Protein 2JE8 (pdb70)

B-factor: mean 17.25, std 8.81, range [4.47, 82.15]

Sequence (1678 aa):
NDTSEVMMLLDTGWEFSSQSSGTEKWMPATVPGTVHQDLISHELLPNPFYGMNEKKIQWVENEDWEYRTSFIVSEEQLNRDGIQLIFEGLDTYADVYLNGSLLLKADNMFVGYTLPVKSVVLRKGENHLYIYFHSPIRRQTLPQYASNGFNYPADNDHHEEKHLSVFSRKAPYSYGWDWGIRMVTSGVWRPVTTLRFYDIATISSDYYVRQLSLTDENARLSNELIVNQIVPQKIPAEVRVNVSSLNGTTVTEVKQQVTLQPGINHITLPAEVTNPVRWMMPNGWGTPTLYDFSAQIACGDRIVAEQSSHRIGLRTIRVVNEKDKDGESFYFEEVNGIPMFAKGANYIPQDALLPNVTTERRYQTLFRDMKEANMNMVRIWGGGTYENNLFYDLADENGIILVWQDFMFACTPYPSDPTFLKRVEAEAVYNIRRLRNHASLAMWCGNNEILEALKYWGFEKKFTPEVYQGLMHGYDKLFRELLPSSTVKEFDSDRFYVHSSPYLLANWGRPESWGTGDSHNWGVWYGKKPFESLDTDLPRFMSEFGFQSFPEMKTIAAFAAPEDYQIESEVMNAHQKSSIGNSLIRTYMERDYIIPESFEEDFVYVGLVLQGQGMRHGLEAHRRNRPYCMGTLYWQLNDSWPVVSWSSIDYYGNWKALHYQAKRAFAPVLINPIQQNDSLSVYLISDRLDTMEQMTLEMKVVDFDGKTLGKKIQVHSLEVPANTSSKCVYRAKKLDGWLTPEDCRRSFLKLILKDKSGHHQVAESSVVHFFRKTKDLQLPPTSVSYQMKQTDGKCCELTLFSSMLAKDIIFIETPLQGARYSDNFFDLLPGERKKVIITSPRIKKGEELPVNIKHIRETYKGNNDTSEVMMLLDTGWEFSSQSGTEKWMPATVPGTVHQDLISSHELLPNPFYGMNEKKIQWVENEDWEYRTSSFIVSEEQLNNRDGIQLIFEGLDTYADVYLNGSLLLKADNMFVGYTLPVKSVLRKGEENHLYIYFHSPIRRQTLPQYASNGFNYPADNDHHEKHLSVFSRKAPYSYGWDWGIRMMVTSGVWRPVTLRRFYDIATISSDYYVRQLSLTDENARLSNELIVNQIVPQKIPAEVRVNVSSLNGTTVVTEVKQQVTLQQPGINHITLPAEVTNPVRWMMPNGWGTPTLYDFSAQIACGDRIVAEQSSHRIGLRTIRVVNEKDKDGESFYFEVNGIPMFAKGANYIPQDALLPNVTTEERYQTLFRDMKEANMNMVRIWGGGTYENNNLFYDLADENGILVWQDFMFACTPYPSDPTFLKRVEAEAVYNIRRRLRNHASLAMWCGNNEILEALKYWGFEKKFTPEVYQGLMHHGYDKLFRELLPSSTVKEFDSSDRFYVHSSPYLLANWGRPESWGTGDSHNWGVWYGKKPFEESLDTDLPRFMSEFGFQSFPEMKTIAAFAAPEDYQIESEVMNAHQKSSIIGNSLIRTYMERDYIIPESFEDFVYVGLVLQGQGMRRHGLEAHRRNRPYCMGTLYWQLNDSWPVVSSWSSIDYYGNWKALHYQAKRAFAPVLINPIQQNDSLSVYLISDRLDTMEQQMTLEMKVVDFDGKTLGKKIQVHSLEVPANTSSKCVYRRAKLDGWLTPEDCRRSFLKLIILKDKSGHQVAESSVHFFRKKTKDLQLPPTTSSVSYQMMKQTDGKCCEELTLFSSMMLAKDIFIETPLQGARYSDNFFDLLPGERKKKVIITSPRIKKKGEELPVNIIKHIRETYKEHH

Solvent-accessible surface area: 62671 Å² total; per-residue (Å²): 134,30,57,21,73,65,40,100,10,30,64,53,5,55,0,3,49,23,83,65,164,125,61,25,91,18,63,3,35,6,3,0,2,50,2,4,44,68,63,160,88,11,56,77,9,19,82,5,75,15,32,180,123,1,45,98,3,11,85,57,17,4,38,3,60,6,57,16,95,1,42,104,127,25,44,119,44,43,1,4,19,0,30,0,54,0,0,2,2,14,1,10,0,83,0,19,80,35,83,38,28,129,4,45,2,3,6,14,15,31,77,20,105,1,78,116,40,11,130,133,25,98,0,84,0,83,2,58,1,33,1,3,5,90,63,1,63,88,67,43,81,96,39,76,48,43,15,5,6,96,17,5,62,56,143,75,28,1,14,0,8,1,1,2,0,8,6,7,0,0,12,35,1,0,4,8,4,3,8,6,0,1,17,24,54,4,15,0,67,0,2,23,9,0,14,21,68,20,4,10,11,65,46,86,40,22,63,98,117,35,0,101,2,12,0,44,2,32,0,38,4,63,14,111,104,139,27,96,8,30,0,73,0,30,0,17,16,114,48,11,72,65,32,111,39,142,57,120,32,68,1,74,61,30,95,17,139,9,71,2,95,4,87,2,93,80,14,33,54,0,33,0,27,55,20,49,90,34,21,25,3,57,0,26,0,46,0,5,7,79,132,93,30,1,5,36,67,54,44,86,10,8,0,27,46,26,114,18,7,50,90,177,62,203,64,26,43,10,1,47,0,31,0,21,49,55,56,3,4,0,8,0,0,0,3,0,4,7,3,5,3,20,35,25,15,8,78,69,54,13,90,50,11,2,119,2,0,102,65,0,37,0,7,0,0,0,2,5,0,0,1,3,3,4,37,72,45,0,0,48,12,0,1,77,22,0,0,0,0,0,0,0,0,0,0,1,15,4,3,16,8,19,65,112,84,6,29,155,41,0,81,48,0,0,31,58,1,0,76,41,0,19,13,21,4,0,0,4,0,0,0,0,0,1,25,0,16,22,0,2,96,74,102,42,2,111,200,123,23,76,99,131,37,26,109,42,6,53,97,4,8,50,67,1,2,113,93,30,0,33,70,8,4,161,125,34,0,63,95,36,51,39,14,29,0,0,4,25,70,2,15,78,54,108,84,134,11,22,11,21,0,1,2,3,5,14,0,1,0,61,30,110,57,65,9,84,16,2,13,97,18,32,0,11,0,0,0,6,0,0,0,0,0,4,0,11,17,27,0,0,58,32,0,5,22,92,134,28,44,94,29,109,14,130,10,0,72,23,2,17,47,15,108,38,24,2,49,5,0,117,65,1,0,92,66,23,11,68,39,8,183,53,25,86,24,10,3,3,0,3,2,2,3,0,0,38,5,0,64,44,0,0,13,0,0,2,21,38,25,106,70,0,12,0,0,0,0,10,0,0,5,3,1,2,1,0,1,0,2,0,0,4,6,34,75,25,5,26,5,1,0,0,9,10,0,73,70,0,0,27,50,17,15,2,3,17,11,46,81,142,72,25,0,20,0,47,2,4,0,13,79,72,70,58,14,116,107,4,13,0,22,0,47,6,8,4,6,85,34,138,50,41,66,180,114,39,78,28,107,97,24,98,2,28,28,26,33,18,97,34,32,47,162,22,136,3,122,88,74,15,74,102,116,39,2,83,75,0,0,0,29,0,25,0,49,42,148,49,43,76,95,57,11,107,21,45,22,36,4,73,85,17,68,45,8,85,11,26,93,13,101,23,65,88,121,55,84,29,43,102,19,73,0,29,0,31,0,88,2,64,51,2,0,6,3,0,6,0,27,1,79,33,43,27,5,38,28,59,30,1,4,17,27,2,22,9,44,69,169,59,101,0,60,0,47,8,49,79,6,106,141,80,98,139,13,79,27,73,25,31,3,6,50,103,9,47,235,63,129,31,57,21,40,63,41,108,10,69,108,62,6,56,0,3,52,22,82,64,165,125,60,24,85,19,77,7,45,6,3,0,3,46,3,4,44,46,61,158,85,10,58,72,9,17,82,6,70,20,32,176,110,1,47,97,3,12,92,56,18,4,39,2,60,6,52,17,110,1,36,114,91,16,45,123,43,47,2,3,20,0,30,0,56,0,0,3,3,14,0,9,0,84,0,20,82,35,84,37,27,131,4,47,2,3,7,14,15,31,76,20,103,1,76,113,38,12,132,137,25,97,0,73,0,81,1,57,1,35,1,4,4,100,67,0,65,86,70,42,79,97,40,76,48,43,16,12,6,113,21,6,61,61,132,55,24,0,14,0,9,1,1,2,0,9,5,8,0,0,13,35,0,1,5,7,4,3,9,6,0,1,16,25,57,3,14,0,56,0,3,21,7,0,14,24,71,17,3,20,10,76,47,82,38,22,66,98,116,34,0,99,1,10,0,57,2,28,0,37,5,70,13,116,94,155,19,107,6,17,0,78,2,38,0,16,26,37,61,44,69,70,30,117,40,132,64,132,23,93,1,98,64,28,91,15,140,11,74,3,94,4,91,5,101,105,13,52,50,0,31,1,26,59,23,50,43,35,6,22,4,61,0,25,0,52,0,2,10,65,148,112,34,1,4,19,66,53,44,87,12,8,0,27,47,27,114,18,4,52,90,175,62,194,52,28,42,9,1,46,0,27,0,21,50,53,59,2,4,0,9,0,0,0,3,0,3,14,3,6,4,22,38,49,15,72,77,130,77,12,89,51,11,1,121,2,0,100,63,0,40,0,7,0,0,0,2,5,0,0,2,4,2,5,37,71,45,0,0,50,10,0,1,76,21,1,0,0,0,0,0,0,0,0,0,1,12,5,3,16,9,24,65,116,89,6,22,158,40,0,82,49,0,0,29,60,1,0,76,41,0,22,13,21,3,0,0,3,0,0,0,0,0,2,14,0,15,10,0,0,90,88,113,30,8,99,172,126,28,76,107,133,38,34,115,41,8,45,121,3,6,49,62,1,2,111,92,29,0,32,70,8,3,148,125,41,2,47,79,38,50,38,12,29,0,0,4,25,74,2,13,74,45,105,82,126,10,24,11,23,0,1,3,2,4,14,1,0,0,66,28,109,61,63,14,90,16,4,13,96,22,31,0,10,0,0,0,6,0,0,0,0,0,2,0,12,25,28,0,0,56,33,0,3,24,93,135,29,36,94,29,103,15,127,10,0,73,22,2,17,48,15,106,51,19,3,46,5,0,116,65,2,0,95,55,31,11,66,35,7,176,47,18,72,27,8,2,2,1,2,2,3,2,0,0,60,5,0,45,49,0,0,20,0,0,2,20,40,21,106,69,0,12,0,0,0,0,11,0,0,6,6,1,2,0,1,0,0,1,0,0,5,5,44,73,23,4,24,5,1,0,0,6,6,0,72,51,0,0,26,53,14,10,1,3,16,11,45,82,154,77,38,0,28,0,55,3,2,0,14,79,75,67,58,12,105,105,4,19,0,20,0,56,3,10,21,12,91,35,136,55,40,61,182,115,40,94,29,108,100,23,103,2,26,29,28,29,16,98,56,30,46,185,24,136,2,105,87,71,15,68,82,109,38,1,96,124,0,1,0,30,0,25,0,52,38,123,102,38,114,74,45,13,102,11,48,21,36,4,68,84,17,63,51,7,66,15,18,111,15,87,38,64,79,118,53,66,34,33,21,14,82,0,18,0,17,0,87,0,58,49,2,1,6,3,0,6,0,29,2,80,36,58,28,5,36,26,57,32,2,5,14,35,1,19,8,48,81,182,56,91,0,66,0,46,8,82,98,6,70,68,77,101,136,10,81,29,72,28,26,8,4,50,96,6,36,163,106,146,243

Radius of gyration: 36.13 Å; Cα contacts (8 Å, |Δi|>4): 4300; chains: 2; bounding box: 103×78×106 Å

InterPro domains:
  IPR006102 Glycoside hydrolase family 2, immunoglobulin-like beta-sandwich [PF00703] (222-331)
  IPR008979 Galactose-binding-like domain superfamily [SSF49785] (31-219)
  IPR013783 Immunoglobulin-like fold [G3DSA:2.60.40.10] (220-329)
  IPR013783 Immunoglobulin-like fold [G3DSA:2.60.40.10] (677-778)
  IPR013783 Immunoglobulin-like fold [G3DSA:2.60.40.10] (779-864)
  IPR017853 Glycoside hydrolase superfamily [SSF51445] (328-678)
  IPR036156 Beta-Galactosidase/glucuronidase domain superfamily [SSF49303] (222-330)
  IPR036156 Beta-Galactosidase/glucuronidase domain superfamily [SSF49303] (679-783)
  IPR036156 Beta-Galactosidase/glucuronidase domain superfamily [SSF49303] (784-863)
  IPR041447 Mannosidase Ig/CBM-like domain [PF17786] (689-781)
  IPR041625 Beta-mannosidase, Ig-fold domain [PF17753] (784-852)
  IPR050887 Beta-mannosidase glycosyl hydrolases [PTHR43730] (17-858)
  IPR054593 Beta-mannosidase-like, galactose-binding domain-like [PF22666] (40-211)

Nearest PDB structures (foldseek):
  2vqu-assembly2_B  TM=1.001E+00  e=0.000E+00  Bacteroides thetaiotaomicron
  2vl4-assembly1_A  TM=9.996E-01  e=0.000E+00  Bacteroides thetaiotaomicron VPI-5482
  2vot-assembly1_A  TM=9.993E-01  e=0.000E+00  Bacteroides thetaiotaomicron VPI-5482
  2vqu-assembly1_A  TM=9.998E-01  e=0.000E+00  Bacteroides thetaiotaomicron
  2wbk-assembly1_A  TM=9.993E-01  e=0.000E+00  Bacteroides thetaiotaomicron VPI-5482

Secondary structure (DSSP, 8-state):
--S-EEEE--SS-EEEETTS---EE--SS--HHHHHHHTTSS--TTSTTTTGGGGGGGGS-EEEEEEEEE-HHHHTSSEEEEEES--BSEEEEEETTEEEEEE-BTT--EEEE-GGG--SEEEEEEEEEE-HHHHHHHHHHHHSS----TTS-SSS-GGGGSBS-GGGG-BTTB------B--S-EEEEEESSEEEEEEEEEEEEE-SSEEEEEEEEEEEE-SSS-EEEEEEEEEEETTEEEEEEEEEEEEPSEEEEEEEEEEEES---B--TTSS-B--EEEEEEEEETTEEEEEEEEEE----EEEE--EETTEE--EEEETTEEE-EEEEEE--S-SSGGG--HHHHHHHHHHHHHTT--EEEE-TTS-PPPHHHHHHHHHHT-EEEEE-S-BSS-----HHHHHHHHHHHHHHHHHHTT-TTEEEEES-BSHHHHHHHS-TTTTS-HHHHHHHHHHHIIIIIIIHHHHHHHH-TTSEEESSBSSS--TT-GGGTTBS-EE--TTTTT---GGGGGTS--SSEEE----BPPPHHHHHHH--GGG-STTSHHHHHTB-SSS-THHHHHHHHHHSPPPSSHHHHHHHHHHHHHHHHHHHHHHHHHTTTT--EEEES-S--SSS-BBS-SB-TTSPBPHHHHHHHHHT-SEEEEEEEETTEEEEEEEE--SS-EEEEEEEEEEEETTS-EEEEEEEEEEEEE-TTEEEEEEEEESTTTS-HHHHTTEEEEEEEE-TTS-EEEEEEEESS-GGGS-PPP---EEEEEEETTEEEEEEE-SS-EEEEEEE-SSTT-EES--SEEE-TT--EEEEEE-TT--TTSPPP-EEE-GGGG--/--SS-EEEE--SS-EEEETTS---EE--SS--HHHHHHHTTSS--TTSTTTTGGGGGGGGS-EEEEEEEEE-HHHHTSSEEEEEES-EESEEEEEETTEEEEEEEBTT--EEEE-GGG--SEEEEEEEEEE-HHHHHHHHHHHHSS----TTS-SSS-GGGGSBS-GGGG-BTTB------EE-S-EEEEEESSEEEEEEEEEEEEE-SSEEEEEEEEEEEE-SSS-EEEEEEEEEEETTEEEEEEEEEEEE-SEEEEEEEEEEEES---B--TTSS-B--EEEEEEEEETTEEEEEEEEEE----EEEE--EETTEE--EEEETTEEE-EEEEEE--S-SSGGG--HHHHHHHHHHHHHTT--EEEE-TTS-PPPHHHHHHHHHHT-EEEEE-S-BSS-----HHHHHHHHHHHHHHHHHHTT-TTEEEEES-BSHHHHHHHS--TTSS-HHHHHHHHHHHIIIIIIIHHHHHHHH-TTSEEESSBSSS--TT-GGGTTBS-EE--TTTTT---TTHHHHS--SSEEE----BPPPHHHHHHH--GGG-STTSHHHHHTB-SSS-HHHHHHHHHHHSPPPSSHHHHHHHHHHHHHHHHHHHHHHHHHTTTT--EEEES-S--SSS-BBS-SB-TT-PBPHHHHHHHHHT-SEEEEEEEETTEEEEEEEE--SS-EEEEEEEEEEEETTS-EEEEEEEEEEEEE-TTEEEEEEEEESTTTS-HHHHTTEEEEEEEE-TT--EEEEEEEESS-GGGS-------EEEEEEETTEEEEEEE-SS-EEEEEEE-SSTT-EES--SEEE-TT--EEEEEE-TT--TTS----EEE-GGGG-----

Structure (mmCIF, N/CA/C/O backbone):
data_2JE8
#
_entry.id   2JE8
#
_cell.length_a   91.463
_cell.length_b   115.997
_cell.length_c   99.146
_cell.angle_alpha   90.00
_cell.angle_beta   113.42
_cell.angle_gamma   90.00
#
_symmetry.space_group_name_H-M   'P 1 21 1'
#
loop_
_entity.id
_entity.type
_entity.pdbx_description
1 polymer BETA-MANNOSIDASE
2 non-polymer 2-[3-(2-HYDROXY-1,1-DIHYDROXYMETHYL-ETHYLAMINO)-PROPYLAMINO]-2-HYDROXYMETHYL-PROPANE-1,3-DIOL
3 non-polymer GLYCEROL
4 non-polymer 'CHLORIDE ION'
5 water water
#
loop_
_atom_site.group_PDB
_atom_site.id
_atom_site.type_symbol
_atom_site.label_atom_id
_atom_site.label_alt_id
_atom_site.label_comp_id
_atom_site.label_asym_id
_atom_site.label_entity_id
_atom_site.label_seq_id
_atom_site.pdbx_PDB_ins_code
_atom_site.Cartn_x
_atom_site.Cartn_y
_atom_site.Cartn_z
_atom_site.occupancy
_atom_site.B_iso_or_equiv
_atom_site.auth_seq_id
_atom_site.auth_comp_id
_atom_site.auth_asym_id
_atom_site.auth_atom_id
_atom_site.pdbx_PDB_model_num
ATOM 1 N N . ASN A 1 5 ? 17.821 37.220 41.031 1.00 29.58 28 ASN A N 1
ATOM 2 C CA . ASN A 1 5 ? 19.089 37.181 40.215 1.00 27.98 28 ASN A CA 1
ATOM 3 C C . ASN A 1 5 ? 20.207 36.515 41.022 1.00 25.46 28 ASN A C 1
ATOM 4 O O . ASN A 1 5 ? 20.205 35.298 41.118 1.00 25.87 28 ASN A O 1
ATOM 9 N N . ASP A 1 6 ? 21.143 37.304 41.580 1.00 21.22 29 ASP A N 1
ATOM 10 C CA . ASP A 1 6 ? 22.239 36.785 42.403 1.00 17.33 29 ASP A CA 1
ATOM 11 C C . ASP A 1 6 ? 22.663 37.859 43.431 1.00 16.52 29 ASP A C 1
ATOM 12 O O . ASP A 1 6 ? 22.103 38.970 43.454 1.00 16.43 29 ASP A O 1
ATOM 17 N N . THR A 1 7 ? 23.653 37.566 44.267 1.00 13.73 30 THR A N 1
ATOM 18 C CA . THR A 1 7 ? 24.079 38.514 45.305 1.00 14.81 30 THR A CA 1
ATOM 19 C C . THR A 1 7 ? 25.098 39.582 44.846 1.00 13.78 30 THR A C 1
ATOM 20 O O . THR A 1 7 ? 25.606 40.385 45.665 1.00 14.59 30 THR A O 1
ATOM 24 N N . SER A 1 8 ? 25.415 39.597 43.553 1.00 13.62 31 SER A N 1
ATOM 25 C CA . SER A 1 8 ? 26.415 40.561 43.061 1.00 13.28 31 SER A CA 1
ATOM 26 C C . SER A 1 8 ? 25.815 41.980 43.022 1.00 13.24 31 SER A C 1
ATOM 27 O O . SER A 1 8 ? 24.562 42.172 42.976 1.00 13.49 31 SER A O 1
ATOM 30 N N . GLU A 1 9 ? 26.686 42.964 43.047 1.00 12.92 32 GLU A N 1
ATOM 31 C CA . GLU A 1 9 ? 26.251 44.359 42.888 1.00 13.72 32 GLU A CA 1
ATOM 32 C C . GLU A 1 9 ? 26.887 44.882 41.630 1.00 15.35 32 GLU A C 1
ATOM 33 O O . GLU A 1 9 ? 28.093 44.713 41.440 1.00 14.21 32 GLU A O 1
ATOM 39 N N . VAL A 1 10 ? 26.111 45.586 40.817 1.00 15.57 33 VAL A N 1
ATOM 40 C CA . VAL A 1 10 ? 26.680 46.168 39.583 1.00 18.16 33 VAL A CA 1
ATOM 41 C C . VAL A 1 10 ? 26.612 47.691 39.720 1.00 18.61 33 VAL A C 1
ATOM 42 O O . VAL A 1 10 ? 25.550 48.237 40.068 1.00 20.04 33 VAL A O 1
ATOM 46 N N . MET A 1 11 ? 27.745 48.349 39.494 1.00 16.78 34 MET A N 1
ATOM 47 C CA A MET A 1 11 ? 27.824 49.790 39.436 0.50 16.62 34 MET A CA 1
ATOM 48 C CA B MET A 1 11 ? 27.815 49.806 39.419 0.50 17.37 34 MET A CA 1
ATOM 49 C C . MET A 1 11 ? 28.029 50.149 37.955 1.00 17.61 34 MET A C 1
ATOM 50 O O . MET A 1 11 ? 28.980 49.666 37.305 1.00 16.83 34 MET A O 1
ATOM 59 N N . LEU A 1 12 ? 27.137 50.960 37.405 1.00 16.52 35 LEU A N 1
ATOM 60 C CA . LEU A 1 12 ? 27.315 51.370 36.010 1.00 17.39 35 LEU A CA 1
ATOM 61 C C . LEU A 1 12 ? 28.128 52.652 36.007 1.00 16.36 35 LEU A C 1
ATOM 62 O O . LEU A 1 12 ? 27.767 53.639 36.649 1.00 16.78 35 LEU A O 1
ATOM 67 N N . LEU A 1 13 ? 29.240 52.657 35.269 1.00 15.44 36 LEU A N 1
ATOM 68 C CA . LEU A 1 13 ? 30.036 53.863 35.181 1.00 15.30 36 LEU A CA 1
ATOM 69 C C . LEU A 1 13 ? 29.573 54.684 33.967 1.00 17.00 36 LEU A C 1
ATOM 70 O O . LEU A 1 13 ? 30.248 54.743 32.906 1.00 15.88 36 LEU A O 1
ATOM 75 N N . ASP A 1 14 ? 28.378 55.269 34.114 1.00 17.51 37 ASP A N 1
ATOM 76 C CA . ASP A 1 14 ? 27.747 55.971 32.992 1.00 20.49 37 ASP A CA 1
ATOM 77 C C . ASP A 1 14 ? 27.490 57.456 33.210 1.00 21.53 37 ASP A C 1
ATOM 78 O O . ASP A 1 14 ? 26.707 58.050 32.450 1.00 23.78 37 ASP A O 1
ATOM 83 N N . THR A 1 15 ? 28.119 58.006 34.235 1.00 22.15 38 THR A N 1
ATOM 84 C CA . THR A 1 15 ? 28.038 59.436 34.561 1.00 23.74 38 THR A CA 1
ATOM 85 C C . THR A 1 15 ? 29.372 59.912 35.113 1.00 22.07 38 THR A C 1
ATOM 86 O O . THR A 1 15 ? 30.256 59.115 35.509 1.00 23.14 38 THR A O 1
ATOM 90 N N . GLY A 1 16 ? 29.561 61.228 35.127 1.00 20.17 39 GLY A N 1
ATOM 91 C CA . GLY A 1 16 ? 30.749 61.779 35.706 1.00 17.99 39 GLY A CA 1
ATOM 92 C C . GLY A 1 16 ? 31.978 61.801 34.812 1.00 16.62 39 GLY A C 1
ATOM 93 O O . GLY A 1 16 ? 33.064 62.120 35.262 1.00 19.01 39 GLY A O 1
ATOM 94 N N . TRP A 1 17 ? 31.813 61.496 33.534 1.00 14.64 40 TRP A N 1
ATOM 95 C CA . TRP A 1 17 ? 32.975 61.423 32.646 1.00 12.84 40 TRP A CA 1
ATOM 96 C C . TRP A 1 17 ? 33.299 62.773 32.061 1.00 12.26 40 TRP A C 1
ATOM 97 O O . TRP A 1 17 ? 32.391 63.597 31.786 1.00 13.53 40 TRP A O 1
ATOM 108 N N . GLU A 1 18 ? 34.584 62.991 31.816 1.00 12.61 41 GLU A N 1
ATOM 109 C CA . GLU A 1 18 ? 35.050 64.173 31.092 1.00 11.89 41 GLU A CA 1
ATOM 110 C C . GLU A 1 18 ? 36.011 63.749 30.005 1.00 13.20 41 GLU A C 1
ATOM 111 O O . GLU A 1 18 ? 36.584 62.643 30.076 1.00 12.31 41 GLU A O 1
ATOM 117 N N . PHE A 1 19 ? 36.197 64.615 29.016 1.00 11.92 42 PHE A N 1
ATOM 118 C CA . PHE A 1 19 ? 37.170 64.330 27.950 1.00 12.22 42 PHE A CA 1
ATOM 119 C C . PHE A 1 19 ? 38.006 65.535 27.630 1.00 13.39 42 PHE A C 1
ATOM 120 O O . PHE A 1 19 ? 37.660 66.677 28.001 1.00 13.89 42 PHE A O 1
ATOM 128 N N . SER A 1 20 ? 39.113 65.294 26.931 1.00 13.56 43 SER A N 1
ATOM 129 C CA A SER A 1 20 ? 40.046 66.361 26.579 0.50 13.37 43 SER A CA 1
ATOM 130 C CA B SER A 1 20 ? 39.997 66.381 26.532 0.50 14.31 43 SER A CA 1
ATOM 131 C C . SER A 1 20 ? 40.775 65.977 25.307 1.00 14.28 43 SER A C 1
ATOM 132 O O . SER A 1 20 ? 41.071 64.781 25.105 1.00 13.12 43 SER A O 1
ATOM 137 N N . GLN A 1 21 ? 41.056 66.959 24.462 1.00 13.55 44 GLN A N 1
ATOM 138 C CA . GLN A 1 21 ? 41.996 66.777 23.376 1.00 15.45 44 GLN A CA 1
ATOM 139 C C . GLN A 1 21 ? 43.367 66.665 23.999 1.00 16.74 44 GLN A C 1
ATOM 140 O O . GLN A 1 21 ? 43.772 67.549 24.776 1.00 17.56 44 GLN A O 1
ATOM 146 N N . SER A 1 22 ? 44.090 65.592 23.694 1.00 17.15 45 SER A N 1
ATOM 147 C CA A SER A 1 22 ? 45.424 65.435 24.247 0.50 18.47 45 SER A CA 1
ATOM 148 C CA B SER A 1 22 ? 45.418 65.418 24.254 0.50 19.42 45 SER A CA 1
ATOM 149 C C . SER A 1 22 ? 46.310 66.636 23.914 1.00 19.52 45 SER A C 1
ATOM 150 O O . SER A 1 22 ? 46.334 67.130 22.763 1.00 21.55 45 SER A O 1
ATOM 155 N N . GLY A 1 23 ? 47.020 67.116 24.915 1.00 22.39 46 GLY A N 1
ATOM 156 C CA . GLY A 1 23 ? 47.963 68.244 24.754 1.00 24.98 46 GLY A CA 1
ATOM 157 C C . GLY A 1 23 ? 47.373 69.597 25.130 1.00 27.05 46 GLY A C 1
ATOM 158 O O . GLY A 1 23 ? 48.109 70.596 25.205 1.00 28.71 46 GLY A O 1
ATOM 159 N N . THR A 1 24 ? 46.054 69.637 25.371 1.00 27.47 47 THR A N 1
ATOM 160 C CA . THR A 1 24 ? 45.353 70.902 25.634 1.00 27.30 47 THR A CA 1
ATOM 161 C C . THR A 1 24 ? 45.135 71.220 27.124 1.00 27.84 47 THR A C 1
ATOM 162 O O . THR A 1 24 ? 44.966 72.404 27.471 1.00 27.66 47 THR A O 1
ATOM 166 N N . GLU A 1 25 ? 45.111 70.201 27.984 1.00 27.36 48 GLU A N 1
ATOM 167 C CA . GLU A 1 25 ? 44.786 70.378 29.420 1.00 28.33 48 GLU A CA 1
ATOM 168 C C . GLU A 1 25 ? 43.351 70.852 29.752 1.00 27.29 48 GLU A C 1
ATOM 169 O O . GLU A 1 25 ? 43.032 71.243 30.898 1.00 27.74 48 GLU A O 1
ATOM 175 N N . LYS A 1 26 ? 42.494 70.863 28.746 1.00 24.81 49 LYS A N 1
ATOM 176 C CA . LYS A 1 26 ? 41.154 71.419 28.900 1.00 24.09 49 LYS A CA 1
ATOM 177 C C . LYS A 1 26 ? 40.150 70.284 28.940 1.00 22.48 49 LYS A C 1
ATOM 178 O O . LYS A 1 26 ? 40.046 69.554 27.962 1.00 23.02 49 LYS A O 1
ATOM 184 N N . TRP A 1 27 ? 39.430 70.140 30.057 1.00 20.35 50 TRP A N 1
ATOM 185 C CA . TRP A 1 27 ? 38.497 69.032 30.266 1.00 19.66 50 TRP A CA 1
ATOM 186 C C . TRP A 1 27 ? 37.088 69.535 30.185 1.00 19.70 50 TRP A C 1
ATOM 187 O O . TRP A 1 27 ? 36.775 70.601 30.729 1.00 19.73 50 TRP A O 1
ATOM 198 N N . MET A 1 28 ? 36.240 68.780 29.489 1.00 18.03 51 MET A N 1
ATOM 199 C CA . MET A 1 28 ? 34.818 69.110 29.362 1.00 18.36 51 MET A CA 1
ATOM 200 C C . MET A 1 28 ? 33.948 67.904 29.637 1.00 17.48 51 MET A C 1
ATOM 201 O O . MET A 1 28 ? 34.424 66.766 29.493 1.00 14.90 51 MET A O 1
ATOM 206 N N . PRO A 1 29 ? 32.651 68.129 30.017 1.00 16.76 52 PRO A N 1
ATOM 207 C CA . PRO A 1 29 ? 31.759 66.999 30.245 1.00 16.56 52 PRO A CA 1
ATOM 208 C C . PRO A 1 29 ? 31.599 66.103 29.000 1.00 16.16 52 PRO A C 1
ATOM 209 O O . PRO A 1 29 ? 31.554 66.603 27.860 1.00 16.21 52 PRO A O 1
ATOM 213 N N . ALA A 1 30 ? 31.549 64.794 29.228 1.00 14.22 53 ALA A N 1
ATOM 214 C CA . ALA A 1 30 ? 31.326 63.810 28.156 1.00 14.37 53 ALA A CA 1
ATOM 215 C C . ALA A 1 30 ? 30.142 62.933 28.502 1.00 14.82 53 ALA A C 1
ATOM 216 O O . ALA A 1 30 ? 29.719 62.890 29.662 1.00 15.92 53 ALA A O 1
ATOM 218 N N . THR A 1 31 ? 29.638 62.197 27.507 1.00 14.81 54 THR A N 1
ATOM 219 C CA . THR A 1 31 ? 28.561 61.235 27.721 1.00 14.65 54 THR A CA 1
ATOM 220 C C . THR A 1 31 ? 29.114 59.891 27.341 1.00 14.63 54 THR A C 1
ATOM 221 O O . THR A 1 31 ? 29.689 59.739 26.257 1.00 13.82 54 THR A O 1
ATOM 225 N N . VAL A 1 32 ? 28.997 58.954 28.265 1.00 14.62 55 VAL A N 1
ATOM 226 C CA . VAL A 1 32 ? 29.508 57.580 28.063 1.00 14.19 55 VAL A CA 1
ATOM 227 C C . VAL A 1 32 ? 28.406 56.575 28.355 1.00 14.29 55 VAL A C 1
ATOM 228 O O . VAL A 1 32 ? 27.783 56.647 29.410 1.00 15.14 55 VAL A O 1
ATOM 232 N N . PRO A 1 33 ? 28.198 55.600 27.463 1.00 12.57 56 PRO A N 1
ATOM 233 C CA . PRO A 1 33 ? 28.913 55.354 26.177 1.00 11.81 56 PRO A CA 1
ATOM 234 C C . PRO A 1 33 ? 28.713 56.538 25.216 1.00 11.56 56 PRO A C 1
ATOM 235 O O . PRO A 1 33 ? 27.653 57.204 25.242 1.00 11.40 56 PRO A O 1
ATOM 239 N N . GLY A 1 34 ? 29.740 56.809 24.415 1.00 10.40 57 GLY A N 1
ATOM 240 C CA . GLY A 1 34 ? 29.628 57.882 23.457 1.00 9.64 57 GLY A CA 1
ATOM 241 C C . GLY A 1 34 ? 30.824 57.864 22.535 1.00 10.38 57 GLY A C 1
ATOM 242 O O . GLY A 1 34 ? 31.518 56.841 22.406 1.00 9.63 57 GLY A O 1
ATOM 243 N N . THR A 1 35 ? 31.013 59.002 21.871 1.00 8.74 58 THR A N 1
ATOM 244 C CA . THR A 1 35 ? 32.090 59.166 20.892 1.00 9.56 58 THR A CA 1
ATOM 245 C C . THR A 1 35 ? 32.703 60.531 21.056 1.00 10.39 58 THR A C 1
ATOM 246 O O . THR A 1 35 ? 32.040 61.446 21.551 1.00 10.11 58 THR A O 1
ATOM 250 N N . VAL A 1 36 ? 33.970 60.659 20.624 1.00 9.35 59 VAL A N 1
ATOM 251 C CA . VAL A 1 36 ? 34.659 61.942 20.644 1.00 9.81 59 VAL A CA 1
ATOM 252 C C . VAL A 1 36 ? 33.856 62.936 19.822 1.00 9.90 59 VAL A C 1
ATOM 253 O O . VAL A 1 36 ? 33.633 64.063 20.256 1.00 10.35 59 VAL A O 1
ATOM 257 N N . HIS A 1 37 ? 33.367 62.502 18.661 1.00 9.67 60 HIS A N 1
ATOM 258 C CA . HIS A 1 37 ? 32.632 63.472 17.788 1.00 9.92 60 HIS A CA 1
ATOM 259 C C . HIS A 1 37 ? 31.347 63.968 18.453 1.00 11.03 60 HIS A C 1
ATOM 260 O O . HIS A 1 37 ? 31.077 65.174 18.454 1.00 11.19 60 HIS A O 1
ATOM 267 N N . GLN A 1 38 ? 30.589 63.076 19.089 1.00 10.31 61 GLN A N 1
ATOM 268 C CA . GLN A 1 38 ? 29.331 63.514 19.731 1.00 10.71 61 GLN A CA 1
ATOM 269 C C . GLN A 1 38 ? 29.680 64.457 20.894 1.00 11.44 61 GLN A C 1
ATOM 270 O O . GLN A 1 38 ? 29.018 65.458 21.092 1.00 11.11 61 GLN A O 1
ATOM 276 N N . ASP A 1 39 ? 30.716 64.117 21.671 1.00 11.13 62 ASP A N 1
ATOM 277 C CA . ASP A 1 39 ? 31.125 64.986 22.789 1.00 11.79 62 ASP A CA 1
ATOM 278 C C . ASP A 1 39 ? 31.498 66.372 22.282 1.00 13.05 62 ASP A C 1
ATOM 279 O O . ASP A 1 39 ? 31.109 67.369 22.879 1.00 12.97 62 ASP A O 1
ATOM 284 N N . LEU A 1 40 ? 32.233 66.445 21.154 1.00 12.29 63 LEU A N 1
ATOM 285 C CA . LEU A 1 40 ? 32.567 67.747 20.570 1.00 12.44 63 LEU A CA 1
ATOM 286 C C . LEU A 1 40 ? 31.322 68.474 20.086 1.00 12.45 63 LEU A C 1
ATOM 287 O O . LEU A 1 40 ? 31.169 69.673 20.333 1.00 14.16 63 LEU A O 1
ATOM 292 N N . ILE A 1 41 ? 30.431 67.755 19.402 1.00 12.17 64 ILE A N 1
ATOM 293 C CA . ILE A 1 41 ? 29.157 68.350 18.910 1.00 12.70 64 ILE A CA 1
ATOM 294 C C . ILE A 1 41 ? 28.334 68.976 20.058 1.00 14.08 64 ILE A C 1
ATOM 295 O O . ILE A 1 41 ? 27.761 70.091 19.922 1.00 15.58 64 ILE A O 1
ATOM 300 N N . SER A 1 42 ? 28.289 68.271 21.182 1.00 14.31 65 SER A N 1
ATOM 301 C CA . SER A 1 42 ? 27.530 68.682 22.350 1.00 16.73 65 SER A CA 1
ATOM 302 C C . SER A 1 42 ? 28.040 70.006 22.898 1.00 16.36 65 SER A C 1
ATOM 303 O O . SER A 1 42 ? 27.284 70.704 23.555 1.00 18.70 65 SER A O 1
ATOM 306 N N . HIS A 1 43 ? 29.294 70.344 22.632 1.00 16.53 66 HIS A N 1
ATOM 307 C CA . HIS A 1 43 ? 29.888 71.616 23.078 1.00 17.68 66 HIS A CA 1
ATOM 308 C C . HIS A 1 43 ? 30.032 72.625 21.945 1.00 17.79 66 HIS A C 1
ATOM 309 O O . HIS A 1 43 ? 30.729 73.648 22.094 1.00 18.86 66 HIS A O 1
ATOM 316 N N . GLU A 1 44 ? 29.391 72.319 20.811 1.00 18.27 67 GLU A N 1
ATOM 317 C CA . GLU A 1 44 ? 29.473 73.152 19.612 1.00 18.56 67 GLU A CA 1
ATOM 318 C C . GLU A 1 44 ? 30.925 73.358 19.160 1.00 18.48 67 GLU A C 1
ATOM 319 O O . GLU A 1 44 ? 31.305 74.431 18.666 1.00 19.30 67 GLU A O 1
ATOM 325 N N . LEU A 1 45 ? 31.742 72.310 19.308 1.00 15.77 68 LEU A N 1
ATOM 326 C CA . LEU A 1 45 ? 33.136 72.296 18.837 1.00 16.10 68 LEU A CA 1
ATOM 327 C C . LEU A 1 45 ? 33.298 71.627 17.480 1.00 15.18 68 LEU A C 1
ATOM 328 O O . LEU A 1 45 ? 34.395 71.610 16.923 1.00 17.13 68 LEU A O 1
ATOM 333 N N . LEU A 1 46 ? 32.200 71.065 16.967 1.00 14.81 69 LEU A N 1
ATOM 334 C CA . LEU A 1 46 ? 32.101 70.669 15.572 1.00 13.71 69 LEU A CA 1
ATOM 335 C C . LEU A 1 46 ? 30.744 71.121 15.094 1.00 13.69 69 LEU A C 1
ATOM 336 O O . LEU A 1 46 ? 29.781 71.132 15.876 1.00 13.87 69 LEU A O 1
ATOM 341 N N . PRO A 1 47 ? 30.646 71.397 13.786 1.00 14.03 70 PRO A N 1
ATOM 342 C CA . PRO A 1 47 ? 29.350 71.656 13.164 1.00 16.22 70 PRO A CA 1
ATOM 343 C C . PRO A 1 47 ? 28.581 70.338 13.006 1.00 17.16 70 PRO A C 1
ATOM 344 O O . PRO A 1 47 ? 29.128 69.268 13.319 1.00 16.14 70 PRO A O 1
ATOM 348 N N . ASN A 1 48 ? 27.333 70.426 12.552 1.00 16.84 71 ASN A N 1
ATOM 349 C CA . ASN A 1 48 ? 26.569 69.240 12.196 1.00 16.04 71 ASN A CA 1
ATOM 350 C C . ASN A 1 48 ? 27.337 68.501 11.103 1.00 15.20 71 ASN A C 1
ATOM 351 O O . ASN A 1 48 ? 27.494 68.989 10.000 1.00 13.63 71 ASN A O 1
ATOM 356 N N . PRO A 1 49 ? 27.840 67.294 11.411 1.00 14.13 72 PRO A N 1
ATOM 357 C CA . PRO A 1 49 ? 28.708 66.603 10.438 1.00 13.48 72 PRO A CA 1
ATOM 358 C C . PRO A 1 49 ? 27.985 66.235 9.165 1.00 12.70 72 PRO A C 1
ATOM 359 O O . PRO A 1 49 ? 28.633 66.041 8.157 1.00 14.57 72 PRO A O 1
ATOM 363 N N . PHE A 1 50 ? 26.660 66.117 9.241 1.00 13.22 73 PHE A N 1
ATOM 364 C CA . PHE A 1 50 ? 25.823 65.607 8.142 1.00 12.94 73 PHE A CA 1
ATOM 365 C C . PHE A 1 50 ? 25.333 66.683 7.174 1.00 14.28 73 PHE A C 1
ATOM 366 O O . PHE A 1 50 ? 24.732 66.353 6.159 1.00 14.96 73 PHE A O 1
ATOM 374 N N . TYR A 1 51 ? 25.556 67.955 7.519 1.00 13.14 74 TYR A N 1
ATOM 375 C CA . TYR A 1 51 ? 24.985 69.068 6.724 1.00 14.37 74 TYR A CA 1
ATOM 376 C C . TYR A 1 51 ? 25.922 69.519 5.628 1.00 14.14 74 TYR A C 1
ATOM 377 O O . TYR A 1 51 ? 27.114 69.783 5.846 1.00 14.03 74 TYR A O 1
ATOM 386 N N . GLY A 1 52 ? 25.375 69.638 4.422 1.00 14.35 75 GLY A N 1
ATOM 387 C CA . GLY A 1 52 ? 26.055 70.359 3.362 1.00 14.32 75 GLY A CA 1
ATOM 388 C C . GLY A 1 52 ? 27.446 69.825 3.069 1.00 15.15 75 GLY A C 1
ATOM 389 O O . GLY A 1 52 ? 27.607 68.623 2.799 1.00 15.91 75 GLY A O 1
ATOM 390 N N . MET A 1 53 ? 28.422 70.724 3.109 1.00 15.27 76 MET A N 1
ATOM 391 C CA . MET A 1 53 ? 29.836 70.385 2.847 1.00 15.05 76 MET A CA 1
ATOM 392 C C . MET A 1 53 ? 30.648 70.115 4.113 1.00 15.55 76 MET A C 1
ATOM 393 O O . MET A 1 53 ? 31.866 70.154 4.079 1.00 15.68 76 MET A O 1
ATOM 398 N N . ASN A 1 54 ? 29.965 69.843 5.207 1.00 14.00 77 ASN A N 1
ATOM 399 C CA . ASN A 1 54 ? 30.651 69.720 6.498 1.00 13.56 77 ASN A CA 1
ATOM 400 C C . ASN A 1 54 ? 31.506 68.483 6.704 1.00 13.17 77 ASN A C 1
ATOM 401 O O . ASN A 1 54 ? 32.287 68.483 7.638 1.00 12.71 77 ASN A O 1
ATOM 406 N N . GLU A 1 55 ? 31.408 67.461 5.850 1.00 12.61 78 GLU A N 1
ATOM 407 C CA . GLU A 1 55 ? 32.257 66.275 6.085 1.00 12.75 78 GLU A CA 1
ATOM 408 C C . GLU A 1 55 ? 33.750 66.669 6.082 1.00 12.96 78 GLU A C 1
ATOM 409 O O . GLU A 1 55 ? 34.520 66.211 6.936 1.00 12.30 78 GLU A O 1
ATOM 415 N N . LYS A 1 56 ? 34.173 67.538 5.153 1.00 13.32 79 LYS A N 1
ATOM 416 C CA . LYS A 1 56 ? 35.593 67.948 5.155 1.00 15.31 79 LYS A CA 1
ATOM 417 C C . LYS A 1 56 ? 35.991 68.677 6.442 1.00 14.66 79 LYS A C 1
ATOM 418 O O . LYS A 1 56 ? 37.154 68.588 6.902 1.00 15.92 79 LYS A O 1
ATOM 424 N N . LYS A 1 57 ? 35.032 69.362 7.033 1.00 13.76 80 LYS A N 1
ATOM 425 C CA . LYS A 1 57 ? 35.294 70.230 8.160 1.00 14.11 80 LYS A CA 1
ATOM 426 C C . LYS A 1 57 ? 35.468 69.499 9.505 1.00 14.18 80 LYS A C 1
ATOM 427 O O . LYS A 1 57 ? 35.922 70.106 10.465 1.00 15.16 80 LYS A O 1
ATOM 433 N N . ILE A 1 58 ? 35.121 68.210 9.539 1.00 13.34 81 ILE A N 1
ATOM 434 C CA . ILE A 1 58 ? 35.184 67.449 10.788 1.00 13.07 81 ILE A CA 1
ATOM 435 C C . ILE A 1 58 ? 36.344 66.418 10.764 1.00 12.08 81 ILE A C 1
ATOM 436 O O . ILE A 1 58 ? 36.573 65.705 11.757 1.00 12.91 81 ILE A O 1
ATOM 441 N N . GLN A 1 59 ? 37.086 66.353 9.657 1.00 11.09 82 GLN A N 1
ATOM 442 C CA . GLN A 1 59 ? 38.164 65.376 9.529 1.00 11.14 82 GLN A CA 1
ATOM 443 C C . GLN A 1 59 ? 39.316 65.527 10.500 1.00 12.53 82 GLN A C 1
ATOM 444 O O . GLN A 1 59 ? 40.004 64.542 10.808 1.00 11.28 82 GLN A O 1
ATOM 450 N N . TRP A 1 60 ? 39.527 66.748 10.997 1.00 10.63 83 TRP A N 1
ATOM 451 C CA . TRP A 1 60 ? 40.686 66.997 11.882 1.00 11.20 83 TRP A CA 1
ATOM 452 C C . TRP A 1 60 ? 40.716 66.136 13.125 1.00 11.22 83 TRP A C 1
ATOM 453 O O . TRP A 1 60 ? 41.811 65.828 13.636 1.00 12.59 83 TRP A O 1
ATOM 464 N N . VAL A 1 61 ? 39.518 65.734 13.582 1.00 11.25 84 VAL A N 1
ATOM 465 C CA . VAL A 1 61 ? 39.389 65.010 14.841 1.00 11.81 84 VAL A CA 1
ATOM 466 C C . VAL A 1 61 ? 40.195 63.729 14.786 1.00 10.84 84 VAL A C 1
ATOM 467 O O . VAL A 1 61 ? 40.772 63.326 15.787 1.00 11.46 84 VAL A O 1
ATOM 471 N N . GLU A 1 62 ? 40.232 63.084 13.610 1.00 9.74 85 GLU A N 1
ATOM 472 C CA . GLU A 1 62 ? 40.884 61.750 13.532 1.00 10.52 85 GLU A CA 1
ATOM 473 C C . GLU A 1 62 ? 42.402 61.840 13.713 1.00 11.20 85 GLU A C 1
ATOM 474 O O . GLU A 1 62 ? 43.065 60.820 13.892 1.00 10.92 85 GLU A O 1
ATOM 480 N N . ASN A 1 63 ? 42.941 63.065 13.630 1.00 11.33 86 ASN A N 1
ATOM 481 C CA . ASN A 1 63 ? 44.384 63.253 13.721 1.00 13.19 86 ASN A CA 1
ATOM 482 C C . ASN A 1 63 ? 44.844 63.524 15.137 1.00 13.78 86 ASN A C 1
ATOM 483 O O . ASN A 1 63 ? 46.053 63.577 15.382 1.00 16.72 86 ASN A O 1
ATOM 488 N N . GLU A 1 64 ? 43.902 63.698 16.048 1.00 12.04 87 GLU A N 1
ATOM 489 C CA . GLU A 1 64 ? 44.220 64.053 17.430 1.00 12.45 87 GLU A CA 1
ATOM 490 C C . GLU A 1 64 ? 44.080 62.837 18.321 1.00 12.37 87 GLU A C 1
ATOM 491 O O . GLU A 1 64 ? 43.373 61.879 17.940 1.00 11.73 87 GLU A O 1
ATOM 497 N N . ASP A 1 65 ? 44.756 62.856 19.470 1.00 11.01 88 ASP A N 1
ATOM 498 C CA . ASP A 1 65 ? 44.489 61.852 20.527 1.00 12.03 88 ASP A CA 1
ATOM 499 C C . ASP A 1 65 ? 43.483 62.432 21.516 1.00 12.33 88 ASP A C 1
ATOM 500 O O . ASP A 1 65 ? 43.421 63.635 21.705 1.00 12.05 88 ASP A O 1
ATOM 505 N N . TRP A 1 66 ? 42.742 61.562 22.196 1.00 11.63 89 TRP A N 1
ATOM 506 C CA . TRP A 1 66 ? 41.628 61.978 23.062 1.00 10.23 89 TRP A CA 1
ATOM 507 C C . TRP A 1 66 ? 41.715 61.208 24.365 1.00 11.27 89 TRP A C 1
ATOM 508 O O . TRP A 1 66 ? 41.943 59.993 24.359 1.00 11.21 89 TRP A O 1
ATOM 519 N N . GLU A 1 67 ? 41.501 61.927 25.473 1.00 10.85 90 GLU A N 1
ATOM 520 C CA . GLU A 1 67 ? 41.534 61.341 26.793 1.00 11.95 90 GLU A CA 1
ATOM 521 C C . GLU A 1 67 ? 40.175 61.464 27.458 1.00 12.27 90 GLU A C 1
ATOM 522 O O . GLU A 1 67 ? 39.466 62.479 27.271 1.00 11.81 90 GLU A O 1
ATOM 528 N N . TYR A 1 68 ? 39.824 60.420 28.206 1.00 11.05 91 TYR A N 1
ATOM 529 C CA . TYR A 1 68 ? 38.608 60.367 28.983 1.00 11.08 91 TYR A CA 1
ATOM 530 C C . TYR A 1 68 ? 38.927 60.048 30.425 1.00 12.25 91 TYR A C 1
ATOM 531 O O . TYR A 1 68 ? 39.844 59.274 30.693 1.00 12.70 91 TYR A O 1
ATOM 540 N N . ARG A 1 69 ? 38.140 60.589 31.358 1.00 11.83 92 ARG A N 1
ATOM 541 C CA . ARG A 1 69 ? 38.359 60.266 32.774 1.00 11.67 92 ARG A CA 1
ATOM 542 C C . ARG A 1 69 ? 37.059 60.268 33.546 1.00 11.25 92 ARG A C 1
ATOM 543 O O . ARG A 1 69 ? 36.092 60.917 33.146 1.00 11.90 92 ARG A O 1
ATOM 551 N N . THR A 1 70 ? 37.051 59.539 34.658 1.00 11.63 93 THR A N 1
ATOM 552 C CA . THR A 1 70 ? 35.934 59.615 35.590 1.00 12.40 93 THR A CA 1
ATOM 553 C C . THR A 1 70 ? 36.467 59.175 36.918 1.00 14.09 93 THR A C 1
ATOM 554 O O . THR A 1 70 ? 37.545 58.563 36.991 1.00 13.89 93 THR A O 1
ATOM 558 N N . SER A 1 71 ? 35.732 59.491 37.973 1.00 14.68 94 SER A N 1
ATOM 559 C CA . SER A 1 71 ? 36.102 59.060 39.312 1.00 15.18 94 SER A CA 1
ATOM 560 C C . SER A 1 71 ? 34.874 58.458 39.920 1.00 16.01 94 SER A C 1
ATOM 561 O O . SER A 1 71 ? 33.749 58.843 39.576 1.00 17.54 94 SER A O 1
ATOM 564 N N . PHE A 1 72 ? 35.058 57.541 40.854 1.00 15.01 95 PHE A N 1
ATOM 565 C CA . PHE A 1 72 ? 33.912 56.876 41.466 1.00 14.95 95 PHE A CA 1
ATOM 566 C C . PHE A 1 72 ? 34.327 56.459 42.851 1.00 15.01 95 PHE A C 1
ATOM 567 O O . PHE A 1 72 ? 35.528 56.322 43.146 1.00 14.69 95 PHE A O 1
ATOM 575 N N . ILE A 1 73 ? 33.328 56.270 43.695 1.00 14.98 96 ILE A N 1
ATOM 576 C CA . ILE A 1 73 ? 33.569 55.905 45.096 1.00 14.92 96 ILE A CA 1
ATOM 577 C C . ILE A 1 73 ? 33.356 54.420 45.284 1.00 15.02 96 ILE A C 1
ATOM 578 O O . ILE A 1 73 ? 32.393 53.824 44.735 1.00 15.00 96 ILE A O 1
ATOM 583 N N . VAL A 1 74 ? 34.222 53.823 46.090 1.00 14.21 97 VAL A N 1
ATOM 584 C CA . VAL A 1 74 ? 34.074 52.433 46.510 1.00 14.44 97 VAL A CA 1
ATOM 585 C C . VAL A 1 74 ? 34.057 52.401 48.054 1.00 15.05 97 VAL A C 1
ATOM 586 O O . VAL A 1 74 ? 34.934 52.969 48.684 1.00 15.24 97 VAL A O 1
ATOM 590 N N . SER A 1 75 ? 33.066 51.738 48.635 1.00 15.36 98 SER A N 1
ATOM 591 C CA . SER A 1 75 ? 32.984 51.599 50.081 1.00 16.66 98 SER A CA 1
ATOM 592 C C . SER A 1 75 ? 33.864 50.488 50.642 1.00 17.20 98 SER A C 1
ATOM 593 O O . SER A 1 75 ? 34.321 49.585 49.924 1.00 16.27 98 SER A O 1
ATOM 596 N N . GLU A 1 76 ? 34.070 50.530 51.960 1.00 17.69 99 GLU A N 1
ATOM 597 C CA . GLU A 1 76 ? 34.717 49.425 52.650 1.00 19.71 99 GLU A CA 1
ATOM 598 C C . GLU A 1 76 ? 34.021 48.091 52.403 1.00 19.12 99 GLU A C 1
ATOM 599 O O . GLU A 1 76 ? 34.665 47.059 52.212 1.00 19.77 99 GLU A O 1
ATOM 605 N N . GLU A 1 77 ? 32.684 48.094 52.437 1.00 19.09 100 GLU A N 1
ATOM 606 C CA . GLU A 1 77 ? 31.958 46.830 52.280 1.00 19.76 100 GLU A CA 1
ATOM 607 C C . GLU A 1 77 ? 32.143 46.250 50.871 1.00 18.82 100 GLU A C 1
ATOM 608 O O . GLU A 1 77 ? 32.337 45.028 50.681 1.00 18.60 100 GLU A O 1
ATOM 614 N N . GLN A 1 78 ? 32.072 47.136 49.887 1.00 16.73 101 GLN A N 1
ATOM 615 C CA . GLN A 1 78 ? 32.290 46.740 48.479 1.00 16.29 101 GLN A CA 1
ATOM 616 C C . GLN A 1 78 ? 33.707 46.236 48.292 1.00 17.13 101 GLN A C 1
ATOM 617 O O . GLN A 1 78 ? 33.923 45.198 47.672 1.00 16.84 101 GLN A O 1
ATOM 623 N N . LEU A 1 79 ? 34.664 46.952 48.887 1.00 18.28 102 LEU A N 1
ATOM 624 C CA . LEU A 1 79 ? 36.059 46.580 48.734 1.00 19.97 102 LEU A CA 1
ATOM 625 C C . LEU A 1 79 ? 36.348 45.191 49.336 1.00 20.44 102 LEU A C 1
ATOM 626 O O . LEU A 1 79 ? 37.274 44.525 48.902 1.00 22.18 102 LEU A O 1
ATOM 631 N N . ASN A 1 80 ? 35.512 44.762 50.287 1.00 19.87 103 ASN A N 1
ATOM 632 C CA . ASN A 1 80 ? 35.622 43.501 50.982 1.00 21.08 103 ASN A CA 1
ATOM 633 C C . ASN A 1 80 ? 34.943 42.322 50.272 1.00 18.98 103 ASN A C 1
ATOM 634 O O . ASN A 1 80 ? 34.996 41.179 50.762 1.00 18.96 103 ASN A O 1
ATOM 639 N N . ARG A 1 81 ? 34.289 42.578 49.138 1.00 15.82 104 ARG A N 1
ATOM 640 C CA . ARG A 1 81 ? 33.685 41.474 48.378 1.00 15.22 104 ARG A CA 1
ATOM 641 C C . ARG A 1 81 ? 34.821 40.587 47.834 1.00 14.10 104 ARG A C 1
ATOM 642 O O . ARG A 1 81 ? 35.958 41.073 47.676 1.00 15.40 104 ARG A O 1
ATOM 650 N N . ASP A 1 82 ? 34.510 39.324 47.549 1.00 14.03 105 ASP A N 1
ATOM 651 C CA . ASP A 1 82 ? 35.542 38.344 47.099 1.00 13.31 105 ASP A CA 1
ATOM 652 C C . ASP A 1 82 ? 36.222 38.766 45.792 1.00 13.38 105 ASP A C 1
ATOM 653 O O . ASP A 1 82 ? 37.453 38.682 45.645 1.00 12.36 105 ASP A O 1
ATOM 658 N N . GLY A 1 83 ? 35.415 39.287 44.881 1.00 11.84 106 GLY A N 1
ATOM 659 C CA . GLY A 1 83 ? 35.878 39.608 43.518 1.00 12.06 106 GLY A CA 1
ATOM 660 C C . GLY A 1 83 ? 35.312 40.945 43.106 1.00 12.00 106 GLY A C 1
ATOM 661 O O . GLY A 1 83 ? 34.177 41.266 43.471 1.00 12.39 106 GLY A O 1
ATOM 662 N N . ILE A 1 84 ? 36.056 41.678 42.284 1.00 11.91 107 ILE A N 1
ATOM 663 C CA . ILE A 1 84 ? 35.531 42.925 41.696 1.00 10.74 107 ILE A CA 1
ATOM 664 C C . ILE A 1 84 ? 36.082 43.007 40.282 1.00 11.86 107 ILE A C 1
ATOM 665 O O . ILE A 1 84 ? 37.291 43.003 40.114 1.00 11.24 107 ILE A O 1
ATOM 670 N N . GLN A 1 85 ? 35.173 43.088 39.303 1.00 12.74 108 GLN A N 1
ATOM 671 C CA . GLN A 1 85 ? 35.523 43.093 37.882 1.00 13.17 108 GLN A CA 1
ATOM 672 C C . GLN A 1 85 ? 35.100 44.411 37.259 1.00 13.88 108 GLN A C 1
ATOM 673 O O . GLN A 1 85 ? 33.994 44.921 37.540 1.00 14.22 108 GLN A O 1
ATOM 679 N N . LEU A 1 86 ? 35.966 44.923 36.401 1.00 11.93 109 LEU A N 1
ATOM 680 C CA . LEU A 1 86 ? 35.687 46.104 35.592 1.00 11.10 109 LEU A CA 1
ATOM 681 C C . LEU A 1 86 ? 35.530 45.601 34.151 1.00 11.98 109 LEU A C 1
ATOM 682 O O . LEU A 1 86 ? 36.440 45.006 33.598 1.00 11.11 109 LEU A O 1
ATOM 687 N N . ILE A 1 87 ? 34.349 45.838 33.577 1.00 10.53 110 ILE A N 1
ATOM 688 C CA . ILE A 1 87 ? 33.994 45.285 32.275 1.00 11.29 110 ILE A CA 1
ATOM 689 C C . ILE A 1 87 ? 33.810 46.458 31.292 1.00 10.50 110 ILE A C 1
ATOM 690 O O . ILE A 1 87 ? 32.996 47.339 31.534 1.00 9.41 110 ILE A O 1
ATOM 695 N N . PHE A 1 88 ? 34.593 46.448 30.201 1.00 9.29 111 PHE A N 1
ATOM 696 C CA . PHE A 1 88 ? 34.405 47.395 29.060 1.00 8.80 111 PHE A CA 1
ATOM 697 C C . PHE A 1 88 ? 33.791 46.584 27.943 1.00 9.35 111 PHE A C 1
ATOM 698 O O . PHE A 1 88 ? 34.438 45.687 27.367 1.00 11.40 111 PHE A O 1
ATOM 706 N N . GLU A 1 89 ? 32.524 46.876 27.624 1.00 8.10 112 GLU A N 1
ATOM 707 C CA . GLU A 1 89 ? 31.892 46.146 26.544 1.00 8.10 112 GLU A CA 1
ATOM 708 C C . GLU A 1 89 ? 32.420 46.609 25.178 1.00 8.38 112 GLU A C 1
ATOM 709 O O . GLU A 1 89 ? 32.206 45.938 24.163 1.00 9.20 112 GLU A O 1
ATOM 715 N N . GLY A 1 90 ? 33.074 47.765 25.163 1.00 9.36 113 GLY A N 1
ATOM 716 C CA . GLY A 1 90 ? 33.621 48.268 23.882 1.00 8.68 113 GLY A CA 1
ATOM 717 C C . GLY A 1 90 ? 34.481 49.497 24.032 1.00 8.33 113 GLY A C 1
ATOM 718 O O . GLY A 1 90 ? 34.077 50.482 24.657 1.00 9.88 113 GLY A O 1
ATOM 719 N N . LEU A 1 91 ? 35.691 49.406 23.479 1.00 8.14 114 LEU A N 1
ATOM 720 C CA . LEU A 1 91 ? 36.619 50.541 23.443 1.00 7.59 114 LEU A CA 1
ATOM 721 C C . LEU A 1 91 ? 37.060 50.710 21.986 1.00 7.63 114 LEU A C 1
ATOM 722 O O . LEU A 1 91 ? 37.533 49.766 21.367 1.00 7.86 114 LEU A O 1
ATOM 727 N N . ASP A 1 92 ? 36.854 51.920 21.443 1.00 7.18 115 ASP A N 1
ATOM 728 C CA . ASP A 1 92 ? 37.182 52.164 20.024 1.00 7.44 115 ASP A CA 1
ATOM 729 C C . ASP A 1 92 ? 38.359 53.150 20.024 1.00 7.75 115 ASP A C 1
ATOM 730 O O . ASP A 1 92 ? 38.152 54.366 20.274 1.00 8.60 115 ASP A O 1
ATOM 735 N N . THR A 1 93 ? 39.615 52.716 19.814 1.00 7.86 116 THR A N 1
ATOM 736 C CA . THR A 1 93 ? 40.078 51.332 19.600 1.00 8.34 116 THR A CA 1
ATOM 737 C C . THR A 1 93 ? 41.398 51.140 20.326 1.00 8.83 116 THR A C 1
ATOM 738 O O . THR A 1 93 ? 41.525 50.218 21.143 1.00 8.71 116 THR A O 1
ATOM 742 N N . TYR A 1 94 ? 42.376 52.004 20.048 1.00 9.71 117 TYR A N 1
ATOM 743 C CA . TYR A 1 94 ? 43.682 51.872 20.681 1.00 8.59 117 TYR A CA 1
ATOM 744 C C . TYR A 1 94 ? 43.643 52.687 21.981 1.00 9.88 117 TYR A C 1
ATOM 745 O O . TYR A 1 94 ? 43.867 53.899 21.966 1.00 10.48 117 TYR A O 1
ATOM 754 N N . ALA A 1 95 ? 43.316 52.019 23.078 1.00 9.02 118 ALA A N 1
ATOM 755 C CA . ALA A 1 95 ? 42.955 52.689 24.343 1.00 8.68 118 ALA A CA 1
ATOM 756 C C . ALA A 1 95 ? 43.821 52.117 25.472 1.00 10.29 118 ALA A C 1
ATOM 757 O O . ALA A 1 95 ? 43.779 50.891 25.730 1.00 10.74 118 ALA A O 1
ATOM 759 N N . ASP A 1 96 ? 44.575 53.011 26.126 1.00 9.70 119 ASP A N 1
ATOM 760 C CA . ASP A 1 96 ? 45.353 52.656 27.304 1.00 10.10 119 ASP A CA 1
ATOM 761 C C . ASP A 1 96 ? 44.456 52.979 28.511 1.00 9.44 119 ASP A C 1
ATOM 762 O O . ASP A 1 96 ? 44.074 54.141 28.713 1.00 10.16 119 ASP A O 1
ATOM 767 N N . VAL A 1 97 ? 44.153 51.954 29.309 1.00 9.75 120 VAL A N 1
ATOM 768 C CA . VAL A 1 97 ? 43.241 52.087 30.429 1.00 9.29 120 VAL A CA 1
ATOM 769 C C . VAL A 1 97 ? 43.996 52.097 31.759 1.00 8.74 120 VAL A C 1
ATOM 770 O O . VAL A 1 97 ? 44.660 51.105 32.105 1.00 9.06 120 VAL A O 1
ATOM 774 N N . TYR A 1 98 ? 43.875 53.199 32.500 1.00 8.77 121 TYR A N 1
ATOM 775 C CA . TYR A 1 98 ? 44.583 53.353 33.782 1.00 8.97 121 TYR A CA 1
ATOM 776 C C . TYR A 1 98 ? 43.566 53.477 34.906 1.00 8.74 121 TYR A C 1
ATOM 777 O O . TYR A 1 98 ? 42.591 54.254 34.804 1.00 9.55 121 TYR A O 1
ATOM 786 N N . LEU A 1 99 ? 43.815 52.745 35.974 1.00 8.18 122 LEU A N 1
ATOM 787 C CA . LEU A 1 99 ? 42.982 52.855 37.193 1.00 8.46 122 LEU A CA 1
ATOM 788 C C . LEU A 1 99 ? 43.941 52.997 38.370 1.00 9.58 122 LEU A C 1
ATOM 789 O O . LEU A 1 99 ? 44.751 52.108 38.610 1.00 9.59 122 LEU A O 1
ATOM 794 N N . ASN A 1 100 ? 43.867 54.120 39.087 1.00 9.83 123 ASN A N 1
ATOM 795 C CA . ASN A 1 100 ? 44.606 54.258 40.373 1.00 9.43 123 ASN A CA 1
ATOM 796 C C . ASN A 1 100 ? 46.091 53.967 40.168 1.00 9.72 123 ASN A C 1
ATOM 797 O O . ASN A 1 100 ? 46.710 53.356 41.004 1.00 10.98 123 ASN A O 1
ATOM 802 N N . GLY A 1 101 ? 46.641 54.430 39.050 1.00 10.30 124 GLY A N 1
ATOM 803 C CA . GLY A 1 101 ? 48.078 54.312 38.806 1.00 9.64 124 GLY A CA 1
ATOM 804 C C . GLY A 1 101 ? 48.510 53.030 38.127 1.00 9.55 124 GLY A C 1
ATOM 805 O O . GLY A 1 101 ? 49.692 52.861 37.808 1.00 10.50 124 GLY A O 1
ATOM 806 N N . SER A 1 102 ? 47.567 52.108 37.903 1.00 10.01 125 SER A N 1
ATOM 807 C CA . SER A 1 102 ? 47.852 50.847 37.211 1.00 10.11 125 SER A CA 1
ATOM 808 C C . SER A 1 102 ? 47.383 50.885 35.767 1.00 9.96 125 SER A C 1
ATOM 809 O O . SER A 1 102 ? 46.240 51.229 35.497 1.00 8.79 125 SER A O 1
ATOM 812 N N . LEU A 1 103 ? 48.257 50.469 34.859 1.00 8.99 126 LEU A N 1
ATOM 813 C CA . LEU A 1 103 ? 47.821 50.229 33.472 1.00 8.63 126 LEU A CA 1
ATOM 814 C C . LEU A 1 103 ? 47.120 48.880 33.456 1.00 9.08 126 LEU A C 1
ATOM 815 O O . LEU A 1 103 ? 47.760 47.843 33.614 1.00 11.47 126 LEU A O 1
ATOM 820 N N . LEU A 1 104 ? 45.786 48.868 33.304 1.00 7.79 127 LEU A N 1
ATOM 821 C CA . LEU A 1 104 ? 45.041 47.604 33.307 1.00 8.04 127 LEU A CA 1
ATOM 822 C C . LEU A 1 104 ? 45.057 46.905 31.953 1.00 7.71 127 LEU A C 1
ATOM 823 O O . LEU A 1 104 ? 44.979 45.672 31.883 1.00 10.11 127 LEU A O 1
ATOM 828 N N . LEU A 1 105 ? 45.138 47.692 30.873 1.00 8.91 128 LEU A N 1
ATOM 829 C CA . LEU A 1 105 ? 44.852 47.121 29.534 1.00 8.38 128 LEU A CA 1
ATOM 830 C C . LEU A 1 105 ? 45.355 48.073 28.464 1.00 8.86 128 LEU A C 1
ATOM 831 O O . LEU A 1 105 ? 45.157 49.287 28.607 1.00 9.99 128 LEU A O 1
ATOM 836 N N . LYS A 1 106 ? 45.939 47.521 27.407 1.00 9.75 129 LYS A N 1
ATOM 837 C CA . LYS A 1 106 ? 46.161 48.290 26.179 1.00 9.46 129 LYS A CA 1
ATOM 838 C C . LYS A 1 106 ? 45.236 47.651 25.162 1.00 10.42 129 LYS A C 1
ATOM 839 O O . LYS A 1 106 ? 45.510 46.559 24.619 1.00 11.12 129 LYS A O 1
ATOM 845 N N . ALA A 1 107 ? 44.053 48.268 25.023 1.00 10.06 130 ALA A N 1
ATOM 846 C CA . ALA A 1 107 ? 43.035 47.731 24.155 1.00 8.90 130 ALA A CA 1
ATOM 847 C C . ALA A 1 107 ? 43.418 47.972 22.688 1.00 8.14 130 ALA A C 1
ATOM 848 O O . ALA A 1 107 ? 44.103 48.937 22.382 1.00 9.07 130 ALA A O 1
ATOM 850 N N . ASP A 1 108 ? 42.971 47.057 21.815 1.00 8.13 131 ASP A N 1
ATOM 851 C CA . ASP A 1 108 ? 43.327 47.176 20.375 1.00 8.77 131 ASP A CA 1
ATOM 852 C C . ASP A 1 108 ? 42.329 46.499 19.465 1.00 7.75 131 ASP A C 1
ATOM 853 O O . ASP A 1 108 ? 42.662 46.133 18.342 1.00 8.38 131 ASP A O 1
ATOM 858 N N . ASN A 1 109 ? 41.076 46.406 19.912 1.00 7.37 132 ASN A N 1
ATOM 859 C CA . ASN A 1 109 ? 40.084 45.806 19.058 1.00 8.09 132 ASN A CA 1
ATOM 860 C C . ASN A 1 109 ? 38.707 46.249 19.470 1.00 6.73 132 ASN A C 1
ATOM 861 O O . ASN A 1 109 ? 38.229 45.899 20.570 1.00 7.76 132 ASN A O 1
ATOM 866 N N . MET A 1 110 ? 38.106 47.089 18.623 1.00 7.01 133 MET A N 1
ATOM 867 C CA . MET A 1 110 ? 36.774 47.654 18.915 1.00 7.52 133 MET A CA 1
ATOM 868 C C . MET A 1 110 ? 35.698 46.595 19.201 1.00 8.22 133 MET A C 1
ATOM 869 O O . MET A 1 110 ? 34.707 46.863 19.883 1.00 8.35 133 MET A O 1
ATOM 874 N N . PHE A 1 111 ? 35.900 45.383 18.666 1.00 7.90 134 PHE A N 1
ATOM 875 C CA . PHE A 1 111 ? 34.890 44.330 18.647 1.00 8.23 134 PHE A CA 1
ATOM 876 C C . PHE A 1 111 ? 35.017 43.356 19.809 1.00 7.17 134 PHE A C 1
ATOM 877 O O . PHE A 1 111 ? 34.260 42.365 19.841 1.00 9.15 134 PHE A O 1
ATOM 885 N N . VAL A 1 112 ? 35.915 43.657 20.748 1.00 8.14 135 VAL A N 1
ATOM 886 C CA . VAL A 1 112 ? 36.151 42.769 21.911 1.00 8.78 135 VAL A CA 1
ATOM 887 C C . VAL A 1 112 ? 35.698 43.404 23.203 1.00 8.71 135 VAL A C 1
ATOM 888 O O . VAL A 1 112 ? 35.987 44.573 23.453 1.00 10.42 135 VAL A O 1
ATOM 892 N N . GLY A 1 113 ? 35.004 42.622 24.040 1.00 8.40 136 GLY A N 1
ATOM 893 C CA . GLY A 1 113 ? 34.659 43.087 25.396 1.00 8.27 136 GLY A CA 1
ATOM 894 C C . GLY A 1 113 ? 35.755 42.587 26.324 1.00 10.14 136 GLY A C 1
ATOM 895 O O . GLY A 1 113 ? 36.197 41.439 26.219 1.00 11.36 136 GLY A O 1
ATOM 896 N N . TYR A 1 114 ? 36.155 43.432 27.264 1.00 9.97 137 TYR A N 1
ATOM 897 C CA . TYR A 1 114 ? 37.274 43.150 28.137 1.00 10.67 137 TYR A CA 1
ATOM 898 C C . TYR A 1 114 ? 36.749 43.061 29.578 1.00 11.48 137 TYR A C 1
ATOM 899 O O . TYR A 1 114 ? 36.134 44.019 30.046 1.00 12.22 137 TYR A O 1
ATOM 908 N N . THR A 1 115 ? 36.997 41.926 30.232 1.00 11.45 138 THR A N 1
ATOM 909 C CA . THR A 1 115 ? 36.661 41.754 31.656 1.00 11.76 138 THR A CA 1
ATOM 910 C C . THR A 1 115 ? 37.962 41.751 32.484 1.00 12.33 138 THR A C 1
ATOM 911 O O . THR A 1 115 ? 38.832 40.903 32.260 1.00 12.60 138 THR A O 1
ATOM 915 N N . LEU A 1 116 ? 38.103 42.703 33.423 1.00 10.95 139 LEU A N 1
ATOM 916 C CA . LEU A 1 116 ? 39.386 42.936 34.102 1.00 10.67 139 LEU A CA 1
ATOM 917 C C . LEU A 1 116 ? 39.205 42.757 35.620 1.00 12.51 139 LEU A C 1
ATOM 918 O O . LEU A 1 116 ? 38.355 43.413 36.216 1.00 13.14 139 LEU A O 1
ATOM 923 N N . PRO A 1 117 ? 39.958 41.840 36.224 1.00 12.95 140 PRO A N 1
ATOM 924 C CA . PRO A 1 117 ? 39.863 41.779 37.699 1.00 13.10 140 PRO A CA 1
ATOM 925 C C . PRO A 1 117 ? 40.565 43.007 38.290 1.00 11.67 140 PRO A C 1
ATOM 926 O O . PRO A 1 117 ? 41.740 43.320 37.914 1.00 12.07 140 PRO A O 1
ATOM 930 N N . VAL A 1 118 ? 39.899 43.729 39.223 1.00 10.19 141 VAL A N 1
ATOM 931 C CA . VAL A 1 118 ? 40.450 44.969 39.730 1.00 9.93 141 VAL A CA 1
ATOM 932 C C . VAL A 1 118 ? 40.436 45.095 41.258 1.00 9.15 141 VAL A C 1
ATOM 933 O O . VAL A 1 118 ? 40.763 46.155 41.762 1.00 9.96 141 VAL A O 1
ATOM 937 N N . LYS A 1 119 ? 39.988 44.053 41.957 1.00 11.75 142 LYS A N 1
ATOM 938 C CA . LYS A 1 119 ? 39.895 44.191 43.425 1.00 11.80 142 LYS A CA 1
ATOM 939 C C . LYS A 1 119 ? 41.231 44.699 44.034 1.00 12.64 142 LYS A C 1
ATOM 940 O O . LYS A 1 119 ? 41.240 45.653 44.849 1.00 12.57 142 LYS A O 1
ATOM 946 N N . SER A 1 120 ? 42.363 44.133 43.582 1.00 12.15 143 SER A N 1
ATOM 947 C CA . SER A 1 120 ? 43.648 44.526 44.214 1.00 14.77 143 SER A CA 1
ATOM 948 C C . SER A 1 120 ? 44.109 45.966 43.916 1.00 14.12 143 SER A C 1
ATOM 949 O O . SER A 1 120 ? 45.014 46.501 44.638 1.00 17.06 143 SER A O 1
ATOM 952 N N . VAL A 1 121 ? 43.507 46.606 42.898 1.00 12.15 144 VAL A N 1
ATOM 953 C CA A VAL A 1 121 ? 43.904 47.980 42.584 0.50 11.92 144 VAL A CA 1
ATOM 954 C CA B VAL A 1 121 ? 43.830 47.942 42.423 0.50 12.92 144 VAL A CA 1
ATOM 955 C C . VAL A 1 121 ? 42.896 49.053 42.987 1.00 12.32 144 VAL A C 1
ATOM 956 O O . VAL A 1 121 ? 43.237 50.261 42.975 1.00 10.93 144 VAL A O 1
ATOM 963 N N . LEU A 1 122 ? 41.684 48.651 43.410 1.00 12.05 145 LEU A N 1
ATOM 964 C CA . LEU A 1 122 ? 40.742 49.623 43.919 1.00 12.75 145 LEU A CA 1
ATOM 965 C C . LEU A 1 122 ? 41.124 50.072 45.321 1.00 12.28 145 LEU A C 1
ATOM 966 O O . LEU A 1 122 ? 41.863 49.362 46.045 1.00 13.40 145 LEU A O 1
ATOM 971 N N . ARG A 1 123 ? 40.587 51.226 45.688 1.00 13.30 146 ARG A N 1
ATOM 972 C CA . ARG A 1 123 ? 40.879 51.840 46.976 1.00 12.44 146 ARG A CA 1
ATOM 973 C C . ARG A 1 123 ? 39.556 52.253 47.615 1.00 12.94 146 ARG A C 1
ATOM 974 O O . ARG A 1 123 ? 38.604 52.588 46.940 1.00 12.57 146 ARG A O 1
ATOM 982 N N . LYS A 1 124 ? 39.522 52.272 48.942 1.00 14.81 147 LYS A N 1
ATOM 983 C CA . LYS A 1 124 ? 38.348 52.804 49.619 1.00 14.92 147 LYS A CA 1
ATOM 984 C C . LYS A 1 124 ? 38.289 54.316 49.379 1.00 15.22 147 LYS A C 1
ATOM 985 O O . LYS A 1 124 ? 39.304 55.003 49.464 1.00 15.66 147 LYS A O 1
ATOM 991 N N . GLY A 1 125 ? 37.087 54.824 49.091 1.00 15.40 148 GLY A N 1
ATOM 992 C CA . GLY A 1 125 ? 36.893 56.230 48.754 1.00 16.00 148 GLY A CA 1
ATOM 993 C C . GLY A 1 125 ? 36.997 56.430 47.250 1.00 15.90 148 GLY A C 1
ATOM 994 O O . GLY A 1 125 ? 36.482 55.618 46.493 1.00 15.55 148 GLY A O 1
ATOM 995 N N . GLU A 1 126 ? 37.678 57.501 46.857 1.00 15.46 149 GLU A N 1
ATOM 996 C CA . GLU A 1 126 ? 37.747 57.932 45.446 1.00 16.81 149 GLU A CA 1
ATOM 997 C C . GLU A 1 126 ? 38.702 57.042 44.642 1.00 15.39 149 GLU A C 1
ATOM 998 O O . GLU A 1 126 ? 39.808 56.741 45.100 1.00 15.69 149 GLU A O 1
ATOM 1004 N N . ASN A 1 127 ? 38.247 56.675 43.440 1.00 13.52 150 ASN A N 1
ATOM 1005 C CA . ASN A 1 127 ? 39.017 55.864 42.494 1.00 13.08 150 ASN A CA 1
ATOM 1006 C C . ASN A 1 127 ? 39.023 56.620 41.201 1.00 11.97 150 ASN A C 1
ATOM 1007 O O . ASN A 1 127 ? 38.026 57.267 40.883 1.00 12.15 150 ASN A O 1
ATOM 1012 N N . HIS A 1 128 ? 40.136 56.571 40.460 1.00 10.85 151 HIS A N 1
ATOM 1013 C CA . HIS A 1 128 ? 40.250 57.397 39.269 1.00 11.23 151 HIS A CA 1
ATOM 1014 C C . HIS A 1 128 ? 40.575 56.503 38.080 1.00 11.62 151 HIS A C 1
ATOM 1015 O O . HIS A 1 128 ? 41.568 55.762 38.094 1.00 11.94 151 HIS A O 1
ATOM 1022 N N . LEU A 1 129 ? 39.734 56.652 37.053 1.00 10.81 152 LEU A N 1
ATOM 1023 C CA . LEU A 1 129 ? 39.832 55.839 35.826 1.00 10.97 152 LEU A CA 1
ATOM 1024 C C . LEU A 1 129 ? 40.162 56.823 34.696 1.00 11.01 152 LEU A C 1
ATOM 1025 O O . LEU A 1 129 ? 39.446 57.820 34.496 1.00 11.60 152 LEU A O 1
ATOM 1030 N N . TYR A 1 130 ? 41.263 56.591 33.968 1.00 10.68 153 TYR A N 1
ATOM 1031 C CA . TYR A 1 130 ? 41.663 57.502 32.905 1.00 10.55 153 TYR A CA 1
ATOM 1032 C C . TYR A 1 130 ? 41.907 56.617 31.697 1.00 11.48 153 TYR A C 1
ATOM 1033 O O . TYR A 1 130 ? 42.544 55.559 31.844 1.00 11.13 153 TYR A O 1
ATOM 1042 N N . ILE A 1 131 ? 41.455 57.058 30.533 1.00 10.21 154 ILE A N 1
ATOM 1043 C CA . ILE A 1 131 ? 41.620 56.264 29.309 1.00 9.61 154 ILE A CA 1
ATOM 1044 C C . ILE A 1 131 ? 42.204 57.175 28.242 1.00 10.32 154 ILE A C 1
ATOM 1045 O O . ILE A 1 131 ? 41.666 58.263 27.981 1.00 10.51 154 ILE A O 1
ATOM 1050 N N . TYR A 1 132 ? 43.292 56.710 27.628 1.00 9.83 155 TYR A N 1
ATOM 1051 C CA . TYR A 1 132 ? 43.961 57.485 26.610 1.00 8.74 155 TYR A CA 1
ATOM 1052 C C . TYR A 1 132 ? 43.700 56.784 25.285 1.00 9.36 155 TYR A C 1
ATOM 1053 O O . TYR A 1 132 ? 44.170 55.666 25.090 1.00 9.68 155 TYR A O 1
ATOM 1062 N N . PHE A 1 133 ? 43.009 57.483 24.367 1.00 8.21 156 PHE A N 1
ATOM 1063 C CA . PHE A 1 133 ? 42.670 56.935 23.032 1.00 9.45 156 PHE A CA 1
ATOM 1064 C C . PHE A 1 133 ? 43.639 57.475 22.004 1.00 9.89 156 PHE A C 1
ATOM 1065 O O . PHE A 1 133 ? 43.544 58.650 21.604 1.00 10.95 156 PHE A O 1
ATOM 1073 N N . HIS A 1 134 ? 44.583 56.635 21.604 1.00 10.01 157 HIS A N 1
ATOM 1074 C CA . HIS A 1 134 ? 45.482 56.974 20.486 1.00 10.40 157 HIS A CA 1
ATOM 1075 C C . HIS A 1 134 ? 44.702 57.127 19.198 1.00 10.58 157 HIS A C 1
ATOM 1076 O O . HIS A 1 134 ? 43.849 56.305 18.878 1.00 11.48 157 HIS A O 1
ATOM 1083 N N . SER A 1 135 ? 44.947 58.200 18.470 1.00 11.35 158 SER A N 1
ATOM 1084 C CA . SER A 1 135 ? 44.393 58.299 17.111 1.00 10.80 158 SER A CA 1
ATOM 1085 C C . SER A 1 135 ? 44.674 57.002 16.332 1.00 9.89 158 SER A C 1
ATOM 1086 O O . SER A 1 135 ? 45.834 56.565 16.229 1.00 9.18 158 SER A O 1
ATOM 1089 N N . PRO A 1 136 ? 43.621 56.398 15.775 1.00 9.91 159 PRO A N 1
ATOM 1090 C CA . PRO A 1 136 ? 43.824 55.195 14.986 1.00 9.91 159 PRO A CA 1
ATOM 1091 C C . PRO A 1 136 ? 44.549 55.490 13.686 1.00 10.70 159 PRO A C 1
ATOM 1092 O O . PRO A 1 136 ? 45.066 54.566 13.040 1.00 11.43 159 PRO A O 1
ATOM 1096 N N . ILE A 1 137 ? 44.552 56.768 13.291 1.00 10.61 160 ILE A N 1
ATOM 1097 C CA . ILE A 1 137 ? 45.339 57.191 12.142 1.00 10.54 160 ILE A CA 1
ATOM 1098 C C . ILE A 1 137 ? 46.833 57.271 12.518 1.00 10.54 160 ILE A C 1
ATOM 1099 O O . ILE A 1 137 ? 47.650 56.559 11.929 1.00 11.11 160 ILE A O 1
ATOM 1104 N N . ARG A 1 138 ? 47.177 58.089 13.523 1.00 11.60 161 ARG A N 1
ATOM 1105 C CA A ARG A 1 138 ? 48.590 58.248 13.963 0.70 12.97 161 ARG A CA 1
ATOM 1106 C CA B ARG A 1 138 ? 48.581 58.230 13.882 0.30 11.96 161 ARG A CA 1
ATOM 1107 C C . ARG A 1 138 ? 49.184 56.930 14.436 1.00 12.87 161 ARG A C 1
ATOM 1108 O O . ARG A 1 138 ? 50.360 56.649 14.189 1.00 12.68 161 ARG A O 1
ATOM 1123 N N . GLN A 1 139 ? 48.351 56.108 15.095 1.00 12.00 162 GLN A N 1
ATOM 1124 C CA . GLN A 1 139 ? 48.784 54.786 15.579 1.00 12.26 162 GLN A CA 1
ATOM 1125 C C . GLN A 1 139 ? 49.290 53.880 14.423 1.00 12.59 162 GLN A C 1
ATOM 1126 O O . GLN A 1 139 ? 50.266 53.137 14.575 1.00 13.37 162 GLN A O 1
ATOM 1132 N N . THR A 1 140 ? 48.641 53.981 13.262 1.00 11.58 163 THR A N 1
ATOM 1133 C CA . THR A 1 140 ? 48.924 53.040 12.161 1.00 11.16 163 THR A CA 1
ATOM 1134 C C . THR A 1 140 ? 49.773 53.643 11.010 1.00 10.47 163 THR A C 1
ATOM 1135 O O . THR A 1 140 ? 50.108 52.948 10.058 1.00 11.17 163 THR A O 1
ATOM 1139 N N . LEU A 1 141 ? 50.073 54.936 11.086 1.00 11.27 164 LEU A N 1
ATOM 1140 C CA . LEU A 1 141 ? 50.952 55.507 10.055 1.00 11.24 164 LEU A CA 1
ATOM 1141 C C . LEU A 1 141 ? 52.313 54.819 9.984 1.00 11.59 164 LEU A C 1
ATOM 1142 O O . LEU A 1 141 ? 52.792 54.549 8.884 1.00 11.39 164 LEU A O 1
ATOM 1147 N N . PRO A 1 142 ? 52.948 54.535 11.130 1.00 11.91 165 PRO A N 1
ATOM 1148 C CA . PRO A 1 142 ? 54.257 53.835 11.006 1.00 12.23 165 PRO A CA 1
ATOM 1149 C C . PRO A 1 142 ? 54.061 52.407 10.454 1.00 11.41 165 PRO A C 1
ATOM 1150 O O . PRO A 1 142 ? 54.906 51.878 9.713 1.00 11.17 165 PRO A O 1
ATOM 1154 N N . GLN A 1 143 ? 52.913 51.815 10.786 1.00 10.28 166 GLN A N 1
ATOM 1155 C CA . GLN A 1 143 ? 52.600 50.467 10.331 1.00 10.24 166 GLN A CA 1
ATOM 1156 C C . GLN A 1 143 ? 52.447 50.463 8.804 1.00 10.31 166 GLN A C 1
ATOM 1157 O O . GLN A 1 143 ? 53.033 49.634 8.069 1.00 10.46 166 GLN A O 1
ATOM 1163 N N . TYR A 1 144 ? 51.690 51.438 8.293 1.00 11.60 167 TYR A N 1
ATOM 1164 C CA . TYR A 1 144 ? 51.567 51.643 6.856 1.00 11.63 167 TYR A CA 1
ATOM 1165 C C . TYR A 1 144 ? 52.925 51.925 6.170 1.00 12.57 167 TYR A C 1
ATOM 1166 O O . TYR A 1 144 ? 53.238 51.345 5.108 1.00 12.23 167 TYR A O 1
ATOM 1175 N N . ALA A 1 145 ? 53.709 52.820 6.764 1.00 12.33 168 ALA A N 1
ATOM 1176 C CA . ALA A 1 145 ? 55.031 53.120 6.237 1.00 12.22 168 ALA A CA 1
ATOM 1177 C C . ALA A 1 145 ? 55.887 51.860 6.092 1.00 12.45 168 ALA A C 1
ATOM 1178 O O . ALA A 1 145 ? 56.650 51.713 5.115 1.00 14.47 168 ALA A O 1
ATOM 1180 N N . SER A 1 146 ? 55.774 50.948 7.054 1.00 11.73 169 SER A N 1
ATOM 1181 C CA . SER A 1 146 ? 56.588 49.696 7.038 1.00 12.17 169 SER A CA 1
ATOM 1182 C C . SER A 1 146 ? 56.091 48.703 6.000 1.00 12.27 169 SER A C 1
ATOM 1183 O O . SER A 1 146 ? 56.786 47.782 5.634 1.00 12.75 169 SER A O 1
ATOM 1186 N N . ASN A 1 147 ? 54.865 48.920 5.519 1.00 11.32 170 ASN A N 1
ATOM 1187 C CA . ASN A 1 147 ? 54.223 47.893 4.736 1.00 11.63 170 ASN A CA 1
ATOM 1188 C C . ASN A 1 147 ? 54.731 47.779 3.287 1.00 12.49 170 ASN A C 1
ATOM 1189 O O . ASN A 1 147 ? 54.637 46.725 2.698 1.00 12.96 170 ASN A O 1
ATOM 1194 N N . GLY A 1 148 ? 55.137 48.895 2.707 1.00 14.01 171 GLY A N 1
ATOM 1195 C CA . GLY A 1 148 ? 55.692 48.877 1.336 1.00 14.93 171 GLY A CA 1
ATOM 1196 C C . GLY A 1 148 ? 54.671 48.856 0.206 1.00 15.42 171 GLY A C 1
ATOM 1197 O O . GLY A 1 148 ? 55.043 48.822 -1.022 1.00 17.19 171 GLY A O 1
ATOM 1198 N N . PHE A 1 149 ? 53.391 48.809 0.565 1.00 12.92 172 PHE A N 1
ATOM 1199 C CA . PHE A 1 149 ? 52.324 48.941 -0.420 1.00 11.88 172 PHE A CA 1
ATOM 1200 C C . PHE A 1 149 ? 51.065 49.387 0.300 1.00 11.69 172 PHE A C 1
ATOM 1201 O O . PHE A 1 149 ? 50.995 49.396 1.538 1.00 11.66 172 PHE A O 1
ATOM 1209 N N . ASN A 1 150 ? 50.096 49.816 -0.502 1.00 11.71 173 ASN A N 1
ATOM 1210 C CA . ASN A 1 150 ? 48.825 50.293 0.011 1.00 11.47 173 ASN A CA 1
ATOM 1211 C C . ASN A 1 150 ? 47.724 49.267 -0.326 1.00 12.37 173 ASN A C 1
ATOM 1212 O O . ASN A 1 150 ? 47.520 48.899 -1.499 1.00 11.79 173 ASN A O 1
ATOM 1217 N N . TYR A 1 151 ? 47.010 48.788 0.709 1.00 11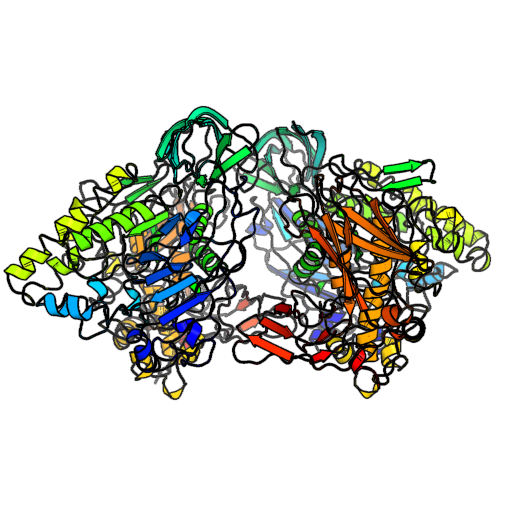.19 174 TYR A N 1
ATOM 1218 C CA . TYR A 1 151 ? 45.947 47.794 0.440 1.00 10.41 174 TYR A CA 1
ATOM 1219 C C . TYR A 1 151 ? 44.865 48.491 -0.386 1.00 10.92 174 TYR A C 1
ATOM 1220 O O . TYR A 1 151 ? 44.585 49.661 -0.173 1.00 10.78 174 TYR A O 1
ATOM 1229 N N . PRO A 1 152 ? 44.244 47.756 -1.314 1.00 11.75 175 PRO A N 1
ATOM 1230 C CA . PRO A 1 152 ? 43.295 48.386 -2.269 1.00 11.68 175 PRO A CA 1
ATOM 1231 C C . PRO A 1 152 ? 41.900 48.512 -1.670 1.00 11.62 175 PRO A C 1
ATOM 1232 O O . PRO A 1 152 ? 40.942 47.896 -2.153 1.00 12.89 175 PRO A O 1
ATOM 1236 N N . ALA A 1 153 ? 41.795 49.299 -0.604 1.00 9.90 176 ALA A N 1
ATOM 1237 C CA . ALA A 1 153 ? 40.516 49.470 0.101 1.00 10.10 176 ALA A CA 1
ATOM 1238 C C . ALA A 1 153 ? 39.904 50.786 -0.370 1.00 10.05 176 ALA A C 1
ATOM 1239 O O . ALA A 1 153 ? 40.048 51.823 0.293 1.00 10.68 176 ALA A O 1
ATOM 1241 N N . ASP A 1 154 ? 39.202 50.725 -1.519 1.00 12.49 177 ASP A N 1
ATOM 1242 C CA . ASP A 1 154 ? 38.588 51.929 -2.143 1.00 14.35 177 ASP A CA 1
ATOM 1243 C C . ASP A 1 154 ? 37.604 52.637 -1.178 1.00 12.78 177 ASP A C 1
ATOM 1244 O O . ASP A 1 154 ? 37.345 53.875 -1.288 1.00 12.16 177 ASP A O 1
ATOM 1249 N N . ASN A 1 155 ? 36.980 51.840 -0.301 1.00 11.38 178 ASN A N 1
ATOM 1250 C CA . ASN A 1 155 ? 36.024 52.382 0.659 1.00 11.10 178 ASN A CA 1
ATOM 1251 C C . ASN A 1 155 ? 36.615 53.150 1.829 1.00 10.93 178 ASN A C 1
ATOM 1252 O O . ASN A 1 155 ? 35.905 53.772 2.599 1.00 10.67 178 ASN A O 1
ATOM 1257 N N . ASP A 1 156 ? 37.925 53.095 1.938 1.00 9.95 179 ASP A N 1
ATOM 1258 C CA . ASP A 1 156 ? 38.635 53.841 2.993 1.00 9.56 179 ASP A CA 1
ATOM 1259 C C . ASP A 1 156 ? 39.013 55.191 2.356 1.00 10.04 179 ASP A C 1
ATOM 1260 O O . ASP A 1 156 ? 39.954 55.255 1.495 1.00 11.23 179 ASP A O 1
ATOM 1265 N N . HIS A 1 157 ? 38.279 56.231 2.736 1.00 9.49 180 HIS A N 1
ATOM 1266 C CA . HIS A 1 157 ? 38.340 57.540 2.027 1.00 10.34 180 HIS A CA 1
ATOM 1267 C C . HIS A 1 157 ? 39.502 58.410 2.513 1.00 10.33 180 HIS A C 1
ATOM 1268 O O . HIS A 1 157 ? 39.312 59.428 3.201 1.00 12.03 180 HIS A O 1
ATOM 1275 N N . HIS A 1 158 ? 40.715 57.996 2.144 1.00 11.06 181 HIS A N 1
ATOM 1276 C CA . HIS A 1 158 ? 41.962 58.685 2.540 1.00 12.31 181 HIS A CA 1
ATOM 1277 C C . HIS A 1 158 ? 42.982 58.162 1.537 1.00 12.82 181 HIS A C 1
ATOM 1278 O O . HIS A 1 158 ? 42.835 57.042 1.008 1.00 12.99 181 HIS A O 1
ATOM 1285 N N . GLU A 1 159 ? 44.045 58.938 1.292 1.00 13.10 182 GLU A N 1
ATOM 1286 C CA A GLU A 1 159 ? 45.101 58.446 0.402 0.50 14.10 182 GLU A CA 1
ATOM 1287 C CA B GLU A 1 159 ? 45.143 58.474 0.432 0.50 13.98 182 GLU A CA 1
ATOM 1288 C C . GLU A 1 159 ? 45.726 57.131 0.908 1.00 13.06 182 GLU A C 1
ATOM 1289 O O . GLU A 1 159 ? 46.037 56.246 0.105 1.00 13.53 182 GLU A O 1
ATOM 1300 N N . LYS A 1 160 ? 45.868 57.013 2.222 1.00 11.87 183 LYS A N 1
ATOM 1301 C CA . LYS A 1 160 ? 46.530 55.886 2.901 1.00 11.38 183 LYS A CA 1
ATOM 1302 C C . LYS A 1 160 ? 45.443 55.021 3.477 1.00 11.64 183 LYS A C 1
ATOM 1303 O O . LYS A 1 160 ? 44.625 55.506 4.262 1.00 11.31 183 LYS A O 1
ATOM 1309 N N . HIS A 1 161 ? 45.419 53.754 3.083 1.00 9.92 184 HIS A N 1
ATOM 1310 C CA . HIS A 1 161 ? 44.310 52.902 3.487 1.00 9.33 184 HIS A CA 1
ATOM 1311 C C . HIS A 1 161 ? 44.666 52.176 4.784 1.00 8.84 184 HIS A C 1
ATOM 1312 O O . HIS A 1 161 ? 45.013 50.989 4.799 1.00 10.51 184 HIS A O 1
ATOM 1319 N N . LEU A 1 162 ? 44.539 52.946 5.856 1.00 9.29 185 LEU A N 1
ATOM 1320 C CA . LEU A 1 162 ? 44.900 52.526 7.195 1.00 9.38 185 LEU A CA 1
ATOM 1321 C C . LEU A 1 162 ? 43.883 51.638 7.874 1.00 8.48 185 LEU A C 1
ATOM 1322 O O . LEU A 1 162 ? 44.208 51.018 8.882 1.00 9.16 185 LEU A O 1
ATOM 1327 N N . SER A 1 163 ? 42.649 51.598 7.356 1.00 7.93 186 SER A N 1
ATOM 1328 C CA . SER A 1 163 ? 41.588 50.838 8.023 1.00 9.00 186 SER A CA 1
ATOM 1329 C C . SER A 1 163 ? 41.973 49.377 8.154 1.00 8.22 186 SER A C 1
ATOM 1330 O O . SER A 1 163 ? 41.646 48.734 9.156 1.00 8.79 186 SER A O 1
ATOM 1333 N N . VAL A 1 164 ? 42.687 48.831 7.142 1.00 7.98 187 VAL A N 1
ATOM 1334 C CA . VAL A 1 164 ? 42.879 47.350 7.127 1.00 9.00 187 VAL A CA 1
ATOM 1335 C C . VAL A 1 164 ? 43.749 46.881 8.305 1.00 8.43 187 VAL A C 1
ATOM 1336 O O . VAL A 1 164 ? 43.721 45.691 8.648 1.00 9.07 187 VAL A O 1
ATOM 1340 N N . PHE A 1 165 ? 44.554 47.794 8.861 1.00 8.75 188 PHE A N 1
ATOM 1341 C CA . PHE A 1 165 ? 45.437 47.441 9.989 1.00 9.71 188 PHE A CA 1
ATOM 1342 C C . PHE A 1 165 ? 44.732 47.388 11.338 1.00 9.41 188 PHE A C 1
ATOM 1343 O O . PHE A 1 165 ? 45.259 46.777 12.298 1.00 11.21 188 PHE A O 1
ATOM 1351 N N . SER A 1 166 ? 43.515 47.927 11.396 1.00 8.27 189 SER A N 1
ATOM 1352 C CA . SER A 1 166 ? 42.874 48.130 12.688 1.00 7.49 189 SER A CA 1
ATOM 1353 C C . SER A 1 166 ? 41.597 47.338 12.746 1.00 8.40 189 SER A C 1
ATOM 1354 O O . SER A 1 166 ? 40.798 47.381 11.822 1.00 7.42 189 SER A O 1
ATOM 1357 N N . ARG A 1 167 ? 41.384 46.647 13.868 1.00 7.89 190 ARG A N 1
ATOM 1358 C CA . ARG A 1 167 ? 40.104 45.964 14.063 1.00 7.89 190 ARG A CA 1
ATOM 1359 C C . ARG A 1 167 ? 39.151 47.004 14.654 1.00 7.92 190 ARG A C 1
ATOM 1360 O O . ARG A 1 167 ? 39.001 47.170 15.878 1.00 7.46 190 ARG A O 1
ATOM 1368 N N . LYS A 1 168 ? 38.520 47.715 13.728 1.00 8.18 191 LYS A N 1
ATOM 1369 C CA . LYS A 1 168 ? 37.696 48.889 14.005 1.00 9.07 191 LYS A CA 1
ATOM 1370 C C . LYS A 1 168 ? 36.678 48.908 12.875 1.00 7.85 191 LYS A C 1
ATOM 1371 O O . LYS A 1 168 ? 37.024 48.555 11.734 1.00 10.45 191 LYS A O 1
ATOM 1377 N N . ALA A 1 169 ? 35.437 49.307 13.172 1.00 8.03 192 ALA A N 1
ATOM 1378 C CA . ALA A 1 169 ? 34.335 49.263 12.235 1.00 8.26 192 ALA A CA 1
ATOM 1379 C C . ALA A 1 169 ? 34.783 49.836 10.862 1.00 9.01 192 ALA A C 1
ATOM 1380 O O . ALA A 1 169 ? 35.181 51.007 10.756 1.00 8.35 192 ALA A O 1
ATOM 1382 N N . PRO A 1 170 ? 34.789 48.976 9.846 1.00 7.78 193 PRO A N 1
ATOM 1383 C CA . PRO A 1 170 ? 35.344 49.402 8.558 1.00 8.38 193 PRO A CA 1
ATOM 1384 C C . PRO A 1 170 ? 34.674 50.656 8.034 1.00 7.34 193 PRO A C 1
ATOM 1385 O O . PRO A 1 170 ? 35.398 51.560 7.536 1.00 7.66 193 PRO A O 1
ATOM 1389 N N . TYR A 1 171 ? 33.344 50.773 8.212 1.00 6.64 194 TYR A N 1
ATOM 1390 C CA . TYR A 1 171 ? 32.634 51.897 7.616 1.00 6.86 194 TYR A CA 1
ATOM 1391 C C . TYR A 1 171 ? 33.019 53.254 8.267 1.00 7.20 194 TYR A C 1
ATOM 1392 O O . TYR A 1 171 ? 32.733 54.315 7.708 1.00 8.74 194 TYR A O 1
ATOM 1401 N N . SER A 1 172 ? 33.638 53.231 9.451 1.00 7.18 195 SER A N 1
ATOM 1402 C CA . SER A 1 172 ? 34.005 54.520 10.086 1.00 7.87 195 SER A CA 1
ATOM 1403 C C . SER A 1 172 ? 35.007 55.350 9.229 1.00 8.21 195 SER A C 1
ATOM 1404 O O . SER A 1 172 ? 35.021 56.586 9.349 1.00 9.83 195 SER A O 1
ATOM 1407 N N . TYR A 1 173 ? 35.785 54.685 8.377 1.00 8.32 196 TYR A N 1
ATOM 1408 C CA . TYR A 1 173 ? 36.745 55.328 7.471 1.00 9.41 196 TYR A CA 1
ATOM 1409 C C . TYR A 1 173 ? 36.083 55.795 6.169 1.00 8.74 196 TYR A C 1
ATOM 1410 O O . TYR A 1 173 ? 36.785 56.316 5.283 1.00 10.38 196 TYR A O 1
ATOM 1419 N N . GLY A 1 174 ? 34.751 55.696 6.084 1.00 9.69 197 GLY A N 1
ATOM 1420 C CA . GLY A 1 174 ? 34.031 55.980 4.836 1.00 9.85 197 GLY A CA 1
ATOM 1421 C C . GLY A 1 174 ? 33.439 54.719 4.262 1.00 9.81 197 GLY A C 1
ATOM 1422 O O . GLY A 1 174 ? 33.852 53.615 4.618 1.00 9.40 197 GLY A O 1
ATOM 1423 N N . TRP A 1 175 ? 32.465 54.875 3.359 1.00 9.27 198 TRP A N 1
ATOM 1424 C CA . TRP A 1 175 ? 32.013 53.736 2.575 1.00 9.48 198 TRP A CA 1
ATOM 1425 C C . TRP A 1 175 ? 31.254 54.284 1.370 1.00 9.83 198 TRP A C 1
ATOM 1426 O O . TRP A 1 175 ? 31.005 55.486 1.285 1.00 8.73 198 TRP A O 1
ATOM 1437 N N . ASP A 1 176 ? 30.785 53.370 0.517 1.00 7.97 199 ASP A N 1
ATOM 1438 C CA . ASP A 1 176 ? 30.122 53.786 -0.737 1.00 9.01 199 ASP A CA 1
ATOM 1439 C C . ASP A 1 176 ? 28.673 54.252 -0.500 1.00 10.19 199 ASP A C 1
ATOM 1440 O O . ASP A 1 176 ? 28.001 54.657 -1.454 1.00 9.66 199 ASP A O 1
ATOM 1445 N N . TRP A 1 177 ? 28.244 54.254 0.781 1.00 9.02 200 TRP A N 1
ATOM 1446 C CA . TRP A 1 177 ? 27.009 54.892 1.236 1.00 9.47 200 TRP A CA 1
ATOM 1447 C C . TRP A 1 177 ? 27.231 55.788 2.448 1.00 10.05 200 TRP A C 1
ATOM 1448 O O . TRP A 1 177 ? 26.257 56.241 3.046 1.00 9.17 200 TRP A O 1
ATOM 1459 N N . GLY A 1 178 ? 28.495 56.000 2.832 1.00 9.76 201 GLY A N 1
ATOM 1460 C CA . GLY A 1 178 ? 28.768 56.489 4.196 1.00 10.67 201 GLY A CA 1
ATOM 1461 C C . GLY A 1 178 ? 29.744 57.666 4.298 1.00 11.01 201 GLY A C 1
ATOM 1462 O O . GLY A 1 178 ? 30.729 57.774 3.528 1.00 11.89 201 GLY A O 1
ATOM 1463 N N . ILE A 1 179 ? 29.513 58.490 5.328 1.00 9.78 202 ILE A N 1
ATOM 1464 C CA . ILE A 1 179 ? 30.437 59.603 5.662 1.00 10.28 202 ILE A CA 1
ATOM 1465 C C . ILE A 1 179 ? 31.695 59.065 6.389 1.00 10.13 202 ILE A C 1
ATOM 1466 O O . ILE A 1 179 ? 31.623 58.009 7.093 1.00 11.61 202 ILE A O 1
ATOM 1471 N N . ARG A 1 180 ? 32.837 59.726 6.193 1.00 9.18 203 ARG A N 1
ATOM 1472 C CA . ARG A 1 180 ? 34.026 59.351 6.964 1.00 8.40 203 ARG A CA 1
ATOM 1473 C C . ARG A 1 180 ? 33.998 60.046 8.318 1.00 9.20 203 ARG A C 1
ATOM 1474 O O . ARG A 1 180 ? 34.028 61.255 8.387 1.00 9.79 203 ARG A O 1
ATOM 1482 N N . MET A 1 181 ? 33.905 59.269 9.392 1.00 9.67 204 MET A N 1
ATOM 1483 C CA . MET A 1 181 ? 33.995 59.847 10.756 1.00 10.18 204 MET A CA 1
ATOM 1484 C C . MET A 1 181 ? 34.755 58.796 11.581 1.00 10.13 204 MET A C 1
ATOM 1485 O O . MET A 1 181 ? 34.152 57.943 12.223 1.00 9.54 204 MET A O 1
ATOM 1490 N N . VAL A 1 182 ? 36.080 58.919 11.539 1.00 8.07 205 VAL A N 1
ATOM 1491 C CA . VAL A 1 182 ? 36.969 57.956 12.184 1.00 8.97 205 VAL A CA 1
ATOM 1492 C C . VAL A 1 182 ? 37.016 58.342 13.661 1.00 9.60 205 VAL A C 1
ATOM 1493 O O . VAL A 1 182 ? 37.904 59.133 14.097 1.00 9.75 205 VAL A O 1
ATOM 1497 N N . THR A 1 183 ? 36.018 57.853 14.408 1.00 9.77 206 THR A N 1
ATOM 1498 C CA . THR A 1 183 ? 35.824 58.296 15.787 1.00 9.65 206 THR A CA 1
ATOM 1499 C C . THR A 1 183 ? 36.562 57.390 16.780 1.00 9.98 206 THR A C 1
ATOM 1500 O O . THR A 1 183 ? 37.216 56.441 16.381 1.00 10.38 206 THR A O 1
ATOM 1504 N N . SER A 1 184 ? 36.436 57.732 18.066 1.00 9.33 207 SER A N 1
ATOM 1505 C CA . SER A 1 184 ? 37.075 57.001 19.141 1.00 9.65 207 SER A CA 1
ATOM 1506 C C . SER A 1 184 ? 36.176 57.123 20.348 1.00 9.46 207 SER A C 1
ATOM 1507 O O . SER A 1 184 ? 35.303 57.998 20.384 1.00 10.32 207 SER A O 1
ATOM 1510 N N . GLY A 1 185 ? 36.407 56.276 21.356 1.00 8.83 208 GLY A N 1
ATOM 1511 C CA . GLY A 1 185 ? 35.702 56.467 22.626 1.00 8.72 208 GLY A CA 1
ATOM 1512 C C . GLY A 1 185 ? 35.232 55.182 23.263 1.00 9.85 208 GLY A C 1
ATOM 1513 O O . GLY A 1 185 ? 35.481 54.050 22.749 1.00 9.25 208 GLY A O 1
ATOM 1514 N N . VAL A 1 186 ? 34.509 55.350 24.359 1.00 8.44 209 VAL A N 1
ATOM 1515 C CA . VAL A 1 186 ? 34.006 54.215 25.124 1.00 9.38 209 VAL A CA 1
ATOM 1516 C C . VAL A 1 186 ? 32.621 53.957 24.512 1.00 9.47 209 VAL A C 1
ATOM 1517 O O . VAL A 1 186 ? 31.610 54.604 24.872 1.00 9.12 209 VAL A O 1
ATOM 1521 N N . TRP A 1 187 ? 32.575 53.049 23.530 1.00 8.58 210 TRP A N 1
ATOM 1522 C CA . TRP A 1 187 ? 31.390 52.983 22.656 1.00 9.00 210 TRP A CA 1
ATOM 1523 C C . TRP A 1 187 ? 30.278 52.041 23.143 1.00 9.98 210 TRP A C 1
ATOM 1524 O O . TRP A 1 187 ? 29.161 52.033 22.573 1.00 9.36 210 TRP A O 1
ATOM 1535 N N . ARG A 1 188 ? 30.597 51.214 24.160 1.00 8.94 211 ARG A N 1
ATOM 1536 C CA . ARG A 1 188 ? 29.600 50.381 24.834 1.00 9.18 211 ARG A CA 1
ATOM 1537 C C . ARG A 1 188 ? 29.789 50.523 26.359 1.00 9.53 211 ARG A C 1
ATOM 1538 O O . ARG A 1 188 ? 30.780 51.113 26.784 1.00 10.11 211 ARG A O 1
ATOM 1546 N N . PRO A 1 189 ? 28.828 50.036 27.158 1.00 11.50 212 PRO A N 1
ATOM 1547 C CA . PRO A 1 189 ? 28.879 50.302 28.596 1.00 11.33 212 PRO A CA 1
ATOM 1548 C C . PRO A 1 189 ? 30.121 49.817 29.340 1.00 11.82 212 PRO A C 1
ATOM 1549 O O . PRO A 1 189 ? 30.793 48.834 28.940 1.00 10.48 212 PRO A O 1
ATOM 1553 N N . VAL A 1 190 ? 30.375 50.541 30.431 1.00 11.86 213 VAL A N 1
ATOM 1554 C CA . VAL A 1 190 ? 31.412 50.180 31.390 1.00 12.14 213 VAL A CA 1
ATOM 1555 C C . VAL A 1 190 ? 30.707 49.841 32.690 1.00 12.29 213 VAL A C 1
ATOM 1556 O O . VAL A 1 190 ? 29.900 50.649 33.185 1.00 13.09 213 VAL A O 1
ATOM 1560 N N . THR A 1 191 ? 31.040 48.703 33.269 1.00 11.59 214 THR A N 1
ATOM 1561 C CA A THR A 1 191 ? 30.414 48.284 34.527 0.50 11.91 214 THR A CA 1
ATOM 1562 C CA B THR A 1 191 ? 30.410 48.286 34.546 0.50 13.30 214 THR A CA 1
ATOM 1563 C C . THR A 1 191 ? 31.436 47.743 35.526 1.00 12.86 214 THR A C 1
ATOM 1564 O O . THR A 1 191 ? 32.455 47.199 35.133 1.00 12.42 214 THR A O 1
ATOM 1571 N N . LEU A 1 192 ? 31.142 47.934 36.821 1.00 13.16 215 LEU A N 1
ATOM 1572 C CA . LEU A 1 192 ? 31.964 47.379 37.880 1.00 13.66 215 LEU A CA 1
ATOM 1573 C C . LEU A 1 192 ? 31.057 46.376 38.591 1.00 15.10 215 LEU A C 1
ATOM 1574 O O . LEU A 1 192 ? 29.921 46.741 38.965 1.00 15.78 215 LEU A O 1
ATOM 1579 N N . ARG A 1 193 ? 31.484 45.118 38.704 1.00 13.25 216 ARG A N 1
ATOM 1580 C CA . ARG A 1 193 ? 30.666 44.077 39.371 1.00 13.94 216 ARG A CA 1
ATOM 1581 C C . ARG A 1 193 ? 31.398 43.636 40.634 1.00 13.72 216 ARG A C 1
ATOM 1582 O O . ARG A 1 193 ? 32.549 43.215 40.554 1.00 12.92 216 ARG A O 1
ATOM 1590 N N . PHE A 1 194 ? 30.735 43.755 41.788 1.00 11.79 217 PHE A N 1
ATOM 1591 C CA . PHE A 1 194 ? 31.245 43.329 43.088 1.00 12.41 217 PHE A CA 1
ATOM 1592 C C . PHE A 1 194 ? 30.520 42.023 43.421 1.00 12.74 217 PHE A C 1
ATOM 1593 O O . PHE A 1 194 ? 29.294 41.956 43.346 1.00 13.16 217 PHE A O 1
ATOM 1601 N N . TYR A 1 195 ? 31.264 40.958 43.732 1.00 11.22 218 TYR A N 1
ATOM 1602 C CA . TYR A 1 195 ? 30.597 39.666 43.854 1.00 10.57 218 TYR A CA 1
ATOM 1603 C C . TYR A 1 195 ? 31.324 38.720 44.800 1.00 11.29 218 TYR A C 1
ATOM 1604 O O . TYR A 1 195 ? 32.484 38.969 45.217 1.00 10.93 218 TYR A O 1
ATOM 1613 N N . ASP A 1 196 ? 30.637 37.630 45.118 1.00 12.72 219 ASP A N 1
ATOM 1614 C CA . ASP A 1 196 ? 31.231 36.635 45.962 1.00 14.33 219 ASP A CA 1
ATOM 1615 C C . ASP A 1 196 ? 31.442 35.360 45.233 1.00 11.97 219 ASP A C 1
ATOM 1616 O O . ASP A 1 196 ? 30.642 34.984 44.366 1.00 11.87 219 ASP A O 1
ATOM 1621 N N . ILE A 1 197 ? 32.554 34.735 45.600 1.00 11.54 220 ILE A N 1
ATOM 1622 C CA . ILE A 1 197 ? 32.921 33.384 45.167 1.00 12.02 220 ILE A CA 1
ATOM 1623 C C . ILE A 1 197 ? 33.350 33.274 43.696 1.00 11.92 220 ILE A C 1
ATOM 1624 O O . ILE A 1 197 ? 34.493 32.883 43.397 1.00 12.54 220 ILE A O 1
ATOM 1629 N N . ALA A 1 198 ? 32.423 33.567 42.783 1.00 11.47 221 ALA A N 1
ATOM 1630 C CA . ALA A 1 198 ? 32.669 33.254 41.386 1.00 10.41 221 ALA A CA 1
ATOM 1631 C C . ALA A 1 198 ? 31.741 34.058 40.511 1.00 11.51 221 ALA A C 1
ATOM 1632 O O . ALA A 1 198 ? 30.708 34.567 40.977 1.00 11.64 221 ALA A O 1
ATOM 1634 N N . THR A 1 199 ? 32.103 34.108 39.232 1.00 11.21 222 THR A N 1
ATOM 1635 C CA . THR A 1 199 ? 31.161 34.597 38.189 1.00 11.97 222 THR A CA 1
ATOM 1636 C C . THR A 1 199 ? 30.969 33.512 37.128 1.00 11.41 222 THR A C 1
ATOM 1637 O O . THR A 1 199 ? 31.797 32.614 36.972 1.00 10.99 222 THR A O 1
ATOM 1641 N N . ILE A 1 200 ? 29.841 33.561 36.411 1.00 11.18 223 ILE A N 1
ATOM 1642 C CA . ILE A 1 200 ? 29.622 32.681 35.251 1.00 10.31 223 ILE A CA 1
ATOM 1643 C C . ILE A 1 200 ? 30.192 33.436 34.080 1.00 12.32 223 ILE A C 1
ATOM 1644 O O . ILE A 1 200 ? 29.634 34.462 33.637 1.00 12.42 223 ILE A O 1
ATOM 1649 N N . SER A 1 201 ? 31.332 32.964 33.597 1.00 11.60 224 SER A N 1
ATOM 1650 C CA A SER A 1 201 ? 32.040 33.606 32.475 0.50 11.28 224 SER A CA 1
ATOM 1651 C CA B SER A 1 201 ? 31.945 33.714 32.514 0.50 11.39 224 SER A CA 1
ATOM 1652 C C . SER A 1 201 ? 31.309 33.373 31.153 1.00 11.48 224 SER A C 1
ATOM 1653 O O . SER A 1 201 ? 31.399 34.192 30.196 1.00 11.97 224 SER A O 1
ATOM 1658 N N . ASP A 1 202 ? 30.660 32.211 31.040 1.00 10.10 225 ASP A N 1
ATOM 1659 C CA . ASP A 1 202 ? 29.928 31.843 29.849 1.00 10.38 225 ASP A CA 1
ATOM 1660 C C . ASP A 1 202 ? 28.870 30.831 30.181 1.00 10.82 225 ASP A C 1
ATOM 1661 O O . ASP A 1 202 ? 29.084 29.937 31.039 1.00 9.69 225 ASP A O 1
ATOM 1666 N N . TYR A 1 203 ? 27.709 31.013 29.579 1.00 10.25 226 TYR A N 1
ATOM 1667 C CA . TYR A 1 203 ? 26.644 30.018 29.679 1.00 9.89 226 TYR A CA 1
ATOM 1668 C C . TYR A 1 203 ? 26.160 29.768 28.268 1.00 11.63 226 TYR A C 1
ATOM 1669 O O . TYR A 1 203 ? 25.661 30.682 27.617 1.00 11.23 226 TYR A O 1
ATOM 1678 N N . TYR A 1 204 ? 26.281 28.541 27.817 1.00 10.29 227 TYR A N 1
ATOM 1679 C CA . TYR A 1 204 ? 25.932 28.155 26.462 1.00 11.84 227 TYR A CA 1
ATOM 1680 C C . TYR A 1 204 ? 24.916 27.026 26.516 1.00 12.88 227 TYR A C 1
ATOM 1681 O O . TYR A 1 204 ? 25.167 25.966 27.141 1.00 11.72 227 TYR A O 1
ATOM 1690 N N . VAL A 1 205 ? 23.754 27.260 25.907 1.00 12.23 228 VAL A N 1
ATOM 1691 C CA . VAL A 1 205 ? 22.736 26.244 25.830 1.00 11.88 228 VAL A CA 1
ATOM 1692 C C . VAL A 1 205 ? 22.853 25.526 24.470 1.00 12.57 228 VAL A C 1
ATOM 1693 O O . VAL A 1 205 ? 22.418 26.049 23.413 1.00 12.54 228 VAL A O 1
ATOM 1697 N N . ARG A 1 206 ? 23.502 24.377 24.482 1.00 13.20 229 ARG A N 1
ATOM 1698 C CA . ARG A 1 206 ? 23.655 23.590 23.292 1.00 13.73 229 ARG A CA 1
ATOM 1699 C C . ARG A 1 206 ? 22.446 22.686 23.041 1.00 15.31 229 ARG A C 1
ATOM 1700 O O . ARG A 1 206 ? 22.035 21.920 23.919 1.00 16.28 229 ARG A O 1
ATOM 1708 N N . GLN A 1 207 ? 21.892 22.768 21.837 1.00 14.56 230 GLN A N 1
ATOM 1709 C CA . GLN A 1 207 ? 20.788 21.909 21.438 1.00 13.73 230 GLN A CA 1
ATOM 1710 C C . GLN A 1 207 ? 21.355 20.636 20.797 1.00 15.44 230 GLN A C 1
ATOM 1711 O O . GLN A 1 207 ? 21.923 20.655 19.686 1.00 16.98 230 GLN A O 1
ATOM 1717 N N . LEU A 1 208 ? 21.243 19.528 21.515 1.00 13.20 231 LEU A N 1
ATOM 1718 C CA . LEU A 1 208 ? 21.736 18.255 20.983 1.00 13.68 231 LEU A CA 1
ATOM 1719 C C . LEU A 1 208 ? 20.853 17.622 19.930 1.00 14.36 231 LEU A C 1
ATOM 1720 O O . LEU A 1 208 ? 21.357 17.035 18.954 1.00 14.95 231 LEU A O 1
ATOM 1725 N N . SER A 1 209 ? 19.539 17.736 20.133 1.00 14.14 232 SER A N 1
ATOM 1726 C CA . SER A 1 209 ? 18.556 17.191 19.215 1.00 14.08 232 SER A CA 1
ATOM 1727 C C . SER A 1 209 ? 17.234 17.876 19.435 1.00 13.36 232 SER A C 1
ATOM 1728 O O . SER A 1 209 ? 16.929 18.383 20.529 1.00 13.50 232 SER A O 1
ATOM 1731 N N . LEU A 1 210 ? 16.444 17.885 18.385 1.00 14.33 233 LEU A N 1
ATOM 1732 C CA . LEU A 1 210 ? 15.098 18.439 18.473 1.00 13.55 233 LEU A CA 1
ATOM 1733 C C . LEU A 1 210 ? 14.179 17.648 17.565 1.00 15.28 233 LEU A C 1
ATOM 1734 O O . LEU A 1 210 ? 14.443 17.479 16.361 1.00 15.26 233 LEU A O 1
ATOM 1739 N N . THR A 1 211 ? 13.114 17.145 18.156 1.00 15.51 234 THR A N 1
ATOM 1740 C CA . THR A 1 211 ? 12.031 16.501 17.420 1.00 16.27 234 THR A CA 1
ATOM 1741 C C . THR A 1 211 ? 10.725 17.100 17.957 1.00 16.04 234 THR A C 1
ATOM 1742 O O . THR A 1 211 ? 10.734 17.824 18.941 1.00 16.76 234 THR A O 1
ATOM 1746 N N . ASP A 1 212 ? 9.596 16.790 17.333 1.00 16.38 235 ASP A N 1
ATOM 1747 C CA . ASP A 1 212 ? 8.314 17.245 17.902 1.00 17.74 235 ASP A CA 1
ATOM 1748 C C . ASP A 1 212 ? 8.088 16.740 19.323 1.00 17.38 235 ASP A C 1
ATOM 1749 O O . ASP A 1 212 ? 7.353 17.379 20.106 1.00 17.67 235 ASP A O 1
ATOM 1754 N N . GLU A 1 213 ? 8.688 15.580 19.641 1.00 17.59 236 GLU A N 1
ATOM 1755 C CA . GLU A 1 213 ? 8.479 14.916 20.942 1.00 17.84 236 GLU A CA 1
ATOM 1756 C C . GLU A 1 213 ? 9.422 15.351 22.043 1.00 17.33 236 GLU A C 1
ATOM 1757 O O . GLU A 1 213 ? 9.074 15.306 23.242 1.00 16.05 236 GLU A O 1
ATOM 1763 N N . ASN A 1 214 ? 10.633 15.780 21.668 1.00 15.88 237 ASN A N 1
ATOM 1764 C CA . ASN A 1 214 ? 11.615 16.062 22.703 1.00 15.97 237 ASN A CA 1
ATOM 1765 C C . ASN A 1 214 ? 12.698 17.010 22.223 1.00 15.13 237 ASN A C 1
ATOM 1766 O O . ASN A 1 214 ? 13.154 16.905 21.073 1.00 15.11 237 ASN A O 1
ATOM 1771 N N . ALA A 1 215 ? 13.105 17.902 23.118 1.00 14.27 238 ALA A N 1
ATOM 1772 C CA . ALA A 1 215 ? 14.296 18.720 22.897 1.00 14.96 238 ALA A CA 1
ATOM 1773 C C . ALA A 1 215 ? 15.315 18.322 23.937 1.00 13.98 238 ALA A C 1
ATOM 1774 O O . ALA A 1 215 ? 15.049 18.374 25.137 1.00 14.62 238 ALA A O 1
ATOM 1776 N N . ARG A 1 216 ? 16.505 17.941 23.481 1.00 14.51 239 ARG A N 1
ATOM 1777 C CA . ARG A 1 216 ? 17.606 17.570 24.364 1.00 15.53 239 ARG A CA 1
ATOM 1778 C C . ARG A 1 216 ? 18.641 18.665 24.341 1.00 14.70 239 ARG A C 1
ATOM 1779 O O . ARG A 1 216 ? 19.176 19.016 23.262 1.00 14.80 239 ARG A O 1
ATOM 1787 N N . LEU A 1 217 ? 18.884 19.236 25.518 1.00 14.28 240 LEU A N 1
ATOM 1788 C CA . LEU A 1 217 ? 19.785 20.355 25.675 1.00 14.41 240 LEU A CA 1
ATOM 1789 C C . LEU A 1 217 ? 20.977 19.984 26.551 1.00 14.64 240 LEU A C 1
ATOM 1790 O O . LEU A 1 217 ? 20.882 19.108 27.442 1.00 15.01 240 LEU A O 1
ATOM 1795 N N . SER A 1 218 ? 22.087 20.673 26.304 1.00 13.23 241 SER A N 1
ATOM 1796 C CA . SER A 1 218 ? 23.274 20.560 27.151 1.00 12.80 241 SER A CA 1
ATOM 1797 C C . SER A 1 218 ? 23.630 21.955 27.672 1.00 12.67 241 SER A C 1
ATOM 1798 O O . SER A 1 218 ? 23.991 22.830 26.885 1.00 12.70 241 SER A O 1
ATOM 1801 N N . ASN A 1 219 ? 23.499 22.180 28.983 1.00 10.27 242 ASN A N 1
ATOM 1802 C CA . ASN A 1 219 ? 23.824 23.480 29.566 1.00 10.75 242 ASN A CA 1
ATOM 1803 C C . ASN A 1 219 ? 25.285 23.510 29.949 1.00 11.34 242 ASN A C 1
ATOM 1804 O O . ASN A 1 219 ? 25.681 22.886 30.940 1.00 11.47 242 ASN A O 1
ATOM 1809 N N . GLU A 1 220 ? 26.072 24.287 29.200 1.00 10.36 243 GLU A N 1
ATOM 1810 C CA . GLU A 1 220 ? 27.531 24.327 29.410 1.00 10.39 243 GLU A CA 1
ATOM 1811 C C . GLU A 1 220 ? 27.886 25.640 30.066 1.00 12.01 243 GLU A C 1
ATOM 1812 O O . GLU A 1 220 ? 27.595 26.727 29.535 1.00 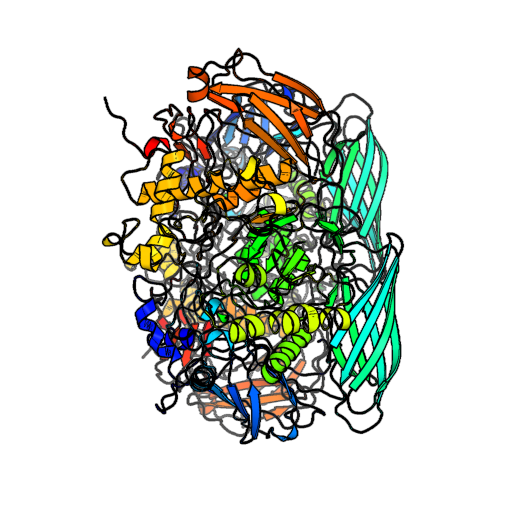12.11 243 GLU A O 1
ATOM 1818 N N . LEU A 1 221 ? 28.510 25.531 31.236 1.00 10.45 244 LEU A N 1
ATOM 1819 C CA . LEU A 1 221 ? 28.885 26.692 32.012 1.00 10.23 244 LEU A CA 1
ATOM 1820 C C . LEU A 1 221 ? 30.402 26.760 32.176 1.00 11.87 244 LEU A C 1
ATOM 1821 O O . LEU A 1 221 ? 31.072 25.701 32.335 1.00 12.56 244 LEU A O 1
ATOM 1826 N N . ILE A 1 222 ? 30.927 27.983 32.094 1.00 10.39 245 ILE A N 1
ATOM 1827 C CA . ILE A 1 222 ? 32.303 28.249 32.468 1.00 10.64 245 ILE A CA 1
ATOM 1828 C C . ILE A 1 222 ? 32.225 29.156 33.672 1.00 10.98 245 ILE A C 1
ATOM 1829 O O . ILE A 1 222 ? 31.642 30.233 33.614 1.00 10.34 245 ILE A O 1
ATOM 1834 N N . VAL A 1 223 ? 32.769 28.709 34.795 1.00 9.30 246 VAL A N 1
ATOM 1835 C CA . VAL A 1 223 ? 32.638 29.436 36.035 1.00 10.44 246 VAL A CA 1
ATOM 1836 C C . VAL A 1 223 ? 34.019 29.839 36.520 1.00 11.04 246 VAL A C 1
ATOM 1837 O O . VAL A 1 223 ? 34.904 28.968 36.626 1.00 12.25 246 VAL A O 1
ATOM 1841 N N . ASN A 1 224 ? 34.241 31.133 36.784 1.00 10.27 247 ASN A N 1
ATOM 1842 C CA . ASN A 1 224 ? 35.562 31.574 37.216 1.00 10.82 247 ASN A CA 1
ATOM 1843 C C . ASN A 1 224 ? 35.480 31.855 38.701 1.00 11.02 247 ASN A C 1
ATOM 1844 O O . ASN A 1 224 ? 34.872 32.838 39.136 1.00 11.55 247 ASN A O 1
ATOM 1849 N N . GLN A 1 225 ? 36.149 31.001 39.484 1.00 10.75 248 GLN A N 1
ATOM 1850 C CA . GLN A 1 225 ? 36.099 31.072 40.947 1.00 12.08 248 GLN A CA 1
ATOM 1851 C C . GLN A 1 225 ? 37.313 31.865 41.409 1.00 13.05 248 GLN A C 1
ATOM 1852 O O . GLN A 1 225 ? 38.456 31.533 41.044 1.00 12.78 248 GLN A O 1
ATOM 1858 N N . ILE A 1 226 ? 37.071 32.896 42.228 1.00 13.23 249 ILE A N 1
ATOM 1859 C CA . ILE A 1 226 ? 38.049 33.934 42.530 1.00 14.16 249 ILE A CA 1
ATOM 1860 C C . ILE A 1 226 ? 38.653 33.839 43.967 1.00 14.78 249 ILE A C 1
ATOM 1861 O O . ILE A 1 226 ? 39.465 34.688 44.386 1.00 14.85 249 ILE A O 1
ATOM 1866 N N . VAL A 1 227 ? 38.253 32.821 44.705 1.00 14.10 250 VAL A N 1
ATOM 1867 C CA . VAL A 1 227 ? 38.718 32.685 46.104 1.00 15.83 250 VAL A CA 1
ATOM 1868 C C . VAL A 1 227 ? 39.725 31.526 46.210 1.00 17.94 250 VAL A C 1
ATOM 1869 O O . VAL A 1 227 ? 39.690 30.617 45.379 1.00 17.68 250 VAL A O 1
ATOM 1873 N N . PRO A 1 228 ? 40.625 31.582 47.226 1.00 19.16 251 PRO A N 1
ATOM 1874 C CA . PRO A 1 228 ? 41.692 30.586 47.474 1.00 21.57 251 PRO A CA 1
ATOM 1875 C C . PRO A 1 228 ? 41.166 29.172 47.764 1.00 21.88 251 PRO A C 1
ATOM 1876 O O . PRO A 1 228 ? 41.849 28.190 47.461 1.00 24.24 251 PRO A O 1
ATOM 1880 N N . GLN A 1 229 ? 39.985 29.077 48.372 1.00 21.76 252 GLN A N 1
ATOM 1881 C CA . GLN A 1 229 ? 39.425 27.813 48.887 1.00 21.47 252 GLN A CA 1
ATOM 1882 C C . GLN A 1 229 ? 38.669 26.977 47.847 1.00 20.50 252 GLN A C 1
ATOM 1883 O O . GLN A 1 229 ? 38.267 27.481 46.816 1.00 18.35 252 GLN A O 1
ATOM 1889 N N . LYS A 1 230 ? 38.470 25.695 48.156 1.00 19.85 253 LYS A N 1
ATOM 1890 C CA . LYS A 1 230 ? 37.583 24.811 47.393 1.00 19.30 253 LYS A CA 1
ATOM 1891 C C . LYS A 1 230 ? 36.162 25.033 47.927 1.00 19.94 253 LYS A C 1
ATOM 1892 O O . LYS A 1 230 ? 35.943 24.988 49.154 1.00 20.37 253 LYS A O 1
ATOM 1898 N N . ILE A 1 231 ? 35.202 25.309 47.032 1.00 16.31 254 ILE A N 1
ATOM 1899 C CA . ILE A 1 231 ? 33.870 25.768 47.460 1.00 15.99 254 ILE A CA 1
ATOM 1900 C C . ILE A 1 231 ? 32.771 24.810 46.996 1.00 15.67 254 ILE A C 1
ATOM 1901 O O . ILE A 1 231 ? 32.484 24.698 45.802 1.00 14.45 254 ILE A O 1
ATOM 1906 N N . PRO A 1 232 ? 32.111 24.112 47.944 1.00 15.44 255 PRO A N 1
ATOM 1907 C CA . PRO A 1 232 ? 30.941 23.312 47.547 1.00 15.30 255 PRO A CA 1
ATOM 1908 C C . PRO A 1 232 ? 29.836 24.215 46.944 1.00 14.64 255 PRO A C 1
ATOM 1909 O O . PRO A 1 232 ? 29.591 25.330 47.412 1.00 16.28 255 PRO A O 1
ATOM 1913 N N . ALA A 1 233 ? 29.226 23.749 45.877 1.00 15.11 256 ALA A N 1
ATOM 1914 C CA . ALA A 1 233 ? 28.178 24.538 45.234 1.00 14.02 256 ALA A CA 1
ATOM 1915 C C . ALA A 1 233 ? 27.162 23.605 44.620 1.00 14.44 256 ALA A C 1
ATOM 1916 O O . ALA A 1 233 ? 27.427 22.408 44.417 1.00 14.82 256 ALA A O 1
ATOM 1918 N N . GLU A 1 234 ? 25.962 24.125 44.362 1.00 13.82 257 GLU A N 1
ATOM 1919 C CA . GLU A 1 234 ? 24.973 23.412 43.596 1.00 15.21 257 GLU A CA 1
ATOM 1920 C C . GLU A 1 234 ? 24.719 24.316 42.391 1.00 14.90 257 GLU A C 1
ATOM 1921 O O . GLU A 1 234 ? 24.407 25.515 42.571 1.00 15.41 257 GLU A O 1
ATOM 1927 N N . VAL A 1 235 ? 24.903 23.730 41.221 1.00 13.60 258 VAL A N 1
ATOM 1928 C CA . VAL A 1 235 ? 24.538 24.377 39.970 1.00 14.39 258 VAL A CA 1
ATOM 1929 C C . VAL A 1 235 ? 23.107 23.991 39.615 1.00 13.98 258 VAL A C 1
ATOM 1930 O O . VAL A 1 235 ? 22.747 22.810 39.620 1.00 14.41 258 VAL A O 1
ATOM 1934 N N . ARG A 1 236 ? 22.287 24.998 39.320 1.00 13.27 259 ARG A N 1
ATOM 1935 C CA . ARG A 1 236 ? 20.893 24.783 38.968 1.00 13.37 259 ARG A CA 1
ATOM 1936 C C . ARG A 1 236 ? 20.605 25.406 37.609 1.00 14.57 259 ARG A C 1
ATOM 1937 O O . ARG A 1 236 ? 21.084 26.491 37.318 1.00 14.62 259 ARG A O 1
ATOM 1945 N N . VAL A 1 237 ? 19.857 24.695 36.784 1.00 12.39 260 VAL A N 1
ATOM 1946 C CA . VAL A 1 237 ? 19.292 25.316 35.580 1.00 12.26 260 VAL A CA 1
ATOM 1947 C C . VAL A 1 237 ? 17.775 25.191 35.631 1.00 12.32 260 VAL A C 1
ATOM 1948 O O . VAL A 1 237 ? 17.242 24.101 35.769 1.00 12.34 260 VAL A O 1
ATOM 1952 N N . ASN A 1 238 ? 17.092 26.324 35.478 1.00 10.93 261 ASN A N 1
ATOM 1953 C CA . ASN A 1 238 ? 15.632 26.350 35.432 1.00 11.52 261 ASN A CA 1
ATOM 1954 C C . ASN A 1 238 ? 15.210 26.775 34.027 1.00 13.03 261 ASN A C 1
ATOM 1955 O O . ASN A 1 238 ? 15.766 27.754 33.503 1.00 11.88 261 ASN A O 1
ATOM 1960 N N . VAL A 1 239 ? 14.284 26.023 33.421 1.00 12.36 262 VAL A N 1
ATOM 1961 C CA . VAL A 1 239 ? 13.787 26.324 32.102 1.00 11.90 262 VAL A CA 1
ATOM 1962 C C . VAL A 1 239 ? 12.343 26.691 32.369 1.00 12.22 262 VAL A C 1
ATOM 1963 O O . VAL A 1 239 ? 11.630 25.893 32.949 1.00 11.43 262 VAL A O 1
ATOM 1967 N N . SER A 1 240 ? 11.933 27.890 31.948 1.00 11.67 263 SER A N 1
ATOM 1968 C CA A SER A 1 240 ? 10.536 28.309 32.123 0.50 11.91 263 SER A CA 1
ATOM 1969 C CA B SER A 1 240 ? 10.550 28.361 32.154 0.50 11.98 263 SER A CA 1
ATOM 1970 C C . SER A 1 240 ? 9.981 28.945 30.869 1.00 13.12 263 SER A C 1
ATOM 1971 O O . SER A 1 240 ? 10.728 29.343 29.954 1.00 12.98 263 SER A O 1
ATOM 1976 N N . LEU A 1 241 ? 8.659 29.024 30.813 1.00 12.47 264 LEU A N 1
ATOM 1977 C CA . LEU A 1 241 ? 7.982 29.671 29.712 1.00 14.81 264 LEU A CA 1
ATOM 1978 C C . LEU A 1 241 ? 6.893 30.543 30.305 1.00 15.74 264 LEU A C 1
ATOM 1979 O O . LEU A 1 241 ? 6.083 30.071 31.121 1.00 14.00 264 LEU A O 1
ATOM 1984 N N . ASN A 1 242 ? 6.894 31.830 29.950 1.00 15.59 265 ASN A N 1
ATOM 1985 C CA . ASN A 1 242 ? 5.858 32.741 30.414 1.00 17.02 265 ASN A CA 1
ATOM 1986 C C . ASN A 1 242 ? 5.728 32.740 31.957 1.00 16.27 265 ASN A C 1
ATOM 1987 O O . ASN A 1 242 ? 4.622 32.859 32.527 1.00 16.55 265 ASN A O 1
ATOM 1992 N N . GLY A 1 243 ? 6.869 32.628 32.650 1.00 15.08 266 GLY A N 1
ATOM 1993 C CA . GLY A 1 243 ? 6.897 32.692 34.098 1.00 14.13 266 GLY A CA 1
ATOM 1994 C C . GLY A 1 243 ? 6.626 31.409 34.855 1.00 14.45 266 GLY A C 1
ATOM 1995 O O . GLY A 1 243 ? 6.561 31.432 36.070 1.00 15.94 266 GLY A O 1
ATOM 1996 N N . THR A 1 244 ? 6.407 30.307 34.140 1.00 12.80 267 THR A N 1
ATOM 1997 C CA . THR A 1 244 ? 6.118 29.001 34.724 1.00 12.87 267 THR A CA 1
ATOM 1998 C C . THR A 1 244 ? 7.186 27.963 34.386 1.00 13.01 267 THR A C 1
ATOM 1999 O O . THR A 1 244 ? 7.516 27.760 33.190 1.00 11.81 267 THR A O 1
ATOM 2003 N N . THR A 1 245 ? 7.724 27.303 35.426 1.00 12.81 268 THR A N 1
ATOM 2004 C CA . THR A 1 245 ? 8.772 26.320 35.211 1.00 12.57 268 THR A CA 1
ATOM 2005 C C . THR A 1 245 ? 8.319 25.146 34.352 1.00 13.66 268 THR A C 1
ATOM 2006 O O . THR A 1 245 ? 7.236 24.552 34.579 1.00 12.72 268 THR A O 1
ATOM 2010 N N . VAL A 1 246 ? 9.136 24.823 33.352 1.00 12.03 269 VAL A N 1
ATOM 2011 C CA . VAL A 1 246 ? 8.925 23.660 32.487 1.00 14.26 269 VAL A CA 1
ATOM 2012 C C . VAL A 1 246 ? 9.761 22.498 33.003 1.00 15.40 269 VAL A C 1
ATOM 2013 O O . VAL A 1 246 ? 9.277 21.383 33.083 1.00 15.16 269 VAL A O 1
ATOM 2017 N N . THR A 1 247 ? 11.034 22.750 33.307 1.00 14.44 270 THR A N 1
ATOM 2018 C CA . THR A 1 247 ? 11.921 21.712 33.823 1.00 16.25 270 THR A CA 1
ATOM 2019 C C . THR A 1 247 ? 13.050 22.367 34.633 1.00 17.14 270 THR A C 1
ATOM 2020 O O . THR A 1 247 ? 13.389 23.533 34.419 1.00 15.38 270 THR A O 1
ATOM 2024 N N . GLU A 1 248 ? 13.585 21.642 35.613 1.00 17.31 271 GLU A N 1
ATOM 2025 C CA . GLU A 1 248 ? 14.642 22.169 36.448 1.00 18.21 271 GLU A CA 1
ATOM 2026 C C . GLU A 1 248 ? 15.602 21.023 36.685 1.00 18.01 271 GLU A C 1
ATOM 2027 O O . GLU A 1 248 ? 15.181 19.855 36.892 1.00 18.79 271 GLU A O 1
ATOM 2033 N N . VAL A 1 249 ? 16.891 21.338 36.641 1.00 15.33 272 VAL A N 1
ATOM 2034 C CA . VAL A 1 249 ? 17.928 20.338 36.896 1.00 15.08 272 VAL A CA 1
ATOM 2035 C C . VAL A 1 249 ? 18.994 20.936 37.811 1.00 15.79 272 VAL A C 1
ATOM 2036 O O . VAL A 1 249 ? 19.156 22.174 37.908 1.00 15.31 272 VAL A O 1
ATOM 2040 N N . LYS A 1 250 ? 19.684 20.053 38.537 1.00 15.20 273 LYS A N 1
ATOM 2041 C CA . LYS A 1 250 ? 20.712 20.509 39.447 1.00 15.99 273 LYS A CA 1
ATOM 2042 C C . LYS A 1 250 ? 21.860 19.511 39.495 1.00 15.28 273 LYS A C 1
ATOM 2043 O O . LYS A 1 250 ? 21.714 18.316 39.123 1.00 16.19 273 LYS A O 1
ATOM 2049 N N . GLN A 1 251 ? 23.001 20.015 39.961 1.00 14.13 274 GLN A N 1
ATOM 2050 C CA . GLN A 1 251 ? 24.218 19.225 40.010 1.00 14.92 274 GLN A CA 1
ATOM 2051 C C . GLN A 1 251 ? 25.102 19.703 41.138 1.00 14.92 274 GLN A C 1
ATOM 2052 O O . GLN A 1 251 ? 25.314 20.894 41.319 1.00 14.97 274 GLN A O 1
ATOM 2058 N N . GLN A 1 252 ? 25.589 18.772 41.972 1.00 14.53 275 GLN A N 1
ATOM 2059 C CA . GLN A 1 252 ? 26.491 19.185 43.062 1.00 14.55 275 GLN A CA 1
ATOM 2060 C C . GLN A 1 252 ? 27.927 19.175 42.533 1.00 13.49 275 GLN A C 1
ATOM 2061 O O . GLN A 1 252 ? 28.322 18.231 41.824 1.00 13.63 275 GLN A O 1
ATOM 2067 N N . VAL A 1 253 ? 28.666 20.208 42.879 1.00 13.87 276 VAL A N 1
ATOM 2068 C CA . VAL A 1 253 ? 30.085 20.299 42.494 1.00 13.53 276 VAL A CA 1
ATOM 2069 C C . VAL A 1 253 ? 30.868 20.815 43.656 1.00 13.13 276 VAL A C 1
ATOM 2070 O O . VAL A 1 253 ? 30.302 21.289 44.640 1.00 13.52 276 VAL A O 1
ATOM 2074 N N . THR A 1 254 ? 32.191 20.784 43.548 1.00 13.05 277 THR A N 1
ATOM 2075 C CA . THR A 1 254 ? 33.024 21.600 44.390 1.00 13.66 277 THR A CA 1
ATOM 2076 C C . THR A 1 254 ? 33.867 22.455 43.452 1.00 14.43 277 THR A C 1
ATOM 2077 O O . THR A 1 254 ? 34.659 21.914 42.686 1.00 14.73 277 THR A O 1
ATOM 2081 N N . LEU A 1 255 ? 33.676 23.768 43.517 1.00 13.56 278 LEU A N 1
ATOM 2082 C CA . LEU A 1 255 ? 34.347 24.679 42.608 1.00 13.50 278 LEU A CA 1
ATOM 2083 C C . LEU A 1 255 ? 35.793 24.821 43.057 1.00 12.52 278 LEU A C 1
ATOM 2084 O O . LEU A 1 255 ? 36.062 25.133 44.224 1.00 14.06 278 LEU A O 1
ATOM 2089 N N . GLN A 1 256 ? 36.688 24.636 42.104 1.00 13.32 279 GLN A N 1
ATOM 2090 C CA . GLN A 1 256 ? 38.114 24.842 42.359 1.00 14.21 279 GLN A CA 1
ATOM 2091 C C . GLN A 1 256 ? 38.492 26.275 42.043 1.00 14.49 279 GLN A C 1
ATOM 2092 O O . GLN A 1 256 ? 37.838 26.928 41.198 1.00 13.48 279 GLN A O 1
ATOM 2098 N N . PRO A 1 257 ? 39.548 26.798 42.694 1.00 14.71 280 PRO A N 1
ATOM 2099 C CA . PRO A 1 257 ? 40.068 28.125 42.312 1.00 14.14 280 PRO A CA 1
ATOM 2100 C C . PRO A 1 257 ? 40.328 28.178 40.787 1.00 13.98 280 PRO A C 1
ATOM 2101 O O . PRO A 1 257 ? 40.816 27.208 40.220 1.00 14.00 280 PRO A O 1
ATOM 2105 N N . GLY A 1 258 ? 39.969 29.294 40.143 1.00 12.97 281 GLY A N 1
ATOM 2106 C CA . GLY A 1 258 ? 40.125 29.439 38.702 1.00 12.29 281 GLY A CA 1
ATOM 2107 C C . GLY A 1 258 ? 38.917 28.943 37.905 1.00 12.18 281 GLY A C 1
ATOM 2108 O O . GLY A 1 258 ? 37.754 29.008 38.375 1.00 12.10 281 GLY A O 1
ATOM 2109 N N . ILE A 1 259 ? 39.184 28.441 36.699 1.00 11.76 282 ILE A N 1
ATOM 2110 C CA . ILE A 1 259 ? 38.102 28.072 35.773 1.00 11.84 282 ILE A CA 1
ATOM 2111 C C . ILE A 1 259 ? 37.558 26.690 36.105 1.00 11.12 282 ILE A C 1
ATOM 2112 O O . ILE A 1 259 ? 38.319 25.774 36.394 1.00 11.44 282 ILE A O 1
ATOM 2117 N N . ASN A 1 260 ? 36.226 26.571 36.089 1.00 10.27 283 ASN A N 1
ATOM 2118 C CA . ASN A 1 260 ? 35.534 25.309 36.245 1.00 10.76 283 ASN A CA 1
ATOM 2119 C C . ASN A 1 260 ? 34.592 25.107 35.062 1.00 11.50 283 ASN A C 1
ATOM 2120 O O . ASN A 1 260 ? 33.894 26.043 34.654 1.00 11.72 283 ASN A O 1
ATOM 2125 N N . HIS A 1 261 ? 34.560 23.905 34.526 1.00 10.93 284 HIS A N 1
ATOM 2126 C CA . HIS A 1 261 ? 33.700 23.584 33.398 1.00 12.85 284 HIS A CA 1
ATOM 2127 C C . HIS A 1 261 ? 32.614 22.655 33.879 1.00 14.55 284 HIS A C 1
ATOM 2128 O O . HIS A 1 261 ? 32.899 21.584 34.378 1.00 14.63 284 HIS A O 1
ATOM 2135 N N . ILE A 1 262 ? 31.364 23.083 33.730 1.00 15.11 285 ILE A N 1
ATOM 2136 C CA . ILE A 1 262 ? 30.260 22.374 34.308 1.00 15.45 285 ILE A CA 1
ATOM 2137 C C . ILE A 1 262 ? 29.242 22.132 33.209 1.00 15.54 285 ILE A C 1
ATOM 2138 O O . ILE A 1 262 ? 28.953 23.050 32.446 1.00 15.37 285 ILE A O 1
ATOM 2143 N N . THR A 1 263 ? 28.741 20.915 33.091 1.00 13.70 286 THR A N 1
ATOM 2144 C CA . THR A 1 263 ? 27.729 20.616 32.071 1.00 15.40 286 THR A CA 1
ATOM 2145 C C . THR A 1 263 ? 26.503 19.931 32.691 1.00 15.49 286 THR A C 1
ATOM 2146 O O . THR A 1 263 ? 26.656 18.917 33.361 1.00 14.42 286 THR A O 1
ATOM 2150 N N . LEU A 1 264 ? 25.306 20.466 32.441 1.00 14.10 287 LEU A N 1
ATOM 2151 C CA . LEU A 1 264 ? 24.057 19.865 32.946 1.00 15.66 287 LEU A CA 1
ATOM 2152 C C . LEU A 1 264 ? 23.109 19.640 31.809 1.00 14.91 287 LEU A C 1
ATOM 2153 O O . LEU A 1 264 ? 22.683 20.607 31.149 1.00 14.83 287 LEU A O 1
ATOM 2158 N N . PRO A 1 265 ? 22.735 18.371 31.561 1.00 15.44 288 PRO A N 1
ATOM 2159 C CA . PRO A 1 265 ? 21.691 18.043 30.585 1.00 15.10 288 PRO A CA 1
ATOM 2160 C C . PRO A 1 265 ? 20.302 18.466 31.057 1.00 14.59 288 PRO A C 1
ATOM 2161 O O . PRO A 1 265 ? 20.016 18.454 32.262 1.00 14.25 288 PRO A O 1
ATOM 2165 N N . ALA A 1 266 ? 19.446 18.798 30.108 1.00 14.41 289 ALA A N 1
ATOM 2166 C CA . ALA A 1 266 ? 18.035 19.089 30.384 1.00 14.45 289 ALA A CA 1
ATOM 2167 C C . ALA A 1 266 ? 17.249 18.696 29.149 1.00 15.09 289 ALA A C 1
ATOM 2168 O O . ALA A 1 266 ? 17.776 18.685 28.039 1.00 15.29 289 ALA A O 1
ATOM 2170 N N . GLU A 1 267 ? 15.976 18.354 29.353 1.00 13.89 290 GLU A N 1
ATOM 2171 C CA . GLU A 1 267 ? 15.119 18.011 28.229 1.00 14.11 290 GLU A CA 1
ATOM 2172 C C . GLU A 1 267 ? 13.803 18.738 28.385 1.00 12.83 290 GLU A C 1
ATOM 2173 O O . GLU A 1 267 ? 13.328 18.966 29.510 1.00 13.37 290 GLU A O 1
ATOM 2179 N N . VAL A 1 268 ? 13.240 19.088 27.248 1.00 12.99 291 VAL A N 1
ATOM 2180 C CA . VAL A 1 268 ? 11.899 19.667 27.192 1.00 13.55 291 VAL A CA 1
ATOM 2181 C C . VAL A 1 268 ? 11.058 18.717 26.342 1.00 13.25 291 VAL A C 1
ATOM 2182 O O . VAL A 1 268 ? 11.265 18.559 25.145 1.00 13.32 291 VAL A O 1
ATOM 2186 N N . THR A 1 269 ? 10.043 18.108 26.956 1.00 14.57 292 THR A N 1
ATOM 2187 C CA . THR A 1 269 ? 9.194 17.207 26.184 1.00 14.71 292 THR A CA 1
ATOM 2188 C C . THR A 1 269 ? 8.161 18.032 25.451 1.00 14.16 292 THR A C 1
ATOM 2189 O O . THR A 1 269 ? 7.764 19.088 25.971 1.00 14.82 292 THR A O 1
ATOM 2193 N N . ASN A 1 270 ? 7.722 17.555 24.289 1.00 13.29 293 ASN A N 1
ATOM 2194 C CA . ASN A 1 270 ? 6.728 18.272 23.469 1.00 14.90 293 ASN A CA 1
ATOM 2195 C C . ASN A 1 270 ? 7.043 19.775 23.355 1.00 13.75 293 ASN A C 1
ATOM 2196 O O . ASN A 1 270 ? 6.227 20.639 23.726 1.00 12.57 293 ASN A O 1
ATOM 2201 N N . PRO A 1 271 ? 8.266 20.086 22.873 1.00 13.96 294 PRO A N 1
ATOM 2202 C CA . PRO A 1 271 ? 8.709 21.482 22.874 1.00 13.50 294 PRO A CA 1
ATOM 2203 C C . PRO A 1 271 ? 7.876 22.373 21.948 1.00 12.58 294 PRO A C 1
ATOM 2204 O O . PRO A 1 271 ? 7.395 21.925 20.888 1.00 13.70 294 PRO A O 1
ATOM 2208 N N . VAL A 1 272 ? 7.767 23.632 22.336 1.00 12.09 295 VAL A N 1
ATOM 2209 C CA . VAL A 1 272 ? 7.062 24.641 21.517 1.00 12.07 295 VAL A CA 1
ATOM 2210 C C . VAL A 1 272 ? 8.144 25.313 20.651 1.00 11.73 295 VAL A C 1
ATOM 2211 O O . VAL A 1 272 ? 9.029 26.001 21.199 1.00 12.03 295 VAL A O 1
ATOM 2215 N N . ARG A 1 273 ? 8.107 25.093 19.339 1.00 12.56 296 ARG A N 1
ATOM 2216 C CA . ARG A 1 273 ? 9.246 25.535 18.511 1.00 12.43 296 ARG A CA 1
ATOM 2217 C C . ARG A 1 273 ? 9.209 27.024 18.222 1.00 12.41 296 ARG A C 1
ATOM 2218 O O . ARG A 1 273 ? 8.136 27.633 18.123 1.00 14.34 296 ARG A O 1
ATOM 2226 N N . TRP A 1 274 ? 10.383 27.614 18.128 1.00 10.71 297 TRP A N 1
ATOM 2227 C CA . TRP A 1 274 ? 10.528 28.977 17.599 1.00 9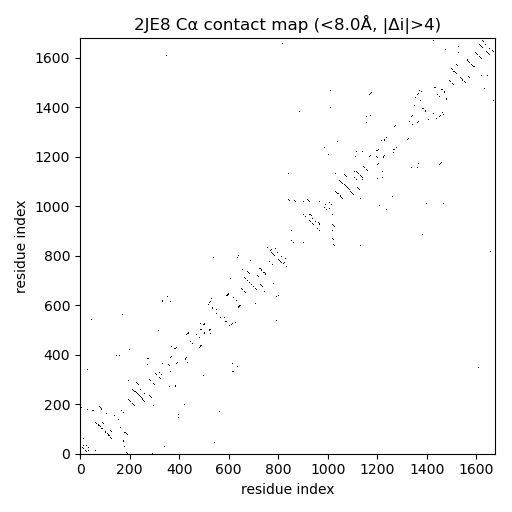.81 297 TRP A CA 1
ATOM 2228 C C . TRP A 1 274 ? 10.328 28.931 16.091 1.00 10.66 297 TRP A C 1
ATOM 2229 O O . TRP A 1 274 ? 10.941 28.093 15.402 1.00 10.46 297 TRP A O 1
ATOM 2240 N N . MET A 1 275 ? 9.450 29.804 15.589 1.00 10.86 298 MET A N 1
ATOM 2241 C CA A MET A 1 275 ? 9.148 29.892 14.160 0.50 11.56 298 MET A CA 1
ATOM 2242 C CA B MET A 1 275 ? 9.210 29.887 14.149 0.50 10.59 298 MET A CA 1
ATOM 2243 C C . MET A 1 275 ? 9.515 31.303 13.654 1.00 10.45 298 MET A C 1
ATOM 2244 O O . MET A 1 275 ? 9.363 32.288 14.387 1.00 10.76 298 MET A O 1
ATOM 2253 N N . PRO A 1 276 ? 9.973 31.397 12.396 1.00 10.31 299 PRO A N 1
ATOM 2254 C CA . PRO A 1 276 ? 10.319 32.691 11.830 1.00 11.00 299 PRO A CA 1
ATOM 2255 C C . PRO A 1 276 ? 9.075 33.451 11.405 1.00 11.23 299 PRO A C 1
ATOM 2256 O O . PRO A 1 276 ? 7.991 32.851 11.250 1.00 11.06 299 PRO A O 1
ATOM 2260 N N . ASN A 1 277 ? 9.260 34.750 11.203 1.00 11.71 300 ASN A N 1
ATOM 2261 C CA . ASN A 1 277 ? 8.167 35.650 10.862 1.00 12.00 300 ASN A CA 1
ATOM 2262 C C . ASN A 1 277 ? 7.410 35.138 9.652 1.00 12.65 300 ASN A C 1
ATOM 2263 O O . ASN A 1 277 ? 8.012 34.857 8.614 1.00 12.05 300 ASN A O 1
ATOM 2268 N N . GLY A 1 278 ? 6.086 35.033 9.817 1.00 13.82 301 GLY A N 1
ATOM 2269 C CA . GLY A 1 278 ? 5.221 34.557 8.736 1.00 14.72 301 GLY A CA 1
ATOM 2270 C C . GLY A 1 278 ? 4.828 33.105 8.919 1.00 15.90 301 GLY A C 1
ATOM 2271 O O . GLY A 1 278 ? 3.830 32.655 8.334 1.00 18.58 301 GLY A O 1
ATOM 2272 N N . TRP A 1 279 ? 5.595 32.351 9.704 1.00 15.73 302 TRP A N 1
ATOM 2273 C CA . TRP A 1 279 ? 5.339 30.902 9.906 1.00 17.53 302 TRP A CA 1
ATOM 2274 C C . TRP A 1 279 ? 4.851 30.540 11.307 1.00 18.26 302 TRP A C 1
ATOM 2275 O O . TRP A 1 279 ? 4.773 29.361 11.668 1.00 21.07 302 TRP A O 1
ATOM 2286 N N . GLY A 1 280 ? 4.559 31.538 12.109 1.00 19.25 303 GLY A N 1
ATOM 2287 C CA . GLY A 1 280 ? 4.057 31.277 13.458 1.00 17.40 303 GLY A CA 1
ATOM 2288 C C . GLY A 1 280 ? 4.751 32.149 14.482 1.00 17.28 303 GLY A C 1
ATOM 2289 O O . GLY A 1 280 ? 5.251 33.229 14.148 1.00 17.13 303 GLY A O 1
ATOM 2290 N N . THR A 1 281 ? 4.743 31.685 15.731 1.00 14.98 304 THR A N 1
ATOM 2291 C CA . THR A 1 281 ? 5.179 32.488 16.874 1.00 14.47 304 THR A CA 1
ATOM 2292 C C . THR A 1 281 ? 6.674 32.228 17.140 1.00 12.72 304 THR A C 1
ATOM 2293 O O . THR A 1 281 ? 7.093 31.100 17.127 1.00 11.28 304 THR A O 1
ATOM 2297 N N . PRO A 1 282 ? 7.436 33.290 17.405 1.00 12.30 305 PRO A N 1
ATOM 2298 C CA . PRO A 1 282 ? 8.869 33.138 17.738 1.00 11.41 305 PRO A CA 1
ATOM 2299 C C . PRO A 1 282 ? 9.032 32.831 19.252 1.00 10.49 305 PRO A C 1
ATOM 2300 O O . PRO A 1 282 ? 9.564 33.634 20.019 1.00 11.58 305 PRO A O 1
ATOM 2304 N N . THR A 1 283 ? 8.530 31.662 19.651 1.00 10.06 306 THR A N 1
ATOM 2305 C CA . THR A 1 283 ? 8.452 31.308 21.067 1.00 10.06 306 THR A CA 1
ATOM 2306 C C . THR A 1 283 ? 9.870 31.261 21.677 1.00 10.90 306 THR A C 1
ATOM 2307 O O . THR A 1 283 ? 10.746 30.616 21.114 1.00 11.60 306 THR A O 1
ATOM 2311 N N . LEU A 1 284 ? 10.047 31.914 22.840 1.00 9.55 307 LEU A N 1
ATOM 2312 C CA . LEU A 1 284 ? 11.358 31.922 23.530 1.00 9.72 307 LEU A CA 1
ATOM 2313 C C . LEU A 1 284 ? 11.166 31.412 24.941 1.00 10.95 307 LEU A C 1
ATOM 2314 O O . LEU A 1 284 ? 10.335 31.972 25.702 1.00 12.10 307 LEU A O 1
ATOM 2319 N N . TYR A 1 285 ? 11.928 30.361 25.277 1.00 11.61 308 TYR A N 1
ATOM 2320 C CA . TYR A 1 285 ? 12.059 29.859 26.643 1.00 10.92 308 TYR A CA 1
ATOM 2321 C C . TYR A 1 285 ? 13.032 30.716 27.439 1.00 12.24 308 TYR A C 1
ATOM 2322 O O . TYR A 1 285 ? 13.972 31.278 26.872 1.00 12.08 308 TYR A O 1
ATOM 2331 N N . ASP A 1 286 ? 12.861 30.748 28.758 1.00 10.52 309 ASP A N 1
ATOM 2332 C CA . ASP A 1 286 ? 13.836 31.424 29.638 1.00 10.47 309 ASP A CA 1
ATOM 2333 C C . ASP A 1 286 ? 14.687 30.348 30.315 1.00 11.21 309 ASP A C 1
ATOM 2334 O O . ASP A 1 286 ? 14.150 29.573 31.110 1.00 11.07 309 ASP A O 1
ATOM 2339 N N . PHE A 1 287 ? 15.989 30.330 30.003 1.00 10.16 310 PHE A N 1
ATOM 2340 C CA . PHE A 1 287 ? 16.937 29.381 30.642 1.00 10.85 310 PHE A CA 1
ATOM 2341 C C . PHE A 1 287 ? 17.783 30.188 31.624 1.00 11.34 310 PHE A C 1
ATOM 2342 O O . PHE A 1 287 ? 18.497 31.104 31.202 1.00 11.47 310 PHE A O 1
ATOM 2350 N N . SER A 1 288 ? 17.699 29.851 32.913 1.00 10.66 311 SER A N 1
ATOM 2351 C CA . SER A 1 288 ? 18.466 30.542 33.937 1.00 10.81 311 SER A CA 1
ATOM 2352 C C . SER A 1 288 ? 19.382 29.527 34.606 1.00 10.91 311 SER A C 1
ATOM 2353 O O . SER A 1 288 ? 18.912 28.506 35.113 1.00 12.54 311 SER A O 1
ATOM 2356 N N . ALA A 1 289 ? 20.677 29.821 34.596 1.00 10.51 312 ALA A N 1
ATOM 2357 C CA . ALA A 1 289 ? 21.706 29.049 35.345 1.00 10.84 312 ALA A CA 1
ATOM 2358 C C . ALA A 1 289 ? 22.101 29.802 36.612 1.00 11.57 312 ALA A C 1
ATOM 2359 O O . ALA A 1 289 ? 22.317 31.004 36.594 1.00 12.34 312 ALA A O 1
ATOM 2361 N N . GLN A 1 290 ? 22.191 29.079 37.735 1.00 11.74 313 GLN A N 1
ATOM 2362 C CA . GLN A 1 290 ? 22.501 29.692 38.994 1.00 12.80 313 GLN A CA 1
ATOM 2363 C C . GLN A 1 290 ? 23.572 28.845 39.671 1.00 12.27 313 GLN A C 1
ATOM 2364 O O . GLN A 1 290 ? 23.582 27.618 39.523 1.00 12.64 313 GLN A O 1
ATOM 2370 N N . ILE A 1 291 ? 24.457 29.534 40.362 1.00 11.08 314 ILE A N 1
ATOM 2371 C CA . ILE A 1 291 ? 25.451 28.886 41.213 1.00 12.23 314 ILE A CA 1
ATOM 2372 C C . ILE A 1 291 ? 25.064 29.233 42.645 1.00 12.88 314 ILE A C 1
ATOM 2373 O O . ILE A 1 291 ? 25.119 30.413 43.022 1.00 12.22 314 ILE A O 1
ATOM 2378 N N . ALA A 1 292 ? 24.683 28.203 43.424 1.00 13.61 315 ALA A N 1
ATOM 2379 C CA . ALA A 1 292 ? 24.272 28.386 44.823 1.00 15.65 315 ALA A CA 1
ATOM 2380 C C . ALA A 1 292 ? 25.364 27.836 45.748 1.00 16.99 315 ALA A C 1
ATOM 2381 O O . ALA A 1 292 ? 25.855 26.717 45.556 1.00 17.29 315 ALA A O 1
ATOM 2383 N N . CYS A 1 293 ? 25.787 28.678 46.687 1.00 19.11 316 CYS A N 1
ATOM 2384 C CA . CYS A 1 293 ? 26.762 28.305 47.704 1.00 21.86 316 CYS A CA 1
ATOM 2385 C C . CYS A 1 293 ? 26.107 28.588 49.021 1.00 24.22 316 CYS A C 1
ATOM 2386 O O . CYS A 1 293 ? 25.787 29.755 49.337 1.00 24.21 316 CYS A O 1
ATOM 2389 N N . GLY A 1 294 ? 25.887 27.513 49.778 1.00 26.79 317 GLY A N 1
ATOM 2390 C CA . GLY A 1 294 ? 25.095 27.597 51.014 1.00 29.18 317 GLY A CA 1
ATOM 2391 C C . GLY A 1 294 ? 23.715 28.104 50.665 1.00 30.24 317 GLY A C 1
ATOM 2392 O O . GLY A 1 294 ? 23.073 27.609 49.735 1.00 31.62 317 GLY A O 1
ATOM 2393 N N . ASP A 1 295 ? 23.255 29.127 51.363 1.00 30.83 318 ASP A N 1
ATOM 2394 C CA . ASP A 1 295 ? 21.904 29.604 51.102 1.00 32.27 318 ASP A CA 1
ATOM 2395 C C . ASP A 1 295 ? 21.854 30.665 49.967 1.00 31.31 318 ASP A C 1
ATOM 2396 O O . ASP A 1 295 ? 20.750 30.999 49.486 1.00 32.62 318 ASP A O 1
ATOM 2401 N N . ARG A 1 296 ? 23.028 31.146 49.522 1.00 28.30 319 ARG A N 1
ATOM 2402 C CA . ARG A 1 296 ? 23.101 32.307 48.606 1.00 25.03 319 ARG A CA 1
ATOM 2403 C C . ARG A 1 296 ? 23.360 31.939 47.143 1.00 22.20 319 ARG A C 1
ATOM 2404 O O . ARG A 1 296 ? 24.097 31.003 46.848 1.00 20.09 319 ARG A O 1
ATOM 2412 N N . ILE A 1 297 ? 22.711 32.673 46.251 1.00 18.82 320 ILE A N 1
ATOM 2413 C CA . ILE A 1 297 ? 22.916 32.492 44.838 1.00 16.70 320 ILE A CA 1
ATOM 2414 C C . ILE A 1 297 ? 24.021 33.465 44.461 1.00 15.10 320 ILE A C 1
ATOM 2415 O O . ILE A 1 297 ? 23.763 34.672 44.383 1.00 14.02 320 ILE A O 1
ATOM 2420 N N . VAL A 1 298 ? 25.259 32.972 44.264 1.00 13.43 321 VAL A N 1
ATOM 2421 C CA . VAL A 1 298 ? 26.372 33.894 44.093 1.00 12.31 321 VAL A CA 1
ATOM 2422 C C . VAL A 1 298 ? 26.529 34.399 42.652 1.00 11.62 321 VAL A C 1
ATOM 2423 O O . VAL A 1 298 ? 27.105 35.453 42.437 1.00 11.77 321 VAL A O 1
ATOM 2427 N N . ALA A 1 299 ? 26.005 33.639 41.712 1.00 11.24 322 ALA A N 1
ATOM 2428 C CA . ALA A 1 299 ? 26.045 34.028 40.285 1.00 11.79 322 ALA A CA 1
ATOM 2429 C C . ALA A 1 299 ? 24.822 33.479 39.588 1.00 12.00 322 ALA A C 1
ATOM 2430 O O . ALA A 1 299 ? 24.404 32.336 39.839 1.00 12.07 322 ALA A O 1
ATOM 2432 N N . GLU A 1 300 ? 24.244 34.286 38.701 1.00 11.18 323 GLU A N 1
ATOM 2433 C CA . GLU A 1 300 ? 23.204 33.797 37.847 1.00 11.44 323 GLU A CA 1
ATOM 2434 C C . GLU A 1 300 ? 23.394 34.393 36.456 1.00 12.07 323 GLU A C 1
ATOM 2435 O O . GLU A 1 300 ? 23.847 35.535 36.325 1.00 12.50 323 GLU A O 1
ATOM 2441 N N . GLN A 1 301 ? 23.033 33.627 35.447 1.00 10.47 324 GLN A N 1
ATOM 2442 C CA . GLN A 1 301 ? 22.997 34.136 34.062 1.00 12.21 324 GLN A CA 1
ATOM 2443 C C . GLN A 1 301 ? 21.844 33.483 33.326 1.00 12.20 324 GLN A C 1
ATOM 2444 O O . GLN A 1 301 ? 21.667 32.260 33.403 1.00 12.44 324 GLN A O 1
ATOM 2450 N N . SER A 1 302 ? 21.096 34.278 32.572 1.00 12.03 325 SER A N 1
ATOM 2451 C CA A SER A 1 302 ? 20.038 33.690 31.748 0.50 11.62 325 SER A CA 1
ATOM 2452 C CA B SER A 1 302 ? 19.981 33.756 31.759 0.50 12.16 325 SER A CA 1
ATOM 2453 C C . SER A 1 302 ? 20.178 33.989 30.267 1.00 12.00 325 SER A C 1
ATOM 2454 O O . SER A 1 302 ? 20.880 34.933 29.855 1.00 12.25 325 SER A O 1
ATOM 2459 N N . HIS A 1 303 ? 19.494 33.181 29.482 1.00 10.74 326 HIS A N 1
ATOM 2460 C CA . HIS A 1 303 ? 19.340 33.461 28.040 1.00 11.55 326 HIS A CA 1
ATOM 2461 C C . HIS A 1 303 ? 17.924 33.137 27.666 1.00 12.09 326 HIS A C 1
ATOM 2462 O O . HIS A 1 303 ? 17.351 32.157 28.152 1.00 12.99 326 HIS A O 1
ATOM 2469 N N . ARG A 1 304 ? 17.373 33.925 26.756 1.00 10.36 327 ARG A N 1
ATOM 2470 C CA . ARG A 1 304 ? 16.174 33.486 26.055 1.00 9.79 327 ARG A CA 1
ATOM 2471 C C . ARG A 1 304 ? 16.609 32.530 24.949 1.00 11.22 327 ARG A C 1
ATOM 2472 O O . ARG A 1 304 ? 17.582 32.794 24.191 1.00 11.01 327 ARG A O 1
ATOM 2480 N N . ILE A 1 305 ? 15.934 31.376 24.905 1.00 9.45 328 ILE A N 1
ATOM 2481 C CA . ILE A 1 305 ? 16.278 30.318 23.984 1.00 9.90 328 ILE A CA 1
ATOM 2482 C C . ILE A 1 305 ? 15.126 29.943 23.071 1.00 10.42 328 ILE A C 1
ATOM 2483 O O . ILE A 1 305 ? 14.005 29.763 23.545 1.00 9.72 328 ILE A O 1
ATOM 2488 N N . GLY A 1 306 ? 15.401 29.817 21.753 1.00 9.56 329 GLY A N 1
ATOM 2489 C CA . GLY A 1 306 ? 14.366 29.356 20.821 1.00 9.80 329 GLY A CA 1
ATOM 2490 C C . GLY A 1 306 ? 14.716 27.975 20.357 1.00 10.92 329 GLY A C 1
ATOM 2491 O O . GLY A 1 306 ? 15.857 27.728 19.927 1.00 11.88 329 GLY A O 1
ATOM 2492 N N . LEU A 1 307 ? 13.755 27.066 20.442 1.00 10.71 330 LEU A N 1
ATOM 2493 C CA . LEU A 1 307 ? 13.973 25.678 20.082 1.00 10.61 330 LEU A CA 1
ATOM 2494 C C . LEU A 1 307 ? 13.599 25.551 18.615 1.00 11.47 330 LEU A C 1
ATOM 2495 O O . LEU A 1 307 ? 12.431 25.550 18.241 1.00 11.82 330 LEU A O 1
ATOM 2500 N N . ARG A 1 308 ? 14.603 25.466 17.751 1.00 10.94 331 ARG A N 1
ATOM 2501 C CA . ARG A 1 308 ? 14.333 25.276 16.337 1.00 10.64 331 ARG A CA 1
ATOM 2502 C C . ARG A 1 308 ? 15.554 24.618 15.734 1.00 11.21 331 ARG A C 1
ATOM 2503 O O . ARG A 1 308 ? 16.622 24.630 16.345 1.00 10.67 331 ARG A O 1
ATOM 2511 N N . THR A 1 309 ? 15.387 24.051 14.543 1.00 10.45 332 THR A N 1
ATOM 2512 C CA . THR A 1 309 ? 16.579 23.724 13.742 1.00 11.40 332 THR A CA 1
ATOM 2513 C C . THR A 1 309 ? 16.740 24.679 12.586 1.00 11.90 332 THR A C 1
ATOM 2514 O O . THR A 1 309 ? 15.760 25.085 11.955 1.00 11.33 332 THR A O 1
ATOM 2518 N N . ILE A 1 310 ? 17.991 25.046 12.310 1.00 10.71 333 ILE A N 1
ATOM 2519 C CA . ILE A 1 310 ? 18.272 25.795 11.094 1.00 12.66 333 ILE A CA 1
ATOM 2520 C C . ILE A 1 310 ? 19.386 25.055 10.380 1.00 12.79 333 ILE A C 1
ATOM 2521 O O . ILE A 1 310 ? 20.435 24.773 10.977 1.00 13.47 333 ILE A O 1
ATOM 2526 N N . ARG A 1 311 ? 19.130 24.689 9.131 1.00 14.19 334 ARG A N 1
ATOM 2527 C CA . ARG A 1 311 ? 20.153 24.039 8.316 1.00 15.42 334 ARG A CA 1
ATOM 2528 C C . ARG A 1 311 ? 20.319 24.810 7.023 1.00 15.01 334 ARG A C 1
ATOM 2529 O O . ARG A 1 311 ? 19.351 25.019 6.282 1.00 14.74 334 ARG A O 1
ATOM 2537 N N . VAL A 1 312 ? 21.555 25.200 6.730 1.00 14.03 335 VAL A N 1
ATOM 2538 C CA . VAL A 1 312 ? 21.865 25.782 5.429 1.00 14.43 335 VAL A CA 1
ATOM 2539 C C . VAL A 1 312 ? 22.268 24.626 4.532 1.00 14.36 335 VAL A C 1
ATOM 2540 O O . VAL A 1 312 ? 23.178 23.822 4.868 1.00 14.90 335 VAL A O 1
ATOM 2544 N N . VAL A 1 313 ? 21.571 24.546 3.408 1.00 14.65 336 VAL A N 1
ATOM 2545 C CA . VAL A 1 313 ? 21.776 23.476 2.458 1.00 14.71 336 VAL A CA 1
ATOM 2546 C C . VAL A 1 313 ? 22.497 24.105 1.278 1.00 15.00 336 VAL A C 1
ATOM 2547 O O . VAL A 1 313 ? 21.977 25.023 0.625 1.00 15.50 336 VAL A O 1
ATOM 2551 N N . ASN A 1 314 ? 23.709 23.598 1.035 1.00 15.67 337 ASN A N 1
ATOM 2552 C CA . ASN A 1 314 ? 24.598 24.196 0.030 1.00 15.72 337 ASN A CA 1
ATOM 2553 C C . ASN A 1 314 ? 25.311 23.032 -0.632 1.00 16.71 337 ASN A C 1
ATOM 2554 O O . ASN A 1 314 ? 26.396 22.631 -0.210 1.00 16.67 337 ASN A O 1
ATOM 2559 N N . GLU A 1 315 ? 24.627 22.483 -1.633 1.00 17.61 338 GLU A N 1
ATOM 2560 C CA . GLU A 1 315 ? 24.967 21.211 -2.249 1.00 19.49 338 GLU A CA 1
ATOM 2561 C C . GLU A 1 315 ? 24.945 21.294 -3.760 1.00 18.64 338 GLU A C 1
ATOM 2562 O O . GLU A 1 315 ? 24.118 22.002 -4.383 1.00 17.70 338 GLU A O 1
ATOM 2568 N N . LYS A 1 316 ? 25.850 20.523 -4.349 1.00 19.42 339 LYS A N 1
ATOM 2569 C CA . LYS A 1 316 ? 25.847 20.373 -5.795 1.00 19.89 339 LYS A CA 1
ATOM 2570 C C . LYS A 1 316 ? 24.537 19.730 -6.205 1.00 20.69 339 LYS A C 1
ATOM 2571 O O . LYS A 1 316 ? 24.018 18.783 -5.540 1.00 20.56 339 LYS A O 1
ATOM 2577 N N . ASP A 1 317 ? 23.979 20.255 -7.288 1.00 20.65 340 ASP A N 1
ATOM 2578 C CA . ASP A 1 317 ? 22.749 19.729 -7.822 1.00 22.09 340 ASP A CA 1
ATOM 2579 C C . ASP A 1 317 ? 22.760 19.942 -9.319 1.00 22.94 340 ASP A C 1
ATOM 2580 O O . ASP A 1 317 ? 23.777 20.398 -9.867 1.00 22.29 340 ASP A O 1
ATOM 2585 N N . LYS A 1 318 ? 21.645 19.632 -9.980 1.00 23.38 341 LYS A N 1
ATOM 2586 C CA . LYS A 1 318 ? 21.616 19.658 -11.440 1.00 24.81 341 LYS A CA 1
ATOM 2587 C C . LYS A 1 318 ? 21.762 21.069 -12.017 1.00 24.61 341 LYS A C 1
ATOM 2588 O O . LYS A 1 318 ? 22.182 21.238 -13.174 1.00 24.74 341 LYS A O 1
ATOM 2594 N N . ASP A 1 319 ? 21.424 22.070 -11.193 1.00 23.33 342 ASP A N 1
ATOM 2595 C CA . ASP A 1 319 ? 21.482 23.482 -11.615 1.00 22.65 342 ASP A CA 1
ATOM 2596 C C . ASP A 1 319 ? 22.797 24.189 -11.242 1.00 21.51 342 ASP A C 1
ATOM 2597 O O . ASP A 1 319 ? 23.031 25.299 -11.692 1.00 21.76 342 ASP A O 1
ATOM 2602 N N . GLY A 1 320 ? 23.646 23.530 -10.448 1.00 19.82 343 GLY A N 1
ATOM 2603 C CA . GLY A 1 320 ? 24.931 24.098 -10.000 1.00 18.54 343 GLY A CA 1
ATOM 2604 C C . GLY A 1 320 ? 25.169 23.709 -8.550 1.00 18.29 343 GLY A C 1
ATOM 2605 O O . GLY A 1 320 ? 25.510 22.569 -8.250 1.00 17.32 343 GLY A O 1
ATOM 2606 N N . GLU A 1 321 ? 25.021 24.687 -7.655 1.00 16.65 344 GLU A N 1
ATOM 2607 C CA . GLU A 1 321 ? 25.075 24.446 -6.204 1.00 16.15 344 GLU A CA 1
ATOM 2608 C C . GLU A 1 321 ? 23.972 25.267 -5.561 1.00 14.96 344 GLU A C 1
ATOM 2609 O O . GLU A 1 321 ? 23.876 26.476 -5.772 1.00 12.93 344 GLU A O 1
ATOM 2615 N N . SER A 1 322 ? 23.126 24.591 -4.800 1.00 14.30 345 SER A N 1
ATOM 2616 C CA . SER A 1 322 ? 22.008 25.229 -4.138 1.00 14.43 345 SER A CA 1
ATOM 2617 C C . SER A 1 322 ? 22.514 26.073 -2.988 1.00 13.46 345 SER A C 1
ATOM 2618 O O . SER A 1 322 ? 23.626 25.899 -2.519 1.00 12.74 345 SER A O 1
ATOM 2621 N N . PHE A 1 323 ? 21.679 26.991 -2.530 1.00 12.56 346 PHE A N 1
ATOM 2622 C CA . PHE A 1 323 ? 22.021 27.757 -1.321 1.00 13.26 346 PHE A CA 1
ATOM 2623 C C . PHE A 1 323 ? 20.701 28.162 -0.689 1.00 11.29 346 PHE A C 1
ATOM 2624 O O . PHE A 1 323 ? 20.015 29.098 -1.133 1.00 11.99 346 PHE A O 1
ATOM 2632 N N . TYR A 1 324 ? 20.312 27.468 0.358 1.00 11.48 347 TYR A N 1
ATOM 2633 C CA . TYR A 1 324 ? 19.038 27.828 0.984 1.00 11.95 347 TYR A CA 1
ATOM 2634 C C . TYR A 1 324 ? 18.978 27.415 2.459 1.00 11.79 347 TYR A C 1
ATOM 2635 O O . TYR A 1 324 ? 19.815 26.685 2.944 1.00 11.35 347 TYR A O 1
ATOM 2644 N N . PHE A 1 325 ? 17.945 27.894 3.126 1.00 12.41 348 PHE A N 1
ATOM 2645 C CA . PHE A 1 325 ? 17.760 27.669 4.544 1.00 11.94 348 PHE A CA 1
ATOM 2646 C C . PHE A 1 325 ? 16.575 26.731 4.756 1.00 12.92 348 PHE A C 1
ATOM 2647 O O . PHE A 1 325 ? 15.497 26.946 4.192 1.00 13.45 348 PHE A O 1
ATOM 2655 N N . GLU A 1 326 ? 16.754 25.755 5.660 1.00 12.90 349 GLU A N 1
ATOM 2656 C CA A GLU A 1 326 ? 15.674 24.848 6.066 0.50 13.50 349 GLU A CA 1
ATOM 2657 C CA B GLU A 1 326 ? 15.675 24.845 6.071 0.50 13.90 349 GLU A CA 1
ATOM 2658 C C . GLU A 1 326 ? 15.425 25.171 7.538 1.00 12.98 349 GLU A C 1
ATOM 2659 O O . GLU A 1 326 ? 16.368 25.145 8.338 1.00 14.62 349 GLU A O 1
ATOM 2670 N N . VAL A 1 327 ? 14.196 25.539 7.885 1.00 12.54 350 VAL A N 1
ATOM 2671 C CA . VAL A 1 327 ? 13.900 25.919 9.264 1.00 12.40 350 VAL A CA 1
ATOM 2672 C C . VAL A 1 327 ? 12.862 24.936 9.787 1.00 13.00 350 VAL A C 1
ATOM 2673 O O . VAL A 1 327 ? 11.741 24.819 9.226 1.00 12.69 350 VAL A O 1
ATOM 2677 N N . ASN A 1 328 ? 13.207 24.284 10.915 1.00 11.96 351 ASN A N 1
ATOM 2678 C CA . ASN A 1 328 ? 12.327 23.231 11.454 1.00 13.41 351 ASN A CA 1
ATOM 2679 C C . ASN A 1 328 ? 11.967 22.167 10.418 1.00 13.29 351 ASN A C 1
ATOM 2680 O O . ASN A 1 328 ? 10.842 21.660 10.380 1.00 14.97 351 ASN A O 1
ATOM 2685 N N . GLY A 1 329 ? 12.935 21.890 9.555 1.00 13.27 352 GLY A N 1
ATOM 2686 C CA . GLY A 1 329 ? 12.841 20.852 8.518 1.00 14.92 352 GLY A CA 1
ATOM 2687 C C . GLY A 1 329 ? 12.157 21.286 7.233 1.00 15.23 352 GLY A C 1
ATOM 2688 O O . GLY A 1 329 ? 11.967 20.467 6.335 1.00 16.62 352 GLY A O 1
ATOM 2689 N N . ILE A 1 330 ? 11.764 22.558 7.146 1.00 14.38 353 ILE A N 1
ATOM 2690 C CA . ILE A 1 330 ? 11.012 23.055 5.991 1.00 15.22 353 ILE A CA 1
ATOM 2691 C C . ILE A 1 330 ? 11.816 24.113 5.236 1.00 15.35 353 ILE A C 1
ATOM 2692 O O . ILE A 1 330 ? 12.192 25.123 5.815 1.00 14.38 353 ILE A O 1
ATOM 2697 N N . PRO A 1 331 ? 12.043 23.902 3.932 1.00 15.00 354 PRO A N 1
ATOM 2698 C CA . PRO A 1 331 ? 12.719 24.966 3.176 1.00 13.98 354 PRO A CA 1
ATOM 2699 C C . PRO A 1 331 ? 11.974 26.273 3.236 1.00 14.12 354 PRO A C 1
ATOM 2700 O O . PRO A 1 331 ? 10.740 26.349 2.945 1.00 13.89 354 PRO A O 1
ATOM 2704 N N . MET A 1 332 ? 12.727 27.302 3.634 1.00 13.09 355 MET A N 1
ATOM 2705 C CA . MET A 1 332 ? 12.164 28.618 3.863 1.00 13.49 355 MET A CA 1
ATOM 2706 C C . MET A 1 332 ? 12.787 29.592 2.865 1.00 12.31 355 MET A C 1
ATOM 2707 O O . MET A 1 332 ? 13.993 29.882 2.931 1.00 13.17 355 MET A O 1
ATOM 2712 N N . PHE A 1 333 ? 11.975 30.079 1.948 1.00 11.60 356 PHE A N 1
ATOM 2713 C CA . PHE A 1 333 ? 12.473 31.075 0.986 1.00 11.84 356 PHE A CA 1
ATOM 2714 C C . PHE A 1 333 ? 12.788 32.371 1.771 1.00 11.43 356 PHE A C 1
ATOM 2715 O O . PHE A 1 333 ? 11.929 32.883 2.520 1.00 12.35 356 PHE A O 1
ATOM 2723 N N . ALA A 1 334 ? 14.044 32.854 1.670 1.00 9.83 357 ALA A N 1
ATOM 2724 C CA . ALA A 1 334 ? 14.481 33.995 2.476 1.00 10.16 357 ALA A CA 1
ATOM 2725 C C . ALA A 1 334 ? 13.995 35.282 1.861 1.00 10.79 357 ALA A C 1
ATOM 2726 O O . ALA A 1 334 ? 14.111 35.509 0.636 1.00 10.57 357 ALA A O 1
ATOM 2728 N N . LYS A 1 335 ? 13.454 36.143 2.711 1.00 10.93 358 LYS A N 1
ATOM 2729 C CA . LYS A 1 335 ? 12.993 37.476 2.256 1.00 9.74 358 LYS A CA 1
ATOM 2730 C C . LYS A 1 335 ? 13.506 38.505 3.226 1.00 10.03 358 LYS A C 1
ATOM 2731 O O . LYS A 1 335 ? 13.158 38.508 4.427 1.00 9.36 358 LYS A O 1
ATOM 2737 N N . GLY A 1 336 ? 14.372 39.374 2.748 1.00 10.25 359 GLY A N 1
ATOM 2738 C CA . GLY A 1 336 ? 14.827 40.419 3.658 1.00 9.66 359 GLY A CA 1
ATOM 2739 C C . GLY A 1 336 ? 15.787 41.381 3.006 1.00 11.00 359 GLY A C 1
ATOM 2740 O O . GLY A 1 336 ? 15.625 41.750 1.845 1.00 9.97 359 GLY A O 1
ATOM 2741 N N . ALA A 1 337 ? 16.785 41.822 3.772 1.00 9.88 360 ALA A N 1
ATOM 2742 C CA . ALA A 1 337 ? 17.646 42.893 3.315 1.00 9.79 360 ALA A CA 1
ATOM 2743 C C . ALA A 1 337 ? 18.982 42.854 4.071 1.00 9.36 360 ALA A C 1
ATOM 2744 O O . ALA A 1 337 ? 19.123 42.142 5.112 1.00 9.11 360 ALA A O 1
ATOM 2746 N N . ASN A 1 338 ? 19.934 43.597 3.519 1.00 8.22 361 ASN A N 1
ATOM 2747 C CA . ASN A 1 338 ? 21.225 43.847 4.162 1.00 8.29 361 ASN A CA 1
ATOM 2748 C C . ASN A 1 338 ? 21.143 45.020 5.108 1.00 7.43 361 ASN A C 1
ATOM 2749 O O . ASN A 1 338 ? 20.704 46.138 4.728 1.00 8.28 361 ASN A O 1
ATOM 2754 N N . TYR A 1 339 ? 21.630 44.812 6.323 1.00 7.43 362 TYR A N 1
ATOM 2755 C CA . TYR A 1 339 ? 21.626 45.842 7.328 1.00 7.68 362 TYR A CA 1
ATOM 2756 C C . TYR A 1 339 ? 23.051 46.443 7.501 1.00 7.52 362 TYR A C 1
ATOM 2757 O O . TYR A 1 339 ? 24.031 45.702 7.590 1.00 7.46 362 TYR A O 1
ATOM 2766 N N . ILE A 1 340 ? 23.121 47.779 7.572 1.00 7.86 363 ILE A N 1
ATOM 2767 C CA . ILE A 1 340 ? 24.386 48.505 7.844 1.00 6.82 363 ILE A CA 1
ATOM 2768 C C . ILE A 1 340 ? 24.222 49.214 9.199 1.00 6.80 363 ILE A C 1
ATOM 2769 O O . ILE A 1 340 ? 23.113 49.265 9.741 1.00 8.80 363 ILE A O 1
ATOM 2774 N N . PRO A 1 341 ? 25.309 49.749 9.755 1.00 7.77 364 PRO A N 1
ATOM 2775 C CA . PRO A 1 341 ? 25.170 50.557 10.977 1.00 8.31 364 PRO A CA 1
ATOM 2776 C C . PRO A 1 341 ? 24.084 51.650 10.851 1.00 9.06 364 PRO A C 1
ATOM 2777 O O . PRO A 1 341 ? 23.917 52.288 9.784 1.00 9.19 364 PRO A O 1
ATOM 2781 N N . GLN A 1 342 ? 23.367 51.879 11.947 1.00 8.41 365 GLN A N 1
ATOM 2782 C CA . GLN A 1 342 ? 22.303 52.853 11.917 1.00 9.01 365 GLN A CA 1
ATOM 2783 C C . GLN A 1 342 ? 22.778 54.280 12.101 1.00 8.40 365 GLN A C 1
ATOM 2784 O O . GLN A 1 342 ? 21.956 55.213 11.994 1.00 9.46 365 GLN A O 1
ATOM 2790 N N . ASP A 1 343 ? 24.077 54.491 12.350 1.00 8.01 366 ASP A N 1
ATOM 2791 C CA . ASP A 1 343 ? 24.543 55.856 12.495 1.00 8.81 366 ASP A CA 1
ATOM 2792 C C . ASP A 1 343 ? 26.026 55.870 12.330 1.00 8.84 366 ASP A C 1
ATOM 2793 O O . ASP A 1 343 ? 26.728 54.912 12.679 1.00 8.37 366 ASP A O 1
ATOM 2798 N N . ALA A 1 344 ? 26.523 57.012 11.872 1.00 9.17 367 ALA A N 1
ATOM 2799 C CA . ALA A 1 344 ? 27.961 57.267 11.895 1.00 10.18 367 ALA A CA 1
ATOM 2800 C C . ALA A 1 344 ? 28.548 57.204 13.313 1.00 10.01 367 ALA A C 1
ATOM 2801 O O . ALA A 1 344 ? 29.709 56.928 13.490 1.00 9.98 367 ALA A O 1
ATOM 2803 N N . LEU A 1 345 ? 27.741 57.527 14.318 1.00 9.39 368 LEU A N 1
ATOM 2804 C CA . LEU A 1 345 ? 28.195 57.486 15.700 1.00 9.04 368 LEU A CA 1
ATOM 2805 C C . LEU A 1 345 ? 27.342 56.466 16.455 1.00 8.80 368 LEU A C 1
ATOM 2806 O O . LEU A 1 345 ? 26.157 56.681 16.777 1.00 9.41 368 LEU A O 1
ATOM 2811 N N . LEU A 1 346 ? 27.928 55.283 16.622 1.00 8.46 369 LEU A N 1
ATOM 2812 C CA . LEU A 1 346 ? 27.185 54.123 17.065 1.00 7.46 369 LEU A CA 1
ATOM 2813 C C . LEU A 1 346 ? 26.374 54.326 18.375 1.00 8.31 369 LEU A C 1
ATOM 2814 O O . LEU A 1 346 ? 25.218 53.889 18.432 1.00 8.19 369 LEU A O 1
ATOM 2819 N N . PRO A 1 347 ? 26.978 54.962 19.399 1.00 8.38 370 PRO A N 1
ATOM 2820 C CA . PRO A 1 347 ? 26.227 55.136 20.665 1.00 9.53 370 PRO A CA 1
ATOM 2821 C C . PRO A 1 347 ? 25.025 56.084 20.561 1.00 12.13 370 PRO A C 1
ATOM 2822 O O . PRO A 1 347 ? 24.201 56.158 21.518 1.00 12.97 370 PRO A O 1
ATOM 2826 N N . ASN A 1 348 ? 24.936 56.795 19.432 1.00 11.31 371 ASN A N 1
ATOM 2827 C CA . ASN A 1 348 ? 23.783 57.681 19.199 1.00 13.08 371 ASN A CA 1
ATOM 2828 C C . ASN A 1 348 ? 22.535 56.898 18.815 1.00 13.77 371 ASN A C 1
ATOM 2829 O O . ASN A 1 348 ? 21.411 57.430 18.861 1.00 14.23 371 ASN A O 1
ATOM 2834 N N . VAL A 1 349 ? 22.712 55.633 18.425 1.00 11.99 372 VAL A N 1
ATOM 2835 C CA . VAL A 1 349 ? 21.553 54.811 18.100 1.00 12.38 372 VAL A CA 1
ATOM 2836 C C . VAL A 1 349 ? 20.834 54.365 19.360 1.00 12.99 372 VAL A C 1
ATOM 2837 O O . VAL A 1 349 ? 21.390 53.651 20.196 1.00 15.72 372 VAL A O 1
ATOM 2841 N N . THR A 1 350 ? 19.581 54.781 19.477 1.00 14.52 373 THR A N 1
ATOM 2842 C CA . THR A 1 350 ? 18.810 54.562 20.685 1.00 14.74 373 THR A CA 1
ATOM 2843 C C . THR A 1 350 ? 18.065 53.230 20.656 1.00 14.43 373 THR A C 1
ATOM 2844 O O . THR A 1 350 ? 17.859 52.645 19.577 1.00 13.79 373 THR A O 1
ATOM 2848 N N . THR A 1 351 ? 17.643 52.772 21.836 1.00 13.98 374 THR A N 1
ATOM 2849 C CA . THR A 1 351 ? 16.840 51.545 21.984 1.00 14.00 374 THR A CA 1
ATOM 2850 C C . THR A 1 351 ? 15.583 51.665 21.135 1.00 13.36 374 THR A C 1
ATOM 2851 O O . THR A 1 351 ? 15.216 50.742 20.400 1.00 12.04 374 THR A O 1
ATOM 2855 N N . GLU A 1 352 ? 14.966 52.849 21.168 1.00 12.84 375 GLU A N 1
ATOM 2856 C CA . GLU A 1 352 ? 13.766 53.077 20.344 1.00 14.13 375 GLU A CA 1
ATOM 2857 C C . GLU A 1 352 ? 14.015 52.898 18.824 1.00 12.66 375 GLU A C 1
ATOM 2858 O O . GLU A 1 352 ? 13.186 52.350 18.090 1.00 12.81 375 GLU A O 1
ATOM 2864 N N . ARG A 1 353 ? 15.169 53.379 18.379 1.00 12.81 376 ARG A N 1
ATOM 2865 C CA A ARG A 1 353 ? 15.565 53.247 16.980 0.50 11.79 376 ARG A CA 1
ATOM 2866 C CA B ARG A 1 353 ? 15.578 53.246 16.988 0.50 12.12 376 ARG A CA 1
ATOM 2867 C C . ARG A 1 353 ? 15.708 51.760 16.593 1.00 11.39 376 ARG A C 1
ATOM 2868 O O . ARG A 1 353 ? 15.223 51.334 15.525 1.00 10.95 376 ARG A O 1
ATOM 2883 N N . TYR A 1 354 ? 16.361 50.961 17.454 1.00 9.83 377 TYR A N 1
ATOM 2884 C CA . TYR A 1 354 ? 16.461 49.508 17.176 1.00 9.89 377 TYR A CA 1
ATOM 2885 C C . TYR A 1 354 ? 15.071 48.858 17.113 1.00 9.90 377 TYR A C 1
ATOM 2886 O O . TYR A 1 354 ? 14.789 48.037 16.218 1.00 11.28 377 TYR A O 1
ATOM 2895 N N . GLN A 1 355 ? 14.228 49.166 18.116 1.00 10.56 378 GLN A N 1
ATOM 2896 C CA . GLN A 1 355 ? 12.869 48.634 18.120 1.00 10.31 378 GLN A CA 1
ATOM 2897 C C . GLN A 1 355 ? 12.109 49.020 16.836 1.00 10.94 378 GLN A C 1
ATOM 2898 O O . GLN A 1 355 ? 11.436 48.170 16.242 1.00 10.94 378 GLN A O 1
ATOM 2904 N N . THR A 1 356 ? 12.216 50.276 16.422 1.00 9.89 379 THR A N 1
ATOM 2905 C CA . THR A 1 356 ? 11.455 50.733 15.269 1.00 11.32 379 THR A CA 1
ATOM 2906 C C . THR A 1 356 ? 11.958 49.998 14.039 1.00 10.41 379 THR A C 1
ATOM 2907 O O . THR A 1 356 ? 11.159 49.576 13.210 1.00 11.07 379 THR A O 1
ATOM 2911 N N . LEU A 1 357 ? 13.290 49.856 13.920 1.00 9.70 380 LEU A N 1
ATOM 2912 C CA . LEU A 1 357 ? 13.837 49.172 12.753 1.00 10.63 380 LEU A CA 1
ATOM 2913 C C . LEU A 1 357 ? 13.342 47.726 12.649 1.00 9.10 380 LEU A C 1
ATOM 2914 O O . LEU A 1 357 ? 13.013 47.247 11.582 1.00 9.59 380 LEU A O 1
ATOM 2919 N N . PHE A 1 358 ? 13.250 47.022 13.787 1.00 10.24 381 PHE A N 1
ATOM 2920 C CA . PHE A 1 358 ? 12.700 45.677 13.722 1.00 9.23 381 PHE A CA 1
ATOM 2921 C C . PHE A 1 358 ? 11.216 45.637 13.394 1.00 9.24 381 PHE A C 1
ATOM 2922 O O . PHE A 1 358 ? 10.747 44.716 12.742 1.00 10.38 381 PHE A O 1
ATOM 2930 N N . ARG A 1 359 ? 10.493 46.645 13.867 1.00 10.43 382 ARG A N 1
ATOM 2931 C CA . ARG A 1 359 ? 9.085 46.772 13.481 1.00 11.75 382 ARG A CA 1
ATOM 2932 C C . ARG A 1 359 ? 8.984 46.948 11.949 1.00 10.67 382 ARG A C 1
ATOM 2933 O O . ARG A 1 359 ? 8.130 46.323 11.308 1.00 11.73 382 ARG A O 1
ATOM 2941 N N . ASP A 1 360 ? 9.882 47.756 11.389 1.00 11.24 383 ASP A N 1
ATOM 2942 C CA . ASP A 1 360 ? 9.959 47.961 9.901 1.00 11.25 383 ASP A CA 1
ATOM 2943 C C . ASP A 1 360 ? 10.234 46.674 9.151 1.00 11.07 383 ASP A C 1
ATOM 2944 O O . ASP A 1 360 ? 9.620 46.406 8.099 1.00 12.55 383 ASP A O 1
ATOM 2949 N N . MET A 1 361 ? 11.116 45.828 9.697 1.00 10.96 384 MET A N 1
ATOM 2950 C CA . MET A 1 361 ? 11.421 44.546 9.060 1.00 10.76 384 MET A CA 1
ATOM 2951 C C . MET A 1 361 ? 10.237 43.598 9.168 1.00 10.19 384 MET A C 1
ATOM 2952 O O . MET A 1 361 ? 9.831 42.993 8.194 1.00 10.50 384 MET A O 1
ATOM 2957 N N . LYS A 1 362 ? 9.681 43.446 10.382 1.00 9.99 385 LYS A N 1
ATOM 2958 C CA . LYS A 1 362 ? 8.597 42.504 10.619 1.00 10.43 385 LYS A CA 1
ATOM 2959 C C . LYS A 1 362 ? 7.385 42.894 9.758 1.00 10.26 385 LYS A C 1
ATOM 2960 O O . LYS A 1 362 ? 6.792 42.019 9.121 1.00 11.61 385 LYS A O 1
ATOM 2966 N N . GLU A 1 363 ? 7.077 44.200 9.714 1.00 11.44 386 GLU A N 1
ATOM 2967 C CA . GLU A 1 363 ? 5.886 44.675 9.029 1.00 13.40 386 GLU A CA 1
ATOM 2968 C C . GLU A 1 363 ? 6.027 44.558 7.521 1.00 13.53 386 GLU A C 1
ATOM 2969 O O . GLU A 1 363 ? 5.004 44.466 6.832 1.00 13.54 386 GLU A O 1
ATOM 2975 N N . ALA A 1 364 ? 7.270 44.520 7.037 1.00 10.97 387 ALA A N 1
ATOM 2976 C CA . ALA A 1 364 ? 7.521 44.228 5.604 1.00 10.98 387 ALA A CA 1
ATOM 2977 C C . ALA A 1 364 ? 7.608 42.727 5.272 1.00 10.85 387 ALA A C 1
ATOM 2978 O O . ALA A 1 364 ? 8.068 42.335 4.191 1.00 10.77 387 ALA A O 1
ATOM 2980 N N . ASN A 1 365 ? 7.145 41.857 6.186 1.00 10.37 388 ASN A N 1
ATOM 2981 C CA . ASN A 1 365 ? 7.064 40.424 5.928 1.00 11.16 388 ASN A CA 1
ATOM 2982 C C . ASN A 1 365 ? 8.432 39.766 5.766 1.00 10.16 388 ASN A C 1
ATOM 2983 O O . ASN A 1 365 ? 8.557 38.679 5.214 1.00 10.67 388 ASN A O 1
ATOM 2988 N N . MET A 1 366 ? 9.459 40.426 6.295 1.00 10.29 389 MET A N 1
ATOM 2989 C CA . MET A 1 366 ? 10.820 39.850 6.201 1.00 9.99 389 MET A CA 1
ATOM 2990 C C . MET A 1 366 ? 11.041 38.675 7.165 1.00 10.25 389 MET A C 1
ATOM 2991 O O . MET A 1 366 ? 10.495 38.664 8.285 1.00 11.65 389 MET A O 1
ATOM 2996 N N . ASN A 1 367 ? 11.870 37.724 6.741 1.00 8.15 390 ASN A N 1
ATOM 2997 C CA . ASN A 1 367 ? 12.240 36.646 7.685 1.00 8.30 390 ASN A CA 1
ATOM 2998 C C . ASN A 1 367 ? 13.745 36.533 7.859 1.00 8.38 390 ASN A C 1
ATOM 2999 O O . ASN A 1 367 ? 14.222 35.583 8.475 1.00 9.16 390 ASN A O 1
ATOM 3004 N N . MET A 1 368 ? 14.493 37.461 7.253 1.00 8.42 391 MET A N 1
ATOM 3005 C CA . MET A 1 368 ? 15.967 37.410 7.355 1.00 9.05 391 MET A CA 1
ATOM 3006 C C . MET A 1 368 ? 16.593 38.772 7.221 1.00 9.79 391 MET A C 1
ATOM 3007 O O . MET A 1 368 ? 16.068 39.619 6.507 1.00 9.46 391 MET A O 1
ATOM 3012 N N . VAL A 1 369 ? 17.723 38.942 7.912 1.00 8.31 392 VAL A N 1
ATOM 3013 C CA . VAL A 1 369 ? 18.543 40.152 7.787 1.00 8.10 392 VAL A CA 1
ATOM 3014 C C . VAL A 1 369 ? 19.997 39.721 7.770 1.00 8.44 392 VAL A C 1
ATOM 3015 O O . VAL A 1 369 ? 20.422 38.813 8.519 1.00 8.67 392 VAL A O 1
ATOM 3019 N N . ARG A 1 370 ? 20.749 40.319 6.851 1.00 6.48 393 ARG A N 1
ATOM 3020 C CA . ARG A 1 370 ? 22.201 40.096 6.814 1.00 6.60 393 ARG A CA 1
ATOM 3021 C C . ARG A 1 370 ? 22.870 41.274 7.541 1.00 7.58 393 ARG A C 1
ATOM 3022 O O . ARG A 1 370 ? 22.762 42.455 7.139 1.00 7.40 393 ARG A O 1
ATOM 3030 N N . ILE A 1 371 ? 23.636 40.934 8.576 1.00 6.90 394 ILE A N 1
ATOM 3031 C CA . ILE A 1 371 ? 24.486 41.931 9.250 1.00 7.18 394 ILE A CA 1
ATOM 3032 C C . ILE A 1 371 ? 25.817 41.947 8.491 1.00 6.92 394 ILE A C 1
ATOM 3033 O O . ILE A 1 371 ? 26.708 41.097 8.676 1.00 8.59 394 ILE A O 1
ATOM 3038 N N . TRP A 1 372 ? 25.886 42.898 7.578 1.00 6.54 395 TRP A N 1
ATOM 3039 C CA . TRP A 1 372 ? 26.962 42.941 6.567 1.00 7.40 395 TRP A CA 1
ATOM 3040 C C . TRP A 1 372 ? 28.330 43.353 7.159 1.00 6.75 395 TRP A C 1
ATOM 3041 O O . TRP A 1 372 ? 28.416 44.158 8.124 1.00 8.46 395 TRP A O 1
ATOM 3052 N N . GLY A 1 373 ? 29.407 42.830 6.580 1.00 7.11 396 GLY A N 1
ATOM 3053 C CA . GLY A 1 373 ? 30.734 42.839 7.214 1.00 6.88 396 GLY A CA 1
ATOM 3054 C C . GLY A 1 373 ? 31.549 44.131 7.236 1.00 7.35 396 GLY A C 1
ATOM 3055 O O . GLY A 1 373 ? 32.710 44.079 7.636 1.00 9.22 396 GLY A O 1
ATOM 3056 N N . GLY A 1 374 ? 31.011 45.262 6.753 1.00 6.01 397 GLY A N 1
ATOM 3057 C CA . GLY A 1 374 ? 31.741 46.553 6.939 1.00 8.12 397 GLY A CA 1
ATOM 3058 C C . GLY A 1 374 ? 31.240 47.385 8.120 1.00 7.74 397 GLY A C 1
ATOM 3059 O O . GLY A 1 374 ? 31.673 48.517 8.329 1.00 8.21 397 GLY A O 1
ATOM 3060 N N . GLY A 1 375 ? 30.383 46.760 8.934 1.00 6.88 398 GLY A N 1
ATOM 3061 C CA . GLY A 1 375 ? 29.725 47.433 10.083 1.00 7.48 398 GLY A CA 1
ATOM 3062 C C . GLY A 1 375 ? 30.338 47.028 11.423 1.00 7.49 398 GLY A C 1
ATOM 3063 O O . GLY A 1 375 ? 31.546 47.151 11.659 1.00 8.46 398 GLY A O 1
ATOM 3064 N N . THR A 1 376 ? 29.463 46.634 12.346 1.00 7.03 399 THR A N 1
ATOM 3065 C CA . THR A 1 376 ? 29.932 46.009 13.592 1.00 7.21 399 THR A CA 1
ATOM 3066 C C . THR A 1 376 ? 29.189 44.675 13.838 1.00 7.03 399 THR A C 1
ATOM 3067 O O . THR A 1 376 ? 28.108 44.402 13.276 1.00 6.72 399 THR A O 1
ATOM 3071 N N . TYR A 1 377 ? 29.743 43.849 14.729 1.00 6.28 400 TYR A N 1
ATOM 3072 C CA . TYR A 1 377 ? 28.916 42.821 15.338 1.00 6.95 400 TYR A CA 1
ATOM 3073 C C . TYR A 1 377 ? 27.951 43.585 16.262 1.00 7.80 400 TYR A C 1
ATOM 3074 O O . TYR A 1 377 ? 28.363 44.409 17.099 1.00 8.70 400 TYR A O 1
ATOM 3083 N N . GLU A 1 378 ? 26.662 43.391 16.057 1.00 7.76 401 GLU A N 1
ATOM 3084 C CA . GLU A 1 378 ? 25.725 44.339 16.622 1.00 8.77 401 GLU A CA 1
ATOM 3085 C C . GLU A 1 378 ? 25.547 44.179 18.118 1.00 9.28 401 GLU A C 1
ATOM 3086 O O . GLU A 1 378 ? 26.083 43.221 18.745 1.00 10.10 401 GLU A O 1
ATOM 3092 N N . ASN A 1 379 ? 24.853 45.135 18.699 1.00 9.34 402 ASN A N 1
ATOM 3093 C CA . ASN A 1 379 ? 24.630 45.019 20.119 1.00 10.82 402 ASN A CA 1
ATOM 3094 C C . ASN A 1 379 ? 23.685 43.901 20.507 1.00 10.33 402 ASN A C 1
ATOM 3095 O O . ASN A 1 379 ? 22.998 43.292 19.671 1.00 9.19 402 ASN A O 1
ATOM 3100 N N . ASN A 1 380 ? 23.694 43.582 21.787 1.00 10.53 403 ASN A N 1
ATOM 3101 C CA . ASN A 1 380 ? 22.877 42.433 22.217 1.00 10.37 403 ASN A CA 1
ATOM 3102 C C . ASN A 1 380 ? 21.415 42.656 21.893 1.00 9.88 403 ASN A C 1
ATOM 3103 O O . ASN A 1 380 ? 20.728 41.715 21.543 1.00 10.11 403 ASN A O 1
ATOM 3108 N N . LEU A 1 381 ? 20.987 43.915 22.003 1.00 9.94 404 LEU A N 1
ATOM 3109 C CA . LEU A 1 381 ? 19.585 44.295 21.766 1.00 9.77 404 LEU A CA 1
ATOM 3110 C C . LEU A 1 381 ? 19.153 43.901 20.349 1.00 9.89 404 LEU A C 1
ATOM 3111 O O . LEU A 1 381 ? 18.042 43.417 20.129 1.00 9.72 404 LEU A O 1
ATOM 3116 N N . PHE A 1 382 ? 20.034 44.138 19.371 1.00 8.35 405 PHE A N 1
ATOM 3117 C CA . PHE A 1 382 ? 19.691 43.794 17.996 1.00 9.23 405 PHE A CA 1
ATOM 3118 C C . PHE A 1 382 ? 19.285 42.334 17.893 1.00 8.31 405 PHE A C 1
ATOM 3119 O O . PHE A 1 382 ? 18.275 41.993 17.283 1.00 8.74 405 PHE A O 1
ATOM 3127 N N . TYR A 1 383 ? 20.124 41.450 18.432 1.00 8.25 406 TYR A N 1
ATOM 3128 C CA . TYR A 1 383 ? 19.844 39.997 18.354 1.00 8.69 406 TYR A CA 1
ATOM 3129 C C . TYR A 1 383 ? 18.619 39.585 19.206 1.00 7.77 406 TYR A C 1
ATOM 3130 O O . TYR A 1 383 ? 17.857 38.698 18.810 1.00 8.27 406 TYR A O 1
ATOM 3139 N N . ASP A 1 384 ? 18.440 40.236 20.344 1.00 8.30 407 ASP A N 1
ATOM 3140 C CA . ASP A 1 384 ? 17.227 40.017 21.122 1.00 9.09 407 ASP A CA 1
ATOM 3141 C C . ASP A 1 384 ? 15.988 40.348 20.305 1.00 8.84 407 ASP A C 1
ATOM 3142 O O . ASP A 1 384 ? 14.996 39.619 20.345 1.00 8.82 407 ASP A O 1
ATOM 3147 N N . LEU A 1 385 ? 16.026 41.474 19.583 1.00 8.41 408 LEU A N 1
ATOM 3148 C CA . LEU A 1 385 ? 14.860 41.847 18.782 1.00 8.17 408 LEU A CA 1
ATOM 3149 C C . LEU A 1 385 ? 14.646 40.884 17.630 1.00 8.04 408 LEU A C 1
ATOM 3150 O O . LEU A 1 385 ? 13.518 40.567 17.272 1.00 8.44 408 LEU A O 1
ATOM 3155 N N . ALA A 1 386 ? 15.739 40.439 16.998 1.00 8.93 409 ALA A N 1
ATOM 3156 C CA . ALA A 1 386 ? 15.624 39.447 15.937 1.00 8.59 409 ALA A CA 1
ATOM 3157 C C . ALA A 1 386 ? 15.004 38.134 16.473 1.00 10.03 409 ALA A C 1
ATOM 3158 O O . ALA A 1 386 ? 14.099 37.581 15.865 1.00 8.43 409 ALA A O 1
ATOM 3160 N N . ASP A 1 387 ? 15.401 37.766 17.677 1.00 9.65 410 ASP A N 1
ATOM 3161 C CA . ASP A 1 387 ? 14.802 36.598 18.329 1.00 10.24 410 ASP A CA 1
ATOM 3162 C C . ASP A 1 387 ? 13.294 36.760 18.468 1.00 9.85 410 ASP A C 1
ATOM 3163 O O . ASP A 1 387 ? 12.545 35.834 18.139 1.00 10.94 410 ASP A O 1
ATOM 3168 N N . GLU A 1 388 ? 12.871 37.905 19.027 1.00 10.35 411 GLU A N 1
ATOM 3169 C CA . GLU A 1 388 ? 11.437 38.059 19.355 1.00 11.61 411 GLU A CA 1
ATOM 3170 C C . GLU A 1 388 ? 10.546 38.499 18.170 1.00 12.05 411 GLU A C 1
ATOM 3171 O O . GLU A 1 388 ? 9.296 38.463 18.274 1.00 11.83 411 GLU A O 1
ATOM 3177 N N . ASN A 1 389 ? 11.176 38.780 17.027 1.00 10.07 412 ASN A N 1
ATOM 3178 C CA . ASN A 1 389 ? 10.465 39.086 15.799 1.00 11.13 412 ASN A CA 1
ATOM 3179 C C . ASN A 1 389 ? 10.571 37.987 14.735 1.00 11.09 412 ASN A C 1
ATOM 3180 O O . ASN A 1 389 ? 10.028 38.144 13.651 1.00 12.51 412 ASN A O 1
ATOM 3185 N N . GLY A 1 390 ? 11.266 36.886 15.025 1.00 10.53 413 GLY A N 1
ATOM 3186 C CA . GLY A 1 390 ? 11.278 35.756 14.079 1.00 10.65 413 GLY A CA 1
ATOM 3187 C C . GLY A 1 390 ? 12.088 36.086 12.817 1.00 10.65 413 GLY A C 1
ATOM 3188 O O . GLY A 1 390 ? 11.778 35.630 11.743 1.00 10.46 413 GLY A O 1
ATOM 3189 N N . ILE A 1 391 ? 13.167 36.848 12.984 1.00 10.75 414 ILE A N 1
ATOM 3190 C CA A ILE A 1 391 ? 14.017 37.195 11.848 0.50 10.41 414 ILE A CA 1
ATOM 3191 C CA B ILE A 1 391 ? 14.046 37.244 11.873 0.50 10.30 414 ILE A CA 1
ATOM 3192 C C . ILE A 1 391 ? 15.373 36.496 11.970 1.00 10.48 414 ILE A C 1
ATOM 3193 O O . ILE A 1 391 ? 16.132 36.723 12.894 1.00 9.76 414 ILE A O 1
ATOM 3202 N N . LEU A 1 392 ? 15.628 35.601 11.017 1.00 9.66 415 LEU A N 1
ATOM 3203 C CA . LEU A 1 392 ? 16.926 34.928 10.946 1.00 9.81 415 LEU A CA 1
ATOM 3204 C C . LEU A 1 392 ? 18.021 35.986 10.700 1.00 9.36 415 LEU A C 1
ATOM 3205 O O . LEU A 1 392 ? 17.829 36.957 9.956 1.00 10.07 415 LEU A O 1
ATOM 3210 N N . VAL A 1 393 ? 19.186 35.724 11.260 1.00 8.71 416 VAL A N 1
ATOM 3211 C CA . VAL A 1 393 ? 20.346 36.589 11.079 1.00 8.81 416 VAL A CA 1
ATOM 3212 C C . VAL A 1 393 ? 21.502 35.854 10.372 1.00 9.64 416 VAL A C 1
ATOM 3213 O O . VAL A 1 393 ? 22.011 34.813 10.841 1.00 9.18 416 VAL A O 1
ATOM 3217 N N . TRP A 1 394 ? 21.896 36.411 9.228 1.00 8.01 417 TRP A N 1
ATOM 3218 C CA . TRP A 1 394 ? 23.138 36.049 8.542 1.00 8.49 417 TRP A CA 1
ATOM 3219 C C . TRP A 1 394 ? 24.192 37.026 9.056 1.00 8.50 417 TRP A C 1
ATOM 3220 O O . TRP A 1 394 ? 24.124 38.243 8.837 1.00 8.61 417 TRP A O 1
ATOM 3231 N N . GLN A 1 395 ? 25.194 36.483 9.763 1.00 8.92 418 GLN A N 1
ATOM 3232 C CA . GLN A 1 395 ? 26.213 37.306 10.402 1.00 8.50 418 GLN A CA 1
ATOM 3233 C C . GLN A 1 395 ? 27.537 37.244 9.650 1.00 8.20 418 GLN A C 1
ATOM 3234 O O . GLN A 1 395 ? 28.224 36.233 9.671 1.00 8.29 418 GLN A O 1
ATOM 3240 N N . ASP A 1 396 ? 27.880 38.302 8.928 1.00 7.98 419 ASP A N 1
ATOM 3241 C CA . ASP A 1 396 ? 29.272 38.377 8.393 1.00 8.53 419 ASP A CA 1
ATOM 3242 C C . ASP A 1 396 ? 30.257 38.663 9.549 1.00 8.76 419 ASP A C 1
ATOM 3243 O O . ASP A 1 396 ? 29.921 39.339 10.545 1.00 8.03 419 ASP A O 1
ATOM 3248 N N . PHE A 1 397 ? 31.461 38.121 9.452 1.00 6.81 420 PHE A N 1
ATOM 3249 C CA . PHE A 1 397 ? 32.523 38.710 10.246 1.00 7.08 420 PHE A CA 1
ATOM 3250 C C . PHE A 1 397 ? 32.872 40.091 9.643 1.00 7.41 420 PHE A C 1
ATOM 3251 O O . PHE A 1 397 ? 32.497 40.384 8.506 1.00 7.84 420 PHE A O 1
ATOM 3259 N N . MET A 1 398 ? 33.576 40.910 10.414 1.00 7.64 421 MET A N 1
ATOM 3260 C CA . MET A 1 398 ? 33.729 42.322 10.035 1.00 6.66 421 MET A CA 1
ATOM 3261 C C . MET A 1 398 ? 34.948 42.568 9.092 1.00 7.29 421 MET A C 1
ATOM 3262 O O . MET A 1 398 ? 35.923 43.270 9.429 1.00 7.67 421 MET A O 1
ATOM 3267 N N . PHE A 1 399 ? 34.831 41.976 7.911 1.00 6.75 422 PHE A N 1
ATOM 3268 C CA . PHE A 1 399 ? 35.825 42.175 6.836 1.00 7.51 422 PHE A CA 1
ATOM 3269 C C . PHE A 1 399 ? 35.061 42.413 5.556 1.00 7.76 422 PHE A C 1
ATOM 3270 O O . PHE A 1 399 ? 34.131 41.641 5.230 1.00 9.24 422 PHE A O 1
ATOM 3278 N N . ALA A 1 400 ? 35.414 43.488 4.827 1.00 7.51 423 ALA A N 1
ATOM 3279 C CA . ALA A 1 400 ? 34.626 43.821 3.642 1.00 8.54 423 ALA A CA 1
ATOM 3280 C C . ALA A 1 400 ? 35.406 44.572 2.581 1.00 8.00 423 ALA A C 1
ATOM 3281 O O . ALA A 1 400 ? 36.123 45.528 2.882 1.00 8.45 423 ALA A O 1
ATOM 3283 N N . CYS A 1 401 ? 35.339 44.015 1.378 1.00 8.50 424 CYS A N 1
ATOM 3284 C CA . CYS A 1 401 ? 35.671 44.689 0.110 1.00 10.22 424 CYS A CA 1
ATOM 3285 C C . CYS A 1 401 ? 37.146 44.723 -0.234 1.00 12.46 424 CYS A C 1
ATOM 3286 O O . CYS A 1 401 ? 37.504 44.789 -1.431 1.00 16.93 424 CYS A O 1
ATOM 3289 N N . THR A 1 402 ? 37.995 44.580 0.754 1.00 9.98 425 THR A N 1
ATOM 3290 C CA . THR A 1 402 ? 39.466 44.627 0.563 1.00 9.60 425 THR A CA 1
ATOM 3291 C C . THR A 1 402 ? 40.114 43.341 1.079 1.00 10.31 425 THR A C 1
ATOM 3292 O O . THR A 1 402 ? 39.633 42.777 2.056 1.00 9.72 425 THR A O 1
ATOM 3296 N N . PRO A 1 403 ? 41.233 42.912 0.487 1.00 10.74 426 PRO A N 1
ATOM 3297 C CA . PRO A 1 403 ? 42.038 41.941 1.219 1.00 10.00 426 PRO A CA 1
ATOM 3298 C C . PRO A 1 403 ? 42.603 42.601 2.485 1.00 9.45 426 PRO A C 1
ATOM 3299 O O . PRO A 1 403 ? 42.783 43.836 2.499 1.00 9.12 426 PRO A O 1
ATOM 3303 N N . TYR A 1 404 ? 42.894 41.771 3.501 1.00 9.36 427 TYR A N 1
ATOM 3304 C CA . TYR A 1 404 ? 43.406 42.265 4.767 1.00 9.27 427 TYR A CA 1
ATOM 3305 C C . TYR A 1 404 ? 44.805 41.661 4.998 1.00 9.02 427 TYR A C 1
ATOM 3306 O O . TYR A 1 404 ? 45.181 40.686 4.311 1.00 9.39 427 TYR A O 1
ATOM 3315 N N . PRO A 1 405 ? 45.534 42.187 5.985 1.00 9.80 428 PRO A N 1
ATOM 3316 C CA . PRO A 1 405 ? 46.789 41.546 6.440 1.00 9.15 428 PRO A CA 1
ATOM 3317 C C . PRO A 1 405 ? 46.502 40.154 7.000 1.00 10.12 428 PRO A C 1
ATOM 3318 O O . PRO A 1 405 ? 45.326 39.753 7.205 1.00 10.02 428 PRO A O 1
ATOM 3322 N N . SER A 1 406 ? 47.568 39.422 7.256 1.00 9.51 429 SER A N 1
ATOM 3323 C CA . SER A 1 406 ? 47.402 38.067 7.779 1.00 9.54 429 SER A CA 1
ATOM 3324 C C . SER A 1 406 ? 48.616 37.681 8.597 1.00 9.14 429 SER A C 1
ATOM 3325 O O . SER A 1 406 ? 48.917 36.494 8.725 1.00 10.23 429 SER A O 1
ATOM 3328 N N . ASP A 1 407 ? 49.298 38.691 9.149 1.00 9.02 430 ASP A N 1
ATOM 3329 C CA . ASP A 1 407 ? 50.476 38.437 9.976 1.00 10.58 430 ASP A CA 1
ATOM 3330 C C . ASP A 1 407 ? 50.015 37.897 11.349 1.00 11.67 430 ASP A C 1
ATOM 3331 O O . ASP A 1 407 ? 48.847 38.034 11.728 1.00 10.39 430 ASP A O 1
ATOM 3336 N N . PRO A 1 408 ? 50.920 37.226 12.064 1.00 12.23 431 PRO A N 1
ATOM 3337 C CA . PRO A 1 408 ? 50.507 36.641 13.367 1.00 13.31 431 PRO A CA 1
ATOM 3338 C C . PRO A 1 408 ? 49.802 37.580 14.340 1.00 13.83 431 PRO A C 1
ATOM 3339 O O . PRO A 1 408 ? 48.765 37.213 14.916 1.00 13.52 431 PRO A O 1
ATOM 3343 N N . THR A 1 409 ? 50.312 38.803 14.538 1.00 13.33 432 THR A N 1
ATOM 3344 C CA . THR A 1 409 ? 49.668 39.686 15.506 1.00 14.37 432 THR A CA 1
ATOM 3345 C C . THR A 1 409 ? 48.251 40.013 15.066 1.00 13.87 432 THR A C 1
ATOM 3346 O O . THR A 1 409 ? 47.320 40.044 15.894 1.00 13.44 432 THR A O 1
ATOM 3350 N N . PHE A 1 410 ? 48.104 40.277 13.754 1.00 11.16 433 PHE A N 1
ATOM 3351 C CA . PHE A 1 410 ? 46.825 40.638 13.220 1.00 10.74 433 PHE A CA 1
ATOM 3352 C C . PHE A 1 410 ? 45.876 39.452 13.421 1.00 10.25 433 PHE A C 1
ATOM 3353 O O . PHE A 1 410 ? 44.718 39.642 13.884 1.00 10.15 433 PHE A O 1
ATOM 3361 N N . LEU A 1 411 ? 46.335 38.242 13.091 1.00 10.25 434 LEU A N 1
ATOM 3362 C CA . LEU A 1 411 ? 45.427 37.078 13.202 1.00 10.96 434 LEU A CA 1
ATOM 3363 C C . LEU A 1 411 ? 45.064 36.802 14.684 1.00 11.62 434 LEU A C 1
ATOM 3364 O O . LEU A 1 411 ? 43.948 36.382 14.978 1.00 10.99 434 LEU A O 1
ATOM 3369 N N . LYS A 1 412 ? 45.979 37.107 15.595 1.00 11.69 435 LYS A N 1
ATOM 3370 C CA . LYS A 1 412 ? 45.658 37.027 17.045 1.00 14.19 435 LYS A CA 1
ATOM 3371 C C . LYS A 1 412 ? 44.555 38.010 17.464 1.00 11.89 435 LYS A C 1
ATOM 3372 O O . LYS A 1 412 ? 43.643 37.638 18.249 1.00 12.55 435 LYS A O 1
ATOM 3378 N N . ARG A 1 413 ? 44.585 39.247 16.947 1.00 11.20 436 ARG A N 1
ATOM 3379 C CA . ARG A 1 413 ? 43.487 40.196 17.229 1.00 10.51 436 ARG A CA 1
ATOM 3380 C C . ARG A 1 413 ? 42.198 39.637 16.702 1.00 9.41 436 ARG A C 1
ATOM 3381 O O . ARG A 1 413 ? 41.155 39.696 17.358 1.00 9.67 436 ARG A O 1
ATOM 3389 N N . VAL A 1 414 ? 42.252 39.087 15.482 1.00 9.68 437 VAL A N 1
ATOM 3390 C CA . VAL A 1 414 ? 41.038 38.555 14.858 1.00 8.83 437 VAL A CA 1
ATOM 3391 C C . VAL A 1 414 ? 40.509 37.352 15.643 1.00 9.01 437 VAL A C 1
ATOM 3392 O O . VAL A 1 414 ? 39.285 37.251 15.868 1.00 8.79 437 VAL A O 1
ATOM 3396 N N . GLU A 1 415 ? 41.399 36.454 16.047 1.00 9.83 438 GLU A N 1
ATOM 3397 C CA . GLU A 1 415 ? 40.948 35.280 16.816 1.00 10.74 438 GLU A CA 1
ATOM 3398 C C . GLU A 1 415 ? 40.205 35.745 18.078 1.00 10.54 438 GLU A C 1
ATOM 3399 O O . GLU A 1 415 ? 39.154 35.218 18.410 1.00 10.62 438 GLU A O 1
ATOM 3405 N N . ALA A 1 416 ? 40.769 36.738 18.761 1.00 10.75 439 ALA A N 1
ATOM 3406 C CA . ALA A 1 416 ? 40.146 37.273 19.970 1.00 9.87 439 ALA A CA 1
ATOM 3407 C C . ALA A 1 416 ? 38.720 37.774 19.690 1.00 10.29 439 ALA A C 1
ATOM 3408 O O . ALA A 1 416 ? 37.784 37.516 20.491 1.00 9.41 439 ALA A O 1
ATOM 3410 N N . GLU A 1 417 ? 38.546 38.571 18.614 1.00 8.33 440 GLU A N 1
ATOM 3411 C CA . GLU A 1 417 ? 37.199 39.046 18.307 1.00 8.78 440 GLU A CA 1
ATOM 3412 C C . GLU A 1 417 ? 36.226 37.943 17.878 1.00 7.46 440 GLU A C 1
ATOM 3413 O O . GLU A 1 417 ? 35.032 38.003 18.176 1.00 7.91 440 GLU A O 1
ATOM 3419 N N . ALA A 1 418 ? 36.746 36.934 17.185 1.00 9.14 441 ALA A N 1
ATOM 3420 C CA . ALA A 1 418 ? 35.896 35.827 16.706 1.00 8.31 441 ALA A CA 1
ATOM 3421 C C . ALA A 1 418 ? 35.410 35.013 17.915 1.00 8.70 441 ALA A C 1
ATOM 3422 O O . ALA A 1 418 ? 34.216 34.786 18.061 1.00 7.71 441 ALA A O 1
ATOM 3424 N N . VAL A 1 419 ? 36.315 34.651 18.813 1.00 7.87 442 VAL A N 1
ATOM 3425 C CA . VAL A 1 419 ? 35.911 33.935 20.029 1.00 9.18 442 VAL A CA 1
ATOM 3426 C C . VAL A 1 419 ? 34.910 34.737 20.852 1.00 8.54 442 VAL A C 1
ATOM 3427 O O . VAL A 1 419 ? 33.834 34.235 21.250 1.00 9.11 442 VAL A O 1
ATOM 3431 N N . TYR A 1 420 ? 35.224 36.004 21.087 1.00 7.72 443 TYR A N 1
ATOM 3432 C CA . TYR A 1 420 ? 34.338 36.845 21.876 1.00 8.37 443 TYR A CA 1
ATOM 3433 C C . TYR A 1 420 ? 32.917 36.949 21.284 1.00 7.80 443 TYR A C 1
ATOM 3434 O O . TYR A 1 420 ? 31.915 36.750 21.993 1.00 7.71 443 TYR A O 1
ATOM 3443 N N . ASN A 1 421 ? 32.828 37.265 19.991 1.00 7.43 444 ASN A N 1
ATOM 3444 C CA . ASN A 1 421 ? 31.519 37.499 19.427 1.00 8.13 444 ASN A CA 1
ATOM 3445 C C . ASN A 1 421 ? 30.774 36.195 19.167 1.00 7.25 444 ASN A C 1
ATOM 3446 O O . ASN A 1 421 ? 29.549 36.181 19.294 1.00 7.81 444 ASN A O 1
ATOM 3451 N N . ILE A 1 422 ? 31.483 35.111 18.850 1.00 7.84 445 ILE A N 1
ATOM 3452 C CA . ILE A 1 422 ? 30.774 33.818 18.634 1.00 8.15 445 ILE A CA 1
ATOM 3453 C C . ILE A 1 422 ? 30.164 33.454 20.019 1.00 8.68 445 ILE A C 1
ATOM 3454 O O . ILE A 1 422 ? 28.990 33.122 20.070 1.00 7.20 445 ILE A O 1
ATOM 3459 N N . ARG A 1 423 ? 30.954 33.543 21.088 1.00 9.96 446 ARG A N 1
ATOM 3460 C CA . ARG A 1 423 ? 30.372 33.182 22.420 1.00 9.86 446 ARG A CA 1
ATOM 3461 C C . ARG A 1 423 ? 29.252 34.131 22.806 1.00 9.20 446 ARG A C 1
ATOM 3462 O O . ARG A 1 423 ? 28.244 33.725 23.437 1.00 10.13 446 ARG A O 1
ATOM 3470 N N . ARG A 1 424 ? 29.382 35.400 22.409 1.00 8.24 447 ARG A N 1
ATOM 3471 C CA . ARG A 1 424 ? 28.396 36.410 22.784 1.00 9.02 447 ARG A CA 1
ATOM 3472 C C . ARG A 1 424 ? 27.084 36.149 22.090 1.00 8.90 447 ARG A C 1
ATOM 3473 O O . ARG A 1 424 ? 26.016 36.410 22.674 1.00 10.66 447 ARG A O 1
ATOM 3481 N N . LEU A 1 425 ? 27.121 35.649 20.843 1.00 7.70 448 LEU A N 1
ATOM 3482 C CA . LEU A 1 425 ? 25.920 35.587 19.977 1.00 8.08 448 LEU A CA 1
ATOM 3483 C C . LEU A 1 425 ? 25.314 34.209 19.833 1.00 8.65 448 LEU A C 1
ATOM 3484 O O . LEU A 1 425 ? 24.162 34.083 19.351 1.00 8.73 448 LEU A O 1
ATOM 3489 N N . ARG A 1 426 ? 26.062 33.161 20.243 1.00 8.74 449 ARG A N 1
ATOM 3490 C CA . ARG A 1 426 ? 25.666 31.824 19.833 1.00 8.52 449 ARG A CA 1
ATOM 3491 C C . ARG A 1 426 ? 24.393 31.277 20.497 1.00 8.17 449 ARG A C 1
ATOM 3492 O O . ARG A 1 426 ? 23.910 30.200 20.068 1.00 10.14 449 ARG A O 1
ATOM 3500 N N . ASN A 1 427 ? 23.906 31.926 21.553 1.00 7.83 450 ASN A N 1
ATOM 3501 C CA . ASN A 1 427 ? 22.636 31.464 22.148 1.00 8.36 450 ASN A CA 1
ATOM 3502 C C . ASN A 1 427 ? 21.403 32.040 21.495 1.00 9.16 450 ASN A C 1
ATOM 3503 O O . ASN A 1 427 ? 20.271 31.704 21.903 1.00 10.22 450 ASN A O 1
ATOM 3508 N N . HIS A 1 428 ? 21.587 32.922 20.521 1.00 9.06 451 HIS A N 1
ATOM 3509 C CA . HIS A 1 428 ? 20.407 33.535 19.900 1.00 9.36 451 HIS A CA 1
ATOM 3510 C C . HIS A 1 428 ? 19.676 32.638 18.918 1.00 8.92 451 HIS A C 1
ATOM 3511 O O . HIS A 1 428 ? 20.260 32.167 17.955 1.00 8.91 451 HIS A O 1
ATOM 3518 N N . ALA A 1 429 ? 18.359 32.463 19.134 1.00 8.72 452 ALA A N 1
ATOM 3519 C CA . ALA A 1 429 ? 17.552 31.713 18.173 1.00 9.17 452 ALA A CA 1
ATOM 3520 C C . ALA A 1 429 ? 17.676 32.230 16.732 1.00 8.33 452 ALA A C 1
ATOM 3521 O O . ALA A 1 429 ? 17.613 31.454 15.769 1.00 10.05 452 ALA A O 1
ATOM 3523 N N . SER A 1 430 ? 17.798 33.548 16.610 1.00 8.41 453 SER A N 1
ATOM 3524 C CA . SER A 1 430 ? 17.769 34.197 15.316 1.00 8.78 453 SER A CA 1
ATOM 3525 C C . SER A 1 430 ? 19.080 33.885 14.546 1.00 8.91 453 SER A C 1
ATOM 3526 O O . SER A 1 430 ? 19.067 33.883 13.319 1.00 10.88 453 SER A O 1
ATOM 3529 N N . LEU A 1 431 ? 20.181 33.633 15.255 1.00 8.66 454 LEU A N 1
ATOM 3530 C CA . LEU A 1 431 ? 21.478 33.483 14.532 1.00 9.04 454 LEU A CA 1
ATOM 3531 C C . LEU A 1 431 ? 21.454 32.236 13.635 1.00 9.16 454 LEU A C 1
ATOM 3532 O O . LEU A 1 431 ? 21.222 31.101 14.112 1.00 9.83 454 LEU A O 1
ATOM 3537 N N . ALA A 1 432 ? 21.667 32.445 12.324 1.00 9.62 455 ALA A N 1
ATOM 3538 C CA . ALA A 1 432 ? 21.460 31.379 11.319 1.00 10.12 455 ALA A CA 1
ATOM 3539 C C . ALA A 1 432 ? 22.726 30.868 10.626 1.00 10.92 455 ALA A C 1
ATOM 3540 O O . ALA A 1 432 ? 22.793 29.695 10.208 1.00 10.41 455 ALA A O 1
ATOM 3542 N N . MET A 1 433 ? 23.723 31.729 10.493 1.00 9.27 456 MET A N 1
ATOM 3543 C CA . MET A 1 433 ? 24.991 31.345 9.811 1.00 9.18 456 MET A CA 1
ATOM 3544 C C . MET A 1 433 ? 26.019 32.449 9.977 1.00 9.46 456 MET A C 1
ATOM 3545 O O . MET A 1 433 ? 25.676 33.596 10.301 1.00 9.68 456 MET A O 1
ATOM 3550 N N . TRP A 1 434 ? 27.263 32.087 9.702 1.00 8.82 457 TRP A N 1
ATOM 3551 C CA . TRP A 1 434 ? 28.415 33.001 9.753 1.00 8.94 457 TRP A CA 1
ATOM 3552 C C . TRP A 1 434 ? 28.990 33.053 8.355 1.00 9.32 457 TRP A C 1
ATOM 3553 O O . TRP A 1 434 ? 28.994 32.038 7.647 1.00 8.35 457 TRP A O 1
ATOM 3564 N N . CYS A 1 435 ? 29.466 34.230 7.960 1.00 8.30 458 CYS A N 1
ATOM 3565 C CA . CYS A 1 435 ? 30.100 34.437 6.631 1.00 8.16 458 CYS A CA 1
ATOM 3566 C C . CYS A 1 435 ? 31.425 35.155 6.822 1.00 8.67 458 CYS A C 1
ATOM 3567 O O . CYS A 1 435 ? 31.478 36.192 7.491 1.00 9.15 458 CYS A O 1
ATOM 3570 N N . GLY A 1 436 ? 32.530 34.614 6.278 1.00 7.78 459 GLY A N 1
ATOM 3571 C CA . GLY A 1 436 ? 33.863 35.171 6.556 1.00 8.18 459 GLY A CA 1
ATOM 3572 C C . GLY A 1 436 ? 34.002 36.673 6.217 1.00 7.61 459 GLY A C 1
ATOM 3573 O O . GLY A 1 436 ? 34.644 37.428 6.931 1.00 8.42 459 GLY A O 1
ATOM 3574 N N . ASN A 1 437 ? 33.403 37.078 5.108 1.00 8.28 460 ASN A N 1
ATOM 3575 C CA . ASN A 1 437 ? 33.537 38.440 4.640 1.00 8.19 460 ASN A CA 1
ATOM 3576 C C . ASN A 1 437 ? 32.572 38.782 3.527 1.00 8.04 460 ASN A C 1
ATOM 3577 O O . ASN A 1 437 ? 31.909 37.904 2.952 1.00 7.71 460 ASN A O 1
ATOM 3582 N N . ASN A 1 438 ? 32.491 40.088 3.270 1.00 7.73 461 ASN A N 1
ATOM 3583 C CA . ASN A 1 438 ? 31.780 40.613 2.091 1.00 8.17 461 ASN A CA 1
ATOM 3584 C C . ASN A 1 438 ? 32.756 40.865 0.924 1.00 8.03 461 ASN A C 1
ATOM 3585 O O . ASN A 1 438 ? 33.620 41.747 1.035 1.00 7.66 461 ASN A O 1
ATOM 3590 N N . GLU A 1 439 ? 32.589 40.085 -0.156 1.00 8.44 462 GLU A N 1
ATOM 3591 C CA . GLU A 1 439 ? 33.163 40.394 -1.492 1.00 7.92 462 GLU A CA 1
ATOM 3592 C C . GLU A 1 439 ? 34.702 40.402 -1.599 1.00 8.93 462 GLU A C 1
ATOM 3593 O O . GLU A 1 439 ? 35.261 40.916 -2.602 1.00 9.61 462 GLU A O 1
ATOM 3599 N N . ILE A 1 440 ? 35.399 39.829 -0.619 1.00 7.73 463 ILE A N 1
ATOM 3600 C CA . ILE A 1 440 ? 36.871 39.924 -0.705 1.00 8.70 463 ILE A CA 1
ATOM 3601 C C . ILE A 1 440 ? 37.435 38.998 -1.798 1.00 9.83 463 ILE A C 1
ATOM 3602 O O . ILE A 1 440 ? 38.321 39.428 -2.562 1.00 12.24 463 ILE A O 1
ATOM 3607 N N . LEU A 1 441 ? 36.953 37.749 -1.853 1.00 11.48 464 LEU A N 1
ATOM 3608 C CA . LEU A 1 441 ? 37.428 36.848 -2.937 1.00 13.14 464 LEU A CA 1
ATOM 3609 C C . LEU A 1 441 ? 37.084 37.463 -4.283 1.00 12.99 464 LEU A C 1
ATOM 3610 O O . LEU A 1 441 ? 37.934 37.494 -5.198 1.00 13.59 464 LEU A O 1
ATOM 3615 N N . GLU A 1 442 ? 35.870 37.994 -4.408 1.00 12.69 465 GLU A N 1
ATOM 3616 C CA . GLU A 1 442 ? 35.502 38.714 -5.646 1.00 14.27 465 GLU A CA 1
ATOM 3617 C C . GLU A 1 442 ? 36.517 39.809 -6.024 1.00 14.82 465 GLU A C 1
ATOM 3618 O O . GLU A 1 442 ? 36.991 39.891 -7.176 1.00 14.64 465 GLU A O 1
ATOM 3624 N N . ALA A 1 443 ? 36.876 40.652 -5.067 1.00 14.13 466 ALA A N 1
ATOM 3625 C CA . ALA A 1 443 ? 37.932 41.649 -5.276 1.00 14.62 466 ALA A CA 1
ATOM 3626 C C . ALA A 1 443 ? 39.280 41.028 -5.725 1.00 15.58 466 ALA A C 1
ATOM 3627 O O . ALA A 1 443 ? 39.903 41.473 -6.728 1.00 16.86 466 ALA A O 1
ATOM 3629 N N . LEU A 1 444 ? 39.742 40.010 -4.991 1.00 14.68 467 LEU A N 1
ATOM 3630 C CA . LEU A 1 444 ? 41.008 39.305 -5.313 1.00 16.62 467 LEU A CA 1
ATOM 3631 C C . LEU A 1 444 ? 40.995 38.659 -6.725 1.00 18.05 467 LEU A C 1
ATOM 3632 O O . LEU A 1 444 ? 42.035 38.593 -7.400 1.00 20.00 467 LEU A O 1
ATOM 3637 N N . LYS A 1 445 ? 39.842 38.156 -7.155 1.00 19.65 468 LYS A N 1
ATOM 3638 C CA . LYS A 1 445 ? 39.729 37.547 -8.502 1.00 20.44 468 LYS A CA 1
ATOM 3639 C C . LYS A 1 445 ? 39.471 38.504 -9.651 1.00 23.03 468 LYS A C 1
ATOM 3640 O O . LYS A 1 445 ? 39.969 38.280 -10.780 1.00 22.66 468 LYS A O 1
ATOM 3646 N N . TYR A 1 446 ? 38.676 39.534 -9.395 1.00 24.11 469 TYR A N 1
ATOM 3647 C CA . TYR A 1 446 ? 38.003 40.268 -10.484 1.00 25.73 469 TYR A CA 1
ATOM 3648 C C . TYR A 1 446 ? 38.312 41.740 -10.594 1.00 27.53 469 TYR A C 1
ATOM 3649 O O . TYR A 1 446 ? 37.694 42.418 -11.432 1.00 28.50 469 TYR A O 1
ATOM 3658 N N . TRP A 1 447 ? 39.254 42.246 -9.779 1.00 27.96 470 TRP A N 1
ATOM 3659 C CA . TRP A 1 447 ? 39.679 43.651 -9.894 1.00 29.35 470 TRP A CA 1
ATOM 3660 C C . TRP A 1 447 ? 41.116 43.782 -10.439 1.00 30.44 470 TRP A C 1
ATOM 3661 O O . TRP A 1 447 ? 41.717 44.873 -10.380 1.00 30.99 470 TRP A O 1
ATOM 3672 N N . GLY A 1 448 ? 41.693 42.669 -10.898 1.00 31.21 471 GLY A N 1
ATOM 3673 C CA . GLY A 1 448 ? 42.984 42.695 -11.601 1.00 32.99 471 GLY A CA 1
ATOM 3674 C C . GLY A 1 448 ? 44.181 43.127 -10.768 1.00 34.23 471 GLY A C 1
ATOM 3675 O O . GLY A 1 448 ? 45.086 43.827 -11.260 1.00 35.10 471 GLY A O 1
ATOM 3676 N N . PHE A 1 449 ? 44.189 42.694 -9.506 1.00 34.48 472 PHE A N 1
ATOM 3677 C CA . PHE A 1 449 ? 45.271 42.994 -8.594 1.00 34.46 472 PHE A CA 1
ATOM 3678 C C . PHE A 1 449 ? 46.542 42.306 -9.097 1.00 35.94 472 PHE A C 1
ATOM 3679 O O . PHE A 1 449 ? 47.642 42.604 -8.620 1.00 35.94 472 PHE A O 1
ATOM 3687 N N . GLU A 1 450 ? 46.386 41.355 -10.022 1.00 37.32 473 GLU A N 1
ATOM 3688 C CA . GLU A 1 450 ? 47.538 40.738 -10.696 1.00 39.32 473 GLU A CA 1
ATOM 3689 C C . GLU A 1 450 ? 48.495 41.794 -11.285 1.00 39.54 473 GLU A C 1
ATOM 3690 O O . GLU A 1 450 ? 49.725 41.592 -11.301 1.00 39.84 473 GLU A O 1
ATOM 3696 N N . LYS A 1 451 ? 47.918 42.913 -11.742 1.00 39.30 474 LYS A N 1
ATOM 3697 C CA . LYS A 1 451 ? 48.655 43.991 -12.414 1.00 39.15 474 LYS A CA 1
ATOM 3698 C C . LYS A 1 451 ? 48.761 45.305 -11.605 1.00 38.19 474 LYS A C 1
ATOM 3699 O O . LYS A 1 451 ? 49.363 46.284 -12.061 1.00 38.52 474 LYS A O 1
ATOM 3705 N N . LYS A 1 452 ? 48.187 45.321 -10.402 1.00 36.26 475 LYS A N 1
ATOM 3706 C CA . LYS A 1 452 ? 48.221 46.496 -9.530 1.00 34.13 475 LYS A CA 1
ATOM 3707 C C . LYS A 1 452 ? 49.277 46.304 -8.420 1.00 31.80 475 LYS A C 1
ATOM 3708 O O . LYS A 1 452 ? 49.680 47.252 -7.756 1.00 31.44 475 LYS A O 1
ATOM 3714 N N . PHE A 1 453 ? 49.707 45.064 -8.246 1.00 29.01 476 PHE A N 1
ATOM 3715 C CA . PHE A 1 453 ? 50.708 44.703 -7.248 1.00 27.19 476 PHE A CA 1
ATOM 3716 C C . PHE A 1 453 ? 51.713 43.777 -7.873 1.00 26.88 476 PHE A C 1
ATOM 3717 O O . PHE A 1 453 ? 51.410 43.105 -8.867 1.00 26.14 476 PHE A O 1
ATOM 3725 N N . THR A 1 454 ? 52.887 43.677 -7.251 1.00 25.57 477 THR A N 1
ATOM 3726 C CA . THR A 1 454 ? 53.887 42.737 -7.724 1.00 24.95 477 THR A CA 1
ATOM 3727 C C . THR A 1 454 ? 53.364 41.299 -7.574 1.00 25.29 477 THR A C 1
ATOM 3728 O O . THR A 1 454 ? 52.419 41.066 -6.794 1.00 24.30 477 THR A O 1
ATOM 3732 N N . PRO A 1 455 ? 53.943 40.321 -8.315 1.00 25.24 478 PRO A N 1
ATOM 3733 C CA . PRO A 1 455 ? 53.518 38.922 -8.095 1.00 24.94 478 PRO A CA 1
ATOM 3734 C C . PRO A 1 455 ? 53.701 38.437 -6.643 1.00 23.84 478 PRO A C 1
ATOM 3735 O O . PRO A 1 455 ? 52.849 37.707 -6.120 1.00 24.21 478 PRO A O 1
ATOM 3739 N N . GLU A 1 456 ? 54.779 38.881 -5.998 1.00 21.98 479 GLU A N 1
ATOM 3740 C CA . GLU A 1 456 ? 55.059 38.509 -4.631 1.00 21.88 479 GLU A CA 1
ATOM 3741 C C . GLU A 1 456 ? 53.977 39.072 -3.706 1.00 19.76 479 GLU A C 1
ATOM 3742 O O . GLU A 1 456 ? 53.435 38.341 -2.884 1.00 19.57 479 GLU A O 1
ATOM 3748 N N . VAL A 1 457 ? 53.643 40.354 -3.875 1.00 18.87 480 VAL A N 1
ATOM 3749 C CA . VAL A 1 457 ? 52.619 40.961 -2.997 1.00 17.37 480 VAL A CA 1
ATOM 3750 C C . VAL A 1 457 ? 51.271 40.282 -3.248 1.00 18.05 480 VAL A C 1
ATOM 3751 O O . VAL A 1 457 ? 50.569 39.889 -2.299 1.00 15.05 480 VAL A O 1
ATOM 3755 N N . TYR A 1 458 ? 50.939 40.070 -4.514 1.00 17.37 481 TYR A N 1
ATOM 3756 C CA . TYR A 1 458 ? 49.646 39.425 -4.826 1.00 18.89 481 TYR A CA 1
ATOM 3757 C C . TYR A 1 458 ? 49.581 37.991 -4.268 1.00 18.21 481 TYR A C 1
ATOM 3758 O O . TYR A 1 458 ? 48.543 37.567 -3.725 1.00 18.02 481 TYR A O 1
ATOM 3767 N N . GLN A 1 459 ? 50.670 37.241 -4.374 1.00 17.65 482 GLN A N 1
ATOM 3768 C CA . GLN A 1 459 ? 50.688 35.898 -3.795 1.00 19.29 482 GLN A CA 1
ATOM 3769 C C . GLN A 1 459 ? 50.506 35.976 -2.285 1.00 17.68 482 GLN A C 1
ATOM 3770 O O . GLN A 1 459 ? 49.767 35.174 -1.727 1.00 17.11 482 GLN A O 1
ATOM 3776 N N . GLY A 1 460 ? 51.143 36.966 -1.656 1.00 16.13 483 GLY A N 1
ATOM 3777 C CA . GLY A 1 460 ? 50.946 37.176 -0.205 1.00 15.65 483 GLY A CA 1
ATOM 3778 C C . GLY A 1 460 ? 49.490 37.435 0.154 1.00 14.33 483 GLY A C 1
ATOM 3779 O O . GLY A 1 460 ? 49.023 36.946 1.184 1.00 15.47 483 GLY A O 1
ATOM 3780 N N . LEU A 1 461 ? 48.828 38.272 -0.642 1.00 14.71 484 LEU A N 1
ATOM 3781 C CA . LEU A 1 461 ? 47.389 38.521 -0.500 1.00 14.31 484 LEU A CA 1
ATOM 3782 C C . LEU A 1 461 ? 46.556 37.234 -0.610 1.00 14.85 484 LEU A C 1
ATOM 3783 O O . LEU A 1 461 ? 45.657 36.986 0.196 1.00 14.11 484 LEU A O 1
ATOM 3788 N N . MET A 1 462 ? 46.837 36.442 -1.627 1.00 14.92 485 MET A N 1
ATOM 3789 C CA . MET A 1 462 ? 46.095 35.195 -1.813 1.00 15.69 485 MET A CA 1
ATOM 3790 C C . MET A 1 462 ? 46.303 34.173 -0.658 1.00 15.87 485 MET A C 1
ATOM 3791 O O . MET A 1 462 ? 45.321 33.584 -0.137 1.00 15.53 485 MET A O 1
ATOM 3796 N N . HIS A 1 463 ? 47.562 33.983 -0.232 1.00 14.74 486 HIS A N 1
ATOM 3797 C CA . HIS A 1 463 ? 47.887 33.114 0.905 1.00 15.46 486 HIS A CA 1
ATOM 3798 C C . HIS A 1 463 ? 47.211 33.681 2.167 1.00 13.86 486 HIS A C 1
ATOM 3799 O O . HIS A 1 463 ? 46.691 32.932 2.970 1.00 13.38 486 HIS A O 1
ATOM 3806 N N . GLY A 1 464 ? 47.257 35.006 2.315 1.00 13.13 487 GLY A N 1
ATOM 3807 C CA . GLY A 1 464 ? 46.665 35.663 3.497 1.00 12.53 487 GLY A CA 1
ATOM 3808 C C . GLY A 1 464 ? 45.161 35.466 3.564 1.00 12.40 487 GLY A C 1
ATOM 3809 O O . GLY A 1 464 ? 44.588 35.278 4.655 1.00 11.58 487 GLY A O 1
ATOM 3810 N N . TYR A 1 465 ? 44.506 35.523 2.410 1.00 12.14 488 TYR A N 1
ATOM 3811 C CA . TYR A 1 465 ? 43.078 35.229 2.326 1.00 11.53 488 TYR A CA 1
ATOM 3812 C C . TYR A 1 465 ? 42.766 33.849 2.931 1.00 12.35 488 TYR A C 1
ATOM 3813 O O . TYR A 1 465 ? 41.842 33.682 3.758 1.00 13.46 488 TYR A O 1
ATOM 3822 N N . ASP A 1 466 ? 43.493 32.830 2.467 1.00 11.75 489 ASP A N 1
ATOM 3823 C CA . ASP A 1 466 ? 43.292 31.503 2.995 1.00 13.58 489 ASP A CA 1
ATOM 3824 C C . ASP A 1 466 ? 43.515 31.419 4.491 1.00 12.35 489 ASP A C 1
ATOM 3825 O O . ASP A 1 466 ? 42.691 30.817 5.214 1.00 11.67 489 ASP A O 1
ATOM 3830 N N . LYS A 1 467 ? 44.583 32.038 4.979 1.00 11.96 490 LYS A N 1
ATOM 3831 C CA . LYS A 1 467 ? 44.909 31.943 6.412 1.00 12.50 490 LYS A CA 1
ATOM 3832 C C . LYS A 1 467 ? 43.774 32.476 7.263 1.00 11.68 490 LYS A C 1
ATOM 3833 O O . LYS A 1 467 ? 43.461 31.904 8.316 1.00 12.32 490 LYS A O 1
ATOM 3839 N N . LEU A 1 468 ? 43.164 33.569 6.812 1.00 9.72 491 LEU A N 1
ATOM 3840 C CA . LEU A 1 468 ? 42.105 34.190 7.626 1.00 10.14 491 LEU A CA 1
ATOM 3841 C C . LEU A 1 468 ? 40.726 33.515 7.360 1.00 10.11 491 LEU A C 1
ATOM 3842 O O . LEU A 1 468 ? 40.030 33.112 8.315 1.00 10.77 491 LEU A O 1
ATOM 3847 N N . PHE A 1 469 ? 40.323 33.400 6.084 1.00 9.69 492 PHE A N 1
ATOM 3848 C CA . PHE A 1 469 ? 38.921 33.056 5.752 1.00 9.14 492 PHE A CA 1
ATOM 3849 C C . PHE A 1 469 ? 38.687 31.566 5.517 1.00 9.10 492 PHE A C 1
ATOM 3850 O O . PHE A 1 469 ? 37.529 31.105 5.575 1.00 8.93 492 PHE A O 1
ATOM 3858 N N . ARG A 1 470 ? 39.771 30.854 5.188 1.00 10.35 493 ARG A N 1
ATOM 3859 C CA . ARG A 1 470 ? 39.618 29.385 4.974 1.00 11.24 493 ARG A CA 1
ATOM 3860 C C . ARG A 1 470 ? 40.218 28.558 6.103 1.00 12.02 493 ARG A C 1
ATOM 3861 O O . ARG A 1 470 ? 40.103 27.296 6.100 1.00 12.29 493 ARG A O 1
ATOM 3869 N N . GLU A 1 471 ? 40.839 29.222 7.068 1.00 11.34 494 GLU A N 1
ATOM 3870 C CA . GLU A 1 471 ? 41.479 28.510 8.186 1.00 11.62 494 GLU A CA 1
ATOM 3871 C C . GLU A 1 471 ? 41.022 29.080 9.530 1.00 10.46 494 GLU A C 1
ATOM 3872 O O . GLU A 1 471 ? 40.263 28.430 10.239 1.00 12.93 494 GLU A O 1
ATOM 3878 N N . LEU A 1 472 ? 41.481 30.277 9.865 1.00 9.85 495 LEU A N 1
ATOM 3879 C CA . LEU A 1 472 ? 41.202 30.814 11.206 1.00 8.77 495 LEU A CA 1
ATOM 3880 C C . LEU A 1 472 ? 39.708 30.916 11.502 1.00 9.90 495 LEU A C 1
ATOM 3881 O O . LEU A 1 472 ? 39.236 30.342 12.517 1.00 9.26 495 LEU A O 1
ATOM 3886 N N . LEU A 1 473 ? 38.975 31.646 10.646 1.00 8.18 496 LEU A N 1
ATOM 3887 C CA . LEU A 1 473 ? 37.549 31.852 10.973 1.00 9.35 496 LEU A CA 1
ATOM 3888 C C . LEU A 1 473 ? 36.740 30.530 10.980 1.00 9.84 496 LEU A C 1
ATOM 3889 O O . LEU A 1 473 ? 36.016 30.275 11.935 1.00 10.34 496 LEU A O 1
ATOM 3894 N N . PRO A 1 474 ? 36.859 29.696 9.940 1.00 10.36 497 PRO A N 1
ATOM 3895 C CA . PRO A 1 474 ? 36.055 28.435 9.990 1.00 10.68 497 PRO A CA 1
ATOM 3896 C C . PRO A 1 474 ? 36.475 27.504 11.120 1.00 10.50 497 PRO A C 1
ATOM 3897 O O . PRO A 1 474 ? 35.610 26.826 11.741 1.00 11.39 497 PRO A O 1
ATOM 3901 N N . SER A 1 475 ? 37.759 27.512 11.491 1.00 10.32 498 SER A N 1
ATOM 3902 C CA A SER A 1 475 ? 38.178 26.698 12.638 0.50 10.87 498 SER A CA 1
ATOM 3903 C CA B SER A 1 475 ? 38.161 26.682 12.634 0.50 11.02 498 SER A CA 1
ATOM 3904 C C . SER A 1 475 ? 37.531 27.201 13.933 1.00 11.48 498 SER A C 1
ATOM 3905 O O . SER A 1 475 ? 37.159 26.413 14.807 1.00 11.77 498 SER A O 1
ATOM 3910 N N . THR A 1 476 ? 37.427 28.517 14.065 1.00 9.76 499 THR A N 1
ATOM 3911 C CA . THR A 1 476 ? 36.865 29.105 15.264 1.00 10.79 499 THR A CA 1
ATOM 3912 C C . THR A 1 476 ? 35.364 28.809 15.349 1.00 10.25 499 THR A C 1
ATOM 3913 O O . THR A 1 476 ? 34.854 28.539 16.443 1.00 11.14 499 THR A O 1
ATOM 3917 N N . VAL A 1 477 ? 34.660 28.875 14.227 1.00 9.77 500 VAL A N 1
ATOM 3918 C CA . VAL A 1 477 ? 33.228 28.547 14.211 1.00 9.62 500 VAL A CA 1
ATOM 3919 C C . VAL A 1 477 ? 33.060 27.045 14.547 1.00 12.39 500 VAL A C 1
ATOM 3920 O O . VAL A 1 477 ? 32.179 26.656 15.301 1.00 10.90 500 VAL A O 1
ATOM 3924 N N . LYS A 1 478 ? 33.964 26.225 14.026 1.00 12.15 501 LYS A N 1
ATOM 3925 C CA . LYS A 1 478 ? 33.827 24.768 14.270 1.00 14.95 501 LYS A CA 1
ATOM 3926 C C . LYS A 1 478 ? 34.006 24.483 15.758 1.00 14.48 501 LYS A C 1
ATOM 3927 O O . LYS A 1 478 ? 33.286 23.605 16.315 1.00 14.98 501 LYS A O 1
ATOM 3933 N N . GLU A 1 479 ? 34.912 25.219 16.408 1.00 12.65 502 GLU A N 1
ATOM 3934 C CA . GLU A 1 479 ? 35.187 25.036 17.836 1.00 12.95 502 GLU A CA 1
ATOM 3935 C C . GLU A 1 479 ? 34.082 25.570 18.720 1.00 12.88 502 GLU A C 1
ATOM 3936 O O . GLU A 1 479 ? 33.676 24.894 19.701 1.00 15.11 502 GLU A O 1
ATOM 3942 N N . PHE A 1 480 ? 33.592 26.776 18.404 1.00 10.78 503 PHE A N 1
ATOM 3943 C CA . PHE A 1 480 ? 32.668 27.456 19.337 1.00 11.63 503 PHE A CA 1
ATOM 3944 C C . PHE A 1 480 ? 31.205 27.524 18.907 1.00 11.22 503 PHE A C 1
ATOM 3945 O O . PHE A 1 480 ? 30.351 27.950 19.692 1.00 12.86 503 PHE A O 1
ATOM 3953 N N . ASP A 1 481 ? 30.907 27.168 17.669 1.00 11.29 504 ASP A N 1
ATOM 3954 C CA . ASP A 1 481 ? 29.522 27.220 17.188 1.00 11.52 504 ASP A CA 1
ATOM 3955 C C . ASP A 1 481 ? 29.361 26.111 16.154 1.00 12.34 504 ASP A C 1
ATOM 3956 O O . ASP A 1 481 ? 28.976 26.349 15.009 1.00 12.20 504 ASP A O 1
ATOM 3961 N N . SER A 1 482 ? 29.632 24.884 16.587 1.00 14.34 505 SER A N 1
ATOM 3962 C CA . SER A 1 482 ? 29.802 23.775 15.629 1.00 15.63 505 SER A CA 1
ATOM 3963 C C . SER A 1 482 ? 28.547 23.412 14.834 1.00 16.13 505 SER A C 1
ATOM 3964 O O . SER A 1 482 ? 28.633 22.822 13.749 1.00 18.04 505 SER A O 1
ATOM 3967 N N . ASP A 1 483 ? 27.390 23.770 15.379 1.00 15.72 506 ASP A N 1
ATOM 3968 C CA . ASP A 1 483 ? 26.094 23.482 14.774 1.00 16.79 506 ASP A CA 1
ATOM 3969 C C . ASP A 1 483 ? 25.669 24.544 13.750 1.00 15.69 506 ASP A C 1
ATOM 3970 O O . ASP A 1 483 ? 24.568 24.426 13.204 1.00 15.26 506 ASP A O 1
ATOM 3975 N N . ARG A 1 484 ? 26.488 25.581 13.530 1.00 12.38 507 ARG A N 1
ATOM 3976 C CA . ARG A 1 484 ? 26.105 26.650 12.604 1.00 12.13 507 ARG A CA 1
ATOM 3977 C C . ARG A 1 484 ? 26.979 26.631 11.355 1.00 10.66 507 ARG A C 1
ATOM 3978 O O . ARG A 1 484 ? 28.209 26.412 11.441 1.00 12.47 507 ARG A O 1
ATOM 3986 N N . PHE A 1 485 ? 26.349 26.958 10.235 1.00 10.54 508 PHE A N 1
ATOM 3987 C CA . PHE A 1 485 ? 27.010 27.025 8.913 1.00 9.74 508 PHE A CA 1
ATOM 3988 C C . PHE A 1 485 ? 27.978 28.204 8.828 1.00 10.31 508 PHE A C 1
ATOM 3989 O O . PHE A 1 485 ? 27.724 29.301 9.380 1.00 8.75 508 PHE A O 1
ATOM 3997 N N . TYR A 1 486 ? 29.088 27.966 8.125 1.00 10.57 509 TYR A N 1
ATOM 3998 C CA . TYR A 1 486 ? 30.056 29.021 7.791 1.00 10.20 509 TYR A CA 1
ATOM 3999 C C . TYR A 1 486 ? 30.370 28.917 6.306 1.00 9.79 509 TYR A C 1
ATOM 4000 O O . TYR A 1 486 ? 30.571 27.810 5.790 1.00 9.20 509 TYR A O 1
ATOM 4009 N N . VAL A 1 487 ? 30.406 30.072 5.650 1.00 9.64 510 VAL A N 1
ATOM 4010 C CA . VAL A 1 487 ? 30.962 30.160 4.288 1.00 10.27 510 VAL A CA 1
ATOM 4011 C C . VAL A 1 487 ? 32.042 31.254 4.264 1.00 10.73 510 VAL A C 1
ATOM 4012 O O . VAL A 1 487 ? 31.935 32.282 4.983 1.00 11.02 510 VAL A O 1
ATOM 4016 N N . HIS A 1 488 ? 33.086 31.061 3.466 1.00 10.12 511 HIS A N 1
ATOM 4017 C CA . HIS A 1 488 ? 34.236 31.961 3.605 1.00 9.98 511 HIS A CA 1
ATOM 4018 C C . HIS A 1 488 ? 33.985 33.398 3.081 1.00 10.08 511 HIS A C 1
ATOM 4019 O O . HIS A 1 488 ? 34.675 34.327 3.503 1.00 8.72 511 HIS A O 1
ATOM 4026 N N . SER A 1 489 ? 33.021 33.551 2.171 1.00 10.04 512 SER A N 1
ATOM 4027 C CA . SER A 1 489 ? 32.739 34.847 1.551 1.00 10.17 512 SER A CA 1
ATOM 4028 C C . SER A 1 489 ? 31.344 34.870 0.963 1.00 10.33 512 SER A C 1
ATOM 4029 O O . SER A 1 489 ? 30.816 33.806 0.611 1.00 11.75 512 SER A O 1
ATOM 4032 N N . SER A 1 490 ? 30.773 36.073 0.865 1.00 9.51 513 SER A N 1
ATOM 4033 C CA . SER A 1 490 ? 29.567 36.319 0.065 1.00 10.26 513 SER A CA 1
ATOM 4034 C C . SER A 1 490 ? 29.882 37.394 -0.996 1.00 10.30 513 SER A C 1
ATOM 4035 O O . SER A 1 490 ? 30.300 38.489 -0.641 1.00 9.29 513 SER A O 1
ATOM 4038 N N . PRO A 1 491 ? 29.675 37.090 -2.287 1.00 10.38 514 PRO A N 1
ATOM 4039 C CA . PRO A 1 491 ? 29.179 35.805 -2.856 1.00 10.78 514 PRO A CA 1
ATOM 4040 C C . PRO A 1 491 ? 30.368 34.823 -2.900 1.00 10.42 514 PRO A C 1
ATOM 4041 O O . PRO A 1 491 ? 31.503 35.226 -3.189 1.00 11.16 514 PRO A O 1
ATOM 4045 N N . TYR A 1 492 ? 30.141 33.535 -2.657 1.00 11.76 515 TYR A N 1
ATOM 4046 C CA . TYR A 1 492 ? 31.310 32.675 -2.569 1.00 12.07 515 TYR A CA 1
ATOM 4047 C C . TYR A 1 492 ? 31.937 32.300 -3.915 1.00 12.01 515 TYR A C 1
ATOM 4048 O O . TYR A 1 492 ? 33.133 31.985 -3.961 1.00 14.09 515 TYR A O 1
ATOM 4057 N N . LEU A 1 493 ? 31.141 32.376 -4.978 1.00 11.67 516 LEU A N 1
ATOM 4058 C CA A LEU A 1 493 ? 31.652 32.031 -6.310 0.50 12.25 516 LEU A CA 1
ATOM 4059 C CA B LEU A 1 493 ? 31.668 32.048 -6.305 0.50 12.15 516 LEU A CA 1
ATOM 4060 C C . LEU A 1 493 ? 31.072 32.885 -7.425 1.00 11.29 516 LEU A C 1
ATOM 4061 O O . LEU A 1 493 ? 31.815 33.368 -8.286 1.00 12.75 516 LEU A O 1
ATOM 4070 N N . ALA A 1 494 ? 29.746 33.011 -7.436 1.00 11.07 517 ALA A N 1
ATOM 4071 C CA . ALA A 1 494 ? 29.037 33.717 -8.513 1.00 11.51 517 ALA A CA 1
ATOM 4072 C C . ALA A 1 494 ? 29.511 35.133 -8.607 1.00 12.18 517 ALA A C 1
ATOM 4073 O O . ALA A 1 494 ? 29.730 35.808 -7.576 1.00 12.66 517 ALA A O 1
ATOM 4075 N N . ASN A 1 495 ? 29.663 35.595 -9.847 1.00 12.26 518 ASN A N 1
ATOM 4076 C CA . ASN A 1 495 ? 30.078 36.974 -10.124 1.00 12.88 518 ASN A CA 1
ATOM 4077 C C . ASN A 1 495 ? 29.103 37.582 -11.112 1.00 11.19 518 ASN A C 1
ATOM 4078 O O . ASN A 1 495 ? 28.644 36.860 -12.008 1.00 13.24 518 ASN A O 1
ATOM 4083 N N . TRP A 1 496 ? 28.774 38.872 -10.968 1.00 12.01 519 TRP A N 1
ATOM 4084 C CA . TRP A 1 496 ? 27.673 39.451 -11.752 1.00 11.78 519 TRP A CA 1
ATOM 4085 C C . TRP A 1 496 ? 28.056 39.623 -13.228 1.00 12.13 519 TRP A C 1
ATOM 4086 O O . TRP A 1 496 ? 27.183 39.823 -14.082 1.00 11.92 519 TRP A O 1
ATOM 4097 N N . GLY A 1 497 ? 29.351 39.539 -13.499 1.00 12.59 520 GLY A N 1
ATOM 4098 C CA . GLY A 1 497 ? 29.826 39.660 -14.895 1.00 14.51 520 GLY A CA 1
ATOM 4099 C C . GLY A 1 497 ? 29.959 38.325 -15.618 1.00 16.18 520 GLY A C 1
ATOM 4100 O O . GLY A 1 497 ? 30.371 38.266 -16.811 1.00 16.27 520 GLY A O 1
ATOM 4101 N N . ARG A 1 498 ? 29.603 37.254 -14.928 1.00 15.04 521 ARG A N 1
ATOM 4102 C CA . ARG A 1 498 ? 29.848 35.881 -15.409 1.00 16.41 521 ARG A CA 1
ATOM 4103 C C . ARG A 1 498 ? 28.574 35.057 -15.325 1.00 16.28 521 ARG A C 1
ATOM 4104 O O . ARG A 1 498 ? 28.380 34.337 -14.317 1.00 15.96 521 ARG A O 1
ATOM 4112 N N . PRO A 1 499 ? 27.674 35.181 -16.344 1.00 16.16 522 PRO A N 1
ATOM 4113 C CA . PRO A 1 499 ? 26.373 34.472 -16.295 1.00 16.11 522 PRO A CA 1
ATOM 4114 C C . PRO A 1 499 ? 26.483 32.960 -15.991 1.00 15.47 522 PRO A C 1
ATOM 4115 O O . PRO A 1 499 ? 25.608 32.412 -15.326 1.00 15.69 522 PRO A O 1
ATOM 4119 N N . GLU A 1 500 ? 27.580 32.337 -16.408 1.00 16.05 523 GLU A N 1
ATOM 4120 C CA . GLU A 1 500 ? 27.803 30.887 -16.210 1.00 16.84 523 GLU A CA 1
ATOM 4121 C C . GLU A 1 500 ? 27.964 30.485 -14.731 1.00 17.23 523 GLU A C 1
ATOM 4122 O O . GLU A 1 500 ? 27.830 29.319 -14.388 1.00 17.13 523 GLU A O 1
ATOM 4128 N N . SER A 1 501 ? 28.258 31.470 -13.876 1.00 15.07 524 SER A N 1
ATOM 4129 C CA . SER A 1 501 ? 28.495 31.229 -12.443 1.00 14.40 524 SER A CA 1
ATOM 4130 C C . SER A 1 501 ? 27.212 31.342 -11.593 1.00 14.16 524 SER A C 1
ATOM 4131 O O . SER A 1 501 ? 27.237 30.991 -10.403 1.00 13.40 524 SER A O 1
ATOM 4134 N N . TRP A 1 502 ? 26.124 31.821 -12.178 1.00 13.36 525 TRP A N 1
ATOM 4135 C CA . TRP A 1 502 ? 24.917 32.208 -11.409 1.00 13.42 525 TRP A CA 1
ATOM 4136 C C . TRP A 1 502 ? 24.166 31.034 -10.801 1.00 13.04 525 TRP A C 1
ATOM 4137 O O . TRP A 1 502 ? 23.391 31.172 -9.825 1.00 12.73 525 TRP A O 1
ATOM 4148 N N . GLY A 1 503 ? 24.380 29.854 -11.375 1.00 13.49 526 GLY A N 1
ATOM 4149 C CA . GLY A 1 503 ? 23.780 28.659 -10.791 1.00 14.16 526 GLY A CA 1
ATOM 4150 C C . GLY A 1 503 ? 24.514 28.132 -9.565 1.00 14.34 526 GLY A C 1
ATOM 4151 O O . GLY A 1 503 ? 24.121 27.115 -9.018 1.00 14.31 526 GLY A O 1
ATOM 4152 N N . THR A 1 504 ? 25.575 28.816 -9.127 1.00 13.13 527 THR A N 1
ATOM 4153 C CA . THR A 1 504 ? 26.456 28.286 -8.090 1.00 13.01 527 THR A CA 1
ATOM 4154 C C . THR A 1 504 ? 26.461 29.193 -6.866 1.00 12.42 527 THR A C 1
ATOM 4155 O O . THR A 1 504 ? 27.166 30.192 -6.860 1.00 13.11 527 THR A O 1
ATOM 4159 N N . GLY A 1 505 ? 25.663 28.812 -5.871 1.00 13.50 528 GLY A N 1
ATOM 4160 C CA . GLY A 1 505 ? 25.663 29.540 -4.584 1.00 12.00 528 GLY A CA 1
ATOM 4161 C C . GLY A 1 505 ? 24.990 30.896 -4.686 1.00 12.02 528 GLY A C 1
ATOM 4162 O O . GLY A 1 505 ? 24.097 31.091 -5.496 1.00 12.11 528 GLY A O 1
ATOM 4163 N N . ASP A 1 506 ? 25.350 31.820 -3.769 1.00 10.81 529 ASP A N 1
ATOM 4164 C CA . ASP A 1 506 ? 24.673 33.078 -3.721 1.00 11.53 529 ASP A CA 1
ATOM 4165 C C . ASP A 1 506 ? 25.257 34.114 -4.694 1.00 9.82 529 ASP A C 1
ATOM 4166 O O . ASP A 1 506 ? 26.438 34.078 -4.985 1.00 10.25 529 ASP A O 1
ATOM 4171 N N . SER A 1 507 ? 24.405 35.028 -5.130 1.00 10.90 530 SER A N 1
ATOM 4172 C CA . SER A 1 507 ? 24.776 36.117 -6.024 1.00 9.99 530 SER A CA 1
ATOM 4173 C C . SER A 1 507 ? 24.658 37.486 -5.367 1.00 10.35 530 SER A C 1
ATOM 4174 O O . SER A 1 507 ? 23.670 37.766 -4.657 1.00 10.98 530 SER A O 1
ATOM 4177 N N . HIS A 1 508 ? 25.660 38.323 -5.630 1.00 8.22 531 HIS A N 1
ATOM 4178 C CA . HIS A 1 508 ? 25.497 39.786 -5.524 1.00 7.66 531 HIS A CA 1
ATOM 4179 C C . HIS A 1 508 ? 25.378 40.259 -6.967 1.00 9.37 531 HIS A C 1
ATOM 4180 O O . HIS A 1 508 ? 26.395 40.597 -7.603 1.00 8.33 531 HIS A O 1
ATOM 4187 N N . ASN A 1 509 ? 24.148 40.264 -7.481 1.00 9.62 532 ASN A N 1
ATOM 4188 C CA . ASN A 1 509 ? 24.016 40.632 -8.892 1.00 10.17 532 ASN A CA 1
ATOM 4189 C C . ASN A 1 509 ? 23.856 42.128 -9.065 1.00 10.48 532 ASN A C 1
ATOM 4190 O O . ASN A 1 509 ? 22.744 42.706 -8.941 1.00 11.18 532 ASN A O 1
ATOM 4195 N N . TRP A 1 510 ? 24.993 42.751 -9.361 1.00 9.92 533 TRP A N 1
ATOM 4196 C CA . TRP A 1 510 ? 25.034 44.214 -9.495 1.00 9.99 533 TRP A CA 1
ATOM 4197 C C . TRP A 1 510 ? 24.976 44.683 -10.970 1.00 10.59 533 TRP A C 1
ATOM 4198 O O . TRP A 1 510 ? 25.399 45.806 -11.282 1.00 9.78 533 TRP A O 1
ATOM 4209 N N . GLY A 1 511 ? 24.418 43.821 -11.838 1.00 10.99 534 GLY A N 1
ATOM 4210 C CA . GLY A 1 511 ? 24.090 44.264 -13.204 1.00 10.98 534 GLY A CA 1
ATOM 4211 C C . GLY A 1 511 ? 23.185 45.513 -13.168 1.00 10.76 534 GLY A C 1
ATOM 4212 O O . GLY A 1 511 ? 23.463 46.523 -13.805 1.00 11.72 534 GLY A O 1
ATOM 4213 N N . VAL A 1 512 ? 22.098 45.470 -12.397 1.00 9.35 535 VAL A N 1
ATOM 4214 C CA . VAL A 1 512 ? 21.319 46.664 -12.087 1.00 10.01 535 VAL A CA 1
ATOM 4215 C C . VAL A 1 512 ? 22.122 47.593 -11.154 1.00 10.50 535 VAL A C 1
ATOM 4216 O O . VAL A 1 512 ? 22.757 47.137 -10.186 1.00 9.72 535 VAL A O 1
ATOM 4220 N N . TRP A 1 513 ? 22.088 48.881 -11.469 1.00 10.09 536 TRP A N 1
ATOM 4221 C CA . TRP A 1 513 ? 22.946 49.920 -10.813 1.00 10.53 536 TRP A CA 1
ATOM 4222 C C . TRP A 1 513 ? 24.362 49.886 -11.438 1.00 11.61 536 TRP A C 1
ATOM 4223 O O . TRP A 1 513 ? 24.589 50.570 -12.438 1.00 11.80 536 TRP A O 1
ATOM 4234 N N . TYR A 1 514 ? 25.282 49.053 -10.943 1.00 10.23 537 TYR A N 1
ATOM 4235 C CA . TYR A 1 514 ? 26.673 49.119 -11.415 1.00 11.76 537 TYR A CA 1
ATOM 4236 C C . TYR A 1 514 ? 26.859 48.749 -12.884 1.00 11.66 537 TYR A C 1
ATOM 4237 O O . TYR A 1 514 ? 27.693 49.366 -13.581 1.00 13.63 537 TYR A O 1
ATOM 4246 N N . GLY A 1 515 ? 26.091 47.759 -13.350 1.00 12.02 538 GLY A N 1
ATOM 4247 C CA . GLY A 1 515 ? 26.152 47.350 -14.767 1.00 12.87 538 GLY A CA 1
ATOM 4248 C C . GLY A 1 515 ? 25.188 48.137 -15.656 1.00 13.38 538 GLY A C 1
ATOM 4249 O O . GLY A 1 515 ? 25.130 47.872 -16.890 1.00 11.99 538 GLY A O 1
ATOM 4250 N N . LYS A 1 516 ? 24.440 49.069 -15.063 1.00 12.58 539 LYS A N 1
ATOM 4251 C CA . LYS A 1 516 ? 23.396 49.873 -15.748 1.00 13.16 539 LYS A CA 1
ATOM 4252 C C . LYS A 1 516 ? 22.277 49.059 -16.408 1.00 12.76 539 LYS A C 1
ATOM 4253 O O . LYS A 1 516 ? 21.550 49.591 -17.255 1.00 14.07 539 LYS A O 1
ATOM 4259 N N . LYS A 1 517 ? 22.119 47.797 -16.014 1.00 11.60 540 LYS A N 1
ATOM 4260 C CA . LYS A 1 517 ? 21.115 46.953 -16.672 1.00 11.09 540 LYS A CA 1
ATOM 4261 C C . LYS A 1 517 ? 19.723 47.451 -16.361 1.00 12.21 540 LYS A C 1
ATOM 4262 O O . LYS A 1 517 ? 19.443 47.978 -15.250 1.00 12.13 540 LYS A O 1
ATOM 4268 N N . PRO A 1 518 ? 18.789 47.243 -17.292 1.00 12.41 541 PRO A N 1
ATOM 4269 C CA . PRO A 1 518 ? 17.394 47.568 -16.975 1.00 13.06 541 PRO A CA 1
ATOM 4270 C C . PRO A 1 518 ? 16.845 46.606 -15.882 1.00 11.73 541 PRO A C 1
ATOM 4271 O O . PRO A 1 518 ? 17.330 45.487 -15.745 1.00 12.88 541 PRO A O 1
ATOM 4275 N N . PHE A 1 519 ? 15.830 47.057 -15.151 1.00 13.28 542 PHE A N 1
ATOM 4276 C CA . PHE A 1 519 ? 15.172 46.177 -14.130 1.00 12.77 542 PHE A CA 1
ATOM 4277 C C . PHE A 1 519 ? 14.629 44.871 -14.725 1.00 12.97 542 PHE A C 1
ATOM 4278 O O . PHE A 1 519 ? 14.635 43.859 -14.073 1.00 13.12 542 PHE A O 1
ATOM 4286 N N . GLU A 1 520 ? 14.240 44.890 -15.991 1.00 14.40 543 GLU A N 1
ATOM 4287 C CA . GLU A 1 520 ? 13.790 43.662 -16.628 1.00 14.99 543 GLU A CA 1
ATOM 4288 C C . GLU A 1 520 ? 14.832 42.560 -16.636 1.00 13.77 543 GLU A C 1
ATOM 4289 O O . GLU A 1 520 ? 14.470 41.377 -16.717 1.00 15.17 543 GLU A O 1
ATOM 4295 N N . SER A 1 521 ? 16.135 42.911 -16.530 1.00 13.43 544 SER A N 1
ATOM 4296 C CA . SER A 1 521 ? 17.168 41.897 -16.526 1.00 12.44 544 SER A CA 1
ATOM 4297 C C . SER A 1 521 ? 17.013 40.958 -15.327 1.00 12.91 544 SER A C 1
ATOM 4298 O O . SER A 1 521 ? 17.494 39.817 -15.341 1.00 14.10 544 SER A O 1
ATOM 4301 N N . LEU A 1 522 ? 16.330 41.445 -14.297 1.00 12.13 545 LEU A N 1
ATOM 4302 C CA . LEU A 1 522 ? 16.165 40.624 -13.079 1.00 12.79 545 LEU A CA 1
ATOM 4303 C C . LEU A 1 522 ? 15.238 39.403 -13.330 1.00 13.84 545 LEU A C 1
ATOM 4304 O O . LEU A 1 522 ? 15.192 38.433 -12.547 1.00 14.44 545 LEU A O 1
ATOM 4309 N N . ASP A 1 523 ? 14.467 39.466 -14.420 1.00 14.05 546 ASP A N 1
ATOM 4310 C CA . ASP A 1 523 ? 13.646 38.320 -14.811 1.00 13.85 546 ASP A CA 1
ATOM 4311 C C . ASP A 1 523 ? 14.435 37.172 -15.413 1.00 13.86 546 ASP A C 1
ATOM 4312 O O . ASP A 1 523 ? 14.015 36.012 -15.331 1.00 14.33 546 ASP A O 1
ATOM 4317 N N . THR A 1 524 ? 15.565 37.501 -16.044 1.00 13.22 547 THR A N 1
ATOM 4318 C CA . THR A 1 524 ? 16.344 36.536 -16.770 1.00 14.96 547 THR A CA 1
ATOM 4319 C C . THR A 1 524 ? 17.614 36.133 -16.022 1.00 15.42 547 THR A C 1
ATOM 4320 O O . THR A 1 524 ? 18.050 34.977 -16.088 1.00 16.71 547 THR A O 1
ATOM 4324 N N . ASP A 1 525 ? 18.184 37.083 -15.277 1.00 14.96 548 ASP A N 1
ATOM 4325 C CA . ASP A 1 525 ? 19.524 36.899 -14.689 1.00 15.11 548 ASP A CA 1
ATOM 4326 C C . ASP A 1 525 ? 19.387 36.290 -13.291 1.00 15.17 548 ASP A C 1
ATOM 4327 O O . ASP A 1 525 ? 19.753 36.937 -12.281 1.00 17.27 548 ASP A O 1
ATOM 4332 N N . LEU A 1 526 ? 18.866 35.073 -13.219 1.00 15.01 549 LEU A N 1
ATOM 4333 C CA . LEU A 1 526 ? 18.402 34.544 -11.910 1.00 14.26 549 LEU A CA 1
ATOM 4334 C C . LEU A 1 526 ? 19.509 33.923 -11.074 1.00 13.96 549 LEU A C 1
ATOM 4335 O O . LEU A 1 526 ? 20.415 33.265 -11.587 1.00 14.72 549 LEU A O 1
ATOM 4340 N N . PRO A 1 527 ? 19.472 34.159 -9.736 1.00 13.75 550 PRO A N 1
ATOM 4341 C CA . PRO A 1 527 ? 20.414 33.491 -8.879 1.00 13.49 550 PRO A CA 1
ATOM 4342 C C . PRO A 1 527 ? 19.807 32.276 -8.160 1.00 12.35 550 PRO A C 1
ATOM 4343 O O . PRO A 1 527 ? 18.568 32.109 -8.144 1.00 13.20 550 PRO A O 1
ATOM 4347 N N . ARG A 1 528 ? 20.653 31.508 -7.497 1.00 12.69 551 ARG A N 1
ATOM 4348 C CA . ARG A 1 528 ? 20.187 30.451 -6.561 1.00 12.24 551 ARG A CA 1
ATOM 4349 C C . ARG A 1 528 ? 19.760 31.071 -5.240 1.00 12.67 551 ARG A C 1
ATOM 4350 O O . ARG A 1 528 ? 18.937 30.508 -4.513 1.00 11.75 551 ARG A O 1
ATOM 4358 N N . PHE A 1 529 ? 20.318 32.248 -4.948 1.00 10.39 552 PHE A N 1
ATOM 4359 C CA . PHE A 1 529 ? 19.961 33.003 -3.714 1.00 9.71 552 PHE A CA 1
ATOM 4360 C C . PHE A 1 529 ? 20.563 34.380 -3.975 1.00 10.04 552 PHE A C 1
ATOM 4361 O O . PHE A 1 529 ? 21.773 34.466 -4.328 1.00 10.35 552 PHE A O 1
ATOM 4369 N N . MET A 1 530 ? 19.746 35.432 -3.842 1.00 9.77 553 MET A N 1
ATOM 4370 C CA . MET A 1 530 ? 20.251 36.793 -4.112 1.00 9.50 553 MET A CA 1
ATOM 4371 C C . MET A 1 530 ? 20.651 37.396 -2.796 1.00 9.38 553 MET A C 1
ATOM 4372 O O . MET A 1 530 ? 19.797 37.807 -2.053 1.00 10.93 553 MET A O 1
ATOM 4377 N N . SER A 1 531 ? 21.944 37.407 -2.481 1.00 9.44 554 SER A N 1
ATOM 4378 C CA . SER A 1 531 ? 22.331 38.007 -1.189 1.00 9.96 554 SER A CA 1
ATOM 4379 C C . SER A 1 531 ? 22.618 39.501 -1.277 1.00 8.76 554 SER A C 1
ATOM 4380 O O . SER A 1 531 ? 22.673 40.159 -0.249 1.00 8.44 554 SER A O 1
ATOM 4383 N N . GLU A 1 532 ? 22.711 40.044 -2.509 1.00 8.99 555 GLU A N 1
ATOM 4384 C CA . GLU A 1 532 ? 22.679 41.508 -2.718 1.00 7.64 555 GLU A CA 1
ATOM 4385 C C . GLU A 1 532 ? 22.181 41.770 -4.126 1.00 8.72 555 GLU A C 1
ATOM 4386 O O . GLU A 1 532 ? 22.620 41.115 -5.080 1.00 8.44 555 GLU A O 1
ATOM 4392 N N . PHE A 1 533 ? 21.300 42.765 -4.215 1.00 7.83 556 PHE A N 1
ATOM 4393 C CA . PHE A 1 533 ? 21.050 43.520 -5.476 1.00 8.77 556 PHE A CA 1
ATOM 4394 C C . PHE A 1 533 ? 20.386 44.817 -5.040 1.00 8.33 556 PHE A C 1
ATOM 4395 O O . PHE A 1 533 ? 19.814 44.920 -3.934 1.00 9.98 556 PHE A O 1
ATOM 4403 N N . GLY A 1 534 ? 20.445 45.849 -5.873 1.00 9.34 557 GLY A N 1
ATOM 4404 C CA . GLY A 1 534 ? 19.956 47.134 -5.383 1.00 9.42 557 GLY A CA 1
ATOM 4405 C C . GLY A 1 534 ? 19.879 48.268 -6.370 1.00 9.00 557 GLY A C 1
ATOM 4406 O O . GLY A 1 534 ? 20.402 48.165 -7.476 1.00 8.47 557 GLY A O 1
ATOM 4407 N N . PHE A 1 535 ? 19.273 49.353 -5.911 1.00 9.00 558 PHE A N 1
ATOM 4408 C CA . PHE A 1 535 ? 19.087 50.554 -6.726 1.00 10.02 558 PHE A CA 1
ATOM 4409 C C . PHE A 1 535 ? 18.898 51.730 -5.830 1.00 10.01 558 PHE A C 1
ATOM 4410 O O . PHE A 1 535 ? 18.206 51.615 -4.763 1.00 10.68 558 PHE A O 1
ATOM 4418 N N . GLN A 1 536 ? 19.523 52.854 -6.197 1.00 9.87 559 GLN A N 1
ATOM 4419 C CA . GLN A 1 536 ? 19.517 54.021 -5.296 1.00 9.63 559 GLN A CA 1
ATOM 4420 C C . GLN A 1 536 ? 18.316 54.932 -5.417 1.00 9.85 559 GLN A C 1
ATOM 4421 O O . GLN A 1 536 ? 17.566 54.901 -6.448 1.00 10.22 559 GLN A O 1
ATOM 4427 N N . SER A 1 537 ? 18.106 55.740 -4.371 1.00 9.30 560 SER A N 1
ATOM 4428 C CA . SER A 1 537 ? 17.223 56.903 -4.512 1.00 10.64 560 SER A CA 1
ATOM 4429 C C . SER A 1 537 ? 17.648 58.032 -3.581 1.00 10.11 560 SER A C 1
ATOM 4430 O O . SER A 1 537 ? 18.175 57.784 -2.494 1.00 10.30 560 SER A O 1
ATOM 4433 N N . PHE A 1 538 ? 17.419 59.270 -4.040 1.00 10.94 561 PHE A N 1
ATOM 4434 C CA . PHE A 1 538 ? 17.438 60.427 -3.158 1.00 10.08 561 PHE A CA 1
ATOM 4435 C C . PHE A 1 538 ? 16.344 60.143 -2.118 1.00 9.72 561 PHE A C 1
ATOM 4436 O O . PHE A 1 538 ? 15.241 59.690 -2.469 1.00 10.63 561 PHE A O 1
ATOM 4444 N N . PRO A 1 539 ? 16.605 60.511 -0.854 1.00 10.63 562 PRO A N 1
ATOM 4445 C CA . PRO A 1 539 ? 15.528 60.422 0.144 1.00 10.33 562 PRO A CA 1
ATOM 4446 C C . PRO A 1 539 ? 14.514 61.544 -0.044 1.00 10.49 562 PRO A C 1
ATOM 4447 O O . PRO A 1 539 ? 14.760 62.483 -0.848 1.00 11.42 562 PRO A O 1
ATOM 4451 N N . GLU A 1 540 ? 13.371 61.478 0.635 1.00 10.68 563 GLU A N 1
ATOM 4452 C CA . GLU A 1 540 ? 12.322 62.474 0.368 1.00 11.67 563 GLU A CA 1
ATOM 4453 C C . GLU A 1 540 ? 12.732 63.869 0.844 1.00 11.85 563 GLU A C 1
ATOM 4454 O O . GLU A 1 540 ? 13.683 64.039 1.639 1.00 11.92 563 GLU A O 1
ATOM 4460 N N . MET A 1 541 ? 11.990 64.891 0.410 1.00 12.36 564 MET A N 1
ATOM 4461 C CA . MET A 1 541 ? 12.394 66.281 0.683 1.00 12.57 564 MET A CA 1
ATOM 4462 C C . MET A 1 541 ? 12.652 66.673 2.138 1.00 12.80 564 MET A C 1
ATOM 4463 O O . MET A 1 541 ? 13.557 67.441 2.371 1.00 14.07 564 MET A O 1
ATOM 4468 N N . LYS A 1 542 ? 11.862 66.161 3.089 1.00 12.97 565 LYS A N 1
ATOM 4469 C CA . LYS A 1 542 ? 12.087 66.546 4.473 1.00 12.33 565 LYS A CA 1
ATOM 4470 C C . LYS A 1 542 ? 13.473 66.065 4.949 1.00 13.13 565 LYS A C 1
ATOM 4471 O O . LYS A 1 542 ? 14.121 66.701 5.758 1.00 14.10 565 LYS A O 1
ATOM 4477 N N . THR A 1 543 ? 13.931 64.957 4.392 1.00 12.24 566 THR A N 1
ATOM 4478 C CA . THR A 1 543 ? 15.322 64.530 4.632 1.00 12.01 566 THR A CA 1
ATOM 4479 C C . THR A 1 543 ? 16.356 65.309 3.851 1.00 12.13 566 THR A C 1
ATOM 4480 O O . THR A 1 543 ? 17.413 65.674 4.393 1.00 13.45 566 THR A O 1
ATOM 4484 N N . ILE A 1 544 ? 16.070 65.611 2.573 1.00 12.01 567 ILE A N 1
ATOM 4485 C CA . ILE A 1 544 ? 17.011 66.449 1.817 1.00 12.44 567 ILE A CA 1
ATOM 4486 C C . ILE A 1 544 ? 17.210 67.806 2.528 1.00 11.43 567 ILE A C 1
ATOM 4487 O O . ILE A 1 544 ? 18.347 68.298 2.628 1.00 12.03 567 ILE A O 1
ATOM 4492 N N . ALA A 1 545 ? 16.105 68.393 3.002 1.00 13.69 568 ALA A N 1
ATOM 4493 C CA . ALA A 1 545 ? 16.124 69.679 3.710 1.00 14.10 568 ALA A CA 1
ATOM 4494 C C . ALA A 1 545 ? 17.015 69.643 4.948 1.00 15.03 568 ALA A C 1
ATOM 4495 O O . ALA A 1 545 ? 17.508 70.681 5.383 1.00 15.42 568 ALA A O 1
ATOM 4497 N N . ALA A 1 546 ? 17.225 68.451 5.512 1.00 14.35 569 ALA A N 1
ATOM 4498 C CA . ALA A 1 546 ? 18.104 68.258 6.661 1.00 14.79 569 ALA A CA 1
ATOM 4499 C C . ALA A 1 546 ? 19.586 68.358 6.345 1.00 14.66 569 ALA A C 1
ATOM 4500 O O . ALA A 1 546 ? 20.369 68.593 7.261 1.00 15.76 569 ALA A O 1
ATOM 4502 N N . PHE A 1 547 ? 19.979 68.192 5.076 1.00 13.12 570 PHE A N 1
ATOM 4503 C CA . PHE A 1 547 ? 21.393 68.332 4.730 1.00 13.28 570 PHE A CA 1
ATOM 4504 C C . PHE A 1 547 ? 21.695 69.337 3.620 1.00 13.63 570 PHE A C 1
ATOM 4505 O O . PHE A 1 547 ? 22.867 69.538 3.260 1.00 14.05 570 PHE A O 1
ATOM 4513 N N . ALA A 1 548 ? 20.646 69.966 3.085 1.00 14.27 571 ALA A N 1
ATOM 4514 C CA . ALA A 1 548 ? 20.864 70.843 1.911 1.00 14.45 571 ALA A CA 1
ATOM 4515 C C . ALA A 1 548 ? 19.910 72.025 1.950 1.00 15.55 571 ALA A C 1
ATOM 4516 O O . ALA A 1 548 ? 18.818 71.925 2.503 1.00 16.57 571 ALA A O 1
ATOM 4518 N N . ALA A 1 549 ? 20.372 73.124 1.347 1.00 16.55 572 ALA A N 1
ATOM 4519 C CA . ALA A 1 549 ? 19.561 74.328 1.094 1.00 17.06 572 ALA A CA 1
ATOM 4520 C C . ALA A 1 549 ? 18.918 74.301 -0.300 1.00 17.66 572 ALA A C 1
ATOM 4521 O O . ALA A 1 549 ? 19.366 73.595 -1.227 1.00 16.32 572 ALA A O 1
ATOM 4523 N N . PRO A 1 550 ? 17.845 75.084 -0.487 1.00 18.07 573 PRO A N 1
ATOM 4524 C CA . PRO A 1 550 ? 17.259 75.110 -1.847 1.00 18.69 573 PRO A CA 1
ATOM 4525 C C . PRO A 1 550 ? 18.222 75.402 -3.004 1.00 18.41 573 PRO A C 1
ATOM 4526 O O . PRO A 1 550 ? 18.029 74.855 -4.090 1.00 18.62 573 PRO A O 1
ATOM 4530 N N . GLU A 1 551 ? 19.249 76.220 -2.765 1.00 18.47 574 GLU A N 1
ATOM 4531 C CA . GLU A 1 551 ? 20.264 76.522 -3.783 1.00 19.96 574 GLU A CA 1
ATOM 4532 C C . GLU A 1 551 ? 21.011 75.285 -4.258 1.00 18.33 574 GLU A C 1
ATOM 4533 O O . GLU A 1 551 ? 21.632 75.291 -5.317 1.00 19.09 574 GLU A O 1
ATOM 4539 N N . ASP A 1 552 ? 20.948 74.215 -3.452 1.00 18.43 575 ASP A N 1
ATOM 4540 C CA . ASP A 1 552 ? 21.668 72.979 -3.704 1.00 16.88 575 ASP A CA 1
ATOM 4541 C C . ASP A 1 552 ? 20.780 71.961 -4.389 1.00 16.92 575 ASP A C 1
ATOM 4542 O O . ASP A 1 552 ? 21.252 70.853 -4.681 1.00 15.27 575 ASP A O 1
ATOM 4547 N N . TYR A 1 553 ? 19.517 72.322 -4.662 1.00 16.03 576 TYR A N 1
ATOM 4548 C CA . TYR A 1 553 ? 18.543 71.382 -5.297 1.00 15.62 576 TYR A CA 1
ATOM 4549 C C . TYR A 1 553 ? 18.764 71.127 -6.794 1.00 15.43 576 TYR A C 1
ATOM 4550 O O . TYR A 1 553 ? 17.917 71.497 -7.657 1.00 14.57 576 TYR A O 1
ATOM 4559 N N . GLN A 1 554 ? 19.899 70.524 -7.116 1.00 15.18 577 GLN A N 1
ATOM 4560 C CA . GLN A 1 554 ? 20.201 70.031 -8.465 1.00 15.92 577 GLN A CA 1
ATOM 4561 C C . GLN A 1 554 ? 20.916 68.695 -8.228 1.00 15.63 577 GLN A C 1
ATOM 4562 O O . GLN A 1 554 ? 21.721 68.565 -7.273 1.00 14.06 577 GLN A O 1
ATOM 4568 N N . ILE A 1 555 ? 20.630 67.709 -9.064 1.00 15.77 578 ILE A N 1
ATOM 4569 C CA . ILE A 1 555 ? 21.107 66.348 -8.757 1.00 16.04 578 ILE A CA 1
ATOM 4570 C C . ILE A 1 555 ? 22.641 66.206 -8.776 1.00 16.49 578 ILE A C 1
ATOM 4571 O O . ILE A 1 555 ? 23.181 65.228 -8.205 1.00 16.98 578 ILE A O 1
ATOM 4576 N N . GLU A 1 556 ? 23.334 67.129 -9.448 1.00 15.57 579 GLU A N 1
ATOM 4577 C CA . GLU A 1 556 ? 24.807 67.104 -9.423 1.00 15.23 579 GLU A CA 1
ATOM 4578 C C . GLU A 1 556 ? 25.392 68.367 -8.820 1.00 14.72 579 GLU A C 1
ATOM 4579 O O . GLU A 1 556 ? 26.530 68.756 -9.115 1.00 16.23 579 GLU A O 1
ATOM 4585 N N . SER A 1 557 ? 24.643 68.996 -7.930 1.00 14.01 580 SER A N 1
ATOM 4586 C CA . SER A 1 557 ? 25.180 70.123 -7.190 1.00 13.75 580 SER A CA 1
ATOM 4587 C C . SER A 1 557 ? 26.326 69.650 -6.278 1.00 14.24 580 SER A C 1
ATOM 4588 O O . SER A 1 557 ? 26.466 68.421 -6.022 1.00 14.10 580 SER A O 1
ATOM 4591 N N . GLU A 1 558 ? 27.173 70.590 -5.829 1.00 14.27 581 GLU A N 1
ATOM 4592 C CA . GLU A 1 558 ? 28.302 70.205 -4.954 1.00 15.67 581 GLU A CA 1
ATOM 4593 C C . GLU A 1 558 ? 27.783 69.438 -3.728 1.00 14.29 581 GLU A C 1
ATOM 4594 O O . GLU A 1 558 ? 28.355 68.392 -3.362 1.00 15.31 581 GLU A O 1
ATOM 4600 N N . VAL A 1 559 ? 26.693 69.924 -3.128 1.00 13.65 582 VAL A N 1
ATOM 4601 C CA . VAL A 1 559 ? 26.107 69.283 -1.936 1.00 13.95 582 VAL A CA 1
ATOM 4602 C C . VAL A 1 559 ? 25.491 67.916 -2.255 1.00 14.01 582 VAL A C 1
ATOM 4603 O O . VAL A 1 559 ? 25.722 66.967 -1.511 1.00 13.04 582 VAL A O 1
ATOM 4607 N N . MET A 1 560 ? 24.683 67.801 -3.319 1.00 13.35 583 MET A N 1
ATOM 4608 C CA . MET A 1 560 ? 24.159 66.479 -3.655 1.00 13.23 583 MET A CA 1
ATOM 4609 C C . MET A 1 560 ? 25.259 65.481 -3.953 1.00 13.73 583 MET A C 1
ATOM 4610 O O . MET A 1 560 ? 25.133 64.298 -3.583 1.00 13.48 583 MET A O 1
ATOM 4615 N N . ASN A 1 561 ? 26.327 65.914 -4.639 1.00 13.00 584 ASN A N 1
ATOM 4616 C CA . ASN A 1 561 ? 27.427 64.984 -4.907 1.00 13.08 584 ASN A CA 1
ATOM 4617 C C . ASN A 1 561 ? 28.184 64.629 -3.629 1.00 12.87 584 ASN A C 1
ATOM 4618 O O . ASN A 1 561 ? 28.736 63.520 -3.548 1.00 13.95 584 ASN A O 1
ATOM 4623 N N . ALA A 1 562 ? 28.223 65.567 -2.688 1.00 11.70 585 ALA A N 1
ATOM 4624 C CA . ALA A 1 562 ? 28.857 65.323 -1.383 1.00 12.56 585 ALA A CA 1
ATOM 4625 C C . ALA A 1 562 ? 28.067 64.305 -0.582 1.00 12.18 585 ALA A C 1
ATOM 4626 O O . ALA A 1 562 ? 28.612 63.705 0.353 1.00 12.39 585 ALA A O 1
ATOM 4628 N N . HIS A 1 563 ? 26.800 64.108 -0.940 1.00 10.76 586 HIS A N 1
ATOM 4629 C CA . HIS A 1 563 ? 25.958 63.117 -0.289 1.00 12.12 586 HIS A CA 1
ATOM 4630 C C . HIS A 1 563 ? 25.647 61.923 -1.217 1.00 11.49 586 HIS A C 1
ATOM 4631 O O . HIS A 1 563 ? 24.612 61.258 -1.089 1.00 12.82 586 HIS A O 1
ATOM 4638 N N . GLN A 1 564 ? 26.584 61.653 -2.118 1.00 11.55 587 GLN A N 1
ATOM 4639 C CA . GLN A 1 564 ? 26.568 60.449 -2.942 1.00 10.85 587 GLN A CA 1
ATOM 4640 C C . GLN A 1 564 ? 27.955 59.838 -2.819 1.00 12.05 587 GLN A C 1
ATOM 4641 O O . GLN A 1 564 ? 28.979 60.518 -3.056 1.00 12.93 587 GLN A O 1
ATOM 4647 N N . LYS A 1 565 ? 28.025 58.544 -2.480 1.00 10.44 588 LYS A N 1
ATOM 4648 C CA . LYS A 1 565 ? 29.343 57.961 -2.228 1.00 11.44 588 LYS A CA 1
ATOM 4649 C C . LYS A 1 565 ? 29.681 56.782 -3.141 1.00 11.93 588 LYS A C 1
ATOM 4650 O O . LYS A 1 565 ? 30.759 56.191 -3.017 1.00 12.91 588 LYS A O 1
ATOM 4656 N N . SER A 1 566 ? 28.785 56.460 -4.075 1.00 13.43 589 SER A N 1
ATOM 4657 C CA . SER A 1 566 ? 29.014 55.306 -4.964 1.00 14.15 589 SER A CA 1
ATOM 4658 C C . SER A 1 566 ? 29.980 55.689 -6.082 1.00 15.28 589 SER A C 1
ATOM 4659 O O . SER A 1 566 ? 30.090 56.861 -6.437 1.00 15.99 589 SER A O 1
ATOM 4662 N N . SER A 1 567 ? 30.618 54.684 -6.665 1.00 15.11 590 SER A N 1
ATOM 4663 C CA . SER A 1 567 ? 31.490 54.891 -7.822 1.00 17.19 590 SER A CA 1
ATOM 4664 C C . SER A 1 567 ? 30.711 55.333 -9.078 1.00 18.67 590 SER A C 1
ATOM 4665 O O . SER A 1 567 ? 31.339 55.780 -10.057 1.00 19.47 590 SER A O 1
ATOM 4668 N N . ILE A 1 568 ? 29.385 55.180 -9.081 1.00 18.72 591 ILE A N 1
ATOM 4669 C CA . ILE A 1 568 ? 28.565 55.865 -10.124 1.00 20.90 591 ILE A CA 1
ATOM 4670 C C . ILE A 1 568 ? 27.546 56.661 -9.388 1.00 22.09 591 ILE A C 1
ATOM 4671 O O . ILE A 1 568 ? 26.912 56.139 -8.462 1.00 22.27 591 ILE A O 1
ATOM 4676 N N . GLY A 1 569 ? 27.303 57.870 -9.879 1.00 21.85 592 GLY A N 1
ATOM 4677 C CA . GLY A 1 569 ? 26.587 58.857 -9.084 1.00 21.58 592 GLY A CA 1
ATOM 4678 C C . GLY A 1 569 ? 25.148 59.140 -9.451 1.00 20.45 592 GLY A C 1
ATOM 4679 O O . GLY A 1 569 ? 24.454 58.327 -10.065 1.00 20.71 592 GLY A O 1
ATOM 4680 N N . ASN A 1 570 ? 24.708 60.323 -9.014 1.00 17.57 593 ASN A N 1
ATOM 4681 C CA . ASN A 1 570 ? 23.333 60.735 -9.074 1.00 15.25 593 ASN A CA 1
ATOM 4682 C C . ASN A 1 570 ? 22.781 60.783 -10.494 1.00 14.04 593 ASN A C 1
ATOM 4683 O O . ASN A 1 570 ? 21.593 60.537 -10.698 1.00 14.57 593 ASN A O 1
ATOM 4688 N N . SER A 1 571 ? 23.642 61.108 -11.461 1.00 14.65 594 SER A N 1
ATOM 4689 C CA . SER A 1 571 ? 23.194 61.143 -12.875 1.00 14.50 594 SER A CA 1
ATOM 4690 C C . SER A 1 571 ? 22.616 59.778 -13.327 1.00 14.06 594 SER A C 1
ATOM 4691 O O . SER A 1 571 ? 21.691 59.740 -14.160 1.00 14.27 594 SER A O 1
ATOM 4694 N N . LEU A 1 572 ? 23.103 58.668 -12.757 1.00 12.42 595 LEU A N 1
ATOM 4695 C CA . LEU A 1 572 ? 22.587 57.352 -13.145 1.00 12.03 595 LEU A CA 1
ATOM 4696 C C . LEU A 1 572 ? 21.094 57.210 -12.792 1.00 11.72 595 LEU A C 1
ATOM 4697 O O . LEU A 1 572 ? 20.336 56.516 -13.491 1.00 12.09 595 LEU A O 1
ATOM 4702 N N . ILE A 1 573 ? 20.656 57.886 -11.727 1.00 10.84 596 ILE A N 1
ATOM 4703 C CA . ILE A 1 573 ? 19.221 57.853 -11.376 1.00 11.84 596 ILE A CA 1
ATOM 4704 C C . ILE A 1 573 ? 18.400 58.504 -12.512 1.00 12.20 596 ILE A C 1
ATOM 4705 O O . ILE A 1 573 ? 17.385 57.954 -12.913 1.00 12.67 596 ILE A O 1
ATOM 4710 N N . ARG A 1 574 ? 18.839 59.671 -12.995 1.00 12.29 597 ARG A N 1
ATOM 4711 C CA . ARG A 1 574 ? 18.123 60.286 -14.152 1.00 13.17 597 ARG A CA 1
ATOM 4712 C C . ARG A 1 574 ? 18.115 59.344 -15.376 1.00 13.54 597 ARG A C 1
ATOM 4713 O O . ARG A 1 574 ? 17.082 59.204 -16.056 1.00 13.46 597 ARG A O 1
ATOM 4721 N N . THR A 1 575 ? 19.250 58.700 -15.647 1.00 13.31 598 THR A N 1
ATOM 4722 C CA . THR A 1 575 ? 19.383 57.780 -16.780 1.00 14.54 598 THR A CA 1
ATOM 4723 C C . THR A 1 575 ? 18.341 56.664 -16.681 1.00 13.81 598 THR A C 1
ATOM 4724 O O . THR A 1 575 ? 17.607 56.398 -17.626 1.00 13.46 598 THR A O 1
ATOM 4728 N N . TYR A 1 576 ? 18.246 55.997 -15.519 1.00 11.82 599 TYR A N 1
ATOM 4729 C CA . TYR A 1 576 ? 17.215 54.991 -15.358 1.00 12.21 599 TYR A CA 1
ATOM 4730 C C . TYR A 1 576 ? 15.799 55.576 -15.430 1.00 12.70 599 TYR A C 1
ATOM 4731 O O . TYR A 1 576 ? 14.901 54.932 -15.981 1.00 13.96 599 TYR A O 1
ATOM 4740 N N . MET A 1 577 ? 15.588 56.749 -14.837 1.00 12.61 600 MET A N 1
ATOM 4741 C CA . MET A 1 577 ? 14.233 57.328 -14.736 1.00 13.04 600 MET A CA 1
ATOM 4742 C C . MET A 1 577 ? 13.691 57.521 -16.136 1.00 14.09 600 MET A C 1
ATOM 4743 O O . MET A 1 577 ? 12.512 57.247 -16.381 1.00 14.08 600 MET A O 1
ATOM 4748 N N . GLU A 1 578 ? 14.574 57.995 -17.020 1.00 14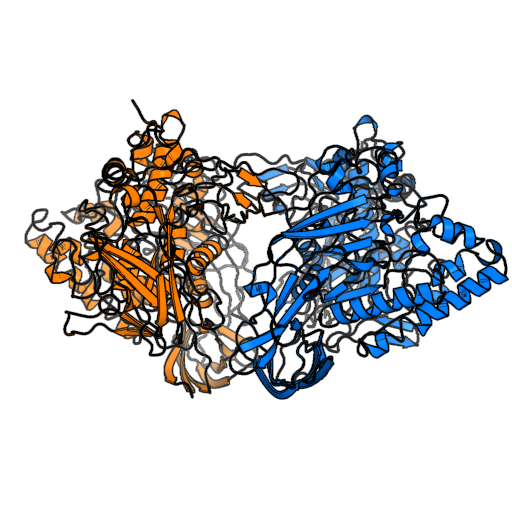.72 601 GLU A N 1
ATOM 4749 C CA . GLU A 1 578 ? 14.164 58.327 -18.432 1.00 15.89 601 GLU A CA 1
ATOM 4750 C C . GLU A 1 578 ? 13.663 57.085 -19.183 1.00 16.28 601 GLU A C 1
ATOM 4751 O O . GLU A 1 578 ? 12.854 57.182 -20.114 1.00 16.46 601 GLU A O 1
ATOM 4757 N N . ARG A 1 579 ? 14.136 55.904 -18.785 1.00 14.69 602 ARG A N 1
ATOM 4758 C CA . ARG A 1 579 ? 13.710 54.667 -19.439 1.00 15.30 602 ARG A CA 1
ATOM 4759 C C . ARG A 1 579 ? 12.208 54.354 -19.191 1.00 15.52 602 ARG A C 1
ATOM 4760 O O . ARG A 1 579 ? 11.567 53.703 -20.009 1.00 16.23 602 ARG A O 1
ATOM 4768 N N . ASP A 1 580 ? 11.683 54.804 -18.054 1.00 16.33 603 ASP A N 1
ATOM 4769 C CA . ASP A 1 580 ? 10.357 54.406 -17.584 1.00 16.80 603 ASP A CA 1
ATOM 4770 C C . ASP A 1 580 ? 9.381 55.544 -17.252 1.00 16.13 603 ASP A C 1
ATOM 4771 O O . ASP A 1 580 ? 8.155 55.313 -17.167 1.00 16.82 603 ASP A O 1
ATOM 4776 N N . TYR A 1 581 ? 9.911 56.751 -17.060 1.00 15.73 604 TYR A N 1
ATOM 4777 C CA . TYR A 1 581 ? 9.139 57.918 -16.627 1.00 16.72 604 TYR A CA 1
ATOM 4778 C C . TYR A 1 581 ? 9.503 59.146 -17.431 1.00 17.09 604 TYR A C 1
ATOM 4779 O O . TYR A 1 581 ? 10.637 59.276 -17.951 1.00 18.10 604 TYR A O 1
ATOM 4788 N N . ILE A 1 582 ? 8.537 60.050 -17.503 1.00 18.51 605 ILE A N 1
ATOM 4789 C CA . ILE A 1 582 ? 8.801 61.406 -17.965 1.00 18.26 605 ILE A CA 1
ATOM 4790 C C . ILE A 1 582 ? 9.634 62.102 -16.884 1.00 17.79 605 ILE A C 1
ATOM 4791 O O . ILE A 1 582 ? 9.272 62.068 -15.693 1.00 17.93 605 ILE A O 1
ATOM 4796 N N . ILE A 1 583 ? 10.770 62.686 -17.259 1.00 17.95 606 ILE A N 1
ATOM 4797 C CA . ILE A 1 583 ? 11.588 63.365 -16.238 1.00 16.94 606 ILE A CA 1
ATOM 4798 C C . ILE A 1 583 ? 10.986 64.718 -15.841 1.00 18.33 606 ILE A C 1
ATOM 4799 O O . ILE A 1 583 ? 10.904 65.635 -16.681 1.00 17.79 606 ILE A O 1
ATOM 4804 N N . PRO A 1 584 ? 10.580 64.882 -14.562 1.00 16.87 607 PRO A N 1
ATOM 4805 C CA . PRO A 1 584 ? 9.999 66.152 -14.131 1.00 17.37 607 PRO A CA 1
ATOM 4806 C C . PRO A 1 584 ? 10.979 67.317 -14.197 1.00 18.56 607 PRO A C 1
ATOM 4807 O O . PRO A 1 584 ? 12.181 67.143 -13.984 1.00 17.05 607 PRO A O 1
ATOM 4811 N N . GLU A 1 585 ? 10.458 68.519 -14.452 1.00 19.25 608 GLU A N 1
ATOM 4812 C CA . GLU A 1 585 ? 11.283 69.714 -14.437 1.00 20.18 608 GLU A CA 1
ATOM 4813 C C . GLU A 1 585 ? 11.717 70.138 -13.053 1.00 19.89 608 GLU A C 1
ATOM 4814 O O . GLU A 1 585 ? 12.825 70.625 -12.912 1.00 20.88 608 GLU A O 1
ATOM 4820 N N . SER A 1 586 ? 10.887 69.913 -12.030 1.00 18.31 609 SER A N 1
ATOM 4821 C CA . SER A 1 586 ? 11.269 70.400 -10.707 1.00 17.37 609 SER A CA 1
ATOM 4822 C C . SER A 1 586 ? 12.000 69.330 -9.903 1.00 16.48 609 SER A C 1
ATOM 4823 O O . SER A 1 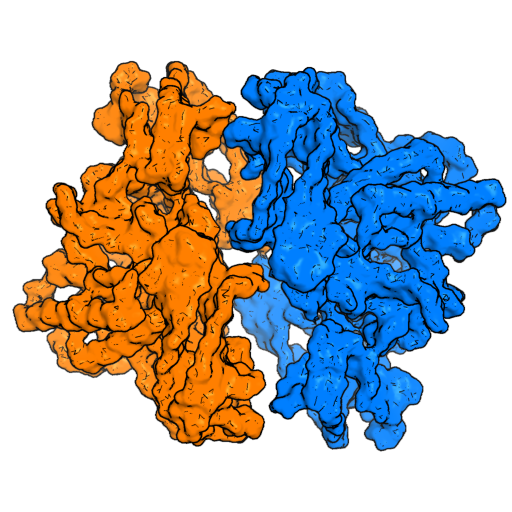586 ? 11.726 68.128 -10.067 1.00 16.47 609 SER A O 1
ATOM 4826 N N . PHE A 1 587 ? 12.903 69.811 -9.062 1.00 14.99 610 PHE A N 1
ATOM 4827 C CA . PHE A 1 587 ? 13.756 68.922 -8.234 1.00 14.82 610 PHE A CA 1
ATOM 4828 C C . PHE A 1 587 ? 12.865 68.087 -7.303 1.00 15.06 610 PHE A C 1
ATOM 4829 O O . PHE A 1 587 ? 13.035 66.855 -7.206 1.00 13.62 610 PHE A O 1
ATOM 4837 N N A GLU A 1 588 ? 11.939 68.740 -6.610 0.70 14.56 611 GLU A N 1
ATOM 4838 N N B GLU A 1 588 ? 11.917 68.728 -6.624 0.30 14.34 611 GLU A N 1
ATOM 4839 C CA A GLU A 1 588 ? 11.004 67.998 -5.726 0.70 15.79 611 GLU A CA 1
ATOM 4840 C CA B GLU A 1 588 ? 11.016 67.983 -5.724 0.30 14.59 611 GLU A CA 1
ATOM 4841 C C A GLU A 1 588 ? 10.238 66.883 -6.470 0.70 15.39 611 GLU A C 1
ATOM 4842 C C B GLU A 1 588 ? 10.186 66.907 -6.445 0.30 14.71 611 GLU A C 1
ATOM 4843 O O A GLU A 1 588 ? 10.086 65.735 -5.973 0.70 13.82 611 GLU A O 1
ATOM 4844 O O B GLU A 1 588 ? 9.931 65.824 -5.888 0.30 14.20 611 GLU A O 1
ATOM 4855 N N . ASP A 1 589 ? 9.769 67.186 -7.682 1.00 14.45 612 ASP A N 1
ATOM 4856 C CA . ASP A 1 589 ? 9.081 66.170 -8.478 1.00 14.85 612 ASP A CA 1
ATOM 4857 C C . ASP A 1 589 ? 10.011 65.034 -8.900 1.00 13.85 612 ASP A C 1
ATOM 4858 O O . ASP A 1 589 ? 9.623 63.855 -8.923 1.00 13.25 612 ASP A O 1
ATOM 4863 N N . PHE A 1 590 ? 11.250 65.393 -9.248 1.00 12.22 613 PHE A N 1
ATOM 4864 C CA . PHE A 1 590 ? 12.269 64.404 -9.601 1.00 11.29 613 PHE A CA 1
ATOM 4865 C C . PHE A 1 590 ? 12.484 63.414 -8.433 1.00 11.25 613 PHE A C 1
ATOM 4866 O O . PHE A 1 590 ? 12.527 62.172 -8.634 1.00 11.48 613 PHE A O 1
ATOM 4874 N N . VAL A 1 591 ? 12.585 63.994 -7.244 1.00 11.83 614 VAL A N 1
ATOM 4875 C CA . VAL A 1 591 ? 12.839 63.212 -5.996 1.00 12.70 614 VAL A CA 1
ATOM 4876 C C . VAL A 1 591 ? 11.668 62.268 -5.764 1.00 11.58 614 VAL A C 1
ATOM 4877 O O . VAL A 1 591 ? 11.853 61.072 -5.475 1.00 12.17 614 VAL A O 1
ATOM 4881 N N . TYR A 1 592 ? 10.442 62.781 -5.895 1.00 11.77 615 TYR A N 1
ATOM 4882 C CA . TYR A 1 592 ? 9.282 61.922 -5.812 1.00 11.30 615 TYR A CA 1
ATOM 4883 C C . TYR A 1 592 ? 9.298 60.750 -6.841 1.00 11.25 615 TYR A C 1
ATOM 4884 O O . TYR A 1 592 ? 9.107 59.561 -6.504 1.00 10.26 615 TYR A O 1
ATOM 4893 N N . VAL A 1 593 ? 9.552 61.052 -8.121 1.00 11.52 616 VAL A N 1
ATOM 4894 C CA . VAL A 1 593 ? 9.533 60.017 -9.137 1.00 10.59 616 VAL A CA 1
ATOM 4895 C C . VAL A 1 593 ? 10.699 59.036 -8.898 1.00 10.78 616 VAL A C 1
ATOM 4896 O O . VAL A 1 593 ? 10.571 57.842 -9.112 1.00 10.65 616 VAL A O 1
ATOM 4900 N N . GLY A 1 594 ? 11.801 59.561 -8.374 1.00 11.32 617 GLY A N 1
ATOM 4901 C CA . GLY A 1 594 ? 12.947 58.728 -8.059 1.00 11.25 617 GLY A CA 1
ATOM 4902 C C . GLY A 1 594 ? 12.619 57.715 -6.951 1.00 10.03 617 GLY A C 1
ATOM 4903 O O . GLY A 1 594 ? 13.064 56.538 -7.026 1.00 9.73 617 GLY A O 1
ATOM 4904 N N . LEU A 1 595 ? 11.838 58.135 -5.957 1.00 10.99 618 LEU A N 1
ATOM 4905 C CA . LEU A 1 595 ? 11.359 57.144 -4.960 1.00 11.41 618 LEU A CA 1
ATOM 4906 C C . LEU A 1 595 ? 10.496 56.073 -5.633 1.00 12.00 618 LEU A C 1
ATOM 4907 O O . LEU A 1 595 ? 10.684 54.856 -5.456 1.00 11.22 618 LEU A O 1
ATOM 4912 N N . VAL A 1 596 ? 9.548 56.520 -6.453 1.00 10.56 619 VAL A N 1
ATOM 4913 C CA . VAL A 1 596 ? 8.699 55.600 -7.184 1.00 11.13 619 VAL A CA 1
ATOM 4914 C C . VAL A 1 596 ? 9.482 54.618 -8.047 1.00 10.50 619 VAL A C 1
ATOM 4915 O O . VAL A 1 596 ? 9.252 53.405 -7.981 1.00 10.39 619 VAL A O 1
ATOM 4919 N N . LEU A 1 597 ? 10.439 55.145 -8.824 1.00 11.42 620 LEU A N 1
ATOM 4920 C CA . LEU A 1 597 ? 11.330 54.380 -9.663 1.00 10.61 620 LEU A CA 1
ATOM 4921 C C . LEU A 1 597 ? 12.049 53.276 -8.859 1.00 10.62 620 LEU A C 1
ATOM 4922 O O . LEU A 1 597 ? 12.062 52.125 -9.259 1.00 10.70 620 LEU A O 1
ATOM 4927 N N . GLN A 1 598 ? 12.666 53.656 -7.730 1.00 10.15 621 GLN A N 1
ATOM 4928 C CA . GLN A 1 598 ? 13.457 52.659 -6.993 1.00 9.82 621 GLN A CA 1
ATOM 4929 C C . GLN A 1 598 ? 12.510 51.545 -6.493 1.00 9.99 621 GLN A C 1
ATOM 4930 O O . GLN A 1 598 ? 12.861 50.377 -6.523 1.00 10.85 621 GLN A O 1
ATOM 4936 N N . GLY A 1 599 ? 11.326 51.938 -6.024 1.00 11.06 622 GLY A N 1
ATOM 4937 C CA . GLY A 1 599 ? 10.346 50.974 -5.475 1.00 11.60 622 GLY A CA 1
ATOM 4938 C C . GLY A 1 599 ? 9.862 50.040 -6.554 1.00 11.52 622 GLY A C 1
ATOM 4939 O O . GLY A 1 599 ? 9.818 48.810 -6.371 1.00 10.32 622 GLY A O 1
ATOM 4940 N N . GLN A 1 600 ? 9.523 50.602 -7.716 1.00 10.13 623 GLN A N 1
ATOM 4941 C CA . GLN A 1 600 ? 8.994 49.771 -8.814 1.00 11.29 623 GLN A CA 1
ATOM 4942 C C . GLN A 1 600 ? 10.011 48.813 -9.399 1.00 10.67 623 GLN A C 1
ATOM 4943 O O . GLN A 1 600 ? 9.720 47.634 -9.605 1.00 12.46 623 GLN A O 1
ATOM 4949 N N . GLY A 1 601 ? 11.218 49.316 -9.611 1.00 10.70 624 GLY A N 1
ATOM 4950 C CA . GLY A 1 601 ? 12.269 48.530 -10.229 1.00 10.09 624 GLY A CA 1
ATOM 4951 C C . GLY A 1 601 ? 12.695 47.371 -9.335 1.00 11.05 624 GLY A C 1
ATOM 4952 O O . GLY A 1 601 ? 12.794 46.229 -9.758 1.00 9.47 624 GLY A O 1
ATOM 4953 N N . MET A 1 602 ? 12.945 47.713 -8.076 1.00 10.55 625 MET A N 1
ATOM 4954 C CA . MET A 1 602 ? 13.337 46.732 -7.096 1.00 11.28 625 MET A CA 1
ATOM 4955 C C . MET A 1 602 ? 12.247 45.694 -6.794 1.00 11.31 625 MET A C 1
ATOM 4956 O O . MET A 1 602 ? 12.540 44.492 -6.753 1.00 12.01 625 MET A O 1
ATOM 4961 N N . ARG A 1 603 ? 10.997 46.128 -6.653 1.00 13.26 626 ARG A N 1
ATOM 4962 C CA . ARG A 1 603 ? 9.884 45.186 -6.498 1.00 13.44 626 ARG A CA 1
ATOM 4963 C C . ARG A 1 603 ? 9.845 44.185 -7.671 1.00 13.05 626 ARG A C 1
ATOM 4964 O O . ARG A 1 603 ? 9.578 43.011 -7.483 1.00 11.64 626 ARG A O 1
ATOM 4972 N N . HIS A 1 604 ? 10.151 44.639 -8.879 1.00 12.26 627 HIS A N 1
ATOM 4973 C CA . HIS A 1 604 ? 10.180 43.711 -10.000 1.00 11.95 627 HIS A CA 1
ATOM 4974 C C . HIS A 1 604 ? 11.194 42.584 -9.774 1.00 10.89 627 HIS A C 1
ATOM 4975 O O . HIS A 1 604 ? 10.957 41.437 -10.101 1.00 10.16 627 HIS A O 1
ATOM 4982 N N . GLY A 1 605 ? 12.349 42.912 -9.204 1.00 10.57 628 GLY A N 1
ATOM 4983 C CA . GLY A 1 605 ? 13.357 41.894 -8.955 1.00 10.57 628 GLY A CA 1
ATOM 4984 C C . GLY A 1 605 ? 12.904 40.971 -7.803 1.00 9.98 628 GLY A C 1
ATOM 4985 O O . GLY A 1 605 ? 13.048 39.749 -7.895 1.00 10.13 628 GLY A O 1
ATOM 4986 N N . LEU A 1 606 ? 12.336 41.544 -6.729 1.00 10.07 629 LEU A N 1
ATOM 4987 C CA . LEU A 1 606 ? 11.920 40.724 -5.582 1.00 10.94 629 LEU A CA 1
ATOM 4988 C C . LEU A 1 606 ? 10.889 39.704 -6.074 1.00 10.68 629 LEU A C 1
ATOM 4989 O O . LEU A 1 606 ? 10.970 38.516 -5.744 1.00 11.91 629 LEU A O 1
ATOM 4994 N N . GLU A 1 607 ? 9.997 40.178 -6.932 1.00 11.25 630 GLU A N 1
ATOM 4995 C CA . GLU A 1 607 ? 8.996 39.296 -7.555 1.00 11.59 630 GLU A CA 1
ATOM 4996 C C . GLU A 1 607 ? 9.603 38.200 -8.419 1.00 11.01 630 GLU A C 1
ATOM 4997 O O . GLU A 1 607 ? 9.193 37.033 -8.300 1.00 12.22 630 GLU A O 1
ATOM 5003 N N . ALA A 1 608 ? 10.581 38.545 -9.266 1.00 11.74 631 ALA A N 1
ATOM 5004 C CA . ALA A 1 608 ? 11.285 37.550 -10.062 1.00 12.39 631 ALA A CA 1
ATOM 5005 C C . ALA A 1 608 ? 11.893 36.485 -9.193 1.00 11.30 631 ALA A C 1
ATOM 5006 O O . ALA A 1 608 ? 11.847 35.315 -9.515 1.00 11.89 631 ALA A O 1
ATOM 5008 N N . HIS A 1 609 ? 12.456 36.894 -8.040 1.00 11.70 632 HIS A N 1
ATOM 5009 C CA . HIS A 1 609 ? 13.150 35.945 -7.190 1.00 12.83 632 HIS A CA 1
ATOM 5010 C C . HIS A 1 609 ? 12.172 34.952 -6.597 1.00 12.86 632 HIS A C 1
ATOM 5011 O O . HIS A 1 609 ? 12.409 33.747 -6.670 1.00 12.95 632 HIS A O 1
ATOM 5018 N N . ARG A 1 610 ? 11.074 35.471 -6.058 1.00 12.39 633 ARG A N 1
ATOM 5019 C CA . ARG A 1 610 ? 10.055 34.593 -5.494 1.00 12.31 633 ARG A CA 1
ATOM 5020 C C . ARG A 1 610 ? 9.414 33.736 -6.585 1.00 13.63 633 ARG A C 1
ATOM 5021 O O . ARG A 1 610 ? 9.176 32.552 -6.373 1.00 12.27 633 ARG A O 1
ATOM 5029 N N . ARG A 1 611 ? 9.182 34.336 -7.746 1.00 13.50 634 ARG A N 1
ATOM 5030 C CA . ARG A 1 611 ? 8.444 33.619 -8.817 1.00 13.93 634 ARG A CA 1
ATOM 5031 C C . ARG A 1 611 ? 9.227 32.390 -9.261 1.00 14.46 634 ARG A C 1
ATOM 5032 O O . ARG A 1 611 ? 8.647 31.340 -9.640 1.00 15.18 634 ARG A O 1
ATOM 5040 N N . ASN A 1 612 ? 10.561 32.510 -9.213 1.00 14.04 635 ASN A N 1
ATOM 5041 C CA . ASN A 1 612 ? 11.466 31.464 -9.649 1.00 14.13 635 ASN A CA 1
ATOM 5042 C C . ASN A 1 612 ? 11.935 30.493 -8.547 1.00 13.34 635 ASN A C 1
ATOM 5043 O O . ASN A 1 612 ? 12.961 29.832 -8.696 1.00 13.82 635 ASN A O 1
ATOM 5048 N N . ARG A 1 613 ? 11.171 30.405 -7.446 1.00 12.65 636 ARG A N 1
ATOM 5049 C CA . ARG A 1 613 ? 11.351 29.305 -6.517 1.00 13.12 636 ARG A CA 1
ATOM 5050 C C . ARG A 1 613 ? 10.934 27.970 -7.225 1.00 14.09 636 ARG A C 1
ATOM 5051 O O . ARG A 1 613 ? 9.883 27.962 -7.887 1.00 15.27 636 ARG A O 1
ATOM 5059 N N . PRO A 1 614 ? 11.672 26.857 -6.989 1.00 14.91 637 PRO A N 1
ATOM 5060 C CA . PRO A 1 614 ? 12.813 26.688 -6.084 1.00 14.60 637 PRO A CA 1
ATOM 5061 C C . PRO A 1 614 ? 14.206 26.907 -6.668 1.00 13.78 637 PRO A C 1
ATOM 5062 O O . PRO A 1 614 ? 15.180 26.768 -5.913 1.00 14.34 637 PRO A O 1
ATOM 5066 N N . TYR A 1 615 ? 14.325 27.276 -7.953 1.00 13.40 638 TYR A N 1
ATOM 5067 C CA . TYR A 1 615 ? 15.668 27.563 -8.506 1.00 13.26 638 TYR A CA 1
ATOM 5068 C C . TYR A 1 615 ? 16.394 28.609 -7.640 1.00 12.36 638 TYR A C 1
ATOM 5069 O O . TYR A 1 615 ? 17.557 28.435 -7.240 1.00 12.47 638 TYR A O 1
ATOM 5078 N N . CYS A 1 616 ? 15.649 29.664 -7.386 1.00 12.32 639 CYS A N 1
ATOM 5079 C CA . CYS A 1 616 ? 15.999 30.723 -6.441 1.00 12.54 639 CYS A CA 1
ATOM 5080 C C . CYS A 1 616 ? 15.283 30.489 -5.104 1.00 11.53 639 CYS A C 1
ATOM 5081 O O . CYS A 1 616 ? 14.061 30.237 -5.046 1.00 13.10 639 CYS A O 1
ATOM 5084 N N . MET A 1 617 ? 16.038 30.654 -4.031 1.00 11.29 640 MET A N 1
ATOM 5085 C CA . MET A 1 617 ? 15.555 30.353 -2.686 1.00 10.31 640 MET A CA 1
ATOM 5086 C C . MET A 1 617 ? 15.717 31.512 -1.728 1.00 10.84 640 MET A C 1
ATOM 5087 O O . MET A 1 617 ? 15.559 31.343 -0.516 1.00 12.32 640 MET A O 1
ATOM 5092 N N . GLY A 1 618 ? 15.986 32.708 -2.234 1.00 10.37 641 GLY A N 1
ATOM 5093 C CA . GLY A 1 618 ? 15.991 33.828 -1.315 1.00 9.71 641 GLY A CA 1
ATOM 5094 C C . GLY A 1 618 ? 16.398 35.107 -1.997 1.00 10.63 641 GLY A C 1
ATOM 5095 O O . GLY A 1 618 ? 17.059 35.077 -3.047 1.00 12.08 641 GLY A O 1
ATOM 5096 N N . THR A 1 619 ? 16.045 36.208 -1.358 1.00 9.50 642 THR A N 1
ATOM 5097 C CA . THR A 1 619 ? 16.434 37.545 -1.837 1.00 10.61 642 THR A CA 1
ATOM 5098 C C . THR A 1 619 ? 16.599 38.476 -0.641 1.00 10.05 642 THR A C 1
ATOM 5099 O O . THR A 1 619 ? 15.659 38.642 0.177 1.00 11.45 642 THR A O 1
ATOM 5103 N N . LEU A 1 620 ? 17.802 39.047 -0.553 1.00 8.18 643 LEU A N 1
ATOM 5104 C CA . LEU A 1 620 ? 18.093 40.061 0.462 1.00 8.66 643 LEU A CA 1
ATOM 5105 C C . LEU A 1 620 ? 18.546 41.263 -0.326 1.00 9.40 643 LEU A C 1
ATOM 5106 O O . LEU A 1 620 ? 19.669 41.262 -0.844 1.00 9.81 643 LEU A O 1
ATOM 5111 N N . TYR A 1 621 ? 17.731 42.319 -0.350 1.00 8.94 644 TYR A N 1
ATOM 5112 C CA . TYR A 1 621 ? 18.150 43.470 -1.152 1.00 9.07 644 TYR A CA 1
ATOM 5113 C C . TYR A 1 621 ? 19.205 44.297 -0.426 1.00 9.54 644 TYR A C 1
ATOM 5114 O O . TYR A 1 621 ? 19.306 44.238 0.824 1.00 10.36 644 TYR A O 1
ATOM 5123 N N . TRP A 1 622 ? 19.985 45.023 -1.229 1.00 7.86 645 TRP A N 1
ATOM 5124 C CA . TRP A 1 622 ? 20.955 45.998 -0.732 1.00 8.35 645 TRP A CA 1
ATOM 5125 C C . TRP A 1 622 ? 20.254 47.356 -0.929 1.00 9.80 645 TRP A C 1
ATOM 5126 O O . TRP A 1 622 ? 20.047 47.739 -2.083 1.00 8.79 645 TRP A O 1
ATOM 5137 N N . GLN A 1 623 ? 19.881 48.125 0.102 1.00 9.19 646 GLN A N 1
ATOM 5138 C CA . GLN A 1 623 ? 20.160 47.917 1.537 1.00 8.14 646 GLN A CA 1
ATOM 5139 C C . GLN A 1 623 ? 18.927 48.352 2.338 1.00 9.19 646 GLN A C 1
ATOM 5140 O O . GLN A 1 623 ? 18.093 49.096 1.843 1.00 9.15 646 GLN A O 1
ATOM 5146 N N . LEU A 1 624 ? 18.827 47.897 3.580 1.00 7.22 647 LEU A N 1
ATOM 5147 C CA . LEU A 1 624 ? 17.656 48.269 4.426 1.00 8.76 647 LEU A CA 1
ATOM 5148 C C . LEU A 1 624 ? 17.680 49.729 4.786 1.00 9.19 647 LEU A C 1
ATOM 5149 O O . LEU A 1 624 ? 16.690 50.477 4.622 1.00 10.60 647 LEU A O 1
ATOM 5154 N N . ASN A 1 625 ? 18.820 50.180 5.282 1.00 9.33 648 ASN A N 1
ATOM 5155 C CA . ASN A 1 625 ? 18.831 51.409 6.069 1.00 8.96 648 ASN A CA 1
ATOM 5156 C C . ASN A 1 625 ? 20.027 52.323 5.818 1.00 9.37 648 ASN A C 1
ATOM 5157 O O . ASN A 1 625 ? 20.928 51.971 5.054 1.00 7.24 648 ASN A O 1
ATOM 5162 N N . ASP A 1 626 ? 20.029 53.498 6.466 1.00 8.94 649 ASP A N 1
ATOM 5163 C CA . ASP A 1 626 ? 21.099 54.495 6.258 1.00 8.81 649 ASP A CA 1
ATOM 5164 C C . ASP A 1 626 ? 21.765 54.899 7.544 1.00 8.09 649 ASP A C 1
ATOM 5165 O O . ASP A 1 626 ? 21.117 54.898 8.617 1.00 9.05 649 ASP A O 1
ATOM 5170 N N . SER A 1 627 ? 23.047 55.274 7.448 1.00 8.18 650 SER A N 1
ATOM 5171 C CA . SER A 1 627 ? 23.783 55.743 8.624 1.00 8.77 650 SER A CA 1
ATOM 5172 C C . SER A 1 627 ? 23.795 57.271 8.822 1.00 9.90 650 SER A C 1
ATOM 5173 O O . SER A 1 627 ? 24.283 57.786 9.857 1.00 9.24 650 SER A O 1
ATOM 5176 N N . TRP A 1 628 ? 23.264 57.967 7.807 1.00 9.77 651 TRP A N 1
ATOM 5177 C CA . TRP A 1 628 ? 23.274 59.438 7.756 1.00 9.33 651 TRP A CA 1
ATOM 5178 C C . TRP A 1 628 ? 22.370 59.845 6.578 1.00 9.37 651 TRP A C 1
ATOM 5179 O O . TRP A 1 628 ? 21.975 58.986 5.776 1.00 8.11 651 TRP A O 1
ATOM 5190 N N . PRO A 1 629 ? 22.052 61.150 6.458 1.00 10.33 652 PRO A N 1
ATOM 5191 C CA . PRO A 1 629 ? 21.273 61.644 5.302 1.00 10.56 652 PRO A CA 1
ATOM 5192 C C . PRO A 1 629 ? 22.123 61.563 4.049 1.00 9.19 652 PRO A C 1
ATOM 5193 O O . PRO A 1 629 ? 23.215 62.173 3.970 1.00 9.82 652 PRO A O 1
ATOM 5197 N N . VAL A 1 630 ? 21.660 60.764 3.100 1.00 9.50 653 VAL A N 1
ATOM 5198 C CA . VAL A 1 630 ? 22.523 60.438 1.945 1.00 10.36 653 VAL A CA 1
ATOM 5199 C C . VAL A 1 630 ? 21.628 59.907 0.830 1.00 9.98 653 VAL A C 1
ATOM 5200 O O . VAL A 1 630 ? 20.453 59.563 1.058 1.00 9.81 653 VAL A O 1
ATOM 5204 N N . VAL A 1 631 ? 22.188 59.926 -0.384 1.00 9.71 654 VAL A N 1
ATOM 5205 C CA . VAL A 1 631 ? 21.600 59.253 -1.542 1.00 11.17 654 VAL A CA 1
ATOM 5206 C C . VAL A 1 631 ? 22.153 57.829 -1.528 1.00 10.96 654 VAL A C 1
ATOM 5207 O O . VAL A 1 631 ? 23.363 57.640 -1.637 1.00 10.64 654 VAL A O 1
ATOM 5211 N N . SER A 1 632 ? 21.279 56.827 -1.427 1.00 8.87 655 SER A N 1
ATOM 5212 C CA . SER A 1 632 ? 21.770 55.435 -1.263 1.00 10.03 655 SER A CA 1
ATOM 5213 C C . SER A 1 632 ? 20.737 54.410 -1.727 1.00 8.67 655 SER A C 1
ATOM 5214 O O . SER A 1 632 ? 19.635 54.748 -2.161 1.00 8.97 655 SER A O 1
ATOM 5217 N N . TRP A 1 633 ? 21.096 53.142 -1.584 1.00 7.62 656 TRP A N 1
ATOM 5218 C CA . TRP A 1 633 ? 20.228 52.062 -1.958 1.00 8.51 656 TRP A CA 1
ATOM 5219 C C . TRP A 1 633 ? 19.160 51.708 -0.890 1.00 8.88 656 TRP A C 1
ATOM 5220 O O . TRP A 1 633 ? 18.469 50.700 -1.040 1.00 8.57 656 TRP A O 1
ATOM 5231 N N . SER A 1 634 ? 19.056 52.494 0.181 1.00 9.05 657 SER A N 1
ATOM 5232 C CA . SER A 1 634 ? 18.218 52.125 1.329 1.00 8.62 657 SER A CA 1
ATOM 5233 C C . SER A 1 634 ? 16.733 52.146 0.998 1.00 9.03 657 SER A C 1
ATOM 5234 O O . SER A 1 634 ? 16.297 52.870 0.063 1.00 8.86 657 SER A O 1
ATOM 5237 N N . SER A 1 635 ? 15.961 51.396 1.767 1.00 8.45 658 SER A N 1
ATOM 5238 C CA . SER A 1 635 ? 14.478 51.471 1.676 1.00 8.45 658 SER A CA 1
ATOM 5239 C C . SER A 1 635 ? 13.868 52.321 2.796 1.00 10.13 658 SER A C 1
ATOM 5240 O O . SER A 1 635 ? 12.704 52.739 2.718 1.00 10.55 658 SER A O 1
ATOM 5243 N N . ILE A 1 636 ? 14.653 52.604 3.813 1.00 9.66 659 ILE A N 1
ATOM 5244 C CA . ILE A 1 636 ? 14.249 53.471 4.908 1.00 10.26 659 ILE A CA 1
ATOM 5245 C C . ILE A 1 636 ? 15.361 54.498 5.091 1.00 10.70 659 ILE A C 1
ATOM 5246 O O . ILE A 1 636 ? 16.533 54.136 5.320 1.00 10.02 659 ILE A O 1
ATOM 5251 N N . ASP A 1 637 ? 15.033 55.788 4.982 1.00 9.30 660 ASP A N 1
ATOM 5252 C CA . ASP A 1 637 ? 16.097 56.806 5.107 1.00 9.46 660 ASP A CA 1
ATOM 5253 C C . ASP A 1 637 ? 16.588 56.977 6.554 1.00 10.34 660 ASP A C 1
ATOM 5254 O O . ASP A 1 637 ? 16.034 56.354 7.490 1.00 10.21 660 ASP A O 1
ATOM 5259 N N . TYR A 1 638 ? 17.611 57.820 6.751 1.00 10.53 661 TYR A N 1
ATOM 5260 C CA . TYR A 1 638 ? 18.218 57.969 8.063 1.00 11.34 661 TYR A CA 1
ATOM 5261 C C . TYR A 1 638 ? 17.228 58.406 9.182 1.00 12.53 661 TYR A C 1
ATOM 5262 O O . TYR A 1 638 ? 17.378 58.002 10.370 1.00 12.52 661 TYR A O 1
ATOM 5271 N N . TYR A 1 639 ? 16.209 59.193 8.814 1.00 12.12 662 TYR A N 1
ATOM 5272 C CA . TYR A 1 639 ? 15.184 59.658 9.770 1.00 13.30 662 TYR A CA 1
ATOM 5273 C C . TYR A 1 639 ? 14.028 58.708 9.966 1.00 12.61 662 TYR A C 1
ATOM 5274 O O . TYR A 1 639 ? 13.041 59.024 10.667 1.00 13.99 662 TYR A O 1
ATOM 5283 N N . GLY A 1 640 ? 14.152 57.517 9.379 1.00 11.12 663 GLY A N 1
ATOM 5284 C CA . GLY A 1 640 ? 13.168 56.462 9.612 1.00 12.58 663 GLY A CA 1
ATOM 5285 C C . GLY A 1 640 ? 11.973 56.496 8.665 1.00 12.73 663 GLY A C 1
ATOM 5286 O O . GLY A 1 640 ? 11.039 55.702 8.829 1.00 13.29 663 GLY A O 1
ATOM 5287 N N . ASN A 1 641 ? 12.016 57.392 7.679 1.00 12.14 664 ASN A N 1
ATOM 5288 C CA . ASN A 1 641 ? 10.912 57.456 6.677 1.00 11.44 664 ASN A CA 1
ATOM 5289 C C . ASN A 1 641 ? 11.003 56.274 5.720 1.00 10.70 664 ASN A C 1
ATOM 5290 O O . ASN A 1 641 ? 12.068 56.031 5.129 1.00 11.47 664 ASN A O 1
ATOM 5295 N N . TRP A 1 642 ? 9.899 55.539 5.576 1.00 10.23 665 TRP A N 1
ATOM 5296 C CA . TRP A 1 642 ? 9.858 54.490 4.550 1.00 10.51 665 TRP A CA 1
ATOM 5297 C C . TRP A 1 642 ? 9.887 55.147 3.162 1.00 10.87 665 TRP A C 1
ATOM 5298 O O . TRP A 1 642 ? 9.036 56.036 2.862 1.00 10.96 665 TRP A O 1
ATOM 5309 N N . LYS A 1 643 ? 10.865 54.728 2.349 1.00 10.44 666 LYS A N 1
ATOM 5310 C CA . LYS A 1 643 ? 10.824 55.086 0.923 1.00 9.55 666 LYS A CA 1
ATOM 5311 C C . LYS A 1 643 ? 9.734 54.253 0.264 1.00 9.97 666 LYS A C 1
ATOM 5312 O O . LYS A 1 643 ? 9.220 53.293 0.856 1.00 10.33 666 LYS A O 1
ATOM 5318 N N . ALA A 1 644 ? 9.353 54.588 -0.974 1.00 9.76 667 ALA A N 1
ATOM 5319 C CA . ALA A 1 644 ? 8.458 53.669 -1.714 1.00 9.30 667 ALA A CA 1
ATOM 5320 C C . ALA A 1 644 ? 8.928 52.223 -1.685 1.00 9.46 667 ALA A C 1
ATOM 5321 O O . ALA A 1 644 ? 8.096 51.296 -1.577 1.00 10.33 667 ALA A O 1
ATOM 5323 N N . LEU A 1 645 ? 10.256 52.003 -1.759 1.00 9.00 668 LEU A N 1
ATOM 5324 C CA . LEU A 1 645 ? 10.799 50.666 -1.786 1.00 8.69 668 LEU A CA 1
ATOM 5325 C C . LEU A 1 645 ? 10.350 49.857 -0.544 1.00 8.41 668 LEU A C 1
ATOM 5326 O O . LEU A 1 645 ? 10.139 48.649 -0.663 1.00 9.06 668 LEU A O 1
ATOM 5331 N N . HIS A 1 646 ? 10.204 50.510 0.608 1.00 9.74 669 HIS A N 1
ATOM 5332 C CA . HIS A 1 646 ? 9.879 49.706 1.781 1.00 10.50 669 HIS A CA 1
ATOM 5333 C C . HIS A 1 646 ? 8.442 49.172 1.693 1.00 11.34 669 HIS A C 1
ATOM 5334 O O . HIS A 1 646 ? 8.175 47.997 2.009 1.00 11.00 669 HIS A O 1
ATOM 5341 N N . TYR A 1 647 ? 7.526 50.033 1.249 1.00 10.55 670 TYR A N 1
ATOM 5342 C CA . TYR A 1 647 ? 6.138 49.550 0.983 1.00 11.31 670 TYR A CA 1
ATOM 5343 C C . TYR A 1 647 ? 6.171 48.490 -0.101 1.00 11.23 670 TYR A C 1
ATOM 5344 O O . TYR A 1 647 ? 5.415 47.516 -0.039 1.00 12.47 670 TYR A O 1
ATOM 5353 N N . GLN A 1 648 ? 6.978 48.691 -1.149 1.00 10.31 671 GLN A N 1
ATOM 5354 C CA . GLN A 1 648 ? 6.986 47.735 -2.247 1.00 11.03 671 GLN A CA 1
ATOM 5355 C C . GLN A 1 648 ? 7.553 46.380 -1.808 1.00 10.43 671 GLN A C 1
ATOM 5356 O O . GLN A 1 648 ? 7.114 45.322 -2.277 1.00 11.78 671 GLN A O 1
ATOM 5362 N N . ALA A 1 649 ? 8.540 46.411 -0.909 1.00 11.34 672 ALA A N 1
ATOM 5363 C CA . ALA A 1 649 ? 9.081 45.183 -0.351 1.00 11.35 672 ALA A CA 1
ATOM 5364 C C . ALA A 1 649 ? 8.033 44.463 0.491 1.00 10.47 672 ALA A C 1
ATOM 5365 O O . ALA A 1 649 ? 7.860 43.247 0.349 1.00 12.48 672 ALA A O 1
ATOM 5367 N N . LYS A 1 650 ? 7.368 45.196 1.368 1.00 11.14 673 LYS A N 1
ATOM 5368 C CA . LYS A 1 650 ? 6.232 44.658 2.122 1.00 10.90 673 LYS A CA 1
ATOM 5369 C C . LYS A 1 650 ? 5.248 43.900 1.197 1.00 12.22 673 LYS A C 1
ATOM 5370 O O . LYS A 1 650 ? 4.869 42.756 1.437 1.00 12.16 673 LYS A O 1
ATOM 5376 N N . ARG A 1 651 ? 4.881 44.541 0.080 1.00 11.39 674 ARG A N 1
ATOM 5377 C CA . ARG A 1 651 ? 3.928 43.925 -0.854 1.00 12.67 674 ARG A CA 1
ATOM 5378 C C . ARG A 1 651 ? 4.501 42.700 -1.538 1.00 11.93 674 ARG A C 1
ATOM 5379 O O . ARG A 1 651 ? 3.850 41.628 -1.610 1.00 12.47 674 ARG A O 1
ATOM 5387 N N . ALA A 1 652 ? 5.754 42.813 -1.992 1.00 11.35 675 ALA A N 1
ATOM 5388 C CA . ALA A 1 652 ? 6.375 41.764 -2.759 1.00 11.47 675 ALA A CA 1
ATOM 5389 C C . ALA A 1 652 ? 6.688 40.573 -1.876 1.00 10.71 675 ALA A C 1
ATOM 5390 O O . ALA A 1 652 ? 6.891 39.486 -2.395 1.00 11.57 675 ALA A O 1
ATOM 5392 N N . PHE A 1 653 ? 6.735 40.803 -0.555 1.00 10.74 676 PHE A N 1
ATOM 5393 C CA . PHE A 1 653 ? 7.083 39.760 0.388 1.00 10.80 676 PHE A CA 1
ATOM 5394 C C . PHE A 1 653 ? 5.830 39.187 1.091 1.00 12.05 676 PHE A C 1
ATOM 5395 O O . PHE A 1 653 ? 5.939 38.309 1.962 1.00 11.98 676 PHE A O 1
ATOM 5403 N N . ALA A 1 654 ? 4.643 39.667 0.694 1.00 12.27 677 ALA A N 1
ATOM 5404 C CA . ALA A 1 654 ? 3.391 39.189 1.336 1.00 12.44 677 ALA A CA 1
ATOM 5405 C C . ALA A 1 654 ? 3.330 37.662 1.228 1.00 12.50 677 ALA A C 1
ATOM 5406 O O . ALA A 1 654 ? 3.702 37.052 0.202 1.00 12.72 677 ALA A O 1
ATOM 5408 N N . PRO A 1 655 ? 2.900 37.009 2.310 1.00 13.41 678 PRO A N 1
ATOM 5409 C CA . PRO A 1 655 ? 2.873 35.535 2.276 1.00 14.13 678 PRO A CA 1
ATOM 5410 C C . PRO A 1 655 ? 2.188 34.947 1.015 1.00 14.22 678 PRO A C 1
ATOM 5411 O O . PRO A 1 655 ? 2.711 34.010 0.455 1.00 15.36 678 PRO A O 1
ATOM 5415 N N . VAL A 1 656 ? 1.062 35.524 0.582 1.00 14.41 679 VAL A N 1
ATOM 5416 C CA . VAL A 1 656 ? 0.416 35.128 -0.685 1.00 15.29 679 VAL A CA 1
ATOM 5417 C C . VAL A 1 656 ? 0.451 36.308 -1.625 1.00 14.23 679 VAL A C 1
ATOM 5418 O O . VAL A 1 656 ? 0.033 37.409 -1.257 1.00 14.64 679 VAL A O 1
ATOM 5422 N N . LEU A 1 657 ? 1.034 36.095 -2.803 1.00 13.54 680 LEU A N 1
ATOM 5423 C CA . LEU A 1 657 ? 1.200 37.143 -3.798 1.00 14.28 680 LEU A CA 1
ATOM 5424 C C . LEU A 1 657 ? 0.703 36.639 -5.153 1.00 14.40 680 LEU A C 1
ATOM 5425 O O . LEU A 1 657 ? 1.076 35.537 -5.592 1.00 14.58 680 LEU A O 1
ATOM 5430 N N . ILE A 1 658 ? -0.128 37.467 -5.777 1.00 15.60 681 ILE A N 1
ATOM 5431 C CA . ILE A 1 658 ? -0.490 37.286 -7.180 1.00 16.26 681 ILE A CA 1
ATOM 5432 C C . ILE A 1 658 ? 0.560 38.070 -7.973 1.00 15.51 681 ILE A C 1
ATOM 5433 O O . ILE A 1 658 ? 0.680 39.295 -7.808 1.00 15.30 681 ILE A O 1
ATOM 5438 N N . ASN A 1 659 ? 1.283 37.365 -8.837 1.00 16.01 682 ASN A N 1
ATOM 5439 C CA . ASN A 1 659 ? 2.359 37.969 -9.627 1.00 16.40 682 ASN A CA 1
ATOM 5440 C C . ASN A 1 659 ? 2.084 37.888 -11.155 1.00 16.31 682 ASN A C 1
ATOM 5441 O O . ASN A 1 659 ? 2.501 36.949 -11.798 1.00 16.76 682 ASN A O 1
ATOM 5446 N N . PRO A 1 660 ? 1.396 38.891 -11.701 1.00 17.57 683 PRO A N 1
ATOM 5447 C CA . PRO A 1 660 ? 1.307 38.980 -13.171 1.00 18.23 683 PRO A CA 1
ATOM 5448 C C . PRO A 1 660 ? 2.665 39.411 -13.720 1.00 18.66 683 PRO A C 1
ATOM 5449 O O . PRO A 1 660 ? 3.227 40.353 -13.227 1.00 19.71 683 PRO A O 1
ATOM 5453 N N . ILE A 1 661 ? 3.160 38.740 -14.753 1.00 18.51 684 ILE A N 1
ATOM 5454 C CA . ILE A 1 661 ? 4.442 39.099 -15.356 1.00 19.74 684 ILE A CA 1
ATOM 5455 C C . ILE A 1 661 ? 4.226 39.134 -16.880 1.00 20.61 684 ILE A C 1
ATOM 5456 O O . ILE A 1 661 ? 3.727 38.161 -17.470 1.00 21.00 684 ILE A O 1
ATOM 5461 N N . GLN A 1 662 ? 4.554 40.260 -17.486 1.00 20.92 685 GLN A N 1
ATOM 5462 C CA . GLN A 1 662 ? 4.361 40.409 -18.935 1.00 21.90 685 GLN A CA 1
ATOM 5463 C C . GLN A 1 662 ? 5.720 40.487 -19.634 1.00 23.43 685 GLN A C 1
ATOM 5464 O O . GLN A 1 662 ? 6.548 41.336 -19.299 1.00 22.65 685 GLN A O 1
ATOM 5470 N N . GLN A 1 663 ? 5.940 39.555 -20.564 1.00 25.10 686 GLN A N 1
ATOM 5471 C CA . GLN A 1 663 ? 7.147 39.509 -21.384 1.00 27.19 686 GLN A CA 1
ATOM 5472 C C . GLN A 1 663 ? 6.733 39.164 -22.813 1.00 29.16 686 GLN A C 1
ATOM 5473 O O . GLN A 1 663 ? 5.796 38.378 -23.013 1.00 28.46 686 GLN A O 1
ATOM 5479 N N . ASN A 1 664 ? 7.428 39.762 -23.794 1.00 31.27 687 ASN A N 1
ATOM 5480 C CA . ASN A 1 664 ? 7.212 39.410 -25.197 1.00 33.43 687 ASN A CA 1
ATOM 5481 C C . ASN A 1 664 ? 5.724 39.507 -25.562 1.00 33.51 687 ASN A C 1
ATOM 5482 O O . ASN A 1 664 ? 5.187 38.599 -26.210 1.00 34.38 687 ASN A O 1
ATOM 5487 N N . ASP A 1 665 ? 5.065 40.565 -25.080 1.00 33.79 688 ASP A N 1
ATOM 5488 C CA . ASP A 1 665 ? 3.649 40.873 -25.389 1.00 34.35 688 ASP A CA 1
ATOM 5489 C C . ASP A 1 665 ? 2.649 39.801 -24.896 1.00 33.02 688 ASP A C 1
ATOM 5490 O O . ASP A 1 665 ? 1.509 39.729 -25.380 1.00 33.53 688 ASP A O 1
ATOM 5495 N N . SER A 1 666 ? 3.085 38.955 -23.955 1.00 31.09 689 SER A N 1
ATOM 5496 C CA . SER A 1 666 ? 2.227 37.935 -23.360 1.00 28.53 689 SER A CA 1
ATOM 5497 C C . SER A 1 666 ? 2.217 38.124 -21.835 1.00 27.53 689 SER A C 1
ATOM 5498 O O . SER A 1 666 ? 3.239 38.481 -21.266 1.00 25.44 689 SER A O 1
ATOM 5501 N N . LEU A 1 667 ? 1.059 37.883 -21.208 1.00 26.02 690 LEU A N 1
ATOM 5502 C CA . LEU A 1 667 ? 0.884 37.966 -19.740 1.00 24.78 690 LEU A CA 1
ATOM 5503 C C . LEU A 1 667 ? 0.801 36.575 -19.117 1.00 24.37 690 LEU A C 1
ATOM 5504 O O . LEU A 1 667 ? 0.029 35.719 -19.567 1.00 24.87 690 LEU A O 1
ATOM 5509 N N . SER A 1 668 ? 1.579 36.356 -18.060 1.00 22.67 691 SER A N 1
ATOM 5510 C CA . SER A 1 668 ? 1.461 35.147 -17.266 1.00 21.47 691 SER A CA 1
ATOM 5511 C C . SER A 1 668 ? 1.111 35.564 -15.845 1.00 20.83 691 SER A C 1
ATOM 5512 O O . SER A 1 668 ? 1.545 36.620 -15.378 1.00 20.79 691 SER A O 1
ATOM 5515 N N . VAL A 1 669 ? 0.287 34.770 -15.180 1.00 18.98 692 VAL A N 1
ATOM 5516 C CA . VAL A 1 669 ? -0.045 35.094 -13.784 1.00 17.95 692 VAL A CA 1
ATOM 5517 C C . VAL A 1 669 ? 0.381 33.951 -12.912 1.00 18.19 692 VAL A C 1
ATOM 5518 O O . VAL A 1 669 ? -0.069 32.804 -13.081 1.00 17.49 692 VAL A O 1
ATOM 5522 N N . TYR A 1 670 ? 1.258 34.272 -11.956 1.00 16.62 693 TYR A N 1
ATOM 5523 C CA . TYR A 1 670 ? 1.730 33.307 -10.970 1.00 16.67 693 TYR A CA 1
ATOM 5524 C C . TYR A 1 670 ? 1.062 33.537 -9.629 1.00 16.03 693 TYR A C 1
ATOM 5525 O O . TYR A 1 670 ? 0.872 34.688 -9.230 1.00 17.87 693 TYR A O 1
ATOM 5534 N N . LEU A 1 671 ? 0.718 32.438 -8.961 1.00 15.52 694 LEU A N 1
ATOM 5535 C CA . LEU A 1 671 ? 0.288 32.442 -7.563 1.00 15.97 694 LEU A CA 1
ATOM 5536 C C . LEU A 1 671 ? 1.479 31.981 -6.711 1.00 14.84 694 LEU A C 1
ATOM 5537 O O . LEU A 1 671 ? 2.035 30.896 -6.909 1.00 15.28 694 LEU A O 1
ATOM 5542 N N . ILE A 1 672 ? 1.880 32.830 -5.778 1.00 14.84 695 ILE A N 1
ATOM 5543 C CA . ILE A 1 672 ? 3.094 32.558 -5.012 1.00 14.52 695 ILE A CA 1
ATOM 5544 C C . ILE A 1 672 ? 2.687 32.513 -3.535 1.00 13.98 695 ILE A C 1
ATOM 5545 O O . ILE A 1 672 ? 2.136 33.492 -3.036 1.00 15.74 695 ILE A O 1
ATOM 5550 N N . SER A 1 673 ? 2.954 31.391 -2.865 1.00 15.77 696 SER A N 1
ATOM 5551 C CA . SER A 1 673 ? 2.624 31.257 -1.426 1.00 16.03 696 SER A CA 1
ATOM 5552 C C . SER A 1 673 ? 3.805 30.800 -0.572 1.00 16.82 696 SER A C 1
ATOM 5553 O O . SER A 1 673 ? 4.450 29.817 -0.912 1.00 16.76 696 SER A O 1
ATOM 5556 N N . ASP A 1 674 ? 4.080 31.513 0.535 1.00 16.45 697 ASP A N 1
ATOM 5557 C CA . ASP A 1 674 ? 5.021 31.039 1.560 1.00 16.94 697 ASP A CA 1
ATOM 5558 C C . ASP A 1 674 ? 4.272 30.565 2.789 1.00 17.64 697 ASP A C 1
ATOM 5559 O O . ASP A 1 674 ? 4.856 30.403 3.873 1.00 18.54 697 ASP A O 1
ATOM 5564 N N . ARG A 1 675 ? 2.966 30.363 2.645 1.00 18.09 698 ARG A N 1
ATOM 5565 C CA . ARG A 1 675 ? 2.214 29.773 3.742 1.00 18.59 698 ARG A CA 1
ATOM 5566 C C . ARG A 1 675 ? 2.625 28.319 3.947 1.00 17.43 698 ARG A C 1
ATOM 5567 O O . ARG A 1 675 ? 3.073 27.643 3.029 1.00 18.07 698 ARG A O 1
ATOM 5575 N N . LEU A 1 676 ? 2.463 27.847 5.180 1.00 18.33 699 LEU A N 1
ATOM 5576 C CA . LEU A 1 676 ? 2.732 26.448 5.499 1.00 19.15 699 LEU A CA 1
ATOM 5577 C C . LEU A 1 676 ? 1.585 25.509 5.123 1.00 21.05 699 LEU A C 1
ATOM 5578 O O . LEU A 1 676 ? 1.791 24.313 5.060 1.00 20.74 699 LEU A O 1
ATOM 5583 N N . ASP A 1 677 ? 0.399 26.072 4.896 1.00 22.72 700 ASP A N 1
ATOM 5584 C CA . ASP A 1 677 ? -0.792 25.303 4.497 1.00 25.43 700 ASP A CA 1
ATOM 5585 C C . ASP A 1 677 ? -1.091 25.518 3.022 1.00 25.12 700 ASP A C 1
ATOM 5586 O O . ASP A 1 677 ? -0.865 26.590 2.498 1.00 26.30 700 ASP A O 1
ATOM 5591 N N . THR A 1 678 ? -1.639 24.500 2.370 1.00 25.70 701 THR A N 1
ATOM 5592 C CA . THR A 1 678 ? -2.101 24.589 1.003 1.00 25.94 701 THR A CA 1
ATOM 5593 C C . THR A 1 678 ? -3.506 25.226 0.997 1.00 26.56 701 THR A C 1
ATOM 5594 O O . THR A 1 678 ? -4.295 24.985 1.894 1.00 26.76 701 THR A O 1
ATOM 5598 N N . MET A 1 679 ? -3.764 26.109 0.032 1.00 25.59 702 MET A N 1
ATOM 5599 C CA . MET A 1 679 ? -5.076 26.683 -0.152 1.00 25.49 702 MET A CA 1
ATOM 5600 C C . MET A 1 679 ? -5.727 25.974 -1.331 1.00 25.96 702 MET A C 1
ATOM 5601 O O . MET A 1 679 ? -5.097 25.787 -2.379 1.00 25.06 702 MET A O 1
ATOM 5606 N N . GLU A 1 680 ? -6.997 25.589 -1.140 1.00 26.34 703 GLU A N 1
ATOM 5607 C CA . GLU A 1 680 ? -7.760 24.757 -2.084 1.00 27.01 703 GLU A CA 1
ATOM 5608 C C . GLU A 1 680 ? -8.986 25.477 -2.654 1.00 26.16 703 GLU A C 1
ATOM 5609 O O . GLU A 1 680 ? -9.532 26.386 -2.012 1.00 25.74 703 GLU A O 1
ATOM 5615 N N . GLN A 1 681 ? -9.392 25.079 -3.872 1.00 26.99 704 GLN A N 1
ATOM 5616 C CA . GLN A 1 681 ? -10.616 25.596 -4.524 1.00 26.94 704 GLN A CA 1
ATOM 5617 C C . GLN A 1 681 ? -10.638 27.114 -4.558 1.00 26.20 704 GLN A C 1
ATOM 5618 O O . GLN A 1 681 ? -11.590 27.772 -4.095 1.00 25.74 704 GLN A O 1
ATOM 5624 N N . MET A 1 682 ? -9.545 27.675 -5.062 1.00 25.55 705 MET A N 1
ATOM 5625 C CA . MET A 1 682 ? -9.401 29.118 -5.188 1.00 25.20 705 MET A CA 1
ATOM 5626 C C . MET A 1 682 ? -9.845 29.581 -6.566 1.00 24.77 705 MET A C 1
ATOM 5627 O O . MET A 1 682 ? -9.786 28.835 -7.547 1.00 25.56 705 MET A O 1
ATOM 5632 N N . THR A 1 683 ? -10.262 30.836 -6.614 1.00 25.48 706 THR A N 1
ATOM 5633 C CA . THR A 1 683 ? -10.607 31.526 -7.853 1.00 25.61 706 THR A CA 1
ATOM 5634 C C . THR A 1 683 ? -9.733 32.756 -8.045 1.00 25.89 706 THR A C 1
ATOM 5635 O O . THR A 1 683 ? -9.650 33.630 -7.168 1.00 24.98 706 THR A O 1
ATOM 5639 N N . LEU A 1 684 ? -9.113 32.813 -9.217 1.00 25.85 707 LEU A N 1
ATOM 5640 C CA . LEU A 1 684 ? -8.479 34.035 -9.678 1.00 26.51 707 LEU A CA 1
ATOM 5641 C C . LEU A 1 684 ? -9.467 34.766 -10.575 1.00 26.94 707 LEU A C 1
ATOM 5642 O O . LEU A 1 684 ? -9.917 34.213 -11.595 1.00 27.95 707 LEU A O 1
ATOM 5647 N N . GLU A 1 685 ? -9.803 35.989 -10.193 1.00 27.03 708 GLU A N 1
ATOM 5648 C CA . GLU A 1 685 ? -10.622 36.868 -11.030 1.00 27.96 708 GLU A CA 1
ATOM 5649 C C . GLU A 1 685 ? -9.861 38.107 -11.510 1.00 27.73 708 GLU A C 1
ATOM 5650 O O . GLU A 1 685 ? -9.202 38.809 -10.722 1.00 26.60 708 GLU A O 1
ATOM 5656 N N . MET A 1 686 ? -9.974 38.373 -12.808 1.00 27.14 709 MET A N 1
ATOM 5657 C CA . MET A 1 686 ? -9.249 39.466 -13.433 1.00 27.25 709 MET A CA 1
ATOM 5658 C C . MET A 1 686 ? -10.201 40.285 -14.263 1.00 27.57 709 MET A C 1
ATOM 5659 O O . MET A 1 686 ? -11.124 39.741 -14.869 1.00 27.99 709 MET A O 1
ATOM 5664 N N . LYS A 1 687 ? -9.976 41.594 -14.298 1.00 27.85 710 LYS A N 1
ATOM 5665 C CA . LYS A 1 687 ? -10.704 42.444 -15.219 1.00 27.78 710 LYS A CA 1
ATOM 5666 C C . LYS A 1 687 ? -9.890 43.681 -15.608 1.00 27.89 710 LYS A C 1
ATOM 5667 O O . LYS A 1 687 ? -9.116 44.238 -14.801 1.00 28.66 710 LYS A O 1
ATOM 5673 N N . VAL A 1 688 ? -10.054 44.086 -16.864 1.00 26.05 711 VAL A N 1
ATOM 5674 C CA . VAL A 1 688 ? -9.432 45.292 -17.392 1.00 25.09 711 VAL A CA 1
ATOM 5675 C C . VAL A 1 688 ? -10.330 46.467 -17.045 1.00 25.51 711 VAL A C 1
ATOM 5676 O O . VAL A 1 688 ? -11.546 46.412 -17.277 1.00 26.58 711 VAL A O 1
ATOM 5680 N N . VAL A 1 689 ? -9.742 47.513 -16.479 1.00 24.24 712 VAL A N 1
ATOM 5681 C CA . VAL A 1 689 ? -10.466 48.709 -16.051 1.00 24.78 712 VAL A CA 1
ATOM 5682 C C . VAL A 1 689 ? -9.770 49.923 -16.655 1.00 25.61 712 VAL A C 1
ATOM 5683 O O . VAL A 1 689 ? -8.543 50.074 -16.521 1.00 25.46 712 VAL A O 1
ATOM 5687 N N . ASP A 1 690 ? -10.506 50.800 -17.330 1.00 25.64 713 ASP A N 1
ATOM 5688 C CA . ASP A 1 690 ? -9.833 51.999 -17.834 1.00 25.59 713 ASP A CA 1
ATOM 5689 C C . ASP A 1 690 ? -9.572 53.008 -16.711 1.00 25.27 713 ASP A C 1
ATOM 5690 O O . ASP A 1 690 ? -10.034 52.828 -15.570 1.00 25.26 713 ASP A O 1
ATOM 5695 N N . PHE A 1 691 ? -8.835 54.072 -17.017 1.00 25.24 714 PHE A N 1
ATOM 5696 C CA . PHE A 1 691 ? -8.512 55.096 -15.998 1.00 25.26 714 PHE A CA 1
ATOM 5697 C C . PHE A 1 691 ? -9.702 55.939 -15.479 1.00 26.59 714 PHE A C 1
ATOM 5698 O O . PHE A 1 691 ? -9.560 56.762 -14.563 1.00 26.15 714 PHE A O 1
ATOM 5706 N N . ASP A 1 692 ? -10.881 55.759 -16.081 1.00 28.26 715 ASP A N 1
ATOM 5707 C CA . ASP A 1 692 ? -12.097 56.396 -15.584 1.00 29.70 715 ASP A CA 1
ATOM 5708 C C . ASP A 1 692 ? -12.900 55.444 -14.704 1.00 29.79 715 ASP A C 1
ATOM 5709 O O . ASP A 1 692 ? -13.927 55.824 -14.151 1.00 30.45 715 ASP A O 1
ATOM 5714 N N . GLY A 1 693 ? -12.468 54.195 -14.603 1.00 30.26 716 GLY A N 1
ATOM 5715 C CA . GLY A 1 693 ? -13.154 53.227 -13.742 1.00 30.31 716 GLY A CA 1
ATOM 5716 C C . GLY A 1 693 ? -14.067 52.268 -14.472 1.00 31.34 716 GLY A C 1
ATOM 5717 O O . GLY A 1 693 ? -14.701 51.408 -13.855 1.00 31.70 716 GLY A O 1
ATOM 5718 N N . LYS A 1 694 ? -14.092 52.380 -15.794 1.00 32.08 717 LYS A N 1
ATOM 5719 C CA . LYS A 1 694 ? -14.983 51.579 -16.619 1.00 33.45 717 LYS A CA 1
ATOM 5720 C C . LYS A 1 694 ? -14.318 50.254 -16.984 1.00 33.43 717 LYS A C 1
ATOM 5721 O O . LYS A 1 694 ? -13.194 50.223 -17.476 1.00 33.73 717 LYS A O 1
ATOM 5727 N N . THR A 1 695 ? -15.024 49.153 -16.738 1.00 33.76 718 THR A N 1
ATOM 5728 C CA . THR A 1 695 ? -14.547 47.826 -17.120 1.00 34.09 718 THR A CA 1
ATOM 5729 C C . THR A 1 695 ? -14.584 47.667 -18.625 1.00 34.55 718 THR A C 1
ATOM 5730 O O . THR A 1 695 ? -15.553 48.076 -19.256 1.00 33.93 718 THR A O 1
ATOM 5734 N N . LEU A 1 696 ? -13.529 47.079 -19.180 1.00 34.65 719 LEU A N 1
ATOM 5735 C CA . LEU A 1 696 ? -13.431 46.807 -20.618 1.00 35.60 719 LEU A CA 1
ATOM 5736 C C . LEU A 1 696 ? -13.470 45.294 -20.851 1.00 36.14 719 LEU A C 1
ATOM 5737 O O . LEU A 1 696 ? -12.630 44.544 -20.334 1.00 36.00 719 LEU A O 1
ATOM 5742 N N . GLY A 1 697 ? -14.457 44.841 -21.630 1.00 36.73 720 GLY A N 1
ATOM 5743 C CA . GLY A 1 697 ? -14.656 43.407 -21.859 1.00 36.79 720 GLY A CA 1
ATOM 5744 C C . GLY A 1 697 ? -15.340 42.768 -20.668 1.00 37.41 720 GLY A C 1
ATOM 5745 O O . GLY A 1 697 ? -15.943 43.455 -19.840 1.00 37.46 720 GLY A O 1
ATOM 5746 N N . LYS A 1 698 ? -15.257 41.441 -20.595 1.00 38.04 721 LYS A N 1
ATOM 5747 C CA . LYS A 1 698 ? -15.812 40.674 -19.475 1.00 38.54 721 LYS A CA 1
ATOM 5748 C C . LYS A 1 698 ? -14.741 40.379 -18.418 1.00 37.95 721 LYS A C 1
ATOM 5749 O O . LYS A 1 698 ? -13.547 40.342 -18.731 1.00 37.08 721 LYS A O 1
ATOM 5755 N N . LYS A 1 699 ? -15.182 40.162 -17.180 1.00 37.55 722 LYS A N 1
ATOM 5756 C CA . LYS A 1 699 ? -14.343 39.534 -16.157 1.00 37.69 722 LYS A CA 1
ATOM 5757 C C . LYS A 1 699 ? -13.805 38.204 -16.677 1.00 37.17 722 LYS A C 1
ATOM 5758 O O . LYS A 1 699 ? -14.501 37.476 -17.410 1.00 37.27 722 LYS A O 1
ATOM 5764 N N . ILE A 1 700 ? -12.564 37.891 -16.308 1.00 35.47 723 ILE A N 1
ATOM 5765 C CA . ILE A 1 700 ? -11.970 36.606 -16.608 1.00 34.71 723 ILE A CA 1
ATOM 5766 C C . ILE A 1 700 ? -11.895 35.838 -15.289 1.00 34.81 723 ILE A C 1
ATOM 5767 O O . ILE A 1 700 ? -11.421 36.372 -14.281 1.00 34.02 723 ILE A O 1
ATOM 5772 N N . GLN A 1 701 ? -12.394 34.606 -15.278 1.00 34.41 724 GLN A N 1
ATOM 5773 C CA . GLN A 1 701 ? -12.376 33.808 -14.054 1.00 34.51 724 GLN A CA 1
ATOM 5774 C C . GLN A 1 701 ? -11.656 32.498 -14.268 1.00 33.62 724 GLN A C 1
ATOM 5775 O O . GLN A 1 701 ? -11.951 31.751 -15.219 1.00 34.02 724 GLN A O 1
ATOM 5781 N N . VAL A 1 702 ? -10.703 32.225 -13.376 1.00 31.51 725 VAL A N 1
ATOM 5782 C CA . VAL A 1 702 ? -10.021 30.954 -13.333 1.00 30.84 725 VAL A CA 1
ATOM 5783 C C . VAL A 1 702 ? -10.354 30.299 -11.982 1.00 30.53 725 VAL A C 1
ATOM 5784 O O . VAL A 1 702 ? -9.968 30.799 -10.919 1.00 30.28 725 VAL A O 1
ATOM 5788 N N . HIS A 1 703 ? -11.111 29.200 -12.044 1.00 30.13 726 HIS A N 1
ATOM 5789 C CA . HIS A 1 703 ? -11.639 28.512 -10.871 1.00 29.54 726 HIS A CA 1
ATOM 5790 C C . HIS A 1 703 ? -10.861 27.254 -10.542 1.00 28.61 726 HIS A C 1
ATOM 5791 O O . HIS A 1 703 ? -10.053 26.763 -11.343 1.00 27.58 726 HIS A O 1
ATOM 5798 N N . SER A 1 704 ? -11.162 26.720 -9.357 1.00 27.92 727 SER A N 1
ATOM 5799 C CA . SER A 1 704 ? -10.671 25.434 -8.848 1.00 28.67 727 SER A CA 1
ATOM 5800 C C . SER A 1 704 ? -9.154 25.376 -8.780 1.00 27.82 727 SER A C 1
ATOM 5801 O O . SER A 1 704 ? -8.521 24.372 -9.171 1.00 27.68 727 SER A O 1
ATOM 5804 N N . LEU A 1 705 ? -8.575 26.475 -8.315 1.00 27.15 728 LEU A N 1
ATOM 5805 C CA . LEU A 1 705 ? -7.123 26.546 -8.234 1.00 26.43 728 LEU A CA 1
ATOM 5806 C C . LEU A 1 705 ? -6.617 26.066 -6.879 1.00 26.28 728 LEU A C 1
ATOM 5807 O O . LEU A 1 705 ? -7.217 26.331 -5.850 1.00 25.64 728 LEU A O 1
ATOM 5812 N N . GLU A 1 706 ? -5.501 25.353 -6.899 1.00 25.97 729 GLU A N 1
ATOM 5813 C CA . GLU A 1 706 ? -4.809 24.953 -5.666 1.00 26.37 729 GLU A CA 1
ATOM 5814 C C . GLU A 1 706 ? -3.582 25.864 -5.565 1.00 25.60 729 GLU A C 1
ATOM 5815 O O . GLU A 1 706 ? -2.938 26.125 -6.576 1.00 25.29 729 GLU A O 1
ATOM 5821 N N . VAL A 1 707 ? -3.290 26.369 -4.373 1.00 24.10 730 VAL A N 1
ATOM 5822 C CA . VAL A 1 707 ? -2.028 27.114 -4.167 1.00 23.49 730 VAL A CA 1
ATOM 5823 C C . VAL A 1 707 ? -1.256 26.324 -3.097 1.00 22.07 730 VAL A C 1
ATOM 5824 O O . VAL A 1 707 ? -1.450 26.545 -1.910 1.00 22.14 730 VAL A O 1
ATOM 5828 N N . PRO A 1 708 ? -0.420 25.350 -3.522 1.00 21.75 731 PRO A N 1
ATOM 5829 C CA . PRO A 1 708 ? 0.259 24.540 -2.498 1.00 21.18 731 PRO A CA 1
ATOM 5830 C C . PRO A 1 708 ? 1.192 25.381 -1.596 1.00 20.41 731 PRO A C 1
ATOM 5831 O O . PRO A 1 708 ? 1.712 26.409 -2.041 1.00 19.73 731 PRO A O 1
ATOM 5835 N N . ALA A 1 709 ? 1.377 24.941 -0.353 1.00 19.33 732 ALA A N 1
ATOM 5836 C CA . ALA A 1 709 ? 2.301 25.591 0.582 1.00 17.79 732 ALA A CA 1
ATOM 5837 C C . ALA A 1 709 ? 3.669 25.744 -0.085 1.00 17.04 732 ALA A C 1
ATOM 5838 O O . ALA A 1 709 ? 4.156 24.822 -0.724 1.00 17.77 732 ALA A O 1
ATOM 5840 N N . ASN A 1 710 ? 4.287 26.907 0.093 1.00 16.51 733 ASN A N 1
ATOM 5841 C CA . ASN A 1 710 ? 5.688 27.112 -0.311 1.00 16.14 733 ASN A CA 1
ATOM 5842 C C . ASN A 1 710 ? 5.962 26.804 -1.780 1.00 15.44 733 ASN A C 1
ATOM 5843 O O . ASN A 1 710 ? 6.896 26.105 -2.092 1.00 15.99 733 ASN A O 1
ATOM 5848 N N . THR A 1 711 ? 5.106 27.328 -2.655 1.00 16.24 734 THR A N 1
ATOM 5849 C CA . THR A 1 711 ? 5.297 27.183 -4.081 1.00 16.66 734 THR A CA 1
ATOM 5850 C C . THR A 1 711 ? 4.959 28.457 -4.845 1.00 16.57 734 THR A C 1
ATOM 5851 O O . THR A 1 711 ? 4.270 29.355 -4.355 1.00 17.00 734 THR A O 1
ATOM 5855 N N . SER A 1 712 ? 5.456 28.480 -6.078 1.00 16.21 735 SER A N 1
ATOM 5856 C CA A SER A 1 712 ? 5.146 29.505 -7.069 0.50 15.79 735 SER A CA 1
ATOM 5857 C CA B SER A 1 712 ? 5.155 29.504 -7.060 0.50 17.07 735 SER A CA 1
ATOM 5858 C C . SER A 1 712 ? 4.759 28.759 -8.336 1.00 17.04 735 SER A C 1
ATOM 5859 O O . SER A 1 712 ? 5.538 27.921 -8.839 1.00 17.99 735 SER A O 1
ATOM 5864 N N . LYS A 1 713 ? 3.557 29.033 -8.821 1.00 17.21 736 LYS A N 1
ATOM 5865 C CA . LYS A 1 713 ? 2.972 28.312 -9.981 1.00 19.20 736 LYS A CA 1
ATOM 5866 C C . LYS A 1 713 ? 2.215 29.233 -10.928 1.00 18.46 736 LYS A C 1
ATOM 5867 O O . LYS A 1 713 ? 1.499 30.127 -10.501 1.00 19.01 736 LYS A O 1
ATOM 5873 N N . CYS A 1 714 ? 2.414 29.038 -12.235 1.00 19.32 737 CYS A N 1
ATOM 5874 C CA . CYS A 1 714 ? 1.672 29.782 -13.235 1.00 19.75 737 CYS A CA 1
ATOM 5875 C C . CYS A 1 714 ? 0.250 29.200 -13.366 1.00 20.43 737 CYS A C 1
ATOM 5876 O O . CYS A 1 714 ? 0.088 27.989 -13.464 1.00 21.23 737 CYS A O 1
ATOM 5879 N N . VAL A 1 715 ? -0.755 30.057 -13.325 1.00 21.44 738 VAL A N 1
ATOM 5880 C CA . VAL A 1 715 ? -2.159 29.588 -13.373 1.00 22.68 738 VAL A CA 1
ATOM 5881 C C . VAL A 1 715 ? -2.913 30.155 -14.575 1.00 23.86 738 VAL A C 1
ATOM 5882 O O . VAL A 1 715 ? -4.049 29.751 -14.855 1.00 24.73 738 VAL A O 1
ATOM 5886 N N . TYR A 1 716 ? -2.283 31.082 -15.296 1.00 24.94 739 TYR A N 1
ATOM 5887 C CA . TYR A 1 716 ? -2.938 31.772 -16.401 1.00 25.82 739 TYR A CA 1
ATOM 5888 C C . TYR A 1 716 ? -1.922 32.369 -17.356 1.00 26.70 739 TYR A C 1
ATOM 5889 O O . TYR A 1 716 ? -0.919 32.952 -16.944 1.00 25.40 739 TYR A O 1
ATOM 5898 N N . ARG A 1 717 ? -2.170 32.207 -18.650 1.00 27.87 740 ARG A N 1
ATOM 5899 C CA . ARG A 1 717 ? -1.331 32.835 -19.667 1.00 28.86 740 ARG A CA 1
ATOM 5900 C C . ARG A 1 717 ? -2.243 33.334 -20.767 1.00 28.62 740 ARG A C 1
ATOM 5901 O O . ARG A 1 717 ? -3.183 32.638 -21.146 1.00 29.22 740 ARG A O 1
ATOM 5909 N N . ALA A 1 718 ? -1.975 34.532 -21.263 1.00 28.73 741 ALA A N 1
ATOM 5910 C CA . ALA A 1 718 ? -2.719 35.071 -22.406 1.00 29.47 741 ALA A CA 1
ATOM 5911 C C . ALA A 1 718 ? -1.892 36.063 -23.207 1.00 30.16 741 ALA A C 1
ATOM 5912 O O . ALA A 1 718 ? -1.214 36.944 -22.635 1.00 29.51 741 ALA A O 1
ATOM 5914 N N . LYS A 1 719 ? -1.952 35.913 -24.534 1.00 30.41 742 LYS A N 1
ATOM 5915 C CA A LYS A 1 719 ? -1.369 36.914 -25.423 0.50 31.04 742 LYS A CA 1
ATOM 5916 C CA B LYS A 1 719 ? -1.418 36.901 -25.480 0.50 31.00 742 LYS A CA 1
ATOM 5917 C C . LYS A 1 719 ? -2.157 38.219 -25.346 1.00 31.01 742 LYS A C 1
ATOM 5918 O O . LYS A 1 719 ? -3.370 38.229 -25.159 1.00 30.44 742 LYS A O 1
ATOM 5929 N N . LEU A 1 720 ? -1.456 39.333 -25.481 1.00 31.38 743 LEU A N 1
ATOM 5930 C CA . LEU A 1 720 ? -2.133 40.618 -25.497 1.00 33.16 743 LEU A CA 1
ATOM 5931 C C . LEU A 1 720 ? -2.843 40.835 -26.845 1.00 34.12 743 LEU A C 1
ATOM 5932 O O . LEU A 1 720 ? -3.967 41.351 -26.880 1.00 34.28 743 LEU A O 1
ATOM 5937 N N . ASP A 1 721 ? -2.173 40.425 -27.923 1.00 34.89 744 ASP A N 1
ATOM 5938 C CA . ASP A 1 721 ? -2.718 40.454 -29.297 1.00 36.43 744 ASP A CA 1
ATOM 5939 C C . ASP A 1 721 ? -4.046 39.694 -29.383 1.00 36.35 744 ASP A C 1
ATOM 5940 O O . ASP A 1 721 ? -4.094 38.477 -29.131 1.00 36.77 744 ASP A O 1
ATOM 5945 N N . GLY A 1 722 ? -5.106 40.424 -29.730 1.00 36.45 745 GLY A N 1
ATOM 5946 C CA . GLY A 1 722 ? -6.438 39.840 -29.851 1.00 36.67 745 GLY A CA 1
ATOM 5947 C C . GLY A 1 722 ? -7.228 39.957 -28.563 1.00 37.16 745 GLY A C 1
ATOM 5948 O O . GLY A 1 722 ? -8.402 39.572 -28.499 1.00 36.63 745 GLY A O 1
ATOM 5949 N N . TRP A 1 723 ? -6.590 40.508 -27.528 1.00 36.99 746 TRP A N 1
ATOM 5950 C CA . TRP A 1 723 ? -7.266 40.737 -26.251 1.00 36.76 746 TRP A CA 1
ATOM 5951 C C . TRP A 1 723 ? -7.369 42.234 -25.966 1.00 37.43 746 TRP A C 1
ATOM 5952 O O . TRP A 1 723 ? -8.447 42.736 -25.680 1.00 37.33 746 TRP A O 1
ATOM 5963 N N . LEU A 1 724 ? -6.246 42.945 -26.048 1.00 38.44 747 LEU A N 1
ATOM 5964 C CA . LEU A 1 724 ? -6.230 44.394 -25.887 1.00 39.36 747 LEU A CA 1
ATOM 5965 C C . LEU A 1 724 ? -5.539 45.040 -27.086 1.00 40.12 747 LEU A C 1
ATOM 5966 O O . LEU A 1 724 ? -4.561 44.498 -27.625 1.00 39.95 747 LEU A O 1
ATOM 5971 N N . THR A 1 725 ? -6.050 46.201 -27.484 1.00 41.42 748 THR A N 1
ATOM 5972 C CA . THR A 1 725 ? -5.410 47.031 -28.506 1.00 42.59 748 THR A CA 1
ATOM 5973 C C . THR A 1 725 ? -4.220 47.778 -27.891 1.00 42.70 748 THR A C 1
ATOM 5974 O O . THR A 1 725 ? -4.191 47.970 -26.665 1.00 42.40 748 THR A O 1
ATOM 5978 N N . PRO A 1 726 ? -3.236 48.206 -28.721 1.00 42.64 749 PRO A N 1
ATOM 5979 C CA . PRO A 1 726 ? -2.186 49.051 -28.144 1.00 42.38 749 PRO A CA 1
ATOM 5980 C C . PRO A 1 726 ? -2.741 50.276 -27.422 1.00 41.78 749 PRO A C 1
ATOM 5981 O O . PRO A 1 726 ? -2.131 50.748 -26.467 1.00 41.21 749 PRO A O 1
ATOM 5985 N N . GLU A 1 727 ? -3.898 50.764 -27.855 1.00 40.93 750 GLU A N 1
ATOM 5986 C CA . GLU A 1 727 ? -4.499 51.952 -27.262 1.00 40.98 750 GLU A CA 1
ATOM 5987 C C . GLU A 1 727 ? -5.065 51.668 -25.855 1.00 39.42 750 GLU A C 1
ATOM 5988 O O . GLU A 1 727 ? -4.933 52.492 -24.945 1.00 39.14 750 GLU A O 1
ATOM 5994 N N . ASP A 1 728 ? -5.699 50.507 -25.691 1.00 37.96 751 ASP A N 1
ATOM 5995 C CA . ASP A 1 728 ? -6.201 50.087 -24.382 1.00 36.66 751 ASP A CA 1
ATOM 5996 C C . ASP A 1 728 ? -5.025 49.826 -23.439 1.00 35.15 751 ASP A C 1
ATOM 5997 O O . ASP A 1 728 ? -5.114 50.075 -22.244 1.00 34.41 751 ASP A O 1
ATOM 6002 N N . CYS A 1 729 ? -3.940 49.308 -24.002 1.00 33.64 752 CYS A N 1
ATOM 6003 C CA . CYS A 1 729 ? -2.713 49.043 -23.238 1.00 32.76 752 CYS A CA 1
ATOM 6004 C C . CYS A 1 729 ? -2.138 50.296 -22.559 1.00 31.93 752 CYS A C 1
ATOM 6005 O O . CYS A 1 729 ? -1.512 50.193 -21.490 1.00 31.16 752 CYS A O 1
ATOM 6008 N N . ARG A 1 730 ? -2.350 51.469 -23.165 1.00 30.65 753 ARG A N 1
ATOM 6009 C CA . ARG A 1 730 ? -1.909 52.733 -22.558 1.00 30.32 753 ARG A CA 1
ATOM 6010 C C . ARG A 1 730 ? -2.940 53.445 -21.699 1.00 29.21 753 ARG A C 1
ATOM 6011 O O . ARG A 1 730 ? -2.655 54.498 -21.143 1.00 28.48 753 ARG A O 1
ATOM 6019 N N . ARG A 1 731 ? -4.146 52.889 -21.595 1.00 28.81 754 ARG A N 1
ATOM 6020 C CA . ARG A 1 731 ? -5.206 53.601 -20.886 1.00 29.23 754 ARG A CA 1
ATOM 6021 C C . ARG A 1 731 ? -6.104 52.720 -20.000 1.00 28.25 754 ARG A C 1
ATOM 6022 O O . ARG A 1 731 ? -7.206 53.128 -19.603 1.00 28.07 754 ARG A O 1
ATOM 6030 N N . SER A 1 732 ? -5.606 51.531 -19.684 1.00 27.28 755 SER A N 1
ATOM 6031 C CA . SER A 1 732 ? -6.293 50.610 -18.783 1.00 26.63 755 SER A CA 1
ATOM 6032 C C . SER A 1 732 ? -5.278 49.855 -17.924 1.00 26.44 755 SER A C 1
ATOM 6033 O O . SER A 1 732 ? -4.065 49.817 -18.223 1.00 25.54 755 SER A O 1
ATOM 6036 N N . PHE A 1 733 ? -5.776 49.242 -16.859 1.00 25.02 756 PHE A N 1
ATOM 6037 C CA . PHE A 1 733 ? -4.936 48.370 -16.047 1.00 24.38 756 PHE A CA 1
ATOM 6038 C C . PHE A 1 733 ? -5.676 47.052 -15.833 1.00 24.67 756 PHE A C 1
ATOM 6039 O O . PHE A 1 733 ? -6.910 46.968 -16.070 1.00 25.60 756 PHE A O 1
ATOM 6047 N N . LEU A 1 734 ? -4.950 46.025 -15.416 1.00 23.79 757 LEU A N 1
ATOM 6048 C CA . LEU A 1 734 ? -5.586 44.786 -14.993 1.00 24.02 757 LEU A CA 1
ATOM 6049 C C . LEU A 1 734 ? -5.752 44.721 -13.479 1.00 24.70 757 LEU A C 1
ATOM 6050 O O . LEU A 1 734 ? -4.753 44.791 -12.739 1.00 24.29 757 LEU A O 1
ATOM 6055 N N . LYS A 1 735 ? -6.993 44.557 -13.019 1.00 24.42 758 LYS A N 1
ATOM 6056 C CA . LYS A 1 735 ? -7.240 44.296 -11.589 1.00 24.79 758 LYS A CA 1
ATOM 6057 C C . LYS A 1 735 ? -7.259 42.768 -11.380 1.00 23.69 758 LYS A C 1
ATOM 6058 O O . LYS A 1 735 ? -7.962 42.067 -12.094 1.00 24.34 758 LYS A O 1
ATOM 6064 N N . LEU A 1 736 ? -6.457 42.247 -10.444 1.00 23.13 759 LEU A N 1
ATOM 6065 C CA . LEU A 1 736 ? -6.418 40.817 -10.160 1.00 22.24 759 LEU A CA 1
ATOM 6066 C C . LEU A 1 736 ? -6.803 40.576 -8.690 1.00 23.57 759 LEU A C 1
ATOM 6067 O O . LEU A 1 736 ? -6.367 41.312 -7.797 1.00 24.13 759 LEU A O 1
ATOM 6072 N N . ILE A 1 737 ? -7.640 39.567 -8.468 1.00 23.68 760 ILE A N 1
ATOM 6073 C CA . ILE A 1 737 ? -8.108 39.204 -7.122 1.00 24.21 760 ILE A CA 1
ATOM 6074 C C . ILE A 1 737 ? -8.082 37.690 -6.982 1.00 23.14 760 ILE A C 1
ATOM 6075 O O . ILE A 1 737 ? -8.423 36.948 -7.924 1.00 24.46 760 ILE A O 1
ATOM 6080 N N . LEU A 1 738 ? -7.591 37.226 -5.830 1.00 22.75 761 LEU A N 1
ATOM 6081 C CA . LEU A 1 738 ? -7.618 35.821 -5.469 1.00 22.77 761 LEU A CA 1
ATOM 6082 C C . LEU A 1 738 ? -8.564 35.640 -4.275 1.00 23.96 761 LEU A C 1
ATOM 6083 O O . LEU A 1 738 ? -8.395 36.270 -3.242 1.00 22.89 761 LEU A O 1
ATOM 6088 N N . LYS A 1 739 ? -9.603 34.838 -4.479 1.00 25.75 762 LYS A N 1
ATOM 6089 C CA . LYS A 1 739 ? -10.573 34.582 -3.439 1.00 27.59 762 LYS A CA 1
ATOM 6090 C C . LYS A 1 739 ? -10.718 33.090 -3.237 1.00 28.48 762 LYS A C 1
ATOM 6091 O O . LYS A 1 739 ? -10.483 32.292 -4.156 1.00 27.97 762 LYS A O 1
ATOM 6097 N N . ASP A 1 740 ? -11.096 32.716 -2.021 1.00 30.67 763 ASP A N 1
ATOM 6098 C CA . ASP A 1 740 ? -11.415 31.329 -1.718 1.00 32.95 763 ASP A CA 1
ATOM 6099 C C . ASP A 1 740 ? -12.778 30.930 -2.275 1.00 34.12 763 ASP A C 1
ATOM 6100 O O . ASP A 1 740 ? -13.459 31.735 -2.917 1.00 34.30 763 ASP A O 1
ATOM 6105 N N . LYS A 1 741 ? -13.151 29.676 -2.022 1.00 35.77 764 LYS A N 1
ATOM 6106 C CA . LYS A 1 741 ? -14.382 29.066 -2.544 1.00 37.11 764 LYS A CA 1
ATOM 6107 C C . LYS A 1 741 ? -15.643 29.875 -2.165 1.00 37.56 764 LYS A C 1
ATOM 6108 O O . LYS A 1 741 ? -16.590 30.006 -2.978 1.00 37.85 764 LYS A O 1
ATOM 6114 N N . SER A 1 742 ? -15.619 30.466 -0.966 1.00 37.24 765 SER A N 1
ATOM 6115 C CA . SER A 1 742 ? -16.759 31.238 -0.462 1.00 37.63 765 SER A CA 1
ATOM 6116 C C . SER A 1 742 ? -16.786 32.699 -0.938 1.00 37.62 765 SER A C 1
ATOM 6117 O O . SER A 1 742 ? -17.799 33.392 -0.758 1.00 37.66 765 SER A O 1
ATOM 6120 N N . GLY A 1 743 ? -15.687 33.157 -1.552 1.00 36.32 766 GLY A N 1
ATOM 6121 C CA . GLY A 1 743 ? -15.602 34.513 -2.113 1.00 35.09 766 GLY A CA 1
ATOM 6122 C C . GLY A 1 743 ? -14.769 35.514 -1.322 1.00 34.34 766 GLY A C 1
ATOM 6123 O O . GLY A 1 743 ? -14.726 36.695 -1.682 1.00 34.32 766 GLY A O 1
ATOM 6124 N N . HIS A 1 744 ? -14.120 35.049 -0.253 1.00 33.54 767 HIS A N 1
ATOM 6125 C CA A HIS A 1 744 ? -13.286 35.917 0.568 0.50 33.16 767 HIS A CA 1
ATOM 6126 C CA B HIS A 1 744 ? -13.260 35.882 0.608 0.50 33.40 767 HIS A CA 1
ATOM 6127 C C . HIS A 1 744 ? -11.923 36.147 -0.089 1.00 32.88 767 HIS A C 1
ATOM 6128 O O . HIS A 1 744 ? -11.246 35.200 -0.498 1.00 32.09 767 HIS A O 1
ATOM 6141 N N . GLN A 1 745 ? -11.555 37.424 -0.202 1.00 32.29 768 GLN A N 1
ATOM 6142 C CA . GLN A 1 745 ? -10.316 37.830 -0.888 1.00 30.85 768 GLN A CA 1
ATOM 6143 C C . GLN A 1 745 ? -9.091 37.589 -0.013 1.00 29.60 768 GLN A C 1
ATOM 6144 O O . GLN A 1 745 ? -9.039 38.002 1.158 1.00 29.69 768 GLN A O 1
ATOM 6150 N N . VAL A 1 746 ? -8.112 36.906 -0.584 1.00 27.27 769 VAL A N 1
ATOM 6151 C CA . VAL A 1 746 ? -6.877 36.641 0.142 1.00 26.38 769 VAL A CA 1
ATOM 6152 C C . VAL A 1 746 ? -5.670 37.424 -0.396 1.00 24.50 769 VAL A C 1
ATOM 6153 O O . VAL A 1 746 ? -4.688 37.610 0.307 1.00 23.00 769 VAL A O 1
ATOM 6157 N N . ALA A 1 747 ? -5.778 37.883 -1.639 1.00 23.07 770 ALA A N 1
ATOM 6158 C CA . ALA A 1 747 ? -4.705 38.635 -2.302 1.00 22.46 770 ALA A CA 1
ATOM 6159 C C . ALA A 1 747 ? -5.327 39.500 -3.410 1.00 22.24 770 ALA A C 1
ATOM 6160 O O . ALA A 1 747 ? -6.383 39.159 -3.952 1.00 21.76 770 ALA A O 1
ATOM 6162 N N . GLU A 1 748 ? -4.674 40.608 -3.712 1.00 22.04 771 GLU A N 1
ATOM 6163 C CA . GLU A 1 748 ? -4.998 41.421 -4.878 1.00 22.53 771 GLU A CA 1
ATOM 6164 C C . GLU A 1 748 ? -3.743 42.045 -5.468 1.00 22.06 771 GLU A C 1
ATOM 6165 O O . GLU A 1 748 ? -2.749 42.314 -4.755 1.00 21.39 771 GLU A O 1
ATOM 6171 N N . SER A 1 749 ? -3.788 42.270 -6.776 1.00 22.30 772 SER A N 1
ATOM 6172 C CA A SER A 1 749 ? -2.695 42.970 -7.423 0.50 21.89 772 SER A CA 1
ATOM 6173 C CA B SER A 1 749 ? -2.685 42.895 -7.498 0.50 21.87 772 SER A CA 1
ATOM 6174 C C . SER A 1 749 ? -3.265 43.859 -8.524 1.00 22.43 772 SER A C 1
ATOM 6175 O O . SER A 1 749 ? -4.454 43.768 -8.857 1.00 22.62 772 SER A O 1
ATOM 6180 N N . VAL A 1 750 ? -2.424 44.764 -9.031 1.00 21.48 773 VAL A N 1
ATOM 6181 C CA A VAL A 1 750 ? -2.762 45.568 -10.207 0.50 21.16 773 VAL A CA 1
ATOM 6182 C CA B VAL A 1 750 ? -2.756 45.616 -10.184 0.50 21.05 773 VAL A CA 1
ATOM 6183 C C . VAL A 1 750 ? -1.604 45.465 -11.181 1.00 21.48 773 VAL A C 1
ATOM 6184 O O . VAL A 1 750 ? -0.426 45.425 -10.776 1.00 21.06 773 VAL A O 1
ATOM 6191 N N . HIS A 1 751 ? -1.930 45.362 -12.468 1.00 20.23 774 HIS A N 1
ATOM 6192 C CA . HIS A 1 751 ? -0.911 45.258 -13.499 1.00 20.80 774 HIS A CA 1
ATOM 6193 C C . HIS A 1 751 ? -1.094 46.333 -14.560 1.00 20.68 774 HIS A C 1
ATOM 6194 O O . HIS A 1 751 ? -2.223 46.599 -15.021 1.00 21.11 774 HIS A O 1
ATOM 6201 N N . PHE A 1 752 ? 0.026 46.930 -14.961 1.00 19.84 775 PHE A N 1
ATOM 6202 C CA . PHE A 1 752 ? 0.046 47.906 -16.046 1.00 18.96 775 PHE A CA 1
ATOM 6203 C C . PHE A 1 752 ? 0.737 47.259 -17.243 1.00 19.46 775 PHE A C 1
ATOM 6204 O O . PHE A 1 752 ? 1.700 46.508 -17.106 1.00 18.87 775 PHE A O 1
ATOM 6212 N N . PHE A 1 753 ? 0.192 47.510 -18.430 1.00 19.19 776 PHE A N 1
ATOM 6213 C CA . PHE A 1 753 ? 0.654 46.827 -19.653 1.00 19.33 776 PHE A CA 1
ATOM 6214 C C . PHE A 1 753 ? 1.719 47.628 -20.395 1.00 19.67 776 PHE A C 1
ATOM 6215 O O . PHE A 1 753 ? 2.276 47.145 -21.397 1.00 19.79 776 PHE A O 1
ATOM 6223 N N . ARG A 1 754 ? 1.981 48.849 -19.936 1.00 19.38 777 ARG A N 1
ATOM 6224 C CA . ARG A 1 754 ? 2.994 49.695 -20.558 1.00 19.51 777 ARG A CA 1
ATOM 6225 C C . ARG A 1 754 ? 3.782 50.422 -19.493 1.00 19.81 777 ARG A C 1
ATOM 6226 O O . ARG A 1 754 ? 3.321 50.580 -18.346 1.00 18.90 777 ARG A O 1
ATOM 6234 N N . LYS A 1 755 ? 4.932 50.935 -19.903 1.00 19.29 778 LYS A N 1
ATOM 6235 C CA . LYS A 1 755 ? 5.771 51.749 -19.025 1.00 19.67 778 LYS A CA 1
ATOM 6236 C C . LYS A 1 755 ? 5.026 53.003 -18.623 1.00 19.23 778 LYS A C 1
ATOM 6237 O O . LYS A 1 755 ? 4.187 53.532 -19.368 1.00 18.98 778 LYS A O 1
ATOM 6243 N N . THR A 1 756 ? 5.297 53.498 -17.423 1.00 18.66 779 THR A N 1
ATOM 6244 C CA . THR A 1 756 ? 4.572 54.640 -16.926 1.00 17.58 779 THR A CA 1
ATOM 6245 C C . THR A 1 756 ? 4.609 55.868 -17.851 1.00 18.00 779 THR A C 1
ATOM 6246 O O . THR A 1 756 ? 3.595 56.538 -18.010 1.00 18.73 779 THR A O 1
ATOM 6250 N N . LYS A 1 757 ? 5.755 56.116 -18.491 1.00 18.32 780 LYS A N 1
ATOM 6251 C CA . LYS A 1 757 ? 5.876 57.236 -19.437 1.00 19.50 780 LYS A CA 1
ATOM 6252 C C . LYS A 1 757 ? 4.972 57.128 -20.659 1.00 20.61 780 LYS A C 1
ATOM 6253 O O . LYS A 1 757 ? 4.692 58.157 -21.274 1.00 20.09 780 LYS A O 1
ATOM 6259 N N . ASP A 1 758 ? 4.584 55.893 -20.978 1.00 20.76 781 ASP A N 1
ATOM 6260 C CA . ASP A 1 758 ? 3.729 55.542 -22.132 1.00 21.80 781 ASP A CA 1
ATOM 6261 C C . ASP A 1 758 ? 2.241 55.495 -21.747 1.00 22.75 781 ASP A C 1
ATOM 6262 O O . ASP A 1 758 ? 1.374 55.374 -22.624 1.00 23.44 781 ASP A O 1
ATOM 6267 N N . LEU A 1 759 ? 1.934 55.653 -20.456 1.00 21.86 782 LEU A N 1
ATOM 6268 C CA . LEU A 1 759 ? 0.534 55.667 -20.029 1.00 22.67 782 LEU A CA 1
ATOM 6269 C C . LEU A 1 759 ? -0.125 57.016 -20.319 1.00 22.59 782 LEU A C 1
ATOM 6270 O O . LEU A 1 759 ? 0.458 58.075 -20.119 1.00 22.76 782 LEU A O 1
ATOM 6275 N N . GLN A 1 760 ? -1.365 56.956 -20.797 1.00 24.00 783 GLN A N 1
ATOM 6276 C CA . GLN A 1 760 ? -2.140 58.142 -21.034 1.00 24.64 783 GLN A CA 1
ATOM 6277 C C . GLN A 1 760 ? -2.912 58.450 -19.755 1.00 24.69 783 GLN A C 1
ATOM 6278 O O . GLN A 1 760 ? -4.107 58.199 -19.661 1.00 24.45 783 GLN A O 1
ATOM 6284 N N . LEU A 1 761 ? -2.198 58.977 -18.763 1.00 24.46 784 LEU A N 1
ATOM 6285 C CA . LEU A 1 761 ? -2.768 59.317 -17.457 1.00 24.70 784 LEU A CA 1
ATOM 6286 C C . LEU A 1 761 ? -3.621 60.588 -17.523 1.00 25.43 784 LEU A C 1
ATOM 6287 O O . LEU A 1 761 ? -3.175 61.614 -18.006 1.00 24.94 784 LEU A O 1
ATOM 6292 N N . PRO A 1 762 ? -4.860 60.517 -17.017 1.00 26.73 785 PRO A N 1
ATOM 6293 C CA . PRO A 1 762 ? -5.713 61.707 -17.008 1.00 27.41 785 PRO A CA 1
ATOM 6294 C C . PRO A 1 762 ? -5.329 62.682 -15.894 1.00 27.59 785 PRO A C 1
ATOM 6295 O O . PRO A 1 762 ? -4.969 62.236 -14.791 1.00 27.69 785 PRO A O 1
ATOM 6299 N N . PRO A 1 763 ? -5.384 64.005 -16.157 1.00 28.27 786 PRO A N 1
ATOM 6300 C CA . PRO A 1 763 ? -5.317 64.920 -15.013 1.00 28.22 786 PRO A CA 1
ATOM 6301 C C . PRO A 1 763 ? -6.443 64.598 -14.017 1.00 29.22 786 PRO A C 1
ATOM 6302 O O . PRO A 1 763 ? -7.573 64.272 -14.427 1.00 28.83 786 PRO A O 1
ATOM 6306 N N . THR A 1 764 ? -6.111 64.628 -12.724 1.00 29.45 787 THR A N 1
ATOM 6307 C CA . THR A 1 764 ? -7.081 64.329 -11.680 1.00 30.26 787 THR A CA 1
ATOM 6308 C C . THR A 1 764 ? -6.711 64.980 -10.353 1.00 31.10 787 THR A C 1
ATOM 6309 O O . THR A 1 764 ? -5.535 65.091 -9.994 1.00 30.33 787 THR A O 1
ATOM 6313 N N . SER A 1 765 ? -7.736 65.449 -9.649 1.00 31.76 788 SER A N 1
ATOM 6314 C CA . SER A 1 765 ? -7.556 66.121 -8.384 1.00 33.40 788 SER A CA 1
ATOM 6315 C C . SER A 1 765 ? -7.859 65.089 -7.293 1.00 33.20 788 SER A C 1
ATOM 6316 O O . SER A 1 765 ? -8.983 64.592 -7.177 1.00 33.73 788 SER A O 1
ATOM 6319 N N . VAL A 1 766 ? -6.852 64.740 -6.507 1.00 32.28 789 VAL A N 1
ATOM 6320 C CA . VAL A 1 766 ? -7.098 63.815 -5.404 1.00 31.56 789 VAL A CA 1
ATOM 6321 C C . VAL A 1 766 ? -7.645 64.580 -4.199 1.00 32.01 789 VAL A C 1
ATOM 6322 O O . VAL A 1 766 ? -6.971 65.456 -3.643 1.00 32.22 789 VAL A O 1
ATOM 6326 N N . SER A 1 767 ? -8.876 64.258 -3.811 1.00 31.49 790 SER A N 1
ATOM 6327 C CA . SER A 1 767 ? -9.450 64.848 -2.607 1.00 32.18 790 SER A CA 1
ATOM 6328 C C . SER A 1 767 ? -9.222 63.935 -1.418 1.00 31.58 790 SER A C 1
ATOM 6329 O O . SER A 1 767 ? -9.043 62.727 -1.571 1.00 31.03 790 SER A O 1
ATOM 6332 N N . TYR A 1 768 ? -9.230 64.517 -0.228 1.00 32.24 791 TYR A N 1
ATOM 6333 C CA . TYR A 1 768 ? -9.231 63.719 0.991 1.00 32.52 791 TYR A CA 1
ATOM 6334 C C . TYR A 1 768 ? -10.024 64.403 2.105 1.00 33.59 791 TYR A C 1
ATOM 6335 O O . TYR A 1 768 ? -10.150 65.636 2.132 1.00 33.65 791 TYR A O 1
ATOM 6344 N N . GLN A 1 769 ? -10.563 63.579 3.000 1.00 34.44 792 GLN A N 1
ATOM 6345 C CA . GLN A 1 769 ? -11.105 64.018 4.274 1.00 36.00 792 GLN A CA 1
ATOM 6346 C C . GLN A 1 769 ? -10.137 63.547 5.353 1.00 36.16 792 GLN A C 1
ATOM 6347 O O . GLN A 1 769 ? -9.585 62.438 5.258 1.00 35.90 792 GLN A O 1
ATOM 6353 N N . MET A 1 770 ? -9.942 64.385 6.367 1.00 36.34 793 MET A N 1
ATOM 6354 C CA . MET A 1 770 ? -9.010 64.111 7.462 1.00 36.68 793 MET A CA 1
ATOM 6355 C C . MET A 1 770 ? -9.725 64.116 8.801 1.00 36.23 793 MET A C 1
ATOM 6356 O O . MET A 1 770 ? -10.559 64.989 9.082 1.00 36.11 793 MET A O 1
ATOM 6361 N N . LYS A 1 771 ? -9.391 63.135 9.624 1.00 35.40 794 LYS A N 1
ATOM 6362 C CA . LYS A 1 771 ? -9.829 63.096 11.008 1.00 35.25 794 LYS A CA 1
ATOM 6363 C C . LYS A 1 771 ? -8.569 63.003 11.900 1.00 34.48 794 LYS A C 1
ATOM 6364 O O . LYS A 1 771 ? -7.892 61.966 11.949 1.00 33.90 794 LYS A O 1
ATOM 6370 N N . GLN A 1 772 ? -8.225 64.106 12.569 1.00 34.14 795 GLN A N 1
ATOM 6371 C CA . GLN A 1 772 ? -6.999 64.159 13.381 1.00 33.69 795 GLN A CA 1
ATOM 6372 C C . GLN A 1 772 ? -7.265 64.176 14.887 1.00 33.95 795 GLN A C 1
ATOM 6373 O O . GLN A 1 772 ? -8.081 64.973 15.385 1.00 33.59 795 GLN A O 1
ATOM 6379 N N . THR A 1 773 ? -6.556 63.284 15.583 1.00 33.81 796 THR A N 1
ATOM 6380 C CA . THR A 1 773 ? -6.545 63.173 17.044 1.00 34.34 796 THR A CA 1
ATOM 6381 C C . THR A 1 773 ? -5.093 63.109 17.527 1.00 33.96 796 THR A C 1
ATOM 6382 O O . THR A 1 773 ? -4.169 63.174 16.702 1.00 33.47 796 THR A O 1
ATOM 6386 N N . ASP A 1 774 ? -4.869 62.998 18.839 1.00 33.50 797 ASP A N 1
ATOM 6387 C CA . ASP A 1 774 ? -3.487 62.891 19.350 1.00 33.16 797 ASP A CA 1
ATOM 6388 C C . ASP A 1 774 ? -2.811 61.643 18.794 1.00 32.07 797 ASP A C 1
ATOM 6389 O O . ASP A 1 774 ? -3.388 60.546 18.816 1.00 31.28 797 ASP A O 1
ATOM 6394 N N . GLY A 1 775 ? -1.609 61.824 18.245 1.00 30.80 798 GLY A N 1
ATOM 6395 C CA . GLY A 1 775 ? -0.821 60.700 17.740 1.00 29.40 798 GLY A CA 1
ATOM 6396 C C . GLY A 1 775 ? -1.248 60.147 16.381 1.00 28.79 798 GLY A C 1
ATOM 6397 O O . GLY A 1 775 ? -0.599 59.229 15.852 1.00 27.62 798 GLY A O 1
ATOM 6398 N N . LYS A 1 776 ? -2.320 60.692 15.809 1.00 28.02 799 LYS A N 1
ATOM 6399 C CA . LYS A 1 776 ? -2.962 60.051 14.656 1.00 28.53 799 LYS A CA 1
ATOM 6400 C C . LYS A 1 776 ? -3.738 60.956 13.688 1.00 28.05 799 LYS A C 1
ATOM 6401 O O . LYS A 1 776 ? -4.486 61.871 14.090 1.00 27.92 799 LYS A O 1
ATOM 6407 N N . CYS A 1 777 ? -3.528 60.696 12.399 1.00 27.39 800 CYS A N 1
ATOM 6408 C CA A CYS A 1 777 ? -4.256 61.378 11.359 0.50 27.36 800 CYS A CA 1
ATOM 6409 C CA B CYS A 1 777 ? -4.268 61.372 11.328 0.50 28.04 800 CYS A CA 1
ATOM 6410 C C . CYS A 1 777 ? -4.888 60.329 10.428 1.00 28.00 800 CYS A C 1
ATOM 6411 O O . CYS A 1 777 ? -4.174 59.573 9.781 1.00 27.88 800 CYS A O 1
ATOM 6416 N N . GLU A 1 778 ? -6.219 60.285 10.377 1.00 27.83 801 GLU A N 1
ATOM 6417 C CA . GLU A 1 778 ? -6.935 59.355 9.502 1.00 28.63 801 GLU A CA 1
ATOM 6418 C C . GLU A 1 778 ? -7.364 60.090 8.231 1.00 28.14 801 GLU A C 1
ATOM 6419 O O . GLU A 1 778 ? -8.086 61.082 8.312 1.00 28.08 801 GLU A O 1
ATOM 6425 N N . LEU A 1 779 ? -6.904 59.617 7.067 1.00 28.21 802 LEU A N 1
ATOM 6426 C CA . LEU A 1 779 ? -7.228 60.239 5.770 1.00 28.51 802 LEU A CA 1
ATOM 6427 C C . LEU A 1 779 ? -8.059 59.290 4.932 1.00 27.82 802 LEU A C 1
ATOM 6428 O O . LEU A 1 779 ? -7.771 58.111 4.876 1.00 27.03 802 LEU A O 1
ATOM 6433 N N . THR A 1 780 ? -9.127 59.793 4.316 1.00 27.76 803 THR A N 1
ATOM 6434 C CA . THR A 1 780 ? -9.821 59.000 3.321 1.00 28.75 803 THR A CA 1
ATOM 6435 C C . THR A 1 780 ? -9.605 59.734 2.008 1.00 28.45 803 THR A C 1
ATOM 6436 O O . THR A 1 780 ? -9.946 60.908 1.885 1.00 29.69 803 THR A O 1
ATOM 6440 N N . LEU A 1 781 ? -8.985 59.038 1.055 1.00 28.24 804 LEU A N 1
ATOM 6441 C CA . LEU A 1 781 ? -8.593 59.609 -0.227 1.00 27.35 804 LEU A CA 1
ATOM 6442 C C . LEU A 1 781 ? -9.559 59.150 -1.310 1.00 26.54 804 LEU A C 1
ATOM 6443 O O . LEU A 1 781 ? -10.012 58.022 -1.297 1.00 25.74 804 LEU A O 1
ATOM 6448 N N . PHE A 1 782 ? -9.852 60.037 -2.255 1.00 26.04 805 PHE A N 1
ATOM 6449 C CA . PHE A 1 782 ? -10.704 59.672 -3.377 1.00 26.53 805 PHE A CA 1
ATOM 6450 C C . PHE A 1 782 ? -10.299 60.373 -4.677 1.00 25.41 805 PHE A C 1
ATOM 6451 O O . PHE A 1 782 ? -9.881 61.533 -4.678 1.00 25.63 805 PHE A O 1
ATOM 6459 N N . SER A 1 783 ? -10.411 59.640 -5.773 1.00 25.15 806 SER A N 1
ATOM 6460 C CA . SER A 1 783 ? -10.263 60.199 -7.111 1.00 25.52 806 SER A CA 1
ATOM 6461 C C . SER A 1 783 ? -11.183 59.436 -8.081 1.00 24.83 806 SER A C 1
ATOM 6462 O O . SER A 1 783 ? -11.210 58.206 -8.085 1.00 25.55 806 SER A O 1
ATOM 6465 N N . SER A 1 784 ? -11.949 60.164 -8.898 1.00 25.35 807 SER A N 1
ATOM 6466 C CA . SER A 1 784 ? -12.764 59.515 -9.930 1.00 24.94 807 SER A CA 1
ATOM 6467 C C . SER A 1 784 ? -11.938 58.825 -11.026 1.00 24.20 807 SER A C 1
ATOM 6468 O O . SER A 1 784 ? -12.425 57.952 -11.759 1.00 24.33 807 SER A O 1
ATOM 6471 N N . MET A 1 785 ? -10.666 59.205 -11.126 1.00 22.61 808 MET A N 1
ATOM 6472 C CA . MET A 1 785 ? -9.801 58.721 -12.191 1.00 22.36 808 MET A CA 1
ATOM 6473 C C . MET A 1 785 ? -8.522 58.194 -11.523 1.00 21.33 808 MET A C 1
ATOM 6474 O O . MET A 1 785 ? -8.172 58.630 -10.435 1.00 21.84 808 MET A O 1
ATOM 6479 N N . LEU A 1 786 ? -7.850 57.283 -12.206 1.00 20.56 809 LEU A N 1
ATOM 6480 C CA . LEU A 1 786 ? -6.592 56.716 -11.685 1.00 19.43 809 LEU A CA 1
ATOM 6481 C C . LEU A 1 786 ? -5.630 57.857 -11.315 1.00 19.36 809 LEU A C 1
ATOM 6482 O O . LEU A 1 786 ? -5.472 58.831 -12.067 1.00 18.00 809 LEU A O 1
ATOM 6487 N N . ALA A 1 787 ? -5.042 57.766 -10.108 1.00 17.96 810 ALA A N 1
ATOM 6488 C CA . ALA A 1 787 ? -3.913 58.624 -9.748 1.00 17.48 810 ALA A CA 1
ATOM 6489 C C . ALA A 1 787 ? -2.794 57.619 -9.478 1.00 17.75 810 ALA A C 1
ATOM 6490 O O . ALA A 1 787 ? -2.954 56.702 -8.654 1.00 18.47 810 ALA A O 1
ATOM 6492 N N . LYS A 1 788 ? -1.693 57.781 -10.195 1.00 16.54 811 LYS A N 1
ATOM 6493 C CA . LYS A 1 788 ? -0.644 56.781 -10.310 1.00 17.07 811 LYS A CA 1
ATOM 6494 C C . LYS A 1 788 ? 0.440 57.017 -9.236 1.00 15.89 811 LYS A C 1
ATOM 6495 O O . LYS A 1 788 ? 0.898 58.126 -9.069 1.00 15.74 811 LYS A O 1
ATOM 6501 N N . ASP A 1 789 ? 0.787 55.961 -8.502 1.00 16.51 812 ASP A N 1
ATOM 6502 C CA . ASP A 1 789 ? 1.886 55.983 -7.516 1.00 15.36 812 ASP A CA 1
ATOM 6503 C C . ASP A 1 789 ? 1.805 57.157 -6.590 1.00 15.46 812 ASP A C 1
ATOM 6504 O O . ASP A 1 789 ? 2.752 57.938 -6.485 1.00 14.28 812 ASP A O 1
ATOM 6509 N N . ILE A 1 790 ? 0.680 57.294 -5.888 1.00 14.77 813 ILE A N 1
ATOM 6510 C CA A ILE A 1 790 ? 0.429 58.424 -4.984 0.50 15.94 813 ILE A CA 1
ATOM 6511 C CA B ILE A 1 790 ? 0.520 58.477 -5.071 0.50 15.46 813 ILE A CA 1
ATOM 6512 C C . ILE A 1 790 ? 1.461 58.436 -3.873 1.00 15.45 813 ILE A C 1
ATOM 6513 O O . ILE A 1 790 ? 1.745 57.372 -3.304 1.00 16.53 813 ILE A O 1
ATOM 6522 N N . PHE A 1 791 ? 1.975 59.609 -3.557 1.00 14.86 814 PHE A N 1
ATOM 6523 C CA . PHE A 1 791 ? 2.820 59.797 -2.388 1.00 14.72 814 PHE A CA 1
ATOM 6524 C C . PHE A 1 791 ? 2.110 60.821 -1.503 1.00 14.97 814 PHE A C 1
ATOM 6525 O O . PHE A 1 791 ? 1.889 61.975 -1.899 1.00 15.86 814 PHE A O 1
ATOM 6533 N N . ILE A 1 792 ? 1.745 60.393 -0.299 1.00 14.56 815 ILE A N 1
ATOM 6534 C CA . ILE A 1 792 ? 1.201 61.318 0.675 1.00 14.76 815 ILE A CA 1
ATOM 6535 C C . ILE A 1 792 ? 2.352 61.861 1.504 1.00 14.82 815 ILE A C 1
ATOM 6536 O O . ILE A 1 792 ? 2.946 61.144 2.329 1.00 14.07 815 ILE A O 1
ATOM 6541 N N . GLU A 1 793 ? 2.682 63.131 1.271 1.00 14.35 816 GLU A N 1
ATOM 6542 C CA . GLU A 1 793 ? 3.878 63.749 1.865 1.00 15.74 816 GLU A CA 1
ATOM 6543 C C . GLU A 1 793 ? 3.516 64.656 3.025 1.00 16.99 816 GLU A C 1
ATOM 6544 O O . GLU A 1 793 ? 2.625 65.510 2.913 1.00 17.07 816 GLU A O 1
ATOM 6550 N N . THR A 1 794 ? 4.191 64.457 4.158 1.00 17.11 817 THR A N 1
ATOM 6551 C CA . THR A 1 794 ? 3.968 65.261 5.340 1.00 17.36 817 THR A CA 1
ATOM 6552 C C . THR A 1 794 ? 5.327 65.739 5.804 1.00 18.59 817 THR A C 1
ATOM 6553 O O . THR A 1 794 ? 6.308 65.063 5.558 1.00 17.41 817 THR A O 1
ATOM 6557 N N . PRO A 1 795 ? 5.396 66.912 6.450 1.00 19.44 818 PRO A N 1
ATOM 6558 C CA . PRO A 1 795 ? 6.696 67.408 6.882 1.00 19.77 818 PRO A CA 1
ATOM 6559 C C . PRO A 1 795 ? 7.235 66.780 8.174 1.00 19.30 818 PRO A C 1
ATOM 6560 O O . PRO A 1 795 ? 8.401 67.023 8.548 1.00 19.64 818 PRO A O 1
ATOM 6564 N N . LEU A 1 796 ? 6.411 65.979 8.843 1.00 19.02 819 LEU A N 1
ATOM 6565 C CA . LEU A 1 796 ? 6.757 65.467 10.171 1.00 19.30 819 LEU A CA 1
ATOM 6566 C C . LEU A 1 796 ? 7.704 64.283 10.032 1.00 18.39 819 LEU A C 1
ATOM 6567 O O . LEU A 1 796 ? 7.316 63.247 9.467 1.00 17.88 819 LEU A O 1
ATOM 6572 N N . GLN A 1 797 ? 8.939 64.437 10.523 1.00 18.21 820 GLN A N 1
ATOM 6573 C CA . GLN A 1 797 ? 9.939 63.375 10.395 1.00 16.86 820 GLN A CA 1
ATOM 6574 C C . GLN A 1 797 ? 9.547 62.070 11.047 1.00 17.72 820 GLN A C 1
ATOM 6575 O O . GLN A 1 797 ? 9.006 62.058 12.170 1.00 17.55 820 GLN A O 1
ATOM 6581 N N . GLY A 1 798 ? 9.799 60.977 10.342 1.00 17.23 821 GLY A N 1
ATOM 6582 C CA . GLY A 1 798 ? 9.511 59.624 10.876 1.00 17.87 821 GLY A CA 1
ATOM 6583 C C . GLY A 1 798 ? 8.043 59.230 10.959 1.00 17.94 821 GLY A C 1
ATOM 6584 O O . GLY A 1 798 ? 7.713 58.139 11.462 1.00 18.16 821 GLY A O 1
ATOM 6585 N N . ALA A 1 799 ? 7.133 60.106 10.499 1.00 17.96 822 ALA A N 1
ATOM 6586 C CA . ALA A 1 799 ? 5.705 59.733 10.433 1.00 16.30 822 ALA A CA 1
ATOM 6587 C C . ALA A 1 799 ? 5.509 58.399 9.735 1.00 16.67 822 ALA A C 1
ATOM 6588 O O . ALA A 1 799 ? 6.168 58.118 8.701 1.00 14.70 822 ALA A O 1
ATOM 6590 N N . ARG A 1 800 ? 4.621 57.576 10.293 1.00 15.86 823 ARG A N 1
ATOM 6591 C CA . ARG A 1 800 ? 4.352 56.230 9.798 1.00 16.48 823 ARG A CA 1
ATOM 6592 C C . ARG A 1 800 ? 3.012 56.186 9.096 1.00 16.25 823 ARG A C 1
ATOM 6593 O O . ARG A 1 800 ? 2.064 56.790 9.576 1.00 16.90 823 ARG A O 1
ATOM 6601 N N . TYR A 1 801 ? 2.925 55.433 7.995 1.00 16.15 824 TYR A N 1
ATOM 6602 C CA . TYR A 1 801 ? 1.706 55.331 7.213 1.00 15.99 824 TYR A CA 1
ATOM 6603 C C . TYR A 1 801 ? 1.235 53.901 7.120 1.00 15.38 824 TYR A C 1
ATOM 6604 O O . TYR A 1 801 ? 2.050 52.996 6.917 1.00 15.94 824 TYR A O 1
ATOM 6613 N N . SER A 1 802 ? -0.078 53.669 7.229 1.00 15.14 825 SER A N 1
ATOM 6614 C CA . SER A 1 802 ? -0.599 52.331 6.950 1.00 15.36 825 SER A CA 1
ATOM 6615 C C . SER A 1 802 ? -0.276 51.896 5.513 1.00 16.02 825 SER A C 1
ATOM 6616 O O . SER A 1 802 ? -0.120 50.719 5.246 1.00 16.32 825 SER A O 1
ATOM 6619 N N . ASP A 1 803 ? -0.225 52.874 4.599 1.00 15.30 826 ASP A N 1
ATOM 6620 C CA . ASP A 1 803 ? 0.161 52.632 3.195 1.00 15.56 826 ASP A CA 1
ATOM 6621 C C . ASP A 1 803 ? 0.547 53.969 2.582 1.00 14.11 826 ASP A C 1
ATOM 6622 O O . ASP A 1 803 ? 0.173 55.049 3.044 1.00 14.74 826 ASP A O 1
ATOM 6627 N N . ASN A 1 804 ? 1.352 53.883 1.532 1.00 14.79 827 ASN A N 1
ATOM 6628 C CA . ASN A 1 804 ? 1.770 55.093 0.824 1.00 14.02 827 ASN A CA 1
ATOM 6629 C C . ASN A 1 804 ? 2.371 54.542 -0.466 1.00 13.47 827 ASN A C 1
ATOM 6630 O O . ASN A 1 804 ? 2.569 53.351 -0.579 1.00 13.11 827 ASN A O 1
ATOM 6635 N N . PHE A 1 805 ? 2.603 55.383 -1.476 1.00 12.29 828 PHE A N 1
ATOM 6636 C CA . PHE A 1 805 ? 3.209 54.899 -2.724 1.00 12.95 828 PHE A CA 1
ATOM 6637 C C . PHE A 1 805 ? 2.424 53.783 -3.373 1.00 13.22 828 PHE A C 1
ATOM 6638 O O . PHE A 1 805 ? 2.943 52.748 -3.744 1.00 14.02 828 PHE A O 1
ATOM 6646 N N . PHE A 1 806 ? 1.111 54.011 -3.499 1.00 15.80 829 PHE A N 1
ATOM 6647 C CA . PHE A 1 806 ? 0.214 53.052 -4.119 1.00 15.03 829 PHE A CA 1
ATOM 6648 C C . PHE A 1 806 ? -0.581 53.771 -5.223 1.00 15.62 829 PHE A C 1
ATOM 6649 O O . PHE A 1 806 ? -0.710 54.990 -5.205 1.00 15.99 829 PHE A O 1
ATOM 6657 N N . ASP A 1 807 ? -1.129 52.986 -6.144 1.00 16.29 830 ASP A N 1
ATOM 6658 C CA . ASP A 1 807 ? -2.078 53.531 -7.132 1.00 17.36 830 ASP A CA 1
ATOM 6659 C C . ASP A 1 807 ? -3.465 53.709 -6.481 1.00 18.68 830 ASP A C 1
ATOM 6660 O O . ASP A 1 807 ? -3.973 52.791 -5.835 1.00 19.42 830 ASP A O 1
ATOM 6665 N N . LEU A 1 808 ? -4.037 54.898 -6.662 1.00 19.29 831 LEU A N 1
ATOM 6666 C CA . LEU A 1 808 ? -5.397 55.219 -6.182 1.00 20.41 831 LEU A CA 1
ATOM 6667 C C . LEU A 1 808 ? -6.306 54.935 -7.384 1.00 21.37 831 LEU A C 1
ATOM 6668 O O . LEU A 1 808 ? -6.251 55.643 -8.394 1.00 21.69 831 LEU A O 1
ATOM 6673 N N . LEU A 1 809 ? -7.099 53.885 -7.256 1.00 22.07 832 LEU A N 1
ATOM 6674 C CA . LEU A 1 809 ? -7.888 53.357 -8.369 1.00 22.77 832 LEU A CA 1
ATOM 6675 C C . LEU A 1 809 ? -9.158 54.185 -8.570 1.00 23.16 832 LEU A C 1
ATOM 6676 O O . LEU A 1 809 ? -9.694 54.740 -7.602 1.00 22.88 832 LEU A O 1
ATOM 6681 N N . PRO A 1 810 ? -9.596 54.327 -9.843 1.00 23.70 833 PRO A N 1
ATOM 6682 C CA . PRO A 1 810 ? -10.712 55.228 -10.152 1.00 24.99 833 PRO A CA 1
ATOM 6683 C C . PRO A 1 810 ? -11.968 54.881 -9.326 1.00 25.93 833 PRO A C 1
ATOM 6684 O O . PRO A 1 810 ? -12.401 53.718 -9.320 1.00 26.89 833 PRO A O 1
ATOM 6688 N N . GLY A 1 811 ? -12.465 55.872 -8.585 1.00 28.21 834 GLY A N 1
ATOM 6689 C CA . GLY A 1 811 ? -13.696 55.740 -7.782 1.00 30.17 834 GLY A CA 1
ATOM 6690 C C . GLY A 1 811 ? -13.639 54.857 -6.541 1.00 31.92 834 GLY A C 1
ATOM 6691 O O . GLY A 1 811 ? -14.670 54.648 -5.868 1.00 32.55 834 GLY A O 1
ATOM 6692 N N . GLU A 1 812 ? -12.443 54.363 -6.205 1.00 32.26 835 GLU A N 1
ATOM 6693 C CA . GLU A 1 812 ? -12.290 53.443 -5.082 1.00 32.71 835 GLU A CA 1
ATOM 6694 C C . GLU A 1 812 ? -11.608 54.162 -3.931 1.00 32.86 835 GLU A C 1
ATOM 6695 O O . GLU A 1 812 ? -10.376 54.345 -3.952 1.00 32.95 835 GLU A O 1
ATOM 6701 N N . ARG A 1 813 ? -12.391 54.562 -2.927 1.00 32.10 836 ARG A N 1
ATOM 6702 C CA . ARG A 1 813 ? -11.838 55.301 -1.799 1.00 32.60 836 ARG A CA 1
ATOM 6703 C C . ARG A 1 813 ? -10.782 54.483 -1.054 1.00 30.79 836 ARG A C 1
ATOM 6704 O O . ARG A 1 813 ? -10.803 53.240 -1.067 1.00 31.74 836 ARG A O 1
ATOM 6712 N N . LYS A 1 814 ? -9.838 55.195 -0.455 1.00 28.96 837 LYS A N 1
ATOM 6713 C CA . LYS A 1 814 ? -8.695 54.577 0.204 1.00 26.95 837 LYS A CA 1
ATOM 6714 C C . LYS A 1 814 ? -8.467 55.255 1.542 1.00 25.80 837 LYS A C 1
ATOM 6715 O O . LYS A 1 814 ? -8.296 56.480 1.608 1.00 24.31 837 LYS A O 1
ATOM 6721 N N . LYS A 1 815 ? -8.432 54.448 2.597 1.00 24.06 838 LYS A N 1
ATOM 6722 C CA . LYS A 1 815 ? -8.173 54.969 3.935 1.00 24.56 838 LYS A CA 1
ATOM 6723 C C . LYS A 1 815 ? -6.688 54.813 4.291 1.00 23.24 838 LYS A C 1
ATOM 6724 O O . LYS A 1 815 ? -6.117 53.766 4.098 1.00 23.68 838 LYS A O 1
ATOM 6730 N N . VAL A 1 816 ? -6.091 55.878 4.797 1.00 22.51 839 VAL A N 1
ATOM 6731 C CA . VAL A 1 816 ? -4.694 55.846 5.231 1.00 21.72 839 VAL A CA 1
ATOM 6732 C C . VAL A 1 816 ? -4.593 56.435 6.627 1.00 21.95 839 VAL A C 1
ATOM 6733 O O . VAL A 1 816 ? -5.110 57.526 6.907 1.00 22.37 839 VAL A O 1
ATOM 6737 N N . ILE A 1 817 ? -3.911 55.713 7.500 1.00 20.72 840 ILE A N 1
ATOM 6738 C CA . ILE A 1 817 ? -3.728 56.188 8.861 1.00 21.49 840 ILE A CA 1
ATOM 6739 C C . ILE A 1 817 ? -2.281 56.636 9.007 1.00 20.93 840 ILE A C 1
ATOM 6740 O O . ILE A 1 817 ? -1.384 55.865 8.741 1.00 21.27 840 ILE A O 1
ATOM 6745 N N . ILE A 1 818 ? -2.069 57.896 9.370 1.00 20.56 841 ILE A N 1
ATOM 6746 C CA . ILE A 1 818 ? -0.714 58.385 9.604 1.00 20.67 841 ILE A CA 1
ATOM 6747 C C . ILE A 1 818 ? -0.513 58.493 11.122 1.00 20.62 841 ILE A C 1
ATOM 6748 O O . ILE A 1 818 ? -1.386 58.996 11.836 1.00 20.55 841 ILE A O 1
ATOM 6753 N N . THR A 1 819 ? 0.613 58.001 11.614 1.00 20.94 842 THR A N 1
ATOM 6754 C CA . THR A 1 819 ? 0.869 58.039 13.058 1.00 21.93 842 THR A CA 1
ATOM 6755 C C . THR A 1 819 ? 2.237 58.576 13.378 1.00 23.12 842 THR A C 1
ATOM 6756 O O . THR A 1 819 ? 3.206 58.380 12.633 1.00 22.65 842 THR A O 1
ATOM 6760 N N . SER A 1 820 ? 2.283 59.284 14.496 1.00 24.13 843 SER A N 1
ATOM 6761 C CA . SER A 1 820 ? 3.491 59.835 15.048 1.00 25.21 843 SER A CA 1
ATOM 6762 C C . SER A 1 820 ? 3.147 60.339 16.450 1.00 26.88 843 SER A C 1
ATOM 6763 O O . SER A 1 820 ? 2.070 60.919 16.655 1.00 26.15 843 SER A O 1
ATOM 6766 N N . PRO A 1 821 ? 4.082 60.170 17.405 1.00 28.45 844 PRO A N 1
ATOM 6767 C CA . PRO A 1 821 ? 3.794 60.718 18.751 1.00 29.44 844 PRO A CA 1
ATOM 6768 C C . PRO A 1 821 ? 3.630 62.240 18.710 1.00 30.54 844 PRO A C 1
ATOM 6769 O O . PRO A 1 821 ? 3.075 62.838 19.651 1.00 31.00 844 PRO A O 1
ATOM 6773 N N . ARG A 1 822 ? 4.103 62.873 17.633 1.00 31.15 845 ARG A N 1
ATOM 6774 C CA . ARG A 1 822 ? 4.047 64.328 17.539 1.00 31.66 845 ARG A CA 1
ATOM 6775 C C . ARG A 1 822 ? 2.796 64.917 16.871 1.00 31.57 845 ARG A C 1
ATOM 6776 O O . ARG A 1 822 ? 2.634 66.144 16.800 1.00 31.70 845 ARG A O 1
ATOM 6784 N N . ILE A 1 823 ? 1.908 64.058 16.382 1.00 31.16 846 ILE A N 1
ATOM 6785 C CA . ILE A 1 823 ? 0.634 64.544 15.877 1.00 31.07 846 ILE A CA 1
ATOM 6786 C C . ILE A 1 823 ? -0.216 64.979 17.080 1.00 32.41 846 ILE A C 1
ATOM 6787 O O . ILE A 1 823 ? -0.403 64.202 18.020 1.00 32.33 846 ILE A O 1
ATOM 6792 N N . LYS A 1 824 ? -0.704 66.212 17.046 1.00 34.14 847 LYS A N 1
ATOM 6793 C CA . LYS A 1 824 ? -1.526 66.754 18.137 1.00 36.29 847 LYS A CA 1
ATOM 6794 C C . LYS A 1 824 ? -2.958 67.035 17.693 1.00 37.28 847 LYS A C 1
ATOM 6795 O O . LYS A 1 824 ? -3.190 67.563 16.596 1.00 36.44 847 LYS A O 1
ATOM 6801 N N . LYS A 1 825 ? -3.920 66.696 18.551 1.00 39.14 848 LYS A N 1
ATOM 6802 C CA . LYS A 1 825 ? -5.318 67.061 18.285 1.00 41.57 848 LYS A CA 1
ATOM 6803 C C . LYS A 1 825 ? -5.455 68.574 18.113 1.00 42.53 848 LYS A C 1
ATOM 6804 O O . LYS A 1 825 ? -4.919 69.352 18.925 1.00 42.74 848 LYS A O 1
ATOM 6810 N N . GLY A 1 826 ? -6.146 68.973 17.042 1.00 43.27 849 GLY A N 1
ATOM 6811 C CA . GLY A 1 826 ? -6.330 70.386 16.693 1.00 43.76 849 GLY A CA 1
ATOM 6812 C C . GLY A 1 826 ? -5.101 71.124 16.177 1.00 44.25 849 GLY A C 1
ATOM 6813 O O . GLY A 1 826 ? -5.053 72.365 16.215 1.00 44.50 849 GLY A O 1
ATOM 6814 N N . GLU A 1 827 ? -4.104 70.385 15.692 1.00 43.87 850 GLU A N 1
ATOM 6815 C CA . GLU A 1 827 ? -2.897 70.998 15.121 1.00 43.63 850 GLU A CA 1
ATOM 6816 C C . GLU A 1 827 ? -2.622 70.353 13.755 1.00 42.56 850 GLU A C 1
ATOM 6817 O O . GLU A 1 827 ? -1.725 69.509 13.611 1.00 42.73 850 GLU A O 1
ATOM 6823 N N . GLU A 1 828 ? -3.423 70.771 12.769 1.00 40.35 851 GLU A N 1
ATOM 6824 C CA . GLU A 1 828 ? -3.633 70.072 11.501 1.00 38.53 851 GLU A CA 1
ATOM 6825 C C . GLU A 1 828 ? -2.333 69.688 10.776 1.00 36.15 851 GLU A C 1
ATOM 6826 O O . GLU A 1 828 ? -1.522 70.556 10.461 1.00 35.18 851 GLU A O 1
ATOM 6832 N N . LEU A 1 829 ? -2.137 68.385 10.549 1.00 33.02 852 LEU A N 1
ATOM 6833 C CA . LEU A 1 829 ? -0.943 67.901 9.863 1.00 29.85 852 LEU A CA 1
ATOM 6834 C C . LEU A 1 829 ? -0.963 68.321 8.401 1.00 28.03 852 LEU A C 1
ATOM 6835 O O . LEU A 1 829 ? -1.901 67.986 7.668 1.00 26.43 852 LEU A O 1
ATOM 6840 N N . PRO A 1 830 ? 0.077 69.054 7.968 1.00 26.15 853 PRO A N 1
ATOM 6841 C CA . PRO A 1 830 ? 0.133 69.421 6.563 1.00 24.74 853 PRO A CA 1
ATOM 6842 C C . PRO A 1 830 ? 0.288 68.174 5.704 1.00 23.87 853 PRO A C 1
ATOM 6843 O O . PRO A 1 830 ? 1.013 67.220 6.073 1.00 21.79 853 PRO A O 1
ATOM 6847 N N . VAL A 1 831 ? -0.428 68.184 4.591 1.00 22.36 854 VAL A N 1
ATOM 6848 C CA . VAL A 1 831 ? -0.516 67.040 3.700 1.00 22.64 854 VAL A CA 1
ATOM 6849 C C . VAL A 1 831 ? -0.381 67.529 2.269 1.00 23.48 854 VAL A C 1
ATOM 6850 O O . VAL A 1 831 ? -1.093 68.464 1.849 1.00 23.98 854 VAL A O 1
ATOM 6854 N N . ASN A 1 832 ? 0.526 66.886 1.532 1.00 22.12 855 ASN A N 1
ATOM 6855 C CA . ASN A 1 832 ? 0.746 67.172 0.124 1.00 22.17 855 ASN A CA 1
ATOM 6856 C C . ASN A 1 832 ? 0.665 65.859 -0.656 1.00 21.35 855 ASN A C 1
ATOM 6857 O O . ASN A 1 832 ? 1.497 64.972 -0.493 1.00 20.89 855 ASN A O 1
ATOM 6862 N N . ILE A 1 833 ? -0.353 65.716 -1.492 1.00 19.61 856 ILE A N 1
ATOM 6863 C CA . ILE A 1 833 ? -0.510 64.508 -2.245 1.00 19.31 856 ILE A CA 1
ATOM 6864 C C . ILE A 1 833 ? 0.067 64.665 -3.645 1.00 19.55 856 ILE A C 1
ATOM 6865 O O . ILE A 1 833 ? -0.425 65.479 -4.453 1.00 21.07 856 ILE A O 1
ATOM 6870 N N . LYS A 1 834 ? 1.087 63.878 -3.939 1.00 17.91 857 LYS A N 1
ATOM 6871 C CA . LYS A 1 834 ? 1.694 63.835 -5.274 1.00 16.96 857 LYS A CA 1
ATOM 6872 C C . LYS A 1 834 ? 1.244 62.603 -6.043 1.00 16.97 857 LYS A C 1
ATOM 6873 O O . LYS A 1 834 ? 0.972 61.545 -5.461 1.00 17.01 857 LYS A O 1
ATOM 6879 N N . HIS A 1 835 ? 1.174 62.715 -7.368 1.00 16.06 858 HIS A N 1
ATOM 6880 C CA . HIS A 1 835 ? 0.956 61.557 -8.220 1.00 15.19 858 HIS A CA 1
ATOM 6881 C C . HIS A 1 835 ? 1.576 61.849 -9.591 1.00 15.21 858 HIS A C 1
ATOM 6882 O O . HIS A 1 835 ? 1.908 62.989 -9.896 1.00 15.57 858 HIS A O 1
ATOM 6889 N N . ILE A 1 836 ? 1.724 60.822 -10.403 1.00 15.97 859 ILE A N 1
ATOM 6890 C CA . ILE A 1 836 ? 2.664 60.885 -11.525 1.00 16.13 859 ILE A CA 1
ATOM 6891 C C . ILE A 1 836 ? 2.247 61.969 -12.522 1.00 17.50 859 ILE A C 1
ATOM 6892 O O . ILE A 1 836 ? 3.055 62.780 -12.939 1.00 17.10 859 ILE A O 1
ATOM 6897 N N . ARG A 1 837 ? 0.969 61.952 -12.900 1.00 18.84 860 ARG A N 1
ATOM 6898 C CA . ARG A 1 837 ? 0.447 62.947 -13.877 1.00 19.78 860 ARG A CA 1
ATOM 6899 C C . ARG A 1 837 ? 0.716 64.409 -13.510 1.00 20.24 860 ARG A C 1
ATOM 6900 O O . ARG A 1 837 ? 0.813 65.278 -14.393 1.00 20.01 860 ARG A O 1
ATOM 6908 N N . GLU A 1 838 ? 0.791 64.710 -12.211 1.00 20.73 861 GLU A N 1
ATOM 6909 C CA . GLU A 1 838 ? 1.017 66.069 -11.758 1.00 21.64 861 GLU A CA 1
ATOM 6910 C C . GLU A 1 838 ? 2.461 66.565 -12.032 1.00 20.96 861 GLU A C 1
ATOM 6911 O O . GLU A 1 838 ? 2.746 67.765 -11.908 1.00 21.94 861 GLU A O 1
ATOM 6917 N N . THR A 1 839 ? 3.343 65.648 -12.430 1.00 20.42 862 THR A N 1
ATOM 6918 C CA . THR A 1 839 ? 4.783 65.967 -12.515 1.00 19.41 862 THR A CA 1
ATOM 6919 C C . THR A 1 839 ? 5.214 66.529 -13.872 1.00 20.63 862 THR A C 1
ATOM 6920 O O . THR A 1 839 ? 6.390 66.851 -14.082 1.00 20.35 862 THR A O 1
ATOM 6924 N N . TYR A 1 840 ? 4.258 66.611 -14.795 1.00 22.85 863 TYR A N 1
ATOM 6925 C CA . TYR A 1 840 ? 4.534 67.067 -16.155 1.00 24.56 863 TYR A CA 1
ATOM 6926 C C . TYR A 1 840 ? 3.292 67.644 -16.828 1.00 26.62 863 TYR A C 1
ATOM 6927 O O . TYR A 1 840 ? 2.163 67.406 -16.395 1.00 25.23 863 TYR A O 1
ATOM 6936 N N . LYS A 1 841 ? 3.548 68.375 -17.912 1.00 28.93 864 LYS A N 1
ATOM 6937 C CA . LYS A 1 841 ? 2.496 68.988 -18.752 1.00 31.66 864 LYS A CA 1
ATOM 6938 C C . LYS A 1 841 ? 2.411 68.302 -20.124 1.00 31.99 864 LYS A C 1
ATOM 6939 O O . LYS A 1 841 ? 1.308 68.083 -20.672 1.00 34.64 864 LYS A O 1
ATOM 6945 N N . GLY B 1 4 ? -14.608 31.933 18.005 1.00 30.62 27 GLY B N 1
ATOM 6946 C CA . GLY B 1 4 ? -13.736 30.731 18.299 1.00 28.61 27 GLY B CA 1
ATOM 6947 C C . GLY B 1 4 ? -13.057 30.195 17.040 1.00 27.64 27 GLY B C 1
ATOM 6948 O O . GLY B 1 4 ? -13.365 30.642 15.910 1.00 28.21 27 GLY B O 1
ATOM 6949 N N . ASN B 1 5 ? -12.116 29.273 17.242 1.00 26.10 28 ASN B N 1
ATOM 6950 C CA A ASN B 1 5 ? -11.474 28.528 16.153 0.70 24.92 28 ASN B CA 1
ATOM 6951 C CA B ASN B 1 5 ? -11.507 28.557 16.132 0.30 24.27 28 ASN B CA 1
ATOM 6952 C C . ASN B 1 5 ? -12.464 27.450 15.710 1.00 22.78 28 ASN B C 1
ATOM 6953 O O . ASN B 1 5 ? -12.409 26.316 16.200 1.00 22.43 28 ASN B O 1
ATOM 6962 N N . ASP B 1 6 ? -13.381 27.826 14.840 1.00 19.66 29 ASP B N 1
ATOM 6963 C CA . ASP B 1 6 ? -14.456 26.932 14.373 1.00 16.01 29 ASP B CA 1
ATOM 6964 C C . ASP B 1 6 ? -14.846 27.343 12.966 1.00 14.98 29 ASP B C 1
ATOM 6965 O O . ASP B 1 6 ? -14.215 28.230 12.377 1.00 14.81 29 ASP B O 1
ATOM 6970 N N . THR B 1 7 ? -15.891 26.727 12.407 1.00 13.18 30 THR B N 1
ATOM 6971 C CA . THR B 1 7 ? -16.241 27.004 11.029 1.00 13.25 30 THR B CA 1
ATOM 6972 C C . THR B 1 7 ? -17.173 28.194 10.866 1.00 12.99 30 THR B C 1
ATOM 6973 O O . THR B 1 7 ? -17.612 28.467 9.762 1.00 12.84 30 THR B O 1
ATOM 6977 N N . SER B 1 8 ? -17.496 28.890 11.967 1.00 12.18 31 SER B N 1
ATOM 6978 C CA . SER B 1 8 ? -18.376 30.036 11.878 1.00 13.07 31 SER B CA 1
ATOM 6979 C C . SER B 1 8 ? -17.620 31.217 11.242 1.00 13.59 31 SER B C 1
ATOM 6980 O O . SER B 1 8 ? -16.367 31.270 11.275 1.00 14.21 31 SER B O 1
ATOM 6983 N N . GLU B 1 9 ? -18.371 32.133 10.650 1.00 13.29 32 GLU B N 1
ATOM 6984 C CA . GLU B 1 9 ? -17.793 33.347 10.097 1.00 14.19 32 GLU B CA 1
ATOM 6985 C C . GLU B 1 9 ? -18.357 34.506 10.894 1.00 15.69 32 GLU B C 1
ATOM 6986 O O . GLU B 1 9 ? -19.556 34.557 11.142 1.00 13.92 32 GLU B O 1
ATOM 6992 N N . VAL B 1 10 ? -17.503 35.432 11.282 1.00 16.39 33 VAL B N 1
ATOM 6993 C CA . VAL B 1 10 ? -17.946 36.590 12.041 1.00 18.52 33 VAL B CA 1
ATOM 6994 C C . VAL B 1 10 ? -17.728 37.822 11.186 1.00 18.86 33 VAL B C 1
ATOM 6995 O O . VAL B 1 10 ? -16.616 38.026 10.673 1.00 20.15 33 VAL B O 1
ATOM 6999 N N . MET B 1 11 ? -18.796 38.596 10.965 1.00 16.33 34 MET B N 1
ATOM 7000 C CA A MET B 1 11 ? -18.717 39.888 10.294 0.70 16.37 34 MET B CA 1
ATOM 7001 C CA B MET B 1 11 ? -18.692 39.898 10.308 0.30 16.28 34 MET B CA 1
ATOM 7002 C C . MET B 1 11 ? -18.856 40.981 11.362 1.00 15.83 34 MET B C 1
ATOM 7003 O O . MET B 1 11 ? -19.875 41.031 12.066 1.00 15.76 34 MET B O 1
ATOM 7012 N N . LEU B 1 12 ? -17.849 41.840 11.484 1.00 15.53 35 LEU B N 1
ATOM 7013 C CA . LEU B 1 12 ? -17.926 42.973 12.424 1.00 15.56 35 LEU B CA 1
ATOM 7014 C C . LEU B 1 12 ? -18.636 44.137 11.751 1.00 15.78 35 LEU B C 1
ATOM 7015 O O . LEU B 1 12 ? -18.222 44.587 10.654 1.00 15.92 35 LEU B O 1
ATOM 7020 N N . LEU B 1 13 ? -19.699 44.635 12.381 1.00 13.33 36 LEU B N 1
ATOM 7021 C CA . LEU B 1 13 ? -20.381 45.809 11.826 1.00 14.80 36 LEU B CA 1
ATOM 7022 C C . LEU B 1 13 ? -19.784 47.069 12.469 1.00 15.27 36 LEU B C 1
ATOM 7023 O O . LEU B 1 13 ? -20.406 47.712 13.342 1.00 14.37 36 LEU B O 1
ATOM 7028 N N . ASP B 1 14 ? -18.551 47.377 12.051 1.00 17.22 37 ASP B N 1
ATOM 7029 C CA . ASP B 1 14 ? -17.775 48.433 12.712 1.00 20.29 37 ASP B CA 1
ATOM 7030 C C . ASP B 1 14 ? -17.454 49.638 11.801 1.00 21.51 37 ASP B C 1
ATOM 7031 O O . ASP B 1 14 ? -16.654 50.508 12.190 1.00 23.20 37 ASP B O 1
ATOM 7036 N N . THR B 1 15 ? -18.043 49.649 10.617 1.00 21.62 38 THR B N 1
ATOM 7037 C CA . THR B 1 15 ? -17.831 50.696 9.610 1.00 22.59 38 THR B CA 1
ATOM 7038 C C . THR B 1 15 ? -19.137 51.026 8.870 1.00 21.29 38 THR B C 1
ATOM 7039 O O . THR B 1 15 ? -20.102 50.244 8.866 1.00 21.03 38 THR B O 1
ATOM 7043 N N . GLY B 1 16 ? -19.205 52.212 8.268 1.00 18.94 39 GLY B N 1
ATOM 7044 C CA . GLY B 1 16 ? -20.327 52.556 7.451 1.00 18.43 39 GLY B CA 1
ATOM 7045 C C . GLY B 1 16 ? -21.557 52.983 8.230 1.00 16.80 39 GLY B C 1
ATOM 7046 O O . GLY B 1 16 ? -22.637 53.066 7.654 1.00 18.99 39 GLY B O 1
ATOM 7047 N N . TRP B 1 17 ? -21.391 53.342 9.508 1.00 14.25 40 TRP B N 1
ATOM 7048 C CA . TRP B 1 17 ? -22.546 53.827 10.264 1.00 13.49 40 TRP B CA 1
ATOM 7049 C C . TRP B 1 17 ? -22.727 55.319 10.067 1.00 12.14 40 TRP B C 1
ATOM 7050 O O . TRP B 1 17 ? -21.721 56.060 9.895 1.00 12.21 40 TRP B O 1
ATOM 7061 N N . GLU B 1 18 ? -23.985 55.752 10.128 1.00 12.39 41 GLU B N 1
ATOM 7062 C CA . GLU B 1 18 ? -24.340 57.169 10.128 1.00 11.93 41 GLU B CA 1
ATOM 7063 C C . GLU B 1 18 ? -25.296 57.432 11.283 1.00 12.83 41 GLU B C 1
ATOM 7064 O O . GLU B 1 18 ? -25.924 56.498 11.766 1.00 12.92 41 GLU B O 1
ATOM 7070 N N . PHE B 1 19 ? -25.369 58.688 11.718 1.00 13.34 42 PHE B N 1
ATOM 7071 C CA . PHE B 1 19 ? -26.333 59.050 12.771 1.00 13.03 42 PHE B CA 1
ATOM 7072 C C . PHE B 1 19 ? -27.059 60.333 12.411 1.00 14.04 42 PHE B C 1
ATOM 7073 O O . PHE B 1 19 ? -26.583 61.097 11.549 1.00 13.81 42 PHE B O 1
ATOM 7081 N N . SER B 1 20 ? -28.195 60.547 13.063 1.00 12.95 43 SER B N 1
ATOM 7082 C CA A SER B 1 20 ? -29.051 61.708 12.850 0.50 12.47 43 SER B CA 1
ATOM 7083 C CA B SER B 1 20 ? -29.023 61.729 12.867 0.50 13.21 43 SER B CA 1
ATOM 7084 C C . SER B 1 20 ? -29.782 62.063 14.141 1.00 13.19 43 SER B C 1
ATOM 7085 O O . SER B 1 20 ? -30.193 61.164 14.890 1.00 12.06 43 SER B O 1
ATOM 7090 N N . GLN B 1 21 ? -29.932 63.357 14.406 1.00 12.54 44 GLN B N 1
ATOM 7091 C CA . GLN B 1 21 ? -30.850 63.826 15.442 1.00 14.38 44 GLN B CA 1
ATOM 7092 C C . GLN B 1 21 ? -32.260 63.547 14.914 1.00 16.26 44 GLN B C 1
ATOM 7093 O O . GLN B 1 21 ? -32.609 63.979 13.798 1.00 18.65 44 GLN B O 1
ATOM 7099 N N . SER B 1 22 ? -33.081 62.841 15.674 1.00 16.48 45 SER B N 1
ATOM 7100 C CA . SER B 1 22 ? -34.461 62.556 15.214 1.00 17.67 45 SER B CA 1
ATOM 7101 C C . SER B 1 22 ? -35.210 63.864 14.909 1.00 18.75 45 SER B C 1
ATOM 7102 O O . SER B 1 22 ? -35.111 64.888 15.657 1.00 19.40 45 SER B O 1
ATOM 7105 N N . GLY B 1 23 ? -35.912 63.853 13.790 1.00 21.27 46 GLY B N 1
ATOM 7106 C CA . GLY B 1 23 ? -36.747 65.003 13.347 1.00 23.02 46 GLY B CA 1
ATOM 7107 C C . GLY B 1 23 ? -36.037 65.906 12.345 1.00 25.37 46 GLY B C 1
ATOM 7108 O O . GLY B 1 23 ? -36.655 66.800 11.748 1.00 26.17 46 GLY B O 1
ATOM 7109 N N . THR B 1 24 ? -34.738 65.680 12.158 1.00 25.69 47 THR B N 1
ATOM 7110 C CA . THR B 1 24 ? -33.936 66.559 11.316 1.00 25.80 47 THR B CA 1
ATOM 7111 C C . THR B 1 24 ? -33.752 66.098 9.868 1.00 26.45 47 THR B C 1
ATOM 7112 O O . THR B 1 24 ? -33.525 66.946 9.002 1.00 26.42 47 THR B O 1
ATOM 7116 N N . GLU B 1 25 ? -33.825 64.781 9.622 1.00 26.00 48 GLU B N 1
ATOM 7117 C CA . GLU B 1 25 ? -33.563 64.166 8.304 1.00 26.65 48 GLU B CA 1
ATOM 7118 C C . GLU B 1 25 ? -32.092 64.287 7.845 1.00 25.50 48 GLU B C 1
ATOM 7119 O O . GLU B 1 25 ? -31.759 64.008 6.663 1.00 25.72 48 GLU B O 1
ATOM 7125 N N . LYS B 1 26 ? -31.216 64.723 8.757 1.00 22.65 49 LYS B N 1
ATOM 7126 C CA . LYS B 1 26 ? -29.833 65.015 8.376 1.00 21.07 49 LYS B CA 1
ATOM 7127 C C . LYS B 1 26 ? -28.898 63.981 8.953 1.00 20.53 49 LYS B C 1
ATOM 7128 O O . LYS B 1 26 ? -28.801 63.870 10.163 1.00 19.54 49 LYS B O 1
ATOM 7134 N N . TRP B 1 27 ? -28.209 63.272 8.082 1.00 18.88 50 TRP B N 1
ATOM 7135 C CA . TRP B 1 27 ? -27.366 62.145 8.472 1.00 18.50 50 TRP B CA 1
ATOM 7136 C C . TRP B 1 27 ? -25.887 62.500 8.324 1.00 19.07 50 TRP B C 1
ATOM 7137 O O . TRP B 1 27 ? -25.483 63.149 7.360 1.00 19.99 50 TRP B O 1
ATOM 7148 N N . MET B 1 28 ? -25.070 62.016 9.252 1.00 17.41 51 MET B N 1
ATOM 7149 C CA . MET B 1 28 ? -23.636 62.276 9.281 1.00 16.98 51 MET B CA 1
ATOM 7150 C C . MET B 1 28 ? -22.856 61.030 9.689 1.00 16.12 51 MET B C 1
ATOM 7151 O O . MET B 1 28 ? -23.399 60.153 10.356 1.00 13.57 51 MET B O 1
ATOM 7156 N N . PRO B 1 29 ? -21.588 60.913 9.251 1.00 15.44 52 PRO B N 1
ATOM 7157 C CA . PRO B 1 29 ? -20.802 59.767 9.661 1.00 14.91 52 PRO B CA 1
ATOM 7158 C C . PRO B 1 29 ? -20.732 59.580 11.173 1.00 14.73 52 PRO B C 1
ATOM 7159 O O . PRO B 1 29 ? -20.597 60.549 11.915 1.00 14.37 52 PRO B O 1
ATOM 7163 N N . ALA B 1 30 ? -20.792 58.329 11.584 1.00 12.88 53 ALA B N 1
ATOM 7164 C CA . ALA B 1 30 ? -20.640 57.993 12.993 1.00 12.58 53 ALA B CA 1
ATOM 7165 C C . ALA B 1 30 ? -19.525 56.960 13.168 1.00 12.96 53 ALA B C 1
ATOM 7166 O O . ALA B 1 30 ? -19.073 56.353 12.185 1.00 12.97 53 ALA B O 1
ATOM 7168 N N . THR B 1 31 ? -19.060 56.799 14.418 1.00 12.66 54 THR B N 1
ATOM 7169 C CA . THR B 1 31 ? -18.082 55.803 14.764 1.00 13.74 54 THR B CA 1
ATOM 7170 C C . THR B 1 31 ? -18.756 54.831 15.747 1.00 13.10 54 THR B C 1
ATOM 7171 O O . THR B 1 31 ? -19.331 55.272 16.732 1.00 13.00 54 THR B O 1
ATOM 7175 N N . VAL B 1 32 ? -18.746 53.550 15.407 1.00 12.10 55 VAL B N 1
ATOM 7176 C CA . VAL B 1 32 ? -19.368 52.523 16.252 1.00 11.99 55 VAL B CA 1
ATOM 7177 C C . VAL B 1 32 ? -18.311 51.405 16.478 1.00 12.02 55 VAL B C 1
ATOM 7178 O O . VAL B 1 32 ? -17.690 50.928 15.504 1.00 13.09 55 VAL B O 1
ATOM 7182 N N . PRO B 1 33 ? -18.125 50.936 17.722 1.00 10.94 56 PRO B N 1
ATOM 7183 C CA . PRO B 1 33 ? -18.821 51.429 18.936 1.00 10.19 56 PRO B CA 1
ATOM 7184 C C . PRO B 1 33 ? -18.558 52.928 19.181 1.00 9.47 56 PRO B C 1
ATOM 7185 O O . PRO B 1 33 ? -17.474 53.467 18.832 1.00 10.25 56 PRO B O 1
ATOM 7189 N N . GLY B 1 34 ? -19.539 53.601 19.757 1.00 9.14 57 GLY B N 1
ATOM 7190 C CA . GLY B 1 34 ? -19.318 55.015 20.073 1.00 9.62 57 GLY B CA 1
ATOM 7191 C C . GLY B 1 34 ? -20.511 55.567 20.837 1.00 10.22 57 GLY B C 1
ATOM 7192 O O . GLY B 1 34 ? -21.323 54.810 21.415 1.00 10.29 57 GLY B O 1
ATOM 7193 N N . THR B 1 35 ? -20.592 56.905 20.854 1.00 9.46 58 THR B N 1
ATOM 7194 C CA . THR B 1 35 ? -21.606 57.621 21.609 1.00 9.11 58 THR B CA 1
ATOM 7195 C C . THR B 1 35 ? -22.100 58.787 20.773 1.00 8.97 58 THR B C 1
ATOM 7196 O O . THR B 1 35 ? -21.364 59.316 19.931 1.00 8.75 58 THR B O 1
ATOM 7200 N N . VAL B 1 36 ? -23.347 59.186 21.002 1.00 8.23 59 VAL B N 1
ATOM 7201 C CA . VAL B 1 36 ? -23.893 60.389 20.345 1.00 9.31 59 VAL B CA 1
ATOM 7202 C C . VAL B 1 36 ? -22.983 61.604 20.587 1.00 8.98 59 VAL B C 1
ATOM 7203 O O . VAL B 1 36 ? -22.687 62.395 19.656 1.00 10.06 59 VAL B O 1
ATOM 7207 N N . HIS B 1 37 ? -22.532 61.771 21.828 1.00 9.06 60 HIS B N 1
ATOM 7208 C CA . HIS B 1 37 ? -21.714 62.962 22.145 1.00 8.69 60 HIS B CA 1
ATOM 7209 C C . HIS B 1 37 ? -20.392 62.973 21.354 1.00 10.02 60 HIS B C 1
ATOM 7210 O O . HIS B 1 37 ? -20.026 64.013 20.788 1.00 10.34 60 HIS B O 1
ATOM 7217 N N . GLN B 1 38 ? -19.717 61.831 21.278 1.00 10.55 61 GLN B N 1
ATOM 7218 C CA . GLN B 1 38 ? -18.433 61.776 20.549 1.00 10.95 61 GLN B CA 1
ATOM 7219 C C . GLN B 1 38 ? -18.731 61.980 19.070 1.00 11.63 61 GLN B C 1
ATOM 7220 O O . GLN B 1 38 ? -17.980 62.666 18.376 1.00 12.21 61 GLN B O 1
ATOM 7226 N N . ASP B 1 39 ? -19.824 61.393 18.584 1.00 11.17 62 ASP B N 1
ATOM 7227 C CA . ASP B 1 39 ? -20.167 61.618 17.180 1.00 11.22 62 ASP B CA 1
ATOM 7228 C C . ASP B 1 39 ? -20.409 63.111 16.891 1.00 11.92 62 ASP B C 1
ATOM 7229 O O . ASP B 1 39 ? -19.911 63.638 15.873 1.00 13.48 62 ASP B O 1
ATOM 7234 N N . LEU B 1 40 ? -21.132 63.797 17.777 1.00 10.44 63 LEU B N 1
ATOM 7235 C CA . LEU B 1 40 ? -21.335 65.258 17.632 1.00 11.59 63 LEU B CA 1
ATOM 7236 C C . LEU B 1 40 ? -20.018 66.041 17.737 1.00 12.27 63 LEU B C 1
ATOM 7237 O O . LEU B 1 40 ? -19.757 66.944 16.911 1.00 13.24 63 LEU B O 1
ATOM 7242 N N . ILE B 1 41 ? -19.192 65.695 18.709 1.00 12.38 64 ILE B N 1
ATOM 7243 C CA . ILE B 1 41 ? -17.845 66.330 18.871 1.00 13.39 64 ILE B CA 1
ATOM 7244 C C . ILE B 1 41 ? -16.973 66.200 17.631 1.00 14.43 64 ILE B C 1
ATOM 7245 O O . ILE B 1 41 ? -16.315 67.187 17.235 1.00 15.42 64 ILE B O 1
ATOM 7250 N N . SER B 1 42 ? -16.990 65.019 17.008 1.00 14.20 65 SER B N 1
ATOM 7251 C CA A SER B 1 42 ? -16.237 64.715 15.783 0.50 15.36 65 SER B CA 1
ATOM 7252 C CA B SER B 1 42 ? -16.170 64.790 15.826 0.50 15.76 65 SER B CA 1
ATOM 7253 C C . SER B 1 42 ? -16.612 65.661 14.649 1.00 16.31 65 SER B C 1
ATOM 7254 O O . SER B 1 42 ? -15.785 65.947 13.776 1.00 18.08 65 SER B O 1
ATOM 7259 N N . HIS B 1 43 ? -17.859 66.119 14.657 1.00 15.83 66 HIS B N 1
ATOM 7260 C CA . HIS B 1 43 ? -18.331 67.065 13.645 1.00 17.94 66 HIS B CA 1
ATOM 7261 C C . HIS B 1 43 ? -18.384 68.485 14.132 1.00 17.89 66 HIS B C 1
ATOM 7262 O O . HIS B 1 43 ? -19.010 69.325 13.479 1.00 19.26 66 HIS B O 1
ATOM 7269 N N . GLU B 1 44 ? -17.718 68.769 15.255 1.00 18.00 67 GLU B N 1
ATOM 7270 C CA . GLU B 1 44 ? -17.710 70.114 15.871 1.00 19.22 67 GLU B CA 1
ATOM 7271 C C . GLU B 1 44 ? -19.108 70.637 16.175 1.00 18.74 67 GLU B C 1
ATOM 7272 O O . GLU B 1 44 ? -19.340 71.841 16.079 1.00 19.78 67 GLU B O 1
ATOM 7278 N N . LEU B 1 45 ? -20.050 69.742 16.523 1.00 16.56 68 LEU B N 1
ATOM 7279 C CA . LEU B 1 45 ? -21.415 70.136 16.892 1.00 15.31 68 LEU B CA 1
ATOM 7280 C C . LEU B 1 45 ? -21.627 70.168 18.407 1.00 15.07 68 LEU B C 1
ATOM 7281 O O . LEU B 1 45 ? -22.710 70.503 18.898 1.00 15.98 68 LEU B O 1
ATOM 7286 N N . LEU B 1 46 ? -20.556 69.864 19.118 1.00 13.77 69 LEU B N 1
ATOM 7287 C CA . LEU B 1 46 ? -20.443 70.174 20.544 1.00 14.34 69 LEU B CA 1
ATOM 7288 C C . LEU B 1 46 ? -19.064 70.736 20.783 1.00 13.32 69 LEU B C 1
ATOM 7289 O O . LEU B 1 46 ? -18.122 70.288 20.151 1.00 15.34 69 LEU B O 1
ATOM 7294 N N . PRO B 1 47 ? -18.930 71.657 21.769 1.00 15.44 70 PRO B N 1
ATOM 7295 C CA . PRO B 1 47 ? -17.609 72.136 22.212 1.00 16.38 70 PRO B CA 1
ATOM 7296 C C . PRO B 1 47 ? -16.974 71.031 23.047 1.00 16.97 70 PRO B C 1
ATOM 7297 O O . PRO B 1 47 ? -17.665 70.033 23.321 1.00 17.38 70 PRO B O 1
ATOM 7301 N N . ASN B 1 48 ? -15.695 71.178 23.411 1.00 15.39 71 ASN B N 1
ATOM 7302 C CA . ASN B 1 48 ? -15.054 70.243 24.357 1.00 14.81 71 ASN B CA 1
ATOM 7303 C C . ASN B 1 48 ? -15.883 70.208 25.637 1.00 13.80 71 ASN B C 1
ATOM 7304 O O . ASN B 1 48 ? -15.977 71.211 26.378 1.00 13.98 71 ASN B O 1
ATOM 7309 N N . PRO B 1 49 ? -16.525 69.050 25.921 1.00 13.15 72 PRO B N 1
ATOM 7310 C CA . PRO B 1 49 ? -17.413 69.003 27.098 1.00 12.59 72 PRO B CA 1
ATOM 7311 C C . PRO B 1 49 ? -16.667 69.270 28.420 1.00 12.11 72 PRO B C 1
ATOM 7312 O O . PRO B 1 49 ? -17.311 69.627 29.437 1.00 13.10 72 PRO B O 1
ATOM 7316 N N . PHE B 1 50 ? -15.339 69.042 28.413 1.00 11.85 73 PHE B N 1
ATOM 7317 C CA . PHE B 1 50 ? -14.579 69.054 29.647 1.00 11.85 73 PHE B CA 1
ATOM 7318 C C . PHE B 1 50 ? -13.980 70.407 29.961 1.00 13.96 73 PHE B C 1
ATOM 7319 O O . PHE B 1 50 ? -13.332 70.546 31.000 1.00 16.33 73 PHE B O 1
ATOM 7327 N N . TYR B 1 51 ? -14.112 71.358 29.040 1.00 13.61 74 TYR B N 1
ATOM 7328 C CA . TYR B 1 51 ? -13.418 72.644 29.208 1.00 14.30 74 TYR B CA 1
ATOM 7329 C C . TYR B 1 51 ? -14.294 73.655 29.936 1.00 13.41 74 TYR B C 1
ATOM 7330 O O . TYR B 1 51 ? -15.473 73.831 29.596 1.00 12.31 74 TYR B O 1
ATOM 7339 N N . GLY B 1 52 ? -13.722 74.363 30.915 1.00 14.02 75 GLY B N 1
ATOM 7340 C CA . GLY B 1 52 ? -14.363 75.543 31.497 1.00 14.02 75 GLY B CA 1
ATOM 7341 C C . GLY B 1 52 ? -15.784 75.292 31.976 1.00 14.64 75 GLY B C 1
ATOM 7342 O O . GLY B 1 52 ? -16.040 74.360 32.781 1.00 15.03 75 GLY B O 1
ATOM 7343 N N . MET B 1 53 ? -16.704 76.117 31.487 1.00 14.27 76 MET B N 1
ATOM 7344 C CA . MET B 1 53 ? -18.119 76.027 31.872 1.00 15.42 76 MET B CA 1
ATOM 7345 C C . MET B 1 53 ? -18.963 75.278 30.829 1.00 14.96 76 MET B C 1
ATOM 7346 O O . MET B 1 53 ? -20.185 75.464 30.776 1.00 15.21 76 MET B O 1
ATOM 7351 N N . ASN B 1 54 ? -18.309 74.464 29.999 1.00 14.66 77 ASN B N 1
ATOM 7352 C CA . ASN B 1 54 ? -19.013 73.756 28.925 1.00 13.36 77 ASN B CA 1
ATOM 7353 C C . ASN B 1 54 ? -20.023 72.680 29.354 1.00 13.35 77 ASN B C 1
ATOM 7354 O O . ASN B 1 54 ? -20.870 72.287 28.533 1.00 11.89 77 ASN B O 1
ATOM 7359 N N . GLU B 1 55 ? -19.952 72.200 30.597 1.00 13.06 78 GLU B N 1
ATOM 7360 C CA . GLU B 1 55 ? -20.915 71.164 31.012 1.00 12.12 78 GLU B CA 1
ATOM 7361 C C . GLU B 1 55 ? -22.374 71.629 30.733 1.00 12.79 78 GLU B C 1
ATOM 7362 O O . GLU B 1 55 ? -23.178 70.865 30.218 1.00 12.08 78 GLU B O 1
ATOM 7368 N N . LYS B 1 56 ? -22.701 72.886 31.067 1.00 12.94 79 LYS B N 1
ATOM 7369 C CA . LYS B 1 56 ? -24.048 73.407 30.865 1.00 16.00 79 LYS B CA 1
ATOM 7370 C C . LYS B 1 56 ? -24.429 73.386 29.392 1.00 14.93 79 LYS B C 1
ATOM 7371 O O . LYS B 1 56 ? -25.602 73.146 29.067 1.00 17.17 79 LYS B O 1
ATOM 7377 N N . LYS B 1 57 ? -23.442 73.584 28.518 1.00 13.79 80 LYS B N 1
ATOM 7378 C CA . LYS B 1 57 ? -23.661 73.785 27.081 1.00 14.40 80 LYS B CA 1
ATOM 7379 C C . LYS B 1 57 ? -23.925 72.508 26.307 1.00 13.72 80 LYS B C 1
ATOM 7380 O O . LYS B 1 57 ? -24.267 72.542 25.112 1.00 14.12 80 LYS B O 1
ATOM 7386 N N . ILE B 1 58 ? -23.709 71.371 26.960 1.00 11.97 81 ILE B N 1
ATOM 7387 C CA . ILE B 1 58 ? -23.863 70.083 26.242 1.00 11.89 81 ILE B CA 1
ATOM 7388 C C . ILE B 1 58 ? -25.079 69.268 26.721 1.00 11.28 81 ILE B C 1
ATOM 7389 O O . ILE B 1 58 ? -25.357 68.214 26.137 1.00 11.45 81 ILE B O 1
ATOM 7394 N N . GLN B 1 59 ? -25.823 69.801 27.690 1.00 11.90 82 GLN B N 1
ATOM 7395 C CA . GLN B 1 59 ? -26.968 69.112 28.303 1.00 10.25 82 GLN B CA 1
ATOM 7396 C C . GLN B 1 59 ? -28.098 68.871 27.313 1.00 11.42 82 GLN B C 1
ATOM 7397 O O . GLN B 1 59 ? -28.848 67.913 27.461 1.00 11.62 82 GLN B O 1
ATOM 7403 N N . TRP B 1 60 ? -28.181 69.715 26.271 1.00 11.30 83 TRP B N 1
ATOM 7404 C CA . TRP B 1 60 ? -29.310 69.603 25.320 1.00 11.73 83 TRP B CA 1
ATOM 7405 C C . TRP B 1 60 ? -29.446 68.206 24.670 1.00 11.52 83 TRP B C 1
ATOM 7406 O O . TRP B 1 60 ? -30.549 67.808 24.306 1.00 12.08 83 TRP B O 1
ATOM 7417 N N . VAL B 1 61 ? -28.314 67.531 24.483 1.00 11.00 84 VAL B N 1
ATOM 7418 C CA . VAL B 1 61 ? -28.243 66.255 23.776 1.00 10.65 84 VAL B CA 1
ATOM 7419 C C . VAL B 1 61 ? -29.211 65.249 24.431 1.00 10.80 84 VAL B C 1
ATOM 7420 O O . VAL B 1 61 ? -29.878 64.474 23.724 1.00 10.61 84 VAL B O 1
ATOM 7424 N N . GLU B 1 62 ? -29.287 65.265 25.771 1.00 9.88 85 GLU B N 1
ATOM 7425 C CA . GLU B 1 62 ? -30.061 64.231 26.484 1.00 9.95 85 GLU B CA 1
ATOM 7426 C C . GLU B 1 62 ? -31.553 64.357 26.261 1.00 9.99 85 GLU B C 1
ATOM 7427 O O . GLU B 1 62 ? -32.304 63.441 26.602 1.00 10.96 85 GLU B O 1
ATOM 7433 N N . ASN B 1 63 ? -31.981 65.515 25.747 1.00 9.73 86 ASN B N 1
ATOM 7434 C CA . ASN B 1 63 ? -33.409 65.736 25.463 1.00 12.38 86 ASN B CA 1
ATOM 7435 C C . ASN B 1 63 ? -33.865 65.330 24.067 1.00 13.00 86 ASN B C 1
ATOM 7436 O O . ASN B 1 63 ? -35.081 65.413 23.770 1.00 15.25 86 ASN B O 1
ATOM 7441 N N . GLU B 1 64 ? -32.920 64.990 23.197 1.00 12.93 87 GLU B N 1
ATOM 7442 C CA . GLU B 1 64 ? -33.243 64.621 21.807 1.00 12.15 87 GLU B CA 1
ATOM 7443 C C . GLU B 1 64 ? -33.231 63.110 21.677 1.00 12.45 87 GLU B C 1
ATOM 7444 O O . GLU B 1 64 ? -32.613 62.424 22.497 1.00 12.29 87 GLU B O 1
ATOM 7450 N N . ASP B 1 65 ? -33.911 62.605 20.655 1.00 11.03 88 ASP B N 1
ATOM 7451 C CA . ASP B 1 65 ? -33.765 61.206 20.263 1.00 10.45 88 ASP B CA 1
ATOM 7452 C C . ASP B 1 65 ? -32.718 61.148 19.139 1.00 10.77 88 ASP B C 1
ATOM 7453 O O . ASP B 1 65 ? -32.507 62.124 18.378 1.00 11.89 88 ASP B O 1
ATOM 7458 N N . TRP B 1 66 ? -32.094 59.986 18.989 1.00 10.53 89 TRP B N 1
ATOM 7459 C CA . TRP B 1 66 ? -30.951 59.861 18.080 1.00 9.61 89 TRP B CA 1
ATOM 7460 C C . TRP B 1 66 ? -31.090 58.595 17.289 1.00 10.35 89 TRP B C 1
ATOM 7461 O O . TRP B 1 66 ? -31.406 57.554 17.870 1.00 10.96 89 TRP B O 1
ATOM 7472 N N . GLU B 1 67 ? -30.826 58.666 15.976 1.00 9.07 90 GLU B N 1
ATOM 7473 C CA . GLU B 1 67 ? -30.976 57.479 15.124 1.00 10.15 90 GLU B CA 1
ATOM 7474 C C . GLU B 1 67 ? -29.639 57.101 14.523 1.00 10.72 90 GLU B C 1
ATOM 7475 O O . GLU B 1 67 ? -28.832 57.985 14.201 1.00 12.03 90 GLU B O 1
ATOM 7481 N N . TYR B 1 68 ? -29.432 55.796 14.365 1.00 10.29 91 TYR B N 1
ATOM 7482 C CA . TYR B 1 68 ? -28.190 55.246 13.781 1.00 9.88 91 TYR B CA 1
ATOM 7483 C C . TYR B 1 68 ? -28.570 54.276 12.678 1.00 10.21 91 TYR B C 1
ATOM 7484 O O . TYR B 1 68 ? -29.608 53.596 12.791 1.00 10.64 91 TYR B O 1
ATOM 7493 N N . ARG B 1 69 ? -27.764 54.204 11.616 1.00 10.30 92 ARG B N 1
ATOM 7494 C CA . ARG B 1 69 ? -28.083 53.246 10.553 1.00 11.08 92 ARG B CA 1
ATOM 7495 C C . ARG B 1 69 ? -26.797 52.781 9.931 1.00 11.22 92 ARG B C 1
ATOM 7496 O O . ARG B 1 69 ? -25.794 53.493 9.982 1.00 10.83 92 ARG B O 1
ATOM 7504 N N . THR B 1 70 ? -26.830 51.560 9.404 1.00 11.47 93 THR B N 1
ATOM 7505 C CA . THR B 1 70 ? -25.768 51.056 8.529 1.00 13.15 93 THR B CA 1
ATOM 7506 C C . THR B 1 70 ? -26.386 50.068 7.549 1.00 13.39 93 THR B C 1
ATOM 7507 O O . THR B 1 70 ? -27.506 49.615 7.743 1.00 13.58 93 THR B O 1
ATOM 7511 N N . SER B 1 71 ? -25.648 49.749 6.498 1.00 14.17 94 SER B N 1
ATOM 7512 C CA A SER B 1 71 ? -26.055 48.705 5.563 0.50 14.53 94 SER B CA 1
ATOM 7513 C CA B SER B 1 71 ? -26.045 48.704 5.553 0.50 15.11 94 SER B CA 1
ATOM 7514 C C . SER B 1 71 ? -24.880 47.755 5.406 1.00 15.58 94 SER B C 1
ATOM 7515 O O . SER B 1 71 ? -23.713 48.154 5.632 1.00 16.06 94 SER B O 1
ATOM 7520 N N . PHE B 1 72 ? -25.163 46.509 5.039 1.00 15.23 95 PHE B N 1
ATOM 7521 C CA . PHE B 1 72 ? -24.108 45.523 4.870 1.00 14.54 95 PHE B CA 1
ATOM 7522 C C . PHE B 1 72 ? -24.589 44.480 3.852 1.00 14.52 95 PHE B C 1
ATOM 7523 O O . PHE B 1 72 ? -25.794 44.291 3.642 1.00 13.13 95 PHE B O 1
ATOM 7531 N N . ILE B 1 73 ? -23.626 43.862 3.198 1.00 14.29 96 ILE B N 1
ATOM 7532 C CA . ILE B 1 73 ? -23.906 42.880 2.184 1.00 15.81 96 ILE B CA 1
ATOM 7533 C C . ILE B 1 73 ? -23.879 41.467 2.745 1.00 15.56 96 ILE B C 1
ATOM 7534 O O . ILE B 1 73 ? -22.982 41.109 3.528 1.00 17.06 96 ILE B O 1
ATOM 7539 N N . VAL B 1 74 ? -24.834 40.654 2.316 1.00 14.75 97 VAL B N 1
ATOM 7540 C CA . VAL B 1 74 ? -24.841 39.224 2.672 1.00 15.67 97 VAL B CA 1
ATOM 7541 C C . VAL B 1 74 ? -24.857 38.419 1.365 1.00 17.22 97 VAL B C 1
ATOM 7542 O O . VAL B 1 74 ? -25.658 38.687 0.497 1.00 16.33 97 VAL B O 1
ATOM 7546 N N . SER B 1 75 ? -23.957 37.445 1.267 1.00 17.98 98 SER B N 1
ATOM 7547 C CA . SER B 1 75 ? -23.836 36.638 0.053 1.00 17.65 98 SER B CA 1
ATOM 7548 C C . SER B 1 75 ? -24.770 35.437 0.079 1.00 18.67 98 SER B C 1
ATOM 7549 O O . SER B 1 75 ? -25.303 35.047 1.132 1.00 17.58 98 SER B O 1
ATOM 7552 N N . GLU B 1 76 ? -24.956 34.816 -1.091 1.00 19.86 99 GLU B N 1
ATOM 7553 C CA . GLU B 1 76 ? -25.703 33.573 -1.180 1.00 21.26 99 GLU B CA 1
ATOM 7554 C C . GLU B 1 76 ? -25.133 32.491 -0.225 1.00 20.95 99 GLU B C 1
ATOM 7555 O O . GLU B 1 76 ? -25.880 31.826 0.485 1.00 21.13 99 GLU B O 1
ATOM 7561 N N . GLU B 1 77 ? -23.806 32.347 -0.220 1.00 21.90 100 GLU B N 1
ATOM 7562 C CA . GLU B 1 77 ? -23.102 31.381 0.623 1.00 22.30 100 GLU B CA 1
ATOM 7563 C C . GLU B 1 77 ? -23.426 31.614 2.116 1.00 21.62 100 GLU B C 1
ATOM 7564 O O . GLU B 1 77 ? -23.746 30.670 2.874 1.00 21.22 100 GLU B O 1
ATOM 7570 N N . GLN B 1 78 ? -23.348 32.879 2.521 1.00 19.87 101 GLN B N 1
ATOM 7571 C CA . GLN B 1 78 ? -23.603 33.266 3.911 1.00 19.34 101 GLN B CA 1
ATOM 7572 C C . GLN B 1 78 ? -25.056 33.001 4.266 1.00 20.38 101 GLN B C 1
ATOM 7573 O O . GLN B 1 78 ? -25.359 32.511 5.354 1.00 19.64 101 GLN B O 1
ATOM 7579 N N . LEU B 1 79 ? -25.963 33.318 3.344 1.00 21.69 102 LEU B N 1
ATOM 7580 C CA . LEU B 1 79 ? -27.371 33.050 3.560 1.00 24.25 102 LEU B CA 1
ATOM 7581 C C . LEU B 1 79 ? -27.718 31.573 3.679 1.00 24.80 102 LEU B C 1
ATOM 7582 O O . LEU B 1 79 ? -28.753 31.243 4.248 1.00 27.05 102 LEU B O 1
ATOM 7587 N N . ASN B 1 80 ? -26.847 30.696 3.179 1.00 24.22 103 ASN B N 1
ATOM 7588 C CA A ASN B 1 80 ? -27.103 29.252 3.226 0.50 23.60 103 ASN B CA 1
ATOM 7589 C CA B ASN B 1 80 ? -27.085 29.256 3.221 0.50 23.92 103 ASN B CA 1
ATOM 7590 C C . ASN B 1 80 ? -26.610 28.575 4.500 1.00 22.76 103 ASN B C 1
ATOM 7591 O O . ASN B 1 80 ? -26.846 27.384 4.691 1.00 23.32 103 ASN B O 1
ATOM 7600 N N . ARG B 1 81 ? -25.935 29.326 5.388 1.00 19.50 104 ARG B N 1
ATOM 7601 C CA . ARG B 1 81 ? -25.521 28.745 6.654 1.00 17.03 104 ARG B CA 1
ATOM 7602 C C . ARG B 1 81 ? -26.755 28.395 7.493 1.00 15.28 104 ARG B C 1
ATOM 7603 O O . ARG B 1 81 ? -27.846 28.976 7.297 1.00 15.23 104 ARG B O 1
ATOM 7611 N N . ASP B 1 82 ? -26.606 27.442 8.411 1.00 12.53 105 ASP B N 1
ATOM 7612 C CA . ASP B 1 82 ? -27.747 26.959 9.173 1.00 13.06 105 ASP B CA 1
ATOM 7613 C C . ASP B 1 82 ? -28.368 28.040 10.045 1.00 13.92 105 ASP B C 1
ATOM 7614 O O . ASP B 1 82 ? -29.592 28.065 10.223 1.00 13.14 105 ASP B O 1
ATOM 7619 N N . GLY B 1 83 ? -27.516 28.878 10.617 1.00 12.65 106 GLY B N 1
ATOM 7620 C CA . GLY B 1 83 ? -28.000 29.931 11.531 1.00 13.01 106 GLY B CA 1
ATOM 7621 C C . GLY B 1 83 ? -27.213 31.205 11.299 1.00 12.55 106 GLY B C 1
ATOM 7622 O O . GLY B 1 83 ? -26.032 31.173 10.904 1.00 12.23 106 GLY B O 1
ATOM 7623 N N . ILE B 1 84 ? -27.846 32.349 11.612 1.00 13.18 107 ILE B N 1
ATOM 7624 C CA . ILE B 1 84 ? -27.146 33.653 11.540 1.00 12.76 107 ILE B CA 1
ATOM 7625 C C . ILE B 1 84 ? -27.662 34.484 12.698 1.00 12.94 107 ILE B C 1
ATOM 7626 O O . ILE B 1 84 ? -28.878 34.690 12.824 1.00 11.77 107 ILE B O 1
ATOM 7631 N N . GLN B 1 85 ? -26.727 34.912 13.539 1.00 12.44 108 GLN B N 1
ATOM 7632 C CA . GLN B 1 85 ? -27.061 35.707 14.717 1.00 13.26 108 GLN B CA 1
ATOM 7633 C C . GLN B 1 85 ? -26.504 37.105 14.571 1.00 12.96 108 GLN B C 1
ATOM 7634 O O . GLN B 1 85 ? -25.351 37.313 14.093 1.00 13.16 108 GLN B O 1
ATOM 7640 N N . LEU B 1 86 ? -27.299 38.061 15.037 1.00 11.19 109 LEU B N 1
ATOM 7641 C CA . LEU B 1 86 ? -26.833 39.440 15.155 1.00 10.26 109 LEU B CA 1
ATOM 7642 C C . LEU B 1 86 ? -26.631 39.712 16.658 1.00 10.24 109 LEU B C 1
ATOM 7643 O O . LEU B 1 86 ? -27.538 39.519 17.452 1.00 10.54 109 LEU B O 1
ATOM 7648 N N . ILE B 1 87 ? -25.416 40.106 17.026 1.00 10.22 110 ILE B N 1
ATOM 7649 C CA . ILE B 1 87 ? -25.064 40.208 18.427 1.00 10.47 110 ILE B CA 1
ATOM 7650 C C . ILE B 1 87 ? -24.732 41.669 18.767 1.00 10.44 110 ILE B C 1
ATOM 7651 O O . ILE B 1 87 ? -23.864 42.290 18.145 1.00 10.09 110 ILE B O 1
ATOM 7656 N N . PHE B 1 88 ? -25.437 42.205 19.764 1.00 8.91 111 PHE B N 1
ATOM 7657 C CA . PHE B 1 88 ? -25.176 43.557 20.280 1.00 9.30 111 PHE B CA 1
ATOM 7658 C C . PHE B 1 88 ? -24.595 43.417 21.655 1.00 9.50 111 PHE B C 1
ATOM 7659 O O . PHE B 1 88 ? -25.301 43.060 22.595 1.00 10.97 111 PHE B O 1
ATOM 7667 N N . GLU B 1 89 ? -23.301 43.689 21.787 1.00 8.22 112 GLU B N 1
ATOM 7668 C CA . GLU B 1 89 ? -22.696 43.582 23.111 1.00 8.01 112 GLU B CA 1
ATOM 7669 C C . GLU B 1 89 ? -23.119 44.723 24.038 1.00 8.13 112 GLU B C 1
ATOM 7670 O O . GLU B 1 89 ? -22.916 44.643 25.253 1.00 8.77 112 GLU B O 1
ATOM 7676 N N . GLY B 1 90 ? -23.673 45.779 23.481 1.00 8.94 113 GLY B N 1
ATOM 7677 C CA . GLY B 1 90 ? -24.154 46.877 24.345 1.00 8.61 113 GLY B CA 1
ATOM 7678 C C . GLY B 1 90 ? -24.914 47.937 23.581 1.00 8.56 113 GLY B C 1
ATOM 7679 O O . GLY B 1 90 ? -24.414 48.485 22.567 1.00 8.63 113 GLY B O 1
ATOM 7680 N N . LEU B 1 91 ? -26.113 48.234 24.080 1.00 6.79 114 LEU B N 1
ATOM 7681 C CA . LEU B 1 91 ? -26.955 49.321 23.540 1.00 7.39 114 LEU B CA 1
ATOM 7682 C C . LEU B 1 91 ? -27.331 50.223 24.685 1.00 8.52 114 LEU B C 1
ATOM 7683 O O . LEU B 1 91 ? -27.885 49.760 25.699 1.00 8.55 114 LEU B O 1
ATOM 7688 N N . ASP B 1 92 ? -27.012 51.506 24.548 1.00 7.55 115 ASP B N 1
ATOM 7689 C CA . ASP B 1 92 ? -27.282 52.469 25.628 1.00 7.33 115 ASP B CA 1
ATOM 7690 C C . ASP B 1 92 ? -28.391 53.431 25.171 1.00 8.62 115 ASP B C 1
ATOM 7691 O O . ASP B 1 92 ? -28.101 54.303 24.375 1.00 9.12 115 ASP B O 1
ATOM 7696 N N . THR B 1 93 ? -29.679 53.269 25.544 1.00 7.72 116 THR B N 1
ATOM 7697 C CA . THR B 1 93 ? -30.232 52.193 26.371 1.00 8.75 116 THR B CA 1
ATOM 7698 C C . THR B 1 93 ? -31.591 51.754 25.822 1.00 8.90 116 THR B C 1
ATOM 7699 O O . THR B 1 93 ? -31.817 50.580 25.592 1.00 9.47 116 THR B O 1
ATOM 7703 N N . TYR B 1 94 ? -32.499 52.694 25.649 1.00 7.87 117 TYR B N 1
ATOM 7704 C CA . TYR B 1 94 ? -33.822 52.358 25.082 1.00 7.88 117 TYR B CA 1
ATOM 7705 C C . TYR B 1 94 ? -33.709 52.414 23.550 1.00 10.17 117 TYR B C 1
ATOM 7706 O O . TYR B 1 94 ? -33.869 53.470 22.945 1.00 11.99 117 TYR B O 1
ATOM 7715 N N . ALA B 1 95 ? -33.432 51.273 22.932 1.00 8.64 118 ALA B N 1
ATOM 7716 C CA . ALA B 1 95 ? -33.123 51.276 21.497 1.00 9.69 118 ALA B CA 1
ATOM 7717 C C . ALA B 1 95 ? -34.050 50.290 20.779 1.00 9.49 118 ALA B C 1
ATOM 7718 O O . ALA B 1 95 ? -34.113 49.103 21.159 1.00 10.15 118 ALA B O 1
ATOM 7720 N N . ASP B 1 96 ? -34.731 50.768 19.749 1.00 8.73 119 ASP B N 1
ATOM 7721 C CA . ASP B 1 96 ? -35.585 49.924 18.906 1.00 8.87 119 ASP B CA 1
ATOM 7722 C C . ASP B 1 96 ? -34.677 49.566 17.720 1.00 8.83 119 ASP B C 1
ATOM 7723 O O . ASP B 1 96 ? -34.193 50.444 17.021 1.00 10.25 119 ASP B O 1
ATOM 7728 N N . VAL B 1 97 ? -34.489 48.269 17.488 1.00 9.72 120 VAL B N 1
ATOM 7729 C CA . VAL B 1 97 ? -33.548 47.793 16.490 1.00 8.65 120 VAL B CA 1
ATOM 7730 C C . VAL B 1 97 ? -34.383 47.206 15.345 1.00 9.06 120 VAL B C 1
ATOM 7731 O O . VAL B 1 97 ? -35.122 46.252 15.565 1.00 9.74 120 VAL B O 1
ATOM 7735 N N . TYR B 1 98 ? -34.215 47.789 14.145 1.00 9.19 121 TYR B N 1
ATOM 7736 C CA . TYR B 1 98 ? -34.881 47.354 12.897 1.00 9.77 121 TYR B CA 1
ATOM 7737 C C . TYR B 1 98 ? -33.907 46.797 11.868 1.00 9.63 121 TYR B C 1
ATOM 7738 O O . TYR B 1 98 ? -32.838 47.359 11.640 1.00 9.76 121 TYR B O 1
ATOM 7747 N N . LEU B 1 99 ? -34.277 45.654 11.294 1.00 9.62 122 LEU B N 1
ATOM 7748 C CA . LEU B 1 99 ? -33.441 45.054 10.243 1.00 9.57 122 LEU B CA 1
ATOM 7749 C C . LEU B 1 99 ? -34.386 44.628 9.122 1.00 9.76 122 LEU B C 1
ATOM 7750 O O . LEU B 1 99 ? -35.276 43.818 9.341 1.00 9.34 122 LEU B O 1
ATOM 7755 N N . ASN B 1 100 ? -34.234 45.264 7.957 1.00 10.08 123 ASN B N 1
ATOM 7756 C CA . ASN B 1 100 ? -35.013 44.894 6.775 1.00 9.92 123 ASN B CA 1
ATOM 7757 C C . ASN B 1 100 ? -36.509 44.870 7.043 1.00 10.21 123 ASN B C 1
ATOM 7758 O O . ASN B 1 100 ? -37.208 43.930 6.655 1.00 10.53 123 ASN B O 1
ATOM 7763 N N . GLY B 1 101 ? -36.988 45.912 7.736 1.00 10.55 124 GLY B N 1
ATOM 7764 C CA . GLY B 1 101 ? -38.419 46.043 8.047 1.00 9.94 124 GLY B CA 1
ATOM 7765 C C . GLY B 1 101 ? -38.956 45.294 9.275 1.00 11.43 124 GLY B C 1
ATOM 7766 O O . GLY B 1 101 ? -40.140 45.418 9.571 1.00 10.03 124 GLY B O 1
ATOM 7767 N N . SER B 1 102 ? -38.101 44.509 9.956 1.00 9.82 125 SER B N 1
ATOM 7768 C CA . SER B 1 102 ? -38.479 43.766 11.154 1.00 10.54 125 SER B CA 1
ATOM 7769 C C . SER B 1 102 ? -37.977 44.480 12.378 1.00 10.41 125 SER B C 1
ATOM 7770 O O . SER B 1 102 ? -36.800 44.801 12.457 1.00 10.18 125 SER B O 1
ATOM 7773 N N . LEU B 1 103 ? -38.853 44.687 13.342 1.00 8.93 126 LEU B N 1
ATOM 7774 C CA . LEU B 1 103 ? -38.416 45.111 14.684 1.00 10.37 126 LEU B CA 1
ATOM 7775 C C . LEU B 1 103 ? -37.845 43.872 15.401 1.00 10.19 126 LEU B C 1
ATOM 7776 O O . LEU B 1 103 ? -38.567 42.935 15.724 1.00 12.79 126 LEU B O 1
ATOM 7781 N N . LEU B 1 104 ? -36.542 43.851 15.577 1.00 8.30 127 LEU B N 1
ATOM 7782 C CA . LEU B 1 104 ? -35.888 42.711 16.201 1.00 7.41 127 LEU B CA 1
ATOM 7783 C C . LEU B 1 104 ? -35.959 42.730 17.710 1.00 8.13 127 LEU B C 1
ATOM 7784 O O . LEU B 1 104 ? -35.917 41.673 18.362 1.00 8.59 127 LEU B O 1
ATOM 7789 N N . LEU B 1 105 ? -35.938 43.942 18.270 1.00 8.73 128 LEU B N 1
ATOM 7790 C CA . LEU B 1 105 ? -35.599 44.092 19.671 1.00 8.57 128 LEU B CA 1
ATOM 7791 C C . LEU B 1 105 ? -35.956 45.505 20.137 1.00 8.98 128 LEU B C 1
ATOM 7792 O O . LEU B 1 105 ? -35.661 46.435 19.409 1.00 9.38 128 LEU B O 1
ATOM 7797 N N . LYS B 1 106 ? -36.626 45.609 21.295 1.00 8.46 129 LYS B N 1
ATOM 7798 C CA . LYS B 1 106 ? -36.786 46.890 22.021 1.00 8.95 129 LYS B CA 1
ATOM 7799 C C . LYS B 1 106 ? -35.880 46.759 23.232 1.00 8.99 129 LYS B C 1
ATOM 7800 O O . LYS B 1 106 ? -36.239 46.104 24.254 1.00 9.83 129 LYS B O 1
ATOM 7806 N N . ALA B 1 107 ? -34.659 47.282 23.085 1.00 9.29 130 ALA B N 1
ATOM 7807 C CA . ALA B 1 107 ? -33.628 47.063 24.136 1.00 8.84 130 ALA B CA 1
ATOM 7808 C C . ALA B 1 107 ? -33.916 48.048 25.266 1.00 7.79 130 ALA B C 1
ATOM 7809 O O . ALA B 1 107 ? -34.504 49.089 25.024 1.00 9.26 130 ALA B O 1
ATOM 7811 N N . ASP B 1 108 ? -33.545 47.668 26.495 1.00 8.60 131 ASP B N 1
ATOM 7812 C CA . ASP B 1 108 ? -33.834 48.533 27.644 1.00 8.87 131 ASP B CA 1
ATOM 7813 C C . ASP B 1 108 ? -32.881 48.332 28.797 1.00 8.30 131 ASP B C 1
ATOM 7814 O O . ASP B 1 108 ? -33.225 48.588 29.965 1.00 8.60 131 ASP B O 1
ATOM 7819 N N . ASN B 1 109 ? -31.668 47.892 28.492 1.00 7.12 132 ASN B N 1
ATOM 7820 C CA . ASN B 1 109 ? -30.728 47.678 29.594 1.00 7.33 132 ASN B CA 1
ATOM 7821 C C . ASN B 1 109 ? -29.313 47.722 29.011 1.00 6.45 132 ASN B C 1
ATOM 7822 O O . ASN B 1 109 ? -28.899 46.860 28.223 1.00 7.41 132 ASN B O 1
ATOM 7827 N N . MET B 1 110 ? -28.617 48.806 29.375 1.00 6.46 133 MET B N 1
ATOM 7828 C CA . MET B 1 110 ? -27.251 49.040 28.864 1.00 6.29 133 MET B CA 1
ATOM 7829 C C . MET B 1 110 ? -26.304 47.903 29.154 1.00 6.47 133 MET B C 1
ATOM 7830 O O . MET B 1 110 ? -25.307 47.736 28.452 1.00 8.17 133 MET B O 1
ATOM 7835 N N . PHE B 1 111 ? -26.603 47.149 30.201 1.00 6.97 134 PHE B N 1
ATOM 7836 C CA . PHE B 1 111 ? -25.687 46.166 30.766 1.00 8.39 134 PHE B CA 1
ATOM 7837 C C . PHE B 1 111 ? -25.935 44.767 30.233 1.00 8.13 134 PHE B C 1
ATOM 7838 O O . PHE B 1 111 ? -25.274 43.814 30.700 1.00 9.09 134 PHE B O 1
ATOM 7846 N N . VAL B 1 112 ? -26.839 44.641 29.259 1.00 8.75 135 VAL B N 1
ATOM 7847 C CA . VAL B 1 112 ? -27.149 43.290 28.710 1.00 8.00 135 VAL B CA 1
ATOM 7848 C C . VAL B 1 112 ? -26.643 43.173 27.286 1.00 9.46 135 VAL B C 1
ATOM 7849 O O . VAL B 1 112 ? -26.871 44.100 26.479 1.00 10.11 135 VAL B O 1
ATOM 7853 N N . GLY B 1 113 ? -26.058 42.017 26.960 1.00 7.75 136 GLY B N 1
ATOM 7854 C CA . GLY B 1 113 ? -25.677 41.763 25.536 1.00 8.54 136 GLY B CA 1
ATOM 7855 C C . GLY B 1 113 ? -26.858 40.999 24.922 1.00 9.33 136 GLY B C 1
ATOM 7856 O O . GLY B 1 113 ? -27.413 40.103 25.583 1.00 10.76 136 GLY B O 1
ATOM 7857 N N . TYR B 1 114 ? -27.228 41.334 23.694 1.00 8.86 137 TYR B N 1
ATOM 7858 C CA . TYR B 1 114 ? -28.371 40.680 23.053 1.00 10.17 137 TYR B CA 1
ATOM 7859 C C . TYR B 1 114 ? -27.897 39.859 21.871 1.00 11.28 137 TYR B C 1
ATOM 7860 O O . TYR B 1 114 ? -27.126 40.363 21.045 1.00 12.16 137 TYR B O 1
ATOM 7869 N N . THR B 1 115 ? -28.375 38.610 21.785 1.00 10.46 138 THR B N 1
ATOM 7870 C CA . THR B 1 115 ? -28.049 37.752 20.653 1.00 11.62 138 THR B CA 1
ATOM 7871 C C . THR B 1 115 ? -29.351 37.442 19.942 1.00 10.18 138 THR B C 1
ATOM 7872 O O . THR B 1 115 ? -30.283 36.895 20.540 1.00 11.65 138 THR B O 1
ATOM 7876 N N . LEU B 1 116 ? -29.450 37.824 18.670 1.00 9.83 139 LEU B N 1
ATOM 7877 C CA . LEU B 1 116 ? -30.729 37.796 17.963 1.00 9.32 139 LEU B CA 1
ATOM 7878 C C . LEU B 1 116 ? -30.648 36.876 16.734 1.00 11.27 139 LEU B C 1
ATOM 7879 O O . LEU B 1 116 ? -29.804 37.095 15.877 1.00 11.99 139 LEU B O 1
ATOM 7884 N N . PRO B 1 117 ? -31.521 35.855 16.638 1.00 13.00 140 PRO B N 1
ATOM 7885 C CA . PRO B 1 117 ? -31.457 35.042 15.395 1.00 12.70 140 PRO B CA 1
ATOM 7886 C C . PRO B 1 117 ? -32.029 35.875 14.234 1.00 13.14 140 PRO B C 1
ATOM 7887 O O . PRO B 1 117 ? -33.125 36.447 14.368 1.00 13.69 140 PRO B O 1
ATOM 7891 N N . VAL B 1 118 ? -31.302 35.988 13.114 1.00 11.61 141 VAL B N 1
ATOM 7892 C CA . VAL B 1 118 ? -31.752 36.861 12.005 1.00 10.75 141 VAL B CA 1
ATOM 7893 C C . VAL B 1 118 ? -31.745 36.196 10.613 1.00 10.47 141 VAL B C 1
ATOM 7894 O O . VAL B 1 118 ? -31.995 36.854 9.632 1.00 11.60 141 VAL B O 1
ATOM 7898 N N . LYS B 1 119 ? -31.442 34.905 10.535 1.00 11.40 142 LYS B N 1
ATOM 7899 C CA . LYS B 1 119 ? -31.330 34.307 9.176 1.00 12.79 142 LYS B CA 1
ATOM 7900 C C . LYS B 1 119 ? -32.618 34.571 8.385 1.00 12.68 142 LYS B C 1
ATOM 7901 O O . LYS B 1 119 ? -32.534 34.954 7.202 1.00 14.63 142 LYS B O 1
ATOM 7907 N N . SER B 1 120 ? -33.785 34.397 9.014 1.00 14.00 143 SER B N 1
ATOM 7908 C CA . SER B 1 120 ? -35.034 34.518 8.233 1.00 14.68 143 SER B CA 1
ATOM 7909 C C . SER B 1 120 ? -35.363 35.934 7.787 1.00 14.75 143 SER B C 1
ATOM 7910 O O . SER B 1 120 ? -36.233 36.109 6.928 1.00 15.12 143 SER B O 1
ATOM 7913 N N . VAL B 1 121 ? -34.713 36.945 8.380 1.00 12.61 144 VAL B N 1
ATOM 7914 C CA . VAL B 1 121 ? -34.957 38.316 7.974 1.00 13.37 144 VAL B CA 1
ATOM 7915 C C . VAL B 1 121 ? -33.878 38.902 7.081 1.00 12.61 144 VAL B C 1
ATOM 7916 O O . VAL B 1 121 ? -34.077 39.953 6.504 1.00 12.26 144 VAL B O 1
ATOM 7920 N N . LEU B 1 122 ? -32.730 38.242 6.989 1.00 12.97 145 LEU B N 1
ATOM 7921 C CA . LEU B 1 122 ? -31.675 38.708 6.085 1.00 12.90 145 LEU B CA 1
ATOM 7922 C C . LEU B 1 122 ? -32.028 38.441 4.628 1.00 12.49 145 LEU B C 1
ATOM 7923 O O . LEU B 1 122 ? -32.854 37.546 4.310 1.00 13.95 145 LEU B O 1
ATOM 7928 N N . ARG B 1 123 ? -31.407 39.216 3.752 1.00 12.54 146 ARG B N 1
ATOM 7929 C CA . ARG B 1 123 ? -31.640 39.119 2.314 1.00 13.07 146 ARG B CA 1
ATOM 7930 C C . ARG B 1 123 ? -30.287 39.034 1.607 1.00 14.16 146 ARG B C 1
ATOM 7931 O O . ARG B 1 123 ? -29.287 39.590 2.069 1.00 13.37 146 ARG B O 1
ATOM 7939 N N . LYS B 1 124 ? -30.252 38.346 0.457 1.00 15.55 147 LYS B N 1
ATOM 7940 C CA . LYS B 1 124 ? -29.055 38.409 -0.384 1.00 15.50 147 LYS B CA 1
ATOM 7941 C C . LYS B 1 124 ? -28.869 39.843 -0.894 1.00 15.86 147 LYS B C 1
ATOM 7942 O O . LYS B 1 124 ? -29.827 40.472 -1.339 1.00 16.83 147 LYS B O 1
ATOM 7948 N N . GLY B 1 125 ? -27.633 40.326 -0.891 1.00 14.91 148 GLY B N 1
ATOM 7949 C CA . GLY B 1 125 ? -27.348 41.687 -1.289 1.00 15.40 148 GLY B CA 1
ATOM 7950 C C . GLY B 1 125 ? -27.398 42.625 -0.097 1.00 15.55 148 GLY B C 1
ATOM 7951 O O . GLY B 1 125 ? -26.954 42.255 0.999 1.00 16.15 148 GLY B O 1
ATOM 7952 N N . GLU B 1 126 ? -27.929 43.827 -0.321 1.00 15.53 149 GLU B N 1
ATOM 7953 C CA A GLU B 1 126 ? -27.903 44.876 0.716 0.70 15.15 149 GLU B CA 1
ATOM 7954 C CA B GLU B 1 126 ? -27.932 44.877 0.703 0.30 14.67 149 GLU B CA 1
ATOM 7955 C C . GLU B 1 126 ? -28.936 44.626 1.807 1.00 14.08 149 GLU B C 1
ATOM 7956 O O . GLU B 1 126 ? -30.074 44.205 1.535 1.00 11.44 149 GLU B O 1
ATOM 7967 N N . ASN B 1 127 ? -28.525 44.899 3.045 1.00 12.42 150 ASN B N 1
ATOM 7968 C CA . ASN B 1 127 ? -29.373 44.711 4.254 1.00 11.52 150 ASN B CA 1
ATOM 7969 C C . ASN B 1 127 ? -29.252 45.999 5.035 1.00 11.62 150 ASN B C 1
ATOM 7970 O O . ASN B 1 127 ? -28.165 46.534 5.082 1.00 13.60 150 ASN B O 1
ATOM 7975 N N . HIS B 1 128 ? -30.350 46.476 5.629 1.00 11.02 151 HIS B N 1
ATOM 7976 C CA . HIS B 1 128 ? -30.372 47.792 6.274 1.00 11.20 151 HIS B CA 1
ATOM 7977 C C . HIS B 1 128 ? -30.721 47.594 7.746 1.00 11.42 151 HIS B C 1
ATOM 7978 O O . HIS B 1 128 ? -31.742 47.014 8.050 1.00 10.44 151 HIS B O 1
ATOM 7985 N N . LEU B 1 129 ? -29.854 48.111 8.607 1.00 10.84 152 LEU B N 1
ATOM 7986 C CA . LEU B 1 129 ? -29.999 48.068 10.052 1.00 11.10 152 LEU B CA 1
ATOM 7987 C C . LEU B 1 129 ? -30.216 49.512 10.506 1.00 11.83 152 LEU B C 1
ATOM 7988 O O . LEU B 1 129 ? -29.409 50.398 10.171 1.00 12.09 152 LEU B O 1
ATOM 7993 N N . TYR B 1 130 ? -31.292 49.768 11.245 1.00 10.96 153 TYR B N 1
ATOM 7994 C CA . TYR B 1 130 ? -31.604 51.117 11.751 1.00 10.99 153 TYR B CA 1
ATOM 7995 C C . TYR B 1 130 ? -31.906 50.950 13.229 1.00 10.90 153 TYR B C 1
ATOM 7996 O O . TYR B 1 130 ? -32.649 50.021 13.596 1.00 11.80 153 TYR B O 1
ATOM 8005 N N . ILE B 1 131 ? -31.391 51.869 14.047 1.00 9.86 154 ILE B N 1
ATOM 8006 C CA . ILE B 1 131 ? -31.593 51.789 15.489 1.00 9.89 154 ILE B CA 1
ATOM 8007 C C . ILE B 1 131 ? -32.074 53.160 15.935 1.00 10.36 154 ILE B C 1
ATOM 8008 O O . ILE B 1 131 ? -31.458 54.192 15.604 1.00 10.94 154 ILE B O 1
ATOM 8013 N N . TYR B 1 132 ? -33.170 53.172 16.703 1.00 10.04 155 TYR B N 1
ATOM 8014 C CA . TYR B 1 132 ? -33.763 54.385 17.174 1.00 9.48 155 TYR B CA 1
ATOM 8015 C C . TYR B 1 132 ? -33.514 54.436 18.689 1.00 10.33 155 TYR B C 1
ATOM 8016 O O . TYR B 1 132 ? -34.061 53.592 19.424 1.00 10.37 155 TYR B O 1
ATOM 8025 N N . PHE B 1 133 ? -32.701 55.413 19.133 1.00 10.11 156 PHE B N 1
ATOM 8026 C CA . PHE B 1 133 ? -32.416 55.562 20.557 1.00 10.28 156 PHE B CA 1
ATOM 8027 C C . PHE B 1 133 ? -33.326 56.598 21.169 1.00 11.22 156 PHE B C 1
ATOM 8028 O O . PHE B 1 133 ? -33.180 57.807 20.933 1.00 12.23 156 PHE B O 1
ATOM 8036 N N . HIS B 1 134 ? -34.298 56.137 21.940 1.00 10.93 157 HIS B N 1
ATOM 8037 C CA . HIS B 1 134 ? -35.143 57.062 22.677 1.00 10.09 157 HIS B CA 1
ATOM 8038 C C . HIS B 1 134 ? -34.344 57.765 23.750 1.00 10.75 157 HIS B C 1
ATOM 8039 O O . HIS B 1 134 ? -33.567 57.125 24.489 1.00 12.24 157 HIS B O 1
ATOM 8046 N N . SER B 1 135 ? -34.521 59.085 23.843 1.00 10.40 158 SER B N 1
ATOM 8047 C CA . SER B 1 135 ? -33.886 59.827 24.957 1.00 9.89 158 SER B CA 1
ATOM 8048 C C . SER B 1 135 ? -34.251 59.110 26.280 1.00 9.81 158 SER B C 1
ATOM 8049 O O . SER B 1 135 ? -35.447 58.866 26.556 1.00 10.08 158 SER B O 1
ATOM 8052 N N . PRO B 1 136 ? -33.245 58.814 27.135 1.00 9.80 159 PRO B N 1
ATOM 8053 C CA . PRO B 1 136 ? -33.573 58.149 28.399 1.00 10.57 159 PRO B CA 1
ATOM 8054 C C . PRO B 1 136 ? -34.249 59.085 29.370 1.00 10.58 159 PRO B C 1
ATOM 8055 O O . PRO B 1 136 ? -34.850 58.641 30.319 1.00 11.92 159 PRO B O 1
ATOM 8059 N N . ILE B 1 137 ? -34.123 60.388 29.128 1.00 10.48 160 ILE B N 1
ATOM 8060 C CA . ILE B 1 137 ? -34.843 61.403 29.881 1.00 10.50 160 ILE B CA 1
ATOM 8061 C C . ILE B 1 137 ? -36.316 61.392 29.444 1.00 10.45 160 ILE B C 1
ATOM 8062 O O . ILE B 1 137 ? -37.194 61.139 30.270 1.00 10.07 160 ILE B O 1
ATOM 8067 N N . ARG B 1 138 ? -36.595 61.640 28.154 1.00 10.94 161 ARG B N 1
ATOM 8068 C CA A ARG B 1 138 ? -38.001 61.640 27.683 0.70 12.52 161 ARG B CA 1
ATOM 8069 C CA B ARG B 1 138 ? -37.992 61.669 27.745 0.30 11.19 161 ARG B CA 1
ATOM 8070 C C . ARG B 1 138 ? -38.678 60.299 27.915 1.00 11.72 161 ARG B C 1
ATOM 8071 O O . ARG B 1 138 ? -39.901 60.221 28.211 1.00 12.32 161 ARG B O 1
ATOM 8086 N N . GLN B 1 139 ? -37.918 59.214 27.784 1.00 11.18 162 GLN B N 1
ATOM 8087 C CA . GLN B 1 139 ? -38.497 57.879 27.981 1.00 11.47 162 GLN B CA 1
ATOM 8088 C C . GLN B 1 139 ? -39.072 57.692 29.381 1.00 12.11 162 GLN B C 1
ATOM 8089 O O . GLN B 1 139 ? -40.092 57.012 29.551 1.00 12.65 162 GLN B O 1
ATOM 8095 N N . THR B 1 140 ? -38.411 58.306 30.363 1.00 11.01 163 THR B N 1
ATOM 8096 C CA . THR B 1 140 ? -38.771 58.068 31.774 1.00 10.48 163 THR B CA 1
ATOM 8097 C C . THR B 1 140 ? -39.527 59.224 32.478 1.00 10.55 163 THR B C 1
ATOM 8098 O O . THR B 1 140 ? -39.933 59.080 33.623 1.00 9.92 163 THR B O 1
ATOM 8102 N N . LEU B 1 141 ? -39.744 60.346 31.803 1.00 10.06 164 LEU B N 1
ATOM 8103 C CA . LEU B 1 141 ? -40.539 61.441 32.395 1.00 10.88 164 LEU B CA 1
ATOM 8104 C C . LEU B 1 141 ? -41.949 60.965 32.753 1.00 10.75 164 LEU B C 1
ATOM 8105 O O . LEU B 1 141 ? -42.434 61.285 33.852 1.00 9.75 164 LEU B O 1
ATOM 8110 N N . PRO B 1 142 ? -42.603 60.175 31.872 1.00 11.54 165 PRO B N 1
ATOM 8111 C CA . PRO B 1 142 ? -43.950 59.714 32.269 1.00 11.90 165 PRO B CA 1
ATOM 8112 C C . PRO B 1 142 ? -43.890 58.743 33.450 1.00 11.45 165 PRO B C 1
ATOM 8113 O O . PRO B 1 142 ? -44.784 58.731 34.327 1.00 11.54 165 PRO B O 1
ATOM 8117 N N . GLN B 1 143 ? -42.825 57.948 33.499 1.00 10.51 166 GLN B N 1
ATOM 8118 C CA . GLN B 1 143 ? -42.647 56.983 34.589 1.00 10.13 166 GLN B CA 1
ATOM 8119 C C . GLN B 1 143 ? -42.454 57.761 35.901 1.00 10.41 166 GLN B C 1
ATOM 8120 O O . GLN B 1 143 ? -43.058 57.449 36.911 1.00 10.54 166 GLN B O 1
ATOM 8126 N N . TYR B 1 144 ? -41.593 58.775 35.874 1.00 10.71 167 TYR B N 1
ATOM 8127 C CA . TYR B 1 144 ? -41.405 59.668 37.027 1.00 10.30 167 TYR B CA 1
ATOM 8128 C C . TYR B 1 144 ? -42.722 60.360 37.448 1.00 11.59 167 TYR B C 1
ATOM 8129 O O . TYR B 1 144 ? -43.067 60.423 38.658 1.00 11.84 167 TYR B O 1
ATOM 8138 N N . ALA B 1 145 ? -43.444 60.896 36.476 1.00 12.15 168 ALA B N 1
ATOM 8139 C CA . ALA B 1 145 ? -44.730 61.539 36.755 1.00 12.52 168 ALA B CA 1
ATOM 8140 C C . ALA B 1 145 ? -45.696 60.564 37.444 1.00 13.58 168 ALA B C 1
ATOM 8141 O O . ALA B 1 145 ? -46.437 60.977 38.349 1.00 14.83 168 ALA B O 1
ATOM 8143 N N . SER B 1 146 ? -45.663 59.269 37.062 1.00 11.79 169 SER B N 1
ATOM 8144 C CA . SER B 1 146 ? -46.582 58.295 37.666 1.00 12.07 169 SER B CA 1
ATOM 8145 C C . SER B 1 146 ? -46.180 57.925 39.102 1.00 11.17 169 SER B C 1
ATOM 8146 O O . SER B 1 146 ? -46.973 57.319 39.838 1.00 11.85 169 SER B O 1
ATOM 8149 N N . ASN B 1 147 ? -44.944 58.288 39.483 1.00 10.62 170 ASN B N 1
ATOM 8150 C CA . ASN B 1 147 ? -44.357 57.698 40.698 1.00 10.78 170 ASN B CA 1
ATOM 8151 C C . ASN B 1 147 ? -44.799 58.370 41.975 1.00 11.49 170 ASN B C 1
ATOM 8152 O O . ASN B 1 147 ? -44.756 57.747 43.046 1.00 12.02 170 ASN B O 1
ATOM 8157 N N . GLY B 1 148 ? -45.104 59.654 41.873 1.00 12.26 171 GLY B N 1
ATOM 8158 C CA . GLY B 1 148 ? -45.601 60.394 43.048 1.00 13.93 171 GLY B CA 1
ATOM 8159 C C . GLY B 1 148 ? -44.567 60.831 44.088 1.00 15.02 171 GLY B C 1
ATOM 8160 O O . GLY B 1 148 ? -44.933 61.434 45.138 1.00 15.99 171 GLY B O 1
ATOM 8161 N N . PHE B 1 149 ? -43.284 60.514 43.857 1.00 12.84 172 PHE B N 1
ATOM 8162 C CA . PHE B 1 149 ? -42.218 61.022 44.693 1.00 11.91 172 PHE B CA 1
ATOM 8163 C C . PHE B 1 149 ? -40.952 60.955 43.865 1.00 10.66 172 PHE B C 1
ATOM 8164 O O . PHE B 1 149 ? -40.933 60.312 42.810 1.00 12.21 172 PHE B O 1
ATOM 8172 N N . ASN B 1 150 ? -39.923 61.641 44.338 1.00 11.38 173 ASN B N 1
ATOM 8173 C CA . ASN B 1 150 ? -38.626 61.704 43.654 1.00 10.95 173 ASN B CA 1
ATOM 8174 C C . ASN B 1 150 ? -37.636 60.893 44.466 1.00 12.66 173 ASN B C 1
ATOM 8175 O O . ASN B 1 150 ? -37.447 61.171 45.655 1.00 12.80 173 ASN B O 1
ATOM 8180 N N . TYR B 1 151 ? -37.058 59.844 43.885 1.00 10.58 174 TYR B N 1
ATOM 8181 C CA . TYR B 1 151 ? -36.033 59.053 44.638 1.00 10.51 174 TYR B CA 1
ATOM 8182 C C . TYR B 1 151 ? -34.863 59.973 45.039 1.00 10.86 174 TYR B C 1
ATOM 8183 O O . TYR B 1 151 ? -34.500 60.872 44.295 1.00 11.05 174 TYR B O 1
ATOM 8192 N N . PRO B 1 152 ? -34.301 59.763 46.246 1.00 11.69 175 PRO B N 1
ATOM 8193 C CA . PRO B 1 152 ? -33.268 60.679 46.777 1.00 12.07 175 PRO B CA 1
ATOM 8194 C C . PRO B 1 152 ? -31.875 60.375 46.212 1.00 12.26 175 PRO B C 1
ATOM 8195 O O . PRO B 1 152 ? -30.945 60.028 46.928 1.00 13.51 175 PRO B O 1
ATOM 8199 N N . ALA B 1 153 ? -31.750 60.478 44.906 1.00 11.59 176 ALA B N 1
ATOM 8200 C CA . ALA B 1 153 ? -30.467 60.212 44.245 1.00 11.51 176 ALA B CA 1
ATOM 8201 C C . ALA B 1 153 ? -29.730 61.529 44.025 1.00 11.77 176 ALA B C 1
ATOM 8202 O O . ALA B 1 153 ? -29.819 62.135 42.964 1.00 12.75 176 ALA B O 1
ATOM 8204 N N . ASP B 1 154 ? -28.997 62.004 45.035 1.00 13.54 177 ASP B N 1
ATOM 8205 C CA . ASP B 1 154 ? -28.380 63.354 44.888 1.00 14.56 177 ASP B CA 1
ATOM 8206 C C . ASP B 1 154 ? -27.275 63.393 43.829 1.00 12.30 177 ASP B C 1
ATOM 8207 O O . ASP B 1 154 ? -26.934 64.455 43.283 1.00 11.97 177 ASP B O 1
ATOM 8212 N N . ASN B 1 155 ? -26.753 62.217 43.501 1.00 10.52 178 ASN B N 1
ATOM 8213 C CA . ASN B 1 155 ? -25.764 62.113 42.443 1.00 10.65 178 ASN B CA 1
ATOM 8214 C C . ASN B 1 155 ? -26.317 62.230 41.025 1.00 10.53 178 ASN B C 1
ATOM 8215 O O . ASN B 1 155 ? -25.566 62.282 40.067 1.00 11.29 178 ASN B O 1
ATOM 8220 N N . ASP B 1 156 ? -27.630 62.260 40.906 1.00 9.90 179 ASP B N 1
ATOM 8221 C CA . ASP B 1 156 ? -28.282 62.410 39.618 1.00 10.06 179 ASP B CA 1
ATOM 8222 C C . ASP B 1 156 ? -28.517 63.924 39.490 1.00 10.93 179 ASP B C 1
ATOM 8223 O O . ASP B 1 156 ? -29.404 64.458 40.168 1.00 10.64 179 ASP B O 1
ATOM 8228 N N . HIS B 1 157 ? -27.725 64.576 38.638 1.00 9.22 180 HIS B N 1
ATOM 8229 C CA . HIS B 1 157 ? -27.646 66.070 38.599 1.00 10.36 180 HIS B CA 1
ATOM 8230 C C . HIS B 1 157 ? -28.730 66.659 37.718 1.00 9.88 180 HIS B C 1
ATOM 8231 O O . HIS B 1 157 ? -28.465 67.169 36.635 1.00 10.98 180 HIS B O 1
ATOM 8238 N N . HIS B 1 158 ? -29.976 66.535 38.199 1.00 11.76 181 HIS B N 1
ATOM 8239 C CA . HIS B 1 158 ? -31.164 67.070 37.527 1.00 11.79 181 HIS B CA 1
ATOM 8240 C C . HIS B 1 158 ? -32.235 67.200 38.622 1.00 11.90 181 HIS B C 1
ATOM 8241 O O . HIS B 1 158 ? -32.206 66.475 39.619 1.00 11.62 181 HIS B O 1
ATOM 8248 N N . GLU B 1 159 ? -33.185 68.125 38.435 1.00 11.99 182 GLU B N 1
ATOM 8249 C CA . GLU B 1 159 ? -34.341 68.257 39.349 1.00 13.80 182 GLU B CA 1
ATOM 8250 C C . GLU B 1 159 ? -35.067 66.911 39.556 1.00 12.58 182 GLU B C 1
ATOM 8251 O O . GLU B 1 159 ? -35.431 66.539 40.676 1.00 13.38 182 GLU B O 1
ATOM 8257 N N . LYS B 1 160 ? -35.215 66.167 38.457 1.00 11.15 183 LYS B N 1
ATOM 8258 C CA . LYS B 1 160 ? -35.934 64.896 38.444 1.00 10.94 183 LYS B CA 1
ATOM 8259 C C . LYS B 1 160 ? -34.901 63.795 38.439 1.00 10.12 183 LYS B C 1
ATOM 8260 O O . LYS B 1 160 ? -34.066 63.748 37.544 1.00 10.24 183 LYS B O 1
ATOM 8266 N N . HIS B 1 161 ? -34.995 62.889 39.410 1.00 9.80 184 HIS B N 1
ATOM 8267 C CA . HIS B 1 161 ? -33.990 61.830 39.525 1.00 9.99 184 HIS B CA 1
ATOM 8268 C C . HIS B 1 161 ? -34.401 60.601 38.715 1.00 8.67 184 HIS B C 1
ATOM 8269 O O . HIS B 1 161 ? -34.844 59.594 39.228 1.00 9.90 184 HIS B O 1
ATOM 8276 N N . LEU B 1 162 ? -34.234 60.753 37.403 1.00 8.81 185 LEU B N 1
ATOM 8277 C CA . LEU B 1 162 ? -34.687 59.746 36.439 1.00 8.41 185 LEU B CA 1
ATOM 8278 C C . LEU B 1 162 ? -33.773 58.533 36.314 1.00 8.67 185 LEU B C 1
ATOM 8279 O O . LEU B 1 162 ? -34.183 57.485 35.789 1.00 9.56 185 LEU B O 1
ATOM 8284 N N . SER B 1 163 ? -32.543 58.670 36.811 1.00 7.57 186 SER B N 1
ATOM 8285 C CA . SER B 1 163 ? -31.572 57.581 36.705 1.00 7.79 186 SER B CA 1
ATOM 8286 C C . SER B 1 163 ? -32.076 56.278 37.270 1.00 8.32 186 SER B C 1
ATOM 8287 O O . SER B 1 163 ? -31.830 55.237 36.687 1.00 9.38 186 SER B O 1
ATOM 8290 N N . VAL B 1 164 ? -32.819 56.334 38.388 1.00 8.26 187 VAL B N 1
ATOM 8291 C CA . VAL B 1 164 ? -33.115 55.109 39.104 1.00 8.45 187 VAL B CA 1
ATOM 8292 C C . VAL B 1 164 ? -34.065 54.212 38.287 1.00 8.59 187 VAL B C 1
ATOM 8293 O O . VAL B 1 164 ? -34.159 53.033 38.553 1.00 8.61 187 VAL B O 1
ATOM 8297 N N . PHE B 1 165 ? -34.817 54.802 37.359 1.00 8.57 188 PHE B N 1
ATOM 8298 C CA . PHE B 1 165 ? -35.735 53.998 36.529 1.00 9.32 188 PHE B CA 1
ATOM 8299 C C . PHE B 1 165 ? -35.043 53.251 35.394 1.00 10.26 188 PHE B C 1
ATOM 8300 O O . PHE B 1 165 ? -35.642 52.331 34.823 1.00 12.45 188 PHE B O 1
ATOM 8308 N N . SER B 1 166 ? -33.768 53.573 35.103 1.00 9.08 189 SER B N 1
ATOM 8309 C CA . SER B 1 166 ? -33.138 53.078 33.884 1.00 8.34 189 SER B CA 1
ATOM 8310 C C . SER B 1 166 ? -31.933 52.253 34.264 1.00 8.66 189 SER B C 1
ATOM 8311 O O . SER B 1 166 ? -31.125 52.696 35.082 1.00 7.95 189 SER B O 1
ATOM 8314 N N . ARG B 1 167 ? -31.827 51.063 33.642 1.00 8.08 190 ARG B N 1
ATOM 8315 C CA . ARG B 1 167 ? -30.626 50.247 33.774 1.00 8.28 190 ARG B CA 1
ATOM 8316 C C . ARG B 1 167 ? -29.588 50.794 32.792 1.00 8.85 190 ARG B C 1
ATOM 8317 O O . ARG B 1 167 ? -29.439 50.337 31.658 1.00 8.11 190 ARG B O 1
ATOM 8325 N N . LYS B 1 168 ? -28.891 51.814 33.272 1.00 9.50 191 LYS B N 1
ATOM 8326 C CA . LYS B 1 168 ? -27.942 52.623 32.508 1.00 9.33 191 LYS B CA 1
ATOM 8327 C C . LYS B 1 168 ? -26.897 53.104 33.507 1.00 8.61 191 LYS B C 1
ATOM 8328 O O . LYS B 1 168 ? -27.236 53.389 34.648 1.00 9.06 191 LYS B O 1
ATOM 8334 N N . ALA B 1 169 ? -25.646 53.182 33.077 1.00 7.14 192 ALA B N 1
ATOM 8335 C CA . ALA B 1 169 ? -24.541 53.592 33.938 1.00 8.38 192 ALA B CA 1
ATOM 8336 C C . ALA B 1 169 ? -24.929 54.760 34.822 1.00 7.46 192 ALA B C 1
ATOM 8337 O O . ALA B 1 169 ? -25.208 55.881 34.329 1.00 9.07 192 ALA B O 1
ATOM 8339 N N . PRO B 1 170 ? -24.985 54.499 36.128 1.00 8.01 193 PRO B N 1
ATOM 8340 C CA . PRO B 1 170 ? -25.410 55.583 37.039 1.00 8.23 193 PRO B CA 1
ATOM 8341 C C . PRO B 1 170 ? -24.659 56.901 36.895 1.00 7.86 193 PRO B C 1
ATOM 8342 O O . PRO B 1 170 ? -25.298 57.987 36.850 1.00 8.26 193 PRO B O 1
ATOM 8346 N N . TYR B 1 171 ? -23.313 56.811 36.745 1.00 7.70 194 TYR B N 1
ATOM 8347 C CA . TYR B 1 171 ? -22.498 58.034 36.723 1.00 7.47 194 TYR B CA 1
ATOM 8348 C C . TYR B 1 171 ? -22.806 58.912 35.493 1.00 6.95 194 TYR B C 1
ATOM 8349 O O . TYR B 1 171 ? -22.430 60.070 35.475 1.00 8.30 194 TYR B O 1
ATOM 8358 N N . SER B 1 172 ? -23.438 58.354 34.466 1.00 7.09 195 SER B N 1
ATOM 8359 C CA . SER B 1 172 ? -23.700 59.156 33.233 1.00 8.46 195 SER B CA 1
ATOM 8360 C C . SER B 1 172 ? -24.577 60.374 33.539 1.00 8.28 195 SER B C 1
ATOM 8361 O O . SER B 1 172 ? -24.544 61.370 32.809 1.00 8.78 195 SER B O 1
ATOM 8364 N N . TYR B 1 173 ? -25.398 60.253 34.597 1.00 7.85 196 TYR B N 1
ATOM 8365 C CA . TYR B 1 173 ? -26.286 61.324 35.040 1.00 8.38 196 TYR B CA 1
ATOM 8366 C C . TYR B 1 173 ? -25.582 62.346 35.954 1.00 9.68 196 TYR B C 1
ATOM 8367 O O . TYR B 1 173 ? -26.206 63.304 36.438 1.00 9.80 196 TYR B O 1
ATOM 8376 N N . GLY B 1 174 ? -24.274 62.171 36.125 1.00 9.28 197 GLY B N 1
ATOM 8377 C CA . GLY B 1 174 ? -23.491 63.001 37.039 1.00 9.68 197 GLY B CA 1
ATOM 8378 C C . GLY B 1 174 ? -23.036 62.154 38.209 1.00 9.22 197 GLY B C 1
ATOM 8379 O O . GLY B 1 174 ? -23.536 61.049 38.419 1.00 9.79 197 GLY B O 1
ATOM 8380 N N . TRP B 1 175 ? -22.065 62.652 38.963 1.00 8.52 198 TRP B N 1
ATOM 8381 C CA . TRP B 1 175 ? -21.725 62.007 40.242 1.00 8.65 198 TRP B CA 1
ATOM 8382 C C . TRP B 1 175 ? -20.887 63.026 41.031 1.00 9.00 198 TRP B C 1
ATOM 8383 O O . TRP B 1 175 ? -20.536 64.090 40.490 1.00 9.59 198 TRP B O 1
ATOM 8394 N N . ASP B 1 176 ? -20.497 62.631 42.247 1.00 9.81 199 ASP B N 1
ATOM 8395 C CA . ASP B 1 176 ? -19.762 63.551 43.118 1.00 10.47 199 ASP B CA 1
ATOM 8396 C C . ASP B 1 176 ? -18.291 63.723 42.700 1.00 10.76 199 ASP B C 1
ATOM 8397 O O . ASP B 1 176 ? -17.551 64.453 43.346 1.00 9.31 199 ASP B O 1
ATOM 8402 N N . TRP B 1 177 ? -17.901 63.091 41.576 1.00 9.77 200 TRP B N 1
ATOM 8403 C CA . TRP B 1 177 ? -16.578 63.288 40.924 1.00 9.30 200 TRP B CA 1
ATOM 8404 C C . TRP B 1 177 ? -16.722 63.474 39.414 1.00 8.52 200 TRP B C 1
ATOM 8405 O O . TRP B 1 177 ? -15.744 63.565 38.703 1.00 8.67 200 TRP B O 1
ATOM 8416 N N . GLY B 1 178 ? -17.969 63.611 38.964 1.00 8.83 201 GLY B N 1
ATOM 8417 C CA . GLY B 1 178 ? -18.289 63.369 37.520 1.00 8.81 201 GLY B CA 1
ATOM 8418 C C . GLY B 1 178 ? -19.171 64.411 36.856 1.00 9.54 201 GLY B C 1
ATOM 8419 O O . GLY B 1 178 ? -20.075 64.978 37.452 1.00 11.19 201 GLY B O 1
ATOM 8420 N N . ILE B 1 179 ? -18.891 64.619 35.577 1.00 8.78 202 ILE B N 1
ATOM 8421 C CA . ILE B 1 179 ? -19.708 65.441 34.710 1.00 8.29 202 ILE B CA 1
ATOM 8422 C C . ILE B 1 179 ? -20.996 64.676 34.305 1.00 8.89 202 ILE B C 1
ATOM 8423 O O . ILE B 1 179 ? -20.998 63.440 34.215 1.00 9.21 202 ILE B O 1
ATOM 8428 N N . ARG B 1 180 ? -22.071 65.429 34.075 1.00 7.90 203 ARG B N 1
ATOM 8429 C CA . ARG B 1 180 ? -23.283 64.840 33.563 1.00 8.48 203 ARG B CA 1
ATOM 8430 C C . ARG B 1 180 ? -23.213 64.795 32.059 1.00 9.34 203 ARG B C 1
ATOM 8431 O O . ARG B 1 180 ? -23.154 65.851 31.388 1.00 9.49 203 ARG B O 1
ATOM 8439 N N A MET B 1 181 ? -23.164 63.580 31.499 0.50 8.44 204 MET B N 1
ATOM 8440 N N B MET B 1 181 ? -23.195 63.564 31.535 0.50 9.14 204 MET B N 1
ATOM 8441 C CA A MET B 1 181 ? -23.278 63.404 30.036 0.50 8.34 204 MET B CA 1
ATOM 8442 C CA B MET B 1 181 ? -23.211 63.316 30.092 0.50 9.75 204 MET B CA 1
ATOM 8443 C C A MET B 1 181 ? -24.093 62.160 29.755 0.50 8.43 204 MET B C 1
ATOM 8444 C C B MET B 1 181 ? -24.098 62.110 29.827 0.50 9.26 204 MET B C 1
ATOM 8445 O O A MET B 1 181 ? -23.569 61.053 29.607 0.50 8.41 204 MET B O 1
ATOM 8446 O O B MET B 1 181 ? -23.628 60.972 29.763 0.50 9.03 204 MET B O 1
ATOM 8455 N N . VAL B 1 182 ? -25.401 62.372 29.730 1.00 8.36 205 VAL B N 1
ATOM 8456 C CA . VAL B 1 182 ? -26.383 61.303 29.579 1.00 9.51 205 VAL B CA 1
ATOM 8457 C C . VAL B 1 182 ? -26.419 60.935 28.122 1.00 9.80 205 VAL B C 1
ATOM 8458 O O . VAL B 1 182 ? -27.211 61.469 27.325 1.00 10.32 205 VAL B O 1
ATOM 8462 N N . THR B 1 183 ? -25.522 60.017 27.791 1.00 9.58 206 THR B N 1
ATOM 8463 C CA . THR B 1 183 ? -25.248 59.716 26.374 1.00 9.57 206 THR B CA 1
ATOM 8464 C C . THR B 1 183 ? -26.090 58.521 25.947 1.00 8.79 206 THR B C 1
ATOM 8465 O O . THR B 1 183 ? -26.850 57.963 26.744 1.00 10.08 206 THR B O 1
ATOM 8469 N N . SER B 1 184 ? -25.971 58.158 24.663 1.00 7.87 207 SER B N 1
ATOM 8470 C CA . SER B 1 184 ? -26.705 57.038 24.088 1.00 8.04 207 SER B CA 1
ATOM 8471 C C . SER B 1 184 ? -25.835 56.475 22.969 1.00 8.21 207 SER B C 1
ATOM 8472 O O . SER B 1 184 ? -24.841 57.128 22.540 1.00 9.56 207 SER B O 1
ATOM 8475 N N . GLY B 1 185 ? -26.184 55.272 22.486 1.00 7.79 208 GLY B N 1
ATOM 8476 C CA . GLY B 1 185 ? -25.559 54.761 21.295 1.00 8.45 208 GLY B CA 1
ATOM 8477 C C . GLY B 1 185 ? -25.164 53.289 21.423 1.00 8.84 208 GLY B C 1
ATOM 8478 O O . GLY B 1 185 ? -25.516 52.594 22.411 1.00 8.88 208 GLY B O 1
ATOM 8479 N N . VAL B 1 186 ? -24.419 52.843 20.408 1.00 6.94 209 VAL B N 1
ATOM 8480 C CA . VAL B 1 186 ? -24.038 51.431 20.311 1.00 7.95 209 VAL B CA 1
ATOM 8481 C C . VAL B 1 186 ? -22.675 51.378 20.997 1.00 8.13 209 VAL B C 1
ATOM 8482 O O . VAL B 1 186 ? -21.615 51.684 20.409 1.00 9.52 209 VAL B O 1
ATOM 8486 N N . TRP B 1 187 ? -22.677 51.121 22.297 1.00 7.58 210 TRP B N 1
ATOM 8487 C CA . TRP B 1 187 ? -21.487 51.407 23.103 1.00 7.50 210 TRP B CA 1
ATOM 8488 C C . TRP B 1 187 ? -20.485 50.260 23.184 1.00 8.12 210 TRP B C 1
ATOM 8489 O O . TRP B 1 187 ? -19.390 50.426 23.703 1.00 8.61 210 TRP B O 1
ATOM 8500 N N . ARG B 1 188 ? -20.864 49.077 22.690 1.00 7.46 211 ARG B N 1
ATOM 8501 C CA . ARG B 1 188 ? -19.964 47.929 22.532 1.00 7.42 211 ARG B CA 1
ATOM 8502 C C . ARG B 1 188 ? -20.198 47.293 21.120 1.00 8.93 211 ARG B C 1
ATOM 8503 O O . ARG B 1 188 ? -21.151 47.676 20.450 1.00 10.21 211 ARG B O 1
ATOM 8511 N N . PRO B 1 189 ? -19.330 46.359 20.684 1.00 9.53 212 PRO B N 1
ATOM 8512 C CA . PRO B 1 189 ? -19.360 45.859 19.288 1.00 9.73 212 PRO B CA 1
ATOM 8513 C C . PRO B 1 189 ? -20.651 45.214 18.849 1.00 9.57 212 PRO B C 1
ATOM 8514 O O . PRO B 1 189 ? -21.371 44.647 19.685 1.00 10.44 212 PRO B O 1
ATOM 8518 N N . VAL B 1 190 ? -20.927 45.341 17.553 1.00 9.46 213 VAL B N 1
ATOM 8519 C CA . VAL B 1 190 ? -22.038 44.632 16.886 1.00 10.54 213 VAL B CA 1
ATOM 8520 C C . VAL B 1 190 ? -21.405 43.645 15.907 1.00 11.06 213 VAL B C 1
ATOM 8521 O O . VAL B 1 190 ? -20.493 44.023 15.140 1.00 10.69 213 VAL B O 1
ATOM 8525 N N . THR B 1 191 ? -21.848 42.382 15.971 1.00 10.67 214 THR B N 1
ATOM 8526 C CA . THR B 1 191 ? -21.269 41.302 15.191 1.00 12.96 214 THR B CA 1
ATOM 8527 C C . THR B 1 191 ? -22.389 40.501 14.532 1.00 12.70 214 THR B C 1
ATOM 8528 O O . THR B 1 191 ? -23.464 40.364 15.099 1.00 11.64 214 THR B O 1
ATOM 8532 N N . LEU B 1 192 ? -22.116 39.981 13.336 1.00 12.00 215 LEU B N 1
ATOM 8533 C CA . LEU B 1 192 ? -22.985 38.969 12.730 1.00 13.00 215 LEU B CA 1
ATOM 8534 C C . LEU B 1 192 ? -22.229 37.669 12.708 1.00 13.02 215 LEU B C 1
ATOM 8535 O O . LEU B 1 192 ? -21.068 37.638 12.249 1.00 15.24 215 LEU B O 1
ATOM 8540 N N . ARG B 1 193 ? -22.840 36.595 13.187 1.00 12.98 216 ARG B N 1
ATOM 8541 C CA A ARG B 1 193 ? -22.168 35.290 13.188 0.50 13.40 216 ARG B CA 1
ATOM 8542 C CA B ARG B 1 193 ? -22.186 35.285 13.229 0.50 13.44 216 ARG B CA 1
ATOM 8543 C C . ARG B 1 193 ? -22.964 34.324 12.322 1.00 13.14 216 ARG B C 1
ATOM 8544 O O . ARG B 1 193 ? -24.139 34.111 12.559 1.00 13.25 216 ARG B O 1
ATOM 8559 N N . PHE B 1 194 ? -22.301 33.797 11.297 1.00 12.21 217 PHE B N 1
ATOM 8560 C CA . PHE B 1 194 ? -22.937 32.828 10.344 1.00 13.34 217 PHE B CA 1
ATOM 8561 C C . PHE B 1 194 ? -22.363 31.461 10.706 1.00 12.77 217 PHE B C 1
ATOM 8562 O O . PHE B 1 194 ? -21.116 31.288 10.761 1.00 13.99 217 PHE B O 1
ATOM 8570 N N . TYR B 1 195 ? -23.203 30.470 10.959 1.00 12.63 218 TYR B N 1
ATOM 8571 C CA . TYR B 1 195 ? -22.654 29.230 11.524 1.00 12.00 218 TYR B CA 1
ATOM 8572 C C . TYR B 1 195 ? -23.483 28.023 11.146 1.00 12.79 218 TYR B C 1
ATOM 8573 O O . TYR B 1 195 ? -24.603 28.164 10.667 1.00 12.56 218 TYR B O 1
ATOM 8582 N N . ASP B 1 196 ? -22.909 26.850 11.364 1.00 13.35 219 ASP B N 1
ATOM 8583 C CA . ASP B 1 196 ? -23.642 25.619 11.148 1.00 13.66 219 ASP B CA 1
ATOM 8584 C C . ASP B 1 196 ? -23.984 24.888 12.427 1.00 13.25 219 ASP B C 1
ATOM 8585 O O . ASP B 1 196 ? -23.196 24.875 13.372 1.00 13.40 219 ASP B O 1
ATOM 8590 N N . ILE B 1 197 ? -25.159 24.246 12.419 1.00 12.84 220 ILE B N 1
ATOM 8591 C CA . ILE B 1 197 ? -25.605 23.313 13.458 1.00 13.25 220 ILE B CA 1
ATOM 8592 C C . ILE B 1 197 ? -25.946 23.996 14.802 1.00 13.34 220 ILE B C 1
ATOM 8593 O O . ILE B 1 197 ? -27.097 23.963 15.238 1.00 12.33 220 ILE B O 1
ATOM 8598 N N . ALA B 1 198 ? -24.956 24.627 15.435 1.00 12.87 221 ALA B N 1
ATOM 8599 C CA . ALA B 1 198 ? -25.165 25.083 16.801 1.00 12.80 221 ALA B CA 1
ATOM 8600 C C . ALA B 1 198 ? -24.139 26.103 17.195 1.00 12.82 221 ALA B C 1
ATOM 8601 O O . ALA B 1 198 ? -23.076 26.174 16.601 1.00 12.55 221 ALA B O 1
ATOM 8603 N N . THR B 1 199 ? -24.461 26.876 18.236 1.00 12.80 222 THR B N 1
ATOM 8604 C CA . THR B 1 199 ? -23.459 27.709 18.893 1.00 12.81 222 THR B CA 1
ATOM 8605 C C . THR B 1 199 ? -23.290 27.255 20.335 1.00 12.31 222 THR B C 1
ATOM 8606 O O . THR B 1 199 ? -24.171 26.628 20.916 1.00 11.25 222 THR B O 1
ATOM 8610 N N . ILE B 1 200 ? -22.135 27.605 20.934 1.00 11.31 223 ILE B N 1
ATOM 8611 C CA . ILE B 1 200 ? -21.963 27.443 22.364 1.00 11.65 223 ILE B CA 1
ATOM 8612 C C . ILE B 1 200 ? -22.430 28.743 23.009 1.00 12.12 223 ILE B C 1
ATOM 8613 O O . ILE B 1 200 ? -21.803 29.785 22.820 1.00 12.97 223 ILE B O 1
ATOM 8618 N N . SER B 1 201 ? -23.568 28.702 23.691 1.00 12.49 224 SER B N 1
ATOM 8619 C CA A SER B 1 201 ? -24.074 29.928 24.279 0.50 12.63 224 SER B CA 1
ATOM 8620 C CA B SER B 1 201 ? -24.150 29.871 24.351 0.50 13.14 224 SER B CA 1
ATOM 8621 C C . SER B 1 201 ? -23.365 30.218 25.600 1.00 11.98 224 SER B C 1
ATOM 8622 O O . SER B 1 201 ? -23.281 31.381 25.992 1.00 13.63 224 SER B O 1
ATOM 8627 N N . ASP B 1 202 ? -22.828 29.188 26.264 1.00 11.94 225 ASP B N 1
ATOM 8628 C CA . ASP B 1 202 ? -22.040 29.400 27.459 1.00 11.28 225 ASP B CA 1
ATOM 8629 C C . ASP B 1 202 ? -21.084 28.231 27.675 1.00 11.82 225 ASP B C 1
ATOM 8630 O O . ASP B 1 202 ? -21.423 27.069 27.400 1.00 11.64 225 ASP B O 1
ATOM 8635 N N . TYR B 1 203 ? -19.866 28.557 28.107 1.00 10.64 226 TYR B N 1
ATOM 8636 C CA . TYR B 1 203 ? -18.917 27.561 28.562 1.00 9.36 226 TYR B CA 1
ATOM 8637 C C . TYR B 1 203 ? -18.408 28.020 29.924 1.00 11.03 226 TYR B C 1
ATOM 8638 O O . TYR B 1 203 ? -17.890 29.144 30.058 1.00 10.39 226 TYR B O 1
ATOM 8647 N N . TYR B 1 204 ? -18.614 27.185 30.929 1.00 10.75 227 TYR B N 1
ATOM 8648 C CA . TYR B 1 204 ? -18.195 27.521 32.294 1.00 10.69 227 TYR B CA 1
ATOM 8649 C C . TYR B 1 204 ? -17.269 26.417 32.782 1.00 11.50 227 TYR B C 1
ATOM 8650 O O . TYR B 1 204 ? -17.616 25.227 32.713 1.00 10.68 227 TYR B O 1
ATOM 8659 N N . VAL B 1 205 ? -16.097 26.795 33.284 1.00 10.75 228 VAL B N 1
ATOM 8660 C CA . VAL B 1 205 ? -15.176 25.823 33.892 1.00 11.54 228 VAL B CA 1
ATOM 8661 C C . VAL B 1 205 ? -15.323 25.902 35.395 1.00 11.77 228 VAL B C 1
ATOM 8662 O O . VAL B 1 205 ? -14.859 26.862 36.014 1.00 12.95 228 VAL B O 1
ATOM 8666 N N . ARG B 1 206 ? -15.979 24.906 35.973 1.00 12.01 229 ARG B N 1
ATOM 8667 C CA . ARG B 1 206 ? -16.232 24.878 37.401 1.00 13.81 229 ARG B CA 1
ATOM 8668 C C . ARG B 1 206 ? -15.086 24.156 38.112 1.00 15.11 229 ARG B C 1
ATOM 8669 O O . ARG B 1 206 ? -14.727 23.011 37.764 1.00 15.90 229 ARG B O 1
ATOM 8677 N N . GLN B 1 207 ? -14.496 24.823 39.095 1.00 14.06 230 GLN B N 1
ATOM 8678 C CA . GLN B 1 207 ? -13.475 24.155 39.880 1.00 14.70 230 GLN B CA 1
ATOM 8679 C C . GLN B 1 207 ? -14.164 23.419 41.047 1.00 15.34 230 GLN B C 1
ATOM 8680 O O . GLN B 1 207 ? -14.665 24.064 41.976 1.00 16.90 230 GLN B O 1
ATOM 8686 N N . LEU B 1 208 ? -14.173 22.079 41.009 1.00 15.08 231 LEU B N 1
ATOM 8687 C CA . LEU B 1 208 ? -14.792 21.262 42.075 1.00 16.04 231 LEU B CA 1
ATOM 8688 C C . LEU B 1 208 ? -13.905 21.159 43.312 1.00 15.62 231 LEU B C 1
ATOM 8689 O O . LEU B 1 208 ? -14.393 21.148 44.457 1.00 17.01 231 LEU B O 1
ATOM 8694 N N . SER B 1 209 ? -12.596 21.082 43.099 1.00 14.83 232 SER B N 1
ATOM 8695 C CA . SER B 1 209 ? -11.653 20.972 44.202 1.00 15.58 232 SER B CA 1
ATOM 8696 C C . SER B 1 209 ? -10.262 21.292 43.715 1.00 14.84 232 SER B C 1
ATOM 8697 O O . SER B 1 209 ? -9.936 21.105 42.512 1.00 15.38 232 SER B O 1
ATOM 8700 N N . LEU B 1 210 ? -9.444 21.783 44.636 1.00 14.71 233 LEU B N 1
ATOM 8701 C CA . LEU B 1 210 ? -8.065 22.091 44.278 1.00 14.01 233 LEU B CA 1
ATOM 8702 C C . LEU B 1 210 ? -7.189 21.765 45.452 1.00 14.10 233 LEU B C 1
ATOM 8703 O O . LEU B 1 210 ? -7.406 22.300 46.541 1.00 15.79 233 LEU B O 1
ATOM 8708 N N . THR B 1 211 ? -6.213 20.884 45.220 1.00 14.83 234 THR B N 1
ATOM 8709 C CA . THR B 1 211 ? -5.124 20.634 46.138 1.00 16.18 234 THR B CA 1
ATOM 8710 C C . THR B 1 211 ? -3.809 20.778 45.377 1.00 15.93 234 THR B C 1
ATOM 8711 O O . THR B 1 211 ? -3.798 20.860 44.140 1.00 15.57 234 THR B O 1
ATOM 8715 N N . ASP B 1 212 ? -2.685 20.713 46.093 1.00 16.37 235 ASP B N 1
ATOM 8716 C CA . ASP B 1 212 ? -1.372 20.707 45.400 1.00 16.84 235 ASP B CA 1
ATOM 8717 C C . ASP B 1 212 ? -1.226 19.528 44.428 1.00 17.34 235 ASP B C 1
ATOM 8718 O O . ASP B 1 212 ? -0.502 19.627 43.454 1.00 17.27 235 ASP B O 1
ATOM 8723 N N . GLU B 1 213 ? -1.915 18.410 44.710 1.00 17.37 236 GLU B N 1
ATOM 8724 C CA . GLU B 1 213 ? -1.812 17.200 43.909 1.00 17.92 236 GLU B CA 1
ATOM 8725 C C . GLU B 1 213 ? -2.711 17.154 42.679 1.00 16.42 236 GLU B C 1
ATOM 8726 O O . GLU B 1 213 ? -2.378 16.545 41.691 1.00 16.73 236 GLU B O 1
ATOM 8732 N N . ASN B 1 214 ? -3.848 17.840 42.730 1.00 16.40 237 ASN B N 1
ATOM 8733 C CA . ASN B 1 214 ? -4.846 17.662 41.703 1.00 16.42 237 ASN B CA 1
ATOM 8734 C C . ASN B 1 214 ? -5.921 18.774 41.703 1.00 14.77 237 ASN B C 1
ATOM 8735 O O . ASN B 1 214 ? -6.420 19.190 42.744 1.00 13.70 237 ASN B O 1
ATOM 8740 N N . ALA B 1 215 ? -6.257 19.251 40.516 1.00 14.61 238 ALA B N 1
ATOM 8741 C CA . ALA B 1 215 ? -7.430 20.095 40.364 1.00 13.88 238 ALA B CA 1
ATOM 8742 C C . ALA B 1 215 ? -8.513 19.268 39.685 1.00 13.63 238 ALA B C 1
ATOM 8743 O O . ALA B 1 215 ? -8.271 18.682 38.646 1.00 14.64 238 ALA B O 1
ATOM 8745 N N . ARG B 1 216 ? -9.716 19.262 40.257 1.00 14.27 239 ARG B N 1
ATOM 8746 C CA . ARG B 1 216 ? -10.857 18.613 39.609 1.00 15.16 239 ARG B CA 1
ATOM 8747 C C . ARG B 1 216 ? -11.802 19.657 39.047 1.00 14.78 239 ARG B C 1
ATOM 8748 O O . ARG B 1 216 ? -12.293 20.518 39.787 1.00 14.27 239 ARG B O 1
ATOM 8756 N N . LEU B 1 217 ? -12.023 19.581 37.738 1.00 13.25 240 LEU B N 1
ATOM 8757 C CA . LEU B 1 217 ? -12.853 20.540 37.020 1.00 13.38 240 LEU B CA 1
ATOM 8758 C C . LEU B 1 217 ? -14.097 19.896 36.433 1.00 14.30 240 LEU B C 1
ATOM 8759 O O . LEU B 1 217 ? -14.124 18.695 36.105 1.00 14.58 240 LEU B O 1
ATOM 8764 N N . SER B 1 218 ? -15.106 20.711 36.215 1.00 13.45 241 SER B N 1
ATOM 8765 C CA . SER B 1 218 ? -16.285 20.286 35.492 1.00 13.87 241 SER B CA 1
ATOM 8766 C C . SER B 1 218 ? -16.535 21.283 34.360 1.00 13.41 241 SER B C 1
ATOM 8767 O O . SER B 1 218 ? -16.749 22.454 34.616 1.00 14.37 241 SER B O 1
ATOM 8770 N N . ASN B 1 219 ? -16.454 20.817 33.120 1.00 12.68 242 ASN B N 1
ATOM 8771 C CA . ASN B 1 219 ? -16.660 21.657 31.968 1.00 12.52 242 ASN B CA 1
ATOM 8772 C C . ASN B 1 219 ? -18.140 21.653 31.661 1.00 13.36 242 ASN B C 1
ATOM 8773 O O . ASN B 1 219 ? -18.654 20.601 31.231 1.00 13.59 242 ASN B O 1
ATOM 8778 N N . GLU B 1 220 ? -18.800 22.812 31.796 1.00 12.03 243 GLU B N 1
ATOM 8779 C CA . GLU B 1 220 ? -20.259 22.899 31.605 1.00 12.89 243 GLU B CA 1
ATOM 8780 C C . GLU B 1 220 ? -20.546 23.699 30.385 1.00 13.92 243 GLU B C 1
ATOM 8781 O O . GLU B 1 220 ? -20.130 24.881 30.267 1.00 11.73 243 GLU B O 1
ATOM 8787 N N . LEU B 1 221 ? -21.213 23.031 29.445 1.00 14.43 244 LEU B N 1
ATOM 8788 C CA . LEU B 1 221 ? -21.563 23.682 28.187 1.00 14.46 244 LEU B CA 1
ATOM 8789 C C . LEU B 1 221 ? -23.065 23.810 28.023 1.00 14.98 244 LEU B C 1
ATOM 8790 O O . LEU B 1 221 ? -23.819 22.884 28.381 1.00 15.16 244 LEU B O 1
ATOM 8795 N N . ILE B 1 222 ? -23.476 24.936 27.477 1.00 12.14 245 ILE B N 1
ATOM 8796 C CA . ILE B 1 222 ? -24.855 25.141 27.009 1.00 14.31 245 ILE B CA 1
ATOM 8797 C C . ILE B 1 222 ? -24.700 25.364 25.504 1.00 13.77 245 ILE B C 1
ATOM 8798 O O . ILE B 1 222 ? -24.014 26.287 25.058 1.00 13.63 245 ILE B O 1
ATOM 8803 N N . VAL B 1 223 ? -25.292 24.454 24.742 1.00 13.26 246 VAL B N 1
ATOM 8804 C CA . VAL B 1 223 ? -25.172 24.461 23.292 1.00 13.26 246 VAL B CA 1
ATOM 8805 C C . VAL B 1 223 ? -26.576 24.625 22.686 1.00 14.12 246 VAL B C 1
ATOM 8806 O O . VAL B 1 223 ? -27.479 23.846 23.028 1.00 14.31 246 VAL B O 1
ATOM 8810 N N . ASN B 1 224 ? -26.753 25.657 21.862 1.00 13.13 247 ASN B N 1
ATOM 8811 C CA . ASN B 1 224 ? -28.019 25.952 21.198 1.00 14.79 247 ASN B CA 1
ATOM 8812 C C . ASN B 1 224 ? -27.992 25.464 19.762 1.00 14.95 247 ASN B C 1
ATOM 8813 O O . ASN B 1 224 ? -27.279 26.028 18.918 1.00 14.38 247 ASN B O 1
ATOM 8818 N N . GLN B 1 225 ? -28.781 24.422 19.476 1.00 14.45 248 GLN B N 1
ATOM 8819 C CA . GLN B 1 225 ? -28.831 23.873 18.135 1.00 13.95 248 GLN B CA 1
ATOM 8820 C C . GLN B 1 225 ? -29.982 24.477 17.334 1.00 14.29 248 GLN B C 1
ATOM 8821 O O . GLN B 1 225 ? -31.149 24.526 17.813 1.00 15.05 248 GLN B O 1
ATOM 8827 N N . ILE B 1 226 ? -29.644 24.915 16.123 1.00 14.12 249 ILE B N 1
ATOM 8828 C CA . ILE B 1 226 ? -30.536 25.683 15.275 1.00 16.51 249 ILE B CA 1
ATOM 8829 C C . ILE B 1 226 ? -31.203 24.799 14.176 1.00 17.41 249 ILE B C 1
ATOM 8830 O O . ILE B 1 226 ? -32.127 25.248 13.454 1.00 18.51 249 ILE B O 1
ATOM 8835 N N . VAL B 1 227 ? -30.729 23.574 14.048 1.00 17.19 250 VAL B N 1
ATOM 8836 C CA . VAL B 1 227 ? -31.302 22.670 13.026 1.00 18.57 250 VAL B CA 1
ATOM 8837 C C . VAL B 1 227 ? -32.283 21.703 13.671 1.00 20.17 250 VAL B C 1
ATOM 8838 O O . VAL B 1 227 ? -32.145 21.368 14.853 1.00 20.00 250 VAL B O 1
ATOM 8842 N N . PRO B 1 228 ? -33.298 21.237 12.888 1.00 21.37 251 PRO B N 1
ATOM 8843 C CA . PRO B 1 228 ? -34.374 20.438 13.491 1.00 22.29 251 PRO B CA 1
ATOM 8844 C C . PRO B 1 228 ? -34.081 18.961 13.741 1.00 22.93 251 PRO B C 1
ATOM 8845 O O . PRO B 1 228 ? -34.743 18.353 14.583 1.00 24.04 251 PRO B O 1
ATOM 8849 N N . GLN B 1 229 ? -33.097 18.394 13.046 1.00 22.74 252 GLN B N 1
ATOM 8850 C CA . GLN B 1 229 ? -32.770 16.985 13.211 1.00 23.79 252 GLN B CA 1
ATOM 8851 C C . GLN B 1 229 ? -31.863 16.718 14.414 1.00 24.11 252 GLN B C 1
ATOM 8852 O O . GLN B 1 229 ? -31.208 17.636 14.923 1.00 24.44 252 GLN B O 1
ATOM 8858 N N . LYS B 1 230 ? -31.834 15.466 14.869 1.00 23.04 253 LYS B N 1
ATOM 8859 C CA . LYS B 1 230 ? -30.908 15.055 15.912 1.00 23.02 253 LYS B CA 1
ATOM 8860 C C . LYS B 1 230 ? -29.526 14.990 15.226 1.00 22.31 253 LYS B C 1
ATOM 8861 O O . LYS B 1 230 ? -29.422 14.599 14.050 1.00 21.82 253 LYS B O 1
ATOM 8867 N N . ILE B 1 231 ? -28.494 15.476 15.931 1.00 20.00 254 ILE B N 1
ATOM 8868 C CA . ILE B 1 231 ? -27.148 15.585 15.365 1.00 19.65 254 ILE B CA 1
ATOM 8869 C C . ILE B 1 231 ? -26.119 14.856 16.220 1.00 19.43 254 ILE B C 1
ATOM 8870 O O . ILE B 1 231 ? -25.909 15.199 17.404 1.00 19.75 254 ILE B O 1
ATOM 8875 N N . PRO B 1 232 ? -25.488 13.798 15.660 1.00 18.68 255 PRO B N 1
ATOM 8876 C CA . PRO B 1 232 ? -24.383 13.130 16.348 1.00 19.32 255 PRO B CA 1
ATOM 8877 C C . PRO B 1 232 ? -23.192 14.103 16.417 1.00 18.39 255 PRO B C 1
ATOM 8878 O O . PRO B 1 232 ? -22.769 14.640 15.399 1.00 19.94 255 PRO B O 1
ATOM 8882 N N . ALA B 1 233 ? -22.734 14.359 17.633 1.00 17.68 256 ALA B N 1
ATOM 8883 C CA . ALA B 1 233 ? -21.632 15.286 17.841 1.00 17.96 256 ALA B CA 1
ATOM 8884 C C . ALA B 1 233 ? -20.660 14.694 18.822 1.00 18.12 256 ALA B C 1
ATOM 8885 O O . ALA B 1 233 ? -20.923 13.674 19.478 1.00 18.23 256 ALA B O 1
ATOM 8887 N N . GLU B 1 234 ? -19.499 15.333 18.934 1.00 18.10 257 GLU B N 1
ATOM 8888 C CA . GLU B 1 234 ? -18.588 14.981 19.984 1.00 17.47 257 GLU B CA 1
ATOM 8889 C C . GLU B 1 234 ? -18.110 16.294 20.579 1.00 17.11 257 GLU B C 1
ATOM 8890 O O . GLU B 1 234 ? -17.691 17.196 19.845 1.00 17.20 257 GLU B O 1
ATOM 8896 N N . VAL B 1 235 ? -18.232 16.380 21.893 1.00 16.56 258 VAL B N 1
ATOM 8897 C CA . VAL B 1 235 ? -17.686 17.508 22.644 1.00 16.26 258 VAL B CA 1
ATOM 8898 C C . VAL B 1 235 ? -16.240 17.173 23.012 1.00 14.83 258 VAL B C 1
ATOM 8899 O O . VAL B 1 235 ? -15.956 16.098 23.547 1.00 15.35 258 VAL B O 1
ATOM 8903 N N . ARG B 1 236 ? -15.319 18.119 22.770 1.00 13.88 259 ARG B N 1
ATOM 8904 C CA . ARG B 1 236 ? -13.912 17.865 23.087 1.00 12.45 259 ARG B CA 1
ATOM 8905 C C . ARG B 1 236 ? -13.415 19.039 23.905 1.00 13.13 259 ARG B C 1
ATOM 8906 O O . ARG B 1 236 ? -13.645 20.179 23.523 1.00 15.91 259 ARG B O 1
ATOM 8914 N N . VAL B 1 237 ? -12.759 18.748 25.006 1.00 11.73 260 VAL B N 1
ATOM 8915 C CA . VAL B 1 237 ? -12.143 19.819 25.808 1.00 11.51 260 VAL B CA 1
ATOM 8916 C C . VAL B 1 237 ? -10.633 19.570 25.862 1.00 12.01 260 VAL B C 1
ATOM 8917 O O . VAL B 1 237 ? -10.173 18.453 26.192 1.00 11.45 260 VAL B O 1
ATOM 8921 N N . ASN B 1 238 ? -9.884 20.624 25.537 1.00 11.68 261 ASN B N 1
ATOM 8922 C CA . ASN B 1 238 ? -8.421 20.591 25.591 1.00 11.13 261 ASN B CA 1
ATOM 8923 C C . ASN B 1 238 ? -8.017 21.557 26.643 1.00 11.59 261 ASN B C 1
ATOM 8924 O O . ASN B 1 238 ? -8.421 22.727 26.555 1.00 11.83 261 ASN B O 1
ATOM 8929 N N . VAL B 1 239 ? -7.197 21.085 27.578 1.00 11.19 262 VAL B N 1
ATOM 8930 C CA . VAL B 1 239 ? -6.583 21.926 28.604 1.00 10.95 262 VAL B CA 1
ATOM 8931 C C . VAL B 1 239 ? -5.100 22.020 28.264 1.00 11.51 262 VAL B C 1
ATOM 8932 O O . VAL B 1 239 ? -4.414 21.010 28.195 1.00 10.95 262 VAL B O 1
ATOM 8936 N N A SER B 1 240 ? -4.614 23.248 28.053 0.70 10.67 263 SER B N 1
ATOM 8937 N N B SER B 1 240 ? -4.596 23.240 28.084 0.30 10.42 263 SER B N 1
ATOM 8938 C CA A SER B 1 240 ? -3.188 23.438 27.776 0.70 10.88 263 SER B CA 1
ATOM 8939 C CA B SER B 1 240 ? -3.166 23.409 27.814 0.30 9.94 263 SER B CA 1
ATOM 8940 C C A SER B 1 240 ? -2.576 24.479 28.746 0.70 10.09 263 SER B C 1
ATOM 8941 C C B SER B 1 240 ? -2.556 24.565 28.609 0.30 9.79 263 SER B C 1
ATOM 8942 O O A SER B 1 240 ? -3.300 25.272 29.407 0.70 9.48 263 SER B O 1
ATOM 8943 O O B SER B 1 240 ? -3.260 25.510 29.009 0.30 9.63 263 SER B O 1
ATOM 8948 N N . LEU B 1 241 ? -1.242 24.484 28.825 1.00 9.61 264 LEU B N 1
ATOM 8949 C CA . LEU B 1 241 ? -0.529 25.481 29.618 1.00 9.52 264 LEU B CA 1
ATOM 8950 C C . LEU B 1 241 ? 0.651 25.914 28.776 1.00 10.39 264 LEU B C 1
ATOM 8951 O O . LEU B 1 241 ? 1.511 25.084 28.416 1.00 10.32 264 LEU B O 1
ATOM 8956 N N . ASN B 1 242 ? 0.629 27.195 28.383 1.00 9.99 265 ASN B N 1
ATOM 8957 C CA . ASN B 1 242 ? 1.682 27.765 27.552 1.00 11.96 265 ASN B CA 1
ATOM 8958 C C . ASN B 1 242 ? 2.039 26.915 26.320 1.00 12.83 265 ASN B C 1
ATOM 8959 O O . ASN B 1 242 ? 3.251 26.700 26.049 1.00 13.31 265 ASN B O 1
ATOM 8964 N N . GLY B 1 243 ? 1.006 26.444 25.617 1.00 11.21 266 GLY B N 1
ATOM 8965 C CA . GLY B 1 243 ? 1.152 25.833 24.292 1.00 13.58 266 GLY B CA 1
ATOM 8966 C C . GLY B 1 243 ? 1.435 24.348 24.356 1.00 14.83 266 GLY B C 1
ATOM 8967 O O . GLY B 1 243 ? 1.778 23.751 23.325 1.00 15.55 266 GLY B O 1
ATOM 8968 N N . THR B 1 244 ? 1.327 23.767 25.543 1.00 14.00 267 THR B N 1
ATOM 8969 C CA . THR B 1 244 ? 1.443 22.311 25.676 1.00 15.56 267 THR B CA 1
ATOM 8970 C C . THR B 1 244 ? 0.173 21.711 26.315 1.00 15.82 267 THR B C 1
ATOM 8971 O O . THR B 1 244 ? -0.230 22.131 27.399 1.00 14.18 267 THR B O 1
ATOM 8975 N N . THR B 1 245 ? -0.395 20.686 25.671 1.00 15.19 268 THR B N 1
ATOM 8976 C CA . THR B 1 245 ? -1.576 20.023 26.201 1.00 16.24 268 THR B CA 1
ATOM 8977 C C . THR B 1 245 ? -1.253 19.327 27.506 1.00 15.17 268 THR B C 1
ATOM 8978 O O . THR B 1 245 ? -0.239 18.612 27.631 1.00 15.17 268 THR B O 1
ATOM 8982 N N . VAL B 1 246 ? -2.114 19.550 28.495 1.00 14.48 269 VAL B N 1
ATOM 8983 C CA A VAL B 1 246 ? -1.936 18.854 29.766 0.50 15.02 269 VAL B CA 1
ATOM 8984 C CA B VAL B 1 246 ? -2.032 18.990 29.825 0.50 14.84 269 VAL B CA 1
ATOM 8985 C C . VAL B 1 246 ? -2.983 17.795 29.957 1.00 16.26 269 VAL B C 1
ATOM 8986 O O . VAL B 1 246 ? -2.656 16.727 30.513 1.00 17.09 269 VAL B O 1
ATOM 8993 N N . THR B 1 247 ? -4.195 18.048 29.483 1.00 15.74 270 THR B N 1
ATOM 8994 C CA . THR B 1 247 ? -5.203 17.025 29.433 1.00 17.94 270 THR B CA 1
ATOM 8995 C C . THR B 1 247 ? -6.255 17.320 28.371 1.00 17.10 270 THR B C 1
ATOM 8996 O O . THR B 1 247 ? -6.506 18.467 27.984 1.00 15.79 270 THR B O 1
ATOM 9000 N N . GLU B 1 248 ? -6.848 16.230 27.887 1.00 18.04 271 GLU B N 1
ATOM 9001 C CA . GLU B 1 248 ? -7.910 16.288 26.920 1.00 18.16 271 GLU B CA 1
ATOM 9002 C C . GLU B 1 248 ? -8.973 15.267 27.315 1.00 18.54 271 GLU B C 1
ATOM 9003 O O . GLU B 1 248 ? -8.664 14.140 27.791 1.00 18.37 271 GLU B O 1
ATOM 9009 N N . VAL B 1 249 ? -10.218 15.674 27.125 1.00 16.09 272 VAL B N 1
ATOM 9010 C CA . VAL B 1 249 ? -11.376 14.797 27.403 1.00 16.03 272 VAL B CA 1
ATOM 9011 C C . VAL B 1 249 ? -12.397 14.964 26.295 1.00 15.99 272 VAL B C 1
ATOM 9012 O O . VAL B 1 249 ? -12.470 16.007 25.648 1.00 15.20 272 VAL B O 1
ATOM 9016 N N . LYS B 1 250 ? -13.164 13.900 26.024 1.00 16.31 273 LYS B N 1
ATOM 9017 C CA . LYS B 1 250 ? -14.183 14.007 25.021 1.00 17.17 273 LYS B CA 1
ATOM 9018 C C . LYS B 1 250 ? -15.408 13.203 25.410 1.00 18.03 273 LYS B C 1
ATOM 9019 O O . LYS B 1 250 ? -15.346 12.341 26.285 1.00 18.43 273 LYS B O 1
ATOM 9025 N N . GLN B 1 251 ? -16.514 13.535 24.777 1.00 18.09 274 GLN B N 1
ATOM 9026 C CA . GLN B 1 251 ? -17.776 12.848 25.041 1.00 19.42 274 GLN B CA 1
ATOM 9027 C C . GLN B 1 251 ? -18.655 12.873 23.807 1.00 19.17 274 GLN B C 1
ATOM 9028 O O . GLN B 1 251 ? -18.885 13.915 23.199 1.00 18.44 274 GLN B O 1
ATOM 9034 N N . GLN B 1 252 ? -19.180 11.707 23.442 1.00 19.59 275 GLN B N 1
ATOM 9035 C CA . GLN B 1 252 ? -20.146 11.645 22.349 1.00 20.11 275 GLN B CA 1
ATOM 9036 C C . GLN B 1 252 ? -21.468 12.160 22.865 1.00 19.73 275 GLN B C 1
ATOM 9037 O O . GLN B 1 252 ? -21.848 11.871 24.003 1.00 20.14 275 GLN B O 1
ATOM 9043 N N . VAL B 1 253 ? -22.152 12.936 22.041 1.00 18.70 276 VAL B N 1
ATOM 9044 C CA . VAL B 1 253 ? -23.449 13.478 22.404 1.00 19.94 276 VAL B CA 1
ATOM 9045 C C . VAL B 1 253 ? -24.333 13.516 21.196 1.00 20.37 276 VAL B C 1
ATOM 9046 O O . VAL B 1 253 ? -23.854 13.696 20.069 1.00 22.74 276 VAL B O 1
ATOM 9050 N N . THR B 1 254 ? -25.628 13.319 21.401 1.00 19.96 277 THR B N 1
ATOM 9051 C CA . THR B 1 254 ? -26.580 13.556 20.338 1.00 19.32 277 THR B CA 1
ATOM 9052 C C . THR B 1 254 ? -27.261 14.869 20.665 1.00 19.64 277 THR B C 1
ATOM 9053 O O . THR B 1 254 ? -27.980 14.972 21.668 1.00 19.39 277 THR B O 1
ATOM 9057 N N . LEU B 1 255 ? -27.000 15.872 19.846 1.00 18.58 278 LEU B N 1
ATOM 9058 C CA . LEU B 1 255 ? -27.592 17.176 20.073 1.00 19.19 278 LEU B CA 1
ATOM 9059 C C . LEU B 1 255 ? -29.027 17.175 19.532 1.00 19.06 278 LEU B C 1
ATOM 9060 O O . LEU B 1 255 ? -29.299 16.621 18.456 1.00 17.41 278 LEU B O 1
ATOM 9065 N N . GLN B 1 256 ? -29.920 17.783 20.303 1.00 19.49 279 GLN B N 1
ATOM 9066 C CA A GLN B 1 256 ? -31.301 18.006 19.860 0.50 19.63 279 GLN B CA 1
ATOM 9067 C CA B GLN B 1 256 ? -31.315 18.020 19.879 0.50 19.98 279 GLN B CA 1
ATOM 9068 C C . GLN B 1 256 ? -31.570 19.493 19.570 1.00 20.15 279 GLN B C 1
ATOM 9069 O O . GLN B 1 256 ? -30.870 20.372 20.098 1.00 17.59 279 GLN B O 1
ATOM 9080 N N . PRO B 1 257 ? -32.604 19.800 18.728 1.00 20.34 280 PRO B N 1
ATOM 9081 C CA . PRO B 1 257 ? -32.942 21.201 18.478 1.00 20.06 280 PRO B CA 1
ATOM 9082 C C . PRO B 1 257 ? -33.130 21.973 19.793 1.00 19.43 280 PRO B C 1
ATOM 9083 O O . PRO B 1 257 ? -33.657 21.426 20.772 1.00 18.41 280 PRO B O 1
ATOM 9087 N N . GLY B 1 258 ? -32.642 23.204 19.803 1.00 19.63 281 GLY B N 1
ATOM 9088 C CA . GLY B 1 258 ? -32.753 24.063 20.982 1.00 18.76 281 GLY B CA 1
ATOM 9089 C C . GLY B 1 258 ? -31.598 23.871 21.945 1.00 18.73 281 GLY B C 1
ATOM 9090 O O . GLY B 1 258 ? -30.458 23.609 21.527 1.00 17.57 281 GLY B O 1
ATOM 9091 N N . ILE B 1 259 ? -31.901 23.995 23.232 1.00 19.14 282 ILE B N 1
ATOM 9092 C CA . ILE B 1 259 ? -30.860 24.033 24.270 1.00 19.14 282 ILE B CA 1
ATOM 9093 C C . ILE B 1 259 ? -30.441 22.625 24.669 1.00 18.75 282 ILE B C 1
ATOM 9094 O O . ILE B 1 259 ? -31.292 21.733 24.840 1.00 20.79 282 ILE B O 1
ATOM 9099 N N . ASN B 1 260 ? -29.122 22.437 24.794 1.00 16.54 283 ASN B N 1
ATOM 9100 C CA . ASN B 1 260 ? -28.498 21.190 25.214 1.00 17.09 283 ASN B CA 1
ATOM 9101 C C . ASN B 1 260 ? -27.534 21.531 26.336 1.00 18.07 283 ASN B C 1
ATOM 9102 O O . ASN B 1 260 ? -26.766 22.483 26.204 1.00 17.52 283 ASN B O 1
ATOM 9107 N N . HIS B 1 261 ? -27.571 20.745 27.410 1.00 17.81 284 HIS B N 1
ATOM 9108 C CA . HIS B 1 261 ? -26.677 20.897 28.549 1.00 18.07 284 HIS B CA 1
ATOM 9109 C C . HIS B 1 261 ? -25.733 19.719 28.572 1.00 18.61 284 HIS B C 1
ATOM 9110 O O . HIS B 1 261 ? -26.183 18.570 28.638 1.00 19.21 284 HIS B O 1
ATOM 9117 N N . ILE B 1 262 ? -24.424 19.992 28.543 1.00 18.57 285 ILE B N 1
ATOM 9118 C CA . ILE B 1 262 ? -23.406 18.947 28.459 1.00 19.22 285 ILE B CA 1
ATOM 9119 C C . ILE B 1 262 ? -22.386 19.249 29.542 1.00 18.69 285 ILE B C 1
ATOM 9120 O O . ILE B 1 262 ? -21.981 20.420 29.687 1.00 18.62 285 ILE B O 1
ATOM 9125 N N . THR B 1 263 ? -22.016 18.234 30.324 1.00 18.11 286 THR B N 1
ATOM 9126 C CA . THR B 1 263 ? -20.962 18.352 31.334 1.00 19.27 286 THR B CA 1
ATOM 9127 C C . THR B 1 263 ? -19.892 17.287 31.092 1.00 19.70 286 THR B C 1
ATOM 9128 O O . THR B 1 263 ? -20.222 16.081 30.934 1.00 19.58 286 THR B O 1
ATOM 9132 N N . LEU B 1 264 ? -18.619 17.712 31.110 1.00 17.52 287 LEU B N 1
ATOM 9133 C CA . LEU B 1 264 ? -17.472 16.795 30.961 1.00 17.94 287 LEU B CA 1
ATOM 9134 C C . LEU B 1 264 ? -16.487 17.095 32.086 1.00 17.23 287 LEU B C 1
ATOM 9135 O O . LEU B 1 264 ? -15.986 18.230 32.177 1.00 15.53 287 LEU B O 1
ATOM 9140 N N . PRO B 1 265 ? -16.170 16.098 32.948 1.00 17.13 288 PRO B N 1
ATOM 9141 C CA . PRO B 1 265 ? -15.146 16.284 33.981 1.00 16.14 288 PRO B CA 1
ATOM 9142 C C . PRO B 1 265 ? -13.765 16.340 33.354 1.00 15.42 288 PRO B C 1
ATOM 9143 O O . PRO B 1 265 ? -13.545 15.770 32.276 1.00 15.80 288 PRO B O 1
ATOM 9147 N N . ALA B 1 266 ? -12.839 17.060 33.994 1.00 14.04 289 ALA B N 1
ATOM 9148 C CA . ALA B 1 266 ? -11.406 16.983 33.625 1.00 14.13 289 ALA B CA 1
ATOM 9149 C C . ALA B 1 266 ? -10.584 17.197 34.880 1.00 15.00 289 ALA B C 1
ATOM 9150 O O . ALA B 1 266 ? -11.070 17.819 35.831 1.00 16.54 289 ALA B O 1
ATOM 9152 N N . GLU B 1 267 ? -9.353 16.700 34.891 1.00 14.79 290 GLU B N 1
ATOM 9153 C CA . GLU B 1 267 ? -8.503 16.911 36.048 1.00 15.14 290 GLU B CA 1
ATOM 9154 C C . GLU B 1 267 ? -7.130 17.331 35.556 1.00 15.18 290 GLU B C 1
ATOM 9155 O O . GLU B 1 267 ? -6.680 16.923 34.455 1.00 15.66 290 GLU B O 1
ATOM 9161 N N . VAL B 1 268 ? -6.485 18.163 36.372 1.00 14.13 291 VAL B N 1
ATOM 9162 C CA . VAL B 1 268 ? -5.125 18.616 36.098 1.00 14.41 291 VAL B CA 1
ATOM 9163 C C . VAL B 1 268 ? -4.278 18.185 37.295 1.00 14.59 291 VAL B C 1
ATOM 9164 O O . VAL B 1 268 ? -4.528 18.619 38.439 1.00 14.84 291 VAL B O 1
ATOM 9168 N N . THR B 1 269 ? -3.294 17.320 37.054 1.00 16.14 292 THR B N 1
ATOM 9169 C CA . THR B 1 269 ? -2.446 16.808 38.136 1.00 17.94 292 THR B CA 1
ATOM 9170 C C . THR B 1 269 ? -1.335 17.826 38.425 1.00 16.95 292 THR B C 1
ATOM 9171 O O . THR B 1 269 ? -0.834 18.469 37.501 1.00 17.85 292 THR B O 1
ATOM 9175 N N . ASN B 1 270 ? -0.991 17.978 39.698 1.00 15.34 293 ASN B N 1
ATOM 9176 C CA . ASN B 1 270 ? 0.072 18.879 40.144 1.00 14.55 293 ASN B CA 1
ATOM 9177 C C . ASN B 1 270 ? -0.148 20.280 39.534 1.00 13.92 293 ASN B C 1
ATOM 9178 O O . ASN B 1 270 ? 0.716 20.800 38.816 1.00 14.25 293 ASN B O 1
ATOM 9183 N N . PRO B 1 271 ? -1.338 20.831 39.761 1.00 13.59 294 PRO B N 1
ATOM 9184 C CA . PRO B 1 271 ? -1.685 22.059 39.028 1.00 12.74 294 PRO B CA 1
ATOM 9185 C C . PRO B 1 271 ? -0.778 23.232 39.455 1.00 12.33 294 PRO B C 1
ATOM 9186 O O . PRO B 1 271 ? -0.328 23.325 40.621 1.00 12.04 294 PRO B O 1
ATOM 9190 N N . VAL B 1 272 ? -0.519 24.114 38.495 1.00 11.59 295 VAL B N 1
ATOM 9191 C CA . VAL B 1 272 ? 0.274 25.304 38.765 1.00 12.36 295 VAL B CA 1
ATOM 9192 C C . VAL B 1 272 ? -0.702 26.410 39.129 1.00 10.99 295 VAL B C 1
ATOM 9193 O O . VAL B 1 272 ? -1.504 26.817 38.300 1.00 11.49 295 VAL B O 1
ATOM 9197 N N . ARG B 1 273 ? -0.661 26.862 40.367 1.00 11.01 296 ARG B N 1
ATOM 9198 C CA . ARG B 1 273 ? -1.685 27.804 40.810 1.00 9.97 296 ARG B CA 1
ATOM 9199 C C . ARG B 1 273 ? -1.508 29.218 40.273 1.00 10.60 296 ARG B C 1
ATOM 9200 O O . ARG B 1 273 ? -0.362 29.684 40.035 1.00 11.65 296 ARG B O 1
ATOM 9208 N N . TRP B 1 274 ? -2.659 29.883 40.146 1.00 8.89 297 TRP B N 1
ATOM 9209 C CA . TRP B 1 274 ? -2.703 31.324 39.893 1.00 8.16 297 TRP B CA 1
ATOM 9210 C C . TRP B 1 274 ? -2.439 32.013 41.226 1.00 9.65 297 TRP B C 1
ATOM 9211 O O . TRP B 1 274 ? -3.178 31.800 42.202 1.00 10.07 297 TRP B O 1
ATOM 9222 N N . MET B 1 275 ? -1.463 32.925 41.252 1.00 9.64 298 MET B N 1
ATOM 9223 C CA A MET B 1 275 ? -1.124 33.715 42.445 0.50 10.97 298 MET B CA 1
ATOM 9224 C CA B MET B 1 275 ? -1.197 33.707 42.458 0.50 9.73 298 MET B CA 1
ATOM 9225 C C . MET B 1 275 ? -1.404 35.197 42.184 1.00 10.40 298 MET B C 1
ATOM 9226 O O . MET B 1 275 ? -1.215 35.649 41.055 1.00 9.13 298 MET B O 1
ATOM 9235 N N . PRO B 1 276 ? -1.826 35.947 43.221 1.00 10.74 299 PRO B N 1
ATOM 9236 C CA . PRO B 1 276 ? -2.039 37.389 43.070 1.00 11.21 299 PRO B CA 1
ATOM 9237 C C . PRO B 1 276 ? -0.718 38.152 43.057 1.00 11.27 299 PRO B C 1
ATOM 9238 O O . PRO B 1 276 ? 0.301 37.628 43.528 1.00 11.81 299 PRO B O 1
ATOM 9242 N N . ASN B 1 277 ? -0.782 39.396 42.580 1.00 11.24 300 ASN B N 1
ATOM 9243 C CA . ASN B 1 277 ? 0.393 40.246 42.427 1.00 12.18 300 ASN B CA 1
ATOM 9244 C C . ASN B 1 277 ? 1.211 40.332 43.704 1.00 12.94 300 ASN B C 1
ATOM 9245 O O . ASN B 1 277 ? 0.668 40.690 44.755 1.00 13.09 300 ASN B O 1
ATOM 9250 N N . GLY B 1 278 ? 2.509 39.984 43.588 1.00 12.78 301 GLY B N 1
ATOM 9251 C CA . GLY B 1 278 ? 3.438 39.996 44.716 1.00 14.83 301 GLY B CA 1
ATOM 9252 C C . GLY B 1 278 ? 3.702 38.607 45.313 1.00 15.87 301 GLY B C 1
ATOM 9253 O O . GLY B 1 278 ? 4.664 38.440 46.053 1.00 15.84 301 GLY B O 1
ATOM 9254 N N . TRP B 1 279 ? 2.871 37.627 44.962 1.00 14.71 302 TRP B N 1
ATOM 9255 C CA . TRP B 1 279 ? 2.970 36.249 45.515 1.00 14.93 302 TRP B CA 1
ATOM 9256 C C . TRP B 1 279 ? 3.333 35.234 44.430 1.00 15.99 302 TRP B C 1
ATOM 9257 O O . TRP B 1 279 ? 3.211 34.014 44.629 1.00 18.56 302 TRP B O 1
ATOM 9268 N N . GLY B 1 280 ? 3.766 35.727 43.279 1.00 15.80 303 GLY B N 1
ATOM 9269 C CA . GLY B 1 280 ? 4.185 34.853 42.212 1.00 15.24 303 GLY B CA 1
ATOM 9270 C C . GLY B 1 280 ? 3.454 35.068 40.902 1.00 15.27 303 GLY B C 1
ATOM 9271 O O . GLY B 1 280 ? 2.984 36.193 40.600 1.00 15.63 303 GLY B O 1
ATOM 9272 N N . THR B 1 281 ? 3.431 34.012 40.091 1.00 14.04 304 THR B N 1
ATOM 9273 C CA . THR B 1 281 ? 2.981 34.121 38.710 1.00 12.11 304 THR B CA 1
ATOM 9274 C C . THR B 1 281 ? 1.456 33.953 38.714 1.00 11.80 304 THR B C 1
ATOM 9275 O O . THR B 1 281 ? 0.939 33.047 39.368 1.00 11.17 304 THR B O 1
ATOM 9279 N N . PRO B 1 282 ? 0.761 34.828 37.973 1.00 10.50 305 PRO B N 1
ATOM 9280 C CA . PRO B 1 282 ? -0.699 34.731 37.752 1.00 10.32 305 PRO B CA 1
ATOM 9281 C C . PRO B 1 282 ? -0.949 33.706 36.640 1.00 9.50 305 PRO B C 1
ATOM 9282 O O . PRO B 1 282 ? -1.370 34.021 35.538 1.00 9.52 305 PRO B O 1
ATOM 9286 N N . THR B 1 283 ? -0.593 32.455 36.943 1.00 8.47 306 THR B N 1
ATOM 9287 C CA . THR B 1 283 ? -0.591 31.402 35.948 1.00 9.15 306 THR B CA 1
ATOM 9288 C C . THR B 1 283 ? -1.991 31.153 35.418 1.00 9.50 306 THR B C 1
ATOM 9289 O O . THR B 1 283 ? -2.929 31.004 36.195 1.00 9.21 306 THR B O 1
ATOM 9293 N N . LEU B 1 284 ? -2.094 31.099 34.086 1.00 9.58 307 LEU B N 1
ATOM 9294 C CA . LEU B 1 284 ? -3.364 30.875 33.404 1.00 9.01 307 LEU B CA 1
ATOM 9295 C C . LEU B 1 284 ? -3.259 29.728 32.428 1.00 9.85 307 LEU B C 1
ATOM 9296 O O . LEU B 1 284 ? -2.398 29.744 31.510 1.00 11.06 307 LEU B O 1
ATOM 9301 N N . TYR B 1 285 ? -4.153 28.755 32.600 1.00 8.79 308 TYR B N 1
ATOM 9302 C CA . TYR B 1 285 ? -4.304 27.641 31.647 1.00 10.10 308 TYR B CA 1
ATOM 9303 C C . TYR B 1 285 ? -5.248 28.047 30.532 1.00 10.15 308 TYR B C 1
ATOM 9304 O O . TYR B 1 285 ? -6.088 28.901 30.738 1.00 12.68 308 TYR B O 1
ATOM 9313 N N . ASP B 1 286 ? -5.132 27.439 29.357 1.00 9.68 309 ASP B N 1
ATOM 9314 C CA . ASP B 1 286 ? -6.080 27.661 28.289 1.00 9.80 309 ASP B CA 1
ATOM 9315 C C . ASP B 1 286 ? -7.020 26.454 28.204 1.00 9.84 309 ASP B C 1
ATOM 9316 O O . ASP B 1 286 ? -6.558 25.323 27.981 1.00 10.59 309 ASP B O 1
ATOM 9321 N N . PHE B 1 287 ? -8.306 26.717 28.449 1.00 9.89 310 PHE B N 1
ATOM 9322 C CA . PHE B 1 287 ? -9.360 25.680 28.345 1.00 10.40 310 PHE B CA 1
ATOM 9323 C C . PHE B 1 287 ? -10.169 25.923 27.096 1.00 11.06 310 PHE B C 1
ATOM 9324 O O . PHE B 1 287 ? -10.781 26.997 26.955 1.00 9.72 310 PHE B O 1
ATOM 9332 N N . SER B 1 288 ? -10.188 24.941 26.170 1.00 10.78 311 SER B N 1
ATOM 9333 C CA . SER B 1 288 ? -10.893 25.133 24.914 1.00 11.65 311 SER B CA 1
ATOM 9334 C C . SER B 1 288 ? -11.909 24.023 24.721 1.00 12.66 311 SER B C 1
ATOM 9335 O O . SER B 1 288 ? -11.553 22.851 24.827 1.00 13.23 311 SER B O 1
ATOM 9338 N N . ALA B 1 289 ? -13.157 24.398 24.493 1.00 12.32 312 ALA B N 1
ATOM 9339 C CA . ALA B 1 289 ? -14.248 23.423 24.243 1.00 12.64 312 ALA B CA 1
ATOM 9340 C C . ALA B 1 289 ? -14.692 23.515 22.786 1.00 12.90 312 ALA B C 1
ATOM 9341 O O . ALA B 1 289 ? -14.987 24.582 22.279 1.00 13.18 312 ALA B O 1
ATOM 9343 N N . GLN B 1 290 ? -14.771 22.363 22.119 1.00 13.24 313 GLN B N 1
ATOM 9344 C CA . GLN B 1 290 ? -15.163 22.291 20.728 1.00 13.01 313 GLN B CA 1
ATOM 9345 C C . GLN B 1 290 ? -16.385 21.386 20.601 1.00 12.97 313 GLN B C 1
ATOM 9346 O O . GLN B 1 290 ? -16.510 20.399 21.340 1.00 12.23 313 GLN B O 1
ATOM 9352 N N . ILE B 1 291 ? -17.271 21.763 19.691 1.00 12.10 314 ILE B N 1
ATOM 9353 C CA . ILE B 1 291 ? -18.342 20.850 19.256 1.00 12.71 314 ILE B CA 1
ATOM 9354 C C . ILE B 1 291 ? -17.960 20.382 17.869 1.00 11.73 314 ILE B C 1
ATOM 9355 O O . ILE B 1 291 ? -17.905 21.177 16.933 1.00 11.30 314 ILE B O 1
ATOM 9360 N N . ALA B 1 292 ? -17.725 19.066 17.763 1.00 13.32 315 ALA B N 1
ATOM 9361 C CA . ALA B 1 292 ? -17.292 18.471 16.484 1.00 14.06 315 ALA B CA 1
ATOM 9362 C C . ALA B 1 292 ? -18.488 17.727 15.897 1.00 15.65 315 ALA B C 1
ATOM 9363 O O . ALA B 1 292 ? -19.123 16.922 16.595 1.00 15.33 315 ALA B O 1
ATOM 9365 N N . CYS B 1 293 ? -18.796 18.026 14.640 1.00 16.30 316 CYS B N 1
ATOM 9366 C CA . CYS B 1 293 ? -19.820 17.281 13.891 1.00 17.55 316 CYS B CA 1
ATOM 9367 C C . CYS B 1 293 ? -19.125 16.713 12.650 1.00 16.98 316 CYS B C 1
ATOM 9368 O O . CYS B 1 293 ? -18.830 17.450 11.706 1.00 17.75 316 CYS B O 1
ATOM 9371 N N . GLY B 1 294 ? -18.780 15.419 12.705 1.00 18.07 317 GLY B N 1
ATOM 9372 C CA . GLY B 1 294 ? -17.813 14.855 11.748 1.00 15.90 317 GLY B CA 1
ATOM 9373 C C . GLY B 1 294 ? -16.477 15.608 11.809 1.00 17.09 317 GLY B C 1
ATOM 9374 O O . GLY B 1 294 ? -15.898 15.824 12.897 1.00 16.68 317 GLY B O 1
ATOM 9375 N N . ASP B 1 295 ? -16.005 16.037 10.641 1.00 16.77 318 ASP B N 1
ATOM 9376 C CA . ASP B 1 295 ? -14.712 16.734 10.532 1.00 17.52 318 ASP B CA 1
ATOM 9377 C C . ASP B 1 295 ? -14.871 18.200 10.967 1.00 17.81 318 ASP B C 1
ATOM 9378 O O . ASP B 1 295 ? -13.875 18.870 11.195 1.00 19.18 318 ASP B O 1
ATOM 9383 N N . ARG B 1 296 ? -16.107 18.681 11.054 1.00 17.43 319 ARG B N 1
ATOM 9384 C CA . ARG B 1 296 ? -16.347 20.126 11.202 1.00 17.92 319 ARG B CA 1
ATOM 9385 C C . ARG B 1 296 ? -16.344 20.496 12.683 1.00 15.50 319 ARG B C 1
ATOM 9386 O O . ARG B 1 296 ? -17.135 19.980 13.437 1.00 16.13 319 ARG B O 1
ATOM 9394 N N . ILE B 1 297 ? -15.459 21.411 13.094 1.00 14.46 320 ILE B N 1
ATOM 9395 C CA . ILE B 1 297 ? -15.597 22.039 14.436 1.00 12.41 320 ILE B CA 1
ATOM 9396 C C . ILE B 1 297 ? -16.598 23.194 14.270 1.00 12.25 320 ILE B C 1
ATOM 9397 O O . ILE B 1 297 ? -16.231 24.293 13.837 1.00 12.10 320 ILE B O 1
ATOM 9402 N N . VAL B 1 298 ? -17.878 22.893 14.503 1.00 11.78 321 VAL B N 1
ATOM 9403 C CA . VAL B 1 298 ? -18.954 23.853 14.244 1.00 11.50 321 VAL B CA 1
ATOM 9404 C C . VAL B 1 298 ? -18.944 25.038 15.232 1.00 10.86 321 VAL B C 1
ATOM 9405 O O . VAL B 1 298 ? -19.395 26.128 14.883 1.00 11.51 321 VAL B O 1
ATOM 9409 N N . ALA B 1 299 ? -18.459 24.782 16.441 1.00 10.54 322 ALA B N 1
ATOM 9410 C CA . ALA B 1 299 ? -18.420 25.817 17.498 1.00 11.42 322 ALA B CA 1
ATOM 9411 C C . ALA B 1 299 ? -17.230 25.565 18.396 1.00 12.49 322 ALA B C 1
ATOM 9412 O O . ALA B 1 299 ? -16.923 24.390 18.755 1.00 11.99 322 ALA B O 1
ATOM 9414 N N . GLU B 1 300 ? -16.584 26.648 18.840 1.00 12.55 323 GLU B N 1
ATOM 9415 C CA . GLU B 1 300 ? -15.524 26.481 19.799 1.00 12.22 323 GLU B CA 1
ATOM 9416 C C . GLU B 1 300 ? -15.554 27.702 20.711 1.00 11.55 323 GLU B C 1
ATOM 9417 O O . GLU B 1 300 ? -15.839 28.806 20.251 1.00 12.39 323 GLU B O 1
ATOM 9423 N N . GLN B 1 301 ? -15.262 27.470 21.982 1.00 11.24 324 GLN B N 1
ATOM 9424 C CA . GLN B 1 301 ? -15.136 28.586 22.956 1.00 10.80 324 GLN B CA 1
ATOM 9425 C C . GLN B 1 301 ? -13.999 28.282 23.901 1.00 10.81 324 GLN B C 1
ATOM 9426 O O . GLN B 1 301 ? -13.872 27.157 24.382 1.00 11.22 324 GLN B O 1
ATOM 9432 N N . SER B 1 302 ? -13.159 29.295 24.167 1.00 10.50 325 SER B N 1
ATOM 9433 C CA A SER B 1 302 ? -12.017 29.126 25.071 0.70 11.46 325 SER B CA 1
ATOM 9434 C CA B SER B 1 302 ? -12.045 29.116 25.086 0.30 10.17 325 SER B CA 1
ATOM 9435 C C . SER B 1 302 ? -12.118 30.144 26.212 1.00 11.12 325 SER B C 1
ATOM 9436 O O . SER B 1 302 ? -12.744 31.219 26.045 1.00 11.77 325 SER B O 1
ATOM 9441 N N . HIS B 1 303 ? -11.487 29.813 27.337 1.00 9.23 326 HIS B N 1
ATOM 9442 C CA . HIS B 1 303 ? -11.315 30.768 28.438 1.00 9.91 326 HIS B CA 1
ATOM 9443 C C . HIS B 1 303 ? -9.916 30.542 28.980 1.00 9.96 326 HIS B C 1
ATOM 9444 O O . HIS B 1 303 ? -9.455 29.388 29.086 1.00 10.03 326 HIS B O 1
ATOM 9451 N N . ARG B 1 304 ? -9.272 31.625 29.404 1.00 8.59 327 ARG B N 1
ATOM 9452 C CA . ARG B 1 304 ? -8.093 31.483 30.235 1.00 8.83 327 ARG B CA 1
ATOM 9453 C C . ARG B 1 304 ? -8.592 31.241 31.666 1.00 8.86 327 ARG B C 1
ATOM 9454 O O . ARG B 1 304 ? -9.517 31.913 32.147 1.00 10.66 327 ARG B O 1
ATOM 9462 N N . ILE B 1 305 ? -8.059 30.182 32.291 1.00 7.90 328 ILE B N 1
ATOM 9463 C CA . ILE B 1 305 ? -8.449 29.793 33.621 1.00 8.25 328 ILE B CA 1
ATOM 9464 C C . ILE B 1 305 ? -7.306 29.795 34.616 1.00 9.22 328 ILE B C 1
ATOM 9465 O O . ILE B 1 305 ? -6.226 29.230 34.355 1.00 10.20 328 ILE B O 1
ATOM 9470 N N . GLY B 1 306 ? -7.554 30.383 35.778 1.00 9.12 329 GLY B N 1
ATOM 9471 C CA . GLY B 1 306 ? -6.540 30.388 36.850 1.00 10.31 329 GLY B CA 1
ATOM 9472 C C . GLY B 1 306 ? -7.006 29.392 37.908 1.00 10.62 329 GLY B C 1
ATOM 9473 O O . GLY B 1 306 ? -8.147 29.474 38.413 1.00 12.16 329 GLY B O 1
ATOM 9474 N N . LEU B 1 307 ? -6.151 28.436 38.236 1.00 9.74 330 LEU B N 1
ATOM 9475 C CA . LEU B 1 307 ? -6.468 27.489 39.302 1.00 9.78 330 LEU B CA 1
ATOM 9476 C C . LEU B 1 307 ? -6.045 28.035 40.638 1.00 10.06 330 LEU B C 1
ATOM 9477 O O . LEU B 1 307 ? -4.868 28.140 40.936 1.00 10.16 330 LEU B O 1
ATOM 9482 N N . ARG B 1 308 ? -7.019 28.443 41.440 1.00 8.75 331 ARG B N 1
ATOM 9483 C CA . ARG B 1 308 ? -6.735 28.983 42.776 1.00 8.54 331 ARG B CA 1
ATOM 9484 C C . ARG B 1 308 ? -8.001 28.860 43.585 1.00 9.14 331 ARG B C 1
ATOM 9485 O O . ARG B 1 308 ? -9.093 28.751 43.026 1.00 9.69 331 ARG B O 1
ATOM 9493 N N . THR B 1 309 ? -7.868 28.990 44.895 1.00 9.10 332 THR B N 1
ATOM 9494 C CA . THR B 1 309 ? -9.036 29.178 45.718 1.00 9.66 332 THR B CA 1
ATOM 9495 C C . THR B 1 309 ? -9.057 30.593 46.240 1.00 10.36 332 THR B C 1
ATOM 9496 O O . THR B 1 309 ? -8.001 31.166 46.604 1.00 10.27 332 THR B O 1
ATOM 9500 N N . ILE B 1 310 ? -10.251 31.162 46.223 1.00 10.50 333 ILE B N 1
ATOM 9501 C CA . ILE B 1 310 ? -10.437 32.453 46.900 1.00 11.15 333 ILE B CA 1
ATOM 9502 C C . ILE B 1 310 ? -11.597 32.257 47.863 1.00 11.25 333 ILE B C 1
ATOM 9503 O O . ILE B 1 310 ? -12.709 31.817 47.481 1.00 11.96 333 ILE B O 1
ATOM 9508 N N . ARG B 1 311 ? -11.346 32.534 49.130 1.00 12.12 334 ARG B N 1
ATOM 9509 C CA . ARG B 1 311 ? -12.427 32.426 50.127 1.00 13.03 334 ARG B CA 1
ATOM 9510 C C . ARG B 1 311 ? -12.485 33.756 50.856 1.00 13.01 334 ARG B C 1
ATOM 9511 O O . ARG B 1 311 ? -11.476 34.247 51.359 1.00 13.61 334 ARG B O 1
ATOM 9519 N N . VAL B 1 312 ? -13.667 34.337 50.886 1.00 11.91 335 VAL B N 1
ATOM 9520 C CA . VAL B 1 312 ? -13.929 35.548 51.685 1.00 11.42 335 VAL B CA 1
ATOM 9521 C C . VAL B 1 312 ? -14.387 35.063 53.048 1.00 12.08 335 VAL B C 1
ATOM 9522 O O . VAL B 1 312 ? -15.395 34.328 53.166 1.00 13.08 335 VAL B O 1
ATOM 9526 N N . VAL B 1 313 ? -13.587 35.397 54.043 1.00 11.54 336 VAL B N 1
ATOM 9527 C CA . VAL B 1 313 ? -13.910 34.989 55.410 1.00 12.89 336 VAL B CA 1
ATOM 9528 C C . VAL B 1 313 ? -14.588 36.129 56.100 1.00 13.08 336 VAL B C 1
ATOM 9529 O O . VAL B 1 313 ? -14.017 37.193 56.267 1.00 13.92 336 VAL B O 1
ATOM 9533 N N . ASN B 1 314 ? -15.837 35.909 56.485 1.00 13.09 337 ASN B N 1
ATOM 9534 C CA . ASN B 1 314 ? -16.631 36.944 57.115 1.00 13.68 337 ASN B CA 1
ATOM 9535 C C . ASN B 1 314 ? -17.410 36.285 58.266 1.00 14.64 337 ASN B C 1
ATOM 9536 O O . ASN B 1 314 ? -18.527 35.811 58.092 1.00 15.84 337 ASN B O 1
ATOM 9541 N N . GLU B 1 315 ? -16.768 36.255 59.419 1.00 15.67 338 GLU B N 1
ATOM 9542 C CA . GLU B 1 315 ? -17.216 35.462 60.571 1.00 17.71 338 GLU B CA 1
ATOM 9543 C C . GLU B 1 315 ? -17.169 36.291 61.814 1.00 17.52 338 GLU B C 1
ATOM 9544 O O . GLU B 1 315 ? -16.270 37.113 61.967 1.00 16.33 338 GLU B O 1
ATOM 9550 N N . LYS B 1 316 ? -18.121 36.036 62.722 1.00 17.01 339 LYS B N 1
ATOM 9551 C CA . LYS B 1 316 ? -18.039 36.573 64.059 1.00 17.41 339 LYS B CA 1
ATOM 9552 C C . LYS B 1 316 ? -16.752 36.114 64.716 1.00 16.75 339 LYS B C 1
ATOM 9553 O O . LYS B 1 316 ? -16.337 34.939 64.621 1.00 15.81 339 LYS B O 1
ATOM 9559 N N . ASP B 1 317 ? -16.107 37.059 65.400 1.00 15.85 340 ASP B N 1
ATOM 9560 C CA . ASP B 1 317 ? -14.869 36.766 66.124 1.00 16.28 340 ASP B CA 1
ATOM 9561 C C . ASP B 1 317 ? -14.757 37.684 67.336 1.00 16.38 340 ASP B C 1
ATOM 9562 O O . ASP B 1 317 ? -15.706 38.411 67.643 1.00 16.33 340 ASP B O 1
ATOM 9567 N N . LYS B 1 318 ? -13.614 37.643 68.010 1.00 16.66 341 LYS B N 1
ATOM 9568 C CA . LYS B 1 318 ? -13.501 38.334 69.290 1.00 17.95 341 LYS B CA 1
ATOM 9569 C C . LYS B 1 318 ? -13.618 39.841 69.122 1.00 17.39 341 LYS B C 1
ATOM 9570 O O . LYS B 1 318 ? -13.947 40.535 70.068 1.00 17.91 341 LYS B O 1
ATOM 9576 N N . ASP B 1 319 ? -13.330 40.330 67.908 1.00 16.33 342 ASP B N 1
ATOM 9577 C CA . ASP B 1 319 ? -13.329 41.764 67.636 1.00 15.54 342 ASP B CA 1
ATOM 9578 C C . ASP B 1 319 ? -14.574 42.302 66.952 1.00 14.53 342 ASP B C 1
ATOM 9579 O O . ASP B 1 319 ? -14.731 43.509 66.792 1.00 15.22 342 ASP B O 1
ATOM 9584 N N . GLY B 1 320 ? -15.459 41.402 66.558 1.00 13.43 343 GLY B N 1
ATOM 9585 C CA . GLY B 1 320 ? -16.719 41.801 65.935 1.00 12.04 343 GLY B CA 1
ATOM 9586 C C . GLY B 1 320 ? -17.007 40.799 64.816 1.00 11.77 343 GLY B C 1
ATOM 9587 O O . GLY B 1 320 ? -17.364 39.627 65.076 1.00 13.04 343 GLY B O 1
ATOM 9588 N N . GLU B 1 321 ? -16.835 41.240 63.559 1.00 11.88 344 GLU B N 1
ATOM 9589 C CA . GLU B 1 321 ? -16.956 40.338 62.395 1.00 12.91 344 GLU B CA 1
ATOM 9590 C C . GLU B 1 321 ? -15.795 40.627 61.437 1.00 12.21 344 GLU B C 1
ATOM 9591 O O . GLU B 1 321 ? -15.622 41.769 60.995 1.00 12.31 344 GLU B O 1
ATOM 9597 N N . SER B 1 322 ? -15.003 39.605 61.198 1.00 12.35 345 SER B N 1
ATOM 9598 C CA . SER B 1 322 ? -13.849 39.698 60.267 1.00 11.89 345 SER B CA 1
ATOM 9599 C C . SER B 1 322 ? -14.355 39.938 58.841 1.00 11.33 345 SER B C 1
ATOM 9600 O O . SER B 1 322 ? -15.534 39.676 58.520 1.00 11.35 345 SER B O 1
ATOM 9603 N N . PHE B 1 323 ? -13.455 40.416 57.981 1.00 11.45 346 PHE B N 1
ATOM 9604 C CA . PHE B 1 323 ? -13.771 40.533 56.555 1.00 10.97 346 PHE B CA 1
ATOM 9605 C C . PHE B 1 323 ? -12.437 40.499 55.832 1.00 10.87 346 PHE B C 1
ATOM 9606 O O . PHE B 1 323 ? -11.720 41.500 55.799 1.00 9.83 346 PHE B O 1
ATOM 9614 N N . TYR B 1 324 ? -12.092 39.354 55.269 1.00 9.78 347 TYR B N 1
ATOM 9615 C CA . TYR B 1 324 ? -10.799 39.278 54.587 1.00 10.68 347 TYR B CA 1
ATOM 9616 C C . TYR B 1 324 ? -10.806 38.177 53.548 1.00 11.22 347 TYR B C 1
ATOM 9617 O O . TYR B 1 324 ? -11.717 37.362 53.491 1.00 10.88 347 TYR B O 1
ATOM 9626 N N . PHE B 1 325 ? -9.750 38.182 52.741 1.00 10.71 348 PHE B N 1
ATOM 9627 C CA . PHE B 1 325 ? -9.621 37.277 51.607 1.00 10.88 348 PHE B CA 1
ATOM 9628 C C . PHE B 1 325 ? -8.521 36.269 51.912 1.00 11.04 348 PHE B C 1
ATOM 9629 O O . PHE B 1 325 ? -7.392 36.637 52.309 1.00 12.16 348 PHE B O 1
ATOM 9637 N N . GLU B 1 326 ? -8.843 34.986 51.683 1.00 11.15 349 GLU B N 1
ATOM 9638 C CA . GLU B 1 326 ? -7.853 33.917 51.792 1.00 11.36 349 GLU B CA 1
ATOM 9639 C C . GLU B 1 326 ? -7.662 33.384 50.358 1.00 10.82 349 GLU B C 1
ATOM 9640 O O . GLU B 1 326 ? -8.597 32.949 49.715 1.00 11.47 349 GLU B O 1
ATOM 9646 N N . VAL B 1 327 ? -6.432 33.454 49.888 1.00 10.32 350 VAL B N 1
ATOM 9647 C CA . VAL B 1 327 ? -6.097 33.084 48.511 1.00 10.49 350 VAL B CA 1
ATOM 9648 C C . VAL B 1 327 ? -5.145 31.899 48.563 1.00 10.96 350 VAL B C 1
ATOM 9649 O O . VAL B 1 327 ? -4.071 31.969 49.169 1.00 10.03 350 VAL B O 1
ATOM 9653 N N . ASN B 1 328 ? -5.547 30.796 47.920 1.00 11.29 351 ASN B N 1
ATOM 9654 C CA . ASN B 1 328 ? -4.787 29.558 48.003 1.00 11.64 351 ASN B CA 1
ATOM 9655 C C . ASN B 1 328 ? -4.501 29.136 49.448 1.00 12.56 351 ASN B C 1
ATOM 9656 O O . ASN B 1 328 ? -3.408 28.627 49.764 1.00 13.08 351 ASN B O 1
ATOM 9661 N N . GLY B 1 329 ? -5.496 29.395 50.311 1.00 12.40 352 GLY B N 1
ATOM 9662 C CA . GLY B 1 329 ? -5.412 29.019 51.733 1.00 13.10 352 GLY B CA 1
ATOM 9663 C C . GLY B 1 329 ? -4.612 29.962 52.627 1.00 14.08 352 GLY B C 1
ATOM 9664 O O . GLY B 1 329 ? -4.503 29.707 53.855 1.00 15.97 352 GLY B O 1
ATOM 9665 N N . ILE B 1 330 ? -4.133 31.082 52.064 1.00 12.95 353 ILE B N 1
ATOM 9666 C CA . ILE B 1 330 ? -3.273 32.029 52.797 1.00 13.67 353 ILE B CA 1
ATOM 9667 C C . ILE B 1 330 ? -4.031 33.363 52.931 1.00 13.68 353 ILE B C 1
ATOM 9668 O O . ILE B 1 330 ? -4.444 33.934 51.904 1.00 11.51 353 ILE B O 1
ATOM 9673 N N . PRO B 1 331 ? -4.223 33.869 54.176 1.00 13.40 354 PRO B N 1
ATOM 9674 C CA . PRO B 1 331 ? -4.835 35.221 54.340 1.00 12.41 354 PRO B CA 1
ATOM 9675 C C . PRO B 1 331 ? -3.989 36.282 53.629 1.00 12.34 354 PRO B C 1
ATOM 9676 O O . PRO B 1 331 ? -2.758 36.387 53.835 1.00 11.93 354 PRO B O 1
ATOM 9680 N N . MET B 1 332 ? -4.654 36.985 52.710 1.00 11.18 355 MET B N 1
ATOM 9681 C CA . MET B 1 332 ? -3.977 37.961 51.889 1.00 11.00 355 MET B CA 1
ATOM 9682 C C . MET B 1 332 ? -4.477 39.344 52.291 1.00 11.21 355 MET B C 1
ATOM 9683 O O . MET B 1 332 ? -5.653 39.672 52.034 1.00 12.02 355 MET B O 1
ATOM 9688 N N . PHE B 1 333 ? -3.599 40.173 52.847 1.00 10.56 356 PHE B N 1
ATOM 9689 C CA . PHE B 1 333 ? -4.040 41.540 53.185 1.00 10.18 356 PHE B CA 1
ATOM 9690 C C . PHE B 1 333 ? -4.250 42.317 51.877 1.00 9.47 356 PHE B C 1
ATOM 9691 O O . PHE B 1 333 ? -3.392 42.318 51.017 1.00 9.07 356 PHE B O 1
ATOM 9699 N N . ALA B 1 334 ? -5.454 42.875 51.698 1.00 9.22 357 ALA B N 1
ATOM 9700 C CA . ALA B 1 334 ? -5.832 43.526 50.424 1.00 8.75 357 ALA B CA 1
ATOM 9701 C C . ALA B 1 334 ? -5.234 44.930 50.332 1.00 9.14 357 ALA B C 1
ATOM 9702 O O . ALA B 1 334 ? -5.321 45.696 51.277 1.00 8.89 357 ALA B O 1
ATOM 9704 N N . LYS B 1 335 ? -4.627 45.228 49.177 1.00 8.30 358 LYS B N 1
ATOM 9705 C CA . LYS B 1 335 ? -4.048 46.552 48.955 1.00 8.00 358 LYS B CA 1
ATOM 9706 C C . LYS B 1 335 ? -4.517 47.004 47.581 1.00 7.98 358 LYS B C 1
ATOM 9707 O O . LYS B 1 335 ? -4.157 46.409 46.544 1.00 8.30 358 LYS B O 1
ATOM 9713 N N . GLY B 1 336 ? -5.277 48.078 47.536 1.00 8.68 359 GLY B N 1
ATOM 9714 C CA . GLY B 1 336 ? -5.707 48.520 46.215 1.00 8.28 359 GLY B CA 1
ATOM 9715 C C . GLY B 1 336 ? -6.556 49.764 46.300 1.00 8.62 359 GLY B C 1
ATOM 9716 O O . GLY B 1 336 ? -6.350 50.591 47.173 1.00 8.14 359 GLY B O 1
ATOM 9717 N N . ALA B 1 337 ? -7.514 49.865 45.397 1.00 7.54 360 ALA B N 1
ATOM 9718 C CA . ALA B 1 337 ? -8.280 51.092 45.233 1.00 7.66 360 ALA B CA 1
ATOM 9719 C C . ALA B 1 337 ? -9.610 50.774 44.585 1.00 7.53 360 ALA B C 1
ATOM 9720 O O . ALA B 1 337 ? -9.804 49.685 43.991 1.00 8.27 360 ALA B O 1
ATOM 9722 N N . ASN B 1 338 ? -10.495 51.763 44.669 1.00 7.22 361 ASN B N 1
ATOM 9723 C CA . ASN B 1 338 ? -11.780 51.741 44.005 1.00 7.17 361 ASN B CA 1
ATOM 9724 C C . ASN B 1 338 ? -11.650 52.329 42.591 1.00 8.22 361 ASN B C 1
ATOM 9725 O O . ASN B 1 338 ? -11.153 53.454 42.406 1.00 8.99 361 ASN B O 1
ATOM 9730 N N . TYR B 1 339 ? -12.162 51.572 41.615 1.00 7.45 362 TYR B N 1
ATOM 9731 C CA . TYR B 1 339 ? -12.112 51.956 40.232 1.00 6.22 362 TYR B CA 1
ATOM 9732 C C . TYR B 1 339 ? -13.460 52.514 39.777 1.00 7.01 362 TYR B C 1
ATOM 9733 O O . TYR B 1 339 ? -14.524 51.938 40.072 1.00 6.99 362 TYR B O 1
ATOM 9742 N N . ILE B 1 340 ? -13.387 53.633 39.036 1.00 7.29 363 ILE B N 1
ATOM 9743 C CA . ILE B 1 340 ? -14.588 54.224 38.418 1.00 7.04 363 ILE B CA 1
ATOM 9744 C C . ILE B 1 340 ? -14.392 54.180 36.897 1.00 6.75 363 ILE B C 1
ATOM 9745 O O . ILE B 1 340 ? -13.265 53.915 36.407 1.00 7.07 363 ILE B O 1
ATOM 9750 N N . PRO B 1 341 ? -15.460 54.480 36.124 1.00 6.93 364 PRO B N 1
ATOM 9751 C CA . PRO B 1 341 ? -15.272 54.532 34.653 1.00 7.43 364 PRO B CA 1
ATOM 9752 C C . PRO B 1 341 ? -14.094 55.448 34.239 1.00 7.76 364 PRO B C 1
ATOM 9753 O O . PRO B 1 341 ? -13.831 56.490 34.916 1.00 8.67 364 PRO B O 1
ATOM 9757 N N . GLN B 1 342 ? -13.380 55.059 33.178 1.00 7.28 365 GLN B N 1
ATOM 9758 C CA . GLN B 1 342 ? -12.184 55.817 32.769 1.00 7.29 365 GLN B CA 1
ATOM 9759 C C . GLN B 1 342 ? -12.552 57.061 31.948 1.00 6.58 365 GLN B C 1
ATOM 9760 O O . GLN B 1 342 ? -11.663 57.836 31.594 1.00 8.55 365 GLN B O 1
ATOM 9766 N N . ASP B 1 343 ? -13.820 57.207 31.565 1.00 7.50 366 ASP B N 1
ATOM 9767 C CA . ASP B 1 343 ? -14.189 58.332 30.720 1.00 7.45 366 ASP B CA 1
ATOM 9768 C C . ASP B 1 343 ? -15.672 58.551 30.823 1.00 7.96 366 ASP B C 1
ATOM 9769 O O . ASP B 1 343 ? -16.443 57.607 30.984 1.00 8.31 366 ASP B O 1
ATOM 9774 N N . ALA B 1 344 ? -16.079 59.812 30.646 1.00 6.79 367 ALA B N 1
ATOM 9775 C CA . ALA B 1 344 ? -17.496 60.132 30.425 1.00 7.80 367 ALA B CA 1
ATOM 9776 C C . ALA B 1 344 ? -18.063 59.406 29.203 1.00 8.70 367 ALA B C 1
ATOM 9777 O O . ALA B 1 344 ? -19.266 59.115 29.162 1.00 8.47 367 ALA B O 1
ATOM 9779 N N . LEU B 1 345 ? -17.202 59.120 28.216 1.00 8.03 368 LEU B N 1
ATOM 9780 C CA . LEU B 1 345 ? -17.645 58.460 26.992 1.00 8.82 368 LEU B CA 1
ATOM 9781 C C . LEU B 1 345 ? -16.928 57.130 26.856 1.00 9.06 368 LEU B C 1
ATOM 9782 O O . LEU B 1 345 ? -15.748 57.066 26.507 1.00 8.93 368 LEU B O 1
ATOM 9787 N N . LEU B 1 346 ? -17.640 56.065 27.260 1.00 7.18 369 LEU B N 1
ATOM 9788 C CA . LEU B 1 346 ? -16.998 54.775 27.499 1.00 7.96 369 LEU B CA 1
ATOM 9789 C C . LEU B 1 346 ? -16.234 54.169 26.286 1.00 7.90 369 LEU B C 1
ATOM 9790 O O . LEU B 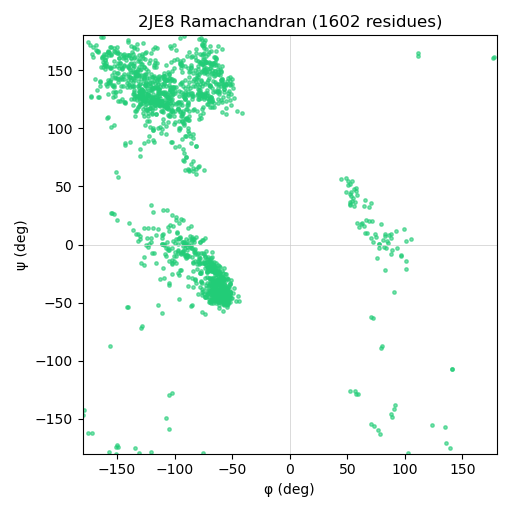1 346 ? -15.151 53.646 26.461 1.00 8.65 369 LEU B O 1
ATOM 9795 N N . PRO B 1 347 ? -16.797 54.276 25.058 1.00 9.50 370 PRO B N 1
ATOM 9796 C CA . PRO B 1 347 ? -16.069 53.727 23.887 1.00 9.79 370 PRO B CA 1
ATOM 9797 C C . PRO B 1 347 ? -14.791 54.456 23.515 1.00 10.80 370 PRO B C 1
ATOM 9798 O O . PRO B 1 347 ? -13.976 53.938 22.701 1.00 11.35 370 PRO B O 1
ATOM 9802 N N . ASN B 1 348 ? -14.586 55.633 24.111 1.00 9.45 371 ASN B N 1
ATOM 9803 C CA . ASN B 1 348 ? -13.350 56.360 23.909 1.00 10.16 371 ASN B CA 1
ATOM 9804 C C . ASN B 1 348 ? -12.171 55.766 24.640 1.00 10.91 371 ASN B C 1
ATOM 9805 O O . ASN B 1 348 ? -11.039 56.118 24.334 1.00 12.59 371 ASN B O 1
ATOM 9810 N N . VAL B 1 349 ? -12.422 54.895 25.612 1.00 8.51 372 VAL B N 1
ATOM 9811 C CA . VAL B 1 349 ? -11.356 54.253 26.327 1.00 10.14 372 VAL B CA 1
ATOM 9812 C C . VAL B 1 349 ? -10.747 53.126 25.500 1.00 11.39 372 VAL B C 1
ATOM 9813 O O . VAL B 1 349 ? -11.371 52.068 25.265 1.00 12.91 372 VAL B O 1
ATOM 9817 N N . THR B 1 350 ? -9.503 53.333 25.062 1.00 11.90 373 THR B N 1
ATOM 9818 C CA . THR B 1 350 ? -8.822 52.388 24.185 1.00 11.26 373 THR B CA 1
ATOM 9819 C C . THR B 1 350 ? -8.202 51.191 24.914 1.00 9.93 373 THR B C 1
ATOM 9820 O O . THR B 1 350 ? -7.968 51.237 26.108 1.00 8.89 373 THR B O 1
ATOM 9824 N N . THR B 1 351 ? -7.775 50.186 24.155 1.00 10.29 374 THR B N 1
ATOM 9825 C CA . THR B 1 351 ? -7.042 49.057 24.736 1.00 10.13 374 THR B CA 1
ATOM 9826 C C . THR B 1 351 ? -5.769 49.556 25.454 1.00 10.30 374 THR B C 1
ATOM 9827 O O . THR B 1 351 ? -5.495 49.115 26.574 1.00 9.97 374 THR B O 1
ATOM 9831 N N . GLU B 1 352 ? -5.067 50.510 24.825 1.00 10.00 375 GLU B N 1
ATOM 9832 C CA A GLU B 1 352 ? -3.839 51.087 25.420 0.50 10.86 375 GLU B CA 1
ATOM 9833 C CA B GLU B 1 352 ? -3.845 51.044 25.415 0.50 10.33 375 GLU B CA 1
ATOM 9834 C C . GLU B 1 352 ? -4.140 51.697 26.784 1.00 10.27 375 GLU B C 1
ATOM 9835 O O . GLU B 1 352 ? -3.384 51.518 27.721 1.00 10.14 375 GLU B O 1
ATOM 9846 N N . ARG B 1 353 ? -5.263 52.430 26.886 1.00 10.52 376 ARG B N 1
ATOM 9847 C CA . ARG B 1 353 ? -5.627 53.055 28.173 1.00 9.28 376 ARG B CA 1
ATOM 9848 C C . ARG B 1 353 ? -5.911 52.013 29.273 1.00 8.77 376 ARG B C 1
ATOM 9849 O O . ARG B 1 353 ? -5.480 52.188 30.424 1.00 7.96 376 ARG B O 1
ATOM 9857 N N . TYR B 1 354 ? -6.618 50.940 28.922 1.00 8.06 377 TYR B N 1
ATOM 9858 C CA . TYR B 1 354 ? -6.836 49.863 29.909 1.00 8.77 377 TYR B CA 1
ATOM 9859 C C . TYR B 1 354 ? -5.508 49.258 30.333 1.00 8.54 377 TYR B C 1
ATOM 9860 O O . TYR B 1 354 ? -5.261 49.001 31.511 1.00 8.47 377 TYR B O 1
ATOM 9869 N N . GLN B 1 355 ? -4.635 48.999 29.356 1.00 8.13 378 GLN B N 1
ATOM 9870 C CA . GLN B 1 355 ? -3.338 48.407 29.676 1.00 8.26 378 GLN B CA 1
ATOM 9871 C C . GLN B 1 355 ? -2.513 49.295 30.594 1.00 8.53 378 GLN B C 1
ATOM 9872 O O . GLN B 1 355 ? -1.898 48.801 31.547 1.00 9.31 378 GLN B O 1
ATOM 9878 N N . THR B 1 356 ? -2.528 50.598 30.303 1.00 8.69 379 THR B N 1
ATOM 9879 C CA . THR B 1 356 ? -1.757 51.553 31.120 1.00 8.62 379 THR B CA 1
ATOM 9880 C C . THR B 1 356 ? -2.295 51.563 32.570 1.00 8.72 379 THR B C 1
ATOM 9881 O O . THR B 1 356 ? -1.537 51.589 33.543 1.00 9.95 379 THR B O 1
ATOM 9885 N N . LEU B 1 357 ? -3.614 51.594 32.703 1.00 8.06 380 LEU B N 1
ATOM 9886 C CA . LEU B 1 357 ? -4.176 51.630 34.055 1.00 7.45 380 LEU B CA 1
ATOM 9887 C C . LEU B 1 357 ? -3.788 50.374 34.861 1.00 7.40 380 LEU B C 1
ATOM 9888 O O . LEU B 1 357 ? -3.499 50.451 36.034 1.00 7.52 380 LEU B O 1
ATOM 9893 N N . PHE B 1 358 ? -3.766 49.202 34.204 1.00 6.85 381 PHE B N 1
ATOM 9894 C CA . PHE B 1 358 ? -3.330 47.995 34.887 1.00 7.56 381 PHE B CA 1
ATOM 9895 C C . PHE B 1 358 ? -1.865 48.015 35.245 1.00 7.13 381 PHE B C 1
ATOM 9896 O O . PHE B 1 358 ? -1.502 47.568 36.331 1.00 9.38 381 PHE B O 1
ATOM 9904 N N . ARG B 1 359 ? -1.052 48.564 34.353 1.00 8.42 382 ARG B N 1
ATOM 9905 C CA . ARG B 1 359 ? 0.357 48.826 34.678 1.00 9.81 382 ARG B CA 1
ATOM 9906 C C . ARG B 1 359 ? 0.465 49.718 35.930 1.00 10.08 382 ARG B C 1
ATOM 9907 O O . ARG B 1 359 ? 1.262 49.439 36.829 1.00 11.84 382 ARG B O 1
ATOM 9915 N N . ASP B 1 360 ? -0.336 50.764 35.985 1.00 10.95 383 ASP B N 1
ATOM 9916 C CA . ASP B 1 360 ? -0.360 51.680 37.160 1.00 10.76 383 ASP B CA 1
ATOM 9917 C C . ASP B 1 360 ? -0.748 50.939 38.463 1.00 10.81 383 ASP B C 1
ATOM 9918 O O . ASP B 1 360 ? -0.206 51.206 39.560 1.00 10.54 383 ASP B O 1
ATOM 9923 N N . MET B 1 361 ? -1.737 50.042 38.387 1.00 9.33 384 MET B N 1
ATOM 9924 C CA . MET B 1 361 ? -2.081 49.250 39.576 1.00 9.61 384 MET B CA 1
ATOM 9925 C C . MET B 1 361 ? -0.977 48.275 39.976 1.00 10.69 384 MET B C 1
ATOM 9926 O O . MET B 1 361 ? -0.626 48.164 41.145 1.00 10.24 384 MET B O 1
ATOM 9931 N N . LYS B 1 362 ? -0.449 47.533 39.000 1.00 9.32 385 LYS B N 1
ATOM 9932 C CA . LYS B 1 362 ? 0.563 46.483 39.272 1.00 9.40 385 LYS B CA 1
ATOM 9933 C C . LYS B 1 362 ? 1.845 47.104 39.843 1.00 9.28 385 LYS B C 1
ATOM 9934 O O . LYS B 1 362 ? 2.365 46.624 40.852 1.00 9.78 385 LYS B O 1
ATOM 9940 N N . GLU B 1 363 ? 2.239 48.245 39.279 1.00 10.14 386 GLU B N 1
ATOM 9941 C CA . GLU B 1 363 ? 3.491 48.933 39.706 1.00 11.96 386 GLU B CA 1
ATOM 9942 C C . GLU B 1 363 ? 3.313 49.554 41.072 1.00 11.80 386 GLU B C 1
ATOM 9943 O O . GLU B 1 363 ? 4.312 49.766 41.761 1.00 12.50 386 GLU B O 1
ATOM 9949 N N . ALA B 1 364 ? 2.069 49.834 41.477 1.00 9.12 387 ALA B N 1
ATOM 9950 C CA . ALA B 1 364 ? 1.836 50.353 42.838 1.00 9.28 387 ALA B CA 1
ATOM 9951 C C . ALA B 1 364 ? 1.638 49.235 43.862 1.00 8.24 387 ALA B C 1
ATOM 9952 O O . ALA B 1 364 ? 1.146 49.458 44.995 1.00 8.31 387 ALA B O 1
ATOM 9954 N N . ASN B 1 365 ? 1.997 47.979 43.469 1.00 7.57 388 ASN B N 1
ATOM 9955 C CA . ASN B 1 365 ? 1.981 46.818 44.389 1.00 9.12 388 ASN B CA 1
ATOM 9956 C C . ASN B 1 365 ? 0.560 46.372 44.820 1.00 8.68 388 ASN B C 1
ATOM 9957 O O . ASN B 1 365 ? 0.373 45.686 45.842 1.00 10.41 388 ASN B O 1
ATOM 9962 N N . MET B 1 366 ? -0.425 46.775 44.035 1.00 7.79 389 MET B N 1
ATOM 9963 C CA . MET B 1 366 ? -1.811 46.480 44.381 1.00 7.47 389 MET B CA 1
ATOM 9964 C C . MET B 1 366 ? -2.112 45.000 44.110 1.00 8.34 389 MET B C 1
ATOM 9965 O O . MET B 1 366 ? -1.510 44.409 43.209 1.00 8.90 389 MET B O 1
ATOM 9970 N N . ASN B 1 367 ? -3.061 44.462 44.855 1.00 7.43 390 ASN B N 1
ATOM 9971 C CA . ASN B 1 367 ? -3.523 43.079 44.607 1.00 7.89 390 ASN B CA 1
ATOM 9972 C C . ASN B 1 367 ? -5.039 43.017 44.571 1.00 8.45 390 ASN B C 1
ATOM 9973 O O . ASN B 1 367 ? -5.604 41.925 44.487 1.00 8.66 390 ASN B O 1
ATOM 9978 N N . MET B 1 368 ? -5.678 44.187 44.567 1.00 7.55 391 MET B N 1
ATOM 9979 C CA . MET B 1 368 ? -7.145 44.213 44.480 1.00 7.41 391 MET B CA 1
ATOM 9980 C C . MET B 1 368 ? -7.685 45.479 43.892 1.00 8.23 391 MET B C 1
ATOM 9981 O O . MET B 1 368 ? -7.132 46.540 44.122 1.00 9.83 391 MET B O 1
ATOM 9986 N N . VAL B 1 369 ? -8.791 45.370 43.146 1.00 7.38 392 VAL B N 1
ATOM 9987 C CA . VAL B 1 369 ? -9.472 46.580 42.657 1.00 6.64 392 VAL B CA 1
ATOM 9988 C C . VAL B 1 369 ? -10.956 46.337 42.883 1.00 7.99 392 VAL B C 1
ATOM 9989 O O . VAL B 1 369 ? -11.433 45.211 42.677 1.00 7.03 392 VAL B O 1
ATOM 9993 N N . ARG B 1 370 ? -11.669 47.376 43.319 1.00 5.80 393 ARG B N 1
ATOM 9994 C CA . ARG B 1 370 ? -13.131 47.286 43.429 1.00 6.72 393 ARG B CA 1
ATOM 9995 C C . ARG B 1 370 ? -13.769 48.004 42.274 1.00 7.11 393 ARG B C 1
ATOM 9996 O O . ARG B 1 370 ? -13.545 49.208 42.059 1.00 6.65 393 ARG B O 1
ATOM 10004 N N . ILE B 1 371 ? -14.545 47.264 41.493 1.00 6.83 394 ILE B N 1
ATOM 10005 C CA . ILE B 1 371 ? -15.312 47.860 40.410 1.00 7.09 394 ILE B CA 1
ATOM 10006 C C . ILE B 1 371 ? -16.597 48.384 41.033 1.00 7.25 394 ILE B C 1
ATOM 10007 O O . ILE B 1 371 ? -17.574 47.655 41.244 1.00 7.83 394 ILE B O 1
ATOM 10012 N N . TRP B 1 372 ? -16.590 49.686 41.377 1.00 6.27 395 TRP B N 1
ATOM 10013 C CA . TRP B 1 372 ? -17.624 50.254 42.198 1.00 7.89 395 TRP B CA 1
ATOM 10014 C C . TRP B 1 372 ? -18.957 50.429 41.424 1.00 7.71 395 TRP B C 1
ATOM 10015 O O . TRP B 1 372 ? -18.976 50.695 40.168 1.00 6.88 395 TRP B O 1
ATOM 10026 N N . GLY B 1 373 ? -20.054 50.312 42.170 1.00 7.86 396 GLY B N 1
ATOM 10027 C CA . GLY B 1 373 ? -21.408 50.155 41.547 1.00 6.85 396 GLY B CA 1
ATOM 10028 C C . GLY B 1 373 ? -22.105 51.340 40.873 1.00 7.39 396 GLY B C 1
ATOM 10029 O O . GLY B 1 373 ? -23.252 51.215 40.515 1.00 9.44 396 GLY B O 1
ATOM 10030 N N . GLY B 1 374 ? -21.448 52.489 40.737 1.00 6.97 397 GLY B N 1
ATOM 10031 C CA . GLY B 1 374 ? -22.056 53.576 39.952 1.00 7.18 397 GLY B CA 1
ATOM 10032 C C . GLY B 1 374 ? -21.542 53.619 38.513 1.00 7.22 397 GLY B C 1
ATOM 10033 O O . GLY B 1 374 ? -21.839 54.595 37.786 1.00 7.02 397 GLY B O 1
ATOM 10034 N N . GLY B 1 375 ? -20.721 52.637 38.145 1.00 7.53 398 GLY B N 1
ATOM 10035 C CA . GLY B 1 375 ? -19.992 52.647 36.806 1.00 7.66 398 GLY B CA 1
ATOM 10036 C C . GLY B 1 375 ? -20.703 51.706 35.829 1.00 7.44 398 GLY B C 1
ATOM 10037 O O . GLY B 1 375 ? -21.940 51.867 35.598 1.00 8.54 398 GLY B O 1
ATOM 10038 N N . THR B 1 376 ? -19.914 50.802 35.242 1.00 7.67 399 THR B N 1
ATOM 10039 C CA . THR B 1 376 ? -20.432 49.674 34.433 1.00 7.37 399 THR B CA 1
ATOM 10040 C C . THR B 1 376 ? -19.818 48.356 34.918 1.00 6.02 399 THR B C 1
ATOM 10041 O O . THR B 1 376 ? -18.724 48.315 35.536 1.00 7.39 399 THR B O 1
ATOM 10045 N N . TYR B 1 377 ? -20.474 47.259 34.539 1.00 6.32 400 TYR B N 1
ATOM 10046 C CA . TYR B 1 377 ? -19.777 45.990 34.502 1.00 6.41 400 TYR B CA 1
ATOM 10047 C C . TYR B 1 377 ? -18.756 46.114 33.369 1.00 5.89 400 TYR B C 1
ATOM 10048 O O . TYR B 1 377 ? -19.108 46.474 32.236 1.00 7.91 400 TYR B O 1
ATOM 10057 N N . GLU B 1 378 ? -17.482 46.010 33.718 1.00 7.29 401 GLU B N 1
ATOM 10058 C CA . GLU B 1 378 ? -16.464 46.436 32.748 1.00 7.52 401 GLU B CA 1
ATOM 10059 C C . GLU B 1 378 ? -16.352 45.543 31.522 1.00 8.05 401 GLU B C 1
ATOM 10060 O O . GLU B 1 378 ? -16.978 44.459 31.446 1.00 8.41 401 GLU B O 1
ATOM 10066 N N . ASN B 1 379 ? -15.573 46.020 30.541 1.00 8.02 402 ASN B N 1
ATOM 10067 C CA A ASN B 1 379 ? -15.421 45.199 29.341 0.50 8.96 402 ASN B CA 1
ATOM 10068 C CA B ASN B 1 379 ? -15.279 45.322 29.277 0.50 9.45 402 ASN B CA 1
ATOM 10069 C C . ASN B 1 379 ? -14.570 43.974 29.607 1.00 9.44 402 ASN B C 1
ATOM 10070 O O . ASN B 1 379 ? -13.886 43.855 30.646 1.00 9.29 402 ASN B O 1
ATOM 10079 N N . ASN B 1 380 ? -14.661 42.997 28.703 1.00 8.81 403 ASN B N 1
ATOM 10080 C CA . ASN B 1 380 ? -13.929 41.764 28.937 1.00 8.30 403 ASN B CA 1
ATOM 10081 C C . ASN B 1 380 ? -12.427 41.997 29.123 1.00 8.20 403 ASN B C 1
ATOM 10082 O O . ASN B 1 380 ? -11.788 41.340 29.955 1.00 8.52 403 ASN B O 1
ATOM 10087 N N . LEU B 1 381 ? -11.895 42.943 28.365 1.00 8.28 404 LEU B N 1
ATOM 10088 C CA . LEU B 1 381 ? -10.461 43.268 28.492 1.00 7.79 404 LEU B CA 1
ATOM 10089 C C . LEU B 1 381 ? -10.039 43.608 29.932 1.00 8.02 404 LEU B C 1
ATOM 10090 O O . LEU B 1 381 ? -8.924 43.235 30.343 1.00 8.03 404 LEU B O 1
ATOM 10095 N N . PHE B 1 382 ? -10.895 44.335 30.658 1.00 7.29 405 PHE B N 1
ATOM 10096 C CA . PHE B 1 382 ? -10.571 44.766 32.026 1.00 8.01 405 PHE B CA 1
ATOM 10097 C C . PHE B 1 382 ? -10.277 43.500 32.841 1.00 7.06 405 PHE B C 1
ATOM 10098 O O . PHE B 1 382 ? -9.264 43.425 33.529 1.00 6.89 405 PHE B O 1
ATOM 10106 N N . TYR B 1 383 ? -11.192 42.532 32.749 1.00 6.85 406 TYR B N 1
ATOM 10107 C CA . TYR B 1 383 ? -11.024 41.289 33.554 1.00 7.18 406 TYR B CA 1
ATOM 10108 C C . TYR B 1 383 ? -9.868 40.430 33.039 1.00 7.75 406 TYR B C 1
ATOM 10109 O O . TYR B 1 383 ? -9.187 39.802 33.862 1.00 8.53 406 TYR B O 1
ATOM 10118 N N . ASP B 1 384 ? -9.651 40.385 31.723 1.00 8.40 407 ASP B N 1
ATOM 10119 C CA . ASP B 1 384 ? -8.454 39.714 31.165 1.00 8.79 407 ASP B CA 1
ATOM 10120 C C . ASP B 1 384 ? -7.166 40.292 31.744 1.00 8.55 407 ASP B C 1
ATOM 10121 O O . ASP B 1 384 ? -6.270 39.545 32.144 1.00 7.55 407 ASP B O 1
ATOM 10126 N N . LEU B 1 385 ? -7.103 41.623 31.820 1.00 7.99 408 LEU B N 1
ATOM 10127 C CA . LEU B 1 385 ? -5.914 42.276 32.357 1.00 7.42 408 LEU B CA 1
ATOM 10128 C C . LEU B 1 385 ? -5.756 41.980 33.865 1.00 7.64 408 LEU B C 1
ATOM 10129 O O . LEU B 1 385 ? -4.652 41.724 34.338 1.00 8.19 408 LEU B O 1
ATOM 10134 N N . ALA B 1 386 ? -6.858 42.007 34.617 1.00 7.70 409 ALA B N 1
ATOM 10135 C CA . ALA B 1 386 ? -6.770 41.678 36.058 1.00 7.92 409 ALA B CA 1
ATOM 10136 C C . ALA B 1 386 ? -6.250 40.239 36.209 1.00 7.80 409 ALA B C 1
ATOM 10137 O O . ALA B 1 386 ? -5.378 39.957 37.019 1.00 8.70 409 ALA B O 1
ATOM 10139 N N . ASP B 1 387 ? -6.765 39.328 35.367 1.00 8.15 410 ASP B N 1
ATOM 10140 C CA . ASP B 1 387 ? -6.307 37.935 35.409 1.00 7.48 410 ASP B CA 1
ATOM 10141 C C . ASP B 1 387 ? -4.775 37.833 35.217 1.00 9.07 410 ASP B C 1
ATOM 10142 O O . ASP B 1 387 ? -4.109 37.109 35.944 1.00 8.65 410 ASP B O 1
ATOM 10147 N N . GLU B 1 388 ? -4.279 38.509 34.200 1.00 8.61 411 GLU B N 1
ATOM 10148 C CA . GLU B 1 388 ? -2.848 38.369 33.853 1.00 9.64 411 GLU B CA 1
ATOM 10149 C C . GLU B 1 388 ? -1.949 39.255 34.687 1.00 9.12 411 GLU B C 1
ATOM 10150 O O . GLU B 1 388 ? -0.701 39.097 34.634 1.00 10.70 411 GLU B O 1
ATOM 10156 N N . ASN B 1 389 ? -2.536 40.133 35.515 1.00 8.99 412 ASN B N 1
ATOM 10157 C CA . ASN B 1 389 ? -1.719 40.960 36.405 1.00 10.82 412 ASN B CA 1
ATOM 10158 C C . ASN B 1 389 ? -1.866 40.595 37.894 1.00 10.53 412 ASN B C 1
ATOM 10159 O O . ASN B 1 389 ? -1.316 41.251 38.773 1.00 11.66 412 ASN B O 1
ATOM 10164 N N . GLY B 1 390 ? -2.617 39.521 38.170 1.00 10.11 413 GLY B N 1
ATOM 10165 C CA . GLY B 1 390 ? -2.724 39.040 39.541 1.00 9.89 413 GLY B CA 1
ATOM 10166 C C . GLY B 1 390 ? -3.512 40.004 40.424 1.00 10.28 413 GLY B C 1
ATOM 10167 O O . GLY B 1 390 ? -3.261 40.112 41.625 1.00 11.44 413 GLY B O 1
ATOM 10168 N N . ILE B 1 391 ? -4.492 40.699 39.844 1.00 9.57 414 ILE B N 1
ATOM 10169 C CA . ILE B 1 391 ? -5.257 41.648 40.660 1.00 10.62 414 ILE B CA 1
ATOM 10170 C C . ILE B 1 391 ? -6.663 41.103 40.951 1.00 9.83 414 ILE B C 1
ATOM 10171 O O . ILE B 1 391 ? -7.449 40.897 40.044 1.00 8.50 414 ILE B O 1
ATOM 10176 N N . LEU B 1 392 ? -6.983 40.874 42.220 1.00 7.93 415 LEU B N 1
ATOM 10177 C CA . LEU B 1 392 ? -8.350 40.429 42.537 1.00 8.76 415 LEU B CA 1
ATOM 10178 C C . LEU B 1 392 ? -9.350 41.528 42.250 1.00 8.55 415 LEU B C 1
ATOM 10179 O O . LEU B 1 392 ? -9.092 42.741 42.464 1.00 8.08 415 LEU B O 1
ATOM 10184 N N . VAL B 1 393 ? -10.544 41.086 41.854 1.00 7.89 416 VAL B N 1
ATOM 10185 C CA . VAL B 1 393 ? -11.639 42.000 41.528 1.00 7.72 416 VAL B CA 1
ATOM 10186 C C . VAL B 1 393 ? -12.842 41.829 42.456 1.00 8.38 416 VAL B C 1
ATOM 10187 O O . VAL B 1 393 ? -13.423 40.726 42.566 1.00 8.40 416 VAL B O 1
ATOM 10191 N N . TRP B 1 394 ? -13.176 42.920 43.141 1.00 7.90 417 TRP B N 1
ATOM 10192 C CA . TRP B 1 394 ? -14.402 42.980 43.949 1.00 7.90 417 TRP B CA 1
ATOM 10193 C C . TRP B 1 394 ? -15.420 43.625 42.998 1.00 9.70 417 TRP B C 1
ATOM 10194 O O . TRP B 1 394 ? -15.286 44.799 42.625 1.00 10.07 417 TRP B O 1
ATOM 10205 N N . GLN B 1 395 ? -16.462 42.886 42.605 1.00 8.89 418 GLN B N 1
ATOM 10206 C CA . GLN B 1 395 ? -17.413 43.412 41.647 1.00 8.63 418 GLN B CA 1
ATOM 10207 C C . GLN B 1 395 ? -18.728 43.839 42.320 1.00 9.16 418 GLN B C 1
ATOM 10208 O O . GLN B 1 395 ? -19.483 42.970 42.766 1.00 8.93 418 GLN B O 1
ATOM 10214 N N . ASP B 1 396 ? -19.007 45.156 42.372 1.00 7.03 419 ASP B N 1
ATOM 10215 C CA . ASP B 1 396 ? -20.370 45.589 42.744 1.00 7.03 419 ASP B CA 1
ATOM 10216 C C . ASP B 1 396 ? -21.316 45.300 41.568 1.00 7.67 419 ASP B C 1
ATOM 10217 O O . ASP B 1 396 ? -20.912 45.388 40.384 1.00 8.04 419 ASP B O 1
ATOM 10222 N N . PHE B 1 397 ? -22.592 45.067 41.875 1.00 6.70 420 PHE B N 1
ATOM 10223 C CA . PHE B 1 397 ? -23.618 45.220 40.865 1.00 7.00 420 PHE B CA 1
ATOM 10224 C C . PHE B 1 397 ? -23.811 46.744 40.706 1.00 5.57 420 PHE B C 1
ATOM 10225 O O . PHE B 1 397 ? -23.420 47.541 41.617 1.00 6.21 420 PHE B O 1
ATOM 10233 N N . MET B 1 398 ? -24.459 47.149 39.610 1.00 6.44 421 MET B N 1
ATOM 10234 C CA . MET B 1 398 ? -24.483 48.581 39.228 1.00 6.42 421 MET B CA 1
ATOM 10235 C C . MET B 1 398 ? -25.643 49.377 39.881 1.00 6.10 421 MET B C 1
ATOM 10236 O O . MET B 1 398 ? -26.571 49.845 39.198 1.00 9.12 421 MET B O 1
ATOM 10241 N N . PHE B 1 399 ? -25.594 49.441 41.220 1.00 5.99 422 PHE B N 1
ATOM 10242 C CA . PHE B 1 399 ? -26.559 50.220 42.044 1.00 7.81 422 PHE B CA 1
ATOM 10243 C C . PHE B 1 399 ? -25.706 50.949 43.065 1.00 6.00 422 PHE B C 1
ATOM 10244 O O . PHE B 1 399 ? -24.820 50.358 43.665 1.00 7.39 422 PHE B O 1
ATOM 10252 N N . ALA B 1 400 ? -25.956 52.252 43.198 1.00 6.78 423 ALA B N 1
ATOM 10253 C CA . ALA B 1 400 ? -25.121 53.077 44.081 1.00 7.72 423 ALA B CA 1
ATOM 10254 C C . ALA B 1 400 ? -25.853 54.267 44.647 1.00 8.80 423 ALA B C 1
ATOM 10255 O O . ALA B 1 400 ? -26.475 55.030 43.897 1.00 8.86 423 ALA B O 1
ATOM 10257 N N . CYS B 1 401 ? -25.786 54.395 45.985 1.00 8.32 424 CYS B N 1
ATOM 10258 C CA . CYS B 1 401 ? -26.054 55.648 46.758 1.00 9.88 424 CYS B CA 1
ATOM 10259 C C . CYS B 1 401 ? -27.530 56.039 46.906 1.00 12.26 424 CYS B C 1
ATOM 10260 O O . CYS B 1 401 ? -27.861 56.963 47.653 1.00 15.78 424 CYS B O 1
ATOM 10263 N N . THR B 1 402 ? -28.399 55.398 46.176 1.00 10.56 425 THR B N 1
ATOM 10264 C CA . THR B 1 402 ? -29.839 55.675 46.285 1.00 10.94 425 THR B CA 1
ATOM 10265 C C . THR B 1 402 ? -30.616 54.360 46.398 1.00 11.31 425 THR B C 1
ATOM 10266 O O . THR B 1 402 ? -30.213 53.339 45.820 1.00 9.82 425 THR B O 1
ATOM 10270 N N . PRO B 1 403 ? -31.756 54.371 47.111 1.00 11.09 426 PRO B N 1
ATOM 10271 C CA . PRO B 1 403 ? -32.690 53.258 46.893 1.00 11.28 426 PRO B CA 1
ATOM 10272 C C . PRO B 1 403 ? -33.157 53.270 45.440 1.00 10.29 426 PRO B C 1
ATOM 10273 O O . PRO B 1 403 ? -33.189 54.331 44.788 1.00 8.82 426 PRO B O 1
ATOM 10277 N N . TYR B 1 404 ? -33.544 52.087 44.976 1.00 9.20 427 TYR B N 1
ATOM 10278 C CA . TYR B 1 404 ? -34.082 51.905 43.618 1.00 9.86 427 TYR B CA 1
ATOM 10279 C C . TYR B 1 404 ? -35.490 51.342 43.684 1.00 9.69 427 TYR B C 1
ATOM 10280 O O . TYR B 1 404 ? -35.903 50.822 44.750 1.00 9.73 427 TYR B O 1
ATOM 10289 N N . PRO B 1 405 ? -36.215 51.421 42.557 1.00 10.01 428 PRO B N 1
ATOM 10290 C CA . PRO B 1 405 ? -37.513 50.750 42.449 1.00 9.41 428 PRO B CA 1
ATOM 10291 C C . PRO B 1 405 ? -37.358 49.230 42.671 1.00 10.08 428 PRO B C 1
ATOM 10292 O O . PRO B 1 405 ? -36.234 48.684 42.711 1.00 9.98 428 PRO B O 1
ATOM 10296 N N . SER B 1 406 ? -38.489 48.555 42.839 1.00 9.60 429 SER B N 1
ATOM 10297 C CA . SER B 1 406 ? -38.456 47.118 43.113 1.00 10.15 429 SER B CA 1
ATOM 10298 C C . SER B 1 406 ? -39.727 46.440 42.548 1.00 10.13 429 SER B C 1
ATOM 10299 O O . SER B 1 406 ? -40.105 45.325 42.955 1.00 11.44 429 SER B O 1
ATOM 10302 N N . ASP B 1 407 ? -40.352 47.112 41.585 1.00 10.04 430 ASP B N 1
ATOM 10303 C CA . ASP B 1 407 ? -41.557 46.567 40.939 1.00 11.06 430 ASP B CA 1
ATOM 10304 C C . ASP B 1 407 ? -41.163 45.407 40.014 1.00 11.71 430 ASP B C 1
ATOM 10305 O O . ASP B 1 407 ? -40.003 45.284 39.573 1.00 11.03 430 ASP B O 1
ATOM 10310 N N . PRO B 1 408 ? -42.113 44.517 39.721 1.00 12.23 431 PRO B N 1
ATOM 10311 C CA . PRO B 1 408 ? -41.811 43.306 38.924 1.00 12.95 431 PRO B CA 1
ATOM 10312 C C . PRO B 1 408 ? -41.063 43.567 37.618 1.00 13.71 431 PRO B C 1
ATOM 10313 O O . PRO B 1 408 ? -40.048 42.901 37.334 1.00 13.67 431 PRO B O 1
ATOM 10317 N N . THR B 1 409 ? -41.486 44.561 36.818 1.00 13.63 432 THR B N 1
ATOM 10318 C CA . THR B 1 409 ? -40.813 44.820 35.550 1.00 14.16 432 THR B CA 1
ATOM 10319 C C . THR B 1 409 ? -39.344 45.219 35.745 1.00 13.25 432 THR B C 1
ATOM 10320 O O . THR B 1 409 ? -38.422 44.732 35.055 1.00 12.66 432 THR B O 1
ATOM 10324 N N . PHE B 1 410 ? -39.133 46.094 36.726 1.00 10.79 433 PHE B N 1
ATOM 10325 C CA . PHE B 1 410 ? -37.805 46.554 37.028 1.00 10.04 433 PHE B CA 1
ATOM 10326 C C . PHE B 1 410 ? -36.943 45.361 37.448 1.00 10.15 433 PHE B C 1
ATOM 10327 O O . PHE B 1 410 ? -35.790 45.201 36.962 1.00 10.12 433 PHE B O 1
ATOM 10335 N N . LEU B 1 411 ? -37.464 44.569 38.381 1.00 10.01 434 LEU B N 1
ATOM 10336 C CA . LEU B 1 411 ? -36.721 43.424 38.879 1.00 10.83 434 LEU B CA 1
ATOM 10337 C C . LEU B 1 411 ? -36.392 42.426 37.750 1.00 11.92 434 LEU B C 1
ATOM 10338 O O . LEU B 1 411 ? -35.302 41.823 37.727 1.00 12.21 434 LEU B O 1
ATOM 10343 N N . LYS B 1 412 ? -37.296 42.302 36.774 1.00 12.75 435 LYS B N 1
ATOM 10344 C CA . LYS B 1 412 ? -37.006 41.461 35.584 1.00 14.49 435 LYS B CA 1
ATOM 10345 C C . LYS B 1 412 ? -35.851 41.982 34.741 1.00 13.56 435 LYS B C 1
ATOM 10346 O O . LYS B 1 412 ? -34.994 41.189 34.297 1.00 13.93 435 LYS B O 1
ATOM 10352 N N . ARG B 1 413 ? -35.781 43.306 34.533 1.00 12.13 436 ARG B N 1
ATOM 10353 C CA . ARG B 1 413 ? -34.617 43.901 33.866 1.00 11.77 436 ARG B CA 1
ATOM 10354 C C . ARG B 1 413 ? -33.344 43.610 34.633 1.00 10.63 436 ARG B C 1
ATOM 10355 O O . ARG B 1 413 ? -32.333 43.280 34.053 1.00 10.04 436 ARG B O 1
ATOM 10363 N N . VAL B 1 414 ? -33.376 43.784 35.964 1.00 8.88 437 VAL B N 1
ATOM 10364 C CA . VAL B 1 414 ? -32.196 43.514 36.767 1.00 8.23 437 VAL B CA 1
ATOM 10365 C C . VAL B 1 414 ? -31.801 42.030 36.694 1.00 8.32 437 VAL B C 1
ATOM 10366 O O . VAL B 1 414 ? -30.620 41.742 36.592 1.00 8.93 437 VAL B O 1
ATOM 10370 N N . GLU B 1 415 ? -32.767 41.121 36.750 1.00 8.33 438 GLU B N 1
ATOM 10371 C CA . GLU B 1 415 ? -32.447 39.697 36.644 1.00 9.71 438 GLU B CA 1
ATOM 10372 C C . GLU B 1 415 ? -31.700 39.409 35.354 1.00 10.04 438 GLU B C 1
ATOM 10373 O O . GLU B 1 415 ? -30.668 38.752 35.390 1.00 10.82 438 GLU B O 1
ATOM 10379 N N . ALA B 1 416 ? -32.169 40.003 34.256 1.00 9.09 439 ALA B N 1
ATOM 10380 C CA . ALA B 1 416 ? -31.514 39.804 32.954 1.00 9.65 439 ALA B CA 1
ATOM 10381 C C . ALA B 1 416 ? -30.053 40.245 33.000 1.00 9.87 439 ALA B C 1
ATOM 10382 O O . ALA B 1 416 ? -29.195 39.533 32.491 1.00 10.37 439 ALA B O 1
ATOM 10384 N N . GLU B 1 417 ? -29.768 41.433 33.555 1.00 9.24 440 GLU B N 1
ATOM 10385 C CA . GLU B 1 417 ? -28.395 41.943 33.603 1.00 8.89 440 GLU B CA 1
ATOM 10386 C C . GLU B 1 417 ? -27.552 41.133 34.561 1.00 8.26 440 GLU B C 1
ATOM 10387 O O . GLU B 1 417 ? -26.367 40.904 34.317 1.00 8.62 440 GLU B O 1
ATOM 10393 N N . ALA B 1 418 ? -28.157 40.633 35.639 1.00 8.23 441 ALA B N 1
ATOM 10394 C CA . ALA 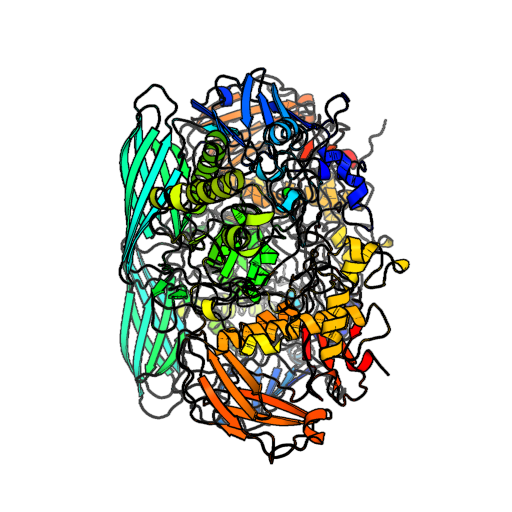B 1 418 ? -27.364 39.870 36.623 1.00 8.22 441 ALA B CA 1
ATOM 10395 C C . ALA B 1 418 ? -26.941 38.535 35.994 1.00 8.41 441 ALA B C 1
ATOM 10396 O O . ALA B 1 418 ? -25.761 38.173 36.034 1.00 8.37 441 ALA B O 1
ATOM 10398 N N . VAL B 1 419 ? -27.891 37.824 35.382 1.00 7.42 442 VAL B N 1
ATOM 10399 C CA . VAL B 1 419 ? -27.567 36.554 34.751 1.00 8.10 442 VAL B CA 1
ATOM 10400 C C . VAL B 1 419 ? -26.516 36.773 33.616 1.00 8.15 442 VAL B C 1
ATOM 10401 O O . VAL B 1 419 ? -25.536 36.023 33.510 1.00 9.45 442 VAL B O 1
ATOM 10405 N N . TYR B 1 420 ? -26.737 37.821 32.817 1.00 8.10 443 TYR B N 1
ATOM 10406 C CA . TYR B 1 420 ? -25.845 38.058 31.668 1.00 7.94 443 TYR B CA 1
ATOM 10407 C C . TYR B 1 420 ? -24.413 38.311 32.159 1.00 7.12 443 TYR B C 1
ATOM 10408 O O . TYR B 1 420 ? -23.444 37.698 31.647 1.00 6.84 443 TYR B O 1
ATOM 10417 N N . ASN B 1 421 ? -24.282 39.220 33.140 1.00 6.70 444 ASN B N 1
ATOM 10418 C CA . ASN B 1 421 ? -22.926 39.580 33.559 1.00 6.15 444 ASN B CA 1
ATOM 10419 C C . ASN B 1 421 ? -22.266 38.525 34.428 1.00 6.58 444 ASN B C 1
ATOM 10420 O O . ASN B 1 421 ? -21.048 38.369 34.373 1.00 7.22 444 ASN B O 1
ATOM 10425 N N . ILE B 1 422 ? -23.063 37.833 35.246 1.00 7.16 445 ILE B N 1
ATOM 10426 C CA . ILE B 1 422 ? -22.483 36.730 36.025 1.00 6.89 445 ILE B CA 1
ATOM 10427 C C . ILE B 1 422 ? -21.910 35.689 35.050 1.00 7.98 445 ILE B C 1
ATOM 10428 O O . ILE B 1 422 ? -20.756 35.300 35.189 1.00 8.51 445 ILE B O 1
ATOM 10433 N N . ARG B 1 423 ? -22.677 35.273 34.052 1.00 7.57 446 ARG B N 1
ATOM 10434 C CA A ARG B 1 423 ? -22.161 34.312 33.094 0.50 9.14 446 ARG B CA 1
ATOM 10435 C CA B ARG B 1 423 ? -22.121 34.299 33.149 0.50 9.08 446 ARG B CA 1
ATOM 10436 C C . ARG B 1 423 ? -20.961 34.851 32.321 1.00 9.37 446 ARG B C 1
ATOM 10437 O O . ARG B 1 423 ? -20.028 34.135 32.016 1.00 10.06 446 ARG B O 1
ATOM 10452 N N . ARG B 1 424 ? -20.998 36.148 31.996 1.00 7.98 447 ARG B N 1
ATOM 10453 C CA . ARG B 1 424 ? -19.923 36.745 31.233 1.00 7.76 447 ARG B CA 1
ATOM 10454 C C . ARG B 1 424 ? -18.631 36.745 32.038 1.00 7.26 447 ARG B C 1
ATOM 10455 O O . ARG B 1 424 ? -17.559 36.573 31.438 1.00 8.67 447 ARG B O 1
ATOM 10463 N N . LEU B 1 425 ? -18.708 36.959 33.367 1.00 6.69 448 LEU B N 1
ATOM 10464 C CA . LEU B 1 425 ? -17.508 37.269 34.191 1.00 8.23 448 LEU B CA 1
ATOM 10465 C C . LEU B 1 425 ? -16.988 36.050 35.002 1.00 7.59 448 LEU B C 1
ATOM 10466 O O . LEU B 1 425 ? -15.835 36.056 35.440 1.00 7.78 448 LEU B O 1
ATOM 10471 N N . ARG B 1 426 ? -17.834 35.015 35.154 1.00 7.23 449 ARG B N 1
ATOM 10472 C CA . ARG B 1 426 ? -17.565 33.962 36.164 1.00 8.27 449 ARG B CA 1
ATOM 10473 C C . ARG B 1 426 ? -16.342 33.074 35.897 1.00 8.11 449 ARG B C 1
ATOM 10474 O O . ARG B 1 426 ? -15.886 32.372 36.815 1.00 9.78 449 ARG B O 1
ATOM 10482 N N . ASN B 1 427 ? -15.811 33.050 34.670 1.00 7.23 450 ASN B N 1
ATOM 10483 C CA . ASN B 1 427 ? -14.602 32.229 34.403 1.00 8.21 450 ASN B CA 1
ATOM 10484 C C . ASN B 1 427 ? -13.293 32.962 34.738 1.00 8.19 450 ASN B C 1
ATOM 10485 O O . ASN B 1 427 ? -12.214 32.392 34.608 1.00 9.76 450 ASN B O 1
ATOM 10490 N N . HIS B 1 428 ? -13.376 34.229 35.158 1.00 7.56 451 HIS B N 1
ATOM 10491 C CA . HIS B 1 428 ? -12.132 34.980 35.407 1.00 6.59 451 HIS B CA 1
ATOM 10492 C C . HIS B 1 428 ? -11.474 34.662 36.707 1.00 7.24 451 HIS B C 1
ATOM 10493 O O . HIS B 1 428 ? -12.115 34.774 37.758 1.00 7.81 451 HIS B O 1
ATOM 10500 N N . ALA B 1 429 ? -10.187 34.285 36.639 1.00 7.82 452 ALA B N 1
ATOM 10501 C CA . ALA B 1 429 ? -9.392 33.996 37.829 1.00 7.60 452 ALA B CA 1
ATOM 10502 C C . ALA B 1 429 ? -9.443 35.173 38.807 1.00 7.23 452 ALA B C 1
ATOM 10503 O O . ALA B 1 429 ? -9.482 34.979 40.011 1.00 8.23 452 ALA B O 1
ATOM 10505 N N . SER B 1 430 ? -9.462 36.392 38.261 1.00 7.29 453 SER B N 1
ATOM 10506 C CA . SER B 1 430 ? -9.435 37.586 39.106 1.00 8.36 453 SER B CA 1
ATOM 10507 C C . SER B 1 430 ? -10.698 37.823 39.926 1.00 8.20 453 SER B C 1
ATOM 10508 O O . SER B 1 430 ? -10.652 38.450 40.989 1.00 9.57 453 SER B O 1
ATOM 10511 N N . LEU B 1 431 ? -11.832 37.357 39.408 1.00 7.45 454 LEU B N 1
ATOM 10512 C CA . LEU B 1 431 ? -13.105 37.670 40.057 1.00 8.33 454 LEU B CA 1
ATOM 10513 C C . LEU B 1 431 ? -13.162 37.013 41.420 1.00 9.55 454 LEU B C 1
ATOM 10514 O O . LEU B 1 431 ? -12.997 35.776 41.539 1.00 8.75 454 LEU B O 1
ATOM 10519 N N . ALA B 1 432 ? -13.272 37.848 42.463 1.00 9.40 455 ALA B N 1
ATOM 10520 C CA . ALA B 1 432 ? -13.191 37.363 43.846 1.00 9.22 455 ALA B CA 1
ATOM 10521 C C . ALA B 1 432 ? -14.494 37.385 44.619 1.00 9.61 455 ALA B C 1
ATOM 10522 O O . ALA B 1 432 ? -14.658 36.606 45.570 1.00 10.58 455 ALA B O 1
ATOM 10524 N N . MET B 1 433 ? -15.375 38.307 44.280 1.00 9.25 456 MET B N 1
ATOM 10525 C CA . MET B 1 433 ? -16.672 38.411 45.027 1.00 7.61 456 MET B CA 1
ATOM 10526 C C . MET B 1 433 ? -17.632 39.373 44.357 1.00 8.71 456 MET B C 1
ATOM 10527 O O . MET B 1 433 ? -17.205 40.181 43.540 1.00 8.21 456 MET B O 1
ATOM 10532 N N . TRP B 1 434 ? -18.906 39.237 44.709 1.00 7.41 457 TRP B N 1
ATOM 10533 C CA . TRP B 1 434 ? -19.978 40.137 44.214 1.00 8.37 457 TRP B CA 1
ATOM 10534 C C . TRP B 1 434 ? -20.533 40.946 45.395 1.00 7.50 457 TRP B C 1
ATOM 10535 O O . TRP B 1 434 ? -20.589 40.447 46.534 1.00 8.23 457 TRP B O 1
ATOM 10546 N N . CYS B 1 435 ? -20.912 42.182 45.139 1.00 7.74 458 CYS B N 1
ATOM 10547 C CA . CYS B 1 435 ? -21.492 43.027 46.194 1.00 7.99 458 CYS B CA 1
ATOM 10548 C C . CYS B 1 435 ? -22.736 43.687 45.635 1.00 7.29 458 CYS B C 1
ATOM 10549 O O . CYS B 1 435 ? -22.684 44.313 44.543 1.00 7.25 458 CYS B O 1
ATOM 10552 N N . GLY B 1 436 ? -23.866 43.566 46.335 1.00 7.33 459 GLY B N 1
ATOM 10553 C CA . GLY B 1 436 ? -25.106 44.099 45.822 1.00 6.62 459 GLY B CA 1
ATOM 10554 C C . GLY B 1 436 ? -25.128 45.569 45.360 1.00 5.65 459 GLY B C 1
ATOM 10555 O O . GLY B 1 436 ? -25.767 45.919 44.381 1.00 7.39 459 GLY B O 1
ATOM 10556 N N . ASN B 1 437 ? -24.491 46.449 46.126 1.00 6.77 460 ASN B N 1
ATOM 10557 C CA . ASN B 1 437 ? -24.578 47.883 45.810 1.00 7.11 460 ASN B CA 1
ATOM 10558 C C . ASN B 1 437 ? -23.547 48.617 46.627 1.00 6.89 460 ASN B C 1
ATOM 10559 O O . ASN B 1 437 ? -22.928 48.076 47.568 1.00 6.36 460 ASN B O 1
ATOM 10564 N N . ASN B 1 438 ? -23.346 49.862 46.231 1.00 6.29 461 ASN B N 1
ATOM 10565 C CA . ASN B 1 438 ? -22.597 50.780 47.056 1.00 7.19 461 ASN B CA 1
ATOM 10566 C C . ASN B 1 438 ? -23.500 51.689 47.912 1.00 6.62 461 ASN B C 1
ATOM 10567 O O . ASN B 1 438 ? -24.316 52.484 47.398 1.00 8.01 461 ASN B O 1
ATOM 10572 N N . GLU B 1 439 ? -23.346 51.538 49.225 1.00 7.29 462 GLU B N 1
ATOM 10573 C CA . GLU B 1 439 ? -23.883 52.481 50.239 1.00 7.50 462 GLU B CA 1
ATOM 10574 C C . GLU B 1 439 ? -25.409 52.654 50.300 1.00 8.20 462 GLU B C 1
ATOM 10575 O O . GLU B 1 439 ? -25.893 53.618 50.902 1.00 9.69 462 GLU B O 1
ATOM 10581 N N . ILE B 1 440 ? -26.186 51.730 49.730 1.00 7.36 463 ILE B N 1
ATOM 10582 C CA . ILE B 1 440 ? -27.636 52.000 49.711 1.00 7.82 463 ILE B CA 1
ATOM 10583 C C . ILE B 1 440 ? -28.226 51.751 51.100 1.00 8.49 463 ILE B C 1
ATOM 10584 O O . ILE B 1 440 ? -29.036 52.537 51.561 1.00 10.47 463 ILE B O 1
ATOM 10589 N N . LEU B 1 441 ? -27.832 50.672 51.751 1.00 9.97 464 LEU B N 1
ATOM 10590 C CA . LEU B 1 441 ? -28.385 50.493 53.129 1.00 10.46 464 LEU B CA 1
ATOM 10591 C C . LEU B 1 441 ? -27.953 51.634 54.030 1.00 11.69 464 LEU B C 1
ATOM 10592 O O . LEU B 1 441 ? -28.769 52.135 54.816 1.00 10.74 464 LEU B O 1
ATOM 10597 N N . GLU B 1 442 ? -26.695 52.054 53.910 1.00 11.63 465 GLU B N 1
ATOM 10598 C CA . GLU B 1 442 ? -26.209 53.239 54.636 1.00 13.82 465 GLU B CA 1
ATOM 10599 C C . GLU B 1 442 ? -27.101 54.464 54.408 1.00 14.13 465 GLU B C 1
ATOM 10600 O O . GLU B 1 442 ? -27.540 55.121 55.358 1.00 14.81 465 GLU B O 1
ATOM 10606 N N . ALA B 1 443 ? -27.441 54.725 53.147 1.00 13.26 466 ALA B N 1
ATOM 10607 C CA . ALA B 1 443 ? -28.320 55.845 52.811 1.00 14.40 466 ALA B CA 1
ATOM 10608 C C . ALA B 1 443 ? -29.714 55.700 53.461 1.00 15.26 466 ALA B C 1
ATOM 10609 O O . ALA B 1 443 ? -30.218 56.649 54.072 1.00 15.17 466 ALA B O 1
ATOM 10611 N N . LEU B 1 444 ? -30.289 54.496 53.389 1.00 14.58 467 LEU B N 1
ATOM 10612 C CA . LEU B 1 444 ? -31.628 54.211 53.968 1.00 15.06 467 LEU B CA 1
ATOM 10613 C C . LEU B 1 444 ? -31.629 54.352 55.478 1.00 16.49 467 LEU B C 1
ATOM 10614 O O . LEU B 1 444 ? -32.623 54.808 56.031 1.00 17.17 467 LEU B O 1
ATOM 10619 N N . LYS B 1 445 ? -30.513 54.007 56.129 1.00 15.67 468 LYS B N 1
ATOM 10620 C CA . LYS B 1 445 ? -30.432 54.096 57.615 1.00 16.47 468 LYS B CA 1
ATOM 10621 C C . LYS B 1 445 ? -29.967 55.437 58.155 1.00 18.29 468 LYS B C 1
ATOM 10622 O O . LYS B 1 445 ? -30.490 55.865 59.203 1.00 19.65 468 LYS B O 1
ATOM 10628 N N . TYR B 1 446 ? -29.040 56.106 57.473 1.00 17.72 469 TYR B N 1
ATOM 10629 C CA . TYR B 1 446 ? -28.260 57.225 58.040 1.00 20.31 469 TYR B CA 1
ATOM 10630 C C . TYR B 1 446 ? -28.227 58.568 57.289 1.00 22.98 469 TYR B C 1
ATOM 10631 O O . TYR B 1 446 ? -27.679 59.543 57.826 1.00 22.41 469 TYR B O 1
ATOM 10640 N N . TRP B 1 447 ? -28.721 58.634 56.046 1.00 25.16 470 TRP B N 1
ATOM 10641 C CA . TRP B 1 447 ? -28.517 59.869 55.241 1.00 28.27 470 TRP B CA 1
ATOM 10642 C C . TRP B 1 447 ? -29.783 60.671 55.387 1.00 30.47 470 TRP B C 1
ATOM 10643 O O . TRP B 1 447 ? -29.979 61.700 54.728 1.00 31.31 470 TRP B O 1
ATOM 10654 N N . GLY B 1 448 ? -30.600 60.205 56.329 1.00 32.99 471 GLY B N 1
ATOM 10655 C CA . GLY B 1 448 ? -32.005 60.562 56.467 1.00 36.14 471 GLY B CA 1
ATOM 10656 C C . GLY B 1 448 ? -32.865 59.391 55.908 1.00 38.28 471 GLY B C 1
ATOM 10657 O O . GLY B 1 448 ? -32.354 58.255 55.559 1.00 38.50 471 GLY B O 1
ATOM 10658 N N . PHE B 1 449 ? -34.179 59.613 55.974 1.00 38.87 472 PHE B N 1
ATOM 10659 C CA . PHE B 1 449 ? -35.029 59.411 54.795 1.00 39.89 472 PHE B CA 1
ATOM 10660 C C . PHE B 1 449 ? -36.344 60.081 54.586 1.00 41.30 472 PHE B C 1
ATOM 10661 O O . PHE B 1 449 ? -36.336 61.145 53.995 1.00 42.07 472 PHE B O 1
ATOM 10669 N N . GLU B 1 450 ? -37.483 59.523 55.071 1.00 42.90 473 GLU B N 1
ATOM 10670 C CA . GLU B 1 450 ? -37.638 59.029 56.465 1.00 43.81 473 GLU B CA 1
ATOM 10671 C C . GLU B 1 450 ? -38.173 60.265 57.193 1.00 43.72 473 GLU B C 1
ATOM 10672 O O . GLU B 1 450 ? -39.077 60.173 58.034 1.00 44.36 473 GLU B O 1
ATOM 10678 N N . LYS B 1 451 ? -37.610 61.423 56.838 1.00 42.85 474 LYS B N 1
ATOM 10679 C CA . LYS B 1 451 ? -38.292 62.700 57.060 1.00 41.50 474 LYS B CA 1
ATOM 10680 C C . LYS B 1 451 ? -38.585 63.357 55.693 1.00 39.86 474 LYS B C 1
ATOM 10681 O O . LYS B 1 451 ? -39.402 64.274 55.612 1.00 39.86 474 LYS B O 1
ATOM 10687 N N . LYS B 1 452 ? -37.915 62.875 54.638 1.00 37.21 475 LYS B N 1
ATOM 10688 C CA . LYS B 1 452 ? -38.133 63.338 53.262 1.00 35.17 475 LYS B CA 1
ATOM 10689 C C . LYS B 1 452 ? -39.332 62.644 52.611 1.00 32.73 475 LYS B C 1
ATOM 10690 O O . LYS B 1 452 ? -39.813 63.094 51.560 1.00 32.58 475 LYS B O 1
ATOM 10696 N N . PHE B 1 453 ? -39.804 61.558 53.228 1.00 29.96 476 PHE B N 1
ATOM 10697 C CA . PHE B 1 453 ? -40.839 60.723 52.605 1.00 27.68 476 PHE B CA 1
ATOM 10698 C C . PHE B 1 453 ? -41.895 60.372 53.604 1.00 27.09 476 PHE B C 1
ATOM 10699 O O . PHE B 1 453 ? -41.633 60.350 54.801 1.00 27.49 476 PHE B O 1
ATOM 10707 N N . THR B 1 454 ? -43.085 60.060 53.109 1.00 25.83 477 THR B N 1
ATOM 10708 C CA . THR B 1 454 ? -44.144 59.563 53.977 1.00 25.22 477 THR B CA 1
ATOM 10709 C C . THR B 1 454 ? -43.744 58.224 54.560 1.00 25.42 477 THR B C 1
ATOM 10710 O O . THR B 1 454 ? -42.897 57.509 54.000 1.00 23.60 477 THR B O 1
ATOM 10714 N N . PRO B 1 455 ? -44.344 57.853 55.695 1.00 25.17 478 PRO B N 1
ATOM 10715 C CA . PRO B 1 455 ? -44.103 56.531 56.251 1.00 24.60 478 PRO B CA 1
ATOM 10716 C C . PRO B 1 455 ? -44.319 55.387 55.249 1.00 24.58 478 PRO B C 1
ATOM 10717 O O . PRO B 1 455 ? -43.538 54.435 55.216 1.00 23.71 478 PRO B O 1
ATOM 10721 N N . GLU B 1 456 ? -45.368 55.489 54.439 1.00 22.52 479 GLU B N 1
ATOM 10722 C CA . GLU B 1 456 ? -45.711 54.445 53.498 1.00 21.38 479 GLU B CA 1
ATOM 10723 C C . GLU B 1 456 ? -44.602 54.330 52.433 1.00 19.44 479 GLU B C 1
ATOM 10724 O O . GLU B 1 456 ? -44.165 53.221 52.101 1.00 19.37 479 GLU B O 1
ATOM 10730 N N . VAL B 1 457 ? -44.170 55.471 51.920 1.00 17.87 480 VAL B N 1
ATOM 10731 C CA . VAL B 1 457 ? -43.135 55.475 50.863 1.00 17.06 480 VAL B CA 1
ATOM 10732 C C . VAL B 1 457 ? -41.835 54.937 51.449 1.00 16.94 480 VAL B C 1
ATOM 10733 O O . VAL B 1 457 ? -41.174 54.111 50.830 1.00 16.22 480 VAL B O 1
ATOM 10737 N N . TYR B 1 458 ? -41.482 55.380 52.661 1.00 16.21 481 TYR B N 1
ATOM 10738 C CA . TYR B 1 458 ? -40.227 54.913 53.271 1.00 17.46 481 TYR B CA 1
ATOM 10739 C C . TYR B 1 458 ? -40.280 53.387 53.489 1.00 17.54 481 TYR B C 1
ATOM 10740 O O . TYR B 1 458 ? -39.314 52.663 53.188 1.00 16.37 481 TYR B O 1
ATOM 10749 N N . GLN B 1 459 ? -41.408 52.884 53.996 1.00 17.65 482 GLN B N 1
ATOM 10750 C CA . GLN B 1 459 ? -41.569 51.448 54.176 1.00 18.97 482 GLN B CA 1
ATOM 10751 C C . GLN B 1 459 ? -41.433 50.671 52.874 1.00 17.26 482 GLN B C 1
ATOM 10752 O O . GLN B 1 459 ? -40.849 49.568 52.837 1.00 16.25 482 GLN B O 1
ATOM 10758 N N . GLY B 1 460 ? -42.019 51.234 51.819 1.00 15.35 483 GLY B N 1
ATOM 10759 C CA . GLY B 1 460 ? -41.881 50.660 50.478 1.00 14.20 483 GLY B CA 1
ATOM 10760 C C . GLY B 1 460 ? -40.409 50.585 50.048 1.00 13.76 483 GLY B C 1
ATOM 10761 O O . GLY B 1 460 ? -39.997 49.618 49.404 1.00 13.72 483 GLY B O 1
ATOM 10762 N N . LEU B 1 461 ? -39.647 51.613 50.369 1.00 12.71 484 LEU B N 1
ATOM 10763 C CA . LEU B 1 461 ? -38.207 51.646 50.010 1.00 12.25 484 LEU B CA 1
ATOM 10764 C C . LEU B 1 461 ? -37.482 50.541 50.754 1.00 12.92 484 LEU B C 1
ATOM 10765 O O . LEU B 1 461 ? -36.631 49.863 50.187 1.00 12.65 484 LEU B O 1
ATOM 10770 N N . MET B 1 462 ? -37.759 50.403 52.062 1.00 13.49 485 MET B N 1
ATOM 10771 C CA . MET B 1 462 ? -37.111 49.337 52.833 1.00 14.25 485 MET B CA 1
ATOM 10772 C C . MET B 1 462 ? -37.435 47.936 52.302 1.00 13.77 485 MET B C 1
ATOM 10773 O O . MET B 1 462 ? -36.562 47.087 52.211 1.00 13.60 485 MET B O 1
ATOM 10778 N N . HIS B 1 463 ? -38.724 47.679 52.013 1.00 13.30 486 HIS B N 1
ATOM 10779 C CA A HIS B 1 463 ? -39.172 46.426 51.443 0.50 13.57 486 HIS B CA 1
ATOM 10780 C CA B HIS B 1 463 ? -39.128 46.407 51.463 0.50 13.72 486 HIS B CA 1
ATOM 10781 C C . HIS B 1 463 ? -38.488 46.170 50.096 1.00 13.02 486 HIS B C 1
ATOM 10782 O O . HIS B 1 463 ? -38.031 45.064 49.809 1.00 13.59 486 HIS B O 1
ATOM 10795 N N . GLY B 1 464 ? -38.414 47.220 49.287 1.00 12.42 487 GLY B N 1
ATOM 10796 C CA . GLY B 1 464 ? -37.832 47.090 47.972 1.00 11.40 487 GLY B CA 1
ATOM 10797 C C . GLY B 1 464 ? -36.351 46.775 48.055 1.00 11.70 487 GLY B C 1
ATOM 10798 O O . GLY B 1 464 ? -35.820 46.060 47.206 1.00 11.86 487 GLY B O 1
ATOM 10799 N N . TYR B 1 465 ? -35.668 47.343 49.039 1.00 10.74 488 TYR B N 1
ATOM 10800 C CA . TYR B 1 465 ? -34.247 47.028 49.271 1.00 10.65 488 TYR B CA 1
ATOM 10801 C C . TYR B 1 465 ? -34.079 45.523 49.427 1.00 11.09 488 TYR B C 1
ATOM 10802 O O . TYR B 1 465 ? -33.219 44.898 48.806 1.00 10.34 488 TYR B O 1
ATOM 10811 N N . ASP B 1 466 ? -34.850 44.928 50.348 1.00 11.46 489 ASP B N 1
ATOM 10812 C CA . ASP B 1 466 ? -34.756 43.491 50.557 1.00 11.96 489 ASP B CA 1
ATOM 10813 C C . ASP B 1 466 ? -35.049 42.674 49.302 1.00 11.03 489 ASP B C 1
ATOM 10814 O O . ASP B 1 466 ? -34.326 41.732 49.000 1.00 11.39 489 ASP B O 1
ATOM 10819 N N . LYS B 1 467 ? -36.075 43.073 48.544 1.00 11.29 490 LYS B N 1
ATOM 10820 C CA . LYS B 1 467 ? -36.467 42.320 47.363 1.00 11.31 490 LYS B CA 1
ATOM 10821 C C . LYS B 1 467 ? -35.305 42.282 46.371 1.00 10.57 490 LYS B C 1
ATOM 10822 O O . LYS B 1 467 ? -35.117 41.271 45.699 1.00 10.38 490 LYS B O 1
ATOM 10828 N N . LEU B 1 468 ? -34.580 43.401 46.248 1.00 9.72 491 LEU B N 1
ATOM 10829 C CA . LEU B 1 468 ? -33.498 43.466 45.230 1.00 9.69 491 LEU B CA 1
ATOM 10830 C C . LEU B 1 468 ? -32.182 42.889 45.803 1.00 9.41 491 LEU B C 1
ATOM 10831 O O . LEU B 1 468 ? -31.564 42.007 45.187 1.00 9.72 491 LEU B O 1
ATOM 10836 N N . PHE B 1 469 ? -31.758 43.386 46.966 1.00 9.63 492 PHE B N 1
ATOM 10837 C CA . PHE B 1 469 ? -30.377 43.111 47.435 1.00 9.54 492 PHE B CA 1
ATOM 10838 C C . PHE B 1 469 ? -30.267 41.926 48.400 1.00 9.85 492 PHE B C 1
ATOM 10839 O O . PHE B 1 469 ? -29.178 41.386 48.599 1.00 9.96 492 PHE B O 1
ATOM 10847 N N . ARG B 1 470 ? -31.388 41.573 49.054 1.00 10.37 493 ARG B N 1
ATOM 10848 C CA . ARG B 1 470 ? -31.357 40.444 49.959 1.00 10.98 493 ARG B CA 1
ATOM 10849 C C . ARG B 1 470 ? -32.046 39.199 49.378 1.00 11.72 493 ARG B C 1
ATOM 10850 O O . ARG B 1 470 ? -31.929 38.089 49.958 1.00 12.81 493 ARG B O 1
ATOM 10858 N N . GLU B 1 471 ? -32.656 39.342 48.200 1.00 10.35 494 GLU B N 1
ATOM 10859 C CA . GLU B 1 471 ? -33.376 38.229 47.575 1.00 10.81 494 GLU B CA 1
ATOM 10860 C C . GLU B 1 471 ? -32.922 38.005 46.142 1.00 9.96 494 GLU B C 1
ATOM 10861 O O . GLU B 1 471 ? -32.228 37.058 45.879 1.00 10.93 494 GLU B O 1
ATOM 10867 N N . LEU B 1 472 ? -33.248 38.916 45.240 1.00 9.76 495 LEU B N 1
ATOM 10868 C CA . LEU B 1 472 ? -32.948 38.671 43.796 1.00 9.10 495 LEU B CA 1
ATOM 10869 C C . LEU B 1 472 ? -31.462 38.503 43.503 1.00 8.89 495 LEU B C 1
ATOM 10870 O O . LEU B 1 472 ? -31.074 37.490 42.928 1.00 9.51 495 LEU B O 1
ATOM 10875 N N . LEU B 1 473 ? -30.639 39.478 43.900 1.00 7.89 496 LEU B N 1
ATOM 10876 C CA . LEU B 1 473 ? -29.209 39.408 43.567 1.00 8.30 496 LEU B CA 1
ATOM 10877 C C . LEU B 1 473 ? -28.522 38.185 44.242 1.00 8.81 496 LEU B C 1
ATOM 10878 O O . LEU B 1 473 ? -27.842 37.430 43.587 1.00 9.82 496 LEU B O 1
ATOM 10883 N N . PRO B 1 474 ? -28.690 37.988 45.561 1.00 8.77 497 PRO B N 1
ATOM 10884 C CA . PRO B 1 474 ? -28.007 36.810 46.159 1.00 8.63 497 PRO B CA 1
ATOM 10885 C C . PRO B 1 474 ? -28.510 35.491 45.599 1.00 9.01 497 PRO B C 1
ATOM 10886 O O . PRO B 1 474 ? -27.751 34.548 45.510 1.00 10.47 497 PRO B O 1
ATOM 10890 N N . SER B 1 475 ? -29.793 35.424 45.233 1.00 9.22 498 SER B N 1
ATOM 10891 C CA A SER B 1 475 ? -30.321 34.178 44.674 0.50 9.98 498 SER B CA 1
ATOM 10892 C CA B SER B 1 475 ? -30.315 34.168 44.670 0.50 10.21 498 SER B CA 1
ATOM 10893 C C . SER B 1 475 ? -29.663 33.928 43.308 1.00 10.10 498 SER B C 1
ATOM 10894 O O . SER B 1 475 ? -29.360 32.777 42.936 1.00 10.68 498 SER B O 1
ATOM 10899 N N . THR B 1 476 ? -29.455 35.019 42.550 1.00 10.26 499 THR B N 1
ATOM 10900 C CA . THR B 1 476 ? -28.874 34.862 41.232 1.00 10.13 499 THR B CA 1
ATOM 10901 C C . THR B 1 476 ? -27.395 34.437 41.312 1.00 9.13 499 THR B C 1
ATOM 10902 O O . THR B 1 476 ? -26.924 33.574 40.543 1.00 10.78 499 THR B O 1
ATOM 10906 N N . VAL B 1 477 ? -26.679 35.000 42.274 1.00 9.37 500 VAL B N 1
ATOM 10907 C CA . VAL B 1 477 ? -25.297 34.610 42.481 1.00 9.26 500 VAL B CA 1
ATOM 10908 C C . VAL B 1 477 ? -25.238 33.169 42.978 1.00 10.69 500 VAL B C 1
ATOM 10909 O O . VAL B 1 477 ? -24.406 32.410 42.544 1.00 10.67 500 VAL B O 1
ATOM 10913 N N . LYS B 1 478 ? -26.167 32.779 43.855 1.00 11.19 501 LYS B N 1
ATOM 10914 C CA . LYS B 1 478 ? -26.201 31.384 44.324 1.00 12.33 501 LYS B CA 1
ATOM 10915 C C . LYS B 1 478 ? -26.433 30.407 43.184 1.00 12.45 501 LYS B C 1
ATOM 10916 O O . LYS B 1 478 ? -25.834 29.332 43.182 1.00 13.36 501 LYS B O 1
ATOM 10922 N N . GLU B 1 479 ? -27.236 30.799 42.192 1.00 10.64 502 GLU B N 1
ATOM 10923 C CA . GLU B 1 479 ? -27.549 29.922 41.077 1.00 11.74 502 GLU B CA 1
ATOM 10924 C C . GLU B 1 479 ? -26.414 29.888 40.045 1.00 10.90 502 GLU B C 1
ATOM 10925 O O . GLU B 1 479 ? -26.091 28.841 39.500 1.00 11.32 502 GLU B O 1
ATOM 10931 N N . PHE B 1 480 ? -25.853 31.060 39.756 1.00 9.97 503 PHE B N 1
ATOM 10932 C CA . PHE B 1 480 ? -24.927 31.175 38.595 1.00 9.55 503 PHE B CA 1
ATOM 10933 C C . PHE B 1 480 ? -23.464 31.364 38.972 1.00 9.84 503 PHE B C 1
ATOM 10934 O O . PHE B 1 480 ? -22.597 31.318 38.086 1.00 10.61 503 PHE B O 1
ATOM 10942 N N . ASP B 1 481 ? -23.164 31.570 40.250 1.00 9.31 504 ASP B N 1
ATOM 10943 C CA . ASP B 1 481 ? -21.748 31.657 40.638 1.00 10.08 504 ASP B CA 1
ATOM 10944 C C . ASP B 1 481 ? -21.651 31.169 42.070 1.00 10.74 504 ASP B C 1
ATOM 10945 O O . ASP B 1 481 ? -21.260 31.888 42.980 1.00 10.11 504 ASP B O 1
ATOM 10950 N N . SER B 1 482 ? -22.015 29.892 42.237 1.00 12.29 505 SER B N 1
ATOM 10951 C CA A SER B 1 482 ? -22.265 29.414 43.599 0.50 13.35 505 SER B CA 1
ATOM 10952 C CA B SER B 1 482 ? -22.253 29.289 43.532 0.50 12.87 505 SER B CA 1
ATOM 10953 C C . SER B 1 482 ? -21.008 29.298 44.447 1.00 13.00 505 SER B C 1
ATOM 10954 O O . SER B 1 482 ? -21.113 29.216 45.678 1.00 16.20 505 SER B O 1
ATOM 10959 N N . ASP B 1 483 ? -19.823 29.354 43.852 1.00 12.12 506 ASP B N 1
ATOM 10960 C CA . ASP B 1 483 ? -18.600 29.266 44.646 1.00 13.61 506 ASP B CA 1
ATOM 10961 C C . ASP B 1 483 ? -18.042 30.648 44.974 1.00 12.56 506 ASP B C 1
ATOM 10962 O O . ASP B 1 483 ? -16.925 30.733 45.500 1.00 13.39 506 ASP B O 1
ATOM 10967 N N . ARG B 1 484 ? -18.778 31.708 44.618 1.00 11.23 507 ARG B N 1
ATOM 10968 C CA . ARG B 1 484 ? -18.298 33.057 44.971 1.00 9.91 507 ARG B CA 1
ATOM 10969 C C . ARG B 1 484 ? -19.148 33.706 46.056 1.00 9.06 507 ARG B C 1
ATOM 10970 O O . ARG B 1 484 ? -20.377 33.567 46.108 1.00 11.08 507 ARG B O 1
ATOM 10978 N N . PHE B 1 485 ? -18.465 34.493 46.847 1.00 9.32 508 PHE B N 1
ATOM 10979 C CA . PHE B 1 485 ? -19.081 35.240 47.934 1.00 9.80 508 PHE B CA 1
ATOM 10980 C C . PHE B 1 485 ? -19.939 36.402 47.419 1.00 9.44 508 PHE B C 1
ATOM 10981 O O . PHE B 1 485 ? -19.568 37.084 46.425 1.00 8.96 508 PHE B O 1
ATOM 10989 N N . TYR B 1 486 ? -21.092 36.576 48.075 1.00 9.08 509 TYR B N 1
ATOM 10990 C CA . TYR B 1 486 ? -21.957 37.767 47.870 1.00 9.08 509 TYR B CA 1
ATOM 10991 C C . TYR B 1 486 ? -22.228 38.483 49.201 1.00 9.58 509 TYR B C 1
ATOM 10992 O O . TYR B 1 486 ? -22.464 37.826 50.212 1.00 10.41 509 TYR B O 1
ATOM 11001 N N . VAL B 1 487 ? -22.146 39.812 49.186 1.00 9.08 510 VAL B N 1
ATOM 11002 C CA . VAL B 1 487 ? -22.592 40.628 50.315 1.00 9.86 510 VAL B CA 1
ATOM 11003 C C . VAL B 1 487 ? -23.575 41.663 49.785 1.00 9.72 510 VAL B C 1
ATOM 11004 O O . VAL B 1 487 ? -23.433 42.132 48.654 1.00 8.48 510 VAL B O 1
ATOM 11008 N N . HIS B 1 488 ? -24.614 41.968 50.546 1.00 9.25 511 HIS B N 1
ATOM 11009 C CA . HIS B 1 488 ? -25.693 42.767 49.964 1.00 10.63 511 HIS B CA 1
ATOM 11010 C C . HIS B 1 488 ? -25.333 44.244 49.721 1.00 9.94 511 HIS B C 1
ATOM 11011 O O . HIS B 1 488 ? -25.977 44.884 48.916 1.00 10.45 511 HIS B O 1
ATOM 11018 N N . SER B 1 489 ? -24.354 44.775 50.460 1.00 9.16 512 SER B N 1
ATOM 11019 C CA . SER B 1 489 ? -23.994 46.185 50.330 1.00 9.67 512 SER B CA 1
ATOM 11020 C C . SER B 1 489 ? -22.586 46.380 50.887 1.00 8.89 512 SER B C 1
ATOM 11021 O O . SER B 1 489 ? -22.129 45.581 51.698 1.00 9.42 512 SER B O 1
ATOM 11024 N N . SER B 1 490 ? -21.905 47.410 50.397 1.00 9.10 513 SER B N 1
ATOM 11025 C CA . SER B 1 490 ? -20.648 47.898 50.991 1.00 8.17 513 SER B CA 1
ATOM 11026 C C . SER B 1 490 ? -20.879 49.369 51.380 1.00 9.23 513 SER B C 1
ATOM 11027 O O . SER B 1 490 ? -21.271 50.151 50.537 1.00 8.36 513 SER B O 1
ATOM 11030 N N . PRO B 1 491 ? -20.678 49.744 52.673 1.00 9.12 514 PRO B N 1
ATOM 11031 C CA . PRO B 1 491 ? -20.289 48.864 53.796 1.00 9.94 514 PRO B CA 1
ATOM 11032 C C . PRO B 1 491 ? -21.544 48.142 54.292 1.00 9.57 514 PRO B C 1
ATOM 11033 O O . PRO B 1 491 ? -22.630 48.715 54.282 1.00 9.91 514 PRO B O 1
ATOM 11037 N N . TYR B 1 492 ? -21.426 46.874 54.684 1.00 11.19 515 TYR B N 1
ATOM 11038 C CA . TYR B 1 492 ? -22.673 46.154 54.972 1.00 11.22 515 TYR B CA 1
ATOM 11039 C C . TYR B 1 492 ? -23.287 46.522 56.327 1.00 12.05 515 TYR B C 1
ATOM 11040 O O . TYR B 1 492 ? -24.509 46.394 56.502 1.00 13.32 515 TYR B O 1
ATOM 11049 N N . LEU B 1 493 ? -22.471 46.991 57.267 1.00 11.26 516 LEU B N 1
ATOM 11050 C CA A LEU B 1 493 ? -23.015 47.430 58.567 0.50 11.73 516 LEU B CA 1
ATOM 11051 C CA B LEU B 1 493 ? -23.019 47.439 58.560 0.50 11.96 516 LEU B CA 1
ATOM 11052 C C . LEU B 1 493 ? -22.322 48.664 59.154 1.00 11.74 516 LEU B C 1
ATOM 11053 O O . LEU B 1 493 ? -22.993 49.586 59.662 1.00 12.26 516 LEU B O 1
ATOM 11062 N N . ALA B 1 494 ? -20.997 48.660 59.110 1.00 10.71 517 ALA B N 1
ATOM 11063 C CA . ALA B 1 494 ? -20.210 49.714 59.727 1.00 10.48 517 ALA B CA 1
ATOM 11064 C C . ALA B 1 494 ? -20.586 51.056 59.113 1.00 11.14 517 ALA B C 1
ATOM 11065 O O . ALA B 1 494 ? -20.824 51.168 57.897 1.00 10.66 517 ALA B O 1
ATOM 11067 N N . ASN B 1 495 ? -20.617 52.084 59.949 1.00 10.52 518 ASN B N 1
ATOM 11068 C CA . ASN B 1 495 ? -20.925 53.428 59.470 1.00 10.96 518 ASN B CA 1
ATOM 11069 C C . ASN B 1 495 ? -19.917 54.390 60.107 1.00 11.52 518 ASN B C 1
ATOM 11070 O O . ASN B 1 495 ? -19.581 54.247 61.277 1.00 10.21 518 ASN B O 1
ATOM 11075 N N . TRP B 1 496 ? -19.457 55.377 59.347 1.00 10.72 519 TRP B N 1
ATOM 11076 C CA . TRP B 1 496 ? -18.346 56.236 59.831 1.00 10.94 519 TRP B CA 1
ATOM 11077 C C . TRP B 1 496 ? -18.747 57.147 61.002 1.00 11.12 519 TRP B C 1
ATOM 11078 O O . TRP B 1 496 ? -17.894 57.667 61.713 1.00 13.36 519 TRP B O 1
ATOM 11089 N N . GLY B 1 497 ? -20.044 57.345 61.176 1.00 12.52 520 GLY B N 1
ATOM 11090 C CA . GLY B 1 497 ? -20.539 58.044 62.361 1.00 14.34 520 GLY B CA 1
ATOM 11091 C C . GLY B 1 497 ? -20.857 57.181 63.579 1.00 15.25 520 GLY B C 1
ATOM 11092 O O . GLY B 1 497 ? -21.345 57.717 64.599 1.00 15.97 520 GLY B O 1
ATOM 11093 N N . ARG B 1 498 ? -20.564 55.881 63.508 1.00 14.07 521 ARG B N 1
ATOM 11094 C CA . ARG B 1 498 ? -20.908 54.922 64.601 1.00 14.95 521 ARG B CA 1
ATOM 11095 C C . ARG B 1 498 ? -19.673 54.161 65.013 1.00 15.44 521 ARG B C 1
ATOM 11096 O O . ARG B 1 498 ? -19.379 53.096 64.472 1.00 14.75 521 ARG B O 1
ATOM 11104 N N . PRO B 1 499 ? -18.898 54.730 65.957 1.00 14.70 522 PRO B N 1
ATOM 11105 C CA . PRO B 1 499 ? -17.619 54.103 66.263 1.00 14.78 522 PRO B CA 1
ATOM 11106 C C . PRO B 1 499 ? -17.720 52.643 66.714 1.00 13.09 522 PRO B C 1
ATOM 11107 O O . PRO B 1 499 ? -16.819 51.866 66.462 1.00 14.48 522 PRO B O 1
ATOM 11111 N N . GLU B 1 500 ? -18.827 52.268 67.344 1.00 13.40 523 GLU B N 1
ATOM 11112 C CA . GLU B 1 500 ? -18.979 50.922 67.870 1.00 12.93 523 GLU B CA 1
ATOM 11113 C C . GLU B 1 500 ? -19.212 49.914 66.770 1.00 12.58 523 GLU B C 1
ATOM 11114 O O . GLU B 1 500 ? -19.174 48.691 67.033 1.00 13.36 523 GLU B O 1
ATOM 11120 N N . SER B 1 501 ? -19.469 50.429 65.553 1.00 11.87 524 SER B N 1
ATOM 11121 C CA . SER B 1 501 ? -19.758 49.553 64.401 1.00 11.11 524 SER B CA 1
ATOM 11122 C C . SER B 1 501 ? -18.492 49.141 63.657 1.00 11.34 524 SER B C 1
ATOM 11123 O O . SER B 1 501 ? -18.567 48.254 62.806 1.00 12.01 524 SER B O 1
ATOM 11126 N N . TRP B 1 502 ? -17.343 49.752 63.984 1.00 10.98 525 TRP B N 1
ATOM 11127 C CA . TRP B 1 502 ? -16.131 49.592 63.108 1.00 11.51 525 TRP B CA 1
ATOM 11128 C C . TRP B 1 502 ? -15.501 48.206 63.164 1.00 10.71 525 TRP B C 1
ATOM 11129 O O . TRP B 1 502 ? -14.734 47.821 62.284 1.00 10.79 525 TRP B O 1
ATOM 11140 N N . GLY B 1 503 ? -15.813 47.454 64.226 1.00 10.84 526 GLY B N 1
ATOM 11141 C CA . GLY B 1 503 ? -15.267 46.105 64.342 1.00 9.97 526 GLY B CA 1
ATOM 11142 C C . GLY B 1 503 ? -16.071 45.080 63.552 1.00 9.67 526 GLY B C 1
ATOM 11143 O O . GLY B 1 503 ? -15.739 43.884 63.578 1.00 11.37 526 GLY B O 1
ATOM 11144 N N . THR B 1 504 ? -17.110 45.536 62.847 1.00 10.99 527 THR B N 1
ATOM 11145 C CA . THR B 1 504 ? -18.045 44.639 62.127 1.00 11.18 527 THR B CA 1
ATOM 11146 C C . THR B 1 504 ? -17.970 44.833 60.598 1.00 10.61 527 THR B C 1
ATOM 11147 O O . THR B 1 504 ? -18.594 45.783 60.057 1.00 12.70 527 THR B O 1
ATOM 11151 N N . GLY B 1 505 ? -17.255 43.923 59.936 1.00 10.72 528 GLY B N 1
ATOM 11152 C CA . GLY B 1 505 ? -17.195 43.949 58.467 1.00 10.57 528 GLY B CA 1
ATOM 11153 C C . GLY B 1 505 ? -16.395 45.134 57.924 1.00 10.32 528 GLY B C 1
ATOM 11154 O O . GLY B 1 505 ? -15.485 45.644 58.573 1.00 11.17 528 GLY B O 1
ATOM 11155 N N . ASP B 1 506 ? -16.707 45.537 56.685 1.00 9.56 529 ASP B N 1
ATOM 11156 C CA . ASP B 1 506 ? -15.908 46.539 55.999 1.00 9.01 529 ASP B CA 1
ATOM 11157 C C . ASP B 1 506 ? -16.409 47.940 56.315 1.00 8.51 529 ASP B C 1
ATOM 11158 O O . ASP B 1 506 ? -17.619 48.156 56.554 1.00 8.70 529 ASP B O 1
ATOM 11163 N N . SER B 1 507 ? -15.490 48.900 56.266 1.00 8.97 530 SER B N 1
ATOM 11164 C CA . SER B 1 507 ? -15.842 50.312 56.483 1.00 9.12 530 SER B CA 1
ATOM 11165 C C . SER B 1 507 ? -15.633 51.178 55.236 1.00 8.60 530 SER B C 1
ATOM 11166 O O . SER B 1 507 ? -14.587 51.016 54.544 1.00 8.26 530 SER B O 1
ATOM 11169 N N . HIS B 1 508 ? -16.554 52.133 55.030 1.00 8.13 531 HIS B N 1
ATOM 11170 C CA . HIS B 1 508 ? -16.251 53.352 54.242 1.00 8.56 531 HIS B CA 1
ATOM 11171 C C . HIS B 1 508 ? -16.043 54.452 55.280 1.00 8.60 531 HIS B C 1
ATOM 11172 O O . HIS B 1 508 ? -16.981 55.114 55.669 1.00 9.07 531 HIS B O 1
ATOM 11179 N N . ASN B 1 509 ? -14.809 54.599 55.756 1.00 8.47 532 ASN B N 1
ATOM 11180 C CA . ASN B 1 509 ? -14.654 55.587 56.854 1.00 9.32 532 ASN B CA 1
ATOM 11181 C C . ASN B 1 509 ? -14.384 56.957 56.303 1.00 9.62 532 ASN B C 1
ATOM 11182 O O . ASN B 1 509 ? -13.228 57.276 55.942 1.00 10.59 532 ASN B O 1
ATOM 11187 N N . TRP B 1 510 ? -15.445 57.763 56.259 1.00 8.62 533 TRP B N 1
ATOM 11188 C CA . TRP B 1 510 ? -15.371 59.087 55.599 1.00 8.98 533 TRP B CA 1
ATOM 11189 C C . TRP B 1 510 ? -15.235 60.174 56.662 1.00 9.01 533 TRP B C 1
ATOM 11190 O O . TRP B 1 510 ? -15.608 61.345 56.418 1.00 9.54 533 TRP B O 1
ATOM 11201 N N . GLY B 1 511 ? -14.694 59.792 57.831 1.00 10.72 534 GLY B N 1
ATOM 11202 C CA . GLY B 1 511 ? -14.362 60.835 58.842 1.00 10.80 534 GLY B CA 1
ATOM 11203 C C . GLY B 1 511 ? -13.370 61.834 58.248 1.00 10.40 534 GLY B C 1
ATOM 11204 O O . GLY B 1 511 ? -13.517 63.062 58.337 1.00 11.03 534 GLY B O 1
ATOM 11205 N N . VAL B 1 512 ? -12.314 61.311 57.642 1.00 10.23 535 VAL B N 1
ATOM 11206 C CA . VAL B 1 512 ? -11.442 62.161 56.795 1.00 10.20 535 VAL B CA 1
ATOM 11207 C C . VAL B 1 512 ? -12.196 62.564 55.515 1.00 10.10 535 VAL B C 1
ATOM 11208 O O . VAL B 1 512 ? -12.903 61.737 54.913 1.00 9.28 535 VAL B O 1
ATOM 11212 N N . TRP B 1 513 ? -12.070 63.843 55.136 1.00 8.63 536 TRP B N 1
ATOM 11213 C CA . TRP B 1 513 ? -12.836 64.494 54.076 1.00 9.66 536 TRP B CA 1
ATOM 11214 C C . TRP B 1 513 ? -14.233 64.869 54.615 1.00 9.99 536 TRP B C 1
ATOM 11215 O O . TRP B 1 513 ? -14.413 65.996 55.137 1.00 10.99 536 TRP B O 1
ATOM 11226 N N . TYR B 1 514 ? -15.217 63.975 54.510 1.00 10.76 537 TYR B N 1
ATOM 11227 C CA . TYR B 1 514 ? -16.600 64.414 54.857 1.00 10.73 537 TYR B CA 1
ATOM 11228 C C . TYR B 1 514 ? -16.789 64.844 56.309 1.00 12.02 537 TYR B C 1
ATOM 11229 O O . TYR B 1 514 ? -17.583 65.777 56.568 1.00 12.79 537 TYR B O 1
ATOM 11238 N N . GLY B 1 515 ? -16.107 64.165 57.219 1.00 10.97 538 GLY B N 1
ATOM 11239 C CA . GLY B 1 515 ? -16.180 64.477 58.663 1.00 11.34 538 GLY B CA 1
ATOM 11240 C C . GLY B 1 515 ? -15.134 65.484 59.125 1.00 12.11 538 GLY B C 1
ATOM 11241 O O . GLY B 1 515 ? -15.104 65.825 60.312 1.00 12.17 538 GLY B O 1
ATOM 11242 N N . LYS B 1 516 ? -14.309 65.978 58.180 1.00 11.79 539 LYS B N 1
ATOM 11243 C CA . LYS B 1 516 ? -13.251 66.973 58.436 1.00 12.64 539 LYS B CA 1
ATOM 11244 C C . LYS B 1 516 ? -12.195 66.506 59.433 1.00 11.94 539 LYS B C 1
ATOM 11245 O O . LYS B 1 516 ? -11.366 67.291 59.887 1.00 13.75 539 LYS B O 1
ATOM 11251 N N . LYS B 1 517 ? -12.159 65.199 59.712 1.00 10.71 540 LYS B N 1
ATOM 11252 C CA . LYS B 1 517 ? -11.238 64.661 60.718 1.00 10.22 540 LYS B CA 1
ATOM 11253 C C . LYS B 1 517 ? -9.791 64.760 60.274 1.00 10.95 540 LYS B C 1
ATOM 11254 O O . LYS B 1 517 ? -9.504 64.677 59.074 1.00 11.01 540 LYS B O 1
ATOM 11260 N N . PRO B 1 518 ? -8.863 64.962 61.213 1.00 12.44 541 PRO B N 1
ATOM 11261 C CA . PRO B 1 518 ? -7.458 64.982 60.750 1.00 11.51 541 PRO B CA 1
ATOM 11262 C C . PRO B 1 518 ? -6.975 63.611 60.312 1.00 12.10 541 PRO B C 1
ATOM 11263 O O . PRO B 1 518 ? -7.484 62.611 60.759 1.00 11.73 541 PRO B O 1
ATOM 11267 N N . PHE B 1 519 ? -5.968 63.566 59.450 1.00 12.31 542 PHE B N 1
ATOM 11268 C CA . PHE B 1 519 ? -5.405 62.261 59.038 1.00 11.52 542 PHE B CA 1
ATOM 11269 C C . PHE B 1 519 ? -4.962 61.355 60.175 1.00 12.34 542 PHE B C 1
ATOM 11270 O O . PHE B 1 519 ? -4.988 60.108 60.045 1.00 11.91 542 PHE B O 1
ATOM 11278 N N . GLU B 1 520 ? -4.543 61.939 61.304 1.00 12.33 543 GLU B N 1
ATOM 11279 C CA A GLU B 1 520 ? -4.164 61.171 62.509 0.50 12.96 543 GLU B CA 1
ATOM 11280 C CA B GLU B 1 520 ? -4.107 61.076 62.387 0.50 13.08 543 GLU B CA 1
ATOM 11281 C C . GLU B 1 520 ? -5.281 60.273 63.000 1.00 12.38 543 GLU B C 1
ATOM 11282 O O . GLU B 1 520 ? -5.054 59.253 63.675 1.00 12.14 543 GLU B O 1
ATOM 11293 N N . SER B 1 521 ? -6.521 60.666 62.709 1.00 11.73 544 SER B N 1
ATOM 11294 C CA . SER B 1 521 ? -7.646 59.817 63.132 1.00 12.65 544 SER B CA 1
ATOM 11295 C C . SER B 1 521 ? -7.593 58.411 62.519 1.00 12.60 544 SER B C 1
ATOM 11296 O O . SER B 1 521 ? -8.125 57.473 63.092 1.00 13.64 544 SER B O 1
ATOM 11299 N N . LEU B 1 522 ? -6.925 58.267 61.370 1.00 12.07 545 LEU B N 1
ATOM 11300 C CA . LEU B 1 522 ? -6.832 56.959 60.706 1.00 11.74 545 LEU B CA 1
ATOM 11301 C C . LEU B 1 522 ? -6.016 55.971 61.566 1.00 12.04 545 LEU B C 1
ATOM 11302 O O . LEU B 1 522 ? -6.139 54.765 61.414 1.00 11.77 545 LEU B O 1
ATOM 11307 N N . ASP B 1 523 ? -5.151 56.483 62.451 1.00 11.71 546 ASP B N 1
ATOM 11308 C CA . ASP B 1 523 ? -4.432 55.608 63.399 1.00 12.63 546 ASP B CA 1
ATOM 11309 C C . ASP B 1 523 ? -5.320 54.968 64.453 1.00 13.99 546 ASP B C 1
ATOM 11310 O O . ASP B 1 523 ? -5.041 53.875 64.941 1.00 14.86 546 ASP B O 1
ATOM 11315 N N . THR B 1 524 ? -6.380 55.655 64.811 1.00 13.22 547 THR B N 1
ATOM 11316 C CA . THR B 1 524 ? -7.226 55.199 65.925 1.00 14.50 547 THR B CA 1
ATOM 11317 C C . THR B 1 524 ? -8.547 54.591 65.462 1.00 14.95 547 THR B C 1
ATOM 11318 O O . THR B 1 524 ? -9.060 53.634 66.063 1.00 15.51 547 THR B O 1
ATOM 11322 N N . ASP B 1 525 ? -9.088 55.149 64.385 1.00 13.39 548 ASP B N 1
ATOM 11323 C CA . ASP B 1 525 ? -10.431 54.811 63.950 1.00 13.46 548 ASP B CA 1
ATOM 11324 C C . ASP B 1 525 ? -10.395 53.597 63.006 1.00 13.59 548 ASP B C 1
ATOM 11325 O O . ASP B 1 525 ? -10.778 53.728 61.842 1.00 15.00 548 ASP B O 1
ATOM 11330 N N . LEU B 1 526 ? -9.992 52.423 63.506 1.00 13.16 549 LEU B N 1
ATOM 11331 C CA . LEU B 1 526 ? -9.554 51.350 62.604 1.00 12.45 549 LEU B CA 1
ATOM 11332 C C . LEU B 1 526 ? -10.725 50.481 62.130 1.00 11.95 549 LEU B C 1
ATOM 11333 O O . LEU B 1 526 ? -11.676 50.228 62.883 1.00 13.92 549 LEU B O 1
ATOM 11338 N N . PRO B 1 527 ? -10.645 50.023 60.870 1.00 11.43 550 PRO B N 1
ATOM 11339 C CA . PRO B 1 527 ? -11.632 49.086 60.337 1.00 11.29 550 PRO B CA 1
ATOM 11340 C C . PRO B 1 527 ? -11.151 47.642 60.359 1.00 10.53 550 PRO B C 1
ATOM 11341 O O . PRO B 1 527 ? -9.941 47.399 60.438 1.00 11.50 550 PRO B O 1
ATOM 11345 N N . ARG B 1 528 ? -12.065 46.711 60.135 1.00 10.23 551 ARG B N 1
ATOM 11346 C CA . ARG B 1 528 ? -11.658 45.282 59.885 1.00 10.07 551 ARG B CA 1
ATOM 11347 C C . ARG B 1 528 ? -11.169 45.156 58.443 1.00 9.22 551 ARG B C 1
ATOM 11348 O O . ARG B 1 528 ? -10.471 44.241 58.104 1.00 10.14 551 ARG B O 1
ATOM 11356 N N . PHE B 1 529 ? -11.640 46.073 57.597 1.00 9.94 552 PHE B N 1
ATOM 11357 C CA . PHE B 1 529 ? -11.247 46.109 56.169 1.00 9.65 552 PHE B CA 1
ATOM 11358 C C . PHE B 1 529 ? -11.728 47.494 55.713 1.00 9.05 552 PHE B C 1
ATOM 11359 O O . PHE B 1 529 ? -12.893 47.838 55.946 1.00 10.71 552 PHE B O 1
ATOM 11367 N N . MET B 1 530 ? -10.847 48.306 55.118 1.00 7.87 553 MET B N 1
ATOM 11368 C CA . MET B 1 530 ? -11.283 49.662 54.669 1.00 7.92 553 MET B CA 1
ATOM 11369 C C . MET B 1 530 ? -11.651 49.549 53.200 1.00 8.20 553 MET B C 1
ATOM 11370 O O . MET B 1 530 ? -10.751 49.460 52.367 1.00 8.01 553 MET B O 1
ATOM 11375 N N . SER B 1 531 ? -12.953 49.455 52.884 1.00 7.19 554 SER B N 1
ATOM 11376 C CA . SER B 1 531 ? -13.342 49.386 51.473 1.00 8.62 554 SER B CA 1
ATOM 11377 C C . SER B 1 531 ? -13.450 50.785 50.795 1.00 7.39 554 SER B C 1
ATOM 11378 O O . SER B 1 531 ? -13.488 50.865 49.560 1.00 8.18 554 SER B O 1
ATOM 11381 N N . GLU B 1 532 ? -13.505 51.867 51.597 1.00 9.07 555 GLU B N 1
ATOM 11382 C CA . GLU B 1 532 ? -13.329 53.259 51.097 1.00 7.53 555 GLU B CA 1
ATOM 11383 C C . GLU B 1 532 ? -12.785 54.126 52.201 1.00 7.75 555 GLU B C 1
ATOM 11384 O O . GLU B 1 532 ? -13.269 54.051 53.345 1.00 7.94 555 GLU B O 1
ATOM 11390 N N . PHE B 1 533 ? -11.838 54.955 51.831 1.00 7.96 556 PHE B N 1
ATOM 11391 C CA . PHE B 1 533 ? -11.508 56.189 52.572 1.00 8.15 556 PHE B CA 1
ATOM 11392 C C . PHE B 1 533 ? -10.753 57.052 51.559 1.00 8.80 556 PHE B C 1
ATOM 11393 O O . PHE B 1 533 ? -10.218 56.541 50.549 1.00 8.03 556 PHE B O 1
ATOM 11401 N N . GLY B 1 534 ? -10.708 58.359 51.781 1.00 9.51 557 GLY B N 1
ATOM 11402 C CA . GLY B 1 534 ? -10.061 59.166 50.720 1.00 8.82 557 GLY B CA 1
ATOM 11403 C C . GLY B 1 534 ? -9.914 60.637 51.033 1.00 10.03 557 GLY B C 1
ATOM 11404 O O . GLY B 1 534 ? -10.455 61.133 52.045 1.00 9.87 557 GLY B O 1
ATOM 11405 N N . PHE B 1 535 ? -9.233 61.315 50.133 1.00 8.23 558 PHE B N 1
ATOM 11406 C CA . PHE B 1 535 ? -8.997 62.763 50.299 1.00 8.80 558 PHE B CA 1
ATOM 11407 C C . PHE B 1 535 ? -8.738 63.348 48.939 1.00 7.85 558 PHE B C 1
ATOM 11408 O O . PHE B 1 535 ? -8.109 62.686 48.113 1.00 9.28 558 PHE B O 1
ATOM 11416 N N . GLN B 1 536 ? -9.292 64.543 48.679 1.00 7.79 559 GLN B N 1
ATOM 11417 C CA . GLN B 1 536 ? -9.199 65.168 47.361 1.00 7.62 559 GLN B CA 1
ATOM 11418 C C . GLN B 1 536 ? -7.891 65.913 47.073 1.00 9.08 559 GLN B C 1
ATOM 11419 O O . GLN B 1 536 ? -7.175 66.355 48.005 1.00 9.26 559 GLN B O 1
ATOM 11425 N N . SER B 1 537 ? -7.616 66.094 45.774 1.00 8.80 560 SER B N 1
ATOM 11426 C CA . SER B 1 537 ? -6.655 67.098 45.344 1.00 11.12 560 SER B CA 1
ATOM 11427 C C . SER B 1 537 ? -7.008 67.659 43.993 1.00 9.99 560 SER B C 1
ATOM 11428 O O . SER B 1 537 ? -7.571 66.963 43.108 1.00 9.32 560 SER B O 1
ATOM 11431 N N . PHE B 1 538 ? -6.668 68.940 43.804 1.00 9.99 561 PHE B N 1
ATOM 11432 C CA . PHE B 1 538 ? -6.556 69.456 42.431 1.00 9.59 561 PHE B CA 1
ATOM 11433 C C . PHE B 1 538 ? -5.477 68.625 41.697 1.00 8.95 561 PHE B C 1
ATOM 11434 O O . PHE B 1 538 ? -4.424 68.327 42.262 1.00 9.55 561 PHE B O 1
ATOM 11442 N N . PRO B 1 539 ? -5.724 68.338 40.408 1.00 9.45 562 PRO B N 1
ATOM 11443 C CA . PRO B 1 539 ? -4.708 67.687 39.592 1.00 9.71 562 PRO B CA 1
ATOM 11444 C C . PRO B 1 539 ? -3.635 68.725 39.251 1.00 9.93 562 PRO B C 1
ATOM 11445 O O . PRO B 1 539 ? -3.841 69.939 39.506 1.00 8.61 562 PRO B O 1
ATOM 11449 N N . GLU B 1 540 ? -2.478 68.247 38.789 1.00 10.18 563 GLU B N 1
ATOM 11450 C CA . GLU B 1 540 ? -1.392 69.168 38.520 1.00 10.39 563 GLU B CA 1
ATOM 11451 C C . GLU B 1 540 ? -1.700 70.159 37.416 1.00 10.63 563 GLU B C 1
ATOM 11452 O O . GLU B 1 540 ? -2.694 70.047 36.673 1.00 9.62 563 GLU B O 1
ATOM 11458 N N . MET B 1 541 ? -0.855 71.182 37.345 1.00 10.43 564 MET B N 1
ATOM 11459 C CA . MET B 1 541 ? -1.139 72.355 36.478 1.00 10.58 564 MET B CA 1
ATOM 11460 C C . MET B 1 541 ? -1.362 72.058 34.992 1.00 9.69 564 MET B C 1
ATOM 11461 O O . MET B 1 541 ? -2.204 72.701 34.371 1.00 10.59 564 MET B O 1
ATOM 11466 N N . LYS B 1 542 ? -0.669 71.074 34.411 1.00 10.19 565 LYS B N 1
ATOM 11467 C CA . LYS B 1 542 ? -0.867 70.771 32.987 1.00 10.64 565 LYS B CA 1
ATOM 11468 C C . LYS B 1 542 ? -2.271 70.202 32.728 1.00 10.58 565 LYS B C 1
ATOM 11469 O O . LYS B 1 542 ? -2.842 70.427 31.658 1.00 12.36 565 LYS B O 1
ATOM 11475 N N . THR B 1 543 ? -2.818 69.512 33.742 1.00 10.06 566 THR B N 1
ATOM 11476 C CA . THR B 1 543 ? -4.251 69.086 33.696 1.00 9.46 566 THR B CA 1
ATOM 11477 C C . THR B 1 543 ? -5.218 70.241 33.945 1.00 9.92 566 THR B C 1
ATOM 11478 O O . THR B 1 543 ? -6.239 70.363 33.268 1.00 9.99 566 THR B O 1
ATOM 11482 N N . ILE B 1 544 ? -4.911 71.093 34.918 1.00 10.12 567 ILE B N 1
ATOM 11483 C CA . ILE B 1 544 ? -5.736 72.306 35.106 1.00 11.17 567 ILE B CA 1
ATOM 11484 C C . ILE B 1 544 ? -5.851 73.149 33.830 1.00 10.69 567 ILE B C 1
ATOM 11485 O O . ILE B 1 544 ? -6.939 73.618 33.469 1.00 11.25 567 ILE B O 1
ATOM 11490 N N . ALA B 1 545 ? -4.717 73.381 33.187 1.00 11.43 568 ALA B N 1
ATOM 11491 C CA . ALA B 1 545 ? -4.675 74.179 31.956 1.00 11.93 568 ALA B CA 1
ATOM 11492 C C . ALA B 1 545 ? -5.483 73.553 30.816 1.00 13.24 568 ALA B C 1
ATOM 11493 O O . ALA B 1 545 ? -5.906 74.256 29.870 1.00 14.61 568 ALA B O 1
ATOM 11495 N N . ALA B 1 546 ? -5.705 72.227 30.895 1.00 12.24 569 ALA B N 1
ATOM 11496 C CA . ALA B 1 546 ? -6.591 71.546 29.945 1.00 13.23 569 ALA B CA 1
ATOM 11497 C C . ALA B 1 546 ? -8.080 71.910 30.101 1.00 13.84 569 ALA B C 1
ATOM 11498 O O . ALA B 1 546 ? -8.862 71.707 29.156 1.00 16.34 569 ALA B O 1
ATOM 11500 N N . PHE B 1 547 ? -8.490 72.405 31.275 1.00 12.70 570 PHE B N 1
ATOM 11501 C CA . PHE B 1 547 ? -9.879 72.807 31.463 1.00 12.39 570 PHE B CA 1
ATOM 11502 C C . PHE B 1 547 ? -10.105 74.262 31.905 1.00 12.76 570 PHE B C 1
ATOM 11503 O O . PHE B 1 547 ? -11.245 74.696 32.089 1.00 13.16 570 PHE B O 1
ATOM 11511 N N . ALA B 1 548 ? -9.015 74.998 32.123 1.00 12.47 571 ALA B N 1
ATOM 11512 C CA . ALA B 1 548 ? -9.177 76.361 32.659 1.00 13.66 571 ALA B CA 1
ATOM 11513 C C . ALA B 1 548 ? -8.145 77.289 32.057 1.00 13.98 571 ALA B C 1
ATOM 11514 O O . ALA B 1 548 ? -7.087 76.868 31.629 1.00 14.98 571 ALA B O 1
ATOM 11516 N N . ALA B 1 549 ? -8.484 78.573 32.026 1.00 15.29 572 ALA B N 1
ATOM 11517 C CA . ALA B 1 549 ? -7.560 79.620 31.590 1.00 15.62 572 ALA B CA 1
ATOM 11518 C C . ALA B 1 549 ? -6.867 80.239 32.828 1.00 15.55 572 ALA B C 1
ATOM 11519 O O . ALA B 1 549 ? -7.383 80.151 33.936 1.00 15.51 572 ALA B O 1
ATOM 11521 N N . PRO B 1 550 ? -5.700 80.875 32.655 1.00 16.46 573 PRO B N 1
ATOM 11522 C CA . PRO B 1 550 ? -5.069 81.506 33.834 1.00 16.86 573 PRO B CA 1
ATOM 11523 C C . PRO B 1 550 ? -5.915 82.472 34.683 1.00 16.47 573 PRO B C 1
ATOM 11524 O O . PRO B 1 550 ? -5.774 82.485 35.903 1.00 17.28 573 PRO B O 1
ATOM 11528 N N . GLU B 1 551 ? -6.824 83.222 34.070 1.00 18.61 574 GLU B N 1
ATOM 11529 C CA . GLU B 1 551 ? -7.803 84.044 34.792 1.00 19.17 574 GLU B CA 1
ATOM 11530 C C . GLU B 1 551 ? -8.699 83.285 35.777 1.00 19.38 574 GLU B C 1
ATOM 11531 O O . GLU B 1 551 ? -9.288 83.887 36.687 1.00 19.19 574 GLU B O 1
ATOM 11537 N N . ASP B 1 552 ? -8.801 81.964 35.579 1.00 18.25 575 ASP B N 1
ATOM 11538 C CA . ASP B 1 552 ? -9.633 81.098 36.401 1.00 18.13 575 ASP B CA 1
ATOM 11539 C C . ASP B 1 552 ? -8.871 80.506 37.578 1.00 16.14 575 ASP B C 1
ATOM 11540 O O . ASP B 1 552 ? -9.445 79.725 38.355 1.00 14.85 575 ASP B O 1
ATOM 11545 N N . TYR B 1 553 ? -7.578 80.842 37.712 1.00 14.63 576 TYR B N 1
ATOM 11546 C CA . TYR B 1 553 ? -6.729 80.218 38.721 1.00 14.11 576 TYR B CA 1
ATOM 11547 C C . TYR B 1 553 ? -6.912 80.778 40.148 1.00 14.84 576 TYR B C 1
ATOM 11548 O O . TYR B 1 553 ? -6.018 81.434 40.717 1.00 14.71 576 TYR B O 1
ATOM 11557 N N . GLN B 1 554 ? -8.077 80.529 40.718 1.00 13.98 577 GLN B N 1
ATOM 11558 C CA . GLN B 1 554 ? -8.312 80.704 42.155 1.00 15.13 577 GLN B CA 1
ATOM 11559 C C . GLN B 1 554 ? -9.052 79.450 42.597 1.00 14.76 577 GLN B C 1
ATOM 11560 O O . GLN B 1 554 ? -9.847 78.904 41.801 1.00 13.85 577 GLN B O 1
ATOM 11566 N N . ILE B 1 555 ? -8.838 79.022 43.841 1.00 14.50 578 ILE B N 1
ATOM 11567 C CA . ILE B 1 555 ? -9.368 77.724 44.287 1.00 14.44 578 ILE B CA 1
ATOM 11568 C C . ILE B 1 555 ? -10.904 77.663 44.311 1.00 15.04 578 ILE B C 1
ATOM 11569 O O . ILE B 1 555 ? -11.456 76.550 44.228 1.00 14.25 578 ILE B O 1
ATOM 11574 N N . GLU B 1 556 ? -11.572 78.831 44.418 1.00 13.73 579 GLU B N 1
ATOM 11575 C CA . GLU B 1 556 ? -13.046 78.865 44.292 1.00 14.93 579 GLU B CA 1
ATOM 11576 C C . GLU B 1 556 ? -13.563 79.740 43.158 1.00 14.81 579 GLU B C 1
ATOM 11577 O O . GLU B 1 556 ? -14.686 80.272 43.227 1.00 15.39 579 GLU B O 1
ATOM 11583 N N . SER B 1 557 ? -12.812 79.800 42.063 1.00 14.84 580 SER B N 1
ATOM 11584 C CA . SER B 1 557 ? -13.292 80.430 40.857 1.00 14.48 580 SER B CA 1
ATOM 11585 C C . SER B 1 557 ? -14.521 79.648 40.314 1.00 15.26 580 SER B C 1
ATOM 11586 O O . SER B 1 557 ? -14.765 78.479 40.707 1.00 14.68 580 SER B O 1
ATOM 11589 N N . GLU B 1 558 ? -15.296 80.324 39.467 1.00 16.23 581 GLU B N 1
ATOM 11590 C CA . GLU B 1 558 ? -16.455 79.673 38.849 1.00 17.16 581 GLU B CA 1
ATOM 11591 C C . GLU B 1 558 ? -16.031 78.371 38.157 1.00 16.07 581 GLU B C 1
ATOM 11592 O O . GLU B 1 558 ? -16.670 77.340 38.380 1.00 16.14 581 GLU B O 1
ATOM 11598 N N . VAL B 1 559 ? -14.933 78.404 37.387 1.00 15.74 582 VAL B N 1
ATOM 11599 C CA . VAL B 1 559 ? -14.436 77.203 36.668 1.00 15.37 582 VAL B CA 1
ATOM 11600 C C . VAL B 1 559 ? -13.934 76.121 37.621 1.00 15.87 582 VAL B C 1
ATOM 11601 O O . VAL B 1 559 ? -14.215 74.927 37.413 1.00 13.87 582 VAL B O 1
ATOM 11605 N N . MET B 1 560 ? -13.187 76.508 38.654 1.00 14.24 583 MET B N 1
ATOM 11606 C CA . MET B 1 560 ? -12.705 75.493 39.616 1.00 13.70 583 MET B CA 1
ATOM 11607 C C . MET B 1 560 ? -13.875 74.842 40.338 1.00 14.09 583 MET B C 1
ATOM 11608 O O . MET B 1 560 ? -13.890 73.624 40.576 1.00 12.95 583 MET B O 1
ATOM 11613 N N . ASN B 1 561 ? -14.877 75.645 40.700 1.00 12.51 584 ASN B N 1
ATOM 11614 C CA . ASN B 1 561 ? -16.056 75.072 41.357 1.00 12.64 584 ASN B CA 1
ATOM 11615 C C . ASN B 1 561 ? -16.849 74.170 40.388 1.00 12.78 584 ASN B C 1
ATOM 11616 O O . ASN B 1 561 ? -17.466 73.181 40.813 1.00 12.98 584 ASN B O 1
ATOM 11621 N N . ALA B 1 562 ? -16.861 74.555 39.114 1.00 12.24 585 ALA B N 1
ATOM 11622 C CA . ALA B 1 562 ? -17.559 73.774 38.078 1.00 12.39 585 ALA B CA 1
ATOM 11623 C C . ALA B 1 562 ? -16.873 72.413 37.910 1.00 11.90 585 ALA B C 1
ATOM 11624 O O . ALA B 1 562 ? -17.471 71.483 37.352 1.00 12.89 585 ALA B O 1
ATOM 11626 N N . HIS B 1 563 ? -15.600 72.337 38.324 1.00 10.67 586 HIS B N 1
ATOM 11627 C CA . HIS B 1 563 ? -14.829 71.081 38.281 1.00 10.81 586 HIS B CA 1
ATOM 11628 C C . HIS B 1 563 ? -14.605 70.454 39.657 1.00 11.37 586 HIS B C 1
ATOM 11629 O O . HIS B 1 563 ? -13.617 69.775 39.896 1.00 11.40 586 HIS B O 1
ATOM 11636 N N . GLN B 1 564 ? -15.566 70.693 40.550 1.00 10.78 587 GLN B N 1
ATOM 11637 C CA . GLN B 1 564 ? -15.637 70.106 41.890 1.00 11.52 587 GLN B CA 1
ATOM 11638 C C . GLN B 1 564 ? -17.063 69.622 42.011 1.00 12.21 587 GLN B C 1
ATOM 11639 O O . GLN B 1 564 ? -18.003 70.410 41.778 1.00 14.37 587 GLN B O 1
ATOM 11645 N N . LYS B 1 565 ? -17.275 68.356 42.377 1.00 11.52 588 LYS B N 1
ATOM 11646 C CA . LYS B 1 565 ? -18.637 67.840 42.421 1.00 12.26 588 LYS B CA 1
ATOM 11647 C C . LYS B 1 565 ? -19.074 67.285 43.796 1.00 12.09 588 LYS B C 1
ATOM 11648 O O . LYS B 1 565 ? -20.224 66.809 43.976 1.00 13.67 588 LYS B O 1
ATOM 11654 N N . SER B 1 566 ? -18.173 67.347 44.777 1.00 13.04 589 SER B N 1
ATOM 11655 C CA . SER B 1 566 ? -18.491 66.819 46.103 1.00 14.58 589 SER B CA 1
ATOM 11656 C C . SER B 1 566 ? -19.392 67.805 46.868 1.00 14.42 589 SER B C 1
ATOM 11657 O O . SER B 1 566 ? -19.382 69.034 46.599 1.00 16.00 589 SER B O 1
ATOM 11660 N N . SER B 1 567 ? -20.115 67.273 47.844 1.00 15.20 590 SER B N 1
ATOM 11661 C CA . SER B 1 567 ? -20.961 68.074 48.741 1.00 16.18 590 SER B CA 1
ATOM 11662 C C . SER B 1 567 ? -20.136 69.022 49.614 1.00 18.12 590 SER B C 1
ATOM 11663 O O . SER B 1 567 ? -20.687 69.960 50.177 1.00 17.93 590 SER B O 1
ATOM 11666 N N . ILE B 1 568 ? -18.836 68.754 49.763 1.00 18.32 591 ILE B N 1
ATOM 11667 C CA A ILE B 1 568 ? -17.944 69.751 50.352 0.50 18.81 591 ILE B CA 1
ATOM 11668 C CA B ILE B 1 568 ? -17.912 69.751 50.361 0.50 19.14 591 ILE B CA 1
ATOM 11669 C C . ILE B 1 568 ? -16.794 69.952 49.370 1.00 20.16 591 ILE B C 1
ATOM 11670 O O . ILE B 1 568 ? -16.248 68.955 48.835 1.00 20.50 591 ILE B O 1
ATOM 11679 N N . GLY B 1 569 ? -16.451 71.217 49.133 1.00 20.24 592 GLY B N 1
ATOM 11680 C CA . GLY B 1 569 ? -15.597 71.556 47.998 1.00 18.76 592 GLY B CA 1
ATOM 11681 C C . GLY B 1 569 ? -14.159 71.962 48.248 1.00 18.37 592 GLY B C 1
ATOM 11682 O O . GLY B 1 569 ? -13.495 71.497 49.179 1.00 18.55 592 GLY B O 1
ATOM 11683 N N . ASN B 1 570 ? -13.689 72.816 47.344 1.00 16.04 593 ASN B N 1
ATOM 11684 C CA . ASN B 1 570 ? -12.261 73.143 47.225 1.00 15.23 593 ASN B CA 1
ATOM 11685 C C . ASN B 1 570 ? -11.716 73.790 48.478 1.00 14.13 593 ASN B C 1
ATOM 11686 O O . ASN B 1 570 ? -10.555 73.603 48.825 1.00 14.19 593 ASN B O 1
ATOM 11691 N N . SER B 1 571 ? -12.543 74.570 49.169 1.00 14.52 594 SER B N 1
ATOM 11692 C CA . SER B 1 571 ? -12.015 75.248 50.348 1.00 14.59 594 SER B CA 1
ATOM 11693 C C . SER B 1 571 ? -11.606 74.305 51.482 1.00 15.15 594 SER B C 1
ATOM 11694 O O . SER B 1 571 ? -10.729 74.639 52.305 1.00 14.20 594 SER B O 1
ATOM 11697 N N . LEU B 1 572 ? -12.183 73.092 51.512 1.00 12.67 595 LEU B N 1
ATOM 11698 C CA . LEU B 1 572 ? -11.820 72.117 52.529 1.00 11.48 595 LEU B CA 1
ATOM 11699 C C . LEU B 1 572 ? -10.334 71.685 52.385 1.00 10.43 595 LEU B C 1
ATOM 11700 O O . LEU B 1 572 ? -9.672 71.347 53.348 1.00 11.27 595 LEU B O 1
ATOM 11705 N N . ILE B 1 573 ? -9.867 71.624 51.136 1.00 10.46 596 ILE B N 1
ATOM 11706 C CA . ILE B 1 573 ? -8.464 71.327 50.909 1.00 10.75 596 ILE B CA 1
ATOM 11707 C C . ILE B 1 573 ? -7.589 72.365 51.637 1.00 11.39 596 ILE B C 1
ATOM 11708 O O . ILE B 1 573 ? -6.621 72.003 52.283 1.00 11.10 596 ILE B O 1
ATOM 11713 N N . ARG B 1 574 ? -7.918 73.643 51.466 1.00 11.35 597 ARG B N 1
ATOM 11714 C CA . ARG B 1 574 ? -7.186 74.681 52.179 1.00 11.77 597 ARG B CA 1
ATOM 11715 C C . ARG B 1 574 ? -7.197 74.488 53.708 1.00 11.75 597 ARG B C 1
ATOM 11716 O O . ARG B 1 574 ? -6.150 74.644 54.377 1.00 12.39 597 ARG B O 1
ATOM 11724 N N . THR B 1 575 ? -8.368 74.133 54.258 1.00 11.83 598 THR B N 1
ATOM 11725 C CA . THR B 1 575 ? -8.514 73.889 55.691 1.00 12.67 598 THR B CA 1
ATOM 11726 C C . THR B 1 575 ? -7.560 72.788 56.184 1.00 12.47 598 THR B C 1
ATOM 11727 O O . THR B 1 575 ? -6.830 72.970 57.183 1.00 12.00 598 THR B O 1
ATOM 11731 N N . TYR B 1 576 ? -7.532 71.656 55.461 1.00 10.82 599 TYR B N 1
ATOM 11732 C CA . TYR B 1 576 ? -6.608 70.600 55.799 1.00 10.95 599 TYR B CA 1
ATOM 11733 C C . TYR B 1 576 ? -5.171 71.056 55.610 1.00 9.98 599 TYR B C 1
ATOM 11734 O O . TYR B 1 576 ? -4.306 70.722 56.421 1.00 10.80 599 TYR B O 1
ATOM 11743 N N . MET B 1 577 ? -4.931 71.814 54.525 1.00 11.39 600 MET B N 1
ATOM 11744 C CA . MET B 1 577 ? -3.558 72.182 54.183 1.00 10.42 600 MET B CA 1
ATOM 11745 C C . MET B 1 577 ? -2.937 72.953 55.386 1.00 11.71 600 MET B C 1
ATOM 11746 O O . MET B 1 577 ? -1.796 72.691 55.760 1.00 11.28 600 MET B O 1
ATOM 11751 N N . GLU B 1 578 ? -3.732 73.857 55.954 1.00 12.48 601 GLU B N 1
ATOM 11752 C CA . GLU B 1 578 ? -3.268 74.739 57.043 1.00 13.72 601 GLU B CA 1
ATOM 11753 C C . GLU B 1 578 ? -2.806 73.940 58.251 1.00 13.19 601 GLU B C 1
ATOM 11754 O O . GLU B 1 578 ? -1.971 74.402 59.056 1.00 13.09 601 GLU B O 1
ATOM 11760 N N . ARG B 1 579 ? -3.353 72.730 58.426 1.00 12.43 602 ARG B N 1
ATOM 11761 C CA . ARG B 1 579 ? -3.003 71.914 59.575 1.00 13.08 602 ARG B CA 1
ATOM 11762 C C . ARG B 1 579 ? -1.563 71.436 59.523 1.00 12.82 602 ARG B C 1
ATOM 11763 O O . ARG B 1 579 ? -0.957 71.204 60.549 1.00 14.17 602 ARG B O 1
ATOM 11771 N N . ASP B 1 580 ? -1.031 71.284 58.310 1.00 11.96 603 ASP B N 1
ATOM 11772 C CA . ASP B 1 580 ? 0.228 70.579 58.149 1.00 12.31 603 ASP B CA 1
ATOM 11773 C C . ASP B 1 580 ? 1.272 71.335 57.339 1.00 12.00 603 ASP B C 1
ATOM 11774 O O . ASP B 1 580 ? 2.441 70.958 57.382 1.00 12.60 603 ASP B O 1
ATOM 11779 N N . TYR B 1 581 ? 0.855 72.358 56.617 1.00 12.04 604 TYR B N 1
ATOM 11780 C CA . TYR B 1 581 ? 1.714 73.107 55.681 1.00 11.88 604 TYR B CA 1
ATOM 11781 C C . TYR B 1 581 ? 1.445 74.598 55.816 1.00 12.81 604 TYR B C 1
ATOM 11782 O O . TYR B 1 581 ? 0.361 75.015 56.210 1.00 13.93 604 TYR B O 1
ATOM 11791 N N . ILE B 1 582 ? 2.430 75.384 55.441 1.00 13.18 605 ILE B N 1
ATOM 11792 C CA . ILE B 1 582 ? 2.181 76.832 55.285 1.00 13.06 605 ILE B CA 1
ATOM 11793 C C . ILE B 1 582 ? 1.418 76.980 53.957 1.00 13.68 605 ILE B C 1
ATOM 11794 O O . ILE B 1 582 ? 1.851 76.413 52.922 1.00 13.30 605 ILE B O 1
ATOM 11799 N N . ILE B 1 583 ? 0.266 77.671 53.968 1.00 12.83 606 ILE B N 1
ATOM 11800 C CA . ILE B 1 583 ? -0.522 77.848 52.711 1.00 13.67 606 ILE B CA 1
ATOM 11801 C C . ILE B 1 583 ? 0.187 78.796 51.769 1.00 13.60 606 ILE B C 1
ATOM 11802 O O . ILE B 1 583 ? 0.457 79.961 52.123 1.00 13.48 606 ILE B O 1
ATOM 11807 N N . PRO B 1 584 ? 0.524 78.331 50.557 1.00 12.72 607 PRO B N 1
ATOM 11808 C CA . PRO B 1 584 ? 1.155 79.254 49.607 1.00 12.94 607 PRO B CA 1
ATOM 11809 C C . PRO B 1 584 ? 0.238 80.342 49.054 1.00 13.06 607 PRO B C 1
ATOM 11810 O O . PRO B 1 584 ? -1.003 80.161 48.999 1.00 12.77 607 PRO B O 1
ATOM 11814 N N . GLU B 1 585 ? 0.860 81.431 48.593 1.00 14.13 608 GLU B N 1
ATOM 11815 C CA . GLU B 1 585 ? 0.124 82.534 47.985 1.00 15.26 608 GLU B CA 1
ATOM 11816 C C . GLU B 1 585 ? -0.415 82.213 46.596 1.00 14.97 608 GLU B C 1
ATOM 11817 O O . GLU B 1 585 ? -1.610 82.496 46.310 1.00 16.43 608 GLU B O 1
ATOM 11823 N N . SER B 1 586 ? 0.425 81.597 45.762 1.00 13.32 609 SER B N 1
ATOM 11824 C CA . SER B 1 586 ? 0.085 81.399 44.352 1.00 12.57 609 SER B CA 1
ATOM 11825 C C . SER B 1 586 ? -0.765 80.132 44.179 1.00 12.42 609 SER B C 1
ATOM 11826 O O . SER B 1 586 ? -0.598 79.148 44.930 1.00 12.76 609 SER B O 1
ATOM 11829 N N . PHE B 1 587 ? -1.651 80.206 43.194 1.00 12.34 610 PHE B N 1
ATOM 11830 C CA . PHE B 1 587 ? -2.454 79.017 42.821 1.00 11.73 610 PHE B CA 1
ATOM 11831 C C . PHE B 1 587 ? -1.555 77.833 42.472 1.00 10.90 610 PHE B C 1
ATOM 11832 O O . PHE B 1 587 ? -1.783 76.727 42.975 1.00 10.29 610 PHE B O 1
ATOM 11840 N N . GLU B 1 588 ? -0.534 78.047 41.613 1.00 11.44 611 GLU B N 1
ATOM 11841 C CA . GLU B 1 588 ? 0.403 76.970 41.271 1.00 10.87 611 GLU B CA 1
ATOM 11842 C C . GLU B 1 588 ? 1.049 76.293 42.464 1.00 12.33 611 GLU B C 1
ATOM 11843 O O . GLU B 1 588 ? 1.115 75.055 42.527 1.00 10.48 611 GLU B O 1
ATOM 11849 N N . ASP B 1 589 ? 1.525 77.084 43.447 1.00 11.50 612 ASP B N 1
ATOM 11850 C CA . ASP B 1 589 ? 2.150 76.500 44.607 1.00 12.86 612 ASP B CA 1
ATOM 11851 C C . ASP B 1 589 ? 1.130 75.786 45.492 1.00 11.29 612 ASP B C 1
ATOM 11852 O O . ASP B 1 589 ? 1.441 74.756 46.063 1.00 10.41 612 ASP B O 1
ATOM 11857 N N . PHE B 1 590 ? -0.084 76.330 45.561 1.00 10.34 613 PHE B N 1
ATOM 11858 C CA . PHE B 1 590 ? -1.168 75.702 46.299 1.00 9.71 613 PHE B CA 1
ATOM 11859 C C . PHE B 1 590 ? -1.457 74.308 45.716 1.00 9.46 613 PHE B C 1
ATOM 11860 O O . PHE B 1 590 ? -1.575 73.336 46.455 1.00 10.01 613 PHE B O 1
ATOM 11868 N N . VAL B 1 591 ? -1.494 74.220 44.385 1.00 9.18 614 VAL B N 1
ATOM 11869 C CA . VAL B 1 591 ? -1.804 72.925 43.715 1.00 8.50 614 VAL B CA 1
ATOM 11870 C C . VAL B 1 591 ? -0.694 71.921 44.008 1.00 9.23 614 VAL B C 1
ATOM 11871 O O . VAL B 1 591 ? -0.961 70.743 44.320 1.00 8.84 614 VAL B O 1
ATOM 11875 N N . TYR B 1 592 ? 0.564 72.387 43.953 1.00 8.59 615 TYR B N 1
ATOM 11876 C CA . TYR B 1 592 ? 1.667 71.499 44.275 1.00 9.47 615 TYR B CA 1
ATOM 11877 C C . TYR B 1 592 ? 1.570 70.993 45.714 1.00 7.94 615 TYR B C 1
ATOM 11878 O O . TYR B 1 592 ? 1.653 69.766 46.010 1.00 8.19 615 TYR B O 1
ATOM 11887 N N . VAL B 1 593 ? 1.415 71.918 46.666 1.00 9.14 616 VAL B N 1
ATOM 11888 C CA . VAL B 1 593 ? 1.302 71.500 48.072 1.00 8.55 616 VAL B CA 1
ATOM 11889 C C . VAL B 1 593 ? 0.054 70.604 48.307 1.00 8.47 616 VAL B C 1
ATOM 11890 O O . VAL B 1 593 ? 0.113 69.649 49.067 1.00 8.83 616 VAL B O 1
ATOM 11894 N N . GLY B 1 594 ? -1.013 70.887 47.576 1.00 9.33 617 GLY B N 1
ATOM 11895 C CA . GLY B 1 594 ? -2.239 70.060 47.645 1.00 10.01 617 GLY B CA 1
ATOM 11896 C C . GLY B 1 594 ? -1.965 68.621 47.201 1.00 9.85 617 GLY B C 1
ATOM 11897 O O . GLY B 1 594 ? -2.487 67.651 47.773 1.00 9.61 617 GLY B O 1
ATOM 11898 N N . LEU B 1 595 ? -1.097 68.467 46.215 1.00 9.25 618 LEU B N 1
ATOM 11899 C CA . LEU B 1 595 ? -0.795 67.100 45.768 1.00 8.89 618 LEU B CA 1
ATOM 11900 C C . LEU B 1 595 ? 0.013 66.385 46.873 1.00 8.29 618 LEU B C 1
ATOM 11901 O O . LEU B 1 595 ? -0.229 65.205 47.249 1.00 6.96 618 LEU B O 1
ATOM 11906 N N . VAL B 1 596 ? 1.009 67.107 47.419 1.00 7.99 619 VAL B N 1
ATOM 11907 C CA . VAL B 1 596 ? 1.815 66.555 48.484 1.00 8.27 619 VAL B CA 1
ATOM 11908 C C . VAL B 1 596 ? 0.946 66.144 49.690 1.00 8.06 619 VAL B C 1
ATOM 11909 O O . VAL B 1 596 ? 1.104 65.061 50.275 1.00 8.30 619 VAL B O 1
ATOM 11913 N N . LEU B 1 597 ? 0.022 67.050 50.037 1.00 9.35 620 LEU B N 1
ATOM 11914 C CA . LEU B 1 597 ? -0.900 66.905 51.158 1.00 8.82 620 LEU B CA 1
ATOM 11915 C C . LEU B 1 597 ? -1.731 65.637 51.019 1.00 8.64 620 LEU B C 1
ATOM 11916 O O . LEU B 1 597 ? -1.795 64.830 51.922 1.00 8.48 620 LEU B O 1
ATOM 11921 N N . GLN B 1 598 ? -2.353 65.490 49.863 1.00 8.40 621 GLN B N 1
ATOM 11922 C CA . GLN B 1 598 ? -3.208 64.314 49.642 1.00 9.05 621 GLN B CA 1
ATOM 11923 C C . GLN B 1 598 ? -2.363 63.031 49.767 1.00 9.64 621 GLN B C 1
ATOM 11924 O O . GLN B 1 598 ? -2.792 62.063 50.384 1.00 7.86 621 GLN B O 1
ATOM 11930 N N . GLY B 1 599 ? -1.169 63.035 49.164 1.00 8.63 622 GLY B N 1
ATOM 11931 C CA . GLY B 1 599 ? -0.268 61.881 49.251 1.00 9.68 622 GLY B CA 1
ATOM 11932 C C . GLY B 1 599 ? 0.135 61.530 50.658 1.00 10.06 622 GLY B C 1
ATOM 11933 O O . GLY B 1 599 ? 0.106 60.368 51.055 1.00 8.75 622 GLY B O 1
ATOM 11934 N N . GLN B 1 600 ? 0.537 62.534 51.435 1.00 9.51 623 GLN B N 1
ATOM 11935 C CA . GLN B 1 600 ? 1.049 62.283 52.774 1.00 9.37 623 GLN B CA 1
ATOM 11936 C C . GLN B 1 600 ? -0.043 61.847 53.732 1.00 9.67 623 GLN B C 1
ATOM 11937 O O . GLN B 1 600 ? 0.129 60.883 54.491 1.00 10.59 623 GLN B O 1
ATOM 11943 N N . GLY B 1 601 ? -1.184 62.513 53.637 1.00 8.79 624 GLY B N 1
ATOM 11944 C CA . GLY B 1 601 ? -2.346 62.218 54.522 1.00 9.08 624 GLY B CA 1
ATOM 11945 C C . GLY B 1 601 ? -2.866 60.788 54.265 1.00 8.95 624 GLY B C 1
ATOM 11946 O O . GLY B 1 601 ? -3.091 60.004 55.189 1.00 8.45 624 GLY B O 1
ATOM 11947 N N . MET B 1 602 ? -3.027 60.477 52.985 1.00 8.45 625 MET B N 1
ATOM 11948 C CA . MET B 1 602 ? -3.559 59.164 52.625 1.00 9.35 625 MET B CA 1
ATOM 11949 C C . MET B 1 602 ? -2.559 58.046 52.917 1.00 9.65 625 MET B C 1
ATOM 11950 O O . MET B 1 602 ? -2.960 56.974 53.387 1.00 10.05 625 MET B O 1
ATOM 11955 N N . ARG B 1 603 ? -1.270 58.264 52.661 1.00 9.96 626 ARG B N 1
ATOM 11956 C CA A ARG B 1 603 ? -0.253 57.253 53.006 0.50 10.31 626 ARG B CA 1
ATOM 11957 C CA B ARG B 1 603 ? -0.338 57.197 52.988 0.50 9.96 626 ARG B CA 1
ATOM 11958 C C . ARG B 1 603 ? -0.313 56.944 54.488 1.00 10.60 626 ARG B C 1
ATOM 11959 O O . ARG B 1 603 ? -0.136 55.810 54.911 1.00 10.13 626 ARG B O 1
ATOM 11974 N N . HIS B 1 604 ? -0.524 57.980 55.290 1.00 10.59 627 HIS B N 1
ATOM 11975 C CA . HIS B 1 604 ? -0.613 57.767 56.745 1.00 11.56 627 HIS B CA 1
ATOM 11976 C C . HIS B 1 604 ? -1.729 56.725 57.048 1.00 11.15 627 HIS B C 1
ATOM 11977 O O . HIS B 1 604 ? -1.576 55.817 57.875 1.00 11.92 627 HIS B O 1
ATOM 11984 N N . GLY B 1 605 ? -2.851 56.817 56.329 1.00 11.59 628 GLY B N 1
ATOM 11985 C CA . GLY B 1 605 ? -3.960 55.875 56.528 1.00 10.27 628 GLY B CA 1
ATOM 11986 C C . GLY B 1 605 ? -3.592 54.477 56.022 1.00 9.35 628 GLY B C 1
ATOM 11987 O O . GLY B 1 605 ? -3.788 53.480 56.723 1.00 9.10 628 GLY B O 1
ATOM 11988 N N . LEU B 1 606 ? -3.025 54.410 54.814 1.00 8.58 629 LEU B N 1
ATOM 11989 C CA . LEU B 1 606 ? -2.647 53.113 54.262 1.00 9.44 629 LEU B CA 1
ATOM 11990 C C . LEU B 1 606 ? -1.683 52.348 55.188 1.00 10.32 629 LEU B C 1
ATOM 11991 O O . LEU B 1 606 ? -1.812 51.140 55.382 1.00 9.44 629 LEU B O 1
ATOM 11996 N N . GLU B 1 607 ? -0.718 53.083 55.755 1.00 8.77 630 GLU B N 1
ATOM 11997 C CA . GLU B 1 607 ? 0.215 52.522 56.723 1.00 9.86 630 GLU B CA 1
ATOM 11998 C C . GLU B 1 607 ? -0.472 52.072 57.979 1.00 10.23 630 GLU B C 1
ATOM 11999 O O . GLU B 1 607 ? -0.142 51.006 58.514 1.00 9.92 630 GLU B O 1
ATOM 12005 N N . ALA B 1 608 ? -1.413 52.872 58.483 1.00 10.82 631 ALA B N 1
ATOM 12006 C CA . ALA B 1 608 ? -2.171 52.496 59.703 1.00 10.83 631 ALA B CA 1
ATOM 12007 C C . ALA B 1 608 ? -2.882 51.154 59.445 1.00 10.92 631 ALA B C 1
ATOM 12008 O O . ALA B 1 608 ? -2.951 50.277 60.302 1.00 11.14 631 ALA B O 1
ATOM 12010 N N . HIS B 1 609 ? -3.415 51.011 58.232 1.00 9.46 632 HIS B N 1
ATOM 12011 C CA . HIS B 1 609 ? -4.154 49.795 57.931 1.00 10.28 632 HIS B CA 1
ATOM 12012 C C . HIS B 1 609 ? -3.282 48.546 57.897 1.00 10.41 632 HIS B C 1
ATOM 12013 O O . HIS B 1 609 ? -3.603 47.564 58.558 1.00 10.26 632 HIS B O 1
ATOM 12020 N N . ARG B 1 610 ? -2.171 48.605 57.154 1.00 11.02 633 ARG B N 1
ATOM 12021 C CA . ARG B 1 610 ? -1.200 47.503 57.172 1.00 11.15 633 ARG B CA 1
ATOM 12022 C C . ARG B 1 610 ? -0.595 47.246 58.549 1.00 11.73 633 ARG B C 1
ATOM 12023 O O . ARG B 1 610 ? -0.435 46.072 58.967 1.00 10.98 633 ARG B O 1
ATOM 12031 N N . ARG B 1 611 ? -0.296 48.338 59.266 1.00 11.72 634 ARG B N 1
ATOM 12032 C CA . ARG B 1 611 ? 0.321 48.194 60.581 1.00 12.20 634 ARG B CA 1
ATOM 12033 C C . ARG B 1 611 ? -0.585 47.449 61.546 1.00 11.90 634 ARG B C 1
ATOM 12034 O O . ARG B 1 611 ? -0.110 46.706 62.400 1.00 13.14 634 ARG B O 1
ATOM 12042 N N . ASN B 1 612 ? -1.900 47.627 61.397 1.00 10.97 635 ASN B N 1
ATOM 12043 C CA . ASN B 1 612 ? -2.860 47.022 62.291 1.00 11.82 635 ASN B CA 1
ATOM 12044 C C . ASN B 1 612 ? -3.440 45.675 61.839 1.00 11.72 635 ASN B C 1
ATOM 12045 O O . ASN B 1 612 ? -4.524 45.275 62.276 1.00 12.57 635 ASN B O 1
ATOM 12050 N N . ARG B 1 613 ? -2.712 45.000 60.964 1.00 12.26 636 ARG B N 1
ATOM 12051 C CA . ARG B 1 613 ? -3.009 43.625 60.639 1.00 11.59 636 ARG B CA 1
ATOM 12052 C C . ARG B 1 613 ? -2.633 42.771 61.876 1.00 12.80 636 ARG B C 1
ATOM 12053 O O . ARG B 1 613 ? -1.573 43.033 62.491 1.00 12.71 636 ARG B O 1
ATOM 12061 N N . PRO B 1 614 ? -3.427 41.738 62.204 1.00 13.91 637 PRO B N 1
ATOM 12062 C CA . PRO B 1 614 ? -4.603 41.220 61.490 1.00 13.42 637 PRO B CA 1
ATOM 12063 C C . PRO B 1 614 ? -5.954 41.817 61.856 1.00 13.07 637 PRO B C 1
ATOM 12064 O O . PRO B 1 614 ? -6.953 41.412 61.265 1.00 13.26 637 PRO B O 1
ATOM 12068 N N . TYR B 1 615 ? -6.021 42.770 62.777 1.00 11.88 638 TYR B N 1
ATOM 12069 C CA . TYR B 1 615 ? -7.332 43.386 63.107 1.00 11.35 638 TYR B CA 1
ATOM 12070 C C . TYR B 1 615 ? -7.963 43.961 61.814 1.00 10.71 638 TYR B C 1
ATOM 12071 O O . TYR B 1 615 ? -9.122 43.714 61.511 1.00 10.24 638 TYR B O 1
ATOM 12080 N N . CYS B 1 616 ? -7.127 44.668 61.070 1.00 10.70 639 CYS B N 1
ATOM 12081 C CA . CYS B 1 616 ? -7.457 45.119 59.733 1.00 10.56 639 CYS B CA 1
ATOM 12082 C C . CYS B 1 616 ? -6.801 44.185 58.714 1.00 11.24 639 CYS B C 1
ATOM 12083 O O . CYS B 1 616 ? -5.612 43.857 58.806 1.00 12.26 639 CYS B O 1
ATOM 12086 N N . MET B 1 617 ? -7.580 43.824 57.706 1.00 10.50 640 MET B N 1
ATOM 12087 C CA . MET B 1 617 ? -7.113 42.919 56.678 1.00 11.15 640 MET B CA 1
ATOM 12088 C C . MET B 1 617 ? -7.209 43.475 55.276 1.00 10.32 640 MET B C 1
ATOM 12089 O O . MET B 1 617 ? -7.074 42.718 54.311 1.00 10.20 640 MET B O 1
ATOM 12094 N N . GLY B 1 618 ? -7.411 44.792 55.126 1.00 10.15 641 GLY B N 1
ATOM 12095 C CA . GLY B 1 618 ? -7.296 45.317 53.763 1.00 9.59 641 GLY B CA 1
ATOM 12096 C C . GLY B 1 618 ? -7.597 46.794 53.712 1.00 10.11 641 GLY B C 1
ATOM 12097 O O . GLY B 1 618 ? -8.272 47.342 54.591 1.00 10.24 641 GLY B O 1
ATOM 12098 N N . THR B 1 619 ? -7.156 47.400 52.641 1.00 8.54 642 THR B N 1
ATOM 12099 C CA . THR B 1 619 ? -7.436 48.814 52.405 1.00 9.20 642 THR B CA 1
ATOM 12100 C C . THR B 1 619 ? -7.568 49.090 50.909 1.00 9.09 642 THR B C 1
ATOM 12101 O O . THR B 1 619 ? -6.647 48.800 50.124 1.00 9.03 642 THR B O 1
ATOM 12105 N N . LEU B 1 620 ? -8.718 49.647 50.542 1.00 8.29 643 LEU B N 1
ATOM 12106 C CA . LEU B 1 620 ? -8.965 50.053 49.144 1.00 7.02 643 LEU B CA 1
ATOM 12107 C C . LEU B 1 620 ? -9.287 51.546 49.200 1.00 8.12 643 LEU B C 1
ATOM 12108 O O . LEU B 1 620 ? -10.410 51.935 49.644 1.00 9.78 643 LEU B O 1
ATOM 12113 N N . TYR B 1 621 ? -8.347 52.391 48.770 1.00 6.56 644 TYR B N 1
ATOM 12114 C CA . TYR B 1 621 ? -8.657 53.820 48.887 1.00 7.77 644 TYR B CA 1
ATOM 12115 C C . TYR B 1 621 ? -9.665 54.281 47.801 1.00 7.91 644 TYR B C 1
ATOM 12116 O O . TYR B 1 621 ? -9.793 53.649 46.728 1.00 8.24 644 TYR B O 1
ATOM 12125 N N . TRP B 1 622 ? -10.372 55.366 48.118 1.00 7.29 645 TRP B N 1
ATOM 12126 C CA . TRP B 1 622 ? -11.285 56.024 47.175 1.00 8.20 645 TRP B CA 1
ATOM 12127 C C . TRP B 1 622 ? -10.470 57.257 46.708 1.00 8.23 645 TRP B C 1
ATOM 12128 O O . TRP B 1 622 ? -10.197 58.114 47.545 1.00 9.10 645 TRP B O 1
ATOM 12139 N N . GLN B 1 623 ? -10.064 57.394 45.431 1.00 7.67 646 GLN B N 1
ATOM 12140 C CA . GLN B 1 623 ? -10.360 56.494 44.277 1.00 7.40 646 GLN B CA 1
ATOM 12141 C C . GLN B 1 623 ? -9.115 56.396 43.408 1.00 7.98 646 GLN B C 1
ATOM 12142 O O . GLN B 1 623 ? -8.184 57.202 43.519 1.00 6.43 646 GLN B O 1
ATOM 12148 N N . LEU B 1 624 ? -9.078 55.383 42.552 1.00 7.15 647 LEU B N 1
ATOM 12149 C CA . LEU B 1 624 ? -7.895 55.201 41.722 1.00 6.83 647 LEU B CA 1
ATOM 12150 C C . LEU B 1 624 ? -7.806 56.322 40.683 1.00 6.46 647 LEU B C 1
ATOM 12151 O O . LEU B 1 624 ? -6.746 56.933 40.507 1.00 8.54 647 LEU B O 1
ATOM 12156 N N . ASN B 1 625 ? -8.909 56.566 39.981 1.00 6.83 648 ASN B N 1
ATOM 12157 C CA . ASN B 1 625 ? -8.857 57.236 38.681 1.00 6.88 648 ASN B CA 1
ATOM 12158 C C . ASN B 1 625 ? -9.969 58.229 38.460 1.00 7.90 648 ASN B C 1
ATOM 12159 O O . ASN B 1 625 ? -10.863 58.373 39.311 1.00 7.33 648 ASN B O 1
ATOM 12164 N N . ASP B 1 626 ? -9.883 58.935 37.339 1.00 7.62 649 ASP B N 1
ATOM 12165 C CA . ASP B 1 626 ? -10.851 59.973 36.971 1.00 8.07 649 ASP B CA 1
ATOM 12166 C C . ASP B 1 626 ? -11.437 59.743 35.578 1.00 8.34 649 ASP B C 1
ATOM 12167 O O . ASP B 1 626 ? -10.796 59.127 34.710 1.00 8.77 649 ASP B O 1
ATOM 12172 N N . SER B 1 627 ? -12.666 60.245 35.395 1.00 8.06 650 SER B N 1
ATOM 12173 C CA . SER B 1 627 ? -13.403 60.087 34.148 1.00 9.24 650 SER B CA 1
ATOM 12174 C C . SER B 1 627 ? -13.297 61.340 33.252 1.00 8.85 650 SER B C 1
ATOM 12175 O O . SER B 1 627 ? -13.736 61.347 32.104 1.00 8.58 650 SER B O 1
ATOM 12178 N N . TRP B 1 628 ? -12.750 62.412 33.838 1.00 8.57 651 TRP B N 1
ATOM 12179 C CA . TRP B 1 628 ? -12.607 63.698 33.146 1.00 7.90 651 TRP B CA 1
ATOM 12180 C C . TRP B 1 628 ? -11.699 64.582 33.990 1.00 8.04 651 TRP B C 1
ATOM 12181 O O . TRP B 1 628 ? -11.354 64.202 35.100 1.00 8.13 651 TRP B O 1
ATOM 12192 N N . PRO B 1 629 ? -11.290 65.751 33.471 1.00 10.16 652 PRO B N 1
ATOM 12193 C CA . PRO B 1 629 ? -10.403 66.644 34.293 1.00 10.40 652 PRO B CA 1
ATOM 12194 C C . PRO B 1 629 ? -11.235 67.260 35.418 1.00 10.18 652 PRO B C 1
ATOM 12195 O O . PRO B 1 629 ? -12.267 67.942 35.146 1.00 10.52 652 PRO B O 1
ATOM 12199 N N . VAL B 1 630 ? -10.847 67.022 36.656 1.00 9.12 653 VAL B N 1
ATOM 12200 C CA . VAL B 1 630 ? -11.725 67.379 37.787 1.00 10.25 653 VAL B CA 1
ATOM 12201 C C . VAL B 1 630 ? -10.856 67.397 39.047 1.00 9.96 653 VAL B C 1
ATOM 12202 O O . VAL B 1 630 ? -9.757 66.809 39.058 1.00 9.92 653 VAL B O 1
ATOM 12206 N N . VAL B 1 631 ? -11.361 68.057 40.098 1.00 9.26 654 VAL B N 1
ATOM 12207 C CA . VAL B 1 631 ? -10.793 68.015 41.439 1.00 10.14 654 VAL B CA 1
ATOM 12208 C C . VAL B 1 631 ? -11.469 66.835 42.128 1.00 9.27 654 VAL B C 1
ATOM 12209 O O . VAL B 1 631 ? -12.692 66.802 42.286 1.00 10.40 654 VAL B O 1
ATOM 12213 N N . SER B 1 632 ? -10.698 65.821 42.491 1.00 7.93 655 SER B N 1
ATOM 12214 C CA A SER B 1 632 ? -11.311 64.604 43.023 0.75 8.55 655 SER B CA 1
ATOM 12215 C CA B SER B 1 632 ? -11.296 64.599 43.000 0.25 8.71 655 SER B CA 1
ATOM 12216 C C . SER B 1 632 ? -10.375 63.858 43.953 1.00 7.17 655 SER B C 1
ATOM 12217 O O . SER B 1 632 ? -9.251 64.290 44.188 1.00 9.72 655 SER B O 1
ATOM 12222 N N . TRP B 1 633 ? -10.837 62.692 44.433 1.00 8.30 656 TRP B N 1
ATOM 12223 C CA . TRP B 1 633 ? -10.066 61.853 45.322 1.00 7.97 656 TRP B CA 1
ATOM 12224 C C . TRP B 1 633 ? -9.057 60.923 44.581 1.00 8.58 656 TRP B C 1
ATOM 12225 O O . TRP B 1 633 ? -8.388 60.120 45.191 1.00 8.07 656 TRP B O 1
ATOM 12236 N N . SER B 1 634 ? -8.939 61.072 43.258 1.00 8.51 657 SER B N 1
ATOM 12237 C CA . SER B 1 634 ? -8.122 60.152 42.458 1.00 8.24 657 SER B CA 1
ATOM 12238 C C . SER B 1 634 ? -6.636 60.198 42.800 1.00 8.76 657 SER B C 1
ATOM 12239 O O . SER B 1 634 ? -6.134 61.227 43.310 1.00 8.48 657 SER B O 1
ATOM 12242 N N . SER B 1 635 ? -5.942 59.093 42.530 1.00 6.72 658 SER B N 1
ATOM 12243 C CA . SER B 1 635 ? -4.472 59.072 42.619 1.00 7.39 658 SER B CA 1
ATOM 12244 C C . SER B 1 635 ? -3.810 59.247 41.259 1.00 8.14 658 SER B C 1
ATOM 12245 O O . SER B 1 635 ? -2.618 59.518 41.161 1.00 8.23 658 SER B O 1
ATOM 12248 N N . ILE B 1 636 ? -4.603 59.067 40.215 1.00 8.77 659 ILE B N 1
ATOM 12249 C CA . ILE B 1 636 ? -4.114 59.268 38.843 1.00 8.14 659 ILE B CA 1
ATOM 12250 C C . ILE B 1 636 ? -5.150 60.154 38.161 1.00 8.75 659 ILE B C 1
ATOM 12251 O O . ILE B 1 636 ? -6.362 59.846 38.137 1.00 8.25 659 ILE B O 1
ATOM 12256 N N . ASP B 1 637 ? -4.697 61.276 37.598 1.00 7.74 660 ASP B N 1
ATOM 12257 C CA . ASP B 1 637 ? -5.649 62.197 36.977 1.00 6.86 660 ASP B CA 1
ATOM 12258 C C . ASP B 1 637 ? -6.119 61.687 35.609 1.00 7.28 660 ASP B C 1
ATOM 12259 O O . ASP B 1 637 ? -5.658 60.643 35.147 1.00 8.07 660 ASP B O 1
ATOM 12264 N N . TYR B 1 638 ? -7.026 62.423 34.974 1.00 7.80 661 TYR B N 1
ATOM 12265 C CA . TYR B 1 638 ? -7.696 61.921 33.758 1.00 8.00 661 TYR B CA 1
ATOM 12266 C C . TYR B 1 638 ? -6.675 61.731 32.610 1.00 8.87 661 TYR B C 1
ATOM 12267 O O . TYR B 1 638 ? -6.869 60.833 31.743 1.00 8.98 661 TYR B O 1
ATOM 12276 N N . TYR B 1 639 ? -5.595 62.514 32.628 1.00 9.33 662 TYR B N 1
ATOM 12277 C CA . TYR B 1 639 ? -4.521 62.425 31.597 1.00 10.53 662 TYR B CA 1
ATOM 12278 C C . TYR B 1 639 ? -3.458 61.367 31.852 1.00 9.87 662 TYR B C 1
ATOM 12279 O O . TYR B 1 639 ? -2.460 61.253 31.113 1.00 10.42 662 TYR B O 1
ATOM 12288 N N . GLY B 1 640 ? -3.661 60.622 32.926 1.00 9.22 663 GLY B N 1
ATOM 12289 C CA . GLY B 1 640 ? -2.789 59.528 33.302 1.00 10.20 663 GLY B CA 1
ATOM 12290 C C . GLY B 1 640 ? -1.590 59.933 34.140 1.00 9.53 663 GLY B C 1
ATOM 12291 O O . GLY B 1 640 ? -0.740 59.099 34.440 1.00 11.36 663 GLY B O 1
ATOM 12292 N N . ASN B 1 641 ? -1.552 61.196 34.575 1.00 9.86 664 ASN B N 1
ATOM 12293 C CA . ASN B 1 641 ? -0.449 61.641 35.453 1.00 8.61 664 ASN B CA 1
ATOM 12294 C C . ASN B 1 641 ? -0.621 61.104 36.858 1.00 8.98 664 ASN B C 1
ATOM 12295 O O . ASN B 1 641 ? -1.713 61.217 37.461 1.00 8.69 664 ASN B O 1
ATOM 12300 N N . TRP B 1 642 ? 0.420 60.456 37.362 1.00 8.20 665 TRP B N 1
ATOM 12301 C CA . TRP B 1 642 ? 0.385 60.001 38.737 1.00 8.32 665 TRP B CA 1
ATOM 12302 C C . TRP B 1 642 ? 0.413 61.228 39.632 1.00 8.83 665 TRP B C 1
ATOM 12303 O O . TRP B 1 642 ? 1.317 62.055 39.537 1.00 9.31 665 TRP B O 1
ATOM 12314 N N . LYS B 1 643 ? -0.545 61.315 40.535 1.00 8.29 666 LYS B N 1
ATOM 12315 C CA . LYS B 1 643 ? -0.456 62.326 41.617 1.00 8.20 666 LYS B CA 1
ATOM 12316 C C . LYS B 1 643 ? 0.553 61.834 42.645 1.00 8.46 666 LYS B C 1
ATOM 12317 O O . LYS B 1 643 ? 0.968 60.654 42.629 1.00 9.15 666 LYS B O 1
ATOM 12323 N N . ALA B 1 644 ? 0.911 62.692 43.622 1.00 7.76 667 ALA B N 1
ATOM 12324 C CA . ALA B 1 644 ? 1.754 62.224 44.713 1.00 9.08 667 ALA B CA 1
ATOM 12325 C C . ALA B 1 644 ? 1.177 60.953 45.360 1.00 8.65 667 ALA B C 1
ATOM 12326 O O . ALA B 1 644 ? 1.870 59.997 45.740 1.00 8.08 667 ALA B O 1
ATOM 12328 N N . LEU B 1 645 ? -0.147 60.951 45.509 1.00 8.48 668 LEU B N 1
ATOM 12329 C CA . LEU B 1 645 ? -0.822 59.812 46.100 1.00 7.97 668 LEU B CA 1
ATOM 12330 C C . LEU B 1 645 ? -0.465 58.479 45.429 1.00 7.34 668 LEU B C 1
ATOM 12331 O O . LEU B 1 645 ? -0.330 57.465 46.129 1.00 7.82 668 LEU B O 1
ATOM 12336 N N . HIS B 1 646 ? -0.285 58.460 44.118 1.00 8.19 669 HIS B N 1
ATOM 12337 C CA . HIS B 1 646 ? -0.045 57.131 43.510 1.00 8.39 669 HIS B CA 1
ATOM 12338 C C . HIS B 1 646 ? 1.377 56.600 43.861 1.00 8.69 669 HIS B C 1
ATOM 12339 O O . HIS B 1 646 ? 1.560 55.405 44.176 1.00 9.35 669 HIS B O 1
ATOM 12346 N N . TYR B 1 647 ? 2.362 57.514 43.896 1.00 8.72 670 TYR B N 1
ATOM 12347 C CA . TYR B 1 647 ? 3.745 57.132 44.364 1.00 8.71 670 TYR B CA 1
ATOM 12348 C C . TYR B 1 647 ? 3.687 56.727 45.803 1.00 9.70 670 TYR B C 1
ATOM 12349 O O . TYR B 1 647 ? 4.366 55.767 46.243 1.00 10.29 670 TYR B O 1
ATOM 12358 N N . GLN B 1 648 ? 2.887 57.460 46.586 1.00 9.83 671 GLN B N 1
ATOM 12359 C CA . GLN B 1 648 ? 2.767 57.152 48.018 1.00 10.40 671 GLN B CA 1
ATOM 12360 C C . GLN B 1 648 ? 2.099 55.807 48.269 1.00 9.34 671 GLN B C 1
ATOM 12361 O O . GLN B 1 648 ? 2.493 55.090 49.200 1.00 10.42 671 GLN B O 1
ATOM 12367 N N . ALA B 1 649 ? 1.078 55.471 47.470 1.00 10.10 672 ALA B N 1
ATOM 12368 C CA . ALA B 1 649 ? 0.430 54.161 47.589 1.00 10.52 672 ALA B CA 1
ATOM 12369 C C . ALA B 1 649 ? 1.427 53.057 47.224 1.00 10.52 672 ALA B C 1
ATOM 12370 O O . ALA B 1 649 ? 1.539 52.066 47.951 1.00 10.19 672 ALA B O 1
ATOM 12372 N N . LYS B 1 650 ? 2.178 53.286 46.148 1.00 10.59 673 LYS B N 1
ATOM 12373 C CA . LYS B 1 650 ? 3.210 52.329 45.708 1.00 11.34 673 LYS B CA 1
ATOM 12374 C C . LYS B 1 650 ? 4.148 52.049 46.907 1.00 10.62 673 LYS B C 1
ATOM 12375 O O . LYS B 1 650 ? 4.421 50.896 47.259 1.00 11.43 673 LYS B O 1
ATOM 12381 N N . ARG B 1 651 ? 4.620 53.120 47.561 1.00 10.76 674 ARG B N 1
ATOM 12382 C CA . ARG B 1 651 ? 5.536 52.959 48.685 1.00 11.23 674 ARG B CA 1
ATOM 12383 C C . ARG B 1 651 ? 4.840 52.297 49.870 1.00 11.41 674 ARG B C 1
ATOM 12384 O O . ARG B 1 651 ? 5.398 51.368 50.514 1.00 11.27 674 ARG B O 1
ATOM 12392 N N . ALA B 1 652 ? 3.595 52.708 50.135 1.00 9.84 675 ALA B N 1
ATOM 12393 C CA . ALA B 1 652 ? 2.903 52.174 51.322 1.00 10.02 675 ALA B CA 1
ATOM 12394 C C . ALA B 1 652 ? 2.495 50.728 51.166 1.00 10.06 675 ALA B C 1
ATOM 12395 O O . ALA B 1 652 ? 2.279 50.037 52.147 1.00 11.21 675 ALA B O 1
ATOM 12397 N N . PHE B 1 653 ? 2.433 50.285 49.916 1.00 9.62 676 PHE B N 1
ATOM 12398 C CA . PHE B 1 653 ? 2.058 48.915 49.585 1.00 9.27 676 PHE B CA 1
ATOM 12399 C C . PHE B 1 653 ? 3.242 48.005 49.313 1.00 10.94 676 PHE B C 1
ATOM 12400 O O . PHE B 1 653 ? 3.045 46.835 48.919 1.00 11.21 676 PHE B O 1
ATOM 12408 N N . ALA B 1 654 ? 4.462 48.512 49.493 1.00 10.83 677 ALA B N 1
ATOM 12409 C CA . ALA B 1 654 ? 5.652 47.725 49.192 1.00 12.45 677 ALA B CA 1
ATOM 12410 C C . ALA B 1 654 ? 5.591 46.412 49.985 1.00 12.63 677 ALA B C 1
ATOM 12411 O O . ALA B 1 654 ? 5.199 46.419 51.154 1.00 11.12 677 ALA B O 1
ATOM 12413 N N . PRO B 1 655 ? 5.957 45.269 49.358 1.00 12.63 678 PRO B N 1
ATOM 12414 C CA . PRO B 1 655 ? 5.933 44.003 50.113 1.00 12.89 678 PRO B CA 1
ATOM 12415 C C . PRO B 1 655 ? 6.526 44.075 51.527 1.00 12.94 678 PRO B C 1
ATOM 12416 O O . PRO B 1 655 ? 5.898 43.617 52.463 1.00 12.24 678 PRO B O 1
ATOM 12420 N N . VAL B 1 656 ? 7.719 44.664 51.657 1.00 12.45 679 VAL B N 1
ATOM 12421 C CA . VAL B 1 656 ? 8.302 44.880 52.976 1.00 12.63 679 VAL B CA 1
ATOM 12422 C C . VAL B 1 656 ? 8.365 46.390 53.218 1.00 11.71 679 VAL B C 1
ATOM 12423 O O . VAL B 1 656 ? 8.934 47.117 52.387 1.00 12.96 679 VAL B O 1
ATOM 12427 N N . LEU B 1 657 ? 7.814 46.806 54.354 1.00 12.04 680 LEU B N 1
ATOM 12428 C CA . LEU B 1 657 ? 7.724 48.217 54.738 1.00 12.97 680 LEU B CA 1
ATOM 12429 C C . LEU B 1 657 ? 8.219 48.417 56.168 1.00 12.94 680 LEU B C 1
ATOM 12430 O O . LEU B 1 657 ? 7.792 47.730 57.079 1.00 13.37 680 LEU B O 1
ATOM 12435 N N . ILE B 1 658 ? 9.139 49.371 56.324 1.00 13.97 681 ILE B N 1
ATOM 12436 C CA . ILE B 1 658 ? 9.496 49.876 57.648 1.00 13.90 681 ILE B CA 1
ATOM 12437 C C . ILE B 1 658 ? 8.523 51.024 57.933 1.00 13.32 681 ILE B C 1
ATOM 12438 O O . ILE B 1 658 ? 8.485 52.026 57.181 1.00 12.67 681 ILE B O 1
ATOM 12443 N N . ASN B 1 659 ? 7.777 50.925 59.023 1.00 13.20 682 ASN B N 1
ATOM 12444 C CA . ASN B 1 659 ? 6.796 51.947 59.326 1.00 13.54 682 ASN B CA 1
ATOM 12445 C C . ASN B 1 659 ? 7.056 52.564 60.703 1.00 12.93 682 ASN B C 1
ATOM 12446 O O . ASN B 1 659 ? 6.598 52.027 61.711 1.00 14.25 682 ASN B O 1
ATOM 12451 N N . PRO B 1 660 ? 7.808 53.688 60.717 1.00 14.27 683 PRO B N 1
ATOM 12452 C CA . PRO B 1 660 ? 7.882 54.474 61.963 1.00 14.36 683 PRO B CA 1
ATOM 12453 C C . PRO B 1 660 ? 6.572 55.212 62.184 1.00 15.08 683 PRO B C 1
ATOM 12454 O O . PRO B 1 660 ? 6.090 55.913 61.278 1.00 15.67 683 PRO B O 1
ATOM 12458 N N . ILE B 1 661 ? 6.029 55.085 63.385 1.00 14.44 684 ILE B N 1
ATOM 12459 C CA . ILE B 1 661 ? 4.818 55.793 63.763 1.00 15.63 684 ILE B CA 1
ATOM 12460 C C . ILE B 1 661 ? 5.060 56.548 65.084 1.00 15.65 684 ILE B C 1
ATOM 12461 O O . ILE B 1 661 ? 5.457 55.953 66.087 1.00 16.67 684 ILE B O 1
ATOM 12466 N N . GLN B 1 662 ? 4.814 57.843 65.052 1.00 15.52 685 GLN B N 1
ATOM 12467 C CA . GLN B 1 662 ? 5.057 58.682 66.214 1.00 16.50 685 GLN B CA 1
ATOM 12468 C C . GLN B 1 662 ? 3.725 59.160 66.782 1.00 18.12 685 GLN B C 1
ATOM 12469 O O . GLN B 1 662 ? 2.924 59.805 66.088 1.00 17.08 685 GLN B O 1
ATOM 12475 N N . GLN B 1 663 ? 3.493 58.865 68.059 1.00 20.18 686 GLN B N 1
ATOM 12476 C CA . GLN B 1 663 ? 2.283 59.352 68.768 1.00 22.20 686 GLN B CA 1
ATOM 12477 C C . GLN B 1 663 ? 2.646 59.661 70.222 1.00 23.23 686 GLN B C 1
ATOM 12478 O O . GLN B 1 663 ? 3.498 58.991 70.783 1.00 24.26 686 GLN B O 1
ATOM 12484 N N . ASN B 1 664 ? 2.028 60.687 70.796 1.00 25.84 687 ASN B N 1
ATOM 12485 C CA . ASN B 1 664 ? 2.265 61.057 72.207 1.00 27.65 687 ASN B CA 1
ATOM 12486 C C . ASN B 1 664 ? 3.772 61.230 72.525 1.00 27.88 687 ASN B C 1
ATOM 12487 O O . ASN B 1 664 ? 4.275 60.742 73.558 1.00 28.25 687 ASN B O 1
ATOM 12492 N N . ASP B 1 665 ? 4.471 61.899 71.612 1.00 27.16 688 ASP B N 1
ATOM 12493 C CA . ASP B 1 665 ? 5.925 62.114 71.670 1.00 27.49 688 ASP B CA 1
ATOM 12494 C C . ASP B 1 665 ? 6.776 60.867 71.869 1.00 25.96 688 ASP B C 1
ATOM 12495 O O . ASP B 1 665 ? 7.848 60.909 72.483 1.00 26.51 688 ASP B O 1
ATOM 12500 N N . SER B 1 666 ? 6.313 59.763 71.290 1.00 24.42 689 SER B N 1
ATOM 12501 C CA . SER B 1 666 ? 7.044 58.529 71.356 1.00 23.00 689 SER B CA 1
ATOM 12502 C C . SER B 1 666 ? 7.041 57.889 69.979 1.00 21.85 689 SER B C 1
ATOM 12503 O O . SER B 1 666 ? 6.047 57.983 69.275 1.00 21.15 689 SER B O 1
ATOM 12506 N N . LEU B 1 667 ? 8.154 57.257 69.615 1.00 20.77 690 LEU B N 1
ATOM 12507 C CA . LEU B 1 667 ? 8.309 56.647 68.291 1.00 19.84 690 LEU B CA 1
ATOM 12508 C C . LEU B 1 667 ? 8.269 55.118 68.407 1.00 19.27 690 LEU B C 1
ATOM 12509 O O . LEU B 1 667 ? 8.965 54.525 69.235 1.00 18.99 690 LEU B O 1
ATOM 12514 N N . SER B 1 668 ? 7.464 54.469 67.566 1.00 18.15 691 SER B N 1
ATOM 12515 C CA . SER B 1 668 ? 7.513 53.012 67.470 1.00 17.44 691 SER B CA 1
ATOM 12516 C C . SER B 1 668 ? 7.861 52.715 66.020 1.00 16.57 691 SER B C 1
ATOM 12517 O O . SER B 1 668 ? 7.517 53.507 65.122 1.00 16.24 691 SER B O 1
ATOM 12520 N N . VAL B 1 669 ? 8.599 51.637 65.807 1.00 14.99 692 VAL B N 1
ATOM 12521 C CA . VAL B 1 669 ? 8.926 51.201 64.462 1.00 15.03 692 VAL B CA 1
ATOM 12522 C C . VAL B 1 669 ? 8.389 49.786 64.258 1.00 15.06 692 VAL B C 1
ATOM 12523 O O . VAL B 1 669 ? 8.793 48.817 64.958 1.00 14.69 692 VAL B O 1
ATOM 12527 N N . TYR B 1 670 ? 7.499 49.667 63.274 1.00 14.25 693 TYR B N 1
ATOM 12528 C CA . TYR B 1 670 ? 6.986 48.377 62.820 1.00 13.77 693 TYR B CA 1
ATOM 12529 C C . TYR B 1 670 ? 7.652 47.903 61.558 1.00 13.60 693 TYR B C 1
ATOM 12530 O O . TYR B 1 670 ? 7.875 48.690 60.631 1.00 14.33 693 TYR B O 1
ATOM 12539 N N . LEU B 1 671 ? 7.896 46.591 61.499 1.00 13.28 694 LEU B N 1
ATOM 12540 C CA . LEU B 1 671 ? 8.304 45.971 60.255 1.00 13.06 694 LEU B CA 1
ATOM 12541 C C . LEU B 1 671 ? 7.095 45.170 59.717 1.00 13.67 694 LEU B C 1
ATOM 12542 O O . LEU B 1 671 ? 6.512 44.342 60.426 1.00 14.17 694 LEU B O 1
ATOM 12547 N N . ILE B 1 672 ? 6.746 45.455 58.463 1.00 13.21 695 ILE B N 1
ATOM 12548 C CA . ILE B 1 672 ? 5.505 44.913 57.887 1.00 13.31 695 ILE B CA 1
ATOM 12549 C C . ILE B 1 672 ? 5.888 44.169 56.622 1.00 13.41 695 ILE B C 1
ATOM 12550 O O . ILE B 1 672 ? 6.553 44.732 55.754 1.00 14.70 695 ILE B O 1
ATOM 12555 N N . SER B 1 673 ? 5.520 42.890 56.544 1.00 14.07 696 SER B N 1
ATOM 12556 C CA . SER B 1 673 ? 5.839 42.068 55.386 1.00 14.61 696 SER B CA 1
ATOM 12557 C C . SER B 1 673 ? 4.571 41.385 54.864 1.00 14.51 696 SER B C 1
ATOM 12558 O O . SER B 1 673 ? 3.878 40.748 55.634 1.00 15.60 696 SER B O 1
ATOM 12561 N N . ASP B 1 674 ? 4.330 41.496 53.564 1.00 15.11 697 ASP B N 1
ATOM 12562 C CA . ASP B 1 674 ? 3.372 40.635 52.864 1.00 15.02 697 ASP B CA 1
ATOM 12563 C C . ASP B 1 674 ? 4.070 39.570 52.044 1.00 16.04 697 ASP B C 1
ATOM 12564 O O . ASP B 1 674 ? 3.461 39.003 51.167 1.00 16.37 697 ASP B O 1
ATOM 12569 N N . ARG B 1 675 ? 5.353 39.298 52.298 1.00 15.75 698 ARG B N 1
ATOM 12570 C CA . ARG B 1 675 ? 6.027 38.158 51.644 1.00 16.68 698 ARG B CA 1
ATOM 12571 C C . ARG B 1 675 ? 5.476 36.845 52.128 1.00 15.76 698 ARG B C 1
ATOM 12572 O O . ARG B 1 675 ? 4.995 36.744 53.248 1.00 15.76 698 ARG B O 1
ATOM 12580 N N . LEU B 1 676 ? 5.614 35.820 51.301 1.00 17.30 699 LEU B N 1
ATOM 12581 C CA . LEU B 1 676 ? 5.212 34.487 51.692 1.00 18.33 699 LEU B CA 1
ATOM 12582 C C . LEU B 1 676 ? 6.296 33.748 52.494 1.00 19.99 699 LEU B C 1
ATOM 12583 O O . LEU B 1 676 ? 5.998 32.730 53.144 1.00 19.32 699 LEU B O 1
ATOM 12588 N N . ASP B 1 677 ? 7.518 34.273 52.447 1.00 20.91 700 ASP B N 1
ATOM 12589 C CA . ASP B 1 677 ? 8.651 33.715 53.199 1.00 23.72 700 ASP B CA 1
ATOM 12590 C C . ASP B 1 677 ? 9.000 34.581 54.418 1.00 24.45 700 ASP B C 1
ATOM 12591 O O . ASP B 1 677 ? 8.880 35.810 54.389 1.00 24.67 700 ASP B O 1
ATOM 12596 N N . THR B 1 678 ? 9.460 33.938 55.479 1.00 24.26 701 THR B N 1
ATOM 12597 C CA . THR B 1 678 ? 9.918 34.662 56.651 1.00 24.70 701 THR B CA 1
ATOM 12598 C C . THR B 1 678 ? 11.351 35.147 56.394 1.00 25.26 701 THR B C 1
ATOM 12599 O O . THR B 1 678 ? 12.130 34.460 55.725 1.00 26.10 701 THR B O 1
ATOM 12603 N N . MET B 1 679 ? 11.683 36.344 56.879 1.00 23.73 702 MET B N 1
ATOM 12604 C CA . MET B 1 679 ? 13.062 36.844 56.814 1.00 23.83 702 MET B CA 1
ATOM 12605 C C . MET B 1 679 ? 13.690 36.716 58.195 1.00 23.55 702 MET B C 1
ATOM 12606 O O . MET B 1 679 ? 13.082 37.087 59.192 1.00 23.67 702 MET B O 1
ATOM 12611 N N . GLU B 1 680 ? 14.911 36.189 58.252 1.00 23.46 703 GLU B N 1
ATOM 12612 C CA . GLU B 1 680 ? 15.555 35.944 59.549 1.00 24.55 703 GLU B CA 1
ATOM 12613 C C . GLU B 1 680 ? 16.884 36.692 59.673 1.00 23.36 703 GLU B C 1
ATOM 12614 O O . GLU B 1 680 ? 17.492 37.079 58.675 1.00 23.87 703 GLU B O 1
ATOM 12620 N N . GLN B 1 681 ? 17.311 36.888 60.918 1.00 23.77 704 GLN B N 1
ATOM 12621 C CA A GLN B 1 681 ? 18.597 37.509 61.224 0.50 23.72 704 GLN B CA 1
ATOM 12622 C CA B GLN B 1 681 ? 18.600 37.511 61.206 0.50 23.67 704 GLN B CA 1
ATOM 12623 C C . GLN B 1 681 ? 18.745 38.845 60.495 1.00 23.32 704 GLN B C 1
ATOM 12624 O O . GLN B 1 681 ? 19.753 39.102 59.813 1.00 23.37 704 GLN B O 1
ATOM 12635 N N . MET B 1 682 ? 17.724 39.688 60.637 1.00 21.95 705 MET B N 1
ATOM 12636 C CA . MET B 1 682 ? 17.761 41.005 59.997 1.00 20.87 705 MET B CA 1
ATOM 12637 C C . MET B 1 682 ? 18.209 42.057 61.016 1.00 20.39 705 MET B C 1
ATOM 12638 O O . MET B 1 682 ? 18.089 41.853 62.217 1.00 21.49 705 MET B O 1
ATOM 12643 N N . THR B 1 683 ? 18.689 43.182 60.509 1.00 21.22 706 THR B N 1
ATOM 12644 C CA . THR B 1 683 ? 19.081 44.305 61.344 1.00 21.31 706 THR B CA 1
ATOM 12645 C C . THR B 1 683 ? 18.344 45.560 60.877 1.00 21.02 706 THR B C 1
ATOM 12646 O O . THR B 1 683 ? 18.358 45.886 59.681 1.00 20.09 706 THR B O 1
ATOM 12650 N N . LEU B 1 684 ? 17.739 46.242 61.843 1.00 21.30 707 LEU B N 1
ATOM 12651 C CA . LEU B 1 684 ? 17.221 47.584 61.644 1.00 20.95 707 LEU B CA 1
ATOM 12652 C C . LEU B 1 684 ? 18.292 48.573 62.103 1.00 22.18 707 LEU B C 1
ATOM 12653 O O . LEU B 1 684 ? 18.754 48.502 63.247 1.00 22.17 707 LEU B O 1
ATOM 12658 N N . GLU B 1 685 ? 18.698 49.453 61.199 1.00 21.29 708 GLU B N 1
ATOM 12659 C CA . GLU B 1 685 ? 19.608 50.521 61.569 1.00 23.73 708 GLU B CA 1
ATOM 12660 C C . GLU B 1 685 ? 18.928 51.862 61.369 1.00 23.13 708 GLU B C 1
ATOM 12661 O O . GLU B 1 685 ? 18.278 52.102 60.333 1.00 23.05 708 GLU B O 1
ATOM 12667 N N . MET B 1 686 ? 19.085 52.737 62.356 1.00 22.43 709 MET B N 1
ATOM 12668 C CA . MET B 1 686 ? 18.448 54.055 62.305 1.00 22.80 709 MET B CA 1
ATOM 12669 C C . MET B 1 686 ? 19.482 55.108 62.631 1.00 22.95 709 MET B C 1
ATOM 12670 O O . MET B 1 686 ? 20.395 54.847 63.421 1.00 23.91 709 MET B O 1
ATOM 12675 N N . LYS B 1 687 ? 19.371 56.276 62.013 1.00 22.26 710 LYS B N 1
ATOM 12676 C CA . LYS B 1 687 ? 20.204 57.389 62.430 1.00 22.49 710 LYS B CA 1
ATOM 12677 C C . LYS B 1 687 ? 19.463 58.703 62.237 1.00 21.92 710 LYS B C 1
ATOM 12678 O O . LYS B 1 687 ? 18.735 58.857 61.244 1.00 20.31 710 LYS B O 1
ATOM 12684 N N . VAL B 1 688 ? 19.671 59.631 63.184 1.00 21.14 711 VAL B N 1
ATOM 12685 C CA . VAL B 1 688 ? 19.143 61.006 63.094 1.00 20.02 711 VAL B CA 1
ATOM 12686 C C . VAL B 1 688 ? 20.116 61.839 62.270 1.00 20.13 711 VAL B C 1
ATOM 12687 O O . VAL B 1 688 ? 21.333 61.832 62.514 1.00 20.30 711 VAL B O 1
ATOM 12691 N N . VAL B 1 689 ? 19.594 62.522 61.263 1.00 18.76 712 VAL B N 1
ATOM 12692 C CA . VAL B 1 689 ? 20.425 63.251 60.304 1.00 18.01 712 VAL B CA 1
ATOM 12693 C C . VAL B 1 689 ? 19.825 64.674 60.210 1.00 18.46 712 VAL B C 1
ATOM 12694 O O . VAL B 1 689 ? 18.628 64.831 59.949 1.00 17.34 712 VAL B O 1
ATOM 12698 N N . ASP B 1 690 ? 20.643 65.706 60.410 1.00 17.80 713 ASP B N 1
ATOM 12699 C CA . ASP B 1 690 ? 20.134 67.045 60.249 1.00 17.58 713 ASP B CA 1
ATOM 12700 C C . ASP B 1 690 ? 19.995 67.412 58.774 1.00 16.87 713 ASP B C 1
ATOM 12701 O O . ASP B 1 690 ? 20.348 66.619 57.881 1.00 15.44 713 ASP B O 1
ATOM 12706 N N . PHE B 1 691 ? 19.453 68.601 58.508 1.00 16.82 714 PHE B N 1
ATOM 12707 C CA . PHE B 1 691 ? 19.094 68.963 57.140 1.00 17.29 714 PHE B CA 1
ATOM 12708 C C . PHE B 1 691 ? 20.312 69.258 56.257 1.00 17.71 714 PHE B C 1
ATOM 12709 O O . PHE B 1 691 ? 20.168 69.469 55.050 1.00 16.59 714 PHE B O 1
ATOM 12717 N N . ASP B 1 692 ? 21.515 69.267 56.861 1.00 18.19 715 ASP B N 1
ATOM 12718 C CA . ASP B 1 692 ? 22.763 69.354 56.099 1.00 19.67 715 ASP B CA 1
ATOM 12719 C C . ASP B 1 692 ? 23.427 68.011 55.853 1.00 20.29 715 ASP B C 1
ATOM 12720 O O . ASP B 1 692 ? 24.453 67.953 55.150 1.00 21.11 715 ASP B O 1
ATOM 12725 N N . GLY B 1 693 ? 22.895 66.957 56.461 1.00 19.44 716 GLY B N 1
ATOM 12726 C CA . GLY B 1 693 ? 23.388 65.627 56.216 1.00 20.95 716 GLY B CA 1
ATOM 12727 C C . GLY B 1 693 ? 24.337 65.151 57.286 1.00 22.35 716 GLY B C 1
ATOM 12728 O O . GLY B 1 693 ? 25.012 64.116 57.104 1.00 23.19 716 GLY B O 1
ATOM 12729 N N . LYS B 1 694 ? 24.371 65.875 58.406 1.00 23.25 717 LYS B N 1
ATOM 12730 C CA . LYS B 1 694 ? 25.268 65.531 59.510 1.00 23.74 717 LYS B CA 1
ATOM 12731 C C . LYS B 1 694 ? 24.508 64.631 60.498 1.00 22.91 717 LYS B C 1
ATOM 12732 O O . LYS B 1 694 ? 23.386 64.954 60.924 1.00 22.56 717 LYS B O 1
ATOM 12738 N N . THR B 1 695 ? 25.102 63.487 60.833 1.00 22.86 718 THR B N 1
ATOM 12739 C CA . THR B 1 695 ? 24.513 62.592 61.811 1.00 23.09 718 THR B CA 1
ATOM 12740 C C . THR B 1 695 ? 24.510 63.257 63.189 1.00 23.65 718 THR B C 1
ATOM 12741 O O . THR B 1 695 ? 25.538 63.836 63.637 1.00 23.99 718 THR B O 1
ATOM 12745 N N . LEU B 1 696 ? 23.358 63.209 63.850 1.00 24.14 719 LEU B N 1
ATOM 12746 C CA . LEU B 1 696 ? 23.222 63.695 65.229 1.00 25.48 719 LEU B CA 1
ATOM 12747 C C . LEU B 1 696 ? 23.218 62.515 66.188 1.00 26.77 719 LEU B C 1
ATOM 12748 O O . LEU B 1 696 ? 22.318 61.674 66.165 1.00 26.99 719 LEU B O 1
ATOM 12753 N N . GLY B 1 697 ? 24.237 62.446 67.049 1.00 28.17 720 GLY B N 1
ATOM 12754 C CA . GLY B 1 697 ? 24.316 61.340 67.996 1.00 28.45 720 GLY B CA 1
ATOM 12755 C C . GLY B 1 697 ? 24.790 60.057 67.354 1.00 29.24 720 GLY B C 1
ATOM 12756 O O . GLY B 1 697 ? 25.432 60.070 66.286 1.00 30.85 720 GLY B O 1
ATOM 12757 N N . LYS B 1 698 ? 24.488 58.944 68.009 1.00 29.08 721 LYS B N 1
ATOM 12758 C CA . LYS B 1 698 ? 24.978 57.644 67.570 1.00 29.98 721 LYS B CA 1
ATOM 12759 C C . LYS B 1 698 ? 23.959 56.927 66.664 1.00 29.36 721 LYS B C 1
ATOM 12760 O O . LYS B 1 698 ? 22.757 57.160 66.782 1.00 28.84 721 LYS B O 1
ATOM 12766 N N . LYS B 1 699 ? 24.451 56.074 65.769 1.00 29.57 722 LYS B N 1
ATOM 12767 C CA . LYS B 1 699 ? 23.576 55.142 65.043 1.00 30.30 722 LYS B CA 1
ATOM 12768 C C . LYS B 1 699 ? 22.962 54.153 66.034 1.00 29.82 722 LYS B C 1
ATOM 12769 O O . LYS B 1 699 ? 23.579 53.795 67.048 1.00 29.92 722 LYS B O 1
ATOM 12775 N N . ILE B 1 700 ? 21.721 53.749 65.777 1.00 28.86 723 ILE B N 1
ATOM 12776 C CA . ILE B 1 700 ? 21.027 52.827 66.649 1.00 29.10 723 ILE B CA 1
ATOM 12777 C C . ILE B 1 700 ? 20.888 51.556 65.827 1.00 29.50 723 ILE B C 1
ATOM 12778 O O . ILE B 1 700 ? 20.495 51.619 64.661 1.00 29.16 723 ILE B O 1
ATOM 12783 N N . GLN B 1 701 ? 21.252 50.417 66.404 1.00 29.24 724 GLN B N 1
ATOM 12784 C CA . GLN B 1 701 ? 21.088 49.132 65.715 1.00 29.28 724 GLN B CA 1
ATOM 12785 C C . GLN B 1 701 ? 20.264 48.160 66.535 1.00 28.64 724 GLN B C 1
ATOM 12786 O O . GLN B 1 701 ? 20.428 48.041 67.765 1.00 28.88 724 GLN B O 1
ATOM 12792 N N . VAL B 1 702 ? 19.320 47.512 65.855 1.00 27.18 725 VAL B N 1
ATOM 12793 C CA . VAL B 1 702 ? 18.534 46.451 66.450 1.00 26.88 725 VAL B CA 1
ATOM 12794 C C . VAL B 1 702 ? 18.840 45.232 65.595 1.00 26.66 725 VAL B C 1
ATOM 12795 O O . VAL B 1 702 ? 18.508 45.213 64.410 1.00 25.83 725 VAL B O 1
ATOM 12799 N N . HIS B 1 703 ? 19.515 44.243 66.182 1.00 25.95 726 HIS B N 1
ATOM 12800 C CA . HIS B 1 703 ? 19.993 43.070 65.449 1.00 26.00 726 HIS B CA 1
ATOM 12801 C C . HIS B 1 703 ? 19.096 41.863 65.742 1.00 24.72 726 HIS B C 1
ATOM 12802 O O . HIS B 1 703 ? 18.247 41.915 66.632 1.00 24.39 726 HIS B O 1
ATOM 12809 N N . SER B 1 704 ? 19.306 40.773 64.997 1.00 24.83 727 SER B N 1
ATOM 12810 C CA . SER B 1 704 ? 18.672 39.463 65.281 1.00 25.00 727 SER B CA 1
ATOM 12811 C C . SER B 1 704 ? 17.147 39.496 65.131 1.00 24.47 727 SER B C 1
ATOM 12812 O O . SER B 1 704 ? 16.408 38.809 65.867 1.00 24.32 727 SER B O 1
ATOM 12815 N N . LEU B 1 705 ? 16.681 40.318 64.196 1.00 22.45 728 LEU B N 1
ATOM 12816 C CA . LEU B 1 705 ? 15.250 40.467 63.968 1.00 22.35 728 LEU B CA 1
ATOM 12817 C C . LEU B 1 705 ? 14.728 39.428 62.969 1.00 21.93 728 LEU B C 1
ATOM 12818 O O . LEU B 1 705 ? 15.379 39.140 61.963 1.00 22.18 728 LEU B O 1
ATOM 12823 N N . GLU B 1 706 ? 13.545 38.907 63.271 1.00 22.37 729 GLU B N 1
ATOM 12824 C CA . GLU B 1 706 ? 12.804 38.039 62.355 1.00 23.29 729 GLU B CA 1
ATOM 12825 C C . GLU B 1 706 ? 11.631 38.889 61.835 1.00 23.17 729 GLU B C 1
ATOM 12826 O O . GLU B 1 706 ? 11.062 39.692 62.585 1.00 22.56 729 GLU B O 1
ATOM 12832 N N . VAL B 1 707 ? 11.315 38.725 60.547 1.00 22.40 730 VAL B N 1
ATOM 12833 C CA . VAL B 1 707 ? 10.150 39.376 59.929 1.00 21.77 730 VAL B CA 1
ATOM 12834 C C . VAL B 1 707 ? 9.322 38.220 59.352 1.00 19.99 730 VAL B C 1
ATOM 12835 O O . VAL B 1 707 ? 9.524 37.814 58.201 1.00 20.75 730 VAL B O 1
ATOM 12839 N N . PRO B 1 708 ? 8.420 37.667 60.168 1.00 20.24 731 PRO B N 1
ATOM 12840 C CA . PRO B 1 708 ? 7.586 36.535 59.725 1.00 19.40 731 PRO B CA 1
ATOM 12841 C C . PRO B 1 708 ? 6.721 36.925 58.503 1.00 18.99 731 PRO B C 1
ATOM 12842 O O . PRO B 1 708 ? 6.354 38.093 58.321 1.00 19.09 731 PRO B O 1
ATOM 12846 N N . ALA B 1 709 ? 6.510 35.959 57.631 1.00 16.71 732 ALA B N 1
ATOM 12847 C CA . ALA B 1 709 ? 5.634 36.114 56.481 1.00 14.84 732 ALA B CA 1
ATOM 12848 C C . ALA B 1 709 ? 4.304 36.695 56.916 1.00 13.96 732 ALA B C 1
ATOM 12849 O O . ALA B 1 709 ? 3.700 36.280 57.938 1.00 13.28 732 ALA B O 1
ATOM 12851 N N . ASN B 1 710 ? 3.828 37.682 56.155 1.00 13.95 733 ASN B N 1
ATOM 12852 C CA . ASN B 1 710 ? 2.458 38.155 56.365 1.00 13.69 733 ASN B CA 1
ATOM 12853 C C . ASN B 1 710 ? 2.165 38.652 57.782 1.00 14.13 733 ASN B C 1
ATOM 12854 O O . ASN B 1 710 ? 1.123 38.322 58.398 1.00 15.21 733 ASN B O 1
ATOM 12859 N N . THR B 1 711 ? 3.095 39.473 58.305 1.00 14.57 734 THR B N 1
ATOM 12860 C CA . THR B 1 711 ? 2.936 40.019 59.650 1.00 14.68 734 THR B CA 1
ATOM 12861 C C . THR B 1 711 ? 3.329 41.478 59.711 1.00 14.17 734 THR B C 1
ATOM 12862 O O . THR B 1 711 ? 4.032 41.987 58.839 1.00 14.80 734 THR B O 1
ATOM 12866 N N . SER B 1 712 ? 2.830 42.132 60.757 1.00 13.82 735 SER B N 1
ATOM 12867 C CA A SER B 1 712 ? 3.224 43.499 61.150 0.50 14.07 735 SER B CA 1
ATOM 12868 C CA B SER B 1 712 ? 3.265 43.466 61.128 0.50 15.05 735 SER B CA 1
ATOM 12869 C C . SER B 1 712 ? 3.618 43.412 62.608 1.00 15.24 735 SER B C 1
ATOM 12870 O O . SER B 1 712 ? 2.786 43.041 63.432 1.00 15.29 735 SER B O 1
ATOM 12875 N N . LYS B 1 713 ? 4.867 43.738 62.931 1.00 15.77 736 LYS B N 1
ATOM 12876 C CA . LYS B 1 713 ? 5.315 43.660 64.320 1.00 17.67 736 LYS B CA 1
ATOM 12877 C C . LYS B 1 713 ? 6.154 44.852 64.716 1.00 16.26 736 LYS B C 1
ATOM 12878 O O . LYS B 1 713 ? 6.967 45.315 63.930 1.00 15.41 736 LYS B O 1
ATOM 12884 N N . CYS B 1 714 ? 5.980 45.290 65.953 1.00 16.79 737 CYS B N 1
ATOM 12885 C CA . CYS B 1 714 ? 6.779 46.398 66.488 1.00 17.75 737 CYS B CA 1
ATOM 12886 C C . CYS B 1 714 ? 8.150 45.861 66.912 1.00 18.48 737 CYS B C 1
ATOM 12887 O O . CYS B 1 714 ? 8.212 44.874 67.645 1.00 19.44 737 CYS B O 1
ATOM 12890 N N . VAL B 1 715 ? 9.225 46.500 66.468 1.00 18.67 738 VAL B N 1
ATOM 12891 C CA . VAL B 1 715 ? 10.592 46.010 66.786 1.00 18.96 738 VAL B CA 1
ATOM 12892 C C . VAL B 1 715 ? 11.407 47.028 67.598 1.00 19.50 738 VAL B C 1
ATOM 12893 O O . VAL B 1 715 ? 12.510 46.727 68.028 1.00 19.68 738 VAL B O 1
ATOM 12897 N N . TYR B 1 716 ? 10.860 48.226 67.775 1.00 19.72 739 TYR B N 1
ATOM 12898 C CA . TYR B 1 716 ? 11.582 49.316 68.448 1.00 20.78 739 TYR B CA 1
ATOM 12899 C C . TYR B 1 716 ? 10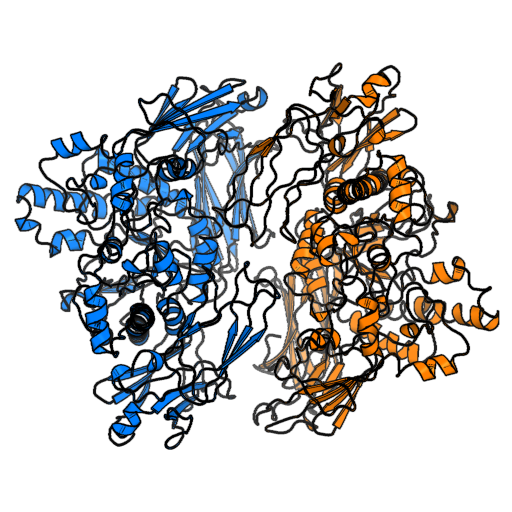.606 50.364 68.950 1.00 21.56 739 TYR B C 1
ATOM 12900 O O . TYR B 1 716 ? 9.626 50.682 68.273 1.00 19.91 739 TYR B O 1
ATOM 12909 N N . ARG B 1 717 ? 10.856 50.865 70.172 1.00 22.53 740 ARG B N 1
ATOM 12910 C CA A ARG B 1 717 ? 10.071 51.945 70.752 0.50 23.24 740 ARG B CA 1
ATOM 12911 C CA B ARG B 1 717 ? 10.072 51.947 70.758 0.50 22.80 740 ARG B CA 1
ATOM 12912 C C . ARG B 1 717 ? 10.997 52.814 71.596 1.00 23.63 740 ARG B C 1
ATOM 12913 O O . ARG B 1 717 ? 11.868 52.287 72.292 1.00 23.19 740 ARG B O 1
ATOM 12928 N N . ALA B 1 718 ? 10.823 54.133 71.490 1.00 23.43 741 ALA B N 1
ATOM 12929 C CA . ALA B 1 718 ? 11.672 55.102 72.195 1.00 24.34 741 ALA B CA 1
ATOM 12930 C C . ALA B 1 718 ? 10.932 56.424 72.325 1.00 24.67 741 ALA B C 1
ATOM 12931 O O . ALA B 1 718 ? 10.385 56.940 71.347 1.00 24.39 741 ALA B O 1
ATOM 12933 N N . LYS B 1 719 ? 10.879 56.972 73.537 1.00 24.81 742 LYS B N 1
ATOM 12934 C CA . LYS B 1 719 ? 10.303 58.300 73.698 1.00 25.71 742 LYS B CA 1
ATOM 12935 C C . LYS B 1 719 ? 11.278 59.362 73.173 1.00 25.27 742 LYS B C 1
ATOM 12936 O O . LYS B 1 719 ? 12.497 59.162 73.201 1.00 24.23 742 LYS B O 1
ATOM 12942 N N . LEU B 1 720 ? 10.734 60.473 72.678 1.00 25.28 743 LEU B N 1
ATOM 12943 C CA . LEU B 1 720 ? 11.562 61.536 72.110 1.00 26.19 743 LEU B CA 1
ATOM 12944 C C . LEU B 1 720 ? 12.321 62.316 73.201 1.00 27.24 743 LEU B C 1
ATOM 12945 O O . LEU B 1 720 ? 13.462 62.741 72.999 1.00 27.21 743 LEU B O 1
ATOM 12950 N N . ASP B 1 721 ? 11.676 62.467 74.352 1.00 28.32 744 ASP B N 1
ATOM 12951 C CA . ASP B 1 721 ? 12.249 63.228 75.471 1.00 30.04 744 ASP B CA 1
ATOM 12952 C C . ASP B 1 721 ? 13.446 62.485 76.047 1.00 30.01 744 ASP B C 1
ATOM 12953 O O . ASP B 1 721 ? 13.342 61.308 76.406 1.00 30.73 744 ASP B O 1
ATOM 12958 N N . GLY B 1 722 ? 14.579 63.184 76.135 1.00 30.49 745 GLY B N 1
ATOM 12959 C CA . GLY B 1 722 ? 15.847 62.570 76.495 1.00 30.11 745 GLY B CA 1
ATOM 12960 C C . GLY B 1 722 ? 16.607 62.010 75.303 1.00 30.55 745 GLY B C 1
ATOM 12961 O O . GLY B 1 722 ? 17.752 61.569 75.439 1.00 30.87 745 GLY B O 1
ATOM 12962 N N . TRP B 1 723 ? 15.979 61.995 74.124 1.00 29.51 746 TRP B N 1
ATOM 12963 C CA . TRP B 1 723 ? 16.657 61.509 72.936 1.00 29.17 746 TRP B CA 1
ATOM 12964 C C . TRP B 1 723 ? 16.915 62.675 71.982 1.00 29.46 746 TRP B C 1
ATOM 12965 O O . TRP B 1 723 ? 18.063 62.965 71.643 1.00 28.74 746 TRP B O 1
ATOM 12976 N N . LEU B 1 724 ? 15.837 63.339 71.560 1.00 30.10 747 LEU B N 1
ATOM 12977 C CA . LEU B 1 724 ? 15.935 64.513 70.703 1.00 30.95 747 LEU B CA 1
ATOM 12978 C C . LEU B 1 724 ? 15.338 65.739 71.373 1.00 30.59 747 LEU B C 1
ATOM 12979 O O . LEU B 1 724 ? 14.295 65.657 72.012 1.00 31.26 747 LEU B O 1
ATOM 12984 N N . THR B 1 725 ? 15.993 66.887 71.203 1.00 31.12 748 THR B N 1
ATOM 12985 C CA . THR B 1 725 ? 15.454 68.155 71.710 1.00 30.99 748 THR B CA 1
ATOM 12986 C C . THR B 1 725 ? 14.319 68.635 70.780 1.00 31.39 748 THR B C 1
ATOM 12987 O O . THR B 1 725 ? 14.285 68.238 69.604 1.00 30.10 748 THR B O 1
ATOM 12991 N N . PRO B 1 726 ? 13.381 69.457 71.290 1.00 31.30 749 PRO B N 1
ATOM 12992 C CA . PRO B 1 726 ? 12.330 69.979 70.398 1.00 31.58 749 PRO B CA 1
ATOM 12993 C C . PRO B 1 726 ? 12.923 70.762 69.227 1.00 31.08 749 PRO B C 1
ATOM 12994 O O . PRO B 1 726 ? 12.335 70.792 68.140 1.00 30.71 749 PRO B O 1
ATOM 12998 N N . GLU B 1 727 ? 14.096 71.363 69.450 1.00 30.16 750 GLU B N 1
ATOM 12999 C CA . GLU B 1 727 ? 14.805 72.071 68.401 1.00 29.47 750 GLU B CA 1
ATOM 13000 C C . GLU B 1 727 ? 15.327 71.085 67.353 1.00 27.51 750 GLU B C 1
ATOM 13001 O O . GLU B 1 727 ? 15.194 71.352 66.165 1.00 26.57 750 GLU B O 1
ATOM 13007 N N . ASP B 1 728 ? 15.882 69.948 67.803 1.00 25.21 751 ASP B N 1
ATOM 13008 C CA . ASP B 1 728 ? 16.329 68.866 66.915 1.00 23.78 751 ASP B CA 1
ATOM 13009 C C . ASP B 1 728 ? 15.146 68.327 66.060 1.00 21.68 751 ASP B C 1
ATOM 13010 O O . ASP B 1 728 ? 15.323 67.973 64.890 1.00 20.10 751 ASP B O 1
ATOM 13015 N N . CYS B 1 729 ? 13.976 68.204 66.691 1.00 20.36 752 CYS B N 1
ATOM 13016 C CA . CYS B 1 729 ? 12.793 67.700 66.006 1.00 19.46 752 CYS B CA 1
ATOM 13017 C C . CYS B 1 729 ? 12.369 68.560 64.839 1.00 18.09 752 CYS B C 1
ATOM 13018 O O . CYS B 1 729 ? 11.693 68.062 63.944 1.00 17.57 752 CYS B O 1
ATOM 13021 N N . ARG B 1 730 ? 12.710 69.849 64.857 1.00 17.17 753 ARG B N 1
ATOM 13022 C CA . ARG B 1 730 ? 12.362 70.736 63.721 1.00 16.55 753 ARG B CA 1
ATOM 13023 C C . ARG B 1 730 ? 13.430 70.787 62.619 1.00 15.86 753 ARG B C 1
ATOM 13024 O O . ARG B 1 730 ? 13.218 71.414 61.572 1.00 15.82 753 ARG B O 1
ATOM 13032 N N . ARG B 1 731 ? 14.565 70.130 62.849 1.00 15.20 754 ARG B N 1
ATOM 13033 C CA . ARG B 1 731 ? 15.764 70.368 62.043 1.00 16.67 754 ARG B CA 1
ATOM 13034 C C . ARG B 1 731 ? 16.487 69.103 61.632 1.00 16.28 754 ARG B C 1
ATOM 13035 O O . ARG B 1 731 ? 17.620 69.169 61.122 1.00 16.69 754 ARG B O 1
ATOM 13043 N N . SER B 1 732 ? 15.840 67.949 61.822 1.00 15.05 755 SER B N 1
ATOM 13044 C CA . SER B 1 732 ? 16.465 66.683 61.472 1.00 15.92 755 SER B CA 1
ATOM 13045 C C . SER B 1 732 ? 15.392 65.678 61.070 1.00 15.39 755 SER B C 1
ATOM 13046 O O . SER B 1 732 ? 14.208 65.921 61.283 1.00 15.50 755 SER B O 1
ATOM 13049 N N . PHE B 1 733 ? 15.831 64.555 60.524 1.00 16.03 756 PHE B N 1
ATOM 13050 C CA . PHE B 1 733 ? 14.908 63.462 60.207 1.00 16.70 756 PHE B CA 1
ATOM 13051 C C . PHE B 1 733 ? 15.563 62.147 60.622 1.00 17.09 756 PHE B C 1
ATOM 13052 O O . PHE B 1 733 ? 16.777 62.097 60.907 1.00 16.93 756 PHE B O 1
ATOM 13060 N N . LEU B 1 734 ? 14.749 61.087 60.689 1.00 15.85 757 LEU B N 1
ATOM 13061 C CA . LEU B 1 734 ? 15.261 59.773 61.016 1.00 16.68 757 LEU B CA 1
ATOM 13062 C C . LEU B 1 734 ? 15.359 58.989 59.721 1.00 17.44 757 LEU B C 1
ATOM 13063 O O . LEU B 1 734 ? 14.398 58.889 58.957 1.00 16.63 757 LEU B O 1
ATOM 13068 N N . LYS B 1 735 ? 16.527 58.426 59.498 1.00 17.50 758 LYS B N 1
ATOM 13069 C CA . LYS B 1 735 ? 16.739 57.545 58.372 1.00 18.53 758 LYS B CA 1
ATOM 13070 C C . LYS B 1 735 ? 16.729 56.107 58.932 1.00 18.22 758 LYS B C 1
ATOM 13071 O O . LYS B 1 735 ? 17.397 55.811 59.932 1.00 19.24 758 LYS B O 1
ATOM 13077 N N . LEU B 1 736 ? 15.979 55.214 58.290 1.00 17.08 759 LEU B N 1
ATOM 13078 C CA . LEU B 1 736 ? 15.816 53.827 58.763 1.00 16.95 759 LEU B CA 1
ATOM 13079 C C . LEU B 1 736 ? 16.125 52.901 57.607 1.00 17.83 759 LEU B C 1
ATOM 13080 O O . LEU B 1 736 ? 15.690 53.156 56.503 1.00 18.21 759 LEU B O 1
ATOM 13085 N N . ILE B 1 737 ? 16.938 51.862 57.844 1.00 17.00 760 ILE B N 1
ATOM 13086 C CA A ILE B 1 737 ? 17.213 50.890 56.785 0.50 17.87 760 ILE B CA 1
ATOM 13087 C CA B ILE B 1 737 ? 17.299 50.900 56.799 0.50 18.21 760 ILE B CA 1
ATOM 13088 C C . ILE B 1 737 ? 17.102 49.516 57.405 1.00 17.64 760 ILE B C 1
ATOM 13089 O O . ILE B 1 737 ? 17.372 49.332 58.591 1.00 18.69 760 ILE B O 1
ATOM 13098 N N . LEU B 1 738 ? 16.641 48.556 56.614 1.00 17.88 761 LEU B N 1
ATOM 13099 C CA . LEU B 1 738 ? 16.531 47.176 57.075 1.00 17.62 761 LEU B CA 1
ATOM 13100 C C . LEU B 1 738 ? 17.409 46.307 56.196 1.00 19.03 761 LEU B C 1
ATOM 13101 O O . LEU B 1 738 ? 17.255 46.325 54.972 1.00 18.36 761 LEU B O 1
ATOM 13106 N N . LYS B 1 739 ? 18.299 45.530 56.834 1.00 19.76 762 LYS B N 1
ATOM 13107 C CA . LYS B 1 739 ? 19.289 44.717 56.123 1.00 22.53 762 LYS B CA 1
ATOM 13108 C C . LYS B 1 739 ? 19.229 43.246 56.518 1.00 22.83 762 LYS B C 1
ATOM 13109 O O . LYS B 1 739 ? 18.893 42.913 57.655 1.00 23.46 762 LYS B O 1
ATOM 13115 N N . ASP B 1 740 ? 19.525 42.359 55.564 1.00 25.74 763 ASP B N 1
ATOM 13116 C CA . ASP B 1 740 ? 19.752 40.937 55.886 1.00 27.46 763 ASP B CA 1
ATOM 13117 C C . ASP B 1 740 ? 21.170 40.732 56.462 1.00 28.76 763 ASP B C 1
ATOM 13118 O O . ASP B 1 740 ? 21.936 41.686 56.540 1.00 28.59 763 ASP B O 1
ATOM 13123 N N . LYS B 1 741 ? 21.506 39.495 56.867 1.00 31.15 764 LYS B N 1
ATOM 13124 C CA . LYS B 1 741 ? 22.858 39.120 57.378 1.00 32.94 764 LYS B CA 1
ATOM 13125 C C . LYS B 1 741 ? 24.030 39.648 56.561 1.00 33.55 764 LYS B C 1
ATOM 13126 O O . LYS B 1 741 ? 25.053 40.094 57.117 1.00 34.04 764 LYS B O 1
ATOM 13132 N N . SER B 1 742 ? 23.913 39.541 55.239 1.00 33.41 765 SER B N 1
ATOM 13133 C CA . SER B 1 742 ? 25.026 39.851 54.360 1.00 33.83 765 SER B CA 1
ATOM 13134 C C . SER B 1 742 ? 25.191 41.358 54.234 1.00 33.54 765 SER B C 1
ATOM 13135 O O . SER B 1 742 ? 26.160 41.842 53.642 1.00 34.32 765 SER B O 1
ATOM 13138 N N . GLY B 1 743 ? 24.226 42.096 54.795 1.00 32.42 766 GLY B N 1
ATOM 13139 C CA . GLY B 1 743 ? 24.252 43.551 54.788 1.00 30.91 766 GLY B CA 1
ATOM 13140 C C . GLY B 1 743 ? 23.515 44.160 53.616 1.00 29.83 766 GLY B C 1
ATOM 13141 O O . GLY B 1 743 ? 23.631 45.348 53.371 1.00 29.85 766 GLY B O 1
ATOM 13142 N N . HIS B 1 744 ? 22.750 43.336 52.903 1.00 29.02 767 HIS B N 1
ATOM 13143 C CA . HIS B 1 744 ? 21.993 43.784 51.747 1.00 28.28 767 HIS B CA 1
ATOM 13144 C C . HIS B 1 744 ? 20.721 44.517 52.237 1.00 26.99 767 HIS B C 1
ATOM 13145 O O . HIS B 1 744 ? 19.982 43.987 53.059 1.00 27.02 767 HIS B O 1
ATOM 13152 N N . GLN B 1 745 ? 20.492 45.728 51.726 1.00 26.03 768 GLN B N 1
ATOM 13153 C CA . GLN B 1 745 ? 19.318 46.521 52.127 1.00 25.03 768 GLN B CA 1
ATOM 13154 C C . GLN B 1 745 ? 18.044 45.967 51.489 1.00 24.15 768 GLN B C 1
ATOM 13155 O O . GLN B 1 745 ? 17.971 45.864 50.277 1.00 24.76 768 GLN B O 1
ATOM 13161 N N . VAL B 1 746 ? 17.048 45.657 52.314 1.00 22.84 769 VAL B N 1
ATOM 13162 C CA . VAL B 1 746 ? 15.768 45.138 51.849 1.00 21.87 769 VAL B CA 1
ATOM 13163 C C . VAL B 1 746 ? 14.709 46.251 51.870 1.00 20.62 769 VAL B C 1
ATOM 13164 O O . VAL B 1 746 ? 13.745 46.172 51.126 1.00 21.04 769 VAL B O 1
ATOM 13168 N N . ALA B 1 747 ? 14.881 47.274 52.725 1.00 18.46 770 ALA B N 1
ATOM 13169 C CA . ALA B 1 747 ? 13.897 48.385 52.784 1.00 17.51 770 ALA B CA 1
ATOM 13170 C C . ALA B 1 747 ? 14.528 49.597 53.413 1.00 18.06 770 ALA B C 1
ATOM 13171 O O . ALA B 1 747 ? 15.536 49.480 54.102 1.00 17.00 770 ALA B O 1
ATOM 13173 N N . GLU B 1 748 ? 13.903 50.748 53.188 1.00 18.47 771 GLU B N 1
ATOM 13174 C CA . GLU B 1 748 ? 14.324 51.981 53.810 1.00 18.91 771 GLU B CA 1
ATOM 13175 C C . GLU B 1 748 ? 13.133 52.878 54.025 1.00 18.58 771 GLU B C 1
ATOM 13176 O O . GLU B 1 748 ? 12.119 52.761 53.324 1.00 18.57 771 GLU B O 1
ATOM 13182 N N . SER B 1 749 ? 13.281 53.788 54.991 1.00 17.28 772 SER B N 1
ATOM 13183 C CA A SER B 1 749 ? 12.249 54.770 55.324 0.50 16.65 772 SER B CA 1
ATOM 13184 C CA B SER B 1 749 ? 12.257 54.801 55.243 0.50 16.88 772 SER B CA 1
ATOM 13185 C C . SER B 1 749 ? 12.880 56.060 55.826 1.00 16.32 772 SER B C 1
ATOM 13186 O O . SER B 1 749 ? 14.037 56.051 56.277 1.00 16.65 772 SER B O 1
ATOM 13191 N N . VAL B 1 750 ? 12.119 57.151 55.752 1.00 16.04 773 VAL B N 1
ATOM 13192 C CA . VAL B 1 750 ? 12.514 58.443 56.336 1.00 16.38 773 VAL B CA 1
ATOM 13193 C C . VAL B 1 750 ? 11.337 58.876 57.211 1.00 15.55 773 VAL B C 1
ATOM 13194 O O . VAL B 1 750 ? 10.186 58.740 56.813 1.00 15.62 773 VAL B O 1
ATOM 13198 N N . HIS B 1 751 ? 11.620 59.418 58.388 1.00 14.40 774 HIS B N 1
ATOM 13199 C CA . HIS B 1 751 ? 10.574 59.864 59.281 1.00 13.65 774 HIS B CA 1
ATOM 13200 C C . HIS B 1 751 ? 10.892 61.292 59.751 1.00 14.26 774 HIS B C 1
ATOM 13201 O O . HIS B 1 751 ? 12.057 61.590 60.098 1.00 14.52 774 HIS B O 1
ATOM 13208 N N . PHE B 1 752 ? 9.869 62.139 59.719 1.00 13.26 775 PHE B N 1
ATOM 13209 C CA . PHE B 1 752 ? 9.955 63.505 60.273 1.00 12.85 775 PHE B CA 1
ATOM 13210 C C . PHE B 1 752 ? 9.245 63.524 61.590 1.00 14.12 775 PHE B C 1
ATOM 13211 O O . PHE B 1 752 ? 8.199 62.880 61.781 1.00 14.06 775 PHE B O 1
ATOM 13219 N N . PHE B 1 753 ? 9.835 64.279 62.522 1.00 13.89 776 PHE B N 1
ATOM 13220 C CA . PHE B 1 753 ? 9.351 64.326 63.898 1.00 14.14 776 PHE B CA 1
ATOM 13221 C C . PHE B 1 753 ? 8.301 65.433 64.172 1.00 13.23 776 PHE B C 1
ATOM 13222 O O . PHE B 1 753 ? 7.688 65.478 65.254 1.00 14.53 776 PHE B O 1
ATOM 13230 N N . ARG B 1 754 ? 8.109 66.316 63.188 1.00 12.99 777 ARG B N 1
ATOM 13231 C CA . ARG B 1 754 ? 7.185 67.439 63.250 1.00 14.19 777 ARG B CA 1
ATOM 13232 C C . ARG B 1 754 ? 6.457 67.554 61.939 1.00 13.85 777 ARG B C 1
ATOM 13233 O O . ARG B 1 754 ? 6.958 67.070 60.891 1.00 15.52 777 ARG B O 1
ATOM 13241 N N . LYS B 1 755 ? 5.323 68.255 61.989 1.00 13.89 778 LYS B N 1
ATOM 13242 C CA A LYS B 1 755 ? 4.543 68.630 60.802 0.50 13.67 778 LYS B CA 1
ATOM 13243 C CA B LYS B 1 755 ? 4.576 68.567 60.771 0.50 13.75 778 LYS B CA 1
ATOM 13244 C C . LYS B 1 755 ? 5.412 69.441 59.832 1.00 13.37 778 LYS B C 1
ATOM 13245 O O . LYS B 1 755 ? 6.306 70.193 60.257 1.00 13.36 778 LYS B O 1
ATOM 13256 N N . THR B 1 756 ? 5.158 69.331 58.538 1.00 13.26 779 THR B N 1
ATOM 13257 C CA . THR B 1 756 ? 5.989 70.052 57.573 1.00 13.18 779 THR B CA 1
ATOM 13258 C C . THR B 1 756 ? 6.055 71.587 57.814 1.00 13.16 779 THR B C 1
ATOM 13259 O O . THR B 1 756 ? 7.139 72.164 57.689 1.00 12.45 779 THR B O 1
ATOM 13263 N N . LYS B 1 757 ? 4.917 72.179 58.200 1.00 13.02 780 LYS B N 1
ATOM 13264 C CA . LYS B 1 757 ? 4.869 73.619 58.522 1.00 12.68 780 LYS B CA 1
ATOM 13265 C C . LYS B 1 757 ? 5.774 74.016 59.699 1.00 13.90 780 LYS B C 1
ATOM 13266 O O . LYS B 1 757 ? 6.061 75.213 59.840 1.00 14.44 780 LYS B O 1
ATOM 13272 N N . ASP B 1 758 ? 6.182 73.054 60.511 1.00 13.16 781 ASP B N 1
ATOM 13273 C CA . ASP B 1 758 ? 7.028 73.288 61.686 1.00 14.37 781 ASP B CA 1
ATOM 13274 C C . ASP B 1 758 ? 8.500 72.916 61.483 1.00 15.29 781 ASP B C 1
ATOM 13275 O O . ASP B 1 758 ? 9.332 73.084 62.410 1.00 15.60 781 ASP B O 1
ATOM 13280 N N . LEU B 1 759 ? 8.832 72.365 60.300 1.00 14.02 782 LEU B N 1
ATOM 13281 C CA . LEU B 1 759 ? 10.225 72.110 59.970 1.00 14.21 782 LEU B CA 1
ATOM 13282 C C . LEU B 1 759 ? 10.931 73.418 59.555 1.00 13.82 782 LEU B C 1
ATOM 13283 O O . LEU B 1 759 ? 10.370 74.244 58.831 1.00 14.24 782 LEU B O 1
ATOM 13288 N N . GLN B 1 760 ? 12.182 73.559 59.994 1.00 13.72 783 GLN B N 1
ATOM 13289 C CA . GLN B 1 760 ? 12.977 74.699 59.622 1.00 14.81 783 GLN B CA 1
ATOM 13290 C C . GLN B 1 760 ? 13.762 74.311 58.373 1.00 13.78 783 GLN B C 1
ATOM 13291 O O . GLN B 1 760 ? 14.931 73.873 58.449 1.00 13.40 783 GLN B O 1
ATOM 13297 N N . LEU B 1 761 ? 13.086 74.424 57.230 1.00 12.62 784 LEU B N 1
ATOM 13298 C CA . LEU B 1 761 ? 13.653 73.942 55.971 1.00 12.95 784 LEU B CA 1
ATOM 13299 C C . LEU B 1 761 ? 14.672 74.905 55.440 1.00 12.71 784 LEU B C 1
ATOM 13300 O O . LEU B 1 761 ? 14.403 76.135 55.367 1.00 14.07 784 LEU B O 1
ATOM 13305 N N . PRO B 1 762 ? 15.826 74.378 55.024 1.00 14.19 785 PRO B N 1
ATOM 13306 C CA . PRO B 1 762 ? 16.887 75.272 54.497 1.00 14.41 785 PRO B CA 1
ATOM 13307 C C . PRO B 1 762 ? 16.643 75.798 53.083 1.00 14.91 785 PRO B C 1
ATOM 13308 O O . PRO B 1 762 ? 15.914 75.158 52.293 1.00 14.17 785 PRO B O 1
ATOM 13312 N N . PRO B 1 763 ? 17.233 76.960 52.730 1.00 14.33 786 PRO B N 1
ATOM 13313 C CA . PRO B 1 763 ? 17.094 77.541 51.401 1.00 14.39 786 PRO B CA 1
ATOM 13314 C C . PRO B 1 763 ? 18.053 76.813 50.433 1.00 15.14 786 PRO B C 1
ATOM 13315 O O . PRO B 1 763 ? 19.030 77.374 49.930 1.00 13.53 786 PRO B O 1
ATOM 13319 N N . THR B 1 764 ? 17.760 75.528 50.203 1.00 14.75 787 THR B N 1
ATOM 13320 C CA A THR B 1 764 ? 18.726 74.695 49.476 0.50 15.14 787 THR B CA 1
ATOM 13321 C CA B THR B 1 764 ? 18.612 74.615 49.453 0.50 16.17 787 THR B CA 1
ATOM 13322 C C . THR B 1 764 ? 18.707 74.986 47.981 1.00 15.92 787 THR B C 1
ATOM 13323 O O . THR B 1 764 ? 17.716 75.519 47.412 1.00 14.96 787 THR B O 1
ATOM 13330 N N . SER B 1 765 ? 19.864 74.676 47.370 1.00 17.08 788 SER B N 1
ATOM 13331 C CA A SER B 1 765 ? 19.981 74.694 45.922 0.50 18.21 788 SER B CA 1
ATOM 13332 C CA B SER B 1 765 ? 20.014 74.686 45.919 0.50 17.73 788 SER B CA 1
ATOM 13333 C C . SER B 1 765 ? 19.922 73.257 45.404 1.00 17.94 788 SER B C 1
ATOM 13334 O O . SER B 1 765 ? 20.632 72.377 45.896 1.00 17.48 788 SER B O 1
ATOM 13339 N N . VAL B 1 766 ? 19.045 73.060 44.428 1.00 18.16 789 VAL B N 1
ATOM 13340 C CA . VAL B 1 766 ? 18.886 71.745 43.794 1.00 19.16 789 VAL B CA 1
ATOM 13341 C C . VAL B 1 766 ? 19.504 71.802 42.414 1.00 19.74 789 VAL B C 1
ATOM 13342 O O . VAL B 1 766 ? 19.218 72.691 41.628 1.00 21.20 789 VAL B O 1
ATOM 13346 N N . SER B 1 767 ? 20.391 70.864 42.133 1.00 20.97 790 SER B N 1
ATOM 13347 C CA . SER B 1 767 ? 20.968 70.821 40.799 1.00 22.28 790 SER B CA 1
ATOM 13348 C C . SER B 1 767 ? 20.560 69.494 40.220 1.00 22.47 790 SER B C 1
ATOM 13349 O O . SER B 1 767 ? 20.304 68.516 40.957 1.00 21.16 790 SER B O 1
ATOM 13352 N N . TYR B 1 768 ? 20.500 69.450 38.904 1.00 23.41 791 TYR B N 1
ATOM 13353 C CA . TYR B 1 768 ? 20.332 68.158 38.251 1.00 25.37 791 TYR B CA 1
ATOM 13354 C C . TYR B 1 768 ? 21.115 68.115 36.948 1.00 26.34 791 TYR B C 1
ATOM 13355 O O . TYR B 1 768 ? 21.372 69.151 36.338 1.00 26.97 791 TYR B O 1
ATOM 13364 N N . GLN B 1 769 ? 21.487 66.903 36.562 1.00 27.48 792 GLN B N 1
ATOM 13365 C CA . GLN B 1 769 ? 22.049 66.618 35.241 1.00 29.12 792 GLN B CA 1
ATOM 13366 C C . GLN B 1 769 ? 20.963 65.849 34.477 1.00 28.93 792 GLN B C 1
ATOM 13367 O O . GLN B 1 769 ? 20.237 65.061 35.082 1.00 28.56 792 GLN B O 1
ATOM 13373 N N . MET B 1 770 ? 20.890 66.103 33.169 1.00 29.36 793 MET B N 1
ATOM 13374 C CA A MET B 1 770 ? 19.958 65.397 32.297 0.50 29.08 793 MET B CA 1
ATOM 13375 C CA B MET B 1 770 ? 19.963 65.471 32.228 0.50 28.93 793 MET B CA 1
ATOM 13376 C C . MET B 1 770 ? 20.716 64.569 31.258 1.00 28.55 793 MET B C 1
ATOM 13377 O O . MET B 1 770 ? 21.706 65.011 30.683 1.00 28.93 793 MET B O 1
ATOM 13386 N N . LYS B 1 771 ? 20.244 63.346 31.043 1.00 26.94 794 LYS B N 1
ATOM 13387 C CA . LYS B 1 771 ? 20.702 62.509 29.912 1.00 25.47 794 LYS B CA 1
ATOM 13388 C C . LYS B 1 771 ? 19.419 62.111 29.165 1.00 24.19 794 LYS B C 1
ATOM 13389 O O . LYS B 1 771 ? 18.675 61.231 29.624 1.00 22.99 794 LYS B O 1
ATOM 13395 N N . GLN B 1 772 ? 19.160 62.772 28.038 1.00 23.36 795 GLN B N 1
ATOM 13396 C CA . GLN B 1 772 ? 17.935 62.544 27.273 1.00 22.40 795 GLN B CA 1
ATOM 13397 C C . GLN B 1 772 ? 18.175 61.653 26.056 1.00 22.10 795 GLN B C 1
ATOM 13398 O O . GLN B 1 772 ? 19.130 61.870 25.294 1.00 21.32 795 GLN B O 1
ATOM 13404 N N . THR B 1 773 ? 17.296 60.684 25.852 1.00 18.92 796 THR B N 1
ATOM 13405 C CA . THR B 1 773 ? 17.359 59.845 24.652 1.00 18.52 796 THR B CA 1
ATOM 13406 C C . THR B 1 773 ? 15.947 59.722 24.090 1.00 18.78 796 THR B C 1
ATOM 13407 O O . THR B 1 773 ? 15.010 60.378 24.577 1.00 18.27 796 THR B O 1
ATOM 13411 N N . ASP B 1 774 ? 15.760 58.920 23.048 1.00 17.40 797 ASP B N 1
ATOM 13412 C CA . ASP B 1 774 ? 14.414 58.682 22.552 1.00 17.82 797 ASP B CA 1
ATOM 13413 C C . ASP B 1 774 ? 13.535 58.004 23.592 1.00 18.81 797 ASP B C 1
ATOM 13414 O O . ASP B 1 774 ? 13.851 56.921 24.106 1.00 19.37 797 ASP B O 1
ATOM 13419 N N . GLY B 1 775 ? 12.437 58.673 23.913 1.00 17.98 798 GLY B N 1
ATOM 13420 C CA . GLY B 1 775 ? 11.437 58.143 24.820 1.00 19.05 798 GLY B CA 1
ATOM 13421 C C . GLY B 1 775 ? 11.772 58.206 26.308 1.00 19.04 798 GLY B C 1
ATOM 13422 O O . GLY B 1 775 ? 10.994 57.702 27.142 1.00 19.25 798 GLY B O 1
ATOM 13423 N N . LYS B 1 776 ? 12.947 58.745 26.654 1.00 18.56 799 LYS B N 1
ATOM 13424 C CA . LYS B 1 776 ? 13.422 58.635 28.012 1.00 20.42 799 LYS B CA 1
ATOM 13425 C C . LYS B 1 776 ? 14.365 59.787 28.376 1.00 20.78 799 LYS B C 1
ATOM 13426 O O . LYS B 1 776 ? 15.278 60.112 27.624 1.00 20.89 799 LYS B O 1
ATOM 13432 N N . CYS B 1 777 ? 14.094 60.414 29.529 1.00 20.80 800 CYS B N 1
ATOM 13433 C CA A CYS B 1 777 ? 14.961 61.448 30.130 0.50 21.92 800 CYS B CA 1
ATOM 13434 C CA B CYS B 1 777 ? 14.983 61.433 30.073 0.50 21.01 800 CYS B CA 1
ATOM 13435 C C . CYS B 1 777 ? 15.439 60.949 31.458 1.00 21.85 800 CYS B C 1
ATOM 13436 O O . CYS B 1 777 ? 14.603 60.661 32.334 1.00 21.98 800 CYS B O 1
ATOM 13441 N N . GLU B 1 778 ? 16.764 60.843 31.641 1.00 21.52 801 GLU B N 1
ATOM 13442 C CA A GLU B 1 778 ? 17.319 60.411 32.915 0.50 22.57 801 GLU B CA 1
ATOM 13443 C CA B GLU B 1 778 ? 17.341 60.395 32.910 0.50 22.68 801 GLU B CA 1
ATOM 13444 C C . GLU B 1 778 ? 17.840 61.626 33.670 1.00 23.02 801 GLU B C 1
ATOM 13445 O O . GLU B 1 778 ? 18.705 62.344 33.176 1.00 23.37 801 GLU B O 1
ATOM 13456 N N . LEU B 1 779 ? 17.293 61.864 34.856 1.00 22.14 802 LEU B N 1
ATOM 13457 C CA . LEU B 1 779 ? 17.688 63.021 35.679 1.00 23.02 802 LEU B CA 1
ATOM 13458 C C . LEU B 1 779 ? 18.460 62.501 36.854 1.00 23.47 802 LEU B C 1
ATOM 13459 O O . LEU B 1 779 ? 18.157 61.426 37.389 1.00 23.73 802 LEU B O 1
ATOM 13464 N N . THR B 1 780 ? 19.493 63.238 37.268 1.00 23.35 803 THR B N 1
ATOM 13465 C CA . THR B 1 780 ? 20.139 62.907 38.524 1.00 23.18 803 THR B CA 1
ATOM 13466 C C . THR B 1 780 ? 20.084 64.206 39.313 1.00 22.46 803 THR B C 1
ATOM 13467 O O . THR B 1 780 ? 20.549 65.224 38.832 1.00 23.15 803 THR B O 1
ATOM 13471 N N . LEU B 1 781 ? 19.444 64.172 40.475 1.00 20.95 804 LEU B N 1
ATOM 13472 C CA . LEU B 1 781 ? 19.259 65.384 41.260 1.00 20.26 804 LEU B CA 1
ATOM 13473 C C . LEU B 1 781 ? 20.208 65.321 42.395 1.00 19.05 804 LEU B C 1
ATOM 13474 O O . LEU B 1 781 ? 20.478 64.243 42.966 1.00 17.95 804 LEU B O 1
ATOM 13479 N N . PHE B 1 782 ? 20.675 66.503 42.780 1.00 19.26 805 PHE B N 1
ATOM 13480 C CA . PHE B 1 782 ? 21.509 66.598 43.933 1.00 20.31 805 PHE B CA 1
ATOM 13481 C C . PHE B 1 782 ? 21.237 67.874 44.693 1.00 19.16 805 PHE B C 1
ATOM 13482 O O . PHE B 1 782 ? 21.001 68.916 44.097 1.00 19.84 805 PHE B O 1
ATOM 13490 N N . SER B 1 783 ? 21.288 67.750 46.009 1.00 19.19 806 SER B N 1
ATOM 13491 C CA . SER B 1 783 ? 21.250 68.894 46.912 1.00 19.82 806 SER B CA 1
ATOM 13492 C C . SER B 1 783 ? 22.100 68.592 48.146 1.00 18.34 806 SER B C 1
ATOM 13493 O O . SER B 1 783 ? 22.064 67.497 48.695 1.00 18.65 806 SER B O 1
ATOM 13496 N N . SER B 1 784 ? 22.905 69.579 48.569 1.00 17.71 807 SER B N 1
ATOM 13497 C CA . SER B 1 784 ? 23.704 69.414 49.746 1.00 18.34 807 SER B CA 1
ATOM 13498 C C . SER B 1 784 ? 22.832 69.420 51.004 1.00 16.68 807 SER B C 1
ATOM 13499 O O . SER B 1 784 ? 23.266 68.984 52.043 1.00 17.87 807 SER B O 1
ATOM 13502 N N . MET B 1 785 ? 21.610 69.956 50.885 1.00 15.30 808 MET B N 1
ATOM 13503 C CA A MET B 1 785 ? 20.709 70.042 52.021 0.50 14.40 808 MET B CA 1
ATOM 13504 C CA B MET B 1 785 ? 20.675 70.113 51.996 0.50 14.73 808 MET B CA 1
ATOM 13505 C C . MET B 1 785 ? 19.356 69.447 51.639 1.00 13.95 808 MET B C 1
ATOM 13506 O O . MET B 1 785 ? 19.068 69.275 50.439 1.00 15.23 808 MET B O 1
ATOM 13515 N N . LEU B 1 786 ? 18.571 69.114 52.659 1.00 13.41 809 LEU B N 1
ATOM 13516 C CA . LEU B 1 786 ? 17.234 68.548 52.438 1.00 12.91 809 LEU B CA 1
ATOM 13517 C C . LEU B 1 786 ? 16.395 69.431 51.515 1.00 12.77 809 LEU B C 1
ATOM 13518 O O . LEU B 1 786 ? 16.293 70.651 51.708 1.00 12.60 809 LEU B O 1
ATOM 13523 N N . ALA B 1 787 ? 15.789 68.821 50.482 1.00 11.35 810 ALA B N 1
ATOM 13524 C CA . ALA B 1 787 ? 14.722 69.491 49.720 1.00 10.85 810 ALA B CA 1
ATOM 13525 C C . ALA B 1 787 ? 13.496 68.615 49.949 1.00 12.13 810 ALA B C 1
ATOM 13526 O O . ALA B 1 787 ? 13.527 67.396 49.686 1.00 12.66 810 ALA B O 1
ATOM 13528 N N . LYS B 1 788 ? 12.436 69.227 50.467 1.00 11.23 811 LYS B N 1
ATOM 13529 C CA . LYS B 1 788 ? 11.273 68.504 50.987 1.00 11.25 811 LYS B CA 1
ATOM 13530 C C . LYS B 1 788 ? 10.192 68.276 49.907 1.00 10.59 811 LYS B C 1
ATOM 13531 O O . LYS B 1 788 ? 9.780 69.214 49.187 1.00 10.27 811 LYS B O 1
ATOM 13537 N N . ASP B 1 789 ? 9.767 67.016 49.774 1.00 9.86 812 ASP B N 1
ATOM 13538 C CA . ASP B 1 789 ? 8.675 66.647 48.843 1.00 11.02 812 ASP B CA 1
ATOM 13539 C C . ASP B 1 789 ? 8.824 67.162 47.422 1.00 9.52 812 ASP B C 1
ATOM 13540 O O . ASP B 1 789 ? 7.939 67.830 46.877 1.00 10.61 812 ASP B O 1
ATOM 13545 N N . ILE B 1 790 ? 10.001 66.898 46.836 1.00 10.51 813 ILE B N 1
ATOM 13546 C CA . ILE B 1 790 ? 10.327 67.344 45.507 1.00 11.81 813 ILE B CA 1
ATOM 13547 C C . ILE B 1 790 ? 9.304 66.840 44.494 1.00 11.40 813 ILE B C 1
ATOM 13548 O O . ILE B 1 790 ? 8.967 65.658 44.505 1.00 11.67 813 ILE B O 1
ATOM 13553 N N . PHE B 1 791 ? 8.879 67.747 43.639 1.00 10.15 814 PHE B N 1
ATOM 13554 C CA . PHE B 1 791 ? 8.022 67.461 42.493 1.00 10.66 814 PHE B CA 1
ATOM 13555 C C . PHE B 1 791 ? 8.743 67.908 41.242 1.00 10.49 814 PHE B C 1
ATOM 13556 O O . PHE B 1 791 ? 8.995 69.113 41.029 1.00 11.28 814 PHE B O 1
ATOM 13564 N N . ILE B 1 792 ? 9.028 66.938 40.380 1.00 10.13 815 ILE B N 1
ATOM 13565 C CA . ILE B 1 792 ? 9.633 67.201 39.091 1.00 11.34 815 ILE B CA 1
ATOM 13566 C C . ILE B 1 792 ? 8.476 67.331 38.120 1.00 11.92 815 ILE B C 1
ATOM 13567 O O . ILE B 1 792 ? 7.856 66.322 37.725 1.00 12.00 815 ILE B O 1
ATOM 13572 N N . GLU B 1 793 ? 8.211 68.557 37.721 1.00 11.43 816 GLU B N 1
ATOM 13573 C CA . GLU B 1 793 ? 7.076 68.880 36.871 1.00 13.33 816 GLU B CA 1
ATOM 13574 C C . GLU B 1 793 ? 7.536 69.038 35.425 1.00 13.93 816 GLU B C 1
ATOM 13575 O O . GLU B 1 793 ? 8.520 69.748 35.133 1.00 14.05 816 GLU B O 1
ATOM 13581 N N . THR B 1 794 ? 6.836 68.372 34.512 1.00 14.25 817 THR B N 1
ATOM 13582 C CA . THR B 1 794 ? 7.123 68.533 33.083 1.00 16.28 817 THR B CA 1
ATOM 13583 C C . THR B 1 794 ? 5.812 68.859 32.356 1.00 16.64 817 THR B C 1
ATOM 13584 O O . THR B 1 794 ? 4.726 68.526 32.852 1.00 15.53 817 THR B O 1
ATOM 13588 N N . PRO B 1 795 ? 5.884 69.523 31.187 1.00 18.59 818 PRO B N 1
ATOM 13589 C CA . PRO B 1 795 ? 4.634 69.900 30.517 1.00 18.32 818 PRO B CA 1
ATOM 13590 C C . PRO B 1 795 ? 4.010 68.751 29.668 1.00 17.93 818 PRO B C 1
ATOM 13591 O O . PRO B 1 795 ? 2.874 68.896 29.189 1.00 18.41 818 PRO B O 1
ATOM 13595 N N . LEU B 1 796 ? 4.725 67.648 29.511 1.00 17.63 819 LEU B N 1
ATOM 13596 C CA . LEU B 1 796 ? 4.260 66.513 28.685 1.00 18.28 819 LEU B CA 1
ATOM 13597 C C . LEU B 1 796 ? 3.175 65.705 29.379 1.00 16.76 819 LEU B C 1
ATOM 13598 O O . LEU B 1 796 ? 3.434 65.024 30.388 1.00 15.13 819 LEU B O 1
ATOM 13603 N N . GLN B 1 797 ? 1.963 65.745 28.825 1.00 16.79 820 GLN B N 1
ATOM 13604 C CA . GLN B 1 797 ? 0.873 64.928 29.402 1.00 15.34 820 GLN B CA 1
ATOM 13605 C C . GLN B 1 797 ? 1.177 63.415 29.461 1.00 15.63 820 GLN B C 1
ATOM 13606 O O . GLN B 1 797 ? 1.702 62.833 28.493 1.00 15.69 820 GLN B O 1
ATOM 13612 N N . GLY B 1 798 ? 0.888 62.805 30.602 1.00 14.61 821 GLY B N 1
ATOM 13613 C CA . GLY B 1 798 ? 1.001 61.362 30.793 1.00 13.49 821 GLY B CA 1
ATOM 13614 C C . GLY B 1 798 ? 2.424 60.833 30.933 1.00 13.72 821 GLY B C 1
ATOM 13615 O O . GLY B 1 798 ? 2.625 59.615 31.037 1.00 14.50 821 GLY B O 1
ATOM 13616 N N . ALA B 1 799 ? 3.414 61.727 30.996 1.00 15.18 822 ALA B N 1
ATOM 13617 C CA . ALA B 1 799 ? 4.786 61.289 31.262 1.00 14.86 822 ALA B CA 1
ATOM 13618 C C . ALA B 1 799 ? 4.887 60.487 32.546 1.00 15.00 822 ALA B C 1
ATOM 13619 O O . ALA B 1 799 ? 4.258 60.833 33.580 1.00 13.81 822 ALA B O 1
ATOM 13621 N N . ARG B 1 800 ? 5.669 59.395 32.483 1.00 13.70 823 ARG B N 1
ATOM 13622 C CA . ARG B 1 800 ? 5.827 58.461 33.584 1.00 13.81 823 ARG B CA 1
ATOM 13623 C C . ARG B 1 800 ? 7.161 58.669 34.221 1.00 14.39 823 ARG B C 1
ATOM 13624 O O . ARG B 1 800 ? 8.160 58.943 33.522 1.00 15.41 823 ARG B O 1
ATOM 13632 N N . TYR B 1 801 ? 7.187 58.524 35.536 1.00 13.29 824 TYR B N 1
ATOM 13633 C CA . TYR B 1 801 ? 8.425 58.697 36.289 1.00 13.00 824 TYR B CA 1
ATOM 13634 C C . TYR B 1 801 ? 8.748 57.489 37.136 1.00 13.54 824 TYR B C 1
ATOM 13635 O O . TYR B 1 801 ? 7.866 56.953 37.819 1.00 14.26 824 TYR B O 1
ATOM 13644 N N . SER B 1 802 ? 10.035 57.097 37.205 1.00 13.34 825 SER B N 1
ATOM 13645 C CA . SER B 1 802 ? 10.426 56.013 38.095 1.00 14.89 825 SER B CA 1
ATOM 13646 C C . SER B 1 802 ? 10.147 56.402 39.553 1.00 13.85 825 SER B C 1
ATOM 13647 O O . SER B 1 802 ? 9.865 55.567 40.396 1.00 15.15 825 SER B O 1
ATOM 13650 N N . ASP B 1 803 ? 10.233 57.705 39.825 1.00 14.45 826 ASP B N 1
ATOM 13651 C CA . ASP B 1 803 ? 9.865 58.223 41.127 1.00 13.18 826 ASP B CA 1
ATOM 13652 C C . ASP B 1 803 ? 9.571 59.732 41.013 1.00 12.06 826 ASP B C 1
ATOM 13653 O O . ASP B 1 803 ? 10.054 60.397 40.099 1.00 11.56 826 ASP B O 1
ATOM 13658 N N . ASN B 1 804 ? 8.770 60.235 41.952 1.00 12.26 827 ASN B N 1
ATOM 13659 C CA . ASN B 1 804 ? 8.441 61.678 42.030 1.00 11.40 827 ASN B CA 1
ATOM 13660 C C . ASN B 1 804 ? 7.801 61.875 43.428 1.00 10.74 827 ASN B C 1
ATOM 13661 O O . ASN B 1 804 ? 7.467 60.910 44.143 1.00 10.95 827 ASN B O 1
ATOM 13666 N N . PHE B 1 805 ? 7.688 63.139 43.846 1.00 10.05 828 PHE B N 1
ATOM 13667 C CA . PHE B 1 805 ? 7.123 63.478 45.150 1.00 10.56 828 PHE B CA 1
ATOM 13668 C C . PHE B 1 805 ? 7.844 62.736 46.255 1.00 12.17 828 PHE B C 1
ATOM 13669 O O . PHE B 1 805 ? 7.246 62.071 47.092 1.00 11.25 828 PHE B O 1
ATOM 13677 N N . PHE B 1 806 ? 9.181 62.890 46.283 1.00 12.08 829 PHE B N 1
ATOM 13678 C CA . PHE B 1 806 ? 10.012 62.249 47.279 1.00 12.69 829 PHE B CA 1
ATOM 13679 C C . PHE B 1 806 ? 10.866 63.335 47.966 1.00 11.94 829 PHE B C 1
ATOM 13680 O O . PHE B 1 806 ? 11.059 64.391 47.394 1.00 13.26 829 PHE B O 1
ATOM 13688 N N . ASP B 1 807 ? 11.384 63.040 49.164 1.00 13.38 830 ASP B N 1
ATOM 13689 C CA . ASP B 1 807 ? 12.364 63.965 49.776 1.00 12.82 830 ASP B CA 1
ATOM 13690 C C . ASP B 1 807 ? 13.735 63.744 49.141 1.00 13.69 830 ASP B C 1
ATOM 13691 O O . ASP B 1 807 ? 14.156 62.580 48.964 1.00 14.66 830 ASP B O 1
ATOM 13696 N N . LEU B 1 808 ? 14.409 64.842 48.814 1.00 13.56 831 LEU B N 1
ATOM 13697 C CA . LEU B 1 808 ? 15.793 64.772 48.343 1.00 13.88 831 LEU B CA 1
ATOM 13698 C C . LEU B 1 808 ? 16.676 64.960 49.549 1.00 14.19 831 LEU B C 1
ATOM 13699 O O . LEU B 1 808 ? 16.707 66.052 50.128 1.00 12.92 831 LEU B O 1
ATOM 13704 N N . LEU B 1 809 ? 17.359 63.885 49.952 1.00 14.20 832 LEU B N 1
ATOM 13705 C CA . LEU B 1 809 ? 18.118 63.889 51.210 1.00 14.73 832 LEU B CA 1
ATOM 13706 C C . LEU B 1 809 ? 19.474 64.562 51.044 1.00 15.03 832 LEU B C 1
ATOM 13707 O O . LEU B 1 809 ? 20.041 64.548 49.969 1.00 14.40 832 LEU B O 1
ATOM 13712 N N . PRO B 1 810 ? 19.962 65.216 52.106 1.00 14.85 833 PRO B N 1
ATOM 13713 C CA . PRO B 1 810 ? 21.195 65.978 51.932 1.00 16.60 833 PRO B CA 1
ATOM 13714 C C . PRO B 1 810 ? 22.349 65.063 51.478 1.00 16.79 833 PRO B C 1
ATOM 13715 O O . PRO B 1 810 ? 22.603 64.041 52.108 1.00 16.44 833 PRO B O 1
ATOM 13719 N N . GLY B 1 811 ? 22.957 65.427 50.349 1.00 18.74 834 GLY B N 1
ATOM 13720 C CA . GLY B 1 811 ? 24.174 64.785 49.844 1.00 19.57 834 GLY B CA 1
ATOM 13721 C C . GLY B 1 811 ? 23.958 63.402 49.256 1.00 21.96 834 GLY B C 1
ATOM 13722 O O . GLY B 1 811 ? 24.936 62.710 48.969 1.00 22.39 834 GLY B O 1
ATOM 13723 N N . GLU B 1 812 ? 22.690 63.005 49.083 1.00 21.44 835 GLU B N 1
ATOM 13724 C CA . GLU B 1 812 ? 22.314 61.694 48.517 1.00 21.90 835 GLU B CA 1
ATOM 13725 C C . GLU B 1 812 ? 21.698 61.888 47.124 1.00 21.55 835 GLU B C 1
ATOM 13726 O O . GLU B 1 812 ? 20.557 62.362 46.981 1.00 20.80 835 GLU B O 1
ATOM 13732 N N . ARG B 1 813 ? 22.469 61.576 46.082 1.00 20.44 836 ARG B N 1
ATOM 13733 C CA . ARG B 1 813 ? 21.987 61.818 44.738 1.00 21.41 836 ARG B CA 1
ATOM 13734 C C . ARG B 1 813 ? 20.832 60.843 44.447 1.00 20.21 836 ARG B C 1
ATOM 13735 O O . ARG B 1 813 ? 20.762 59.752 45.014 1.00 20.37 836 ARG B O 1
ATOM 13743 N N . LYS B 1 814 ? 19.949 61.289 43.565 1.00 19.07 837 LYS B N 1
ATOM 13744 C CA A LYS B 1 814 ? 18.724 60.558 43.262 0.50 18.83 837 LYS B CA 1
ATOM 13745 C CA B LYS B 1 814 ? 18.698 60.595 43.262 0.50 18.42 837 LYS B CA 1
ATOM 13746 C C . LYS B 1 814 ? 18.522 60.509 41.765 1.00 18.39 837 LYS B C 1
ATOM 13747 O O . LYS B 1 814 ? 18.512 61.530 41.096 1.00 18.89 837 LYS B O 1
ATOM 13758 N N . LYS B 1 815 ? 18.377 59.279 41.244 1.00 17.99 838 LYS B N 1
ATOM 13759 C CA . LYS B 1 815 ? 18.164 59.108 39.814 1.00 19.20 838 LYS B CA 1
ATOM 13760 C C . LYS B 1 815 ? 16.668 58.892 39.539 1.00 17.67 838 LYS B C 1
ATOM 13761 O O . LYS B 1 815 ? 16.049 58.098 40.228 1.00 18.61 838 LYS B O 1
ATOM 13767 N N . VAL B 1 816 ? 16.154 59.634 38.559 1.00 17.53 839 VAL B N 1
ATOM 13768 C CA . VAL B 1 816 ? 14.730 59.572 38.125 1.00 17.84 839 VAL B CA 1
ATOM 13769 C C . VAL B 1 816 ? 14.701 59.407 36.618 1.00 17.47 839 VAL B C 1
ATOM 13770 O O . VAL B 1 816 ? 15.303 60.201 35.865 1.00 18.96 839 VAL B O 1
ATOM 13774 N N . ILE B 1 817 ? 13.987 58.372 36.165 1.00 16.43 840 ILE B N 1
ATOM 13775 C CA . ILE B 1 817 ? 13.832 58.155 34.749 1.00 16.48 840 ILE B CA 1
ATOM 13776 C C . ILE B 1 817 ? 12.398 58.595 34.375 1.00 16.34 840 ILE B C 1
ATOM 13777 O O . ILE B 1 817 ? 11.419 58.133 34.994 1.00 16.06 840 ILE B O 1
ATOM 13782 N N . ILE B 1 818 ? 12.333 59.520 33.438 1.00 15.08 841 ILE B N 1
ATOM 13783 C CA . ILE B 1 818 ? 11.088 60.061 32.865 1.00 15.89 841 ILE B CA 1
ATOM 13784 C C . ILE B 1 818 ? 10.891 59.437 31.488 1.00 16.92 841 ILE B C 1
ATOM 13785 O O . ILE B 1 818 ? 11.760 59.548 30.635 1.00 17.72 841 ILE B O 1
ATOM 13790 N N . THR B 1 819 ? 9.741 58.796 31.276 1.00 16.36 842 THR B N 1
ATOM 13791 C CA . THR B 1 819 ? 9.444 58.191 29.972 1.00 16.68 842 THR B CA 1
ATOM 13792 C C . THR B 1 819 ? 8.159 58.751 29.353 1.00 16.92 842 THR B C 1
ATOM 13793 O O . THR B 1 819 ? 7.131 58.983 30.028 1.00 17.11 842 THR B O 1
ATOM 13797 N N . SER B 1 820 ? 8.231 58.967 28.055 1.00 17.26 843 SER B N 1
ATOM 13798 C CA . SER B 1 820 ? 7.098 59.388 27.252 1.00 18.67 843 SER B CA 1
ATOM 13799 C C . SER B 1 820 ? 7.460 59.170 25.781 1.00 19.48 843 SER B C 1
ATOM 13800 O O . SER B 1 820 ? 8.580 59.506 25.387 1.00 19.58 843 SER B O 1
ATOM 13803 N N . PRO B 1 821 ? 6.498 58.704 24.955 1.00 20.99 844 PRO B N 1
ATOM 13804 C CA . PRO B 1 821 ? 6.844 58.580 23.516 1.00 21.26 844 PRO B CA 1
ATOM 13805 C C . PRO B 1 821 ? 7.137 59.926 22.853 1.00 21.36 844 PRO B C 1
ATOM 13806 O O . PRO B 1 821 ? 7.741 59.984 21.755 1.00 20.69 844 PRO B O 1
ATOM 13810 N N . ARG B 1 822 ? 6.730 61.006 23.516 1.00 21.86 845 ARG B N 1
ATOM 13811 C CA . ARG B 1 822 ? 7.024 62.346 23.046 1.00 22.48 845 ARG B CA 1
ATOM 13812 C C . ARG B 1 822 ? 8.426 62.880 23.409 1.00 21.46 845 ARG B C 1
ATOM 13813 O O . ARG B 1 822 ? 8.787 63.974 22.987 1.00 23.14 845 ARG B O 1
ATOM 13821 N N . ILE B 1 823 ? 9.194 62.139 24.213 1.00 20.19 846 ILE B N 1
ATOM 13822 C CA . ILE B 1 823 ? 10.572 62.535 24.502 1.00 19.68 846 ILE B CA 1
ATOM 13823 C C . ILE B 1 823 ? 11.446 62.107 23.300 1.00 21.76 846 ILE B C 1
ATOM 13824 O O . ILE B 1 823 ? 11.446 60.932 22.869 1.00 20.31 846 ILE B O 1
ATOM 13829 N N . LYS B 1 824 ? 12.162 63.089 22.772 1.00 23.96 847 LYS B N 1
ATOM 13830 C CA . LYS B 1 824 ? 13.040 62.893 21.597 1.00 26.54 847 LYS B CA 1
ATOM 13831 C C . LYS B 1 824 ? 14.513 63.225 21.924 1.00 28.33 847 LYS B C 1
ATOM 13832 O O . LYS B 1 824 ? 14.796 64.248 22.567 1.00 28.01 847 LYS B O 1
ATOM 13838 N N . LYS B 1 825 ? 15.464 62.372 21.512 1.00 28.82 848 LYS B N 1
ATOM 13839 C CA A LYS B 1 825 ? 16.859 62.724 21.740 0.50 29.59 848 LYS B CA 1
ATOM 13840 C CA B LYS B 1 825 ? 16.894 62.685 21.683 0.50 29.78 848 LYS B CA 1
ATOM 13841 C C . LYS B 1 825 ? 17.237 63.964 20.909 1.00 30.41 848 LYS B C 1
ATOM 13842 O O . LYS B 1 825 ? 16.662 64.226 19.848 1.00 29.93 848 LYS B O 1
ATOM 13853 N N . GLY B 1 826 ? 18.175 64.744 21.438 1.00 32.23 849 GLY B N 1
ATOM 13854 C CA . GLY B 1 826 ? 18.601 65.991 20.794 1.00 34.89 849 GLY B CA 1
ATOM 13855 C C . GLY B 1 826 ? 17.657 67.127 21.127 1.00 36.47 849 GLY B C 1
ATOM 13856 O O . GLY B 1 826 ? 17.744 68.229 20.574 1.00 37.04 849 GLY B O 1
ATOM 13857 N N . GLU B 1 827 ? 16.727 66.860 22.031 1.00 37.50 850 GLU B N 1
ATOM 13858 C CA . GLU B 1 827 ? 15.899 67.932 22.558 1.00 38.17 850 GLU B CA 1
ATOM 13859 C C . GLU B 1 827 ? 16.108 67.996 24.076 1.00 37.57 850 GLU B C 1
ATOM 13860 O O . GLU B 1 827 ? 16.916 67.226 24.656 1.00 37.93 850 GLU B O 1
ATOM 13866 N N . GLU B 1 828 ? 15.391 68.910 24.721 1.00 36.03 851 GLU B N 1
ATOM 13867 C CA . GLU B 1 828 ? 15.517 69.047 26.152 1.00 34.64 851 GLU B CA 1
ATOM 13868 C C . GLU B 1 828 ? 14.121 69.157 26.739 1.00 32.04 851 GLU B C 1
ATOM 13869 O O . GLU B 1 828 ? 13.424 70.139 26.501 1.00 32.12 851 GLU B O 1
ATOM 13875 N N . LEU B 1 829 ? 13.703 68.119 27.462 1.00 29.23 852 LEU B N 1
ATOM 13876 C CA . LEU B 1 829 ? 12.410 68.161 28.132 1.00 26.13 852 LEU B CA 1
ATOM 13877 C C . LEU B 1 829 ? 12.468 69.313 29.145 1.00 24.44 852 LEU B C 1
ATOM 13878 O O . LEU B 1 829 ? 13.379 69.338 29.976 1.00 23.88 852 LEU B O 1
ATOM 13883 N N . PRO B 1 830 ? 11.502 70.261 29.074 1.00 22.83 853 PRO B N 1
ATOM 13884 C CA . PRO B 1 830 ? 11.389 71.304 30.131 1.00 22.60 853 PRO B CA 1
ATOM 13885 C C . PRO B 1 830 ? 11.079 70.668 31.498 1.00 22.01 853 PRO B C 1
ATOM 13886 O O . PRO B 1 830 ? 10.242 69.744 31.600 1.00 21.19 853 PRO B O 1
ATOM 13890 N N . VAL B 1 831 ? 11.791 71.120 32.524 1.00 20.60 854 VAL B N 1
ATOM 13891 C CA . VAL B 1 831 ? 11.669 70.547 33.861 1.00 19.86 854 VAL B CA 1
ATOM 13892 C C . VAL B 1 831 ? 11.598 71.701 34.865 1.00 19.82 854 VAL B C 1
ATOM 13893 O O . VAL B 1 831 ? 12.429 72.615 34.825 1.00 19.36 854 VAL B O 1
ATOM 13897 N N . ASN B 1 832 ? 10.635 71.609 35.778 1.00 17.03 855 ASN B N 1
ATOM 13898 C CA . ASN B 1 832 ? 10.404 72.609 36.823 1.00 16.93 855 ASN B CA 1
ATOM 13899 C C . ASN B 1 832 ? 10.407 71.795 38.100 1.00 16.19 855 ASN B C 1
ATOM 13900 O O . ASN B 1 832 ? 9.520 70.986 38.324 1.00 17.59 855 ASN B O 1
ATOM 13905 N N . ILE B 1 833 ? 11.429 71.977 38.923 1.00 14.31 856 ILE B N 1
ATOM 13906 C CA A ILE B 1 833 ? 11.528 71.209 40.160 0.50 14.39 856 ILE B CA 1
ATOM 13907 C CA B ILE B 1 833 ? 11.574 71.212 40.153 0.50 13.93 856 ILE B CA 1
ATOM 13908 C C . ILE B 1 833 ? 11.013 72.101 41.267 1.00 14.81 856 ILE B C 1
ATOM 13909 O O . ILE B 1 833 ? 11.523 73.235 41.493 1.00 15.91 856 ILE B O 1
ATOM 13918 N N . LYS B 1 834 ? 9.979 71.615 41.942 1.00 13.04 857 LYS B N 1
ATOM 13919 C CA . LYS B 1 834 ? 9.373 72.341 43.066 1.00 12.75 857 LYS B CA 1
ATOM 13920 C C . LYS B 1 834 ? 9.687 71.622 44.387 1.00 12.00 857 LYS B C 1
ATOM 13921 O O . LYS B 1 834 ? 9.764 70.396 44.449 1.00 11.05 857 LYS B O 1
ATOM 13927 N N . HIS B 1 835 ? 9.876 72.387 45.473 1.00 11.71 858 HIS B N 1
ATOM 13928 C CA . HIS B 1 835 ? 9.985 71.782 46.795 1.00 10.71 858 HIS B CA 1
ATOM 13929 C C . HIS B 1 835 ? 9.387 72.745 47.846 1.00 9.61 858 HIS B C 1
ATOM 13930 O O . HIS B 1 835 ? 9.180 73.923 47.554 1.00 10.25 858 HIS B O 1
ATOM 13937 N N . ILE B 1 836 ? 9.113 72.222 49.032 1.00 10.47 859 ILE B N 1
ATOM 13938 C CA . ILE B 1 836 ? 8.233 72.877 49.985 1.00 10.75 859 ILE B CA 1
ATOM 13939 C C . ILE B 1 836 ? 8.786 74.278 50.381 1.00 9.85 859 ILE B C 1
ATOM 13940 O O . ILE B 1 836 ? 8.034 75.248 50.434 1.00 9.96 859 ILE B O 1
ATOM 13945 N N . ARG B 1 837 ? 10.098 74.353 50.579 1.00 11.38 860 ARG B N 1
ATOM 13946 C CA . ARG B 1 837 ? 10.670 75.634 51.071 1.00 10.87 860 ARG B CA 1
ATOM 13947 C C . ARG B 1 837 ? 10.371 76.769 50.099 1.00 11.67 860 ARG B C 1
ATOM 13948 O O . ARG B 1 837 ? 10.245 77.932 50.488 1.00 12.32 860 ARG B O 1
ATOM 13956 N N . GLU B 1 838 ? 10.245 76.451 48.810 1.00 12.20 861 GLU B N 1
ATOM 13957 C CA . GLU B 1 838 ? 10.066 77.466 47.788 1.00 13.22 861 GLU B CA 1
ATOM 13958 C C . GLU B 1 838 ? 8.654 78.077 47.809 1.00 13.10 861 GLU B C 1
ATOM 13959 O O . GLU B 1 838 ? 8.394 79.104 47.155 1.00 14.86 861 GLU B O 1
ATOM 13965 N N . THR B 1 839 ? 7.775 77.474 48.586 1.00 12.33 862 THR B N 1
ATOM 13966 C CA . THR B 1 839 ? 6.352 77.844 48.527 1.00 12.02 862 THR B CA 1
ATOM 13967 C C . THR B 1 839 ? 5.912 78.909 49.537 1.00 12.97 862 THR B C 1
ATOM 13968 O O . THR B 1 839 ? 4.739 79.302 49.547 1.00 12.60 862 THR B O 1
ATOM 13972 N N . TYR B 1 840 ? 6.848 79.422 50.339 1.00 12.03 863 TYR B N 1
ATOM 13973 C CA . TYR B 1 840 ? 6.446 80.474 51.286 1.00 12.39 863 TYR B CA 1
ATOM 13974 C C . TYR B 1 840 ? 7.581 81.459 51.534 1.00 13.51 863 TYR B C 1
ATOM 13975 O O . TYR B 1 840 ? 8.761 81.160 51.287 1.00 12.30 863 TYR B O 1
ATOM 13984 N N . LYS B 1 841 ? 7.165 82.626 52.030 1.00 13.58 864 LYS B N 1
ATOM 13985 C CA . LYS B 1 841 ? 8.045 83.742 52.329 1.00 15.54 864 LYS B CA 1
ATOM 13986 C C . LYS B 1 841 ? 8.048 83.899 53.837 1.00 16.57 864 LYS B C 1
ATOM 13987 O O . LYS B 1 841 ? 6.996 84.066 54.443 1.00 16.42 864 LYS B O 1
ATOM 13993 N N . GLU B 1 842 ? 9.230 83.851 54.452 1.00 15.76 865 GLU B N 1
ATOM 13994 C CA . GLU B 1 842 ? 9.311 84.248 55.856 1.00 18.54 865 GLU B CA 1
ATOM 13995 C C . GLU B 1 842 ? 9.502 85.713 56.020 1.00 19.36 865 GLU B C 1
ATOM 13996 O O . GLU B 1 842 ? 10.058 86.414 55.169 1.00 16.75 865 GLU B O 1
ATOM 14002 N N . HIS B 1 843 ? 9.005 86.149 57.173 1.00 23.28 866 HIS B N 1
ATOM 14003 C CA . HIS B 1 843 ? 9.054 87.547 57.541 1.00 26.50 866 HIS B CA 1
ATOM 14004 C C . HIS B 1 843 ? 9.899 87.785 58.793 1.00 27.71 866 HIS B C 1
ATOM 14005 O O . HIS B 1 843 ? 10.132 86.851 59.583 1.00 29.11 866 HIS B O 1
ATOM 14012 N N . HIS B 1 844 ? 10.415 89.013 58.932 1.00 29.39 867 HIS B N 1
ATOM 14013 C CA . HIS B 1 844 ? 11.086 89.453 60.165 1.00 31.38 867 HIS B CA 1
ATOM 14014 C C . HIS B 1 844 ? 10.099 89.281 61.334 1.00 32.58 867 HIS B C 1
ATOM 14015 O O . HIS B 1 844 ? 10.200 88.334 62.112 1.00 33.76 867 HIS B O 1
#

CATH classification: 2.60.120.260 (+4 more: 2.60.40.10, 3.20.20.80, 2.60.40.10)

Foldseek 3Di:
DFDKDKDWPFAAKWKDWPPPPDIDGDGPPWWPVVRCVVVVNADDCFFFLRLVVQVVQLVTKMKMKGKDADAPVLLPFLWKKKKQQFWLAQKFKDKQHDRQDGGFARLFIDITTCSVPDDHTMMMIMMIGDRLVVVCVVVQVVPPDAFPPVQQPDPGNSLLQGNGQQCCSGGQQHRNHSITHSNDIIMMMRFHFKEFPFWAWAFPDDDQFKTKIKTKTKIATRDQDWAKKKKKKFKAFPPHTQDMDIDIDTDHHGIDIDIDMDMGGSDDAQAAQPADFLGWIKIKIFIGGPNGGGYMDIDTAGHKAKDWAWQQDPLGTFTFIAINNHTFQFAAAEEAQLASINSVQDLVNLLLLLVLGSLLLGQEYEDAQSHHLDDPSNLVSNSRSNHAYEYEHNAEDIQHAQDVVSLVSVLSSLLRSCSVRQRRPRYAAYEDHECHVVCLPPVPVVPVDDPVVSVNSVVSLCNRQVPRNVVSCCVRVVSHYYHSYVVNFDDLVDLSCQLHGEDQNACDPVVLDALCVLLVSAHSEYREYFDKAQDADLLVVVHDDPVQLDCPRSRQVSQRSRPDGSVSLVVRLVVFADQFPGSNLNRLSSLLSRQVSVLSNLLSQQLPPPSHRYHHYPHDEHRGNGIGRHQAYSLGRGGSNSLSSSQSSPQWEWDWDDDPQKIWIKTGHQHPAKAWFKKKKKFKAFQLGHTDDDIDIDTGDIGGHGDIDTRDMGGNVVPPDVVSLQTIKMWIFMAHPVGHTDYIDIGHNGRPNSHPFDDWDKDWDWDFAQFKIKIKIAISGKFAQKAKDFSDGNKDKPDGRHIHGHGDIDIMMIGDNPGHVPPDTDIDIDGRVVRHD/DPFDKDKDWPFDAKWKDFPPPPDIDDDGPVWWPVVRCVVVVNADDCFFFLRLVVQVVQLVIKMKMKGKDADAPVLLPFLWKKKKQQFWLAQKFKDKQRDRFDRGFARLFIDITTCSVRDDHTMMMIMMIGDRLVVVCPVVQVVPPAAFPPVQQPDPGNSLQLGNHQQCCSGGQQHRNHSITHSNDIIMMMRFHFKEFPFWAWAFPDDDQFKTKIKIKTKIATSDADWAWKKKKKFKAFPPHTQDIDMDIDTDHHGIDIDIDMDMGGSDDAQAAQPADFLGWIKIKMFIGRDPGRGYMDIDTAGDKAWDFAWQQDPLGTFTFIQINNRTFQFAAAEDAQLASMNSVQDLVNLLLLLVLGSLLLGQEYEDAQSHHLDDPSNLVSNSRSRHAYEYEHNAEDIQHAQDPVSLVSVLSSLLRSLSVRQRRPRYAAYEHHECHVVCLPPVDDPVSDDPVVSVNSVVSLCNRQVPRNVVSCCVRVVSHYYHSYVVNFDELVDLSCQLHGEDQNACDPVVLDALCVLLPSDHSEHNEYFDWAQDADLLVVVHDDPVQLDQPRPRQVSQRNRPDGSVSLVVNLVVFADQFDGSNLNRLSSLLSRQVSVLSNLLSQQQPPPSHRYHHYPHDEHRGNGTGRHQAYSLRRGGSNSLSSSQSSPQWHWDWDADPQKIWIKIGHQHPAKAWFKKKKKFKAFQLGHTDDDIDIDTGDIGHHGDIDTRDMGGCVVPPDVVSLQTIKMKIFMAHPVRHTPDIDIGHNGRPNSHPADPWDKDWDWDFAQFKIKIKIAISGKFAQKAKDFSDGNKDKPDHRHIHGHGDIDIMMIGDNPGHPPDDTDIDIDGRVVRDDDDD

Organism: Bacteroides thetaiotaomicron (strain ATCC 29148 / DSM 2079 / JCM 5827 / CCUG 10774 / NCTC 10582 / VPI-5482 / E50) (NCBI:txid226186)